Protein AF-0000000076623910 (afdb_homodimer)

Organism: NCBI:txid5963

Secondary structure (DSSP, 8-state):
--SSHHHHS-S-HHHHHHHHHHHHHHHHHHHHHHHHHHHHHH---HHHHHHHHHHHHHHHHTTSGGGHHHHHHHTT--HHHHHHHHHHHHHHHHHHTS-HHHHHHTHHHHHHHHTHHHHHHHHHHHHIIIIIS-----HHHHHHHHHHTT--B-HHHHHHHHHTT--HHHHHHHHHHHHHHHHHHHHHHHHHHHHHHH---HHHHHHHHHHHHHHHHHHHHHHHHHHHHHHHHS-S-HHHHHHHHHHHHHHHHHHHHHSTT---HHHHHHHHHHHIIIIIHHHS-HHHHHHHHHHHHHHHHHHHHHHHHHHHHHHHHHHH-SSS---HHHHHHHHHHHHHHHHHHHHHHHHTHHHHHHSTT---HHHHHHHHHT-B--HHHHHHHHHHHT-TT--S-HHHHHHHHHHHHHHHHHIIIIIHHHHHHHHHHTT-----HHHHHHHHHHHHHHHHHHHHHHHHHHT-GGGTT--HHHHHHHHSHHHHHHHHHHTSHHHHHHHHH-TT--HHHHHHHHHHT----HHHHHHHHHHHHHHHHHHHHHHHHHTTSS-HHHHHHHHHHHHHHHHTTTSPP-HHHHHHHHH--HHHHHHHHHHTTSTTTHHHHHHHHHHHHHHHHHHHHHHHHHHHHHHHHHHHTT----HHHHHHHHHHHHHHHHHHHHHIIIIIITT-HHHHHHHHHHHHHHHHHHHHHHHHHHHHHTTSS-HHHHHHHHHHHHHHHHHHHH--S-PPPPHHHHHHHH-TTS-HHHHHHHHHHPEEEEE-TT-EEE-TTSBP-EEEEEEES-EEEE-SS-EEEE-TTPEETGGGGSTT--B-SSEEEESS-EEEEEEEGGGGGSHHHHHHHHHHHHHHHHHHTTTTTT-TT--HHHHHHHHHT-EEEEE-TT-EEETTS-EEEEES-BTTTB-TT-EE---S-EEEBSS-EEEEEPPHHHHHHHHH-S---THHHHHHHHHHHHHHTTHHHHHHHHHHHHHHHT-/--SSHHHHS-S-HHHHHHHHHHHHHHHHHHHHHHHHHHHHHH---HHHHHHHHHHHHHHHHTTSGGGHHHHHHHTT--HHHHHHHHHHHHHHHHHHTS-HHHHHHTHHHHHHHHTHHHHHHHHHHHHIIIIIS-----HHHHHHHHHHTT--B-HHHHHHHHHTT--HHHHHHHHHHHHHHHHHHHHHHHHHHHHHHH---HHHHHHHHHHHHHHHHHHHHHHHHHHHHHHHHS-S-HHHHHHHHHHHHHHHHHHHHHSTT---HHHHHHHHHHHIIIIIHHHS-HHHHHHHHHHHHHHHHHHHHHHHHHHHHHHHHHHH-SSS---HHHHHHHHHHHHHHHHHHHHHHHHTHHHHHHSTT---HHHHHHHHHT-B--HHHHHHHHHHHT-TT-TT-HHHHHHHHHHHHHHHHHIIIIIHHHHHHHHHHTT-----HHHHHHHHHHHHHHHHHHHHHHHHHHT-GGGTT--HHHHHHHHSHHHHHHHHHHTSHHHHHHHHH-TT--HHHHHHHHHHT----HHHHHHHHHHHHHHHHHHHHHHHHHTTSS-HHHHHHHHHHHHHHHHTTTSPP-HHHHHHHHH--HHHHHHHHHHTTSTTTHHHHHHHHHHHHHHHHHHHHHHHHHHHHHHHHHHHTT----HHHHHHHHHHHHHHHHHHHHHIIIIIITT-HHHHHHHHHHHHHHHHHHHHHHHHHHHHHTTSS-HHHHHHHHHHHHHHHHHHHH--S-PPPPHHHHHHHH-TTS-HHHHHHHHHHPEEEEE-TT-EEE-TTSBP-EEEEEEES-EEEE-SS-EEEE-TTPEETGGGGSTT-SB-SSEEEESS-EEEEEEEGGGGGSHHHHHHHHHHHHHHHHHHTTTTTT-TT--HHHHHHHHHT-EEEEE-TT-EEETTS-EEEEES-BTTTB-TT-EE---S-EEEBSS-EEEEEPPHHHHHHHHH-S---THHHHHHHHHHHHHHHHHHHHHHHHHHHHHHHT-

Radius of gyration: 40.5 Å; Cα contacts (8 Å, |Δi|>4): 2849; chains: 2; bounding box: 119×117×106 Å

Solvent-accessible surface area (backbone atoms only — not comparable to full-atom values): 99951 Å² total; per-residue (Å²): 105,46,57,59,61,41,58,75,58,64,81,70,74,66,50,65,46,49,56,28,49,55,52,46,53,40,51,45,49,49,49,46,52,51,38,58,57,44,25,77,73,75,72,48,68,51,64,61,51,35,24,50,48,12,26,48,46,44,64,50,22,64,69,40,47,66,40,27,61,33,53,55,45,58,74,63,52,55,34,65,49,48,51,66,68,35,44,42,45,44,44,26,42,56,26,41,71,41,61,44,72,64,43,63,52,31,40,64,34,26,50,47,54,19,43,56,31,41,52,50,32,14,51,52,42,17,48,39,42,44,68,71,69,60,44,96,58,54,71,51,56,29,37,43,51,15,32,42,71,60,22,38,32,38,71,69,52,48,52,50,36,51,72,47,41,39,56,67,66,61,48,42,46,50,45,47,21,26,59,47,20,42,33,42,32,52,48,51,40,51,40,36,51,47,29,65,63,66,69,53,57,70,68,58,36,52,52,48,46,51,39,19,53,53,43,5,42,51,50,9,50,54,52,39,55,52,48,53,57,52,43,58,69,56,71,84,43,57,62,56,54,46,48,49,56,53,32,49,36,48,49,49,26,42,51,25,50,54,37,92,71,52,18,28,20,58,38,13,26,34,42,31,14,39,46,39,32,63,53,31,66,55,50,40,44,68,86,33,48,63,57,44,53,51,50,41,49,49,53,27,53,52,42,51,46,47,46,32,24,52,49,13,27,50,50,39,48,61,72,60,48,75,85,54,86,73,48,77,62,56,63,57,46,45,57,52,48,52,56,48,50,44,50,40,40,37,50,34,50,58,72,45,36,72,56,34,41,71,27,52,89,39,58,50,72,68,54,52,52,51,53,31,51,52,60,20,34,37,66,66,24,47,48,52,34,42,35,56,54,65,39,71,81,61,66,92,38,63,67,59,34,52,49,46,39,50,46,43,50,52,45,24,50,46,29,52,54,51,31,52,52,47,45,58,49,48,39,57,72,70,58,50,51,39,73,38,70,64,51,48,50,46,47,48,48,53,48,48,50,49,37,52,52,49,50,53,48,50,52,50,44,64,58,32,80,84,33,61,56,32,46,57,69,61,25,36,64,60,44,21,57,51,46,54,48,49,59,53,24,62,77,32,76,68,38,34,55,48,41,72,75,47,72,83,59,51,58,71,55,47,47,52,53,58,58,66,68,58,80,74,51,70,67,58,51,42,38,48,52,51,50,41,50,42,38,23,36,42,35,43,42,50,49,33,33,67,58,48,69,33,53,48,71,35,38,53,54,52,42,48,26,41,51,55,37,59,73,46,47,89,49,75,77,50,39,51,65,57,41,45,60,73,61,54,45,71,68,58,52,51,48,39,57,58,46,29,68,38,87,82,55,10,59,59,33,42,51,50,47,50,51,47,50,41,43,41,49,51,38,50,55,48,48,46,52,36,52,54,51,41,54,52,50,57,63,67,55,67,60,90,55,61,66,66,52,51,51,52,53,49,50,40,54,50,49,42,44,51,52,49,52,50,44,44,49,68,63,34,57,62,73,39,51,34,49,52,20,38,51,33,20,52,38,50,27,35,48,44,46,44,51,48,50,53,51,51,50,51,40,39,62,46,25,73,44,54,70,56,61,48,50,54,54,50,48,54,50,48,53,40,51,51,49,58,73,62,56,78,83,69,67,65,77,50,72,66,52,52,48,49,62,68,36,70,77,39,50,72,69,53,50,52,54,46,56,71,62,41,42,78,42,78,40,51,56,75,36,66,78,45,50,52,71,38,77,41,70,27,22,32,38,27,70,33,33,35,34,38,37,40,43,102,69,39,82,47,76,43,44,57,65,35,62,46,50,43,61,27,33,37,86,85,34,62,40,24,80,40,28,30,34,21,71,28,61,22,38,28,30,40,39,47,37,70,54,52,76,39,70,57,47,40,61,47,42,50,39,52,33,48,42,52,51,45,69,58,34,21,68,82,59,68,46,67,85,62,48,65,65,53,49,38,51,43,41,68,61,29,47,79,46,79,41,52,61,71,33,75,46,74,25,70,41,18,30,34,27,65,33,35,28,46,48,102,80,35,41,58,69,26,68,40,66,53,39,93,48,74,46,48,20,70,29,56,26,35,32,39,35,47,35,70,71,57,35,52,56,60,60,70,58,73,81,69,65,63,62,75,48,41,61,56,35,52,61,48,49,62,60,62,59,55,64,66,62,61,66,60,58,63,70,58,64,56,71,54,60,90,94,106,44,56,58,60,43,57,74,58,65,82,70,75,66,52,66,46,47,56,30,48,54,50,46,53,40,50,46,50,48,49,47,52,51,38,58,59,43,25,78,73,73,72,50,68,53,66,61,51,35,24,51,48,12,27,48,46,45,64,49,22,65,68,40,50,68,40,27,62,32,53,56,46,58,74,64,51,56,34,63,50,50,51,68,68,34,44,44,46,44,43,26,41,56,26,41,70,40,62,44,70,65,44,62,50,30,40,64,34,26,52,46,54,18,43,57,30,43,53,48,30,14,50,52,43,17,47,40,44,43,69,69,70,62,43,97,58,54,70,50,57,28,37,42,50,15,32,42,70,59,21,38,33,36,70,69,53,46,53,50,37,51,73,48,40,40,56,66,66,59,47,42,45,49,46,47,21,24,58,47,20,42,31,41,31,54,48,50,40,50,38,36,50,46,28,64,63,66,68,54,56,72,69,58,36,51,53,48,45,51,42,20,54,53,43,5,42,53,51,10,49,53,51,38,55,52,47,53,57,52,43,57,68,56,70,84,42,57,61,58,55,46,49,49,56,53,32,47,35,48,48,48,26,41,50,25,50,56,35,93,72,54,19,29,18,57,39,14,27,36,41,31,14,41,46,38,32,62,53,32,66,54,50,40,44,67,85,32,47,63,56,43,54,53,51,41,49,47,52,27,52,51,42,52,46,45,48,31,24,52,50,13,26,51,52,39,49,59,72,61,47,73,84,52,85,72,47,76,62,55,62,57,46,45,58,51,48,52,56,48,49,43,52,41,41,37,49,34,51,58,72,45,36,70,54,33,40,69,27,54,89,40,58,51,73,68,55,51,53,50,52,31,51,53,59,20,33,39,66,65,23,47,49,53,33,42,34,54,53,66,38,71,81,60,66,93,38,64,68,58,34,52,48,45,38,49,47,43,50,53,46,24,49,46,30,52,56,52,31,52,53,47,46,60,50,48,39,58,72,71,59,50,53,38,74,39,72,64,52,49,52,46,48,48,49,53,48,48,52,48,37,52,51,47,49,52,49,48,52,50,43,63,60,31,79,85,35,61,56,32,44,57,68,60,26,36,62,61,45,22,56,51,48,54,48,49,59,54,24,62,74,33,76,69,38,34,55,48,40,72,76,46,73,82,59,52,58,70,56,48,48,54,56,60,57,67,66,59,80,74,52,69,68,58,50,42,38,50,50,51,49,41,51,40,38,23,34,44,34,44,43,50,49,33,32,68,59,48,68,34,55,49,71,36,38,51,53,54,42,50,26,40,52,56,38,60,72,47,47,89,48,75,78,49,40,52,66,55,40,45,59,73,62,53,46,70,66,59,52,51,49,39,57,57,45,29,67,38,85,80,56,7,58,59,33,41,52,50,47,49,52,46,51,39,44,40,49,52,38,49,55,48,49,46,53,37,53,55,50,41,52,52,50,58,62,66,55,68,59,90,55,60,66,66,52,52,50,51,54,48,49,39,53,48,50,42,42,51,52,49,52,50,44,43,47,68,62,34,56,62,72,39,50,35,48,52,19,38,51,32,21,51,40,50,26,35,49,42,46,45,50,51,50,51,50,51,51,51,40,38,60,48,25,73,45,53,72,55,62,48,50,53,54,49,48,53,50,49,52,39,52,49,48,58,72,63,56,77,82,69,68,66,77,51,72,66,51,52,48,48,62,67,35,69,78,39,50,72,69,53,50,52,54,46,58,72,62,41,45,78,43,77,40,51,56,73,38,66,78,45,48,54,72,38,76,42,71,27,22,33,37,27,71,34,33,35,33,38,35,40,42,101,69,39,80,47,74,44,42,56,65,35,65,47,51,41,61,27,33,38,85,87,34,60,40,23,81,38,27,30,33,20,69,29,60,22,38,28,32,38,39,47,38,70,53,51,75,39,71,56,48,40,61,47,43,50,38,52,33,46,41,51,50,44,68,56,35,21,69,82,60,68,46,67,85,63,48,66,65,53,48,39,52,43,41,68,61,29,46,78,47,79,41,52,61,72,32,75,45,74,25,70,42,18,31,34,26,66,31,34,29,46,47,101,80,36,42,57,69,27,69,40,67,48,38,94,48,72,44,48,20,69,30,57,27,36,33,39,36,46,35,73,74,56,32,53,55,58,60,68,58,75,80,71,65,56,66,75,46,43,62,52,36,54,59,48,48,62,58,60,58,53,62,62,59,57,61,56,54,58,69,52,63,53,73,57,54,92,99

pLDDT: mean 76.72, std 15.83, range [18.2, 97.69]

Sequence (1958 aa):
MSSSARSLSGSSEGIGIAAEVVLFVFIALLLTIACYELKKIVKLPPSPLLLVMGIILRDVGQYIGDLGPTVKLLDNLDPHLILLAIMPALIFEAALSTDWYTFKRELGQIIPMATTVVMLSAFLTAVVIKYILDYDFTWEQAMIIGVILNATDHVAVVAQLKEIAADKRFETLIEGETLLNEATVIVLFTVFSTSLESHAGYEEGIILFLRLAFGGFGMGILFSLTMGYIIERIVNDAMQETNLTLVTAYLLFFVADGTSLHVSGALAVVTYGLYMSAYGKTLISPTVEKGLHGFWNIVATNMESIVFIMGGMLLGSIFTKTDQDLDTKDISMVFALFVLLHFIRGFSIFVHYPILKHFGYGITAKEAIVMTIAGLKGVISIALSLILYHNENILEAQKFKDIVIFFTLVISALTIVIDNFLIKFAVKKFGMETLTDVQENMLVGVTTAILQHTQKKIDHLRADKDFNLVKWDEVLKLAGPKRLLIQIMKNTKVGAKLLKKHPHDEPNDLLKRYSKKFNLTTSVLTVETRRRFYTTLKGIYWHEFESGQCLGYTSLILIDSCNRALDNESQTMSDWDTLEKDLYNQREMRFYNKLSKIPLLGRFFKKHLYSKIITTYDAASTFIKAHEETEELMDQMEIDVDEVIFHEVMKEAHLQIEKCKDFVRDHITDSYPEVIAEVQSKMASHTLLIAQRKLINKIFHQGVIKELEYEHLIEAIDKNMRKLALQKAPSVPSIKEILKNRFRSAKESDIESLMAMIEEIQLQPDETLFEEGKPSDGAYLIFNGRVKEYSNWIDQELIIGNIVGVQHLLQEYTTNTSTAIALTSVHAAHIPSSILKNEAFIEDCYKEASEELLLLNLTKFGLDGVKEDHIFRVVKNSTIKYFQINSSIDLKRGLLVLWGRISKQYDTYSFVRPIKKVIECVDKVVVLFFPQHFDEILRSNKTIPDAFANYYLRSMAKSMKIDNYAKHDEDEDKTAKEHMSSSARSLSGSSEGIGIAAEVVLFVFIALLLTIACYELKKIVKLPPSPLLLVMGIILRDVGQYIGDLGPTVKLLDNLDPHLILLAIMPALIFEAALSTDWYTFKRELGQIIPMATTVVMLSAFLTAVVIKYILDYDFTWEQAMIIGVILNATDHVAVVAQLKEIAADKRFETLIEGETLLNEATVIVLFTVFSTSLESHAGYEEGIILFLRLAFGGFGMGILFSLTMGYIIERIVNDAMQETNLTLVTAYLLFFVADGTSLHVSGALAVVTYGLYMSAYGKTLISPTVEKGLHGFWNIVATNMESIVFIMGGMLLGSIFTKTDQDLDTKDISMVFALFVLLHFIRGFSIFVHYPILKHFGYGITAKEAIVMTIAGLKGVISIALSLILYHNENILEAQKFKDIVIFFTLVISALTIVIDNFLIKFAVKKFGMETLTDVQENMLVGVTTAILQHTQKKIDHLRADKDFNLVKWDEVLKLAGPKRLLIQIMKNTKVGAKLLKKHPHDEPNDLLKRYSKKFNLTTSVLTVETRRRFYTTLKGIYWHEFESGQCLGYTSLILIDSCNRALDNESQTMSDWDTLEKDLYNQREMRFYNKLSKIPLLGRFFKKHLYSKIITTYDAASTFIKAHEETEELMDQMEIDVDEVIFHEVMKEAHLQIEKCKDFVRDHITDSYPEVIAEVQSKMASHTLLIAQRKLINKIFHQGVIKELEYEHLIEAIDKNMRKLALQKAPSVPSIKEILKNRFRSAKESDIESLMAMIEEIQLQPDETLFEEGKPSDGAYLIFNGRVKEYSNWIDQELIIGNIVGVQHLLQEYTTNTSTAIALTSVHAAHIPSSILKNEAFIEDCYKEASEELLLLNLTKFGLDGVKEDHIFRVVKNSTIKYFQINSSIDLKRGLLVLWGRISKQYDTYSFVRPIKKVIECVDKVVVLFFPQHFDEILRSNKTIPDAFANYYLRSMAKSMKIDNYAKHDEDEDKTAKEH

Nearest PDB structures (foldseek):
  8jd9-assembly1_B  TM=7.656E-01  e=1.003E-40  Arabidopsis thaliana
  8hya-assembly1_A  TM=7.672E-01  e=1.224E-40  Arabidopsis thaliana
  8pdu-assembly1_B  TM=7.328E-01  e=1.288E-39  Strongylocentrotus purpuratus
  8xqa-assembly1_B  TM=8.353E-01  e=9.142E-31  Strongylocentrotus purpuratus
  8jda-assembly1_B  TM=9.493E-01  e=8.670E-21  Arabidopsis thaliana

InterPro domains:
  IPR000595 Cyclic nucleotide-binding domain [PF00027] (761-836)
  IPR000595 Cyclic nucleotide-binding domain [PS50042] (742-826)
  IPR000595 Cyclic nucleotide-binding domain [cd00038] (743-838)
  IPR006153 Cation/H+ exchanger, transmembrane domain [PF00999] (29-420)
  IPR014710 RmlC-like jelly roll fold [G3DSA:2.60.120.10] (728-856)
  IPR018422 Cation/H+ exchanger, CPA1 family [PTHR10110] (18-661)
  IPR018490 Cyclic nucleotide-binding domain superfamily [SSF51206] (735-837)
  IPR036259 MFS transporter superfamily [SSF103473] (94-357)

Foldseek 3Di:
DLVVVCVVVPDDPVVLQVVLQVVLLVVLVVVLVVLVVCCVPPVADSLLVLLQVLLVCLVCLCVVRNNNVSLVSLVQDQLVCLCLQFQLLQLLLLLQPAQLLLLVLQVLVQVCLQAVLLQQQLQVQLVCVCPVLPDPDDSLLSSLLSLLLQQFDCPLVLVLCVLLPFDPSLSNSLSSNNSSNLLNSVQSNVLSVVCLLVVDDPVVSVVSSCLQQVVLLVLLVVLLVVLLVVLLQVPPDLVVNLVSLVCSSSVQLCCCCPDPSNHRSSSSSSSNSNSCNQQVCQSHAVVNNVVSSVVSVVSNSSSQSSLSSSLSNVLSVLVPPPPDPPDPSLVVVLVVSLVVSLVSSLVSLVVCQVSQQPGRPGDDPLSSNLSSLNRANGRSSLSSLSNQQNPVSNPPPNVSSSSSSNSSSVSNSCSSRPSSVVSSVSCVVVVSSPPPLVVQLLVLLVLVVVQVVQVVVVVVLCVDPVCVPPPVVVVCCVPNSVVVLLVVLCSDPLSVVLCVVPVPDDPVVSSVVSNVVRPDDLQVLLLVLLLVLLVQLLVLLVVCSSLVLARSVLSSLLNSLSVVQNSVSNDQRCSLVVSCVVLDDPVVLVVLVVQLPDPPCVVVSVQVSLVSLLSLVRNLVSLLVSLVVSLVVVVVSVRVRDPVSNVVNNVSSVVSNVVSVVCCVPPPQQPPVLSVVLSVVLSVLSNVLSVQLVVLVVCVVVVVDDPVVSVVSVVVSVVVVSCSVVDDDGDQDDPLRLVCVLQVQDDSVLSVVQVVVKDKDKDAAFDWPFAFPAFFFAKKAWQHAWKFKDAPQDTDIDGHSDIGQLLSLPPQGGTRHIIIGTRHTTIIIGGGSCSVVDVSRVLSSLLSVLLRLCVSCVVVQVVPPDDSVNSNVQSVPWDKDKDAAFDKDQLQFWKAWQAADFPPPAHHRGTDQRDRDITTGHHTTIMITTDPVVSVVRVPPPCPDCVVVCVVCVVVVVVVVPPVVVVVPPVVVVVVPVD/DLVVVCVVVPDDPVVLQVVLQVVLLVVLVVVLVVLVVCCVPPVADSLLVLLQVLLVCLVCLCVVNNNNVSLVSLVQPQLVCLCLQFQLLQLLLLLQPAQLLLLVLQVLVQVCLQAVLLQQQLQVQLVCVCPVLPDPDDSLLSSLLSLLLQQFDCPLVLVLCVLLPFDPSLSNSLSSNNSSNLLNSVLSNVLSVVCLLVVDDPVVSVVSSCLQQVVLLVLLVVLLVVLLVVLLQVPPDLVVNLVSLVCSSSVQLCCCCPDPSNHRSSSSSSSNSNSCNQQVCQSHAVVNNVVSSVVSVVSNSSSQSSLSSSLSNVLSVLVPPPPDPPDPSLVVVLVVSLVVSLVSSLVSLVVCQVSQQPGRPGDDPLSSNLSSLNRANGRSSLSSLSNQQNPVSNPPPNVSSSSSSNSSSVSNSCSSRPSSVVSSVSCVVVVSSPPPLVVQLLVLLVLVVVQVVQVVVVVVLCVDPVCVPPPVVVVCCVPNSVVVLLVVLCSDDLSVVLCVVPVPDDPVVSSVVSNVVRPDDLLVLLLVLLLVLLVQLLVLLVVCSSLVLARSVLSSLLNSLSVVQNSVSNDQRCSLVVSCVVLDDPVVLVVLVVQLPPVPCNVVSVQVSLVSLLSLVRNLVSLLVSLVVSLVVVVVSVRVRDLVSNVVNNVSSVVSNVVSVVCCVPPPQQPPVLSVVLSVVLSVLSNVLSVQLVVLVVCVVVVVDDPVVSVVSVVVSSVVVSCSSVDDDGDQDDPLRLVCVLQVQDDSVLSVVQVVVKDKDKDAAFDWPFAFFAFFFAKKAWQHAWKFKDAPQDTDIDGHSDIGQLLSLPPQGGTRHIIIGTRHTTIIIGGGSCSVVDVSRVLSSLLSVLLRLCVSCVVVQVVPPDDSVNSNVQSVPWDKDKDAAFDKDQLQFWKAWQAADFPPPAHHRGTDQRDRDITTGRHTTIMITTDPVVSVVRVPPDCPDCVVVVVVCVVVVVVVVVVVVVVVVVVVVVVVPVD

Structure (mmCIF, N/CA/C/O backbone):
data_AF-0000000076623910-model_v1
#
loop_
_entity.id
_entity.type
_entity.pdbx_description
1 polymer 'Cyclic nucleotide-binding domain-containing protein'
#
loop_
_atom_site.group_PDB
_atom_site.id
_atom_site.type_symbol
_atom_site.label_atom_id
_atom_site.label_alt_id
_atom_site.label_comp_id
_atom_site.label_asym_id
_atom_site.label_entity_id
_atom_site.label_seq_id
_atom_site.pdbx_PDB_ins_code
_atom_site.Cartn_x
_atom_site.Cartn_y
_atom_site.Cartn_z
_atom_site.occupancy
_atom_site.B_iso_or_equiv
_atom_site.auth_seq_id
_atom_site.auth_comp_id
_atom_site.auth_asym_id
_atom_site.auth_atom_id
_atom_site.pdbx_PDB_model_num
ATOM 1 N N . MET A 1 1 ? -0.25 -43.062 5.844 1 18.8 1 MET A N 1
ATOM 2 C CA . MET A 1 1 ? -0.871 -41.75 5.75 1 18.8 1 MET A CA 1
ATOM 3 C C . MET A 1 1 ? -0.886 -41.25 4.305 1 18.8 1 MET A C 1
ATOM 5 O O . MET A 1 1 ? -1.787 -40.531 3.906 1 18.8 1 MET A O 1
ATOM 9 N N . SER A 1 2 ? 0.233 -41.531 3.715 1 25.55 2 SER A N 1
ATOM 10 C CA . SER A 1 2 ? 0.558 -41.469 2.295 1 25.55 2 SER A CA 1
ATOM 11 C C . SER A 1 2 ? -0.369 -42.344 1.458 1 25.55 2 SER A C 1
ATOM 13 O O . SER A 1 2 ? -0.527 -42.094 0.256 1 25.55 2 SER A O 1
ATOM 15 N N . SER A 1 3 ? -0.808 -43.344 2.105 1 26.16 3 SER A N 1
ATOM 16 C CA . SER A 1 3 ? -1.468 -44.406 1.318 1 26.16 3 SER A CA 1
ATOM 17 C C . SER A 1 3 ? -2.867 -43.969 0.895 1 26.16 3 SER A C 1
ATOM 19 O O . SER A 1 3 ? -3.336 -44.312 -0.184 1 26.16 3 SER A O 1
ATOM 21 N N . SER A 1 4 ? -3.516 -43.281 1.849 1 26.98 4 SER A N 1
ATOM 22 C CA . SER A 1 4 ? -4.949 -43.156 1.595 1 26.98 4 SER A CA 1
ATOM 23 C C . SER A 1 4 ? -5.242 -41.969 0.687 1 26.98 4 SER A C 1
ATOM 25 O O . SER A 1 4 ? -6.348 -41.844 0.151 1 26.98 4 SER A O 1
ATOM 27 N N . ALA A 1 5 ? -4.461 -40.844 0.657 1 33.56 5 ALA A N 1
ATOM 28 C CA . ALA A 1 5 ? -4.633 -39.875 -0.43 1 33.56 5 ALA A CA 1
ATOM 29 C C . ALA A 1 5 ? -4.379 -40.531 -1.785 1 33.56 5 ALA A C 1
ATOM 31 O O . ALA A 1 5 ? -4.715 -39.969 -2.828 1 33.56 5 ALA A O 1
ATOM 32 N N . ARG A 1 6 ? -3.645 -41.562 -1.709 1 38.5 6 ARG A N 1
ATOM 33 C CA . ARG A 1 6 ? -3.375 -42.406 -2.85 1 38.5 6 ARG A CA 1
ATOM 34 C C . ARG A 1 6 ? -4.617 -43.219 -3.238 1 38.5 6 ARG A C 1
ATOM 36 O O . ARG A 1 6 ? -4.66 -43.812 -4.309 1 38.5 6 ARG A O 1
ATOM 43 N N . SER A 1 7 ? -5.336 -43.719 -2.221 1 30.28 7 SER A N 1
ATOM 44 C CA . SER A 1 7 ? -6.402 -44.656 -2.525 1 30.28 7 SER A CA 1
ATOM 45 C C . SER A 1 7 ? -7.551 -43.969 -3.264 1 30.28 7 SER A C 1
ATOM 47 O O . SER A 1 7 ? -8.406 -44.656 -3.852 1 30.28 7 SER A O 1
ATOM 49 N N . LEU A 1 8 ? -8.047 -42.781 -2.68 1 29.91 8 LEU A N 1
ATOM 50 C CA . LEU A 1 8 ? -9.172 -42.281 -3.441 1 29.91 8 LEU A CA 1
ATOM 51 C C . LEU A 1 8 ? -8.781 -42 -4.891 1 29.91 8 LEU A C 1
ATOM 53 O O . LEU A 1 8 ? -9.641 -41.875 -5.762 1 29.91 8 LEU A O 1
ATOM 57 N N . SER A 1 9 ? -7.691 -41.094 -5.148 1 30.45 9 SER A N 1
ATOM 58 C CA . SER A 1 9 ? -7.281 -41 -6.547 1 30.45 9 SER A CA 1
ATOM 59 C C . SER A 1 9 ? -6.523 -42.219 -7 1 30.45 9 SER A C 1
ATOM 61 O O . SER A 1 9 ? -5.484 -42.562 -6.434 1 30.45 9 SER A O 1
ATOM 63 N N . GLY A 1 10 ? -7.035 -43.312 -7.199 1 28.47 10 GLY A N 1
ATOM 64 C CA . GLY A 1 10 ? -6.422 -44.469 -7.848 1 28.47 10 GLY A CA 1
ATOM 65 C C . GLY A 1 10 ? -5.234 -44.094 -8.719 1 28.47 10 GLY A C 1
ATOM 66 O O . GLY A 1 10 ? -4.152 -44.656 -8.578 1 28.47 10 GLY A O 1
ATOM 67 N N . SER A 1 11 ? -5.66 -43.844 -10.156 1 33.22 11 SER A N 1
ATOM 68 C CA . SER A 1 11 ? -4.75 -44.031 -11.281 1 33.22 11 SER A CA 1
ATOM 69 C C . SER A 1 11 ? -3.537 -43.125 -11.18 1 33.22 11 SER A C 1
ATOM 71 O O . SER A 1 11 ? -2.396 -43.594 -11.242 1 33.22 11 SER A O 1
ATOM 73 N N . SER A 1 12 ? -3.496 -41.812 -12.055 1 35.25 12 SER A N 1
ATOM 74 C CA . SER A 1 12 ? -2.332 -41.406 -12.828 1 35.25 12 SER A CA 1
ATOM 75 C C . SER A 1 12 ? -1.32 -40.656 -11.961 1 35.25 12 SER A C 1
ATOM 77 O O . SER A 1 12 ? -1.7 -39.906 -11.07 1 35.25 12 SER A O 1
ATOM 79 N N . GLU A 1 13 ? -0.002 -41 -11.734 1 41.44 13 GLU A N 1
ATOM 80 C CA . GLU A 1 13 ? 1.307 -40.594 -11.234 1 41.44 13 GLU A CA 1
ATOM 81 C C . GLU A 1 13 ? 1.447 -39.094 -11.242 1 41.44 13 GLU A C 1
ATOM 83 O O . GLU A 1 13 ? 2.037 -38.5 -10.32 1 41.44 13 GLU A O 1
ATOM 88 N N . GLY A 1 14 ? 0.911 -38.5 -12.25 1 41.22 14 GLY A N 1
ATOM 89 C CA . GLY A 1 14 ? 1.108 -37.094 -12.477 1 41.22 14 GLY A CA 1
ATOM 90 C C . GLY A 1 14 ? 0.404 -36.219 -11.453 1 41.22 14 GLY A C 1
ATOM 91 O O . GLY A 1 14 ? 0.901 -35.156 -11.086 1 41.22 14 GLY A O 1
ATOM 92 N N . ILE A 1 15 ? -0.921 -36.75 -11.039 1 46.56 15 ILE A N 1
ATOM 93 C CA . ILE A 1 15 ? -1.87 -36.031 -10.211 1 46.56 15 ILE A CA 1
ATOM 94 C C . ILE A 1 15 ? -1.306 -35.875 -8.797 1 46.56 15 ILE A C 1
ATOM 96 O O . ILE A 1 15 ? -1.373 -34.781 -8.219 1 46.56 15 ILE A O 1
ATOM 100 N N . GLY A 1 16 ? -0.86 -36.969 -8.219 1 52.94 16 GLY A N 1
ATOM 101 C CA . GLY A 1 16 ? -0.218 -37.031 -6.914 1 52.94 16 GLY A CA 1
ATOM 102 C C . GLY A 1 16 ? 0.999 -36.156 -6.805 1 52.94 16 GLY A C 1
ATOM 103 O O . GLY A 1 16 ? 1.207 -35.5 -5.777 1 52.94 16 GLY A O 1
ATOM 104 N N . ILE A 1 17 ? 1.45 -35.906 -8.016 1 59.62 17 ILE A N 1
ATOM 105 C CA . ILE A 1 17 ? 2.693 -35.125 -8.07 1 59.62 17 ILE A CA 1
ATOM 106 C C . ILE A 1 17 ? 2.395 -33.656 -7.934 1 59.62 17 ILE A C 1
ATOM 108 O O . ILE A 1 17 ? 3.084 -32.938 -7.203 1 59.62 17 ILE A O 1
ATOM 112 N N . ALA A 1 18 ? 1.229 -33.188 -8.555 1 61.03 18 ALA A N 1
ATOM 113 C CA . ALA A 1 18 ? 0.926 -31.75 -8.523 1 61.03 18 ALA A CA 1
ATOM 114 C C . ALA A 1 18 ? 0.523 -31.297 -7.117 1 61.03 18 ALA A C 1
ATOM 116 O O . ALA A 1 18 ? 0.933 -30.234 -6.656 1 61.03 18 ALA A O 1
ATOM 117 N N . ALA A 1 19 ? -0.28 -32.125 -6.387 1 64.75 19 ALA A N 1
ATOM 118 C CA . ALA A 1 19 ? -0.695 -31.812 -5.023 1 64.75 19 ALA A CA 1
ATOM 119 C C . ALA A 1 19 ? 0.506 -31.766 -4.082 1 64.75 19 ALA A C 1
ATOM 121 O O . ALA A 1 19 ? 0.57 -30.906 -3.189 1 64.75 19 ALA A O 1
ATOM 122 N N . GLU A 1 20 ? 1.383 -32.594 -4.449 1 69.81 20 GLU A N 1
ATOM 123 C CA . GLU A 1 20 ? 2.572 -32.656 -3.607 1 69.81 20 GLU A CA 1
ATOM 124 C C . GLU A 1 20 ? 3.465 -31.438 -3.818 1 69.81 20 GLU A C 1
ATOM 126 O O . GLU A 1 20 ? 4.09 -30.953 -2.875 1 69.81 20 GLU A O 1
ATOM 131 N N . VAL A 1 21 ? 3.395 -30.938 -5.066 1 70.94 21 VAL A N 1
ATOM 132 C CA . VAL A 1 21 ? 4.199 -29.75 -5.367 1 70.94 21 VAL A CA 1
ATOM 133 C C . VAL A 1 21 ? 3.607 -28.531 -4.66 1 70.94 21 VAL A C 1
ATOM 135 O O . VAL A 1 21 ? 4.34 -27.719 -4.086 1 70.94 21 VAL A O 1
ATOM 138 N N . VAL A 1 22 ? 2.312 -28.484 -4.695 1 72.5 22 VAL A N 1
ATOM 139 C CA . VAL A 1 22 ? 1.646 -27.344 -4.062 1 72.5 22 VAL A CA 1
ATOM 140 C C . VAL A 1 22 ? 1.874 -27.391 -2.553 1 72.5 22 VAL A C 1
ATOM 142 O O . VAL A 1 22 ? 2.143 -26.359 -1.931 1 72.5 22 VAL A O 1
ATOM 145 N N . LEU A 1 23 ? 1.807 -28.547 -2.002 1 76.75 23 LEU A N 1
ATOM 146 C CA . LEU A 1 23 ? 2.031 -28.703 -0.568 1 76.75 23 LEU A CA 1
ATOM 147 C C . LEU A 1 23 ? 3.459 -28.328 -0.196 1 76.75 23 LEU A C 1
ATOM 149 O O . LEU A 1 23 ? 3.688 -27.688 0.833 1 76.75 23 LEU A O 1
ATOM 153 N N . PHE A 1 24 ? 4.316 -28.641 -1.041 1 77.5 24 PHE A N 1
ATOM 154 C CA . PHE A 1 24 ? 5.715 -28.312 -0.792 1 77.5 24 PHE A CA 1
ATOM 155 C C . PHE A 1 24 ? 5.914 -26.797 -0.761 1 77.5 24 PHE A C 1
ATOM 157 O O . PHE A 1 24 ? 6.613 -26.281 0.108 1 77.5 24 PHE A O 1
ATOM 164 N N . VAL A 1 25 ? 5.305 -26.203 -1.732 1 79.5 25 VAL A N 1
ATOM 165 C CA . VAL A 1 25 ? 5.484 -24.75 -1.852 1 79.5 25 VAL A CA 1
ATOM 166 C C . VAL A 1 25 ? 5 -24.062 -0.577 1 79.5 25 VAL A C 1
ATOM 168 O O . VAL A 1 25 ? 5.684 -23.188 -0.037 1 79.5 25 VAL A O 1
ATOM 171 N N . PHE A 1 26 ? 3.988 -24.531 -0.008 1 83.12 26 PHE A N 1
ATOM 172 C CA . PHE A 1 26 ? 3.412 -23.797 1.113 1 83.12 26 PHE A CA 1
ATOM 173 C C . PHE A 1 26 ? 4.043 -24.25 2.43 1 83.12 26 PHE A C 1
ATOM 175 O O . PHE A 1 26 ? 4.109 -23.469 3.383 1 83.12 26 PHE A O 1
ATOM 182 N N . ILE A 1 27 ? 4.598 -25.422 2.461 1 82.88 27 ILE A N 1
ATOM 183 C CA . ILE A 1 27 ? 5.406 -25.812 3.611 1 82.88 27 ILE A CA 1
ATOM 184 C C . ILE A 1 27 ? 6.707 -25.016 3.617 1 82.88 27 ILE A C 1
ATOM 186 O O . ILE A 1 27 ? 7.172 -24.578 4.672 1 82.88 27 ILE A O 1
ATOM 190 N N . ALA A 1 28 ? 7.188 -24.938 2.395 1 84.5 28 ALA A N 1
ATOM 191 C CA . ALA A 1 28 ? 8.406 -24.141 2.258 1 84.5 28 ALA A CA 1
ATOM 192 C C . ALA A 1 28 ? 8.188 -22.703 2.717 1 84.5 28 ALA A C 1
ATOM 194 O O . ALA A 1 28 ? 9.047 -22.125 3.379 1 84.5 28 ALA A O 1
ATOM 195 N N . LEU A 1 29 ? 7.059 -22.188 2.408 1 87.44 29 LEU A N 1
ATOM 196 C CA . LEU A 1 29 ? 6.762 -20.812 2.799 1 87.44 29 LEU A CA 1
ATOM 197 C C . LEU A 1 29 ? 6.551 -20.703 4.305 1 87.44 29 LEU A C 1
ATOM 199 O O . LEU A 1 29 ? 6.906 -19.703 4.918 1 87.44 29 LEU A O 1
ATOM 203 N N . LEU A 1 30 ? 5.984 -21.734 4.91 1 86.94 30 LEU A N 1
ATOM 204 C CA . LEU A 1 30 ? 5.82 -21.75 6.359 1 86.94 30 LEU A CA 1
ATOM 205 C C . LEU A 1 30 ? 7.176 -21.766 7.059 1 86.94 30 LEU A C 1
ATOM 207 O O . LEU A 1 30 ? 7.367 -21.094 8.062 1 86.94 30 LEU A O 1
ATOM 211 N N . LEU A 1 31 ? 8.039 -22.516 6.488 1 87.06 31 LEU A N 1
ATOM 212 C CA . LEU A 1 31 ? 9.383 -22.594 7.051 1 87.06 31 LEU A CA 1
ATOM 213 C C . LEU A 1 31 ? 10.109 -21.266 6.887 1 87.06 31 LEU A C 1
ATOM 215 O O . LEU A 1 31 ? 10.922 -20.891 7.738 1 87.06 31 LEU A O 1
ATOM 219 N N . THR A 1 32 ? 9.82 -20.641 5.754 1 86.69 32 THR A N 1
ATOM 220 C CA . THR A 1 32 ? 10.406 -19.328 5.531 1 86.69 32 THR A CA 1
ATOM 221 C C . THR A 1 32 ? 9.977 -18.344 6.621 1 86.69 32 THR A C 1
ATOM 223 O O . THR A 1 32 ? 10.797 -17.594 7.148 1 86.69 32 THR A O 1
ATOM 226 N N . ILE A 1 33 ? 8.727 -18.375 7.02 1 86.62 33 ILE A N 1
ATOM 227 C CA . ILE A 1 33 ? 8.203 -17.5 8.062 1 86.62 33 ILE A CA 1
ATOM 228 C C . ILE A 1 33 ? 8.859 -17.844 9.398 1 86.62 33 ILE A C 1
ATOM 230 O O . ILE A 1 33 ? 9.258 -16.938 10.148 1 86.62 33 ILE A O 1
ATOM 234 N N . ALA A 1 34 ? 9.016 -19.062 9.648 1 85.25 34 ALA A N 1
ATOM 235 C CA . ALA A 1 34 ? 9.641 -19.516 10.891 1 85.25 34 ALA A CA 1
ATOM 236 C C . ALA A 1 34 ? 11.094 -19.078 10.969 1 85.25 34 ALA A C 1
ATOM 238 O O . ALA A 1 34 ? 11.578 -18.672 12.031 1 85.25 34 ALA A O 1
ATOM 239 N N . CYS A 1 35 ? 11.766 -19.109 9.844 1 86.12 35 CYS A N 1
ATOM 240 C CA . CYS A 1 35 ? 13.172 -18.734 9.805 1 86.12 35 CYS A CA 1
ATOM 241 C C . CYS A 1 35 ? 13.344 -17.234 10.031 1 86.12 35 CYS A C 1
ATOM 243 O O . CYS A 1 35 ? 14.289 -16.797 10.688 1 86.12 35 CYS A O 1
ATOM 245 N N . TYR A 1 36 ? 12.492 -16.484 9.484 1 82.19 36 TYR A N 1
ATOM 246 C CA . TYR A 1 36 ? 12.586 -15.039 9.648 1 82.19 36 TYR A CA 1
ATOM 247 C C . TYR A 1 36 ? 12.305 -14.633 11.086 1 82.19 36 TYR A C 1
ATOM 249 O O . TYR A 1 36 ? 12.859 -13.648 11.586 1 82.19 36 TYR A O 1
ATOM 257 N N . GLU A 1 37 ? 11.484 -15.43 11.781 1 77.94 37 GLU A N 1
ATOM 258 C CA . GLU A 1 37 ? 11.242 -15.18 13.203 1 77.94 37 GLU A CA 1
ATOM 259 C C . GLU A 1 37 ? 12.414 -15.641 14.055 1 77.94 37 GLU A C 1
ATOM 261 O O . GLU A 1 37 ? 12.727 -15.031 15.078 1 77.94 37 GLU A O 1
ATOM 266 N N . LEU A 1 38 ? 12.969 -16.672 13.609 1 80.12 38 LEU A N 1
ATOM 267 C CA . LEU A 1 38 ? 14.109 -17.219 14.344 1 80.12 38 LEU A CA 1
ATOM 268 C C . LEU A 1 38 ? 15.328 -16.312 14.195 1 80.12 38 LEU A C 1
ATOM 270 O O . LEU A 1 38 ? 16.188 -16.281 15.078 1 80.12 38 LEU A O 1
ATOM 274 N N . LYS A 1 39 ? 15.375 -15.617 13.07 1 77.12 39 LYS A N 1
ATOM 275 C CA . LYS A 1 39 ? 16.469 -14.688 12.805 1 77.12 39 LYS A CA 1
ATOM 276 C C . LYS A 1 39 ? 16.562 -13.633 13.906 1 77.12 39 LYS A C 1
ATOM 278 O O . LYS A 1 39 ? 17.656 -13.172 14.234 1 77.12 39 LYS A O 1
ATOM 283 N N . LYS A 1 40 ? 15.422 -13.266 14.453 1 71 40 LYS A N 1
ATOM 284 C CA . LYS A 1 40 ? 15.375 -12.242 15.484 1 71 40 LYS A CA 1
ATOM 285 C C . LYS A 1 40 ? 16.047 -12.711 16.766 1 71 40 LYS A C 1
ATOM 287 O O . LYS A 1 40 ? 16.562 -11.906 17.547 1 71 40 LYS A O 1
ATOM 292 N N . ILE A 1 41 ? 16.172 -14.055 16.859 1 71.94 41 ILE A N 1
ATOM 293 C CA . ILE A 1 41 ? 16.75 -14.641 18.062 1 71.94 41 ILE A CA 1
ATOM 294 C C . ILE A 1 41 ? 18.203 -15.031 17.812 1 71.94 41 ILE A C 1
ATOM 296 O O . ILE A 1 41 ? 19.078 -14.711 18.609 1 71.94 41 ILE A O 1
ATOM 300 N N . VAL A 1 42 ? 18.531 -15.773 16.719 1 72.38 42 VAL A N 1
ATOM 301 C CA . VAL A 1 42 ? 19.844 -16.344 16.453 1 72.38 42 VAL A CA 1
ATOM 302 C C . VAL A 1 42 ? 20.734 -15.312 15.766 1 72.38 42 VAL A C 1
ATOM 304 O O . VAL A 1 42 ? 21.969 -15.414 15.812 1 72.38 42 VAL A O 1
ATOM 307 N N . LYS A 1 43 ? 20.25 -14.219 15.227 1 72.06 43 LYS A N 1
ATOM 308 C CA . LYS A 1 43 ? 20.984 -13.141 14.57 1 72.06 43 LYS A CA 1
ATOM 309 C C . LYS A 1 43 ? 21.734 -13.656 13.344 1 72.06 43 LYS A C 1
ATOM 311 O O . LYS A 1 43 ? 22.891 -13.281 13.117 1 72.06 43 LYS A O 1
ATOM 316 N N . LEU A 1 44 ? 21.297 -14.742 12.656 1 73.69 44 LEU A N 1
ATOM 317 C CA . LEU A 1 44 ? 21.844 -15.242 11.398 1 73.69 44 LEU A CA 1
ATOM 318 C C . LEU A 1 44 ? 20.953 -14.82 10.227 1 73.69 44 LEU A C 1
ATOM 320 O O . LEU A 1 44 ? 19.75 -14.641 10.375 1 73.69 44 LEU A O 1
ATOM 324 N N . PRO A 1 45 ? 21.688 -14.617 9.078 1 75.94 45 PRO A N 1
ATOM 325 C CA . PRO A 1 45 ? 20.875 -14.297 7.906 1 75.94 45 PRO A CA 1
ATOM 326 C C . PRO A 1 45 ? 19.891 -15.414 7.543 1 75.94 45 PRO A C 1
ATOM 328 O O . PRO A 1 45 ? 20.156 -16.578 7.828 1 75.94 45 PRO A O 1
ATOM 331 N N . PRO A 1 46 ? 18.828 -15.148 6.949 1 78.44 46 PRO A N 1
ATOM 332 C CA . PRO A 1 46 ? 17.766 -16.125 6.676 1 78.44 46 PRO A CA 1
ATOM 333 C C . PRO A 1 46 ? 18.188 -17.188 5.664 1 78.44 46 PRO A C 1
ATOM 335 O O . PRO A 1 46 ? 17.766 -18.344 5.754 1 78.44 46 PRO A O 1
ATOM 338 N N . SER A 1 47 ? 19.078 -16.938 4.719 1 80.06 47 SER A N 1
ATOM 339 C CA . SER A 1 47 ? 19.406 -17.844 3.627 1 80.06 47 SER A CA 1
ATOM 340 C C . SER A 1 47 ? 20.047 -19.125 4.148 1 80.06 47 SER A C 1
ATOM 342 O O . SER A 1 47 ? 19.641 -20.219 3.793 1 80.06 47 SER A O 1
ATOM 344 N N . PRO A 1 48 ? 21.062 -19.047 5.031 1 78.06 48 PRO A N 1
ATOM 345 C CA . PRO A 1 48 ? 21.641 -20.281 5.57 1 78.06 48 PRO A CA 1
ATOM 346 C C . PRO A 1 48 ? 20.656 -21.078 6.422 1 78.06 48 PRO A C 1
ATOM 348 O O . PRO A 1 48 ? 20.703 -22.312 6.426 1 78.06 48 PRO A O 1
ATOM 351 N N . LEU A 1 49 ? 19.859 -20.344 7.117 1 85.12 49 LEU A N 1
ATOM 352 C CA . LEU A 1 49 ? 18.859 -21.031 7.941 1 85.12 49 LEU A CA 1
ATOM 353 C C . LEU A 1 49 ? 17.891 -21.812 7.074 1 85.12 49 LEU A C 1
ATOM 355 O O . LEU A 1 49 ? 17.453 -22.906 7.457 1 85.12 49 LEU A O 1
ATOM 359 N N . LEU A 1 50 ? 17.578 -21.297 5.945 1 88.56 50 LEU A N 1
ATOM 360 C CA . LEU A 1 50 ? 16.656 -21.969 5.035 1 88.56 50 LEU A CA 1
ATOM 361 C C . LEU A 1 50 ? 17.297 -23.234 4.453 1 88.56 50 LEU A C 1
ATOM 363 O O . LEU A 1 50 ? 16.609 -24.234 4.254 1 88.56 50 LEU A O 1
ATOM 367 N N . LEU A 1 51 ? 18.547 -23.172 4.184 1 83.62 51 LEU A N 1
ATOM 368 C CA . LEU A 1 51 ? 19.266 -24.344 3.689 1 83.62 51 LEU A CA 1
ATOM 369 C C . LEU A 1 51 ? 19.266 -25.469 4.727 1 83.62 51 LEU A C 1
ATOM 371 O O . LEU A 1 51 ? 19.047 -26.625 4.387 1 83.62 51 LEU A O 1
ATOM 375 N N . VAL A 1 52 ? 19.469 -25.047 5.945 1 84.81 52 VAL A N 1
ATOM 376 C CA . VAL A 1 52 ? 19.469 -26.031 7.031 1 84.81 52 VAL A CA 1
ATOM 377 C C . VAL A 1 52 ? 18.078 -26.609 7.215 1 84.81 52 VAL A C 1
ATOM 379 O O . VAL A 1 52 ? 17.922 -27.812 7.449 1 84.81 52 VAL A O 1
ATOM 382 N N . MET A 1 53 ? 17.141 -25.781 7.09 1 88.31 53 MET A N 1
ATOM 383 C CA . MET A 1 53 ? 15.758 -26.25 7.223 1 88.31 53 MET A CA 1
ATOM 384 C C . MET A 1 53 ? 15.398 -27.219 6.102 1 88.31 53 MET A C 1
ATOM 386 O O . MET A 1 53 ? 14.602 -28.141 6.301 1 88.31 53 MET A O 1
ATOM 390 N N . GLY A 1 54 ? 15.961 -26.984 4.938 1 86.25 54 GLY A N 1
ATOM 391 C CA . GLY A 1 54 ? 15.758 -27.922 3.838 1 86.25 54 GLY A CA 1
ATOM 392 C C . GLY A 1 54 ? 16.328 -29.297 4.109 1 86.25 54 GLY A C 1
ATOM 393 O O . GLY A 1 54 ? 15.695 -30.312 3.787 1 86.25 54 GLY A O 1
ATOM 394 N N . ILE A 1 55 ? 17.453 -29.328 4.793 1 84.38 55 ILE A N 1
ATOM 395 C CA . ILE A 1 55 ? 18.078 -30.594 5.16 1 84.38 55 ILE A CA 1
ATOM 396 C C . ILE A 1 55 ? 17.219 -31.312 6.184 1 84.38 55 ILE A C 1
ATOM 398 O O . ILE A 1 55 ? 16.984 -32.531 6.062 1 84.38 55 ILE A O 1
ATOM 402 N N . ILE A 1 56 ? 16.719 -30.516 7.09 1 85.69 56 ILE A N 1
ATOM 403 C CA . ILE A 1 56 ? 15.891 -31.094 8.148 1 85.69 56 ILE A CA 1
ATOM 404 C C . ILE A 1 56 ? 14.578 -31.594 7.566 1 85.69 56 ILE A C 1
ATOM 406 O O . ILE A 1 56 ? 14.094 -32.656 7.953 1 85.69 56 ILE A O 1
ATOM 410 N N . LEU A 1 57 ? 14.023 -30.875 6.715 1 84.06 57 LEU A N 1
ATOM 411 C CA . LEU A 1 57 ? 12.758 -31.266 6.105 1 84.06 57 LEU A CA 1
ATOM 412 C C . LEU A 1 57 ? 12.891 -32.594 5.363 1 84.06 57 LEU A C 1
ATOM 414 O O . LEU A 1 57 ? 11.977 -33.406 5.383 1 84.06 57 LEU A O 1
ATOM 418 N N . ARG A 1 58 ? 13.938 -32.719 4.68 1 81.06 58 ARG A N 1
ATOM 419 C CA . ARG A 1 58 ? 14.164 -33.969 3.949 1 81.06 58 ARG A CA 1
ATOM 420 C C . ARG A 1 58 ? 14.297 -35.156 4.906 1 81.06 58 ARG A C 1
ATOM 422 O O . ARG A 1 58 ? 13.758 -36.219 4.641 1 81.06 58 ARG A O 1
ATOM 429 N N . ASP A 1 59 ? 15.016 -34.969 5.969 1 77.69 59 ASP A N 1
ATOM 430 C CA . ASP A 1 59 ? 15.258 -36.031 6.934 1 77.69 59 ASP A CA 1
ATOM 431 C C . ASP A 1 59 ? 13.969 -36.406 7.672 1 77.69 59 ASP A C 1
ATOM 433 O O . ASP A 1 59 ? 13.688 -37.562 7.883 1 77.69 59 ASP A O 1
ATOM 437 N N . VAL A 1 60 ? 13.25 -35.375 8.016 1 76.38 60 VAL A N 1
ATOM 438 C CA . VAL A 1 60 ? 12.039 -35.594 8.797 1 76.38 60 VAL A CA 1
ATOM 439 C C . VAL A 1 60 ? 10.898 -36 7.871 1 76.38 60 VAL A C 1
ATOM 441 O O . VAL A 1 60 ? 10.023 -36.781 8.258 1 76.38 60 VAL A O 1
ATOM 444 N N . GLY A 1 61 ? 10.906 -35.406 6.723 1 71.19 61 GLY A N 1
ATOM 445 C CA . GLY A 1 61 ? 9.836 -35.688 5.781 1 71.19 61 GLY A CA 1
ATOM 446 C C . GLY A 1 61 ? 9.711 -37.125 5.395 1 71.19 61 GLY A C 1
ATOM 447 O O . GLY A 1 61 ? 8.617 -37.625 5.094 1 71.19 61 GLY A O 1
ATOM 448 N N . GLN A 1 62 ? 10.828 -37.812 5.414 1 64.06 62 GLN A N 1
ATOM 449 C CA . GLN A 1 62 ? 10.82 -39.25 5.086 1 64.06 62 GLN A CA 1
ATOM 450 C C . GLN A 1 62 ? 10.023 -40.031 6.109 1 64.06 62 GLN A C 1
ATOM 452 O O . GLN A 1 62 ? 9.492 -41.125 5.797 1 64.06 62 GLN A O 1
ATOM 457 N N . TYR A 1 63 ? 9.945 -39.344 7.199 1 59.44 63 TYR A N 1
ATOM 458 C CA . TYR A 1 63 ? 9.281 -40.094 8.273 1 59.44 63 TYR A CA 1
ATOM 459 C C . TYR A 1 63 ? 7.836 -39.625 8.43 1 59.44 63 TYR A C 1
ATOM 461 O O . TYR A 1 63 ? 7.055 -40.281 9.133 1 59.44 63 TYR A O 1
ATOM 469 N N . ILE A 1 64 ? 7.582 -38.531 7.898 1 61.41 64 ILE A N 1
ATOM 470 C CA . ILE A 1 64 ? 6.227 -38.031 8.07 1 61.41 64 ILE A CA 1
ATOM 471 C C . ILE A 1 64 ? 5.379 -38.375 6.852 1 61.41 64 ILE A C 1
ATOM 473 O O . ILE A 1 64 ? 5.574 -37.812 5.77 1 61.41 64 ILE A O 1
ATOM 477 N N . GLY A 1 65 ? 4.801 -39.438 6.867 1 55.28 65 GLY A N 1
ATOM 478 C CA . GLY A 1 65 ? 3.883 -40.125 5.957 1 55.28 65 GLY A CA 1
ATOM 479 C C . GLY A 1 65 ? 3.645 -39.344 4.672 1 55.28 65 GLY A C 1
ATOM 480 O O . GLY A 1 65 ? 4.117 -39.75 3.605 1 55.28 65 GLY A O 1
ATOM 481 N N . ASP A 1 66 ? 2.91 -38.188 4.684 1 57.53 66 ASP A N 1
ATOM 482 C CA . ASP A 1 66 ? 2.412 -37.531 3.482 1 57.53 66 ASP A CA 1
ATOM 483 C C . ASP A 1 66 ? 3.461 -36.594 2.895 1 57.53 66 ASP A C 1
ATOM 485 O O . ASP A 1 66 ? 3.328 -36.156 1.758 1 57.53 66 ASP A O 1
ATOM 489 N N . LEU A 1 67 ? 4.531 -36.375 3.545 1 63.31 67 LEU A N 1
ATOM 490 C CA . LEU A 1 67 ? 5.566 -35.469 3.055 1 63.31 67 LEU A CA 1
ATOM 491 C C . LEU A 1 67 ? 6.656 -36.219 2.318 1 63.31 67 LEU A C 1
ATOM 493 O O . LEU A 1 67 ? 7.426 -35.656 1.552 1 63.31 67 LEU A O 1
ATOM 497 N N . GLY A 1 68 ? 6.652 -37.562 2.572 1 61.84 68 GLY A N 1
ATOM 498 C CA . GLY A 1 68 ? 7.676 -38.406 1.981 1 61.84 68 GLY A CA 1
ATOM 499 C C . GLY A 1 68 ? 7.66 -38.406 0.464 1 61.84 68 GLY A C 1
ATOM 500 O O . GLY A 1 68 ? 8.656 -38.031 -0.167 1 61.84 68 GLY A O 1
ATOM 501 N N . PRO A 1 69 ? 6.449 -38.562 -0.086 1 63.53 69 PRO A N 1
ATOM 502 C CA . PRO A 1 69 ? 6.379 -38.531 -1.549 1 63.53 69 PRO A CA 1
ATOM 503 C C . PRO A 1 69 ? 6.688 -37.156 -2.127 1 63.53 69 PRO A C 1
ATOM 505 O O . PRO A 1 69 ? 7.234 -37.062 -3.229 1 63.53 69 PRO A O 1
ATOM 508 N N . THR A 1 70 ? 6.414 -36.188 -1.274 1 63.34 70 THR A N 1
ATOM 509 C CA . THR A 1 70 ? 6.672 -34.844 -1.723 1 63.34 70 THR A CA 1
ATOM 510 C C . THR A 1 70 ? 8.172 -34.594 -1.847 1 63.34 70 THR A C 1
ATOM 512 O O . THR A 1 70 ? 8.625 -33.969 -2.807 1 63.34 70 THR A O 1
ATOM 515 N N . VAL A 1 71 ? 8.812 -35.156 -0.92 1 64.44 71 VAL A N 1
ATOM 516 C CA . VAL A 1 71 ? 10.258 -34.969 -0.912 1 64.44 71 VAL A CA 1
ATOM 517 C C . VAL A 1 71 ? 10.883 -35.75 -2.07 1 64.44 71 VAL A C 1
ATOM 519 O O . VAL A 1 71 ? 11.82 -35.25 -2.709 1 64.44 71 VAL A O 1
ATOM 522 N N . LYS A 1 72 ? 10.312 -36.844 -2.414 1 63.62 72 LYS A N 1
ATOM 523 C CA . LYS A 1 72 ? 10.836 -37.688 -3.502 1 63.62 72 LYS A CA 1
ATOM 524 C C . LYS A 1 72 ? 10.547 -37.031 -4.859 1 63.62 72 LYS A C 1
ATOM 526 O O . LYS A 1 72 ? 11.352 -37.156 -5.785 1 63.62 72 LYS A O 1
ATOM 531 N N . LEU A 1 73 ? 9.43 -36.375 -4.879 1 61.44 73 LEU A N 1
ATOM 532 C CA . LEU A 1 73 ? 9.055 -35.688 -6.121 1 61.44 73 LEU A CA 1
ATOM 533 C C . LEU A 1 73 ? 9.984 -34.531 -6.414 1 61.44 73 LEU A C 1
ATOM 535 O O . LEU A 1 73 ? 10.32 -34.281 -7.57 1 61.44 73 LEU A O 1
ATOM 539 N N . LEU A 1 74 ? 10.383 -34 -5.379 1 62.19 74 LEU A N 1
ATOM 540 C CA . LEU A 1 74 ? 11.266 -32.875 -5.562 1 62.19 74 LEU A CA 1
ATOM 541 C C . LEU A 1 74 ? 12.609 -33.312 -6.129 1 62.19 74 LEU A C 1
ATOM 543 O O . LEU A 1 74 ? 13.258 -32.531 -6.844 1 62.19 74 LEU A O 1
ATOM 547 N N . ASP A 1 75 ? 12.82 -34.531 -5.781 1 59.19 75 ASP A N 1
ATOM 548 C CA . ASP A 1 75 ? 14.047 -35.094 -6.328 1 59.19 75 ASP A CA 1
ATOM 549 C C . ASP A 1 75 ? 13.961 -35.219 -7.848 1 59.19 75 ASP A C 1
ATOM 551 O O . ASP A 1 75 ? 14.984 -35.219 -8.539 1 59.19 75 ASP A O 1
ATOM 555 N N . ASN A 1 76 ? 12.633 -35.125 -8.32 1 57.94 76 ASN A N 1
ATOM 556 C CA . ASN A 1 76 ? 12.477 -35.375 -9.75 1 57.94 76 ASN A CA 1
ATOM 557 C C . ASN A 1 76 ? 11.883 -34.156 -10.461 1 57.94 76 ASN A C 1
ATOM 559 O O . ASN A 1 76 ? 11.344 -34.281 -11.562 1 57.94 76 ASN A O 1
ATOM 563 N N . LEU A 1 77 ? 11.93 -33.125 -9.656 1 61.69 77 LEU A N 1
ATOM 564 C CA . LEU A 1 77 ? 11.359 -31.938 -10.289 1 61.69 77 LEU A CA 1
ATOM 565 C C . LEU A 1 77 ? 12.227 -31.469 -11.453 1 61.69 77 LEU A C 1
ATOM 567 O O . LEU A 1 77 ? 13.453 -31.484 -11.359 1 61.69 77 LEU A O 1
ATOM 571 N N . ASP A 1 78 ? 11.586 -31.172 -12.609 1 58.84 78 ASP A N 1
ATOM 572 C CA . ASP A 1 78 ? 12.273 -30.656 -13.789 1 58.84 78 ASP A CA 1
ATOM 573 C C . ASP A 1 78 ? 12.969 -29.328 -13.484 1 58.84 78 ASP A C 1
ATOM 575 O O . ASP A 1 78 ? 12.328 -28.375 -13.047 1 58.84 78 ASP A O 1
ATOM 579 N N . PRO A 1 79 ? 14.266 -29.359 -13.484 1 60.84 79 PRO A N 1
ATOM 580 C CA . PRO A 1 79 ? 15.055 -28.172 -13.156 1 60.84 79 PRO A CA 1
ATOM 581 C C . PRO A 1 79 ? 14.68 -26.953 -14.008 1 60.84 79 PRO A C 1
ATOM 583 O O . PRO A 1 79 ? 14.844 -25.812 -13.562 1 60.84 79 PRO A O 1
ATOM 586 N N . HIS A 1 80 ? 14.219 -27.188 -15.234 1 61.75 80 HIS A N 1
ATOM 587 C CA . HIS A 1 80 ? 13.875 -26.062 -16.109 1 61.75 80 HIS A CA 1
ATOM 588 C C . HIS A 1 80 ? 12.672 -25.297 -15.57 1 61.75 80 HIS A C 1
ATOM 590 O O . HIS A 1 80 ? 12.562 -24.078 -15.758 1 61.75 80 HIS A O 1
ATOM 596 N N . LEU A 1 81 ? 11.852 -26.109 -14.812 1 64.5 81 LEU A N 1
ATOM 597 C CA . LEU A 1 81 ? 10.703 -25.469 -14.195 1 64.5 81 LEU A CA 1
ATOM 598 C C . LEU A 1 81 ? 11.141 -24.453 -13.148 1 64.5 81 LEU A C 1
ATOM 600 O O . LEU A 1 81 ? 10.531 -23.391 -13.008 1 64.5 81 LEU A O 1
ATOM 604 N N . ILE A 1 82 ? 12.203 -24.797 -12.602 1 67.25 82 ILE A N 1
ATOM 605 C CA . ILE A 1 82 ? 12.711 -23.922 -11.555 1 67.25 82 ILE A CA 1
ATOM 606 C C . ILE A 1 82 ? 13.227 -22.625 -12.172 1 67.25 82 ILE A C 1
ATOM 608 O O . ILE A 1 82 ? 12.938 -21.531 -11.672 1 67.25 82 ILE A O 1
ATOM 612 N N . LEU A 1 83 ? 13.906 -22.766 -13.305 1 69.44 83 LEU A N 1
ATOM 613 C CA . LEU A 1 83 ? 14.469 -21.594 -13.961 1 69.44 83 LEU A CA 1
ATOM 614 C C . LEU A 1 83 ? 13.359 -20.688 -14.492 1 69.44 83 LEU A C 1
ATOM 616 O O . LEU A 1 83 ? 13.438 -19.469 -14.352 1 69.44 83 LEU A O 1
ATOM 620 N N . LEU A 1 84 ? 12.367 -21.359 -15.016 1 74.75 84 LEU A N 1
ATOM 621 C CA . LEU A 1 84 ? 11.305 -20.578 -15.656 1 74.75 84 LEU A CA 1
ATOM 622 C C . LEU A 1 84 ? 10.422 -19.922 -14.617 1 74.75 84 LEU A C 1
ATOM 624 O O . LEU A 1 84 ? 9.945 -18.797 -14.82 1 74.75 84 LEU A O 1
ATOM 628 N N . ALA A 1 85 ? 10.297 -20.578 -13.492 1 76.81 85 ALA A N 1
ATOM 629 C CA . ALA A 1 85 ? 9.344 -20.078 -12.508 1 76.81 85 ALA A CA 1
ATOM 630 C C . ALA A 1 85 ? 10.023 -19.125 -11.523 1 76.81 85 ALA A C 1
ATOM 632 O O . ALA A 1 85 ? 9.383 -18.219 -10.984 1 76.81 85 ALA A O 1
ATOM 633 N N . ILE A 1 86 ? 11.281 -19.25 -11.336 1 83.19 86 ILE A N 1
ATOM 634 C CA . ILE A 1 86 ? 11.906 -18.578 -10.203 1 83.19 86 ILE A CA 1
ATOM 635 C C . ILE A 1 86 ? 12.805 -17.438 -10.703 1 83.19 86 ILE A C 1
ATOM 637 O O . ILE A 1 86 ? 12.781 -16.328 -10.156 1 83.19 86 ILE A O 1
ATOM 641 N N . MET A 1 87 ? 13.453 -17.562 -11.773 1 85 87 MET A N 1
ATOM 642 C CA . MET A 1 87 ? 14.531 -16.672 -12.188 1 85 87 MET A CA 1
ATOM 643 C C . MET A 1 87 ? 13.992 -15.312 -12.602 1 85 87 MET A C 1
ATOM 645 O O . MET A 1 87 ? 14.547 -14.281 -12.219 1 85 87 MET A O 1
ATOM 649 N N . PRO A 1 88 ? 12.906 -15.289 -13.383 1 89.25 88 PRO A N 1
ATOM 650 C CA . PRO A 1 88 ? 12.438 -13.961 -13.805 1 89.25 88 PRO A CA 1
ATOM 651 C C . PRO A 1 88 ? 12.039 -13.078 -12.617 1 89.25 88 PRO A C 1
ATOM 653 O O . PRO A 1 88 ? 12.297 -11.875 -12.641 1 89.25 88 PRO A O 1
ATOM 656 N N . ALA A 1 89 ? 11.492 -13.719 -11.633 1 90.12 89 ALA A N 1
ATOM 657 C CA . ALA A 1 89 ? 11.047 -12.945 -10.469 1 90.12 89 ALA A CA 1
ATOM 658 C C . ALA A 1 89 ? 12.242 -12.391 -9.695 1 90.12 89 ALA A C 1
ATOM 660 O O . ALA A 1 89 ? 12.219 -11.234 -9.258 1 90.12 89 ALA A O 1
ATOM 661 N N . LEU A 1 90 ? 13.25 -13.141 -9.586 1 88.5 90 LEU A N 1
ATOM 662 C CA . LEU A 1 90 ? 14.422 -12.734 -8.82 1 88.5 90 LEU A CA 1
ATOM 663 C C . LEU A 1 90 ? 15.203 -11.648 -9.555 1 88.5 90 LEU A C 1
ATOM 665 O O . LEU A 1 90 ? 15.594 -10.641 -8.961 1 88.5 90 LEU A O 1
ATOM 669 N N . ILE A 1 91 ? 15.359 -11.875 -10.812 1 90.38 91 ILE A N 1
ATOM 670 C CA . ILE A 1 91 ? 16.141 -10.953 -11.625 1 90.38 91 ILE A CA 1
ATOM 671 C C . ILE A 1 91 ? 15.414 -9.625 -11.758 1 90.38 91 ILE A C 1
ATOM 673 O O . ILE A 1 91 ? 16.016 -8.555 -11.617 1 90.38 91 ILE A O 1
ATOM 677 N N . PHE A 1 92 ? 14.125 -9.664 -12.023 1 93 92 PHE A N 1
ATOM 678 C CA . PHE A 1 92 ? 13.352 -8.445 -12.227 1 93 92 PHE A CA 1
ATOM 679 C C . PHE A 1 92 ? 13.328 -7.609 -10.953 1 93 92 PHE A C 1
ATOM 681 O O . PHE A 1 92 ? 13.5 -6.391 -11 1 93 92 PHE A O 1
ATOM 688 N N . GLU A 1 93 ? 13.07 -8.281 -9.82 1 91.81 93 GLU A N 1
ATOM 689 C CA . GLU A 1 93 ? 13 -7.559 -8.555 1 91.81 93 GLU A CA 1
ATOM 690 C C . GLU A 1 93 ? 14.336 -6.895 -8.227 1 91.81 93 GLU A C 1
ATOM 692 O O . GLU A 1 93 ? 14.367 -5.758 -7.746 1 91.81 93 GLU A O 1
ATOM 697 N N . ALA A 1 94 ? 15.43 -7.574 -8.422 1 88.75 94 ALA A N 1
ATOM 698 C CA . ALA A 1 94 ? 16.75 -7.02 -8.164 1 88.75 94 ALA A CA 1
ATOM 699 C C . ALA A 1 94 ? 17.031 -5.824 -9.07 1 88.75 94 ALA A C 1
ATOM 701 O O . ALA A 1 94 ? 17.578 -4.809 -8.617 1 88.75 94 ALA A O 1
ATOM 702 N N . ALA A 1 95 ? 16.625 -5.973 -10.344 1 92.94 95 ALA A N 1
ATOM 703 C CA . ALA A 1 95 ? 16.844 -4.895 -11.305 1 92.94 95 ALA A CA 1
ATOM 704 C C . ALA A 1 95 ? 15.945 -3.699 -11 1 92.94 95 ALA A C 1
ATOM 706 O O . ALA A 1 95 ? 16.375 -2.547 -11.102 1 92.94 95 ALA A O 1
ATOM 707 N N . LEU A 1 96 ? 14.742 -4.004 -10.609 1 91.81 96 LEU A N 1
ATOM 708 C CA . LEU A 1 96 ? 13.758 -2.971 -10.305 1 91.81 96 LEU A CA 1
ATOM 709 C C . LEU A 1 96 ? 14.195 -2.145 -9.102 1 91.81 96 LEU A C 1
ATOM 711 O O . LEU A 1 96 ? 13.938 -0.94 -9.039 1 91.81 96 LEU A O 1
ATOM 715 N N . SER A 1 97 ? 14.875 -2.674 -8.172 1 87.88 97 SER A N 1
ATOM 716 C CA . SER A 1 97 ? 15.227 -2.021 -6.914 1 87.88 97 SER A CA 1
ATOM 717 C C . SER A 1 97 ? 16.562 -1.305 -7.02 1 87.88 97 SER A C 1
ATOM 719 O O . SER A 1 97 ? 16.969 -0.596 -6.098 1 87.88 97 SER A O 1
ATOM 721 N N . THR A 1 98 ? 17.25 -1.398 -8.086 1 88.94 98 THR A N 1
ATOM 722 C CA . THR A 1 98 ? 18.562 -0.781 -8.273 1 88.94 98 THR A CA 1
ATOM 723 C C . THR A 1 98 ? 18.422 0.711 -8.555 1 88.94 98 THR A C 1
ATOM 725 O O . THR A 1 98 ? 17.5 1.127 -9.281 1 88.94 98 THR A O 1
ATOM 728 N N . ASP A 1 99 ? 19.312 1.481 -7.891 1 87.62 99 ASP A N 1
ATOM 729 C CA . ASP A 1 99 ? 19.359 2.908 -8.195 1 87.62 99 ASP A CA 1
ATOM 730 C C . ASP A 1 99 ? 19.969 3.15 -9.578 1 87.62 99 ASP A C 1
ATOM 732 O O . ASP A 1 99 ? 21.172 2.984 -9.766 1 87.62 99 ASP A O 1
ATOM 736 N N . TRP A 1 100 ? 19.266 3.59 -10.469 1 89.44 100 TRP A N 1
ATOM 737 C CA . TRP A 1 100 ? 19.672 3.686 -11.867 1 89.44 100 TRP A CA 1
ATOM 738 C C . TRP A 1 100 ? 20.812 4.695 -12.039 1 89.44 100 TRP A C 1
ATOM 740 O O . TRP A 1 100 ? 21.734 4.469 -12.812 1 89.44 100 TRP A O 1
ATOM 750 N N . TYR A 1 101 ? 20.766 5.82 -11.359 1 88.38 101 TYR A N 1
ATOM 751 C CA . TYR A 1 101 ? 21.781 6.855 -11.547 1 88.38 101 TYR A CA 1
ATOM 752 C C . TYR A 1 101 ? 23.156 6.34 -11.18 1 88.38 101 TYR A C 1
ATOM 754 O O . TYR A 1 101 ? 24.109 6.449 -11.969 1 88.38 101 TYR A O 1
ATOM 762 N N . THR A 1 102 ? 23.266 5.793 -10 1 89.88 102 THR A N 1
ATOM 763 C CA . THR A 1 102 ? 24.531 5.266 -9.539 1 89.88 102 THR A CA 1
ATOM 764 C C . THR A 1 102 ? 24.984 4.09 -10.406 1 89.88 102 THR A C 1
ATOM 766 O O . THR A 1 102 ? 26.172 3.943 -10.711 1 89.88 102 THR A O 1
ATOM 769 N N . PHE A 1 103 ? 24.031 3.299 -10.812 1 93.19 103 PHE A N 1
ATOM 770 C CA . PHE A 1 103 ? 24.312 2.145 -11.664 1 93.19 103 PHE A CA 1
ATOM 771 C C . PHE A 1 103 ? 24.922 2.584 -12.992 1 93.19 103 PHE A C 1
ATOM 773 O O . PHE A 1 103 ? 25.922 2.021 -13.438 1 93.19 103 PHE A O 1
ATOM 780 N N . LYS A 1 104 ? 24.359 3.574 -13.594 1 91.75 104 LYS A N 1
ATOM 781 C CA . LYS A 1 104 ? 24.812 4.078 -14.883 1 91.75 104 LYS A CA 1
ATOM 782 C C . LYS A 1 104 ? 26.219 4.668 -14.781 1 91.75 104 LYS A C 1
ATOM 784 O O . LYS A 1 104 ? 27.047 4.473 -15.672 1 91.75 104 LYS A O 1
ATOM 789 N N . ARG A 1 105 ? 26.453 5.266 -13.688 1 90.5 105 ARG A N 1
ATOM 790 C CA . ARG A 1 105 ? 27.75 5.875 -13.469 1 90.5 105 ARG A CA 1
ATOM 791 C C . ARG A 1 105 ? 28.828 4.809 -13.242 1 90.5 105 ARG A C 1
ATOM 793 O O . ARG A 1 105 ? 29.984 4.988 -13.633 1 90.5 105 ARG A O 1
ATOM 800 N N . GLU A 1 106 ? 28.406 3.725 -12.727 1 94.12 106 GLU A N 1
ATOM 801 C CA . GLU A 1 106 ? 29.344 2.666 -12.383 1 94.12 106 GLU A CA 1
ATOM 802 C C . GLU A 1 106 ? 29.375 1.577 -13.453 1 94.12 106 GLU A C 1
ATOM 804 O O . GLU A 1 106 ? 29.969 0.514 -13.25 1 94.12 106 GLU A O 1
ATOM 809 N N . LEU A 1 107 ? 28.797 1.842 -14.539 1 93.88 107 LEU A N 1
ATOM 810 C CA . LEU A 1 107 ? 28.719 0.846 -15.602 1 93.88 107 LEU A CA 1
ATOM 811 C C . LEU A 1 107 ? 30.125 0.447 -16.078 1 93.88 107 LEU A C 1
ATOM 813 O O . LEU A 1 107 ? 30.344 -0.708 -16.438 1 93.88 107 LEU A O 1
ATOM 817 N N . GLY A 1 108 ? 31.016 1.432 -16.047 1 93.06 108 GLY A N 1
ATOM 818 C CA . GLY A 1 108 ? 32.375 1.158 -16.438 1 93.06 108 GLY A CA 1
ATOM 819 C C . GLY A 1 108 ? 33.094 0.17 -15.531 1 93.06 108 GLY A C 1
ATOM 820 O O . GLY A 1 108 ? 34 -0.538 -15.969 1 93.06 108 GLY A O 1
ATOM 821 N N . GLN A 1 109 ? 32.688 0.061 -14.344 1 95.25 109 GLN A N 1
ATOM 822 C CA . GLN A 1 109 ? 33.219 -0.894 -13.398 1 95.25 109 GLN A CA 1
ATOM 823 C C . GLN A 1 109 ? 32.406 -2.178 -13.352 1 95.25 109 GLN A C 1
ATOM 825 O O . GLN A 1 109 ? 32.969 -3.275 -13.258 1 95.25 109 GLN A O 1
ATOM 830 N N . ILE A 1 110 ? 31.141 -2.094 -13.508 1 95.12 110 ILE A N 1
ATOM 831 C CA . ILE A 1 110 ? 30.219 -3.211 -13.359 1 95.12 110 ILE A CA 1
ATOM 832 C C . ILE A 1 110 ? 30.391 -4.188 -14.523 1 95.12 110 ILE A C 1
ATOM 834 O O . ILE A 1 110 ? 30.438 -5.402 -14.32 1 95.12 110 ILE A O 1
ATOM 838 N N . ILE A 1 111 ? 30.578 -3.705 -15.75 1 94.19 111 ILE A N 1
ATOM 839 C CA . ILE A 1 111 ? 30.625 -4.547 -16.938 1 94.19 111 ILE A CA 1
ATOM 840 C C . ILE A 1 111 ? 31.875 -5.43 -16.891 1 94.19 111 ILE A C 1
ATOM 842 O O . ILE A 1 111 ? 31.781 -6.648 -17.031 1 94.19 111 ILE A O 1
ATOM 846 N N . PRO A 1 112 ? 33.031 -4.875 -16.641 1 94.81 112 PRO A N 1
ATOM 847 C CA . PRO A 1 112 ? 34.219 -5.758 -16.547 1 94.81 112 PRO A CA 1
ATOM 848 C C . PRO A 1 112 ? 34.125 -6.746 -15.383 1 94.81 112 PRO A C 1
ATOM 850 O O . PRO A 1 112 ? 34.531 -7.898 -15.516 1 94.81 112 PRO A O 1
ATOM 853 N N . MET A 1 113 ? 33.625 -6.324 -14.297 1 94.81 113 MET A N 1
ATOM 854 C CA . MET A 1 113 ? 33.5 -7.195 -13.133 1 94.81 113 MET A CA 1
ATOM 855 C C . MET A 1 113 ? 32.531 -8.352 -13.43 1 94.81 113 MET A C 1
ATOM 857 O O . MET A 1 113 ? 32.75 -9.469 -12.945 1 94.81 113 MET A O 1
ATOM 861 N N . ALA A 1 114 ? 31.516 -8.102 -14.234 1 94.25 114 ALA A N 1
ATOM 862 C CA . ALA A 1 114 ? 30.469 -9.086 -14.477 1 94.25 114 ALA A CA 1
ATOM 863 C C . ALA A 1 114 ? 30.781 -9.945 -15.695 1 94.25 114 ALA A C 1
ATOM 865 O O . ALA A 1 114 ? 30.172 -10.992 -15.898 1 94.25 114 ALA A O 1
ATOM 866 N N . THR A 1 115 ? 31.781 -9.586 -16.516 1 93.12 115 THR A N 1
ATOM 867 C CA . THR A 1 115 ? 32.062 -10.328 -17.734 1 93.12 115 THR A CA 1
ATOM 868 C C . THR A 1 115 ? 33.5 -10.883 -17.719 1 93.12 115 THR A C 1
ATOM 870 O O . THR A 1 115 ? 33.719 -12.031 -17.328 1 93.12 115 THR A O 1
ATOM 873 N N . THR A 1 116 ? 34.438 -9.945 -17.75 1 94.88 116 THR A N 1
ATOM 874 C CA . THR A 1 116 ? 35.844 -10.375 -17.891 1 94.88 116 THR A CA 1
ATOM 875 C C . THR A 1 116 ? 36.344 -10.992 -16.609 1 94.88 116 THR A C 1
ATOM 877 O O . THR A 1 116 ? 37.094 -11.969 -16.641 1 94.88 116 THR A O 1
ATOM 880 N N . VAL A 1 117 ? 36 -10.438 -15.516 1 95.69 117 VAL A N 1
ATOM 881 C CA . VAL A 1 117 ? 36.438 -11 -14.234 1 95.69 117 VAL A CA 1
ATOM 882 C C . VAL A 1 117 ? 35.812 -12.383 -14.047 1 95.69 117 VAL A C 1
ATOM 884 O O . VAL A 1 117 ? 36.5 -13.312 -13.586 1 95.69 117 VAL A O 1
ATOM 887 N N . VAL A 1 118 ? 34.594 -12.547 -14.414 1 94.88 118 VAL A N 1
ATOM 888 C CA . VAL A 1 118 ? 33.875 -13.812 -14.281 1 94.88 118 VAL A CA 1
ATOM 889 C C . VAL A 1 118 ? 34.5 -14.852 -15.219 1 94.88 118 VAL A C 1
ATOM 891 O O . VAL A 1 118 ? 34.719 -16 -14.828 1 94.88 118 VAL A O 1
ATOM 894 N N . MET A 1 119 ? 34.812 -14.469 -16.469 1 95 119 MET A N 1
ATOM 895 C CA . MET A 1 119 ? 35.406 -15.383 -17.438 1 95 119 MET A CA 1
ATOM 896 C C . MET A 1 119 ? 36.781 -15.836 -16.984 1 95 119 MET A C 1
ATOM 898 O O . MET A 1 119 ? 37.125 -17.016 -17.078 1 95 119 MET A O 1
ATOM 902 N N . LEU A 1 120 ? 37.5 -14.883 -16.469 1 96.69 120 LEU A N 1
ATOM 903 C CA . LEU A 1 120 ? 38.812 -15.227 -15.977 1 96.69 120 LEU A CA 1
ATOM 904 C C . LEU A 1 120 ? 38.719 -16.141 -14.75 1 96.69 120 LEU A C 1
ATOM 906 O O . LEU A 1 120 ? 39.469 -17.125 -14.648 1 96.69 120 LEU A O 1
ATOM 910 N N . SER A 1 121 ? 37.875 -15.789 -13.859 1 97.06 121 SER A N 1
ATOM 911 C CA . SER A 1 121 ? 37.719 -16.594 -12.656 1 97.06 121 SER A CA 1
ATOM 912 C C . SER A 1 121 ? 37.188 -18 -13 1 97.06 121 SER A C 1
ATOM 914 O O . SER A 1 121 ? 37.625 -18.984 -12.383 1 97.06 121 SER A O 1
ATOM 916 N N . ALA A 1 122 ? 36.25 -18.078 -13.938 1 96.75 122 ALA A N 1
ATOM 917 C CA . ALA A 1 122 ? 35.719 -19.375 -14.359 1 96.75 122 ALA A CA 1
ATOM 918 C C . ALA A 1 122 ? 36.812 -20.234 -15 1 96.75 122 ALA A C 1
ATOM 920 O O . ALA A 1 122 ? 36.906 -21.438 -14.742 1 96.75 122 ALA A O 1
ATOM 921 N N . PHE A 1 123 ? 37.656 -19.609 -15.812 1 96.81 123 PHE A N 1
ATOM 922 C CA . PHE A 1 123 ? 38.75 -20.312 -16.469 1 96.81 123 PHE A CA 1
ATOM 923 C C . PHE A 1 123 ? 39.75 -20.812 -15.453 1 96.81 123 PHE A C 1
ATOM 925 O O . PHE A 1 123 ? 40.188 -21.969 -15.523 1 96.81 123 PHE A O 1
ATOM 932 N N . LEU A 1 124 ? 40.125 -19.969 -14.5 1 97.69 124 LEU A N 1
ATOM 933 C CA . LEU A 1 124 ? 41.094 -20.359 -13.477 1 97.69 124 LEU A CA 1
ATOM 934 C C . LEU A 1 124 ? 40.5 -21.453 -12.586 1 97.69 124 LEU A C 1
ATOM 936 O O . LEU A 1 124 ? 41.25 -22.344 -12.148 1 97.69 124 LEU A O 1
ATOM 940 N N . THR A 1 125 ? 39.281 -21.344 -12.289 1 97.31 125 THR A N 1
ATOM 941 C CA . THR A 1 125 ? 38.625 -22.391 -11.516 1 97.31 125 THR A CA 1
ATOM 942 C C . THR A 1 125 ? 38.656 -23.719 -12.266 1 97.31 125 THR A C 1
ATOM 944 O O . THR A 1 125 ? 38.906 -24.766 -11.664 1 97.31 125 THR A O 1
ATOM 947 N N . ALA A 1 126 ? 38.406 -23.656 -13.609 1 96.62 126 ALA A N 1
ATOM 948 C CA . ALA A 1 126 ? 38.469 -24.859 -14.43 1 96.62 126 ALA A CA 1
ATOM 949 C C . ALA A 1 126 ? 39.875 -25.469 -14.406 1 96.62 126 ALA A C 1
ATOM 951 O O . ALA A 1 126 ? 40.031 -26.688 -14.336 1 96.62 126 ALA A O 1
ATOM 952 N N . VAL A 1 127 ? 40.875 -24.609 -14.383 1 96.44 127 VAL A N 1
ATOM 953 C CA . VAL A 1 127 ? 42.281 -25.047 -14.352 1 96.44 127 VAL A CA 1
ATOM 954 C C . VAL A 1 127 ? 42.562 -25.719 -13.008 1 96.44 127 VAL A C 1
ATOM 956 O O . VAL A 1 127 ? 43.25 -26.75 -12.961 1 96.44 127 VAL A O 1
ATOM 959 N N . VAL A 1 128 ? 42.094 -25.141 -11.992 1 96.38 128 VAL A N 1
ATOM 960 C CA . VAL A 1 128 ? 42.312 -25.688 -10.648 1 96.38 128 VAL A CA 1
ATOM 961 C C . VAL A 1 128 ? 41.625 -27.047 -10.516 1 96.38 128 VAL A C 1
ATOM 963 O O . VAL A 1 128 ? 42.219 -27.984 -9.953 1 96.38 128 VAL A O 1
ATOM 966 N N . ILE A 1 129 ? 40.469 -27.203 -11.031 1 94.69 129 ILE A N 1
ATOM 967 C CA . ILE A 1 129 ? 39.719 -28.453 -10.922 1 94.69 129 ILE A CA 1
ATOM 968 C C . ILE A 1 129 ? 40.406 -29.547 -11.719 1 94.69 129 ILE A C 1
ATOM 970 O O . ILE A 1 129 ? 40.531 -30.688 -11.25 1 94.69 129 ILE A O 1
ATOM 974 N N . LYS A 1 130 ? 40.875 -29.266 -12.891 1 93.38 130 LYS A N 1
ATOM 975 C CA . LYS A 1 130 ? 41.469 -30.266 -13.781 1 93.38 130 LYS A CA 1
ATOM 976 C C . LYS A 1 130 ? 42.875 -30.625 -13.359 1 93.38 130 LYS A C 1
ATOM 978 O O . LYS A 1 130 ? 43.281 -31.797 -13.367 1 93.38 130 LYS A O 1
ATOM 983 N N . TYR A 1 131 ? 43.688 -29.625 -12.875 1 92.88 131 TYR A N 1
ATOM 984 C CA . TYR A 1 131 ? 45.125 -29.875 -12.727 1 92.88 131 TYR A CA 1
ATOM 985 C C . TYR A 1 131 ? 45.531 -29.891 -11.25 1 92.88 131 TYR A C 1
ATOM 987 O O . TYR A 1 131 ? 46.5 -30.547 -10.867 1 92.88 131 TYR A O 1
ATOM 995 N N . ILE A 1 132 ? 44.875 -29.125 -10.469 1 91.31 132 ILE A N 1
ATOM 996 C CA . ILE A 1 132 ? 45.25 -29.062 -9.062 1 91.31 132 ILE A CA 1
ATOM 997 C C . ILE A 1 132 ? 44.5 -30.125 -8.266 1 91.31 132 ILE A C 1
ATOM 999 O O . ILE A 1 132 ? 45.094 -30.891 -7.5 1 91.31 132 ILE A O 1
ATOM 1003 N N . LEU A 1 133 ? 43.219 -30.203 -8.453 1 91.31 133 LEU A N 1
ATOM 1004 C CA . LEU A 1 133 ? 42.406 -31.156 -7.715 1 91.31 133 LEU A CA 1
ATOM 1005 C C . LEU A 1 133 ? 42.406 -32.531 -8.406 1 91.31 133 LEU A C 1
ATOM 1007 O O . LEU A 1 133 ? 42.031 -33.531 -7.809 1 91.31 133 LEU A O 1
ATOM 1011 N N . ASP A 1 134 ? 42.875 -32.656 -9.68 1 88.19 134 ASP A N 1
ATOM 1012 C CA . ASP A 1 134 ? 43.188 -33.875 -10.43 1 88.19 134 ASP A CA 1
ATOM 1013 C C . ASP A 1 134 ? 41.938 -34.688 -10.727 1 88.19 134 ASP A C 1
ATOM 1015 O O . ASP A 1 134 ? 41.875 -35.906 -10.484 1 88.19 134 ASP A O 1
ATOM 1019 N N . TYR A 1 135 ? 40.844 -33.969 -11.078 1 88.94 135 TYR A N 1
ATOM 1020 C CA . TYR A 1 135 ? 39.656 -34.688 -11.547 1 88.94 135 TYR A CA 1
ATOM 1021 C C . TYR A 1 135 ? 39.75 -35 -13.039 1 88.94 135 TYR A C 1
ATOM 1023 O O . TYR A 1 135 ? 40.281 -34.188 -13.812 1 88.94 135 TYR A O 1
ATOM 1031 N N . ASP A 1 136 ? 39.344 -36.094 -13.492 1 87.44 136 ASP A N 1
ATOM 1032 C CA . ASP A 1 136 ? 39.406 -36.531 -14.891 1 87.44 136 ASP A CA 1
ATOM 1033 C C . ASP A 1 136 ? 38.219 -35.969 -15.68 1 87.44 136 ASP A C 1
ATOM 1035 O O . ASP A 1 136 ? 37.406 -36.75 -16.203 1 87.44 136 ASP A O 1
ATOM 1039 N N . PHE A 1 137 ? 38.062 -34.656 -15.68 1 91 137 PHE A N 1
ATOM 1040 C CA . PHE A 1 137 ? 36.969 -34 -16.406 1 91 137 PHE A CA 1
ATOM 1041 C C . PHE A 1 137 ? 37.469 -33.438 -17.75 1 91 137 PHE A C 1
ATOM 1043 O O . PHE A 1 137 ? 38.656 -33.156 -17.906 1 91 137 PHE A O 1
ATOM 1050 N N . THR A 1 138 ? 36.625 -33.438 -18.734 1 89.94 138 THR A N 1
ATOM 1051 C CA . THR A 1 138 ? 36.906 -32.719 -19.953 1 89.94 138 THR A CA 1
ATOM 1052 C C . THR A 1 138 ? 36.938 -31.203 -19.703 1 89.94 138 THR A C 1
ATOM 1054 O O . THR A 1 138 ? 36.531 -30.734 -18.656 1 89.94 138 THR A O 1
ATOM 1057 N N . TRP A 1 139 ? 37.5 -30.469 -20.578 1 89.75 139 TRP A N 1
ATOM 1058 C CA . TRP A 1 139 ? 37.594 -29.031 -20.438 1 89.75 139 TRP A CA 1
ATOM 1059 C C . TRP A 1 139 ? 36.188 -28.406 -20.359 1 89.75 139 TRP A C 1
ATOM 1061 O O . TRP A 1 139 ? 35.969 -27.422 -19.656 1 89.75 139 TRP A O 1
ATOM 1071 N N . GLU A 1 140 ? 35.25 -28.938 -21.109 1 90.25 140 GLU A N 1
ATOM 1072 C CA . GLU A 1 140 ? 33.875 -28.422 -21.078 1 90.25 140 GLU A CA 1
ATOM 1073 C C . GLU A 1 140 ? 33.25 -28.656 -19.719 1 90.25 140 GLU A C 1
ATOM 1075 O O . GLU A 1 140 ? 32.562 -27.781 -19.188 1 90.25 140 GLU A O 1
ATOM 1080 N N . GLN A 1 141 ? 33.5 -29.828 -19.172 1 92.69 141 GLN A N 1
ATOM 1081 C CA . GLN A 1 141 ? 32.969 -30.156 -17.859 1 92.69 141 GLN A CA 1
ATOM 1082 C C . GLN A 1 141 ? 33.562 -29.266 -16.781 1 92.69 141 GLN A C 1
ATOM 1084 O O . GLN A 1 141 ? 32.844 -28.75 -15.922 1 92.69 141 GLN A O 1
ATOM 1089 N N . ALA A 1 142 ? 34.875 -29.094 -16.875 1 94.56 142 ALA A N 1
ATOM 1090 C CA . ALA A 1 142 ? 35.562 -28.25 -15.891 1 94.56 142 ALA A CA 1
ATOM 1091 C C . ALA A 1 142 ? 35.094 -26.797 -15.984 1 94.56 142 ALA A C 1
ATOM 1093 O O . ALA A 1 142 ? 34.938 -26.125 -14.969 1 94.56 142 ALA A O 1
ATOM 1094 N N . MET A 1 143 ? 34.875 -26.375 -17.188 1 94.31 143 MET A N 1
ATOM 1095 C CA . MET A 1 143 ? 34.406 -25 -17.391 1 94.31 143 MET A CA 1
ATOM 1096 C C . MET A 1 143 ? 33 -24.812 -16.844 1 94.31 143 MET A C 1
ATOM 1098 O O . MET A 1 143 ? 32.656 -23.734 -16.344 1 94.31 143 MET A O 1
ATOM 1102 N N . ILE A 1 144 ? 32.156 -25.797 -16.984 1 94.31 144 ILE A N 1
ATOM 1103 C CA . ILE A 1 144 ? 30.797 -25.719 -16.469 1 94.31 144 ILE A CA 1
ATOM 1104 C C . ILE A 1 144 ? 30.828 -25.547 -14.961 1 94.31 144 ILE A C 1
ATOM 1106 O O . ILE A 1 144 ? 30.094 -24.719 -14.406 1 94.31 144 ILE A O 1
ATOM 1110 N N . ILE A 1 145 ? 31.719 -26.266 -14.289 1 95.12 145 ILE A N 1
ATOM 1111 C CA . ILE A 1 145 ? 31.844 -26.141 -12.844 1 95.12 145 ILE A CA 1
ATOM 1112 C C . ILE A 1 145 ? 32.344 -24.75 -12.492 1 95.12 145 ILE A C 1
ATOM 1114 O O . ILE A 1 145 ? 31.844 -24.109 -11.57 1 95.12 145 ILE A O 1
ATOM 1118 N N . GLY A 1 146 ? 33.344 -24.344 -13.25 1 96 146 GLY A N 1
ATOM 1119 C CA . GLY A 1 146 ? 33.906 -23 -13.039 1 96 146 GLY A CA 1
ATOM 1120 C C . GLY A 1 146 ? 32.844 -21.906 -13.219 1 96 146 GLY A C 1
ATOM 1121 O O . GLY A 1 146 ? 32.844 -20.938 -12.461 1 96 146 GLY A O 1
ATOM 1122 N N . VAL A 1 147 ? 32.031 -22.031 -14.188 1 95.81 147 VAL A N 1
ATOM 1123 C CA . VAL A 1 147 ? 30.984 -21.047 -14.477 1 95.81 147 VAL A CA 1
ATOM 1124 C C . VAL A 1 147 ? 29.953 -21.031 -13.359 1 95.81 147 VAL A C 1
ATOM 1126 O O . VAL A 1 147 ? 29.594 -19.984 -12.828 1 95.81 147 VAL A O 1
ATOM 1129 N N . ILE A 1 148 ? 29.484 -22.203 -12.906 1 95.38 148 ILE A N 1
ATOM 1130 C CA . ILE A 1 148 ? 28.438 -22.328 -11.898 1 95.38 148 ILE A CA 1
ATOM 1131 C C . ILE A 1 148 ? 28.922 -21.734 -10.578 1 95.38 148 ILE A C 1
ATOM 1133 O O . ILE A 1 148 ? 28.172 -21.016 -9.906 1 95.38 148 ILE A O 1
ATOM 1137 N N . LEU A 1 149 ? 30.141 -21.891 -10.266 1 95.88 149 LEU A N 1
ATOM 1138 C CA . LEU A 1 149 ? 30.688 -21.484 -8.969 1 95.88 149 LEU A CA 1
ATOM 1139 C C . LEU A 1 149 ? 31.109 -20.016 -9 1 95.88 149 LEU A C 1
ATOM 1141 O O . LEU A 1 149 ? 31.578 -19.484 -7.988 1 95.88 149 LEU A O 1
ATOM 1145 N N . ASN A 1 150 ? 30.906 -19.359 -10.062 1 94.62 150 ASN A N 1
ATOM 1146 C CA . ASN A 1 150 ? 31.25 -17.938 -10.117 1 94.62 150 ASN A CA 1
ATOM 1147 C C . ASN A 1 150 ? 30 -17.062 -10.102 1 94.62 150 ASN A C 1
ATOM 1149 O O . ASN A 1 150 ? 30.094 -15.836 -10.117 1 94.62 150 ASN A O 1
ATOM 1153 N N . ALA A 1 151 ? 28.875 -17.703 -10.039 1 92.69 151 ALA A N 1
ATOM 1154 C CA . ALA A 1 151 ? 27.656 -16.938 -9.836 1 92.69 151 ALA A CA 1
ATOM 1155 C C . ALA A 1 151 ? 27.594 -16.359 -8.43 1 92.69 151 ALA A C 1
ATOM 1157 O O . ALA A 1 151 ? 27.766 -17.078 -7.445 1 92.69 151 ALA A O 1
ATOM 1158 N N . THR A 1 152 ? 27.453 -15.047 -8.359 1 90.56 152 THR A N 1
ATOM 1159 C CA . THR A 1 152 ? 27.469 -14.383 -7.059 1 90.56 152 THR A CA 1
ATOM 1160 C C . THR A 1 152 ? 26.047 -13.961 -6.652 1 90.56 152 THR A C 1
ATOM 1162 O O . THR A 1 152 ? 25.156 -13.875 -7.496 1 90.56 152 THR A O 1
ATOM 1165 N N . ASP A 1 153 ? 25.875 -13.828 -5.391 1 86.25 153 ASP A N 1
ATOM 1166 C CA . ASP A 1 153 ? 24.641 -13.344 -4.797 1 86.25 153 ASP A CA 1
ATOM 1167 C C . ASP A 1 153 ? 24.891 -12.117 -3.918 1 86.25 153 ASP A C 1
ATOM 1169 O O . ASP A 1 153 ? 25.828 -12.109 -3.119 1 86.25 153 ASP A O 1
ATOM 1173 N N . HIS A 1 154 ? 24 -11.141 -4.094 1 78.5 154 HIS A N 1
ATOM 1174 C CA . HIS A 1 154 ? 24.281 -9.898 -3.375 1 78.5 154 HIS A CA 1
ATOM 1175 C C . HIS A 1 154 ? 23.328 -9.727 -2.191 1 78.5 154 HIS A C 1
ATOM 1177 O O . HIS A 1 154 ? 23.562 -8.891 -1.321 1 78.5 154 HIS A O 1
ATOM 1183 N N . VAL A 1 155 ? 22.266 -10.445 -2.105 1 73.62 155 VAL A N 1
ATOM 1184 C CA . VAL A 1 155 ? 21.172 -10.156 -1.172 1 73.62 155 VAL A CA 1
ATOM 1185 C C . VAL A 1 155 ? 21.719 -10.109 0.254 1 73.62 155 VAL A C 1
ATOM 1187 O O . VAL A 1 155 ? 21.469 -9.148 0.986 1 73.62 155 VAL A O 1
ATOM 1190 N N . ALA A 1 156 ? 22.531 -11.062 0.628 1 72.06 156 ALA A N 1
ATOM 1191 C CA . ALA A 1 156 ? 23.062 -11.125 1.987 1 72.06 156 ALA A CA 1
ATOM 1192 C C . ALA A 1 156 ? 24.156 -10.07 2.201 1 72.06 156 ALA A C 1
ATOM 1194 O O . ALA A 1 156 ? 24.25 -9.492 3.283 1 72.06 156 ALA A O 1
ATOM 1195 N N . VAL A 1 157 ? 24.859 -9.812 1.163 1 80.69 157 VAL A N 1
ATOM 1196 C CA . VAL A 1 157 ? 25.953 -8.859 1.261 1 80.69 157 VAL A CA 1
ATOM 1197 C C . VAL A 1 157 ? 25.406 -7.445 1.415 1 80.69 157 VAL A C 1
ATOM 1199 O O . VAL A 1 157 ? 25.859 -6.684 2.271 1 80.69 157 VAL A O 1
ATOM 1202 N N . VAL A 1 158 ? 24.469 -7.211 0.635 1 78.25 158 VAL A N 1
ATOM 1203 C CA . VAL A 1 158 ? 23.891 -5.867 0.642 1 78.25 158 VAL A CA 1
ATOM 1204 C C . VAL A 1 158 ? 23.172 -5.621 1.962 1 78.25 158 VAL A C 1
ATOM 1206 O O . VAL A 1 158 ? 23.203 -4.512 2.504 1 78.25 158 VAL A O 1
ATOM 1209 N N . ALA A 1 159 ? 22.578 -6.582 2.492 1 70.06 159 ALA A N 1
ATOM 1210 C CA . ALA A 1 159 ? 21.906 -6.457 3.781 1 70.06 159 ALA A CA 1
ATOM 1211 C C . ALA A 1 159 ? 22.906 -6.141 4.895 1 70.06 159 ALA A C 1
ATOM 1213 O O . ALA A 1 159 ? 22.609 -5.332 5.781 1 70.06 159 ALA A O 1
ATOM 1214 N N . GLN A 1 160 ? 24 -6.715 4.777 1 73 160 GLN A N 1
ATOM 1215 C CA . GLN A 1 160 ? 25.031 -6.48 5.777 1 73 160 GLN A CA 1
ATOM 1216 C C . GLN A 1 160 ? 25.641 -5.094 5.621 1 73 160 GLN A C 1
ATOM 1218 O O . GLN A 1 160 ? 25.953 -4.426 6.613 1 73 160 GLN A O 1
ATOM 1223 N N . LEU A 1 161 ? 25.812 -4.77 4.426 1 75.69 161 LEU A N 1
ATOM 1224 C CA . LEU A 1 161 ? 26.375 -3.451 4.156 1 75.69 161 LEU A CA 1
ATOM 1225 C C . LEU A 1 161 ? 25.422 -2.35 4.609 1 75.69 161 LEU A C 1
ATOM 1227 O O . LEU A 1 161 ? 25.859 -1.312 5.109 1 75.69 161 LEU A O 1
ATOM 1231 N N . LYS A 1 162 ? 24.172 -2.611 4.402 1 69.44 162 LYS A N 1
ATOM 1232 C CA . LYS A 1 162 ? 23.172 -1.648 4.844 1 69.44 162 LYS A CA 1
ATOM 1233 C C . LYS A 1 162 ? 23.141 -1.544 6.367 1 69.44 162 LYS A C 1
ATOM 1235 O O . LYS A 1 162 ? 22.969 -0.455 6.914 1 69.44 162 LYS A O 1
ATOM 1240 N N . GLU A 1 163 ? 23.391 -2.619 7.008 1 65.31 163 GLU A N 1
ATOM 1241 C CA . GLU A 1 163 ? 23.391 -2.646 8.469 1 65.31 163 GLU A CA 1
ATOM 1242 C C . GLU A 1 163 ? 24.547 -1.814 9.023 1 65.31 163 GLU A C 1
ATOM 1244 O O . GLU A 1 163 ? 24.422 -1.183 10.07 1 65.31 163 GLU A O 1
ATOM 1249 N N . ILE A 1 164 ? 25.594 -1.807 8.242 1 64.62 164 ILE A N 1
ATOM 1250 C CA . ILE A 1 164 ? 26.766 -1.095 8.742 1 64.62 164 ILE A CA 1
ATOM 1251 C C . ILE A 1 164 ? 26.859 0.28 8.078 1 64.62 164 ILE A C 1
ATOM 1253 O O . ILE A 1 164 ? 27.859 0.971 8.203 1 64.62 164 ILE A O 1
ATOM 1257 N N . ALA A 1 165 ? 25.75 0.635 7.375 1 62.19 165 ALA A N 1
ATOM 1258 C CA . ALA A 1 165 ? 25.609 1.941 6.738 1 62.19 165 ALA A CA 1
ATOM 1259 C C . ALA A 1 165 ? 26.766 2.229 5.797 1 62.19 165 ALA A C 1
ATOM 1261 O O . ALA A 1 165 ? 27.391 3.295 5.867 1 62.19 165 ALA A O 1
ATOM 1262 N N . ALA A 1 166 ? 27.109 1.271 5 1 67.94 166 ALA A N 1
ATOM 1263 C CA . ALA A 1 166 ? 28.172 1.477 4.02 1 67.94 166 ALA A CA 1
ATOM 1264 C C . ALA A 1 166 ? 27.719 2.451 2.932 1 67.94 166 ALA A C 1
ATOM 1266 O O . ALA A 1 166 ? 26.547 2.783 2.828 1 67.94 166 ALA A O 1
ATOM 1267 N N . ASP A 1 167 ? 28.656 2.904 2.205 1 74.31 167 ASP A N 1
ATOM 1268 C CA . ASP A 1 167 ? 28.406 3.861 1.129 1 74.31 167 ASP A CA 1
ATOM 1269 C C . ASP A 1 167 ? 27.453 3.279 0.084 1 74.31 167 ASP A C 1
ATOM 1271 O O . ASP A 1 167 ? 27.562 2.102 -0.266 1 74.31 167 ASP A O 1
ATOM 1275 N N . LYS A 1 168 ? 26.562 4.039 -0.299 1 78 168 LYS A N 1
ATOM 1276 C CA . LYS A 1 168 ? 25.562 3.623 -1.27 1 78 168 LYS A CA 1
ATOM 1277 C C . LYS A 1 168 ? 26.188 3.271 -2.609 1 78 168 LYS A C 1
ATOM 1279 O O . LYS A 1 168 ? 25.719 2.373 -3.311 1 78 168 LYS A O 1
ATOM 1284 N N . ARG A 1 169 ? 27.344 3.922 -2.918 1 85.44 169 ARG A N 1
ATOM 1285 C CA . ARG A 1 169 ? 28.047 3.658 -4.168 1 85.44 169 ARG A CA 1
ATOM 1286 C C . ARG A 1 169 ? 28.609 2.242 -4.188 1 85.44 169 ARG A C 1
ATOM 1288 O O . ARG A 1 169 ? 28.516 1.545 -5.203 1 85.44 169 ARG A O 1
ATOM 1295 N N . PHE A 1 170 ? 29.141 1.915 -3.062 1 87.69 170 PHE A N 1
ATOM 1296 C CA . PHE A 1 170 ? 29.734 0.587 -2.959 1 87.69 170 PHE A CA 1
ATOM 1297 C C . PHE A 1 170 ? 28.656 -0.491 -2.979 1 87.69 170 PHE A C 1
ATOM 1299 O O . PHE A 1 170 ? 28.828 -1.54 -3.602 1 87.69 170 PHE A O 1
ATOM 1306 N N . GLU A 1 171 ? 27.562 -0.22 -2.35 1 86.69 171 GLU A N 1
ATOM 1307 C CA . GLU A 1 171 ? 26.422 -1.134 -2.357 1 86.69 171 GLU A CA 1
ATOM 1308 C C . GLU A 1 171 ? 25.906 -1.35 -3.775 1 86.69 171 GLU A C 1
ATOM 1310 O O . GLU A 1 171 ? 25.625 -2.484 -4.176 1 86.69 171 GLU A O 1
ATOM 1315 N N . THR A 1 172 ? 25.828 -0.337 -4.516 1 89.56 172 THR A N 1
ATOM 1316 C CA . THR A 1 172 ? 25.297 -0.403 -5.875 1 89.56 172 THR A CA 1
ATOM 1317 C C . THR A 1 172 ? 26.281 -1.146 -6.789 1 89.56 172 THR A C 1
ATOM 1319 O O . THR A 1 172 ? 25.859 -1.851 -7.711 1 89.56 172 THR A O 1
ATOM 1322 N N . LEU A 1 173 ? 27.531 -0.958 -6.496 1 92 173 LEU A N 1
ATOM 1323 C CA . LEU A 1 173 ? 28.547 -1.661 -7.281 1 92 173 LEU A CA 1
ATOM 1324 C C . LEU A 1 173 ? 28.406 -3.172 -7.117 1 92 173 LEU A C 1
ATOM 1326 O O . LEU A 1 173 ? 28.438 -3.912 -8.102 1 92 173 LEU A O 1
ATOM 1330 N N . ILE A 1 174 ? 28.219 -3.562 -5.941 1 91.69 174 ILE A N 1
ATOM 1331 C CA . ILE A 1 174 ? 28.078 -4.984 -5.656 1 91.69 174 ILE A CA 1
ATOM 1332 C C . ILE A 1 174 ? 26.766 -5.504 -6.254 1 91.69 174 ILE A C 1
ATOM 1334 O O . ILE A 1 174 ? 26.734 -6.582 -6.844 1 91.69 174 ILE A O 1
ATOM 1338 N N . GLU A 1 175 ? 25.734 -4.758 -6.102 1 90.56 175 GLU A N 1
ATOM 1339 C CA . GLU A 1 175 ? 24.438 -5.117 -6.66 1 90.56 175 GLU A CA 1
ATOM 1340 C C . GLU A 1 175 ? 24.5 -5.207 -8.18 1 90.56 175 GLU A C 1
ATOM 1342 O O . GLU A 1 175 ? 23.922 -6.129 -8.781 1 90.56 175 GLU A O 1
ATOM 1347 N N . GLY A 1 176 ? 25.109 -4.211 -8.75 1 92.38 176 GLY A N 1
ATOM 1348 C CA . GLY A 1 176 ? 25.219 -4.184 -10.195 1 92.38 176 GLY A CA 1
ATOM 1349 C C . GLY A 1 176 ? 26.047 -5.328 -10.75 1 92.38 176 GLY A C 1
ATOM 1350 O O . GLY A 1 176 ? 25.703 -5.91 -11.781 1 92.38 176 GLY A O 1
ATOM 1351 N N . GLU A 1 177 ? 27.109 -5.621 -10.078 1 92.81 177 GLU A N 1
ATOM 1352 C CA . GLU A 1 177 ? 27.922 -6.758 -10.492 1 92.81 177 GLU A CA 1
ATOM 1353 C C . GLU A 1 177 ? 27.125 -8.055 -10.469 1 92.81 177 GLU A C 1
ATOM 1355 O O . GLU A 1 177 ? 27.156 -8.828 -11.43 1 92.81 177 GLU A O 1
ATOM 1360 N N . THR A 1 178 ? 26.422 -8.25 -9.422 1 92.25 178 THR A N 1
ATOM 1361 C CA . THR A 1 178 ? 25.656 -9.477 -9.266 1 92.25 178 THR A CA 1
ATOM 1362 C C . THR A 1 178 ? 24.578 -9.586 -10.336 1 92.25 178 THR A C 1
ATOM 1364 O O . THR A 1 178 ? 24.344 -10.664 -10.883 1 92.25 178 THR A O 1
ATOM 1367 N N . LEU A 1 179 ? 23.969 -8.531 -10.57 1 90.81 179 LEU A N 1
ATOM 1368 C CA . LEU A 1 179 ? 22.875 -8.508 -11.539 1 90.81 179 LEU A CA 1
ATOM 1369 C C . LEU A 1 179 ? 23.359 -8.938 -12.914 1 90.81 179 LEU A C 1
ATOM 1371 O O . LEU A 1 179 ? 22.75 -9.805 -13.547 1 90.81 179 LEU A O 1
ATOM 1375 N N . LEU A 1 180 ? 24.422 -8.391 -13.367 1 92.38 180 LEU A N 1
ATOM 1376 C CA . LEU A 1 180 ? 24.938 -8.703 -14.695 1 92.38 180 LEU A CA 1
ATOM 1377 C C . LEU A 1 180 ? 25.703 -10.016 -14.688 1 92.38 180 LEU A C 1
ATOM 1379 O O . LEU A 1 180 ? 25.75 -10.734 -15.688 1 92.38 180 LEU A O 1
ATOM 1383 N N . ASN A 1 181 ? 26.344 -10.312 -13.578 1 93.5 181 ASN A N 1
ATOM 1384 C CA . ASN A 1 181 ? 27.047 -11.578 -13.398 1 93.5 181 ASN A CA 1
ATOM 1385 C C . ASN A 1 181 ? 26.109 -12.766 -13.578 1 93.5 181 ASN A C 1
ATOM 1387 O O . ASN A 1 181 ? 26.469 -13.758 -14.219 1 93.5 181 ASN A O 1
ATOM 1391 N N . GLU A 1 182 ? 24.969 -12.68 -13.062 1 89 182 GLU A N 1
ATOM 1392 C CA . GLU A 1 182 ? 23.984 -13.75 -13.195 1 89 182 GLU A CA 1
ATOM 1393 C C . GLU A 1 182 ? 23.625 -13.992 -14.656 1 89 182 GLU A C 1
ATOM 1395 O O . GLU A 1 182 ? 23.562 -15.141 -15.102 1 89 182 GLU A O 1
ATOM 1400 N N . ALA A 1 183 ? 23.438 -12.938 -15.305 1 87.5 183 ALA A N 1
ATOM 1401 C CA . ALA A 1 183 ? 23.109 -13.055 -16.719 1 87.5 183 ALA A CA 1
ATOM 1402 C C . ALA A 1 183 ? 24.266 -13.664 -17.5 1 87.5 183 ALA A C 1
ATOM 1404 O O . ALA A 1 183 ? 24.062 -14.531 -18.359 1 87.5 183 ALA A O 1
ATOM 1405 N N . THR A 1 184 ? 25.453 -13.305 -17.188 1 91.19 184 THR A N 1
ATOM 1406 C CA . THR A 1 184 ? 26.641 -13.797 -17.859 1 91.19 184 THR A CA 1
ATOM 1407 C C . THR A 1 184 ? 26.859 -15.281 -17.578 1 91.19 184 THR A C 1
ATOM 1409 O O . THR A 1 184 ? 27.172 -16.062 -18.484 1 91.19 184 THR A O 1
ATOM 1412 N N . VAL A 1 185 ? 26.688 -15.602 -16.359 1 93.25 185 VAL A N 1
ATOM 1413 C CA . VAL A 1 185 ? 26.891 -16.984 -15.938 1 93.25 185 VAL A CA 1
ATOM 1414 C C . VAL A 1 185 ? 25.875 -17.891 -16.641 1 93.25 185 VAL A C 1
ATOM 1416 O O . VAL A 1 185 ? 26.219 -18.984 -17.078 1 93.25 185 VAL A O 1
ATOM 1419 N N . ILE A 1 186 ? 24.688 -17.453 -16.719 1 88.25 186 ILE A N 1
ATOM 1420 C CA . ILE A 1 186 ? 23.641 -18.234 -17.391 1 88.25 186 ILE A CA 1
ATOM 1421 C C . ILE A 1 186 ? 23.984 -18.406 -18.859 1 88.25 186 ILE A C 1
ATOM 1423 O O . ILE A 1 186 ? 23.812 -19.484 -19.422 1 88.25 186 ILE A O 1
ATOM 1427 N N . VAL A 1 187 ? 24.5 -17.344 -19.484 1 89 187 VAL A N 1
ATOM 1428 C CA . VAL A 1 187 ? 24.875 -17.391 -20.891 1 89 187 VAL A CA 1
ATOM 1429 C C . VAL A 1 187 ? 26.047 -18.344 -21.078 1 89 187 VAL A C 1
ATOM 1431 O O . VAL A 1 187 ? 26.031 -19.188 -21.984 1 89 187 VAL A O 1
ATOM 1434 N N . LEU A 1 188 ? 27.016 -18.281 -20.281 1 92.38 188 LEU A N 1
ATOM 1435 C CA . LEU A 1 188 ? 28.188 -19.141 -20.359 1 92.38 188 LEU A CA 1
ATOM 1436 C C . LEU A 1 188 ? 27.812 -20.594 -20.094 1 92.38 188 LEU A C 1
ATOM 1438 O O . LEU A 1 188 ? 28.312 -21.516 -20.75 1 92.38 188 LEU A O 1
ATOM 1442 N N . PHE A 1 189 ? 27 -20.781 -19.078 1 90.94 189 PHE A N 1
ATOM 1443 C CA . PHE A 1 189 ? 26.516 -22.125 -18.781 1 90.94 189 PHE A CA 1
ATOM 1444 C C . PHE A 1 189 ? 25.828 -22.734 -19.984 1 90.94 189 PHE A C 1
ATOM 1446 O O . PHE A 1 189 ? 26.047 -23.906 -20.297 1 90.94 189 PHE A O 1
ATOM 1453 N N . THR A 1 190 ? 25 -21.922 -20.672 1 86.12 190 THR A N 1
ATOM 1454 C CA . THR A 1 190 ? 24.266 -22.406 -21.844 1 86.12 190 THR A CA 1
ATOM 1455 C C . THR A 1 190 ? 25.234 -22.734 -22.984 1 86.12 190 THR A C 1
ATOM 1457 O O . THR A 1 190 ? 25.062 -23.734 -23.672 1 86.12 190 THR A O 1
ATOM 1460 N N . VAL A 1 191 ? 26.234 -21.984 -23.141 1 88.62 191 VAL A N 1
ATOM 1461 C CA . VAL A 1 191 ? 27.219 -22.188 -24.203 1 88.62 191 VAL A CA 1
ATOM 1462 C C . VAL A 1 191 ? 27.984 -23.484 -23.969 1 88.62 191 VAL A C 1
ATOM 1464 O O . VAL A 1 191 ? 28.094 -24.312 -24.859 1 88.62 191 VAL A O 1
ATOM 1467 N N . PHE A 1 192 ? 28.453 -23.688 -22.781 1 90.5 192 PHE A N 1
ATOM 1468 C CA . PHE A 1 192 ? 29.281 -24.844 -22.5 1 90.5 192 PHE A CA 1
ATOM 1469 C C . PHE A 1 192 ? 28.438 -26.109 -22.375 1 90.5 192 PHE A C 1
ATOM 1471 O O . PHE A 1 192 ? 28.875 -27.203 -22.734 1 90.5 192 PHE A O 1
ATOM 1478 N N . SER A 1 193 ? 27.25 -25.938 -21.844 1 87 193 SER A N 1
ATOM 1479 C CA . SER A 1 193 ? 26.359 -27.094 -21.766 1 87 193 SER A CA 1
ATOM 1480 C C . SER A 1 193 ? 25.969 -27.578 -23.172 1 87 193 SER A C 1
ATOM 1482 O O . SER A 1 193 ? 25.891 -28.781 -23.406 1 87 193 SER A O 1
ATOM 1484 N N . THR A 1 194 ? 25.703 -26.578 -24.062 1 83.44 194 THR A N 1
ATOM 1485 C CA . THR A 1 194 ? 25.375 -26.938 -25.438 1 83.44 194 THR A CA 1
ATOM 1486 C C . THR A 1 194 ? 26.578 -27.562 -26.141 1 83.44 194 THR A C 1
ATOM 1488 O O . THR A 1 194 ? 26.422 -28.484 -26.938 1 83.44 194 THR A O 1
ATOM 1491 N N . SER A 1 195 ? 27.75 -27.078 -25.859 1 86 195 SER A N 1
ATOM 1492 C CA . SER A 1 195 ? 28.969 -27.641 -26.422 1 86 195 SER A CA 1
ATOM 1493 C C . SER A 1 195 ? 29.188 -29.062 -25.953 1 86 195 SER A C 1
ATOM 1495 O O . SER A 1 195 ? 29.672 -29.906 -26.719 1 86 195 SER A O 1
ATOM 1497 N N . LEU A 1 196 ? 28.875 -29.281 -24.719 1 84.75 196 LEU A N 1
ATOM 1498 C CA . LEU A 1 196 ? 29.031 -30.625 -24.172 1 84.75 196 LEU A CA 1
ATOM 1499 C C . LEU A 1 196 ? 28.016 -31.578 -24.781 1 84.75 196 LEU A C 1
ATOM 1501 O O . LEU A 1 196 ? 28.328 -32.75 -25.016 1 84.75 196 LEU A O 1
ATOM 1505 N N . GLU A 1 197 ? 26.844 -31.125 -25.016 1 81.94 197 GLU A N 1
ATOM 1506 C CA . GLU A 1 197 ? 25.781 -31.953 -25.562 1 81.94 197 GLU A CA 1
ATOM 1507 C C . GLU A 1 197 ? 26 -32.25 -27.031 1 81.94 197 GLU A C 1
ATOM 1509 O O . GLU A 1 197 ? 25.797 -33.375 -27.5 1 81.94 197 GLU A O 1
ATOM 1514 N N . SER A 1 198 ? 26.266 -31.172 -27.891 1 77.56 198 SER A N 1
ATOM 1515 C CA . SER A 1 198 ? 26.297 -31.297 -29.328 1 77.56 198 SER A CA 1
ATOM 1516 C C . SER A 1 198 ? 27.734 -31.422 -29.844 1 77.56 198 SER A C 1
ATOM 1518 O O . SER A 1 198 ? 27.953 -31.641 -31.031 1 77.56 198 SER A O 1
ATOM 1520 N N . HIS A 1 199 ? 28.75 -31.453 -29.031 1 73.81 199 HIS A N 1
ATOM 1521 C CA . HIS A 1 199 ? 30.156 -31.469 -29.422 1 73.81 199 HIS A CA 1
ATOM 1522 C C . HIS A 1 199 ? 30.453 -30.391 -30.453 1 73.81 199 HIS A C 1
ATOM 1524 O O . HIS A 1 199 ? 31.109 -30.672 -31.469 1 73.81 199 HIS A O 1
ATOM 1530 N N . ALA A 1 200 ? 29.719 -29.281 -30.266 1 72.62 200 ALA A N 1
ATOM 1531 C CA . ALA A 1 200 ? 29.891 -28.172 -31.203 1 72.62 200 ALA A CA 1
ATOM 1532 C C . ALA A 1 200 ? 31.266 -27.531 -31.031 1 72.62 200 ALA A C 1
ATOM 1534 O O . ALA A 1 200 ? 31.859 -27.562 -29.953 1 72.62 200 ALA A O 1
ATOM 1535 N N . GLY A 1 201 ? 31.891 -26.906 -32.062 1 76.44 201 GLY A N 1
ATOM 1536 C CA . GLY A 1 201 ? 33.188 -26.266 -32.062 1 76.44 201 GLY A CA 1
ATOM 1537 C C . GLY A 1 201 ? 33.188 -24.922 -31.375 1 76.44 201 GLY A C 1
ATOM 1538 O O . GLY A 1 201 ? 32.156 -24.422 -30.938 1 76.44 201 GLY A O 1
ATOM 1539 N N . TYR A 1 202 ? 34.344 -24.281 -31.062 1 80.38 202 TYR A N 1
ATOM 1540 C CA . TYR A 1 202 ? 34.562 -23.031 -30.359 1 80.38 202 TYR A CA 1
ATOM 1541 C C . TYR A 1 202 ? 33.938 -21.859 -31.094 1 80.38 202 TYR A C 1
ATOM 1543 O O . TYR A 1 202 ? 33.406 -20.938 -30.484 1 80.38 202 TYR A O 1
ATOM 1551 N N . GLU A 1 203 ? 33.938 -21.922 -32.406 1 84.38 203 GLU A N 1
ATOM 1552 C CA . GLU A 1 203 ? 33.344 -20.828 -33.188 1 84.38 203 GLU A CA 1
ATOM 1553 C C . GLU A 1 203 ? 31.844 -20.75 -33 1 84.38 203 GLU A C 1
ATOM 1555 O O . GLU A 1 203 ? 31.297 -19.641 -32.875 1 84.38 203 GLU A O 1
ATOM 1560 N N . GLU A 1 204 ? 31.297 -21.875 -32.906 1 83.69 204 GLU A N 1
ATOM 1561 C CA . GLU A 1 204 ? 29.859 -21.906 -32.688 1 83.69 204 GLU A CA 1
ATOM 1562 C C . GLU A 1 204 ? 29.516 -21.422 -31.281 1 83.69 204 GLU A C 1
ATOM 1564 O O . GLU A 1 204 ? 28.469 -20.797 -31.078 1 83.69 204 GLU A O 1
ATOM 1569 N N . GLY A 1 205 ? 30.422 -21.672 -30.406 1 84.69 205 GLY A N 1
ATOM 1570 C CA . GLY A 1 205 ? 30.219 -21.203 -29.047 1 84.69 205 GLY A CA 1
ATOM 1571 C C . GLY A 1 205 ? 30.266 -19.688 -28.922 1 84.69 205 GLY A C 1
ATOM 1572 O O . GLY A 1 205 ? 29.453 -19.094 -28.203 1 84.69 205 GLY A O 1
ATOM 1573 N N . ILE A 1 206 ? 31.094 -19.094 -29.609 1 85.88 206 ILE A N 1
ATOM 1574 C CA . ILE A 1 206 ? 31.234 -17.641 -29.578 1 85.88 206 ILE A CA 1
ATOM 1575 C C . ILE A 1 206 ? 30.016 -16.984 -30.219 1 85.88 206 ILE A C 1
ATOM 1577 O O . ILE A 1 206 ? 29.516 -15.977 -29.719 1 85.88 206 ILE A O 1
ATOM 1581 N N . ILE A 1 207 ? 29.609 -17.5 -31.281 1 86.88 207 ILE A N 1
ATOM 1582 C CA . ILE A 1 207 ? 28.438 -16.969 -31.969 1 86.88 207 ILE A CA 1
ATOM 1583 C C . ILE A 1 207 ? 27.203 -17.094 -31.062 1 86.88 207 ILE A C 1
ATOM 1585 O O . ILE A 1 207 ? 26.375 -16.188 -31 1 86.88 207 ILE A O 1
ATOM 1589 N N . LEU A 1 208 ? 27.219 -18.219 -30.453 1 85.69 208 LEU A N 1
ATOM 1590 C CA . LEU A 1 208 ? 26.109 -18.438 -29.531 1 85.69 208 LEU A CA 1
ATOM 1591 C C . LEU A 1 208 ? 26.156 -17.438 -28.375 1 85.69 208 LEU A C 1
ATOM 1593 O O . LEU A 1 208 ? 25.109 -16.922 -27.969 1 85.69 208 LEU A O 1
ATOM 1597 N N . PHE A 1 209 ? 27.328 -17.172 -27.953 1 87.62 209 PHE A N 1
ATOM 1598 C CA . PHE A 1 209 ? 27.5 -16.234 -26.844 1 87.62 209 PHE A CA 1
ATOM 1599 C C . PHE A 1 209 ? 27.031 -14.836 -27.25 1 87.62 209 PHE A C 1
ATOM 1601 O O . PHE A 1 209 ? 26.297 -14.188 -26.5 1 87.62 209 PHE A O 1
ATOM 1608 N N . LEU A 1 210 ? 27.406 -14.391 -28.375 1 89.69 210 LEU A N 1
ATOM 1609 C CA . LEU A 1 210 ? 27.047 -13.055 -28.844 1 89.69 210 LEU A CA 1
ATOM 1610 C C . LEU A 1 210 ? 25.547 -12.953 -29.125 1 89.69 210 LEU A C 1
ATOM 1612 O O . LEU A 1 210 ? 24.922 -11.93 -28.828 1 89.69 210 LEU A O 1
ATOM 1616 N N . ARG A 1 211 ? 25.047 -13.961 -29.609 1 89.75 211 ARG A N 1
ATOM 1617 C CA . ARG A 1 211 ? 23.625 -13.984 -29.875 1 89.75 211 ARG A CA 1
ATOM 1618 C C . ARG A 1 211 ? 22.812 -13.922 -28.578 1 89.75 211 ARG A C 1
ATOM 1620 O O . ARG A 1 211 ? 21.844 -13.172 -28.484 1 89.75 211 ARG A O 1
ATOM 1627 N N . LEU A 1 212 ? 23.281 -14.695 -27.625 1 89.75 212 LEU A N 1
ATOM 1628 C CA . LEU A 1 212 ? 22.578 -14.727 -26.359 1 89.75 212 LEU A CA 1
ATOM 1629 C C . LEU A 1 212 ? 22.688 -13.383 -25.641 1 89.75 212 LEU A C 1
ATOM 1631 O O . LEU A 1 212 ? 21.688 -12.859 -25.125 1 89.75 212 LEU A O 1
ATOM 1635 N N . ALA A 1 213 ? 23.812 -12.797 -25.688 1 88.69 213 ALA A N 1
ATOM 1636 C CA . ALA A 1 213 ? 24.062 -11.555 -24.938 1 88.69 213 ALA A CA 1
ATOM 1637 C C . ALA A 1 213 ? 23.375 -10.375 -25.625 1 88.69 213 ALA A C 1
ATOM 1639 O O . ALA A 1 213 ? 22.562 -9.68 -25.016 1 88.69 213 ALA A O 1
ATOM 1640 N N . PHE A 1 214 ? 23.609 -10.18 -26.922 1 91.38 214 PHE A N 1
ATOM 1641 C CA . PHE A 1 214 ? 23.094 -9.008 -27.609 1 91.38 214 PHE A CA 1
ATOM 1642 C C . PHE A 1 214 ? 21.641 -9.203 -28 1 91.38 214 PHE A C 1
ATOM 1644 O O . PHE A 1 214 ? 20.859 -8.242 -28.047 1 91.38 214 PHE A O 1
ATOM 1651 N N . GLY A 1 215 ? 21.328 -10.398 -28.297 1 91.38 215 GLY A N 1
ATOM 1652 C CA . GLY A 1 215 ? 19.922 -10.688 -28.562 1 91.38 215 GLY A CA 1
ATOM 1653 C C . GLY A 1 215 ? 19.031 -10.477 -27.359 1 91.38 215 GLY A C 1
ATOM 1654 O O . GLY A 1 215 ? 17.922 -9.945 -27.469 1 91.38 215 GLY A O 1
ATOM 1655 N N . GLY A 1 216 ? 19.562 -10.914 -26.172 1 92.31 216 GLY A N 1
ATOM 1656 C CA . GLY A 1 216 ? 18.812 -10.695 -24.953 1 92.31 216 GLY A CA 1
ATOM 1657 C C . GLY A 1 216 ? 18.625 -9.219 -24.625 1 92.31 216 GLY A C 1
ATOM 1658 O O . GLY A 1 216 ? 17.531 -8.789 -24.266 1 92.31 216 GLY A O 1
ATOM 1659 N N . PHE A 1 217 ? 19.656 -8.477 -24.812 1 92.69 217 PHE A N 1
ATOM 1660 C CA . PHE A 1 217 ? 19.609 -7.043 -24.562 1 92.69 217 PHE A CA 1
ATOM 1661 C C . PHE A 1 217 ? 18.625 -6.363 -25.516 1 92.69 217 PHE A C 1
ATOM 1663 O O . PHE A 1 217 ? 17.828 -5.52 -25.094 1 92.69 217 PHE A O 1
ATOM 1670 N N . GLY A 1 218 ? 18.672 -6.723 -26.766 1 93.44 218 GLY A N 1
ATOM 1671 C CA . GLY A 1 218 ? 17.797 -6.141 -27.766 1 93.44 218 GLY A CA 1
ATOM 1672 C C . GLY A 1 218 ? 16.328 -6.445 -27.516 1 93.44 218 GLY A C 1
ATOM 1673 O O . GLY A 1 218 ? 15.484 -5.555 -27.609 1 93.44 218 GLY A O 1
ATOM 1674 N N . MET A 1 219 ? 16.109 -7.664 -27.156 1 93.19 219 MET A N 1
ATOM 1675 C CA . MET A 1 219 ? 14.742 -8.055 -26.859 1 93.19 219 MET A CA 1
ATOM 1676 C C . MET A 1 219 ? 14.234 -7.355 -25.609 1 93.19 219 MET A C 1
ATOM 1678 O O . MET A 1 219 ? 13.047 -7.016 -25.516 1 93.19 219 MET A O 1
ATOM 1682 N N . GLY A 1 220 ? 15.094 -7.266 -24.625 1 94.12 220 GLY A N 1
ATOM 1683 C CA . GLY A 1 220 ? 14.727 -6.543 -23.406 1 94.12 220 GLY A CA 1
ATOM 1684 C C . GLY A 1 220 ? 14.32 -5.105 -23.672 1 94.12 220 GLY A C 1
ATOM 1685 O O . GLY A 1 220 ? 13.32 -4.629 -23.125 1 94.12 220 GLY A O 1
ATOM 1686 N N . ILE A 1 221 ? 14.969 -4.469 -24.562 1 94.56 221 ILE A N 1
ATOM 1687 C CA . ILE A 1 221 ? 14.68 -3.078 -24.906 1 94.56 221 ILE A CA 1
ATOM 1688 C C . ILE A 1 221 ? 13.352 -2.994 -25.656 1 94.56 221 ILE A C 1
ATOM 1690 O O . ILE A 1 221 ? 12.531 -2.123 -25.375 1 94.56 221 ILE A O 1
ATOM 1694 N N . LEU A 1 222 ? 13.188 -3.854 -26.547 1 93.44 222 LEU A N 1
ATOM 1695 C CA . LEU A 1 222 ? 11.977 -3.854 -27.359 1 93.44 222 LEU A CA 1
ATOM 1696 C C . LEU A 1 222 ? 10.734 -4.039 -26.484 1 93.44 222 LEU A C 1
ATOM 1698 O O . LEU A 1 222 ? 9.766 -3.293 -26.609 1 93.44 222 LEU A O 1
ATOM 1702 N N . PHE A 1 223 ? 10.82 -5.008 -25.641 1 93.19 223 PHE A N 1
ATOM 1703 C CA . PHE A 1 223 ? 9.688 -5.273 -24.766 1 93.19 223 PHE A CA 1
ATOM 1704 C C . PHE A 1 223 ? 9.492 -4.137 -23.766 1 93.19 223 PHE A C 1
ATOM 1706 O O . PHE A 1 223 ? 8.359 -3.82 -23.391 1 93.19 223 PHE A O 1
ATOM 1713 N N . SER A 1 224 ? 10.57 -3.566 -23.328 1 93.44 224 SER A N 1
ATOM 1714 C CA . SER A 1 224 ? 10.484 -2.469 -22.359 1 93.44 224 SER A CA 1
ATOM 1715 C C . SER A 1 224 ? 9.773 -1.262 -22.969 1 93.44 224 SER A C 1
ATOM 1717 O O . SER A 1 224 ? 8.945 -0.628 -22.312 1 93.44 224 SER A O 1
ATOM 1719 N N . LEU A 1 225 ? 10.039 -0.939 -24.203 1 91.88 225 LEU A N 1
ATOM 1720 C CA . LEU A 1 225 ? 9.422 0.197 -24.875 1 91.88 225 LEU A CA 1
ATOM 1721 C C . LEU A 1 225 ? 7.941 -0.06 -25.141 1 91.88 225 LEU A C 1
ATOM 1723 O O . LEU A 1 225 ? 7.113 0.837 -24.969 1 91.88 225 LEU A O 1
ATOM 1727 N N . THR A 1 226 ? 7.695 -1.291 -25.469 1 90.31 226 THR A N 1
ATOM 1728 C CA . THR A 1 226 ? 6.301 -1.649 -25.703 1 90.31 226 THR A CA 1
ATOM 1729 C C . THR A 1 226 ? 5.496 -1.595 -24.406 1 90.31 226 THR A C 1
ATOM 1731 O O . THR A 1 226 ? 4.391 -1.045 -24.391 1 90.31 226 THR A O 1
ATOM 1734 N N . MET A 1 227 ? 6.07 -2.148 -23.453 1 88 227 MET A N 1
ATOM 1735 C CA . MET A 1 227 ? 5.383 -2.176 -22.156 1 88 227 MET A CA 1
ATOM 1736 C C . MET A 1 227 ? 5.242 -0.77 -21.594 1 88 227 MET A C 1
ATOM 1738 O O . MET A 1 227 ? 4.242 -0.453 -20.938 1 88 227 MET A O 1
ATOM 1742 N N . GLY A 1 228 ? 6.312 0.045 -21.766 1 86.44 228 GLY A N 1
ATOM 1743 C CA . GLY A 1 228 ? 6.227 1.431 -21.328 1 86.44 228 GLY A CA 1
ATOM 1744 C C . GLY A 1 228 ? 5.086 2.189 -21.984 1 86.44 228 GLY A C 1
ATOM 1745 O O . GLY A 1 228 ? 4.398 2.973 -21.328 1 86.44 228 GLY A O 1
ATOM 1746 N N . TYR A 1 229 ? 4.801 1.854 -23.188 1 85 229 TYR A N 1
ATOM 1747 C CA . TYR A 1 229 ? 3.723 2.484 -23.938 1 85 229 TYR A CA 1
ATOM 1748 C C . TYR A 1 229 ? 2.361 2.041 -23.406 1 85 229 TYR A C 1
ATOM 1750 O O . TYR A 1 229 ? 1.441 2.854 -23.297 1 85 229 TYR A O 1
ATOM 1758 N N . ILE A 1 230 ? 2.229 0.849 -23.016 1 85.62 230 ILE A N 1
ATOM 1759 C CA . ILE A 1 230 ? 0.962 0.291 -22.547 1 85.62 230 ILE A CA 1
ATOM 1760 C C . ILE A 1 230 ? 0.667 0.781 -21.141 1 85.62 230 ILE A C 1
ATOM 1762 O O . ILE A 1 230 ? -0.471 1.141 -20.828 1 85.62 230 ILE A O 1
ATOM 1766 N N . ILE A 1 231 ? 1.656 0.801 -20.328 1 85.75 231 ILE A N 1
ATOM 1767 C CA . ILE A 1 231 ? 1.484 1.17 -18.922 1 85.75 231 ILE A CA 1
ATOM 1768 C C . ILE A 1 231 ? 1.041 2.629 -18.828 1 85.75 231 ILE A C 1
ATOM 1770 O O . ILE A 1 231 ? 0.256 2.986 -17.953 1 85.75 231 ILE A O 1
ATOM 1774 N N . GLU A 1 232 ? 1.545 3.48 -19.688 1 77.25 232 GLU A N 1
ATOM 1775 C CA . GLU A 1 232 ? 1.19 4.895 -19.703 1 77.25 232 GLU A CA 1
ATOM 1776 C C . GLU A 1 232 ? -0.299 5.09 -19.969 1 77.25 232 GLU A C 1
ATOM 1778 O O . GLU A 1 232 ? -0.886 6.09 -19.547 1 77.25 232 GLU A O 1
ATOM 1783 N N . ARG A 1 233 ? -0.867 4.125 -20.562 1 74.56 233 ARG A N 1
ATOM 1784 C CA . ARG A 1 233 ? -2.266 4.258 -20.953 1 74.56 233 ARG A CA 1
ATOM 1785 C C . ARG A 1 233 ? -3.191 3.684 -19.891 1 74.56 233 ARG A C 1
ATOM 1787 O O . ARG A 1 233 ? -4.387 3.99 -19.859 1 74.56 233 ARG A O 1
ATOM 1794 N N . ILE A 1 234 ? -2.695 2.781 -19.031 1 76.62 234 ILE A N 1
ATOM 1795 C CA . ILE A 1 234 ? -3.477 2.189 -17.953 1 76.62 234 ILE A CA 1
ATOM 1796 C C . ILE A 1 234 ? -3.463 3.117 -16.75 1 76.62 234 ILE A C 1
ATOM 1798 O O . ILE A 1 234 ? -2.396 3.463 -16.234 1 76.62 234 ILE A O 1
ATOM 1802 N N . VAL A 1 235 ? -3.893 4.371 -16.75 1 68.88 235 VAL A N 1
ATOM 1803 C CA . VAL A 1 235 ? -3.758 5.406 -15.734 1 68.88 235 VAL A CA 1
ATOM 1804 C C . VAL A 1 235 ? -4.469 4.965 -14.461 1 68.88 235 VAL A C 1
ATOM 1806 O O . VAL A 1 235 ? -5.652 4.617 -14.492 1 68.88 235 VAL A O 1
ATOM 1809 N N . ASN A 1 236 ? -3.812 4.895 -13.273 1 67.88 236 ASN A N 1
ATOM 1810 C CA . ASN A 1 236 ? -4.281 4.836 -11.891 1 67.88 236 ASN A CA 1
ATOM 1811 C C . ASN A 1 236 ? -5.023 3.531 -11.609 1 67.88 236 ASN A C 1
ATOM 1813 O O . ASN A 1 236 ? -6.113 3.547 -11.031 1 67.88 236 ASN A O 1
ATOM 1817 N N . ASP A 1 237 ? -4.57 2.373 -12.188 1 77.12 237 ASP A N 1
ATOM 1818 C CA . ASP A 1 237 ? -5.086 1.047 -11.867 1 77.12 237 ASP A CA 1
ATOM 1819 C C . ASP A 1 237 ? -3.988 0.151 -11.297 1 77.12 237 ASP A C 1
ATOM 1821 O O . ASP A 1 237 ? -3.244 -0.481 -12.047 1 77.12 237 ASP A O 1
ATOM 1825 N N . ALA A 1 238 ? -4.008 0.041 -10.055 1 79.12 238 ALA A N 1
ATOM 1826 C CA . ALA A 1 238 ? -2.938 -0.657 -9.352 1 79.12 238 ALA A CA 1
ATOM 1827 C C . ALA A 1 238 ? -2.877 -2.125 -9.758 1 79.12 238 ALA A C 1
ATOM 1829 O O . ALA A 1 238 ? -1.79 -2.68 -9.945 1 79.12 238 ALA A O 1
ATOM 1830 N N . MET A 1 239 ? -3.953 -2.713 -9.945 1 83.5 239 MET A N 1
ATOM 1831 C CA . MET A 1 239 ? -4.008 -4.141 -10.258 1 83.5 239 MET A CA 1
ATOM 1832 C C . MET A 1 239 ? -3.477 -4.414 -11.656 1 83.5 239 MET A C 1
ATOM 1834 O O . MET A 1 239 ? -2.635 -5.293 -11.852 1 83.5 239 MET A O 1
ATOM 1838 N N . GLN A 1 240 ? -3.875 -3.645 -12.586 1 85.94 240 GLN A N 1
ATOM 1839 C CA . GLN A 1 240 ? -3.482 -3.871 -13.969 1 85.94 240 GLN A CA 1
ATOM 1840 C C . GLN A 1 240 ? -2.008 -3.539 -14.188 1 85.94 240 GLN A C 1
ATOM 1842 O O . GLN A 1 240 ? -1.307 -4.246 -14.914 1 85.94 240 GLN A O 1
ATOM 1847 N N . GLU A 1 241 ? -1.623 -2.504 -13.57 1 87.62 241 GLU A N 1
ATOM 1848 C CA . GLU A 1 241 ? -0.225 -2.115 -13.719 1 87.62 241 GLU A CA 1
ATOM 1849 C C . GLU A 1 241 ? 0.709 -3.164 -13.125 1 87.62 241 GLU A C 1
ATOM 1851 O O . GLU A 1 241 ? 1.721 -3.52 -13.727 1 87.62 241 GLU A O 1
ATOM 1856 N N . THR A 1 242 ? 0.389 -3.699 -11.961 1 88.62 242 THR A N 1
ATOM 1857 C CA . THR A 1 242 ? 1.205 -4.719 -11.312 1 88.62 242 THR A CA 1
ATOM 1858 C C . THR A 1 242 ? 1.192 -6.016 -12.117 1 88.62 242 THR A C 1
ATOM 1860 O O . THR A 1 242 ? 2.236 -6.641 -12.312 1 88.62 242 THR A O 1
ATOM 1863 N N . ASN A 1 243 ? 0.047 -6.383 -12.625 1 89 243 ASN A N 1
ATOM 1864 C CA . ASN A 1 243 ? -0.071 -7.594 -13.43 1 89 243 ASN A CA 1
ATOM 1865 C C . ASN A 1 243 ? 0.709 -7.48 -14.742 1 89 243 ASN A C 1
ATOM 1867 O O . ASN A 1 243 ? 1.272 -8.461 -15.219 1 89 243 ASN A O 1
ATOM 1871 N N . LEU A 1 244 ? 0.652 -6.344 -15.242 1 90.38 244 LEU A N 1
ATOM 1872 C CA . LEU A 1 244 ? 1.37 -6.133 -16.5 1 90.38 244 LEU A CA 1
ATOM 1873 C C . LEU A 1 244 ? 2.871 -6.316 -16.297 1 90.38 244 LEU A C 1
ATOM 1875 O O . LEU A 1 244 ? 3.551 -6.891 -17.156 1 90.38 244 LEU A O 1
ATOM 1879 N N . THR A 1 245 ? 3.4 -5.781 -15.211 1 91.62 245 THR A N 1
ATOM 1880 C CA . THR A 1 245 ? 4.824 -5.957 -14.938 1 91.62 245 THR A CA 1
ATOM 1881 C C . THR A 1 245 ? 5.16 -7.43 -14.734 1 91.62 245 THR A C 1
ATOM 1883 O O . THR A 1 245 ? 6.211 -7.898 -15.172 1 91.62 245 THR A O 1
ATOM 1886 N N . LEU A 1 246 ? 4.281 -8.102 -14.078 1 90.81 246 LEU A N 1
ATOM 1887 C CA . LEU A 1 246 ? 4.477 -9.523 -13.82 1 90.81 246 LEU A CA 1
ATOM 1888 C C . LEU A 1 246 ? 4.457 -10.32 -15.117 1 90.81 246 LEU A C 1
ATOM 1890 O O . LEU A 1 246 ? 5.355 -11.125 -15.375 1 90.81 246 LEU A O 1
ATOM 1894 N N . VAL A 1 247 ? 3.514 -10.078 -15.93 1 91.19 247 VAL A N 1
ATOM 1895 C CA . VAL A 1 247 ? 3.324 -10.797 -17.188 1 91.19 247 VAL A CA 1
ATOM 1896 C C . VAL A 1 247 ? 4.488 -10.508 -18.125 1 91.19 247 VAL A C 1
ATOM 1898 O O . VAL A 1 247 ? 5 -11.414 -18.781 1 91.19 247 VAL A O 1
ATOM 1901 N N . THR A 1 248 ? 4.918 -9.281 -18.156 1 92.06 248 THR A N 1
ATOM 1902 C CA . THR A 1 248 ? 6 -8.906 -19.062 1 92.06 248 THR A CA 1
ATOM 1903 C C . THR A 1 248 ? 7.305 -9.594 -18.656 1 92.06 248 THR A C 1
ATOM 1905 O O . THR A 1 248 ? 8.047 -10.078 -19.5 1 92.06 248 THR A O 1
ATOM 1908 N N . ALA A 1 249 ? 7.574 -9.648 -17.375 1 92.69 249 ALA A N 1
ATOM 1909 C CA . ALA A 1 249 ? 8.805 -10.273 -16.906 1 92.69 249 ALA A CA 1
ATOM 1910 C C . ALA A 1 249 ? 8.852 -11.75 -17.281 1 92.69 249 ALA A C 1
ATOM 1912 O O . ALA A 1 249 ? 9.859 -12.234 -17.797 1 92.69 249 ALA A O 1
ATOM 1913 N N . TYR A 1 250 ? 7.789 -12.438 -17.172 1 90.5 250 TYR A N 1
ATOM 1914 C CA . TYR A 1 250 ? 7.762 -13.867 -17.438 1 90.5 250 TYR A CA 1
ATOM 1915 C C . TYR A 1 250 ? 7.652 -14.156 -18.922 1 90.5 250 TYR A C 1
ATOM 1917 O O . TYR A 1 250 ? 8.328 -15.047 -19.453 1 90.5 250 TYR A O 1
ATOM 1925 N N . LEU A 1 251 ? 6.828 -13.406 -19.594 1 87.75 251 LEU A N 1
ATOM 1926 C CA . LEU A 1 251 ? 6.688 -13.609 -21.031 1 87.75 251 LEU A CA 1
ATOM 1927 C C . LEU A 1 251 ? 7.988 -13.281 -21.766 1 87.75 251 LEU A C 1
ATOM 1929 O O . LEU A 1 251 ? 8.336 -13.938 -22.75 1 87.75 251 LEU A O 1
ATOM 1933 N N . LEU A 1 252 ? 8.586 -12.219 -21.281 1 91.31 252 LEU A N 1
ATOM 1934 C CA . LEU A 1 252 ? 9.859 -11.844 -21.875 1 91.31 252 LEU A CA 1
ATOM 1935 C C . LEU A 1 252 ? 10.883 -12.961 -21.703 1 91.31 252 LEU A C 1
ATOM 1937 O O . LEU A 1 252 ? 11.609 -13.289 -22.656 1 91.31 252 LEU A O 1
ATOM 1941 N N . PHE A 1 253 ? 10.953 -13.531 -20.547 1 88 253 PHE A N 1
ATOM 1942 C CA . PHE A 1 253 ? 11.875 -14.633 -20.297 1 88 253 PHE A CA 1
ATOM 1943 C C . PHE A 1 253 ? 11.555 -15.828 -21.188 1 88 253 PHE A C 1
ATOM 1945 O O . PHE A 1 253 ? 12.453 -16.453 -21.75 1 88 253 PHE A O 1
ATOM 1952 N N . PHE A 1 254 ? 10.344 -16.109 -21.406 1 82.19 254 PHE A N 1
ATOM 1953 C CA . PHE A 1 254 ? 9.906 -17.266 -22.172 1 82.19 254 PHE A CA 1
ATOM 1954 C C . PHE A 1 254 ? 10.164 -17.047 -23.672 1 82.19 254 PHE A C 1
ATOM 1956 O O . PHE A 1 254 ? 10.641 -17.953 -24.359 1 82.19 254 PHE A O 1
ATOM 1963 N N . VAL A 1 255 ? 9.789 -15.859 -24.109 1 82.56 255 VAL A N 1
ATOM 1964 C CA . VAL A 1 255 ? 9.953 -15.57 -25.531 1 82.56 255 VAL A CA 1
ATOM 1965 C C . VAL A 1 255 ? 11.438 -15.562 -25.891 1 82.56 255 VAL A C 1
ATOM 1967 O O . VAL A 1 255 ? 11.828 -16.016 -26.969 1 82.56 255 VAL A O 1
ATOM 1970 N N . ALA A 1 256 ? 12.172 -15.039 -24.969 1 86.25 256 ALA A N 1
ATOM 1971 C CA . ALA A 1 256 ? 13.602 -14.961 -25.234 1 86.25 256 ALA A CA 1
ATOM 1972 C C . ALA A 1 256 ? 14.242 -16.344 -25.219 1 86.25 256 ALA A C 1
ATOM 1974 O O . ALA A 1 256 ? 15.008 -16.703 -26.125 1 86.25 256 ALA A O 1
ATOM 1975 N N . ASP A 1 257 ? 13.93 -17.141 -24.219 1 75.06 257 ASP A N 1
ATOM 1976 C CA . ASP A 1 257 ? 14.586 -18.438 -24.047 1 75.06 257 ASP A CA 1
ATOM 1977 C C . ASP A 1 257 ? 13.867 -19.547 -24.812 1 75.06 257 ASP A C 1
ATOM 1979 O O . ASP A 1 257 ? 14.477 -20.531 -25.203 1 75.06 257 ASP A O 1
ATOM 1983 N N . GLY A 1 258 ? 12.531 -19.422 -24.969 1 65 258 GLY A N 1
ATOM 1984 C CA . GLY A 1 258 ? 11.727 -20.531 -25.453 1 65 258 GLY A CA 1
ATOM 1985 C C . GLY A 1 258 ? 11.508 -20.5 -26.953 1 65 258 GLY A C 1
ATOM 1986 O O . GLY A 1 258 ? 11.164 -21.516 -27.562 1 65 258 GLY A O 1
ATOM 1987 N N . THR A 1 259 ? 11.633 -19.328 -27.547 1 64.62 259 THR A N 1
ATOM 1988 C CA . THR A 1 259 ? 11.312 -19.25 -28.969 1 64.62 259 THR A CA 1
ATOM 1989 C C . THR A 1 259 ? 12.555 -19.516 -29.828 1 64.62 259 THR A C 1
ATOM 1991 O O . THR A 1 259 ? 13.633 -19.781 -29.281 1 64.62 259 THR A O 1
ATOM 1994 N N . SER A 1 260 ? 12.227 -19.562 -31.031 1 61.78 260 SER A N 1
ATOM 1995 C CA . SER A 1 260 ? 13.242 -19.891 -32.031 1 61.78 260 SER A CA 1
ATOM 1996 C C . SER A 1 260 ? 14.375 -18.875 -32.031 1 61.78 260 SER A C 1
ATOM 1998 O O . SER A 1 260 ? 15.461 -19.141 -32.562 1 61.78 260 SER A O 1
ATOM 2000 N N . LEU A 1 261 ? 14.211 -17.828 -31.25 1 73.69 261 LEU A N 1
ATOM 2001 C CA . LEU A 1 261 ? 15.258 -16.812 -31.25 1 73.69 261 LEU A CA 1
ATOM 2002 C C . LEU A 1 261 ? 16.406 -17.234 -30.344 1 73.69 261 LEU A C 1
ATOM 2004 O O . LEU A 1 261 ? 17.562 -16.891 -30.594 1 73.69 261 LEU A O 1
ATOM 2008 N N . HIS A 1 262 ? 16.188 -18.047 -29.422 1 79.31 262 HIS A N 1
ATOM 2009 C CA . HIS A 1 262 ? 17.172 -18.609 -28.5 1 79.31 262 HIS A CA 1
ATOM 2010 C C . HIS A 1 262 ? 18.109 -17.531 -27.984 1 79.31 262 HIS A C 1
ATOM 2012 O O . HIS A 1 262 ? 19.328 -17.672 -28.094 1 79.31 262 HIS A O 1
ATOM 2018 N N . VAL A 1 263 ? 17.625 -16.453 -27.516 1 89.25 263 VAL A N 1
ATOM 2019 C CA . VAL A 1 263 ? 18.406 -15.398 -26.891 1 89.25 263 VAL A CA 1
ATOM 2020 C C . VAL A 1 263 ? 18.344 -15.547 -25.375 1 89.25 263 VAL A C 1
ATOM 2022 O O . VAL A 1 263 ? 17.641 -16.422 -24.859 1 89.25 263 VAL A O 1
ATOM 2025 N N . SER A 1 264 ? 19.141 -14.797 -24.641 1 88.25 264 SER A N 1
ATOM 2026 C CA . SER A 1 264 ? 19.219 -14.938 -23.203 1 88.25 264 SER A CA 1
ATOM 2027 C C . SER A 1 264 ? 18.031 -14.289 -22.516 1 88.25 264 SER A C 1
ATOM 2029 O O . SER A 1 264 ? 17.875 -13.062 -22.547 1 88.25 264 SER A O 1
ATOM 2031 N N . GLY A 1 265 ? 17.172 -15.086 -21.906 1 88.88 265 GLY A N 1
ATOM 2032 C CA . GLY A 1 265 ? 16.031 -14.555 -21.156 1 88.88 265 GLY A CA 1
ATOM 2033 C C . GLY A 1 265 ? 16.422 -13.758 -19.938 1 88.88 265 GLY A C 1
ATOM 2034 O O . GLY A 1 265 ? 15.773 -12.773 -19.594 1 88.88 265 GLY A O 1
ATOM 2035 N N . ALA A 1 266 ? 17.516 -14.133 -19.281 1 88.75 266 ALA A N 1
ATOM 2036 C CA . ALA A 1 266 ? 17.969 -13.453 -18.078 1 88.75 266 ALA A CA 1
ATOM 2037 C C . ALA A 1 266 ? 18.406 -12.023 -18.375 1 88.75 266 ALA A C 1
ATOM 2039 O O . ALA A 1 266 ? 18.016 -11.094 -17.672 1 88.75 266 ALA A O 1
ATOM 2040 N N . LEU A 1 267 ? 19.156 -11.883 -19.438 1 91.56 267 LEU A N 1
ATOM 2041 C CA . LEU A 1 267 ? 19.609 -10.547 -19.797 1 91.56 267 LEU A CA 1
ATOM 2042 C C . LEU A 1 267 ? 18.453 -9.672 -20.266 1 91.56 267 LEU A C 1
ATOM 2044 O O . LEU A 1 267 ? 18.453 -8.461 -20.031 1 91.56 267 LEU A O 1
ATOM 2048 N N . ALA A 1 268 ? 17.531 -10.305 -20.906 1 94.38 268 ALA A N 1
ATOM 2049 C CA . ALA A 1 268 ? 16.344 -9.57 -21.344 1 94.38 268 ALA A CA 1
ATOM 2050 C C . ALA A 1 268 ? 15.57 -9.031 -20.141 1 94.38 268 ALA A C 1
ATOM 2052 O O . ALA A 1 268 ? 15.156 -7.867 -20.141 1 94.38 268 ALA A O 1
ATOM 2053 N N . VAL A 1 269 ? 15.398 -9.836 -19.141 1 93.81 269 VAL A N 1
ATOM 2054 C CA . VAL A 1 269 ? 14.633 -9.445 -17.953 1 93.81 269 VAL A CA 1
ATOM 2055 C C . VAL A 1 269 ? 15.406 -8.398 -17.156 1 93.81 269 VAL A C 1
ATOM 2057 O O . VAL A 1 269 ? 14.812 -7.484 -16.594 1 93.81 269 VAL A O 1
ATOM 2060 N N . VAL A 1 270 ? 16.719 -8.484 -17.109 1 94.06 270 VAL A N 1
ATOM 2061 C CA . VAL A 1 270 ? 17.547 -7.477 -16.453 1 94.06 270 VAL A CA 1
ATOM 2062 C C . VAL A 1 270 ? 17.344 -6.117 -17.125 1 94.06 270 VAL A C 1
ATOM 2064 O O . VAL A 1 270 ? 17.188 -5.102 -16.438 1 94.06 270 VAL A O 1
ATOM 2067 N N . THR A 1 271 ? 17.344 -6.184 -18.438 1 94.62 271 THR A N 1
ATOM 2068 C CA . THR A 1 271 ? 17.156 -4.949 -19.188 1 94.62 271 THR A CA 1
ATOM 2069 C C . THR A 1 271 ? 15.789 -4.34 -18.922 1 94.62 271 THR A C 1
ATOM 2071 O O . THR A 1 271 ? 15.664 -3.125 -18.75 1 94.62 271 THR A O 1
ATOM 2074 N N . TYR A 1 272 ? 14.852 -5.219 -18.891 1 95 272 TYR A N 1
ATOM 2075 C CA . TYR A 1 272 ? 13.492 -4.773 -18.578 1 95 272 TYR A CA 1
ATOM 2076 C C . TYR A 1 272 ? 13.422 -4.18 -17.172 1 95 272 TYR A C 1
ATOM 2078 O O . TYR A 1 272 ? 12.844 -3.109 -16.984 1 95 272 TYR A O 1
ATOM 2086 N N . GLY A 1 273 ? 13.992 -4.883 -16.188 1 94.12 273 GLY A N 1
ATOM 2087 C CA . GLY A 1 273 ? 14.008 -4.387 -14.828 1 94.12 273 GLY A CA 1
ATOM 2088 C C . GLY A 1 273 ? 14.711 -3.053 -14.68 1 94.12 273 GLY A C 1
ATOM 2089 O O . GLY A 1 273 ? 14.234 -2.166 -13.969 1 94.12 273 GLY A O 1
ATOM 2090 N N . LEU A 1 274 ? 15.797 -2.875 -15.367 1 93.88 274 LEU A N 1
ATOM 2091 C CA . LEU A 1 274 ? 16.547 -1.628 -15.312 1 93.88 274 LEU A CA 1
ATOM 2092 C C . LEU A 1 274 ? 15.781 -0.496 -15.984 1 93.88 274 LEU A C 1
ATOM 2094 O O . LEU A 1 274 ? 15.844 0.654 -15.539 1 93.88 274 LEU A O 1
ATOM 2098 N N . TYR A 1 275 ? 15.102 -0.867 -17.031 1 93.75 275 TYR A N 1
ATOM 2099 C CA . TYR A 1 275 ? 14.258 0.126 -17.672 1 93.75 275 TYR A CA 1
ATOM 2100 C C . TYR A 1 275 ? 13.188 0.641 -16.719 1 93.75 275 TYR A C 1
ATOM 2102 O O . TYR A 1 275 ? 12.93 1.846 -16.656 1 93.75 275 TYR A O 1
ATOM 2110 N N . MET A 1 276 ? 12.602 -0.241 -16.062 1 91.62 276 MET A N 1
ATOM 2111 C CA . MET A 1 276 ? 11.555 0.134 -15.117 1 91.62 276 MET A CA 1
ATOM 2112 C C . MET A 1 276 ? 12.133 0.955 -13.969 1 91.62 276 MET A C 1
ATOM 2114 O O . MET A 1 276 ? 11.461 1.844 -13.438 1 91.62 276 MET A O 1
ATOM 2118 N N . SER A 1 277 ? 13.32 0.648 -13.586 1 91.19 277 SER A N 1
ATOM 2119 C CA . SER A 1 277 ? 13.969 1.416 -12.531 1 91.19 277 SER A CA 1
ATOM 2120 C C . SER A 1 277 ? 14.312 2.826 -13 1 91.19 277 SER A C 1
ATOM 2122 O O . SER A 1 277 ? 14.234 3.781 -12.227 1 91.19 277 SER A O 1
ATOM 2124 N N . ALA A 1 278 ? 14.625 2.939 -14.234 1 89.56 278 ALA A N 1
ATOM 2125 C CA . ALA A 1 278 ? 15.047 4.219 -14.797 1 89.56 278 ALA A CA 1
ATOM 2126 C C . ALA A 1 278 ? 13.844 5.102 -15.109 1 89.56 278 ALA A C 1
ATOM 2128 O O . ALA A 1 278 ? 13.758 6.242 -14.648 1 89.56 278 ALA A O 1
ATOM 2129 N N . TYR A 1 279 ? 12.891 4.508 -15.812 1 86.31 279 TYR A N 1
ATOM 2130 C CA . TYR A 1 279 ? 11.789 5.301 -16.344 1 86.31 279 TYR A CA 1
ATOM 2131 C C . TYR A 1 279 ? 10.461 4.859 -15.727 1 86.31 279 TYR A C 1
ATOM 2133 O O . TYR A 1 279 ? 9.492 5.625 -15.711 1 86.31 279 TYR A O 1
ATOM 2141 N N . GLY A 1 280 ? 10.43 3.738 -15.227 1 84.06 280 GLY A N 1
ATOM 2142 C CA . GLY A 1 280 ? 9.188 3.133 -14.781 1 84.06 280 GLY A CA 1
ATOM 2143 C C . GLY A 1 280 ? 8.602 3.818 -13.562 1 84.06 280 GLY A C 1
ATOM 2144 O O . GLY A 1 280 ? 7.379 3.824 -13.375 1 84.06 280 GLY A O 1
ATOM 2145 N N . LYS A 1 281 ? 9.445 4.473 -12.805 1 81.38 281 LYS A N 1
ATOM 2146 C CA . LYS A 1 281 ? 8.969 5.133 -11.594 1 81.38 281 LYS A CA 1
ATOM 2147 C C . LYS A 1 281 ? 7.969 6.234 -11.922 1 81.38 281 LYS A C 1
ATOM 2149 O O . LYS A 1 281 ? 7.074 6.531 -11.125 1 81.38 281 LYS A O 1
ATOM 2154 N N . THR A 1 282 ? 8.125 6.836 -13.07 1 81.75 282 THR A N 1
ATOM 2155 C CA . THR A 1 282 ? 7.23 7.926 -13.438 1 81.75 282 THR A CA 1
ATOM 2156 C C . THR A 1 282 ? 6.113 7.426 -14.344 1 81.75 282 THR A C 1
ATOM 2158 O O . THR A 1 282 ? 5.121 8.125 -14.57 1 81.75 282 THR A O 1
ATOM 2161 N N . LEU A 1 283 ? 6.34 6.277 -14.891 1 81.94 283 LEU A N 1
ATOM 2162 C CA . LEU A 1 283 ? 5.301 5.699 -15.734 1 81.94 283 LEU A CA 1
ATOM 2163 C C . LEU A 1 283 ? 4.188 5.09 -14.891 1 81.94 283 LEU A C 1
ATOM 2165 O O . LEU A 1 283 ? 3.018 5.121 -15.281 1 81.94 283 LEU A O 1
ATOM 2169 N N . ILE A 1 284 ? 4.625 4.586 -13.781 1 82.56 284 ILE A N 1
ATOM 2170 C CA . ILE A 1 284 ? 3.676 3.988 -12.844 1 82.56 284 ILE A CA 1
ATOM 2171 C C . ILE A 1 284 ? 3.051 5.078 -11.977 1 82.56 284 ILE A C 1
ATOM 2173 O O . ILE A 1 284 ? 3.736 6.012 -11.555 1 82.56 284 ILE A O 1
ATOM 2177 N N . SER A 1 285 ? 1.801 4.949 -11.719 1 74.56 285 SER A N 1
ATOM 2178 C CA . SER A 1 285 ? 1.112 5.906 -10.859 1 74.56 285 SER A CA 1
ATOM 2179 C C . SER A 1 285 ? 1.726 5.938 -9.461 1 74.56 285 SER A C 1
ATOM 2181 O O . SER A 1 285 ? 2.096 4.895 -8.914 1 74.56 285 SER A O 1
ATOM 2183 N N . PRO A 1 286 ? 1.908 7.125 -8.898 1 70.75 286 PRO A N 1
ATOM 2184 C CA . PRO A 1 286 ? 2.57 7.273 -7.602 1 70.75 286 PRO A CA 1
ATOM 2185 C C . PRO A 1 286 ? 1.885 6.477 -6.496 1 70.75 286 PRO A C 1
ATOM 2187 O O . PRO A 1 286 ? 2.553 5.973 -5.59 1 70.75 286 PRO A O 1
ATOM 2190 N N . THR A 1 287 ? 0.6 6.301 -6.625 1 66.75 287 THR A N 1
ATOM 2191 C CA . THR A 1 287 ? -0.152 5.586 -5.598 1 66.75 287 THR A CA 1
ATOM 2192 C C . THR A 1 287 ? 0.102 4.086 -5.691 1 66.75 287 THR A C 1
ATOM 2194 O O . THR A 1 287 ? -0.087 3.359 -4.715 1 66.75 287 THR A O 1
ATOM 2197 N N . VAL A 1 288 ? 0.616 3.672 -6.84 1 74.81 288 VAL A N 1
ATOM 2198 C CA . VAL A 1 288 ? 0.754 2.244 -7.105 1 74.81 288 VAL A CA 1
ATOM 2199 C C . VAL A 1 288 ? 2.201 1.813 -6.883 1 74.81 288 VAL A C 1
ATOM 2201 O O . VAL A 1 288 ? 2.479 0.632 -6.66 1 74.81 288 VAL A O 1
ATOM 2204 N N . GLU A 1 289 ? 3.078 2.76 -6.871 1 79.88 289 GLU A N 1
ATOM 2205 C CA . GLU A 1 289 ? 4.508 2.473 -6.871 1 79.88 289 GLU A CA 1
ATOM 2206 C C . GLU A 1 289 ? 4.914 1.689 -5.625 1 79.88 289 GLU A C 1
ATOM 2208 O O . GLU A 1 289 ? 5.609 0.678 -5.723 1 79.88 289 GLU A O 1
ATOM 2213 N N . LYS A 1 290 ? 4.426 2.082 -4.469 1 77.19 290 LYS A N 1
ATOM 2214 C CA . LYS A 1 290 ? 4.805 1.409 -3.232 1 77.19 290 LYS A CA 1
ATOM 2215 C C . LYS A 1 290 ? 4.23 -0.004 -3.178 1 77.19 290 LYS A C 1
ATOM 2217 O O . LYS A 1 290 ? 4.91 -0.938 -2.744 1 77.19 290 LYS A O 1
ATOM 2222 N N . GLY A 1 291 ? 3.01 -0.123 -3.65 1 80 291 GLY A N 1
ATOM 2223 C CA . GLY A 1 291 ? 2.385 -1.436 -3.686 1 80 291 GLY A CA 1
ATOM 2224 C C . GLY A 1 291 ? 3.068 -2.395 -4.641 1 80 291 GLY A C 1
ATOM 2225 O O . GLY A 1 291 ? 3.209 -3.582 -4.344 1 80 291 GLY A O 1
ATOM 2226 N N . LEU A 1 292 ? 3.543 -1.842 -5.719 1 86.44 292 LEU A N 1
ATOM 2227 C CA . LEU A 1 292 ? 4.215 -2.65 -6.73 1 86.44 292 LEU A CA 1
ATOM 2228 C C . LEU A 1 292 ? 5.535 -3.197 -6.195 1 86.44 292 LEU A C 1
ATOM 2230 O O . LEU A 1 292 ? 5.836 -4.383 -6.371 1 86.44 292 LEU A O 1
ATOM 2234 N N . HIS A 1 293 ? 6.285 -2.369 -5.496 1 86.06 293 HIS A N 1
ATOM 2235 C CA . HIS A 1 293 ? 7.551 -2.805 -4.914 1 86.06 293 HIS A CA 1
ATOM 2236 C C . HIS A 1 293 ? 7.324 -3.832 -3.809 1 86.06 293 HIS A C 1
ATOM 2238 O O . HIS A 1 293 ? 8.086 -4.793 -3.682 1 86.06 293 HIS A O 1
ATOM 2244 N N . GLY A 1 294 ? 6.262 -3.57 -3.049 1 83.56 294 GLY A N 1
ATOM 2245 C CA . GLY A 1 294 ? 5.926 -4.535 -2.014 1 83.56 294 GLY A CA 1
ATOM 2246 C C . GLY A 1 294 ? 5.543 -5.895 -2.566 1 83.56 294 GLY A C 1
ATOM 2247 O O . GLY A 1 294 ? 5.973 -6.926 -2.047 1 83.56 294 GLY A O 1
ATOM 2248 N N . PHE A 1 295 ? 4.848 -5.859 -3.615 1 87.44 295 PHE A N 1
ATOM 2249 C CA . PHE A 1 295 ? 4.406 -7.086 -4.27 1 87.44 295 PHE A CA 1
ATOM 2250 C C . PHE A 1 295 ? 5.598 -7.883 -4.785 1 87.44 295 PHE A C 1
ATOM 2252 O O . PHE A 1 295 ? 5.707 -9.086 -4.531 1 87.44 295 PHE A O 1
ATOM 2259 N N . TRP A 1 296 ? 6.484 -7.277 -5.504 1 89.12 296 TRP A N 1
ATOM 2260 C CA . TRP A 1 296 ? 7.629 -7.953 -6.098 1 89.12 296 TRP A CA 1
ATOM 2261 C C . TRP A 1 296 ? 8.602 -8.43 -5.02 1 89.12 296 TRP A C 1
ATOM 2263 O O . TRP A 1 296 ? 9.25 -9.461 -5.172 1 89.12 296 TRP A O 1
ATOM 2273 N N . ASN A 1 297 ? 8.664 -7.719 -3.949 1 87.62 297 ASN A N 1
ATOM 2274 C CA . ASN A 1 297 ? 9.5 -8.148 -2.836 1 87.62 297 ASN A CA 1
ATOM 2275 C C . ASN A 1 297 ? 8.992 -9.445 -2.221 1 87.62 297 ASN A C 1
ATOM 2277 O O . ASN A 1 297 ? 9.789 -10.32 -1.857 1 87.62 297 ASN A O 1
ATOM 2281 N N . ILE A 1 298 ? 7.734 -9.578 -2.105 1 87.5 298 ILE A N 1
ATOM 2282 C CA . ILE A 1 298 ? 7.129 -10.789 -1.561 1 87.5 298 ILE A CA 1
ATOM 2283 C C . ILE A 1 298 ? 7.391 -11.961 -2.5 1 87.5 298 ILE A C 1
ATOM 2285 O O . ILE A 1 298 ? 7.805 -13.039 -2.061 1 87.5 298 ILE A O 1
ATOM 2289 N N . VAL A 1 299 ? 7.195 -11.719 -3.771 1 88.62 299 VAL A N 1
ATOM 2290 C CA . VAL A 1 299 ? 7.367 -12.773 -4.766 1 88.62 299 VAL A CA 1
ATOM 2291 C C . VAL A 1 299 ? 8.828 -13.227 -4.797 1 88.62 299 VAL A C 1
ATOM 2293 O O . VAL A 1 299 ? 9.109 -14.422 -4.789 1 88.62 299 VAL A O 1
ATOM 2296 N N . ALA A 1 300 ? 9.727 -12.258 -4.809 1 89.06 300 ALA A N 1
ATOM 2297 C CA . ALA A 1 300 ? 11.156 -12.57 -4.883 1 89.06 300 ALA A CA 1
ATOM 2298 C C . ALA A 1 300 ? 11.617 -13.32 -3.637 1 89.06 300 ALA A C 1
ATOM 2300 O O . ALA A 1 300 ? 12.375 -14.289 -3.73 1 89.06 300 ALA A O 1
ATOM 2301 N N . THR A 1 301 ? 11.203 -12.914 -2.492 1 86.81 301 THR A N 1
ATOM 2302 C CA . THR A 1 301 ? 11.594 -13.547 -1.24 1 86.81 301 THR A CA 1
ATOM 2303 C C . THR A 1 301 ? 11.062 -14.977 -1.175 1 86.81 301 THR A C 1
ATOM 2305 O O . THR A 1 301 ? 11.766 -15.883 -0.719 1 86.81 301 THR A O 1
ATOM 2308 N N . ASN A 1 302 ? 9.867 -15.156 -1.642 1 88.69 302 ASN A N 1
ATOM 2309 C CA . ASN A 1 302 ? 9.281 -16.5 -1.652 1 88.69 302 ASN A CA 1
ATOM 2310 C C . ASN A 1 302 ? 10.016 -17.422 -2.617 1 88.69 302 ASN A C 1
ATOM 2312 O O . ASN A 1 302 ? 10.258 -18.594 -2.299 1 88.69 302 ASN A O 1
ATOM 2316 N N . MET A 1 303 ? 10.352 -16.906 -3.764 1 88.06 303 MET A N 1
ATOM 2317 C CA . MET A 1 303 ? 11.086 -17.703 -4.738 1 88.06 303 MET A CA 1
ATOM 2318 C C . MET A 1 303 ? 12.469 -18.062 -4.211 1 88.06 303 MET A C 1
ATOM 2320 O O . MET A 1 303 ? 12.914 -19.203 -4.367 1 88.06 303 MET A O 1
ATOM 2324 N N . GLU A 1 304 ? 13.086 -17.109 -3.607 1 86.5 304 GLU A N 1
ATOM 2325 C CA . GLU A 1 304 ? 14.406 -17.328 -3.039 1 86.5 304 GLU A CA 1
ATOM 2326 C C . GLU A 1 304 ? 14.359 -18.406 -1.944 1 86.5 304 GLU A C 1
ATOM 2328 O O . GLU A 1 304 ? 15.227 -19.266 -1.881 1 86.5 304 GLU A O 1
ATOM 2333 N N . SER A 1 305 ? 13.391 -18.328 -1.161 1 87.31 305 SER A N 1
ATOM 2334 C CA . SER A 1 305 ? 13.25 -19.281 -0.063 1 87.31 305 SER A CA 1
ATOM 2335 C C . SER A 1 305 ? 13.008 -20.703 -0.583 1 87.31 305 SER A C 1
ATOM 2337 O O . SER A 1 305 ? 13.547 -21.672 -0.045 1 87.31 305 SER A O 1
ATOM 2339 N N . ILE A 1 306 ? 12.242 -20.844 -1.625 1 85.75 306 ILE A N 1
ATOM 2340 C CA . ILE A 1 306 ? 11.93 -22.141 -2.207 1 85.75 306 ILE A CA 1
ATOM 2341 C C . ILE A 1 306 ? 13.211 -22.766 -2.764 1 85.75 306 ILE A C 1
ATOM 2343 O O . ILE A 1 306 ? 13.453 -23.969 -2.564 1 85.75 306 ILE A O 1
ATOM 2347 N N . VAL A 1 307 ? 14.07 -21.953 -3.357 1 82.81 307 VAL A N 1
ATOM 2348 C CA . VAL A 1 307 ? 15.297 -22.469 -3.967 1 82.81 307 VAL A CA 1
ATOM 2349 C C . VAL A 1 307 ? 16.266 -22.938 -2.879 1 82.81 307 VAL A C 1
ATOM 2351 O O . VAL A 1 307 ? 16.891 -23.984 -3.012 1 82.81 307 VAL A O 1
ATOM 2354 N N . PHE A 1 308 ? 16.359 -22.219 -1.815 1 84.94 308 PHE A N 1
ATOM 2355 C CA . PHE A 1 308 ? 17.281 -22.578 -0.74 1 84.94 308 PHE A CA 1
ATOM 2356 C C . PHE A 1 308 ? 16.797 -23.844 -0.021 1 84.94 308 PHE A C 1
ATOM 2358 O O . PHE A 1 308 ? 17.609 -24.688 0.357 1 84.94 308 PHE A O 1
ATOM 2365 N N . ILE A 1 309 ? 15.539 -23.938 0.164 1 86.31 309 ILE A N 1
ATOM 2366 C CA . ILE A 1 309 ? 14.992 -25.125 0.806 1 86.31 309 ILE A CA 1
ATOM 2367 C C . ILE A 1 309 ? 15.195 -26.328 -0.099 1 86.31 309 ILE A C 1
ATOM 2369 O O . ILE A 1 309 ? 15.578 -27.406 0.369 1 86.31 309 ILE A O 1
ATOM 2373 N N . MET A 1 310 ? 14.898 -26.141 -1.381 1 82.12 310 MET A N 1
ATOM 2374 C CA . MET A 1 310 ? 15.117 -27.219 -2.342 1 82.12 310 MET A CA 1
ATOM 2375 C C . MET A 1 310 ? 16.594 -27.625 -2.373 1 82.12 310 MET A C 1
ATOM 2377 O O . MET A 1 310 ? 16.906 -28.812 -2.451 1 82.12 310 MET A O 1
ATOM 2381 N N . GLY A 1 311 ? 17.469 -26.609 -2.354 1 80.56 311 GLY A N 1
ATOM 2382 C CA . GLY A 1 311 ? 18.891 -26.891 -2.289 1 80.56 311 GLY A CA 1
ATOM 2383 C C . GLY A 1 311 ? 19.297 -27.656 -1.046 1 80.56 311 GLY A C 1
ATOM 2384 O O . GLY A 1 311 ? 20.109 -28.578 -1.118 1 80.56 311 GLY A O 1
ATOM 2385 N N . GLY A 1 312 ? 18.688 -27.312 0.051 1 82.25 312 GLY A N 1
ATOM 2386 C CA . GLY A 1 312 ? 18.969 -28.016 1.29 1 82.25 312 GLY A CA 1
ATOM 2387 C C . GLY A 1 312 ? 18.469 -29.453 1.274 1 82.25 312 GLY A C 1
ATOM 2388 O O . GLY A 1 312 ? 19.141 -30.359 1.777 1 82.25 312 GLY A O 1
ATOM 2389 N N . MET A 1 313 ? 17.344 -29.641 0.72 1 82.38 313 MET A N 1
ATOM 2390 C CA . MET A 1 313 ? 16.797 -30.984 0.627 1 82.38 313 MET A CA 1
ATOM 2391 C C . MET A 1 313 ? 17.688 -31.891 -0.227 1 82.38 313 MET A C 1
ATOM 2393 O O . MET A 1 313 ? 17.906 -33.062 0.111 1 82.38 313 MET A O 1
ATOM 2397 N N . LEU A 1 314 ? 18.156 -31.328 -1.246 1 77.19 314 LEU A N 1
ATOM 2398 C CA . LEU A 1 314 ? 19.031 -32.094 -2.137 1 77.19 314 LEU A CA 1
ATOM 2399 C C . LEU A 1 314 ? 20.359 -32.406 -1.46 1 77.19 314 LEU A C 1
ATOM 2401 O O . LEU A 1 314 ? 20.922 -33.5 -1.656 1 77.19 314 LEU A O 1
ATOM 2405 N N . LEU A 1 315 ? 20.812 -31.438 -0.747 1 77.56 315 LEU A N 1
ATOM 2406 C CA . LEU A 1 315 ? 22.047 -31.641 0.004 1 77.56 315 LEU A CA 1
ATOM 2407 C C . LEU A 1 315 ? 21.891 -32.781 1.018 1 77.56 315 LEU A C 1
ATOM 2409 O O . LEU A 1 315 ? 22.797 -33.594 1.206 1 77.56 315 LEU A O 1
ATOM 2413 N N . GLY A 1 316 ? 20.766 -32.781 1.592 1 77.19 316 GLY A N 1
ATOM 2414 C CA . GLY A 1 316 ? 20.469 -33.875 2.523 1 77.19 316 GLY A CA 1
ATOM 2415 C C . GLY A 1 316 ? 20.422 -35.219 1.859 1 77.19 316 GLY A C 1
ATOM 2416 O O . GLY A 1 316 ? 20.875 -36.219 2.436 1 77.19 316 GLY A O 1
ATOM 2417 N N . SER A 1 317 ? 19.922 -35.281 0.618 1 75.06 317 SER A N 1
ATOM 2418 C CA . SER A 1 317 ? 19.812 -36.531 -0.115 1 75.06 317 SER A CA 1
ATOM 2419 C C . SER A 1 317 ? 21.188 -37.062 -0.51 1 75.06 317 SER A C 1
ATOM 2421 O O . SER A 1 317 ? 21.422 -38.25 -0.533 1 75.06 317 SER A O 1
ATOM 2423 N N . ILE A 1 318 ? 22.031 -36.188 -0.803 1 70.62 318 ILE A N 1
ATOM 2424 C CA . ILE A 1 318 ? 23.375 -36.562 -1.244 1 70.62 318 ILE A CA 1
ATOM 2425 C C . ILE A 1 318 ? 24.172 -37.094 -0.064 1 70.62 318 ILE A C 1
ATOM 2427 O O . ILE A 1 318 ? 24.938 -38.062 -0.214 1 70.62 318 ILE A O 1
ATOM 2431 N N . PHE A 1 319 ? 23.906 -36.562 1.097 1 68.94 319 PHE A N 1
ATOM 2432 C CA . PHE A 1 319 ? 24.625 -37 2.279 1 68.94 319 PHE A CA 1
ATOM 2433 C C . PHE A 1 319 ? 24.141 -38.375 2.744 1 68.94 319 PHE A C 1
ATOM 2435 O O . PHE A 1 319 ? 24.891 -39.125 3.365 1 68.94 319 PHE A O 1
ATOM 2442 N N . THR A 1 320 ? 22.906 -38.656 2.475 1 64 320 THR A N 1
ATOM 2443 C CA . THR A 1 320 ? 22.359 -39.906 2.955 1 64 320 THR A CA 1
ATOM 2444 C C . THR A 1 320 ? 22.578 -41.031 1.938 1 64 320 THR A C 1
ATOM 2446 O O . THR A 1 320 ? 22.547 -42.219 2.283 1 64 320 THR A O 1
ATOM 2449 N N . LYS A 1 321 ? 22.562 -40.781 0.611 1 59.88 321 LYS A N 1
ATOM 2450 C CA . LYS A 1 321 ? 22.781 -41.844 -0.352 1 59.88 321 LYS A CA 1
ATOM 2451 C C . LYS A 1 321 ? 24.172 -42.469 -0.18 1 59.88 321 LYS A C 1
ATOM 2453 O O . LYS A 1 321 ? 25.188 -41.781 -0.329 1 59.88 321 LYS A O 1
ATOM 2458 N N . THR A 1 322 ? 24.25 -43.5 0.658 1 49.53 322 THR A N 1
ATOM 2459 C CA . THR A 1 322 ? 25.422 -44.312 0.934 1 49.53 322 THR A CA 1
ATOM 2460 C C . THR A 1 322 ? 26.109 -44.719 -0.365 1 49.53 322 THR A C 1
ATOM 2462 O O . THR A 1 322 ? 27.328 -44.906 -0.404 1 49.53 322 THR A O 1
ATOM 2465 N N . ASP A 1 323 ? 25.328 -45.156 -1.37 1 47.75 323 ASP A N 1
ATOM 2466 C CA . ASP A 1 323 ? 25.938 -45.844 -2.51 1 47.75 323 ASP A CA 1
ATOM 2467 C C . ASP A 1 323 ? 26.641 -44.844 -3.432 1 47.75 323 ASP A C 1
ATOM 2469 O O . ASP A 1 323 ? 27.109 -45.219 -4.508 1 47.75 323 ASP A O 1
ATOM 2473 N N . GLN A 1 324 ? 26.359 -43.594 -3.191 1 53.12 324 GLN A N 1
ATOM 2474 C CA . GLN A 1 324 ? 26.922 -42.688 -4.195 1 53.12 324 GLN A CA 1
ATOM 2475 C C . GLN A 1 324 ? 28.422 -42.438 -3.949 1 53.12 324 GLN A C 1
ATOM 2477 O O . GLN A 1 324 ? 28.891 -42.562 -2.814 1 53.12 324 GLN A O 1
ATOM 2482 N N . ASP A 1 325 ? 29.172 -42.594 -4.98 1 57.94 325 ASP A N 1
ATOM 2483 C CA . ASP A 1 325 ? 30.594 -42.594 -5.25 1 57.94 325 ASP A CA 1
ATOM 2484 C C . ASP A 1 325 ? 31.25 -41.312 -4.715 1 57.94 325 ASP A C 1
ATOM 2486 O O . ASP A 1 325 ? 32.125 -40.75 -5.371 1 57.94 325 ASP A O 1
ATOM 2490 N N . LEU A 1 326 ? 30.594 -40.625 -3.752 1 68.94 326 LEU A N 1
ATOM 2491 C CA . LEU A 1 326 ? 31.406 -39.531 -3.217 1 68.94 326 LEU A CA 1
ATOM 2492 C C . LEU A 1 326 ? 32.469 -40.031 -2.277 1 68.94 326 LEU A C 1
ATOM 2494 O O . LEU A 1 326 ? 32.188 -40.781 -1.334 1 68.94 326 LEU A O 1
ATOM 2498 N N . ASP A 1 327 ? 33.656 -40.125 -2.836 1 72.81 327 ASP A N 1
ATOM 2499 C CA . ASP A 1 327 ? 34.812 -40.562 -2.096 1 72.81 327 ASP A CA 1
ATOM 2500 C C . ASP A 1 327 ? 35.219 -39.562 -1.021 1 72.81 327 ASP A C 1
ATOM 2502 O O . ASP A 1 327 ? 34.844 -38.375 -1.1 1 72.81 327 ASP A O 1
ATOM 2506 N N . THR A 1 328 ? 35.625 -39.938 0.144 1 77.44 328 THR A N 1
ATOM 2507 C CA . THR A 1 328 ? 36.156 -39.094 1.211 1 77.44 328 THR A CA 1
ATOM 2508 C C . THR A 1 328 ? 37.062 -38 0.642 1 77.44 328 THR A C 1
ATOM 2510 O O . THR A 1 328 ? 37.156 -36.938 1.218 1 77.44 328 THR A O 1
ATOM 2513 N N . LYS A 1 329 ? 37.562 -38.344 -0.541 1 82.31 329 LYS A N 1
ATOM 2514 C CA . LYS A 1 329 ? 38.406 -37.344 -1.207 1 82.31 329 LYS A CA 1
ATOM 2515 C C . LYS A 1 329 ? 37.594 -36.156 -1.678 1 82.31 329 LYS A C 1
ATOM 2517 O O . LYS A 1 329 ? 38.062 -35 -1.603 1 82.31 329 LYS A O 1
ATOM 2522 N N . ASP A 1 330 ? 36.406 -36.344 -2.064 1 86.25 330 ASP A N 1
ATOM 2523 C CA . ASP A 1 330 ? 35.562 -35.25 -2.576 1 86.25 330 ASP A CA 1
ATOM 2524 C C . ASP A 1 330 ? 35.188 -34.281 -1.467 1 86.25 330 ASP A C 1
ATOM 2526 O O . ASP A 1 330 ? 35.125 -33.062 -1.703 1 86.25 330 ASP A O 1
ATOM 2530 N N . ILE A 1 331 ? 35.094 -34.688 -0.242 1 84.5 331 ILE A N 1
ATOM 2531 C CA . ILE A 1 331 ? 34.75 -33.844 0.889 1 84.5 331 ILE A CA 1
ATOM 2532 C C . ILE A 1 331 ? 35.906 -32.906 1.237 1 84.5 331 ILE A C 1
ATOM 2534 O O . ILE A 1 331 ? 35.719 -31.734 1.536 1 84.5 331 ILE A O 1
ATOM 2538 N N . SER A 1 332 ? 37.062 -33.5 1.256 1 88.44 332 SER A N 1
ATOM 2539 C CA . SER A 1 332 ? 38.219 -32.688 1.562 1 88.44 332 SER A CA 1
ATOM 2540 C C . SER A 1 332 ? 38.5 -31.688 0.443 1 88.44 332 SER A C 1
ATOM 2542 O O . SER A 1 332 ? 38.906 -30.562 0.701 1 88.44 332 SER A O 1
ATOM 2544 N N . MET A 1 333 ? 38.281 -32.094 -0.761 1 91.56 333 MET A N 1
ATOM 2545 C CA . MET A 1 333 ? 38.562 -31.25 -1.913 1 91.56 333 MET A CA 1
ATOM 2546 C C . MET A 1 333 ? 37.625 -30.062 -1.981 1 91.56 333 MET A C 1
ATOM 2548 O O . MET A 1 333 ? 37.969 -29 -2.494 1 91.56 333 MET A O 1
ATOM 2552 N N . VAL A 1 334 ? 36.375 -30.219 -1.452 1 92.38 334 VAL A N 1
ATOM 2553 C CA . VAL A 1 334 ? 35.438 -29.125 -1.495 1 92.38 334 VAL A CA 1
ATOM 2554 C C . VAL A 1 334 ? 35.906 -27.969 -0.62 1 92.38 334 VAL A C 1
ATOM 2556 O O . VAL A 1 334 ? 35.75 -26.797 -0.979 1 92.38 334 VAL A O 1
ATOM 2559 N N . PHE A 1 335 ? 36.562 -28.203 0.518 1 93.56 335 PHE A N 1
ATOM 2560 C CA . PHE A 1 335 ? 37.094 -27.172 1.398 1 93.56 335 PHE A CA 1
ATOM 2561 C C . PHE A 1 335 ? 38.312 -26.484 0.768 1 93.56 335 PHE A C 1
ATOM 2563 O O . PHE A 1 335 ? 38.5 -25.281 0.903 1 93.56 335 PHE A O 1
ATOM 2570 N N . ALA A 1 336 ? 39.094 -27.359 0.082 1 94.19 336 ALA A N 1
ATOM 2571 C CA . ALA A 1 336 ? 40.219 -26.781 -0.64 1 94.19 336 ALA A CA 1
ATOM 2572 C C . ALA A 1 336 ? 39.75 -25.859 -1.754 1 94.19 336 ALA A C 1
ATOM 2574 O O . ALA A 1 336 ? 40.344 -24.781 -1.957 1 94.19 336 ALA A O 1
ATOM 2575 N N . LEU A 1 337 ? 38.75 -26.297 -2.457 1 95.81 337 LEU A N 1
ATOM 2576 C CA . LEU A 1 337 ? 38.219 -25.484 -3.535 1 95.81 337 LEU A CA 1
ATOM 2577 C C . LEU A 1 337 ? 37.625 -24.188 -2.992 1 95.81 337 LEU A C 1
ATOM 2579 O O . LEU A 1 337 ? 37.719 -23.141 -3.631 1 95.81 337 LEU A O 1
ATOM 2583 N N . PHE A 1 338 ? 37 -24.234 -1.803 1 95.81 338 PHE A N 1
ATOM 2584 C CA . PHE A 1 338 ? 36.438 -23.047 -1.156 1 95.81 338 PHE A CA 1
ATOM 2585 C C . PHE A 1 338 ? 37.5 -21.984 -0.92 1 95.81 338 PHE A C 1
ATOM 2587 O O . PHE A 1 338 ? 37.281 -20.812 -1.251 1 95.81 338 PHE A O 1
ATOM 2594 N N . VAL A 1 339 ? 38.594 -22.391 -0.456 1 95.5 339 VAL A N 1
ATOM 2595 C CA . VAL A 1 339 ? 39.688 -21.469 -0.167 1 95.5 339 VAL A CA 1
ATOM 2596 C C . VAL A 1 339 ? 40.281 -20.938 -1.474 1 95.5 339 VAL A C 1
ATOM 2598 O O . VAL A 1 339 ? 40.562 -19.75 -1.604 1 95.5 339 VAL A O 1
ATOM 2601 N N . LEU A 1 340 ? 40.469 -21.812 -2.428 1 96.19 340 LEU A N 1
ATOM 2602 C CA . LEU A 1 340 ? 41.094 -21.438 -3.699 1 96.19 340 LEU A CA 1
ATOM 2603 C C . LEU A 1 340 ? 40.188 -20.484 -4.473 1 96.19 340 LEU A C 1
ATOM 2605 O O . LEU A 1 340 ? 40.656 -19.625 -5.203 1 96.19 340 LEU A O 1
ATOM 2609 N N . LEU A 1 341 ? 38.875 -20.625 -4.34 1 96.56 341 LEU A N 1
ATOM 2610 C CA . LEU A 1 341 ? 37.938 -19.734 -5.023 1 96.56 341 LEU A CA 1
ATOM 2611 C C . LEU A 1 341 ? 38.125 -18.297 -4.57 1 96.56 341 LEU A C 1
ATOM 2613 O O . LEU A 1 341 ? 37.969 -17.359 -5.363 1 96.56 341 LEU A O 1
ATOM 2617 N N . HIS A 1 342 ? 38.469 -18.062 -3.283 1 95.81 342 HIS A N 1
ATOM 2618 C CA . HIS A 1 342 ? 38.719 -16.719 -2.783 1 95.81 342 HIS A CA 1
ATOM 2619 C C . HIS A 1 342 ? 39.969 -16.125 -3.396 1 95.81 342 HIS A C 1
ATOM 2621 O O . HIS A 1 342 ? 40 -14.938 -3.736 1 95.81 342 HIS A O 1
ATOM 2627 N N . PHE A 1 343 ? 40.906 -17.031 -3.553 1 96.56 343 PHE A N 1
ATOM 2628 C CA . PHE A 1 343 ? 42.156 -16.578 -4.152 1 96.56 343 PHE A CA 1
ATOM 2629 C C . PHE A 1 343 ? 41.969 -16.281 -5.637 1 96.56 343 PHE A C 1
ATOM 2631 O O . PHE A 1 343 ? 42.5 -15.305 -6.156 1 96.56 343 PHE A O 1
ATOM 2638 N N . ILE A 1 344 ? 41.219 -17.078 -6.266 1 97.31 344 ILE A N 1
ATOM 2639 C CA . ILE A 1 344 ? 40.969 -16.906 -7.688 1 97.31 344 ILE A CA 1
ATOM 2640 C C . ILE A 1 344 ? 40.219 -15.594 -7.918 1 97.31 344 ILE A C 1
ATOM 2642 O O . ILE A 1 344 ? 40.562 -14.812 -8.805 1 97.31 344 ILE A O 1
ATOM 2646 N N . ARG A 1 345 ? 39.125 -15.328 -7.156 1 95.88 345 ARG A N 1
ATOM 2647 C CA . ARG A 1 345 ? 38.375 -14.102 -7.309 1 95.88 345 ARG A CA 1
ATOM 2648 C C . ARG A 1 345 ? 39.188 -12.875 -6.98 1 95.88 345 ARG A C 1
ATOM 2650 O O . ARG A 1 345 ? 39.156 -11.875 -7.695 1 95.88 345 ARG A O 1
ATOM 2657 N N . GLY A 1 346 ? 39.969 -13.008 -5.859 1 96.56 346 GLY A N 1
ATOM 2658 C CA . GLY A 1 346 ? 40.875 -11.914 -5.508 1 96.56 346 GLY A CA 1
ATOM 2659 C C . GLY A 1 346 ? 41.875 -11.586 -6.602 1 96.56 346 GLY A C 1
ATOM 2660 O O . GLY A 1 346 ? 42.062 -10.422 -6.945 1 96.56 346 GLY A O 1
ATOM 2661 N N . PHE A 1 347 ? 42.438 -12.664 -7.125 1 97 347 PHE A N 1
ATOM 2662 C CA . PHE A 1 347 ? 43.406 -12.492 -8.203 1 97 347 PHE A CA 1
ATOM 2663 C C . PHE A 1 347 ? 42.75 -11.867 -9.422 1 97 347 PHE A C 1
ATOM 2665 O O . PHE A 1 347 ? 43.312 -10.945 -10.031 1 97 347 PHE A O 1
ATOM 2672 N N . SER A 1 348 ? 41.625 -12.336 -9.805 1 97.12 348 SER A N 1
ATOM 2673 C CA . SER A 1 348 ? 40.938 -11.836 -10.977 1 97.12 348 SER A CA 1
ATOM 2674 C C . SER A 1 348 ? 40.531 -10.375 -10.805 1 97.12 348 SER A C 1
ATOM 2676 O O . SER A 1 348 ? 40.594 -9.594 -11.766 1 97.12 348 SER A O 1
ATOM 2678 N N . ILE A 1 349 ? 40.125 -9.945 -9.602 1 96.25 349 ILE A N 1
ATOM 2679 C CA . ILE A 1 349 ? 39.719 -8.562 -9.328 1 96.25 349 ILE A CA 1
ATOM 2680 C C . ILE A 1 349 ? 40.969 -7.668 -9.359 1 96.25 349 ILE A C 1
ATOM 2682 O O . ILE A 1 349 ? 40.938 -6.574 -9.922 1 96.25 349 ILE A O 1
ATOM 2686 N N . PHE A 1 350 ? 42.094 -8.172 -8.883 1 95.25 350 PHE A N 1
ATOM 2687 C CA . PHE A 1 350 ? 43.312 -7.352 -8.797 1 95.25 350 PHE A CA 1
ATOM 2688 C C . PHE A 1 350 ? 43.969 -7.207 -10.164 1 95.25 350 PHE A C 1
ATOM 2690 O O . PHE A 1 350 ? 44.625 -6.199 -10.438 1 95.25 350 PHE A O 1
ATOM 2697 N N . VAL A 1 351 ? 43.781 -8.203 -10.992 1 96.06 351 VAL A N 1
ATOM 2698 C CA . VAL A 1 351 ? 44.25 -8.078 -12.367 1 96.06 351 VAL A CA 1
ATOM 2699 C C . VAL A 1 351 ? 43.531 -6.949 -13.07 1 96.06 351 VAL A C 1
ATOM 2701 O O . VAL A 1 351 ? 44.094 -6.234 -13.898 1 96.06 351 VAL A O 1
ATOM 2704 N N . HIS A 1 352 ? 42.312 -6.73 -12.75 1 96.44 352 HIS A N 1
ATOM 2705 C CA . HIS A 1 352 ? 41.469 -5.703 -13.375 1 96.44 352 HIS A CA 1
ATOM 2706 C C . HIS A 1 352 ? 41.469 -4.43 -12.539 1 96.44 352 HIS A C 1
ATOM 2708 O O . HIS A 1 352 ? 40.688 -3.508 -12.82 1 96.44 352 HIS A O 1
ATOM 2714 N N . TYR A 1 353 ? 42.219 -4.305 -11.5 1 94.88 353 TYR A N 1
ATOM 2715 C CA . TYR A 1 353 ? 42.188 -3.213 -10.531 1 94.88 353 TYR A CA 1
ATOM 2716 C C . TYR A 1 353 ? 42.5 -1.88 -11.219 1 94.88 353 TYR A C 1
ATOM 2718 O O . TYR A 1 353 ? 41.844 -0.87 -10.914 1 94.88 353 TYR A O 1
ATOM 2726 N N . PRO A 1 354 ? 43.375 -1.83 -12.211 1 92.88 354 PRO A N 1
ATOM 2727 C CA . PRO A 1 354 ? 43.656 -0.539 -12.852 1 92.88 354 PRO A CA 1
ATOM 2728 C C . PRO A 1 354 ? 42.438 0.007 -13.602 1 92.88 354 PRO A C 1
ATOM 2730 O O . PRO A 1 354 ? 42.219 1.221 -13.625 1 92.88 354 PRO A O 1
ATOM 2733 N N . ILE A 1 355 ? 41.719 -0.817 -14.109 1 93.81 355 ILE A N 1
ATOM 2734 C CA . ILE A 1 355 ? 40.5 -0.409 -14.82 1 93.81 355 ILE A CA 1
ATOM 2735 C C . ILE A 1 355 ? 39.438 0.007 -13.82 1 93.81 355 ILE A C 1
ATOM 2737 O O . ILE A 1 355 ? 38.75 1.017 -14.016 1 93.81 355 ILE A O 1
ATOM 2741 N N . LEU A 1 356 ? 39.344 -0.729 -12.711 1 94.56 356 LEU A N 1
ATOM 2742 C CA . LEU A 1 356 ? 38.312 -0.482 -11.711 1 94.56 356 LEU A CA 1
ATOM 2743 C C . LEU A 1 356 ? 38.594 0.805 -10.945 1 94.56 356 LEU A C 1
ATOM 2745 O O . LEU A 1 356 ? 37.688 1.479 -10.484 1 94.56 356 LEU A O 1
ATOM 2749 N N . LYS A 1 357 ? 39.812 1.164 -10.867 1 92.75 357 LYS A N 1
ATOM 2750 C CA . LYS A 1 357 ? 40.188 2.361 -10.133 1 92.75 357 LYS A CA 1
ATOM 2751 C C . LYS A 1 357 ? 39.906 3.623 -10.945 1 92.75 357 LYS A C 1
ATOM 2753 O O . LYS A 1 357 ? 39.594 4.672 -10.383 1 92.75 357 LYS A O 1
ATOM 2758 N N . HIS A 1 358 ? 39.938 3.496 -12.25 1 90.56 358 HIS A N 1
ATOM 2759 C CA . HIS A 1 358 ? 39.906 4.703 -13.07 1 90.56 358 HIS A CA 1
ATOM 2760 C C . HIS A 1 358 ? 38.5 4.941 -13.641 1 90.56 358 HIS A C 1
ATOM 2762 O O . HIS A 1 358 ? 38.188 6.059 -14.047 1 90.56 358 HIS A O 1
ATOM 2768 N N . PHE A 1 359 ? 37.781 3.994 -13.664 1 90.06 359 PHE A N 1
ATOM 2769 C CA . PHE A 1 359 ? 36.438 4.16 -14.25 1 90.06 359 PHE A CA 1
ATOM 2770 C C . PHE A 1 359 ? 35.406 4.355 -13.164 1 90.06 359 PHE A C 1
ATOM 2772 O O . PHE A 1 359 ? 35.562 3.889 -12.031 1 90.06 359 PHE A O 1
ATOM 2779 N N . GLY A 1 360 ? 34.344 5.078 -13.508 1 87.94 360 GLY A N 1
ATOM 2780 C CA . GLY A 1 360 ? 33.281 5.332 -12.555 1 87.94 360 GLY A CA 1
ATOM 2781 C C . GLY A 1 360 ? 33.719 6.148 -11.359 1 87.94 360 GLY A C 1
ATOM 2782 O O . GLY A 1 360 ? 34.375 7.18 -11.508 1 87.94 360 GLY A O 1
ATOM 2783 N N . TYR A 1 361 ? 33.312 5.746 -10.109 1 87.38 361 TYR A N 1
ATOM 2784 C CA . TYR A 1 361 ? 33.688 6.434 -8.883 1 87.38 361 TYR A CA 1
ATOM 2785 C C . TYR A 1 361 ? 35.062 5.953 -8.391 1 87.38 361 TYR A C 1
ATOM 2787 O O . TYR A 1 361 ? 35.656 6.574 -7.512 1 87.38 361 TYR A O 1
ATOM 2795 N N . GLY A 1 362 ? 35.5 4.93 -9.039 1 89.5 362 GLY A N 1
ATOM 2796 C CA . GLY A 1 362 ? 36.75 4.328 -8.586 1 89.5 362 GLY A CA 1
ATOM 2797 C C . GLY A 1 362 ? 36.594 3.471 -7.348 1 89.5 362 GLY A C 1
ATOM 2798 O O . GLY A 1 362 ? 35.594 3.582 -6.641 1 89.5 362 GLY A O 1
ATOM 2799 N N . ILE A 1 363 ? 37.469 2.482 -7.191 1 90.81 363 ILE A N 1
ATOM 2800 C CA . ILE A 1 363 ? 37.438 1.621 -6.016 1 90.81 363 ILE A CA 1
ATOM 2801 C C . ILE A 1 363 ? 38.781 1.688 -5.289 1 90.81 363 ILE A C 1
ATOM 2803 O O . ILE A 1 363 ? 39.844 1.862 -5.922 1 90.81 363 ILE A O 1
ATOM 2807 N N . THR A 1 364 ? 38.75 1.642 -3.996 1 89.88 364 THR A N 1
ATOM 2808 C CA . THR A 1 364 ? 39.969 1.594 -3.178 1 89.88 364 THR A CA 1
ATOM 2809 C C . THR A 1 364 ? 40.438 0.154 -2.99 1 89.88 364 THR A C 1
ATOM 2811 O O . THR A 1 364 ? 39.688 -0.789 -3.273 1 89.88 364 THR A O 1
ATOM 2814 N N . ALA A 1 365 ? 41.594 0.04 -2.602 1 90.94 365 ALA A N 1
ATOM 2815 C CA . ALA A 1 365 ? 42.156 -1.289 -2.354 1 90.94 365 ALA A CA 1
ATOM 2816 C C . ALA A 1 365 ? 41.375 -2.012 -1.261 1 90.94 365 ALA A C 1
ATOM 2818 O O . ALA A 1 365 ? 41.219 -3.232 -1.314 1 90.94 365 ALA A O 1
ATOM 2819 N N . LYS A 1 366 ? 40.938 -1.263 -0.304 1 90.56 366 LYS A N 1
ATOM 2820 C CA . LYS A 1 366 ? 40.125 -1.848 0.769 1 90.56 366 LYS A CA 1
ATOM 2821 C C . LYS A 1 366 ? 38.812 -2.371 0.239 1 90.56 366 LYS A C 1
ATOM 2823 O O . LYS A 1 366 ? 38.375 -3.461 0.612 1 90.56 366 LYS A O 1
ATOM 2828 N N . GLU A 1 367 ? 38.25 -1.599 -0.607 1 91.62 367 GLU A N 1
ATOM 2829 C CA . GLU A 1 367 ? 36.969 -2.012 -1.206 1 91.62 367 GLU A CA 1
ATOM 2830 C C . GLU A 1 367 ? 37.156 -3.24 -2.094 1 91.62 367 GLU A C 1
ATOM 2832 O O . GLU A 1 367 ? 36.281 -4.105 -2.152 1 91.62 367 GLU A O 1
ATOM 2837 N N . ALA A 1 368 ? 38.281 -3.271 -2.75 1 93.44 368 ALA A N 1
ATOM 2838 C CA . ALA A 1 368 ? 38.594 -4.414 -3.605 1 93.44 368 ALA A CA 1
ATOM 2839 C C . ALA A 1 368 ? 38.719 -5.695 -2.785 1 93.44 368 ALA A C 1
ATOM 2841 O O . ALA A 1 368 ? 38.312 -6.773 -3.234 1 93.44 368 ALA A O 1
ATOM 2842 N N . ILE A 1 369 ? 39.25 -5.59 -1.648 1 93.44 369 ILE A N 1
ATOM 2843 C CA . ILE A 1 369 ? 39.406 -6.742 -0.766 1 93.44 369 ILE A CA 1
ATOM 2844 C C . ILE A 1 369 ? 38.031 -7.207 -0.279 1 93.44 369 ILE A C 1
ATOM 2846 O O . ILE A 1 369 ? 37.781 -8.406 -0.241 1 93.44 369 ILE A O 1
ATOM 2850 N N . VAL A 1 370 ? 37.25 -6.234 0.088 1 91.69 370 VAL A N 1
ATOM 2851 C CA . VAL A 1 370 ? 35.906 -6.582 0.535 1 91.69 370 VAL A CA 1
ATOM 2852 C C . VAL A 1 370 ? 35.125 -7.215 -0.617 1 91.69 370 VAL A C 1
ATOM 2854 O O . VAL A 1 370 ? 34.312 -8.133 -0.405 1 91.69 370 VAL A O 1
ATOM 2857 N N . MET A 1 371 ? 35.344 -6.785 -1.807 1 92.62 371 MET A N 1
ATOM 2858 C CA . MET A 1 371 ? 34.688 -7.328 -2.986 1 92.62 371 MET A CA 1
ATOM 2859 C C . MET A 1 371 ? 35.094 -8.773 -3.232 1 92.62 371 MET A C 1
ATOM 2861 O O . MET A 1 371 ? 34.312 -9.578 -3.742 1 92.62 371 MET A O 1
ATOM 2865 N N . THR A 1 372 ? 36.281 -9.078 -2.906 1 93.75 372 THR A N 1
ATOM 2866 C CA . THR A 1 372 ? 36.781 -10.445 -3.043 1 93.75 372 THR A CA 1
ATOM 2867 C C . THR A 1 372 ? 36.031 -11.391 -2.117 1 93.75 372 THR A C 1
ATOM 2869 O O . THR A 1 372 ? 35.719 -12.516 -2.504 1 93.75 372 THR A O 1
ATOM 2872 N N . ILE A 1 373 ? 35.656 -10.867 -0.98 1 92.56 373 ILE A N 1
ATOM 2873 C CA . ILE A 1 373 ? 34.969 -11.68 0.001 1 92.56 373 ILE A CA 1
ATOM 2874 C C . ILE A 1 373 ? 33.469 -11.68 -0.31 1 92.56 373 ILE A C 1
ATOM 2876 O O . ILE A 1 373 ? 32.75 -12.641 0.003 1 92.56 373 ILE A O 1
ATOM 2880 N N . ALA A 1 374 ? 33 -10.703 -1.025 1 89.94 374 ALA A N 1
ATOM 2881 C CA . ALA A 1 374 ? 31.562 -10.477 -1.264 1 89.94 374 ALA A CA 1
ATOM 2882 C C . ALA A 1 374 ? 31.047 -11.383 -2.375 1 89.94 374 ALA A C 1
ATOM 2884 O O . ALA A 1 374 ? 29.875 -11.297 -2.756 1 89.94 374 ALA A O 1
ATOM 2885 N N . GLY A 1 375 ? 31.781 -12.352 -2.834 1 89.06 375 GLY A N 1
ATOM 2886 C CA . GLY A 1 375 ? 31.344 -13.258 -3.885 1 89.06 375 GLY A CA 1
ATOM 2887 C C . GLY A 1 375 ? 30.594 -14.461 -3.359 1 89.06 375 GLY A C 1
ATOM 2888 O O . GLY A 1 375 ? 30.969 -15.602 -3.619 1 89.06 375 GLY A O 1
ATOM 2889 N N . LEU A 1 376 ? 29.5 -14.188 -2.689 1 89.94 376 LEU A N 1
ATOM 2890 C CA . LEU A 1 376 ? 28.703 -15.281 -2.143 1 89.94 376 LEU A CA 1
ATOM 2891 C C . LEU A 1 376 ? 27.969 -16.031 -3.25 1 89.94 376 LEU A C 1
ATOM 2893 O O . LEU A 1 376 ? 27.547 -15.414 -4.234 1 89.94 376 LEU A O 1
ATOM 2897 N N . LYS A 1 377 ? 27.906 -17.297 -3.076 1 90.19 377 LYS A N 1
ATOM 2898 C CA . LYS A 1 377 ? 27.188 -18.109 -4.043 1 90.19 377 LYS A CA 1
ATOM 2899 C C . LYS A 1 377 ? 25.75 -18.344 -3.6 1 90.19 377 LYS A C 1
ATOM 2901 O O . LYS A 1 377 ? 25.5 -18.734 -2.453 1 90.19 377 LYS A O 1
ATOM 2906 N N . GLY A 1 378 ? 24.844 -18.062 -4.445 1 81.31 378 GLY A N 1
ATOM 2907 C CA . GLY A 1 378 ? 23.453 -18.062 -4.016 1 81.31 378 GLY A CA 1
ATOM 2908 C C . GLY A 1 378 ? 22.562 -18.938 -4.879 1 81.31 378 GLY A C 1
ATOM 2909 O O . GLY A 1 378 ? 22.953 -20.047 -5.258 1 81.31 378 GLY A O 1
ATOM 2910 N N . VAL A 1 379 ? 21.375 -18.422 -5.137 1 81.81 379 VAL A N 1
ATOM 2911 C CA . VAL A 1 379 ? 20.234 -19.141 -5.695 1 81.81 379 VAL A CA 1
ATOM 2912 C C . VAL A 1 379 ? 20.547 -19.562 -7.133 1 81.81 379 VAL A C 1
ATOM 2914 O O . VAL A 1 379 ? 20.203 -20.672 -7.551 1 81.81 379 VAL A O 1
ATOM 2917 N N . ILE A 1 380 ? 21.266 -18.797 -7.875 1 85.88 380 ILE A N 1
ATOM 2918 C CA . ILE A 1 380 ? 21.484 -19.062 -9.289 1 85.88 380 ILE A CA 1
ATOM 2919 C C . ILE A 1 380 ? 22.484 -20.219 -9.438 1 85.88 380 ILE A C 1
ATOM 2921 O O . ILE A 1 380 ? 22.312 -21.078 -10.312 1 85.88 380 ILE A O 1
ATOM 2925 N N . SER A 1 381 ? 23.484 -20.281 -8.586 1 90.88 381 SER A N 1
ATOM 2926 C CA . SER A 1 381 ? 24.422 -21.406 -8.602 1 90.88 381 SER A CA 1
ATOM 2927 C C . SER A 1 381 ? 23.703 -22.719 -8.312 1 90.88 381 SER A C 1
ATOM 2929 O O . SER A 1 381 ? 23.938 -23.719 -8.992 1 90.88 381 SER A O 1
ATOM 2931 N N . ILE A 1 382 ? 22.922 -22.641 -7.387 1 86.25 382 ILE A N 1
ATOM 2932 C CA . ILE A 1 382 ? 22.188 -23.844 -6.988 1 86.25 382 ILE A CA 1
ATOM 2933 C C . ILE A 1 382 ? 21.219 -24.25 -8.102 1 86.25 382 ILE A C 1
ATOM 2935 O O . ILE A 1 382 ? 21.125 -25.422 -8.453 1 86.25 382 ILE A O 1
ATOM 2939 N N . ALA A 1 383 ? 20.547 -23.297 -8.656 1 83.12 383 ALA A N 1
ATOM 2940 C CA . ALA A 1 383 ? 19.578 -23.562 -9.711 1 83.12 383 ALA A CA 1
ATOM 2941 C C . ALA A 1 383 ? 20.266 -24.172 -10.938 1 83.12 383 ALA A C 1
ATOM 2943 O O . ALA A 1 383 ? 19.75 -25.125 -11.523 1 83.12 383 ALA A O 1
ATOM 2944 N N . LEU A 1 384 ? 21.406 -23.672 -11.352 1 87.38 384 LEU A N 1
ATOM 2945 C CA . LEU A 1 384 ? 22.125 -24.172 -12.523 1 87.38 384 LEU A CA 1
ATOM 2946 C C . LEU A 1 384 ? 22.656 -25.578 -12.273 1 87.38 384 LEU A C 1
ATOM 2948 O O . LEU A 1 384 ? 22.656 -26.422 -13.18 1 87.38 384 LEU A O 1
ATOM 2952 N N . SER A 1 385 ? 23.109 -25.844 -11.062 1 88.38 385 SER A N 1
ATOM 2953 C CA . SER A 1 385 ? 23.578 -27.172 -10.719 1 88.38 385 SER A CA 1
ATOM 2954 C C . SER A 1 385 ? 22.453 -28.188 -10.773 1 88.38 385 SER A C 1
ATOM 2956 O O . SER A 1 385 ? 22.656 -29.344 -11.164 1 88.38 385 SER A O 1
ATOM 2958 N N . LEU A 1 386 ? 21.312 -27.719 -10.398 1 79.94 386 LEU A N 1
ATOM 2959 C CA . LEU A 1 386 ? 20.141 -28.578 -10.453 1 79.94 386 LEU A CA 1
ATOM 2960 C C . LEU A 1 386 ? 19.75 -28.875 -11.898 1 79.94 386 LEU A C 1
ATOM 2962 O O . LEU A 1 386 ? 19.328 -29.984 -12.219 1 79.94 386 LEU A O 1
ATOM 2966 N N . ILE A 1 387 ? 19.906 -27.875 -12.711 1 80 387 ILE A N 1
ATOM 2967 C CA . ILE A 1 387 ? 19.594 -28.047 -14.125 1 80 387 ILE A CA 1
ATOM 2968 C C . ILE A 1 387 ? 20.547 -29.062 -14.75 1 80 387 ILE A C 1
ATOM 2970 O O . ILE A 1 387 ? 20.125 -29.906 -15.531 1 80 387 ILE A O 1
ATOM 2974 N N . LEU A 1 388 ? 21.75 -28.938 -14.375 1 83.81 388 LEU A N 1
ATOM 2975 C CA . LEU A 1 388 ? 22.766 -29.859 -14.891 1 83.81 388 LEU A CA 1
ATOM 2976 C C . LEU A 1 388 ? 22.516 -31.266 -14.391 1 83.81 388 LEU A C 1
ATOM 2978 O O . LEU A 1 388 ? 22.656 -32.25 -15.148 1 83.81 388 LEU A O 1
ATOM 2982 N N . TYR A 1 389 ? 22.188 -31.391 -13.188 1 79.94 389 TYR A N 1
ATOM 2983 C CA . TYR A 1 389 ? 22 -32.688 -12.555 1 79.94 389 TYR A CA 1
ATOM 2984 C C . TYR A 1 389 ? 20.875 -33.469 -13.227 1 79.94 389 TYR A C 1
ATOM 2986 O O . TYR A 1 389 ? 20.969 -34.688 -13.383 1 79.94 389 TYR A O 1
ATOM 2994 N N . HIS A 1 390 ? 19.875 -32.844 -13.68 1 74.94 390 HIS A N 1
ATOM 2995 C CA . HIS A 1 390 ? 18.703 -33.5 -14.219 1 74.94 390 HIS A CA 1
ATOM 2996 C C . HIS A 1 390 ? 18.734 -33.531 -15.75 1 74.94 390 HIS A C 1
ATOM 2998 O O . HIS A 1 390 ? 17.812 -34.031 -16.391 1 74.94 390 HIS A O 1
ATOM 3004 N N . ASN A 1 391 ? 19.891 -33 -16.297 1 75.69 391 ASN A N 1
ATOM 3005 C CA . ASN A 1 391 ? 20.016 -33.031 -17.75 1 75.69 391 ASN A CA 1
ATOM 3006 C C . ASN A 1 391 ? 20.312 -34.438 -18.25 1 75.69 391 ASN A C 1
ATOM 3008 O O . ASN A 1 391 ? 21.391 -34.969 -18 1 75.69 391 ASN A O 1
ATOM 3012 N N . GLU A 1 392 ? 19.328 -35.094 -18.938 1 67.75 392 GLU A N 1
ATOM 3013 C CA . GLU A 1 392 ? 19.438 -36.469 -19.391 1 67.75 392 GLU A CA 1
ATOM 3014 C C . GLU A 1 392 ? 20.328 -36.594 -20.625 1 67.75 392 GLU A C 1
ATOM 3016 O O . GLU A 1 392 ? 20.812 -37.688 -20.938 1 67.75 392 GLU A O 1
ATOM 3021 N N . ASN A 1 393 ? 20.5 -35.469 -21.297 1 69.88 393 ASN A N 1
ATOM 3022 C CA . ASN A 1 393 ? 21.281 -35.531 -22.516 1 69.88 393 ASN A CA 1
ATOM 3023 C C . ASN A 1 393 ? 22.766 -35.75 -22.219 1 69.88 393 ASN A C 1
ATOM 3025 O O . ASN A 1 393 ? 23.516 -36.125 -23.109 1 69.88 393 ASN A O 1
ATOM 3029 N N . ILE A 1 394 ? 23.125 -35.438 -20.984 1 70.94 394 ILE A N 1
ATOM 3030 C CA . ILE A 1 394 ? 24.516 -35.656 -20.594 1 70.94 394 ILE A CA 1
ATOM 3031 C C . ILE A 1 394 ? 24.656 -37 -19.891 1 70.94 394 ILE A C 1
ATOM 3033 O O . ILE A 1 394 ? 24.516 -37.094 -18.672 1 70.94 394 ILE A O 1
ATOM 3037 N N . LEU A 1 395 ? 24.406 -38.188 -20.562 1 55.75 395 LEU A N 1
ATOM 3038 C CA . LEU A 1 395 ? 24.281 -39.562 -20.094 1 55.75 395 LEU A CA 1
ATOM 3039 C C . LEU A 1 395 ? 25.531 -40.031 -19.344 1 55.75 395 LEU A C 1
ATOM 3041 O O . LEU A 1 395 ? 25.453 -40.75 -18.375 1 55.75 395 LEU A O 1
ATOM 3045 N N . GLU A 1 396 ? 26.75 -39.812 -19.922 1 56.69 396 GLU A N 1
ATOM 3046 C CA . GLU A 1 396 ? 27.922 -40.594 -19.531 1 56.69 396 GLU A CA 1
ATOM 3047 C C . GLU A 1 396 ? 28.531 -40.062 -18.234 1 56.69 396 GLU A C 1
ATOM 3049 O O . GLU A 1 396 ? 29.484 -40.625 -17.703 1 56.69 396 GLU A O 1
ATOM 3054 N N . ALA A 1 397 ? 27.75 -39.125 -17.516 1 69.5 397 ALA A N 1
ATOM 3055 C CA . ALA A 1 397 ? 28.656 -38.594 -16.516 1 69.5 397 ALA A CA 1
ATOM 3056 C C . ALA A 1 397 ? 27.938 -38.281 -15.211 1 69.5 397 ALA A C 1
ATOM 3058 O O . ALA A 1 397 ? 27.891 -37.156 -14.75 1 69.5 397 ALA A O 1
ATOM 3059 N N . GLN A 1 398 ? 27.375 -39.531 -14.664 1 77.38 398 GLN A N 1
ATOM 3060 C CA . GLN A 1 398 ? 26.641 -39.375 -13.414 1 77.38 398 GLN A CA 1
ATOM 3061 C C . GLN A 1 398 ? 27.562 -38.875 -12.297 1 77.38 398 GLN A C 1
ATOM 3063 O O . GLN A 1 398 ? 27.172 -38.062 -11.469 1 77.38 398 GLN A O 1
ATOM 3068 N N . LYS A 1 399 ? 28.766 -39.406 -12.344 1 80.62 399 LYS A N 1
ATOM 3069 C CA . LYS A 1 399 ? 29.719 -38.969 -11.336 1 80.62 399 LYS A CA 1
ATOM 3070 C C . LYS A 1 399 ? 29.984 -37.469 -11.422 1 80.62 399 LYS A C 1
ATOM 3072 O O . LYS A 1 399 ? 30.094 -36.812 -10.398 1 80.62 399 LYS A O 1
ATOM 3077 N N . PHE A 1 400 ? 30.109 -36.938 -12.656 1 88.31 400 PHE A N 1
ATOM 3078 C CA . PHE A 1 400 ? 30.312 -35.531 -12.891 1 88.31 400 PHE A CA 1
ATOM 3079 C C . PHE A 1 400 ? 29.156 -34.719 -12.312 1 88.31 400 PHE A C 1
ATOM 3081 O O . PHE A 1 400 ? 29.375 -33.719 -11.617 1 88.31 400 PHE A O 1
ATOM 3088 N N . LYS A 1 401 ? 27.953 -35.188 -12.523 1 85.62 401 LYS A N 1
ATOM 3089 C CA . LYS A 1 401 ? 26.766 -34.469 -12.062 1 85.62 401 LYS A CA 1
ATOM 3090 C C . LYS A 1 401 ? 26.688 -34.438 -10.539 1 85.62 401 LYS A C 1
ATOM 3092 O O . LYS A 1 401 ? 26.328 -33.438 -9.938 1 85.62 401 LYS A O 1
ATOM 3097 N N . ASP A 1 402 ? 27.062 -35.531 -9.938 1 82.44 402 ASP A N 1
ATOM 3098 C CA . ASP A 1 402 ? 27.031 -35.625 -8.484 1 82.44 402 ASP A CA 1
ATOM 3099 C C . ASP A 1 402 ? 28.062 -34.719 -7.84 1 82.44 402 ASP A C 1
ATOM 3101 O O . ASP A 1 402 ? 27.812 -34.094 -6.797 1 82.44 402 ASP A O 1
ATOM 3105 N N . ILE A 1 403 ? 29.156 -34.688 -8.469 1 87.44 403 ILE A N 1
ATOM 3106 C CA . ILE A 1 403 ? 30.234 -33.875 -7.93 1 87.44 403 ILE A CA 1
ATOM 3107 C C . ILE A 1 403 ? 29.859 -32.375 -8.047 1 87.44 403 ILE A C 1
ATOM 3109 O O . ILE A 1 403 ? 30.094 -31.609 -7.117 1 87.44 403 ILE A O 1
ATOM 3113 N N . VAL A 1 404 ? 29.312 -32 -9.141 1 90.31 404 VAL A N 1
ATOM 3114 C CA . VAL A 1 404 ? 28.969 -30.609 -9.383 1 90.31 404 VAL A CA 1
ATOM 3115 C C . VAL A 1 404 ? 27.938 -30.141 -8.359 1 90.31 404 VAL A C 1
ATOM 3117 O O . VAL A 1 404 ? 28.078 -29.062 -7.77 1 90.31 404 VAL A O 1
ATOM 3120 N N . ILE A 1 405 ? 26.906 -30.922 -8.172 1 85.69 405 ILE A N 1
ATOM 3121 C CA . ILE A 1 405 ? 25.844 -30.516 -7.258 1 85.69 405 ILE A CA 1
ATOM 3122 C C . ILE A 1 405 ? 26.391 -30.484 -5.828 1 85.69 405 ILE A C 1
ATOM 3124 O O . ILE A 1 405 ? 26.016 -29.609 -5.039 1 85.69 405 ILE A O 1
ATOM 3128 N N . PHE A 1 406 ? 27.188 -31.453 -5.523 1 87 406 PHE A N 1
ATOM 3129 C CA . PHE A 1 406 ? 27.766 -31.5 -4.191 1 87 406 PHE A CA 1
ATOM 3130 C C . PHE A 1 406 ? 28.656 -30.281 -3.943 1 87 406 PHE A C 1
ATOM 3132 O O . PHE A 1 406 ? 28.531 -29.609 -2.916 1 87 406 PHE A O 1
ATOM 3139 N N . PHE A 1 407 ? 29.531 -30 -4.867 1 91.69 407 PHE A N 1
ATOM 3140 C CA . PHE A 1 407 ? 30.422 -28.859 -4.738 1 91.69 407 PHE A CA 1
ATOM 3141 C C . PHE A 1 407 ? 29.625 -27.562 -4.629 1 91.69 407 PHE A C 1
ATOM 3143 O O . PHE A 1 407 ? 29.922 -26.719 -3.787 1 91.69 407 PHE A O 1
ATOM 3150 N N . THR A 1 408 ? 28.656 -27.406 -5.465 1 91.81 408 THR A N 1
ATOM 3151 C CA . THR A 1 408 ? 27.891 -26.172 -5.523 1 91.81 408 THR A CA 1
ATOM 3152 C C . THR A 1 408 ? 27.109 -25.938 -4.227 1 91.81 408 THR A C 1
ATOM 3154 O O . THR A 1 408 ? 27.125 -24.844 -3.68 1 91.81 408 THR A O 1
ATOM 3157 N N . LEU A 1 409 ? 26.469 -26.938 -3.67 1 87.44 409 LEU A N 1
ATOM 3158 C CA . LEU A 1 409 ? 25.641 -26.797 -2.482 1 87.44 409 LEU A CA 1
ATOM 3159 C C . LEU A 1 409 ? 26.484 -26.547 -1.246 1 87.44 409 LEU A C 1
ATOM 3161 O O . LEU A 1 409 ? 26.156 -25.688 -0.426 1 87.44 409 LEU A O 1
ATOM 3165 N N . VAL A 1 410 ? 27.531 -27.266 -1.118 1 88.69 410 VAL A N 1
ATOM 3166 C CA . VAL A 1 410 ? 28.391 -27.109 0.056 1 88.69 410 VAL A CA 1
ATOM 3167 C C . VAL A 1 410 ? 29.094 -25.766 0.008 1 88.69 410 VAL A C 1
ATOM 3169 O O . VAL A 1 410 ? 29.188 -25.062 1.021 1 88.69 410 VAL A O 1
ATOM 3172 N N . ILE A 1 411 ? 29.594 -25.406 -1.119 1 92.94 411 ILE A N 1
ATOM 3173 C CA . ILE A 1 411 ? 30.297 -24.141 -1.252 1 92.94 411 ILE A CA 1
ATOM 3174 C C . ILE A 1 411 ? 29.312 -22.984 -1.025 1 92.94 411 ILE A C 1
ATOM 3176 O O . ILE A 1 411 ? 29.672 -21.969 -0.414 1 92.94 411 ILE A O 1
ATOM 3180 N N . SER A 1 412 ? 28.125 -23.094 -1.615 1 89.5 412 SER A N 1
ATOM 3181 C CA . SER A 1 412 ? 27.109 -22.062 -1.381 1 89.5 412 SER A CA 1
ATOM 3182 C C . SER A 1 412 ? 26.812 -21.922 0.107 1 89.5 412 SER A C 1
ATOM 3184 O O . SER A 1 412 ? 26.688 -20.797 0.608 1 89.5 412 SER A O 1
ATOM 3186 N N . ALA A 1 413 ? 26.75 -22.969 0.821 1 85 413 ALA A N 1
ATOM 3187 C CA . ALA A 1 413 ? 26.484 -22.938 2.258 1 85 413 ALA A CA 1
ATOM 3188 C C . ALA A 1 413 ? 27.641 -22.297 3.01 1 85 413 ALA A C 1
ATOM 3190 O O . ALA A 1 413 ? 27.438 -21.484 3.91 1 85 413 ALA A O 1
ATOM 3191 N N . LEU A 1 414 ? 28.828 -22.688 2.637 1 89.62 414 LEU A N 1
ATOM 3192 C CA . LEU A 1 414 ? 30.016 -22.172 3.303 1 89.62 414 LEU A CA 1
ATOM 3193 C C . LEU A 1 414 ? 30.156 -20.672 3.041 1 89.62 414 LEU A C 1
ATOM 3195 O O . LEU A 1 414 ? 30.469 -19.906 3.955 1 89.62 414 LEU A O 1
ATOM 3199 N N . THR A 1 415 ? 29.953 -20.25 1.824 1 91 415 THR A N 1
ATOM 3200 C CA . THR A 1 415 ? 30.109 -18.844 1.481 1 91 415 THR A CA 1
ATOM 3201 C C . THR A 1 415 ? 29.078 -18 2.207 1 91 415 THR A C 1
ATOM 3203 O O . THR A 1 415 ? 29.375 -16.875 2.645 1 91 415 THR A O 1
ATOM 3206 N N . ILE A 1 416 ? 27.922 -18.438 2.352 1 84 416 ILE A N 1
ATOM 3207 C CA . ILE A 1 416 ? 26.844 -17.656 2.967 1 84 416 ILE A CA 1
ATOM 3208 C C . ILE A 1 416 ? 27.094 -17.531 4.469 1 84 416 ILE A C 1
ATOM 3210 O O . ILE A 1 416 ? 26.828 -16.484 5.059 1 84 416 ILE A O 1
ATOM 3214 N N . VAL A 1 417 ? 27.641 -18.531 5.102 1 83.5 417 VAL A N 1
ATOM 3215 C CA . VAL A 1 417 ? 27.844 -18.516 6.547 1 83.5 417 VAL A CA 1
ATOM 3216 C C . VAL A 1 417 ? 29.172 -17.844 6.883 1 83.5 417 VAL A C 1
ATOM 3218 O O . VAL A 1 417 ? 29.203 -16.875 7.656 1 83.5 417 VAL A O 1
ATOM 3221 N N . ILE A 1 418 ? 30.188 -18.281 6.238 1 89.31 418 ILE A N 1
ATOM 3222 C CA . ILE A 1 418 ? 31.531 -17.844 6.598 1 89.31 418 ILE A CA 1
ATOM 3223 C C . ILE A 1 418 ? 31.797 -16.453 6 1 89.31 418 ILE A C 1
ATOM 3225 O O . ILE A 1 418 ? 32.281 -15.555 6.691 1 89.31 418 ILE A O 1
ATOM 3229 N N . ASP A 1 419 ? 31.531 -16.312 4.781 1 89.62 419 ASP A N 1
ATOM 3230 C CA . ASP A 1 419 ? 31.859 -15.055 4.117 1 89.62 419 ASP A CA 1
ATOM 3231 C C . ASP A 1 419 ? 31.016 -13.906 4.66 1 89.62 419 ASP A C 1
ATOM 3233 O O . ASP A 1 419 ? 31.469 -12.766 4.719 1 89.62 419 ASP A O 1
ATOM 3237 N N . ASN A 1 420 ? 29.844 -14.203 4.969 1 80.88 420 ASN A N 1
ATOM 3238 C CA . ASN A 1 420 ? 29.016 -13.164 5.578 1 80.88 420 ASN A CA 1
ATOM 3239 C C . ASN A 1 420 ? 29.641 -12.633 6.863 1 80.88 420 ASN A C 1
ATOM 3241 O O . ASN A 1 420 ? 29.594 -11.43 7.133 1 80.88 420 ASN A O 1
ATOM 3245 N N . PHE A 1 421 ? 30.172 -13.516 7.582 1 83 421 PHE A N 1
ATOM 3246 C CA . PHE A 1 421 ? 30.875 -13.133 8.805 1 83 421 PHE A CA 1
ATOM 3247 C C . PHE A 1 421 ? 32.156 -12.383 8.484 1 83 421 PHE A C 1
ATOM 3249 O O . PHE A 1 421 ? 32.5 -11.391 9.141 1 83 421 PHE A O 1
ATOM 3256 N N . LEU A 1 422 ? 32.812 -12.82 7.488 1 88.44 422 LEU A N 1
ATOM 3257 C CA . LEU A 1 422 ? 34.094 -12.219 7.102 1 88.44 422 LEU A CA 1
ATOM 3258 C C . LEU A 1 422 ? 33.875 -10.805 6.559 1 88.44 422 LEU A C 1
ATOM 3260 O O . LEU A 1 422 ? 34.719 -9.93 6.742 1 88.44 422 LEU A O 1
ATOM 3264 N N . ILE A 1 423 ? 32.812 -10.594 5.891 1 87.56 423 ILE A N 1
ATOM 3265 C CA . ILE A 1 423 ? 32.531 -9.273 5.344 1 87.56 423 ILE A CA 1
ATOM 3266 C C . ILE A 1 423 ? 32.312 -8.281 6.484 1 87.56 423 ILE A C 1
ATOM 3268 O O . ILE A 1 423 ? 32.844 -7.164 6.449 1 87.56 423 ILE A O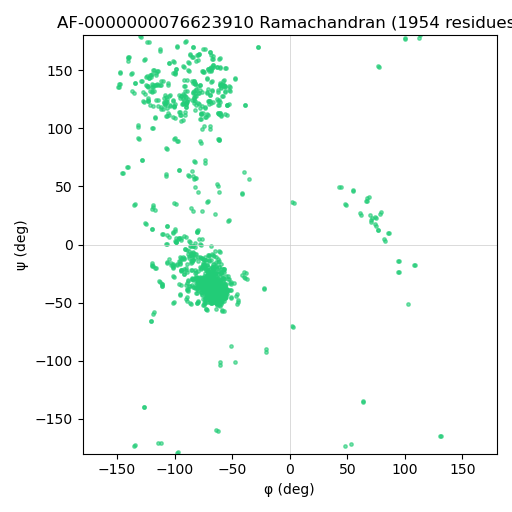 1
ATOM 3272 N N . LYS A 1 424 ? 31.484 -8.633 7.461 1 80.38 424 LYS A N 1
ATOM 3273 C CA . LYS A 1 424 ? 31.25 -7.773 8.617 1 80.38 424 LYS A CA 1
ATOM 3274 C C . LYS A 1 424 ? 32.562 -7.418 9.32 1 80.38 424 LYS A C 1
ATOM 3276 O O . LYS A 1 424 ? 32.75 -6.266 9.711 1 80.38 424 LYS A O 1
ATOM 3281 N N . PHE A 1 425 ? 33.375 -8.367 9.391 1 84.38 425 PHE A N 1
ATOM 3282 C CA . PHE A 1 425 ? 34.688 -8.188 10.055 1 84.38 425 PHE A CA 1
ATOM 3283 C C . PHE A 1 425 ? 35.594 -7.289 9.234 1 84.38 425 PHE A C 1
ATOM 3285 O O . PHE A 1 425 ? 36.219 -6.383 9.773 1 84.38 425 PHE A O 1
ATOM 3292 N N . ALA A 1 426 ? 35.625 -7.492 7.977 1 88.06 426 ALA A N 1
ATOM 3293 C CA . ALA A 1 426 ? 36.469 -6.723 7.09 1 88.06 426 ALA A CA 1
ATOM 3294 C C . ALA A 1 426 ? 36.031 -5.266 7.016 1 88.06 426 ALA A C 1
ATOM 3296 O O . ALA A 1 426 ? 36.875 -4.355 7.043 1 88.06 426 ALA A O 1
ATOM 3297 N N . VAL A 1 427 ? 34.812 -5.039 6.918 1 83.69 427 VAL A N 1
ATOM 3298 C CA . VAL A 1 427 ? 34.281 -3.684 6.812 1 83.69 427 VAL A CA 1
ATOM 3299 C C . VAL A 1 427 ? 34.594 -2.908 8.094 1 83.69 427 VAL A C 1
ATOM 3301 O O . VAL A 1 427 ? 34.938 -1.724 8.047 1 83.69 427 VAL A O 1
ATOM 3304 N N . LYS A 1 428 ? 34.5 -3.551 9.227 1 77 428 LYS A N 1
ATOM 3305 C CA . LYS A 1 428 ? 34.812 -2.926 10.508 1 77 428 LYS A CA 1
ATOM 3306 C C . LYS A 1 428 ? 36.281 -2.65 10.648 1 77 428 LYS A C 1
ATOM 3308 O O . LYS A 1 428 ? 36.688 -1.585 11.125 1 77 428 LYS A O 1
ATOM 3313 N N . LYS A 1 429 ? 37.031 -3.609 10.227 1 83.88 429 LYS A N 1
ATOM 3314 C CA . LYS A 1 429 ? 38.469 -3.496 10.352 1 83.88 429 LYS A CA 1
ATOM 3315 C C . LYS A 1 429 ? 39.031 -2.402 9.445 1 83.88 429 LYS A C 1
ATOM 3317 O O . LYS A 1 429 ? 39.969 -1.679 9.82 1 83.88 429 LYS A O 1
ATOM 3322 N N . PHE A 1 430 ? 38.438 -2.279 8.273 1 85.38 430 PHE A N 1
ATOM 3323 C CA . PHE A 1 430 ? 38.938 -1.306 7.305 1 85.38 430 PHE A CA 1
ATOM 3324 C C . PHE A 1 430 ? 38.312 0.057 7.539 1 85.38 430 PHE A C 1
ATOM 3326 O O . PHE A 1 430 ? 38.625 1.029 6.855 1 85.38 430 PHE A O 1
ATOM 3333 N N . GLY A 1 431 ? 37.406 0.192 8.539 1 74.19 431 GLY A N 1
ATOM 3334 C CA . GLY A 1 431 ? 36.812 1.461 8.898 1 74.19 431 GLY A CA 1
ATOM 3335 C C . GLY A 1 431 ? 35.812 1.975 7.855 1 74.19 431 GLY A C 1
ATOM 3336 O O . GLY A 1 431 ? 35.75 3.18 7.609 1 74.19 431 GLY A O 1
ATOM 3337 N N . MET A 1 432 ? 35.375 1.091 7.195 1 71.69 432 MET A N 1
ATOM 3338 C CA . MET A 1 432 ? 34.438 1.484 6.145 1 71.69 432 MET A CA 1
ATOM 3339 C C . MET A 1 432 ? 33.062 1.786 6.73 1 71.69 432 MET A C 1
ATOM 3341 O O . MET A 1 432 ? 32.094 2.057 5.992 1 71.69 432 MET A O 1
ATOM 3345 N N . GLU A 1 433 ? 32.938 1.652 8.031 1 61.66 433 GLU A N 1
ATOM 3346 C CA . GLU A 1 433 ? 31.688 1.957 8.711 1 61.66 433 GLU A CA 1
ATOM 3347 C C . GLU A 1 433 ? 31.391 3.457 8.695 1 61.66 433 GLU A C 1
ATOM 3349 O O . GLU A 1 433 ? 32.312 4.266 8.898 1 61.66 433 GLU A O 1
ATOM 3354 N N . THR A 1 434 ? 30.562 3.879 7.816 1 55.94 434 THR A N 1
ATOM 3355 C CA . THR A 1 434 ? 30.453 5.25 7.332 1 55.94 434 THR A CA 1
ATOM 3356 C C . THR A 1 434 ? 29.625 6.102 8.297 1 55.94 434 THR A C 1
ATOM 3358 O O . THR A 1 434 ? 29.266 7.234 7.977 1 55.94 434 THR A O 1
ATOM 3361 N N . LEU A 1 435 ? 29.047 5.637 9.531 1 58.66 435 LEU A N 1
ATOM 3362 C CA . LEU A 1 435 ? 28.469 6.918 9.914 1 58.66 435 LEU A CA 1
ATOM 3363 C C . LEU A 1 435 ? 29.547 7.977 10.102 1 58.66 435 LEU A C 1
ATOM 3365 O O . LEU A 1 435 ? 30.406 7.844 10.984 1 58.66 435 LEU A O 1
ATOM 3369 N N . THR A 1 436 ? 29.859 8.695 9.016 1 63.53 436 THR A N 1
ATOM 3370 C CA . THR A 1 436 ? 30.844 9.773 9.047 1 63.53 436 THR A CA 1
ATOM 3371 C C . THR A 1 436 ? 30.578 10.703 10.234 1 63.53 436 THR A C 1
ATOM 3373 O O . THR A 1 436 ? 29.484 10.688 10.812 1 63.53 436 THR A O 1
ATOM 3376 N N . ASP A 1 437 ? 31.625 11.156 10.82 1 67.38 437 ASP A N 1
ATOM 3377 C CA . ASP A 1 437 ? 31.5 12.125 11.906 1 67.38 437 ASP A CA 1
ATOM 3378 C C . ASP A 1 437 ? 30.406 13.141 11.609 1 67.38 437 ASP A C 1
ATOM 3380 O O . ASP A 1 437 ? 29.672 13.562 12.508 1 67.38 437 ASP A O 1
ATOM 3384 N N . VAL A 1 438 ? 30.297 13.266 10.336 1 67.94 438 VAL A N 1
ATOM 3385 C CA . VAL A 1 438 ? 29.297 14.258 9.938 1 67.94 438 VAL A CA 1
ATOM 3386 C C . VAL A 1 438 ? 27.891 13.68 10.117 1 67.94 438 VAL A C 1
ATOM 3388 O O . VAL A 1 438 ? 27 14.359 10.609 1 67.94 438 VAL A O 1
ATOM 3391 N N . GLN A 1 439 ? 27.781 12.445 9.758 1 71.38 439 GLN A N 1
ATOM 3392 C CA . GLN A 1 439 ? 26.469 11.805 9.867 1 71.38 439 GLN A CA 1
ATOM 3393 C C . GLN A 1 439 ? 26.062 11.633 11.336 1 71.38 439 GLN A C 1
ATOM 3395 O O . GLN A 1 439 ? 24.891 11.781 11.68 1 71.38 439 GLN A O 1
ATOM 3400 N N . GLU A 1 440 ? 27.031 11.367 12.078 1 75.5 440 GLU A N 1
ATOM 3401 C CA . GLU A 1 440 ? 26.734 11.211 13.5 1 75.5 440 GLU A CA 1
ATOM 3402 C C . GLU A 1 440 ? 26.344 12.539 14.133 1 75.5 440 GLU A C 1
ATOM 3404 O O . GLU A 1 440 ? 25.5 12.586 15.031 1 75.5 440 GLU A O 1
ATOM 3409 N N . ASN A 1 441 ? 27.062 13.508 13.742 1 73.12 441 ASN A N 1
ATOM 3410 C CA . ASN A 1 441 ? 26.688 14.836 14.242 1 73.12 441 ASN A CA 1
ATOM 3411 C C . ASN A 1 441 ? 25.281 15.211 13.836 1 73.12 441 ASN A C 1
ATOM 3413 O O . ASN A 1 441 ? 24.547 15.844 14.609 1 73.12 441 ASN A O 1
ATOM 3417 N N . MET A 1 442 ? 24.969 14.82 12.672 1 72.25 442 MET A N 1
ATOM 3418 C CA . MET A 1 442 ? 23.625 15.094 12.203 1 72.25 442 MET A CA 1
ATOM 3419 C C . MET A 1 442 ? 22.594 14.305 13.016 1 72.25 442 MET A C 1
ATOM 3421 O O . MET A 1 442 ? 21.5 14.805 13.305 1 72.25 442 MET A O 1
ATOM 3425 N N . LEU A 1 443 ? 22.984 13.148 13.25 1 76.5 443 LEU A N 1
ATOM 3426 C CA . LEU A 1 443 ? 22.094 12.305 14.039 1 76.5 443 LEU A CA 1
ATOM 3427 C C . LEU A 1 443 ? 21.859 12.914 15.422 1 76.5 443 LEU A C 1
ATOM 3429 O O . LEU A 1 443 ? 20.781 12.773 15.992 1 76.5 443 LEU A O 1
ATOM 3433 N N . VAL A 1 444 ? 22.891 13.586 15.844 1 76.69 444 VAL A N 1
ATOM 3434 C CA . VAL A 1 444 ? 22.75 14.258 17.141 1 76.69 444 VAL A CA 1
ATOM 3435 C C . VAL A 1 444 ? 21.703 15.367 17.031 1 76.69 444 VAL A C 1
ATOM 3437 O O . VAL A 1 444 ? 20.875 15.531 17.938 1 76.69 444 VAL A O 1
ATOM 3440 N N . GLY A 1 445 ? 21.781 16.047 15.938 1 74.44 445 GLY A N 1
ATOM 3441 C CA . GLY A 1 445 ? 20.797 17.109 15.719 1 74.44 445 GLY A CA 1
ATOM 3442 C C . GLY A 1 445 ? 19.375 16.578 15.617 1 74.44 445 GLY A C 1
ATOM 3443 O O . GLY A 1 445 ? 18.453 17.141 16.203 1 74.44 445 GLY A O 1
ATOM 3444 N N . VAL A 1 446 ? 19.203 15.547 14.891 1 77.69 446 VAL A N 1
ATOM 3445 C CA . VAL A 1 446 ? 17.891 14.93 14.711 1 77.69 446 VAL A CA 1
ATOM 3446 C C . VAL A 1 446 ? 17.391 14.383 16.047 1 77.69 446 VAL A C 1
ATOM 3448 O O . VAL A 1 446 ? 16.203 14.523 16.375 1 77.69 446 VAL A O 1
ATOM 3451 N N . THR A 1 447 ? 18.312 13.812 16.734 1 81.12 447 THR A N 1
ATOM 3452 C CA . THR A 1 447 ? 17.953 13.266 18.047 1 81.12 447 THR A CA 1
ATOM 3453 C C . THR A 1 447 ? 17.531 14.367 19 1 81.12 447 THR A C 1
ATOM 3455 O O . THR A 1 447 ? 16.594 14.188 19.781 1 81.12 447 THR A O 1
ATOM 3458 N N . THR A 1 448 ? 18.203 15.422 18.891 1 79.62 448 THR A N 1
ATOM 3459 C CA . THR A 1 448 ? 17.844 16.562 19.719 1 79.62 448 THR A CA 1
ATOM 3460 C C . THR A 1 448 ? 16.438 17.062 19.375 1 79.62 448 THR A C 1
ATOM 3462 O O . THR A 1 448 ? 15.648 17.391 20.266 1 79.62 448 THR A O 1
ATOM 3465 N N . ALA A 1 449 ? 16.172 17.094 18.125 1 78.56 449 ALA A N 1
ATOM 3466 C CA . ALA A 1 449 ? 14.852 17.516 17.688 1 78.56 449 ALA A CA 1
ATOM 3467 C C . ALA A 1 449 ? 13.781 16.547 18.188 1 78.56 449 ALA A C 1
ATOM 3469 O O . ALA A 1 449 ? 12.703 16.984 18.609 1 78.56 449 ALA A O 1
ATOM 3470 N N . ILE A 1 450 ? 14.062 15.305 18.141 1 84.81 450 ILE A N 1
ATOM 3471 C CA . ILE A 1 450 ? 13.125 14.289 18.594 1 84.81 450 ILE A CA 1
ATOM 3472 C C . ILE A 1 450 ? 12.914 14.414 20.109 1 84.81 450 ILE A C 1
ATOM 3474 O O . ILE A 1 450 ? 11.789 14.305 20.594 1 84.81 450 ILE A O 1
ATOM 3478 N N . LEU A 1 451 ? 13.992 14.672 20.766 1 84.69 451 LEU A N 1
ATOM 3479 C CA . LEU A 1 451 ? 13.914 14.797 22.219 1 84.69 451 LEU A CA 1
ATOM 3480 C C . LEU A 1 451 ? 13.086 16.016 22.609 1 84.69 451 LEU A C 1
ATOM 3482 O O . LEU A 1 451 ? 12.266 15.93 23.531 1 84.69 451 LEU A O 1
ATOM 3486 N N . GLN A 1 452 ? 13.328 17.031 21.922 1 81 452 GLN A N 1
ATOM 3487 C CA . GLN A 1 452 ? 12.578 18.25 22.219 1 81 452 GLN A CA 1
ATOM 3488 C C . GLN A 1 452 ? 11.102 18.078 21.891 1 81 452 GLN A C 1
ATOM 3490 O O . GLN A 1 452 ? 10.242 18.531 22.656 1 81 452 GLN A O 1
ATOM 3495 N N . HIS A 1 453 ? 10.883 17.484 20.797 1 84.31 453 HIS A N 1
ATOM 3496 C CA . HIS A 1 453 ? 9.5 17.219 20.406 1 84.31 453 HIS A CA 1
ATOM 3497 C C . HIS A 1 453 ? 8.812 16.281 21.391 1 84.31 453 HIS A C 1
ATOM 3499 O O . HIS A 1 453 ? 7.641 16.484 21.734 1 84.31 453 HIS A O 1
ATOM 3505 N N . THR A 1 454 ? 9.523 15.266 21.812 1 86.94 454 THR A N 1
ATOM 3506 C CA . THR A 1 454 ? 8.984 14.312 22.766 1 86.94 454 THR A CA 1
ATOM 3507 C C . THR A 1 454 ? 8.727 14.977 24.109 1 86.94 454 THR A C 1
ATOM 3509 O O . THR A 1 454 ? 7.711 14.711 24.766 1 86.94 454 THR A O 1
ATOM 3512 N N . GLN A 1 455 ? 9.648 15.797 24.453 1 82.19 455 GLN A N 1
ATOM 3513 C CA . GLN A 1 455 ? 9.492 16.484 25.734 1 82.19 455 GLN A CA 1
ATOM 3514 C C . GLN A 1 455 ? 8.289 17.422 25.703 1 82.19 455 GLN A C 1
ATOM 3516 O O . GLN A 1 455 ? 7.543 17.516 26.672 1 82.19 455 GLN A O 1
ATOM 3521 N N . LYS A 1 456 ? 8.148 18.062 24.609 1 80.25 456 LYS A N 1
ATOM 3522 C CA . LYS A 1 456 ? 6.984 18.938 24.453 1 80.25 456 LYS A CA 1
ATOM 3523 C C . LYS A 1 456 ? 5.691 18.141 24.547 1 80.25 456 LYS A C 1
ATOM 3525 O O . LYS A 1 456 ? 4.707 18.594 25.125 1 80.25 456 LYS A O 1
ATOM 3530 N N . LYS A 1 457 ? 5.707 17 23.969 1 84.44 457 LYS A N 1
ATOM 3531 C CA . LYS A 1 457 ? 4.516 16.156 24 1 84.44 457 LYS A CA 1
ATOM 3532 C C . LYS A 1 457 ? 4.258 15.617 25.406 1 84.44 457 LYS A C 1
ATOM 3534 O O . LYS A 1 457 ? 3.104 15.469 25.812 1 84.44 457 LYS A O 1
ATOM 3539 N N . ILE A 1 458 ? 5.328 15.25 26.109 1 85.38 458 ILE A N 1
ATOM 3540 C CA . ILE A 1 458 ? 5.195 14.797 27.484 1 85.38 458 ILE A CA 1
ATOM 3541 C C . ILE A 1 458 ? 4.562 15.906 28.328 1 85.38 458 ILE A C 1
ATOM 3543 O O . ILE A 1 458 ? 3.65 15.641 29.125 1 85.38 458 ILE A O 1
ATOM 3547 N N . ASP A 1 459 ? 5.059 17.047 28.016 1 75.69 459 ASP A N 1
ATOM 3548 C CA . ASP A 1 459 ? 4.527 18.188 28.766 1 75.69 459 ASP A CA 1
ATOM 3549 C C . ASP A 1 459 ? 3.057 18.422 28.422 1 75.69 459 ASP A C 1
ATOM 3551 O O . ASP A 1 459 ? 2.264 18.766 29.312 1 75.69 459 ASP A O 1
ATOM 3555 N N . HIS A 1 460 ? 2.756 18.172 27.234 1 76.81 460 HIS A N 1
ATOM 3556 C CA . HIS A 1 460 ? 1.367 18.312 26.812 1 76.81 460 HIS A CA 1
ATOM 3557 C C . HIS A 1 460 ? 0.485 17.25 27.453 1 76.81 460 HIS A C 1
ATOM 3559 O O . HIS A 1 460 ? -0.639 17.531 27.875 1 76.81 460 HIS A O 1
ATOM 3565 N N . LEU A 1 461 ? 0.99 16.047 27.562 1 79.06 461 LEU A N 1
ATOM 3566 C CA . LEU A 1 461 ? 0.218 14.945 28.125 1 79.06 461 LEU A CA 1
ATOM 3567 C C . LEU A 1 461 ? 0.076 15.109 29.641 1 79.06 461 LEU A C 1
ATOM 3569 O O . LEU A 1 461 ? -0.964 14.766 30.203 1 79.06 461 LEU A O 1
ATOM 3573 N N . ARG A 1 462 ? 1.144 15.586 30.203 1 71.75 462 ARG A N 1
ATOM 3574 C CA . ARG A 1 462 ? 1.11 15.805 31.641 1 71.75 462 ARG A CA 1
ATOM 3575 C C . ARG A 1 462 ? 0.109 16.891 32 1 71.75 462 ARG A C 1
ATOM 3577 O O . ARG A 1 462 ? -0.422 16.906 33.125 1 71.75 462 ARG A O 1
ATOM 3584 N N . ALA A 1 463 ? -0.098 17.734 31 1 60.34 463 ALA A N 1
ATOM 3585 C CA . ALA A 1 463 ? -1.015 18.859 31.234 1 60.34 463 ALA A CA 1
ATOM 3586 C C . ALA A 1 463 ? -2.453 18.453 30.922 1 60.34 463 ALA A C 1
ATOM 3588 O O . ALA A 1 463 ? -3.395 19.172 31.266 1 60.34 463 ALA A O 1
ATOM 3589 N N . ASP A 1 464 ? -2.637 17.266 30.406 1 62.81 464 ASP A N 1
ATOM 3590 C CA . ASP A 1 464 ? -3.957 16.781 30.016 1 62.81 464 ASP A CA 1
ATOM 3591 C C . ASP A 1 464 ? -4.637 16.078 31.188 1 62.81 464 ASP A C 1
ATOM 3593 O O . ASP A 1 464 ? -4.051 15.18 31.812 1 62.81 464 ASP A O 1
ATOM 3597 N N . LYS A 1 465 ? -5.832 16.531 31.609 1 57.38 465 LYS A N 1
ATOM 3598 C CA . LYS A 1 465 ? -6.578 15.992 32.75 1 57.38 465 LYS A CA 1
ATOM 3599 C C . LYS A 1 465 ? -6.859 14.508 32.562 1 57.38 465 LYS A C 1
ATOM 3601 O O . LYS A 1 465 ? -6.984 13.773 33.562 1 57.38 465 LYS A O 1
ATOM 3606 N N . ASP A 1 466 ? -6.824 14.141 31.344 1 63.56 466 ASP A N 1
ATOM 3607 C CA . ASP A 1 466 ? -7.156 12.75 31.062 1 63.56 466 ASP A CA 1
ATOM 3608 C C . ASP A 1 466 ? -5.992 11.828 31.406 1 63.56 466 ASP A C 1
ATOM 3610 O O . ASP A 1 466 ? -6.168 10.609 31.531 1 63.56 466 ASP A O 1
ATOM 3614 N N . PHE A 1 467 ? -4.812 12.422 31.672 1 72.12 467 PHE A N 1
ATOM 3615 C CA . PHE A 1 467 ? -3.621 11.625 31.938 1 72.12 467 PHE A CA 1
ATOM 3616 C C . PHE A 1 467 ? -3.09 11.906 33.344 1 72.12 467 PHE A C 1
ATOM 3618 O O . PHE A 1 467 ? -1.876 11.938 33.562 1 72.12 467 PHE A O 1
ATOM 3625 N N . ASN A 1 468 ? -3.945 12.18 34.219 1 64.19 468 ASN A N 1
ATOM 3626 C CA . ASN A 1 468 ? -3.547 12.562 35.562 1 64.19 468 ASN A CA 1
ATOM 3627 C C . ASN A 1 468 ? -3.043 11.359 36.344 1 64.19 468 ASN A C 1
ATOM 3629 O O . ASN A 1 468 ? -2.344 11.523 37.344 1 64.19 468 ASN A O 1
ATOM 3633 N N . LEU A 1 469 ? -3.379 10.109 35.938 1 69.06 469 LEU A N 1
ATOM 3634 C CA . LEU A 1 469 ? -3.018 8.938 36.719 1 69.06 469 LEU A CA 1
ATOM 3635 C C . LEU A 1 469 ? -1.895 8.156 36.062 1 69.06 469 LEU A C 1
ATOM 3637 O O . LEU A 1 469 ? -1.587 7.027 36.438 1 69.06 469 LEU A O 1
ATOM 3641 N N . VAL A 1 470 ? -1.246 8.836 35.125 1 78.5 470 VAL A N 1
ATOM 3642 C CA . VAL A 1 470 ? -0.21 8.156 34.344 1 78.5 470 VAL A CA 1
ATOM 3643 C C . VAL A 1 470 ? 1.014 7.91 35.219 1 78.5 470 VAL A C 1
ATOM 3645 O O . VAL A 1 470 ? 1.407 8.781 36 1 78.5 470 VAL A O 1
ATOM 3648 N N . LYS A 1 471 ? 1.5 6.656 35.188 1 77.31 471 LYS A N 1
ATOM 3649 C CA . LYS A 1 471 ? 2.789 6.348 35.812 1 77.31 471 LYS A CA 1
ATOM 3650 C C . LYS A 1 471 ? 3.941 6.801 34.906 1 77.31 471 LYS A C 1
ATOM 3652 O O . LYS A 1 471 ? 4.5 6.004 34.156 1 77.31 471 LYS A O 1
ATOM 3657 N N . TRP A 1 472 ? 4.332 7.93 35.062 1 77.56 472 TRP A N 1
ATOM 3658 C CA . TRP A 1 472 ? 5.27 8.562 34.125 1 77.56 472 TRP A CA 1
ATOM 3659 C C . TRP A 1 472 ? 6.625 7.863 34.188 1 77.56 472 TRP A C 1
ATOM 3661 O O . TRP A 1 472 ? 7.34 7.82 33.188 1 77.56 472 TRP A O 1
ATOM 3671 N N . ASP A 1 473 ? 7.004 7.262 35.312 1 76.44 473 ASP A N 1
ATOM 3672 C CA . ASP A 1 473 ? 8.281 6.559 35.375 1 76.44 473 ASP A CA 1
ATOM 3673 C C . ASP A 1 473 ? 8.312 5.379 34.406 1 76.44 473 ASP A C 1
ATOM 3675 O O . ASP A 1 473 ? 9.32 5.141 33.719 1 76.44 473 ASP A O 1
ATOM 3679 N N . GLU A 1 474 ? 7.195 4.797 34.438 1 80.31 474 GLU A N 1
ATOM 3680 C CA . GLU A 1 474 ? 7.117 3.648 33.531 1 80.31 474 GLU A CA 1
ATOM 3681 C C . GLU A 1 474 ? 7.027 4.094 32.062 1 80.31 474 GLU A C 1
ATOM 3683 O O . GLU A 1 474 ? 7.602 3.457 31.188 1 80.31 474 GLU A O 1
ATOM 3688 N N . VAL A 1 475 ? 6.281 5.156 31.875 1 86.44 475 VAL A N 1
ATOM 3689 C CA . VAL A 1 475 ? 6.113 5.684 30.516 1 86.44 475 VAL A CA 1
ATOM 3690 C C . VAL A 1 475 ? 7.461 6.164 29.984 1 86.44 475 VAL A C 1
ATOM 3692 O O . VAL A 1 475 ? 7.809 5.891 28.828 1 86.44 475 VAL A O 1
ATOM 3695 N N . LEU A 1 476 ? 8.211 6.805 30.906 1 85.25 476 LEU A N 1
ATOM 3696 C CA . LEU A 1 476 ? 9.484 7.375 30.484 1 85.25 476 LEU A CA 1
ATOM 3697 C C . LEU A 1 476 ? 10.523 6.277 30.281 1 85.25 476 LEU A C 1
ATOM 3699 O O . LEU A 1 476 ? 11.414 6.406 29.438 1 85.25 476 LEU A O 1
ATOM 3703 N N . LYS A 1 477 ? 10.383 5.234 30.969 1 82.5 477 LYS A N 1
ATOM 3704 C CA . LYS A 1 477 ? 11.289 4.109 30.781 1 82.5 477 LYS A CA 1
ATOM 3705 C C . LYS A 1 477 ? 11.062 3.42 29.453 1 82.5 477 LYS A C 1
ATOM 3707 O O . LYS A 1 477 ? 12.008 2.932 28.828 1 82.5 477 LYS A O 1
ATOM 3712 N N . LEU A 1 478 ? 9.867 3.465 29.031 1 83.19 478 LEU A N 1
ATOM 3713 C CA . LEU A 1 478 ? 9.531 2.752 27.797 1 83.19 478 LEU A CA 1
ATOM 3714 C C . LEU A 1 478 ? 9.586 3.686 26.594 1 83.19 478 LEU A C 1
ATOM 3716 O O . LEU A 1 478 ? 10.047 3.291 25.516 1 83.19 478 LEU A O 1
ATOM 3720 N N . ALA A 1 479 ? 9.055 4.91 26.734 1 84.88 479 ALA A N 1
ATOM 3721 C CA . ALA A 1 479 ? 8.906 5.801 25.578 1 84.88 479 ALA A CA 1
ATOM 3722 C C . ALA A 1 479 ? 9.586 7.141 25.828 1 84.88 479 ALA A C 1
ATOM 3724 O O . ALA A 1 479 ? 9.422 8.078 25.047 1 84.88 479 ALA A O 1
ATOM 3725 N N . GLY A 1 480 ? 10.43 7.164 26.781 1 82.06 480 GLY A N 1
ATOM 3726 C CA . GLY A 1 480 ? 11.062 8.422 27.125 1 82.06 480 GLY A CA 1
ATOM 3727 C C . GLY A 1 480 ? 12.203 8.797 26.188 1 82.06 480 GLY A C 1
ATOM 3728 O O . GLY A 1 480 ? 12.625 7.98 25.359 1 82.06 480 GLY A O 1
ATOM 3729 N N . PRO A 1 481 ? 12.547 10 26.234 1 79.94 481 PRO A N 1
ATOM 3730 C CA . PRO A 1 481 ? 13.641 10.484 25.375 1 79.94 481 PRO A CA 1
ATOM 3731 C C . PRO A 1 481 ? 14.969 9.805 25.688 1 79.94 481 PRO A C 1
ATOM 3733 O O . PRO A 1 481 ? 15.766 9.547 24.781 1 79.94 481 PRO A O 1
ATOM 3736 N N . LYS A 1 482 ? 15.18 9.516 26.953 1 80.44 482 LYS A N 1
ATOM 3737 C CA . LYS A 1 482 ? 16.438 8.891 27.344 1 80.44 482 LYS A CA 1
ATOM 3738 C C . LYS A 1 482 ? 16.609 7.523 26.703 1 80.44 482 LYS A C 1
ATOM 3740 O O . LYS A 1 482 ? 17.688 7.176 26.234 1 80.44 482 LYS A O 1
ATOM 3745 N N . ARG A 1 483 ? 15.617 6.793 26.75 1 81.94 483 ARG A N 1
ATOM 3746 C CA . ARG A 1 483 ? 15.664 5.453 26.172 1 81.94 483 ARG A CA 1
ATOM 3747 C C . ARG A 1 483 ? 15.969 5.508 24.672 1 81.94 483 ARG A C 1
ATOM 3749 O O . ARG A 1 483 ? 16.797 4.75 24.172 1 81.94 483 ARG A O 1
ATOM 3756 N N . LEU A 1 484 ? 15.281 6.344 24.016 1 82.56 484 LEU A N 1
ATOM 3757 C CA . LEU A 1 484 ? 15.508 6.48 22.594 1 82.56 484 LEU A CA 1
ATOM 3758 C C . LEU A 1 484 ? 16.938 6.938 22.312 1 82.56 484 LEU A C 1
ATOM 3760 O O . LEU A 1 484 ? 17.578 6.441 21.375 1 82.56 484 LEU A O 1
ATOM 3764 N N . LEU A 1 485 ? 17.406 7.879 23.125 1 84.12 485 LEU A N 1
ATOM 3765 C CA . LEU A 1 485 ? 18.766 8.398 22.984 1 84.12 485 LEU A CA 1
ATOM 3766 C C . LEU A 1 485 ? 19.797 7.285 23.172 1 84.12 485 LEU A C 1
ATOM 3768 O O . LEU A 1 485 ? 20.734 7.176 22.391 1 84.12 485 LEU A O 1
ATOM 3772 N N . ILE A 1 486 ? 19.562 6.516 24.125 1 83.94 486 ILE A N 1
ATOM 3773 C CA . ILE A 1 486 ? 20.484 5.426 24.438 1 83.94 486 ILE A CA 1
ATOM 3774 C C . ILE A 1 486 ? 20.516 4.434 23.266 1 83.94 486 ILE A C 1
ATOM 3776 O O . ILE A 1 486 ? 21.578 3.951 22.891 1 83.94 486 ILE A O 1
ATOM 3780 N N . GLN A 1 487 ? 19.391 4.117 22.75 1 82.25 487 GLN A N 1
ATOM 3781 C CA . GLN A 1 487 ? 19.297 3.164 21.656 1 82.25 487 GLN A CA 1
ATOM 3782 C C . GLN A 1 487 ? 20 3.695 20.406 1 82.25 487 GLN A C 1
ATOM 3784 O O . GLN A 1 487 ? 20.625 2.934 19.656 1 82.25 487 GLN A O 1
ATOM 3789 N N . ILE A 1 488 ? 19.891 4.973 20.172 1 77.5 488 ILE A N 1
ATOM 3790 C CA . ILE A 1 488 ? 20.531 5.598 19.016 1 77.5 488 ILE A CA 1
ATOM 3791 C C . ILE A 1 488 ? 22.047 5.625 19.219 1 77.5 488 ILE A C 1
ATOM 3793 O O . ILE A 1 488 ? 22.812 5.316 18.312 1 77.5 488 ILE A O 1
ATOM 3797 N N . MET A 1 489 ? 22.469 6.004 20.438 1 80.38 489 MET A N 1
ATOM 3798 C CA . MET A 1 489 ? 23.891 6.145 20.75 1 80.38 489 MET A CA 1
ATOM 3799 C C . MET A 1 489 ? 24.594 4.789 20.734 1 80.38 489 MET A C 1
ATOM 3801 O O . MET A 1 489 ? 25.75 4.699 20.359 1 80.38 489 MET A O 1
ATOM 3805 N N . LYS A 1 490 ? 23.875 3.771 21.031 1 80 490 LYS A N 1
ATOM 3806 C CA . LYS A 1 490 ? 24.453 2.43 21.031 1 80 490 LYS A CA 1
ATOM 3807 C C . LYS A 1 490 ? 24.828 1.994 19.625 1 80 490 LYS A C 1
ATOM 3809 O O . LYS A 1 490 ? 25.734 1.184 19.438 1 80 490 LYS A O 1
ATOM 3814 N N . ASN A 1 491 ? 24.109 2.582 18.641 1 73.38 491 ASN A N 1
ATOM 3815 C CA . ASN A 1 491 ? 24.312 2.172 17.25 1 73.38 491 ASN A CA 1
ATOM 3816 C C . ASN A 1 491 ? 25.328 3.078 16.547 1 73.38 491 ASN A C 1
ATOM 3818 O O . ASN A 1 491 ? 25.547 2.938 15.344 1 73.38 491 ASN A O 1
ATOM 3822 N N . THR A 1 492 ? 25.922 4.031 17.359 1 75.94 492 THR A N 1
ATOM 3823 C CA . THR A 1 492 ? 26.906 4.934 16.781 1 75.94 492 THR A CA 1
ATOM 3824 C C . THR A 1 492 ? 28.266 4.75 17.453 1 75.94 492 THR A C 1
ATOM 3826 O O . THR A 1 492 ? 28.344 4.355 18.609 1 75.94 492 THR A O 1
ATOM 3829 N N . LYS A 1 493 ? 29.375 4.984 16.734 1 75.06 493 LYS A N 1
ATOM 3830 C CA . LYS A 1 493 ? 30.719 4.785 17.25 1 75.06 493 LYS A CA 1
ATOM 3831 C C . LYS A 1 493 ? 31.016 5.746 18.406 1 75.06 493 LYS A C 1
ATOM 3833 O O . LYS A 1 493 ? 31.438 5.32 19.484 1 75.06 493 LYS A O 1
ATOM 3838 N N . VAL A 1 494 ? 30.75 7.004 18.203 1 78.38 494 VAL A N 1
ATOM 3839 C CA . VAL A 1 494 ? 31.047 8.016 19.203 1 78.38 494 VAL A CA 1
ATOM 3840 C C . VAL A 1 494 ? 30.031 7.918 20.359 1 78.38 494 VAL A C 1
ATOM 3842 O O . VAL A 1 494 ? 30.391 8.062 21.516 1 78.38 494 VAL A O 1
ATOM 3845 N N . GLY A 1 495 ? 28.859 7.648 19.984 1 81.56 495 GLY A N 1
ATOM 3846 C CA . GLY A 1 495 ? 27.812 7.527 20.984 1 81.56 495 GLY A CA 1
ATOM 3847 C C . GLY A 1 495 ? 28.016 6.359 21.922 1 81.56 495 GLY A C 1
ATOM 3848 O O . GLY A 1 495 ? 27.828 6.492 23.141 1 81.56 495 GLY A O 1
ATOM 3849 N N . ALA A 1 496 ? 28.453 5.324 21.344 1 82.62 496 ALA A N 1
ATOM 3850 C CA . ALA A 1 496 ? 28.672 4.133 22.156 1 82.62 496 ALA A CA 1
ATOM 3851 C C . ALA A 1 496 ? 29.812 4.359 23.156 1 82.62 496 ALA A C 1
ATOM 3853 O O . ALA A 1 496 ? 29.734 3.904 24.297 1 82.62 496 ALA A O 1
ATOM 3854 N N . LYS A 1 497 ? 30.812 4.961 22.703 1 82.69 497 LYS A N 1
ATOM 3855 C CA . LYS A 1 497 ? 31.953 5.262 23.578 1 82.69 497 LYS A CA 1
ATOM 3856 C C . LYS A 1 497 ? 31.547 6.211 24.703 1 82.69 497 LYS A C 1
ATOM 3858 O O . LYS A 1 497 ? 32 6.059 25.844 1 82.69 497 LYS A O 1
ATOM 3863 N N . LEU A 1 498 ? 30.75 7.121 24.359 1 85.69 498 LEU A N 1
ATOM 3864 C CA . LEU A 1 498 ? 30.297 8.102 25.344 1 85.69 498 LEU A CA 1
ATOM 3865 C C . LEU A 1 498 ? 29.406 7.449 26.375 1 85.69 498 LEU A C 1
ATOM 3867 O O . LEU A 1 498 ? 29.453 7.812 27.562 1 85.69 498 LEU A O 1
ATOM 3871 N N . LEU A 1 499 ? 28.594 6.586 25.969 1 86.06 499 LEU A N 1
ATOM 3872 C CA . LEU A 1 499 ? 27.672 5.902 26.875 1 86.06 499 LEU A CA 1
ATOM 3873 C C . LEU A 1 499 ? 28.438 5.023 27.875 1 86.06 499 LEU A C 1
ATOM 3875 O O . LEU A 1 499 ? 28.016 4.871 29.016 1 86.06 499 LEU A O 1
ATOM 3879 N N . LYS A 1 500 ? 29.453 4.43 27.406 1 83.25 500 LYS A N 1
ATOM 3880 C CA . LYS A 1 500 ? 30.281 3.615 28.281 1 83.25 500 LYS A CA 1
ATOM 3881 C C . LYS A 1 500 ? 30.984 4.477 29.328 1 83.25 500 LYS A C 1
ATOM 3883 O O . LYS A 1 500 ? 31.141 4.059 30.484 1 83.25 500 LYS A O 1
ATOM 3888 N N . LYS A 1 501 ? 31.328 5.656 28.984 1 83.06 501 LYS A N 1
ATOM 3889 C CA . LYS A 1 501 ? 32.062 6.555 29.875 1 83.06 501 LYS A CA 1
ATOM 3890 C C . LYS A 1 501 ? 31.109 7.227 30.859 1 83.06 501 LYS A C 1
ATOM 3892 O O . LYS A 1 501 ? 31.469 7.465 32.031 1 83.06 501 LYS A O 1
ATOM 3897 N N . HIS A 1 502 ? 29.891 7.562 30.281 1 84.75 502 HIS A N 1
ATOM 3898 C CA . HIS A 1 502 ? 28.938 8.281 31.109 1 84.75 502 HIS A CA 1
ATOM 3899 C C . HIS A 1 502 ? 27.562 7.605 31.094 1 84.75 502 HIS A C 1
ATOM 3901 O O . HIS A 1 502 ? 26.594 8.18 30.594 1 84.75 502 HIS A O 1
ATOM 3907 N N . PRO A 1 503 ? 27.375 6.512 31.719 1 77.94 503 PRO A N 1
ATOM 3908 C CA . PRO A 1 503 ? 26.109 5.766 31.609 1 77.94 503 PRO A CA 1
ATOM 3909 C C . PRO A 1 503 ? 24.984 6.422 32.375 1 77.94 503 PRO A C 1
ATOM 3911 O O . PRO A 1 503 ? 23.812 6.223 32.062 1 77.94 503 PRO A O 1
ATOM 3914 N N . HIS A 1 504 ? 25.25 7.309 33.312 1 76.56 504 HIS A N 1
ATOM 3915 C CA . HIS A 1 504 ? 24.203 7.793 34.219 1 76.56 504 HIS A CA 1
ATOM 3916 C C . HIS A 1 504 ? 23.859 9.25 33.938 1 76.56 504 HIS A C 1
ATOM 3918 O O . HIS A 1 504 ? 23.047 9.844 34.625 1 76.56 504 HIS A O 1
ATOM 3924 N N . ASP A 1 505 ? 24.359 9.805 32.875 1 79.31 505 ASP A N 1
ATOM 3925 C CA . ASP A 1 505 ? 24.094 11.211 32.562 1 79.31 505 ASP A CA 1
ATOM 3926 C C . ASP A 1 505 ? 22.672 11.391 32.031 1 79.31 505 ASP A C 1
ATOM 3928 O O . ASP A 1 505 ? 22.078 10.461 31.469 1 79.31 505 ASP A O 1
ATOM 3932 N N . GLU A 1 506 ? 22.125 12.508 32.312 1 79.69 506 GLU A N 1
ATOM 3933 C CA . GLU A 1 506 ? 20.812 12.883 31.781 1 79.69 506 GLU A CA 1
ATOM 3934 C C . GLU A 1 506 ? 20.875 13.086 30.266 1 79.69 506 GLU A C 1
ATOM 3936 O O . GLU A 1 506 ? 21.938 13.398 29.719 1 79.69 506 GLU A O 1
ATOM 3941 N N . PRO A 1 507 ? 19.703 12.844 29.625 1 80.75 507 PRO A N 1
ATOM 3942 C CA . PRO A 1 507 ? 19.688 12.898 28.156 1 80.75 507 PRO A CA 1
ATOM 3943 C C . PRO A 1 507 ? 20.219 14.219 27.609 1 80.75 507 PRO A C 1
ATOM 3945 O O . PRO A 1 507 ? 20.969 14.234 26.625 1 80.75 507 PRO A O 1
ATOM 3948 N N . ASN A 1 508 ? 19.906 15.352 28.25 1 77.75 508 ASN A N 1
ATOM 3949 C CA . ASN A 1 508 ? 20.344 16.641 27.734 1 77.75 508 ASN A CA 1
ATOM 3950 C C . ASN A 1 508 ? 21.859 16.812 27.875 1 77.75 508 ASN A C 1
ATOM 3952 O O . ASN A 1 508 ? 22.5 17.406 27 1 77.75 508 ASN A O 1
ATOM 3956 N N . ASP A 1 509 ? 22.375 16.297 28.938 1 80.25 509 ASP A N 1
ATOM 3957 C CA . ASP A 1 509 ? 23.812 16.375 29.156 1 80.25 509 ASP A CA 1
ATOM 3958 C C . ASP A 1 509 ? 24.562 15.461 28.188 1 80.25 509 ASP A C 1
ATOM 3960 O O . ASP A 1 509 ? 25.625 15.82 27.688 1 80.25 509 ASP A O 1
ATOM 3964 N N . LEU A 1 510 ? 24.062 14.383 28.047 1 84.25 510 LEU A N 1
ATOM 3965 C CA . LEU A 1 510 ? 24.656 13.438 27.109 1 84.25 510 LEU A CA 1
ATOM 3966 C C . LEU A 1 510 ? 24.672 14.023 25.703 1 84.25 510 LEU A C 1
ATOM 3968 O O . LEU A 1 510 ? 25.656 13.852 24.969 1 84.25 510 LEU A O 1
ATOM 3972 N N . LEU A 1 511 ? 23.641 14.641 25.391 1 82.69 511 LEU A N 1
ATOM 3973 C CA . LEU A 1 511 ? 23.531 15.227 24.062 1 82.69 511 LEU A CA 1
ATOM 3974 C C . LEU A 1 511 ? 24.531 16.359 23.891 1 82.69 511 LEU A C 1
ATOM 3976 O O . LEU A 1 511 ? 25.109 16.516 22.812 1 82.69 511 LEU A O 1
ATOM 3980 N N . LYS A 1 512 ? 24.672 17.141 24.906 1 78.5 512 LYS A N 1
ATOM 3981 C CA . LYS A 1 512 ? 25.641 18.234 24.859 1 78.5 512 LYS A CA 1
ATOM 3982 C C . LYS A 1 512 ? 27.062 17.719 24.703 1 78.5 512 LYS A C 1
ATOM 3984 O O . LYS A 1 512 ? 27.859 18.266 23.938 1 78.5 512 LYS A O 1
ATOM 3989 N N . ARG A 1 513 ? 27.328 16.688 25.391 1 81.44 513 ARG A N 1
ATOM 3990 C CA . ARG A 1 513 ? 28.641 16.078 25.266 1 81.44 513 ARG A CA 1
ATOM 3991 C C . ARG A 1 513 ? 28.828 15.445 23.891 1 81.44 513 ARG A C 1
ATOM 3993 O O . ARG A 1 513 ? 29.938 15.469 23.344 1 81.44 513 ARG A O 1
ATOM 4000 N N . TYR A 1 514 ? 27.828 14.844 23.469 1 80.75 514 TYR A N 1
ATOM 4001 C CA . TYR A 1 514 ? 27.828 14.195 22.172 1 80.75 514 TYR A CA 1
ATOM 4002 C C . TYR A 1 514 ? 28.094 15.203 21.062 1 80.75 514 TYR A C 1
ATOM 4004 O O . TYR A 1 514 ? 28.859 14.922 20.125 1 80.75 514 TYR A O 1
ATOM 4012 N N . SER A 1 515 ? 27.484 16.375 21.125 1 74.69 515 SER A N 1
ATOM 4013 C CA . SER A 1 515 ? 27.609 17.406 20.109 1 74.69 515 SER A CA 1
ATOM 4014 C C . SER A 1 515 ? 29 18.031 20.141 1 74.69 515 SER A C 1
ATOM 4016 O O . SER A 1 515 ? 29.516 18.453 19.094 1 74.69 515 SER A O 1
ATOM 4018 N N . LYS A 1 516 ? 29.609 18.172 21.281 1 69.38 516 LYS A N 1
ATOM 4019 C CA . LYS A 1 516 ? 30.906 18.828 21.469 1 69.38 516 LYS A CA 1
ATOM 4020 C C . LYS A 1 516 ? 32.031 17.969 20.938 1 69.38 516 LYS A C 1
ATOM 4022 O O . LYS A 1 516 ? 33.125 18.484 20.641 1 69.38 516 LYS A O 1
ATOM 4027 N N . LYS A 1 517 ? 31.766 16.812 20.688 1 70.06 517 LYS A N 1
ATOM 4028 C CA . LYS A 1 517 ? 32.844 15.891 20.312 1 70.06 517 LYS A CA 1
ATOM 4029 C C . LYS A 1 517 ? 33.156 15.992 18.812 1 70.06 517 LYS A C 1
ATOM 4031 O O . LYS A 1 517 ? 34.188 15.531 18.359 1 70.06 517 LYS A O 1
ATOM 4036 N N . PHE A 1 518 ? 32.281 16.625 18.141 1 71.94 518 PHE A N 1
ATOM 4037 C CA . PHE A 1 518 ? 32.5 16.703 16.703 1 71.94 518 PHE A CA 1
ATOM 4038 C C . PHE A 1 518 ? 33.094 18.047 16.328 1 71.94 518 PHE A C 1
ATOM 4040 O O . PHE A 1 518 ? 32.531 19.094 16.641 1 71.94 518 PHE A O 1
ATOM 4047 N N . ASN A 1 519 ? 34.344 18.203 16.266 1 63.56 519 ASN A N 1
ATOM 4048 C CA . ASN A 1 519 ? 35 19.406 15.766 1 63.56 519 ASN A CA 1
ATOM 4049 C C . ASN A 1 519 ? 35.094 19.391 14.242 1 63.56 519 ASN A C 1
ATOM 4051 O O . ASN A 1 519 ? 36.125 19.031 13.695 1 63.56 519 ASN A O 1
ATOM 4055 N N . LEU A 1 520 ? 34.031 19.562 13.633 1 68.94 520 LEU A N 1
ATOM 4056 C CA . LEU A 1 520 ? 34.031 19.484 12.18 1 68.94 520 LEU A CA 1
ATOM 4057 C C . LEU A 1 520 ? 34.5 20.812 11.57 1 68.94 520 LEU A C 1
ATOM 4059 O O . LEU A 1 520 ? 34.188 21.891 12.078 1 68.94 520 LEU A O 1
ATOM 4063 N N . THR A 1 521 ? 35.406 20.719 10.609 1 70.31 521 THR A N 1
ATOM 4064 C CA . THR A 1 521 ? 35.906 21.875 9.875 1 70.31 521 THR A CA 1
ATOM 4065 C C . THR A 1 521 ? 34.781 22.547 9.086 1 70.31 521 THR A C 1
ATOM 4067 O O . THR A 1 521 ? 33.781 21.906 8.758 1 70.31 521 THR A O 1
ATOM 4070 N N . THR A 1 522 ? 34.906 23.781 8.859 1 73 522 THR A N 1
ATOM 4071 C CA . THR A 1 522 ? 33.906 24.578 8.133 1 73 522 THR A CA 1
ATOM 4072 C C . THR A 1 522 ? 33.656 24.016 6.738 1 73 522 THR A C 1
ATOM 4074 O O . THR A 1 522 ? 32.531 24.047 6.238 1 73 522 THR A O 1
ATOM 4077 N N . SER A 1 523 ? 34.75 23.5 6.152 1 76.69 523 SER A N 1
ATOM 4078 C CA . SER A 1 523 ? 34.594 22.969 4.801 1 76.69 523 SER A CA 1
ATOM 4079 C C . SER A 1 523 ? 33.75 21.719 4.781 1 76.69 523 SER A C 1
ATOM 4081 O O . SER A 1 523 ? 32.938 21.547 3.871 1 76.69 523 SER A O 1
ATOM 4083 N N . VAL A 1 524 ? 33.938 20.969 5.824 1 76.81 524 VAL A N 1
ATOM 4084 C CA . VAL A 1 524 ? 33.188 19.734 5.902 1 76.81 524 VAL A CA 1
ATOM 4085 C C . VAL A 1 524 ? 31.719 20.047 6.176 1 76.81 524 VAL A C 1
ATOM 4087 O O . VAL A 1 524 ? 30.812 19.391 5.629 1 76.81 524 VAL A O 1
ATOM 4090 N N . LEU A 1 525 ? 31.547 21.047 6.887 1 75.69 525 LEU A N 1
ATOM 4091 C CA . LEU A 1 525 ? 30.172 21.438 7.227 1 75.69 525 LEU A CA 1
ATOM 4092 C C . LEU A 1 525 ? 29.469 22.031 6.016 1 75.69 525 LEU A C 1
ATOM 4094 O O . LEU A 1 525 ? 28.25 21.859 5.855 1 75.69 525 LEU A O 1
ATOM 4098 N N . THR A 1 526 ? 30.234 22.781 5.227 1 81.69 526 THR A N 1
ATOM 4099 C CA . THR A 1 526 ? 29.641 23.359 4.02 1 81.69 526 THR A CA 1
ATOM 4100 C C . THR A 1 526 ? 29.203 22.25 3.057 1 81.69 526 THR A C 1
ATOM 4102 O O . THR A 1 526 ? 28.109 22.328 2.482 1 81.69 526 THR A O 1
ATOM 4105 N N . VAL A 1 527 ? 30.062 21.312 2.93 1 80.75 527 VAL A N 1
ATOM 4106 C CA . VAL A 1 527 ? 29.781 20.219 2.014 1 80.75 527 VAL A CA 1
ATOM 4107 C C . VAL A 1 527 ? 28.562 19.438 2.51 1 80.75 527 VAL A C 1
ATOM 4109 O O . VAL A 1 527 ? 27.719 19.016 1.715 1 80.75 527 VAL A O 1
ATOM 4112 N N . GLU A 1 528 ? 28.438 19.312 3.703 1 77.06 528 GLU A N 1
ATOM 4113 C CA . GLU A 1 528 ? 27.312 18.578 4.273 1 77.06 528 GLU A CA 1
ATOM 4114 C C . GLU A 1 528 ? 26.016 19.359 4.133 1 77.06 528 GLU A C 1
ATOM 4116 O O . GLU A 1 528 ? 24.938 18.766 3.979 1 77.06 528 GLU A O 1
ATOM 4121 N N . THR A 1 529 ? 26.109 20.547 4.371 1 79.06 529 THR A N 1
ATOM 4122 C CA . THR A 1 529 ? 24.922 21.375 4.207 1 79.06 529 THR A CA 1
ATOM 4123 C C . THR A 1 529 ? 24.438 21.344 2.764 1 79.06 529 THR A C 1
ATOM 4125 O O . THR A 1 529 ? 23.219 21.312 2.514 1 79.06 529 THR A O 1
ATOM 4128 N N . ARG A 1 530 ? 25.438 21.375 1.871 1 85 530 ARG A N 1
ATOM 4129 C CA . ARG A 1 530 ? 25.078 21.266 0.46 1 85 530 ARG A CA 1
ATOM 4130 C C . ARG A 1 530 ? 24.391 19.938 0.176 1 85 530 ARG A C 1
ATOM 4132 O O . ARG A 1 530 ? 23.406 19.891 -0.568 1 85 530 ARG A O 1
ATOM 4139 N N . ARG A 1 531 ? 24.922 18.969 0.711 1 81.94 531 ARG A N 1
ATOM 4140 C CA . ARG A 1 531 ? 24.375 17.625 0.517 1 81.94 531 ARG A CA 1
ATOM 4141 C C . ARG A 1 531 ? 22.938 17.547 1.039 1 81.94 531 ARG A C 1
ATOM 4143 O O . ARG A 1 531 ? 22.078 16.938 0.396 1 81.94 531 ARG A O 1
ATOM 4150 N N . ARG A 1 532 ? 22.703 18.125 2.045 1 78.69 532 ARG A N 1
ATOM 4151 C CA . ARG A 1 532 ? 21.375 18.125 2.637 1 78.69 532 ARG A CA 1
ATOM 4152 C C . ARG A 1 532 ? 20.391 18.922 1.778 1 78.69 532 ARG A C 1
ATOM 4154 O O . ARG A 1 532 ? 19.219 18.547 1.664 1 78.69 532 ARG A O 1
ATOM 4161 N N . PHE A 1 533 ? 20.891 19.938 1.376 1 85.12 533 PHE A N 1
ATOM 4162 C CA . PHE A 1 533 ? 20.062 20.766 0.497 1 85.12 533 PHE A CA 1
ATOM 4163 C C . PHE A 1 533 ? 19.594 19.953 -0.708 1 85.12 533 PHE A C 1
ATOM 4165 O O . PHE A 1 533 ? 18.406 19.953 -1.042 1 85.12 533 PHE A O 1
ATOM 4172 N N . TYR A 1 534 ? 20.516 19.25 -1.275 1 88 534 TYR A N 1
ATOM 4173 C CA . TYR A 1 534 ? 20.188 18.484 -2.48 1 88 534 TYR A CA 1
ATOM 4174 C C . TYR A 1 534 ? 19.281 17.312 -2.158 1 88 534 TYR A C 1
ATOM 4176 O O . TYR A 1 534 ? 18.406 16.969 -2.953 1 88 534 TYR A O 1
ATOM 4184 N N . THR A 1 535 ? 19.453 16.719 -1.092 1 83.06 535 THR A N 1
ATOM 4185 C CA . THR A 1 535 ? 18.594 15.602 -0.713 1 83.06 535 THR A CA 1
ATOM 4186 C C . THR A 1 535 ? 17.172 16.078 -0.453 1 83.06 535 THR A C 1
ATOM 4188 O O . THR A 1 535 ? 16.219 15.391 -0.809 1 83.06 535 THR A O 1
ATOM 4191 N N . THR A 1 536 ? 17.078 17.172 0.199 1 83.44 536 THR A N 1
ATOM 4192 C CA . THR A 1 536 ? 15.758 17.766 0.415 1 83.44 536 THR A CA 1
ATOM 4193 C C . THR A 1 536 ? 15.117 18.156 -0.912 1 83.44 536 THR A C 1
ATOM 4195 O O . THR A 1 536 ? 13.914 17.953 -1.113 1 83.44 536 THR A O 1
ATOM 4198 N N . LEU A 1 537 ? 15.961 18.688 -1.69 1 90.19 537 LEU A N 1
ATOM 4199 C CA . LEU A 1 537 ? 15.492 19.094 -3.008 1 90.19 537 LEU A CA 1
ATOM 4200 C C . LEU A 1 537 ? 14.953 17.906 -3.791 1 90.19 537 LEU A C 1
ATOM 4202 O O . LEU A 1 537 ? 13.906 18 -4.438 1 90.19 537 LEU A O 1
ATOM 4206 N N . LYS A 1 538 ? 15.602 16.812 -3.768 1 88.62 538 LYS A N 1
ATOM 4207 C CA . LYS A 1 538 ? 15.172 15.594 -4.441 1 88.62 538 LYS A CA 1
ATOM 4208 C C . LYS A 1 538 ? 13.805 15.141 -3.932 1 88.62 538 LYS A C 1
ATOM 4210 O O . LYS A 1 538 ? 12.945 14.727 -4.715 1 88.62 538 LYS A O 1
ATOM 4215 N N . GLY A 1 539 ? 13.664 15.25 -2.668 1 84.5 539 GLY A N 1
ATOM 4216 C CA . GLY A 1 539 ? 12.383 14.906 -2.076 1 84.5 539 GLY A CA 1
ATOM 4217 C C . GLY A 1 539 ? 11.25 15.797 -2.543 1 84.5 539 GLY A C 1
ATOM 4218 O O . GLY A 1 539 ? 10.148 15.312 -2.814 1 84.5 539 GLY A O 1
ATOM 4219 N N . ILE A 1 540 ? 11.469 17.047 -2.725 1 86.81 540 ILE A N 1
ATOM 4220 C CA . ILE A 1 540 ? 10.453 18 -3.145 1 86.81 540 ILE A CA 1
ATOM 4221 C C . ILE A 1 540 ? 10.117 17.781 -4.617 1 86.81 540 ILE A C 1
ATOM 4223 O O . ILE A 1 540 ? 8.953 17.891 -5.016 1 86.81 540 ILE A O 1
ATOM 4227 N N . TYR A 1 541 ? 11.172 17.531 -5.406 1 89.75 541 TYR A N 1
ATOM 4228 C CA . TYR A 1 541 ? 10.914 17.234 -6.809 1 89.75 541 TYR A CA 1
ATOM 4229 C C . TYR A 1 541 ? 9.961 16.047 -6.945 1 89.75 541 TYR A C 1
ATOM 4231 O O . TYR A 1 541 ? 9.031 16.078 -7.758 1 89.75 541 TYR A O 1
ATOM 4239 N N . TRP A 1 542 ? 10.18 15.094 -6.176 1 83.5 542 TRP A N 1
ATOM 4240 C CA . TRP A 1 542 ? 9.336 13.906 -6.238 1 83.5 542 TRP A CA 1
ATOM 4241 C C . TRP A 1 542 ? 7.926 14.211 -5.742 1 83.5 542 TRP A C 1
ATOM 4243 O O . TRP A 1 542 ? 6.945 13.703 -6.293 1 83.5 542 TRP A O 1
ATOM 4253 N N . HIS A 1 543 ? 7.883 14.945 -4.738 1 81.12 543 HIS A N 1
ATOM 4254 C CA . HIS A 1 543 ? 6.582 15.352 -4.219 1 81.12 543 HIS A CA 1
ATOM 4255 C C . HIS A 1 543 ? 5.785 16.125 -5.262 1 81.12 543 HIS A C 1
ATOM 4257 O O . HIS A 1 543 ? 4.566 15.977 -5.359 1 81.12 543 HIS A O 1
ATOM 4263 N N . GLU A 1 544 ? 6.461 16.938 -5.969 1 81.5 544 GLU A N 1
ATOM 4264 C CA . GLU A 1 544 ? 5.805 17.719 -7.023 1 81.5 544 GLU A CA 1
ATOM 4265 C C . GLU A 1 544 ? 5.27 16.797 -8.117 1 81.5 544 GLU A C 1
ATOM 4267 O O . GLU A 1 544 ? 4.211 17.062 -8.695 1 81.5 544 GLU A O 1
ATOM 4272 N N . PHE A 1 545 ? 5.945 15.836 -8.375 1 81.5 545 PHE A N 1
ATOM 4273 C CA . PHE A 1 545 ? 5.484 14.852 -9.352 1 81.5 545 PHE A CA 1
ATOM 4274 C C . PHE A 1 545 ? 4.27 14.102 -8.82 1 81.5 545 PHE A C 1
ATOM 4276 O O . PHE A 1 545 ? 3.275 13.938 -9.531 1 81.5 545 PHE A O 1
ATOM 4283 N N . GLU A 1 546 ? 4.352 13.656 -7.617 1 75.81 546 GLU A N 1
ATOM 4284 C CA . GLU A 1 546 ? 3.252 12.906 -7.02 1 75.81 546 GLU A CA 1
ATOM 4285 C C . GLU A 1 546 ? 1.978 13.742 -6.961 1 75.81 546 GLU A C 1
ATOM 4287 O O . GLU A 1 546 ? 0.873 13.211 -7.09 1 75.81 546 GLU A O 1
ATOM 4292 N N . SER A 1 547 ? 2.242 15.023 -6.781 1 71.94 547 SER A N 1
ATOM 4293 C CA . SER A 1 547 ? 1.104 15.93 -6.688 1 71.94 547 SER A CA 1
ATOM 4294 C C . SER A 1 547 ? 0.61 16.344 -8.07 1 71.94 547 SER A C 1
ATOM 4296 O O . SER A 1 547 ? -0.385 17.062 -8.188 1 71.94 547 SER A O 1
ATOM 4298 N N . GLY A 1 548 ? 1.332 15.969 -9.156 1 70.25 548 GLY A N 1
ATOM 4299 C CA . GLY A 1 548 ? 0.932 16.266 -10.523 1 70.25 548 GLY A CA 1
ATOM 4300 C C . GLY A 1 548 ? 1.383 17.625 -11 1 70.25 548 GLY A C 1
ATOM 4301 O O . GLY A 1 548 ? 0.922 18.109 -12.031 1 70.25 548 GLY A O 1
ATOM 4302 N N . GLN A 1 549 ? 2.209 18.25 -10.227 1 74.06 549 GLN A N 1
ATOM 4303 C CA . GLN A 1 549 ? 2.654 19.594 -10.578 1 74.06 549 GLN A CA 1
ATOM 4304 C C . GLN A 1 549 ? 3.875 19.547 -11.492 1 74.06 549 GLN A C 1
ATOM 4306 O O . GLN A 1 549 ? 4.34 20.594 -11.969 1 74.06 549 GLN A O 1
ATOM 4311 N N . CYS A 1 550 ? 4.418 18.438 -11.641 1 82.12 550 CYS A N 1
ATOM 4312 C CA . CYS A 1 550 ? 5.574 18.219 -12.508 1 82.12 550 CYS A CA 1
ATOM 4313 C C . CYS A 1 550 ? 5.398 16.969 -13.359 1 82.12 550 CYS A C 1
ATOM 4315 O O . CYS A 1 550 ? 4.867 15.969 -12.891 1 82.12 550 CYS A O 1
ATOM 4317 N N . LEU A 1 551 ? 5.812 17.109 -14.617 1 78.75 551 LEU A N 1
ATOM 4318 C CA . LEU A 1 551 ? 5.734 15.961 -15.523 1 78.75 551 LEU A CA 1
ATOM 4319 C C . LEU A 1 551 ? 6.695 14.859 -15.094 1 78.75 551 LEU A C 1
ATOM 4321 O O . LEU A 1 551 ? 7.707 15.133 -14.438 1 78.75 551 LEU A O 1
ATOM 4325 N N . GLY A 1 552 ? 6.32 13.656 -15.5 1 80.12 552 GLY A N 1
ATOM 4326 C CA . GLY A 1 552 ? 7.125 12.508 -15.109 1 80.12 552 GLY A CA 1
ATOM 4327 C C . GLY A 1 552 ? 8.555 12.578 -15.609 1 80.12 552 GLY A C 1
ATOM 4328 O O . GLY A 1 552 ? 9.5 12.484 -14.82 1 80.12 552 GLY A O 1
ATOM 4329 N N . TYR A 1 553 ? 8.695 12.82 -16.844 1 83.94 553 TYR A N 1
ATOM 4330 C CA . TYR A 1 553 ? 10.031 12.875 -17.438 1 83.94 553 TYR A CA 1
ATOM 4331 C C . TYR A 1 553 ? 10.828 14.047 -16.875 1 83.94 553 TYR A C 1
ATOM 4333 O O . TYR A 1 553 ? 12.031 13.914 -16.609 1 83.94 553 TYR A O 1
ATOM 4341 N N . THR A 1 554 ? 10.172 15.117 -16.594 1 87.56 554 THR A N 1
ATOM 4342 C CA . THR A 1 554 ? 10.828 16.297 -16.047 1 87.56 554 THR A CA 1
ATOM 4343 C C . THR A 1 554 ? 11.344 16.031 -14.633 1 87.56 554 THR A C 1
ATOM 4345 O O . THR A 1 554 ? 12.445 16.469 -14.273 1 87.56 554 THR A O 1
ATOM 4348 N N . SER A 1 555 ? 10.562 15.375 -13.938 1 88.94 555 SER A N 1
ATOM 4349 C CA . SER A 1 555 ? 10.969 15.078 -12.562 1 88.94 555 SER A CA 1
ATOM 4350 C C . SER A 1 555 ? 12.234 14.219 -12.539 1 88.94 555 SER A C 1
ATOM 4352 O O . SER A 1 555 ? 13.094 14.391 -11.672 1 88.94 555 SER A O 1
ATOM 4354 N N . LEU A 1 556 ? 12.367 13.359 -13.523 1 89.88 556 LEU A N 1
ATOM 4355 C CA . LEU A 1 556 ? 13.547 12.5 -13.594 1 89.88 556 LEU A CA 1
ATOM 4356 C C . LEU A 1 556 ? 14.789 13.32 -13.922 1 89.88 556 LEU A C 1
ATOM 4358 O O . LEU A 1 556 ? 15.859 13.094 -13.352 1 89.88 556 LEU A O 1
ATOM 4362 N N . ILE A 1 557 ? 14.625 14.242 -14.766 1 91.06 557 ILE A N 1
ATOM 4363 C CA . ILE A 1 557 ? 15.75 15.086 -15.164 1 91.06 557 ILE A CA 1
ATOM 4364 C C . ILE A 1 557 ? 16.188 15.961 -13.992 1 91.06 557 ILE A C 1
ATOM 4366 O O . ILE A 1 557 ? 17.375 16.172 -13.773 1 91.06 557 ILE A O 1
ATOM 4370 N N . LEU A 1 558 ? 15.211 16.422 -13.281 1 93.12 558 LEU A N 1
ATOM 4371 C CA . LEU A 1 558 ? 15.5 17.266 -12.125 1 93.12 558 LEU A CA 1
ATOM 4372 C C . LEU A 1 558 ? 16.219 16.469 -11.039 1 93.12 558 LEU A C 1
ATOM 4374 O O . LEU A 1 558 ? 17.203 16.938 -10.477 1 93.12 558 LEU A O 1
ATOM 4378 N N . ILE A 1 559 ? 15.781 15.344 -10.797 1 90.56 559 ILE A N 1
ATOM 4379 C CA . ILE A 1 559 ? 16.391 14.492 -9.789 1 90.56 559 ILE A CA 1
ATOM 4380 C C . ILE A 1 559 ? 17.812 14.117 -10.227 1 90.56 559 ILE A C 1
ATOM 4382 O O . ILE A 1 559 ? 18.734 14.078 -9.414 1 90.56 559 ILE A O 1
ATOM 4386 N N . ASP A 1 560 ? 17.969 13.867 -11.516 1 90.06 560 ASP A N 1
ATOM 4387 C CA . ASP A 1 560 ? 19.281 13.531 -12.055 1 90.06 560 ASP A CA 1
ATOM 4388 C C . ASP A 1 560 ? 20.25 14.703 -11.898 1 90.06 560 ASP A C 1
ATOM 4390 O O . ASP A 1 560 ? 21.453 14.492 -11.656 1 90.06 560 ASP A O 1
ATOM 4394 N N . SER A 1 561 ? 19.75 15.859 -12.023 1 90.25 561 SER A N 1
ATOM 4395 C CA . SER A 1 561 ? 20.594 17.031 -11.836 1 90.25 561 SER A CA 1
ATOM 4396 C C . SER A 1 561 ? 21.094 17.141 -10.398 1 90.25 561 SER A C 1
ATOM 4398 O O . SER A 1 561 ? 22.234 17.531 -10.164 1 90.25 561 SER A O 1
ATOM 4400 N N . CYS A 1 562 ? 20.234 16.812 -9.492 1 89.31 562 CYS A N 1
ATOM 4401 C CA . CYS A 1 562 ? 20.625 16.812 -8.086 1 89.31 562 CYS A CA 1
ATOM 4402 C C . CYS A 1 562 ? 21.672 15.742 -7.816 1 89.31 562 CYS A C 1
ATOM 4404 O O . CYS A 1 562 ? 22.641 15.984 -7.086 1 89.31 562 CYS A O 1
ATOM 4406 N N . ASN A 1 563 ? 21.531 14.633 -8.438 1 88.31 563 ASN A N 1
ATOM 4407 C CA . ASN A 1 563 ? 22.484 13.547 -8.25 1 88.31 563 ASN A CA 1
ATOM 4408 C C . ASN A 1 563 ? 23.859 13.914 -8.812 1 88.31 563 ASN A C 1
ATOM 4410 O O . ASN A 1 563 ? 24.875 13.586 -8.211 1 88.31 563 ASN A O 1
ATOM 4414 N N . ARG A 1 564 ? 23.891 14.547 -9.922 1 88.62 564 ARG A N 1
ATOM 4415 C CA . ARG A 1 564 ? 25.156 14.984 -10.516 1 88.62 564 ARG A CA 1
ATOM 4416 C C . ARG A 1 564 ? 25.844 16.031 -9.648 1 88.62 564 ARG A C 1
ATOM 4418 O O . ARG A 1 564 ? 27.062 16.031 -9.516 1 88.62 564 ARG A O 1
ATOM 4425 N N . ALA A 1 565 ? 24.969 16.828 -9.078 1 87.19 565 ALA A N 1
ATOM 4426 C CA . ALA A 1 565 ? 25.516 17.844 -8.18 1 87.19 565 ALA A CA 1
ATOM 4427 C C . ALA A 1 565 ? 26.078 17.219 -6.906 1 87.19 565 ALA A C 1
ATOM 4429 O O . ALA A 1 565 ? 27.078 17.688 -6.367 1 87.19 565 ALA A O 1
ATOM 4430 N N . LEU A 1 566 ? 25.516 16.188 -6.488 1 84.12 566 LEU A N 1
ATOM 4431 C CA . LEU A 1 566 ? 25.953 15.484 -5.289 1 84.12 566 LEU A CA 1
ATOM 4432 C C . LEU A 1 566 ? 27.281 14.758 -5.543 1 84.12 566 LEU A C 1
ATOM 4434 O O . LEU A 1 566 ? 28.062 14.562 -4.621 1 84.12 566 LEU A O 1
ATOM 4438 N N . ASP A 1 567 ? 27.469 14.438 -6.785 1 82.75 567 ASP A N 1
ATOM 4439 C CA . ASP A 1 567 ? 28.719 13.789 -7.148 1 82.75 567 ASP A CA 1
ATOM 4440 C C . ASP A 1 567 ? 29.875 14.781 -7.117 1 82.75 567 ASP A C 1
ATOM 4442 O O . ASP A 1 567 ? 31.031 14.391 -6.875 1 82.75 567 ASP A O 1
ATOM 4446 N N . ASN A 1 568 ? 29.531 16.031 -7.395 1 78.56 568 ASN A N 1
ATOM 4447 C CA . ASN A 1 568 ? 30.547 17.078 -7.355 1 78.56 568 ASN A CA 1
ATOM 4448 C C . ASN A 1 568 ? 30.375 17.984 -6.129 1 78.56 568 ASN A C 1
ATOM 4450 O O . ASN A 1 568 ? 30.203 19.188 -6.258 1 78.56 568 ASN A O 1
ATOM 4454 N N . GLU A 1 569 ? 30.438 17.375 -4.938 1 69.56 569 GLU A N 1
ATOM 4455 C CA . GLU A 1 569 ? 30.047 18.031 -3.691 1 69.56 569 GLU A CA 1
ATOM 4456 C C . GLU A 1 569 ? 31 19.156 -3.324 1 69.56 569 GLU A C 1
ATOM 4458 O O . GLU A 1 569 ? 30.625 20.094 -2.617 1 69.56 569 GLU A O 1
ATOM 4463 N N . SER A 1 570 ? 32.188 19.062 -3.814 1 69.56 570 SER A N 1
ATOM 4464 C CA . SER A 1 570 ? 33.188 20.016 -3.369 1 69.56 570 SER A CA 1
ATOM 4465 C C . SER A 1 570 ? 33.031 21.359 -4.086 1 69.56 570 SER A C 1
ATOM 4467 O O . SER A 1 570 ? 33.531 22.391 -3.613 1 69.56 570 SER A O 1
ATOM 4469 N N . GLN A 1 571 ? 32.25 21.328 -5.02 1 77 571 GLN A N 1
ATOM 4470 C CA . GLN A 1 571 ? 32.094 22.562 -5.793 1 77 571 GLN A CA 1
ATOM 4471 C C . GLN A 1 571 ? 30.828 23.312 -5.398 1 77 571 GLN A C 1
ATOM 4473 O O . GLN A 1 571 ? 29.969 22.766 -4.699 1 77 571 GLN A O 1
ATOM 4478 N N . THR A 1 572 ? 30.844 24.531 -5.66 1 85.56 572 THR A N 1
ATOM 4479 C CA . THR A 1 572 ? 29.672 25.359 -5.426 1 85.56 572 THR A CA 1
ATOM 4480 C C . THR A 1 572 ? 28.453 24.781 -6.152 1 85.56 572 THR A C 1
ATOM 4482 O O . THR A 1 572 ? 28.594 24.016 -7.102 1 85.56 572 THR A O 1
ATOM 4485 N N . MET A 1 573 ? 27.375 25.047 -5.613 1 89.62 573 MET A N 1
ATOM 4486 C CA . MET A 1 573 ? 26.125 24.516 -6.172 1 89.62 573 MET A CA 1
ATOM 4487 C C . MET A 1 573 ? 26 24.891 -7.645 1 89.62 573 MET A C 1
ATOM 4489 O O . MET A 1 573 ? 26.188 26.047 -8.016 1 89.62 573 MET A O 1
ATOM 4493 N N . SER A 1 574 ? 25.906 23.953 -8.555 1 86.12 574 SER A N 1
ATOM 4494 C CA . SER A 1 574 ? 25.828 24.156 -9.992 1 86.12 574 SER A CA 1
ATOM 4495 C C . SER A 1 574 ? 24.75 23.281 -10.617 1 86.12 574 SER A C 1
ATOM 4497 O O . SER A 1 574 ? 24.922 22.766 -11.727 1 86.12 574 SER A O 1
ATOM 4499 N N . ASP A 1 575 ? 23.719 23.062 -9.906 1 88.5 575 ASP A N 1
ATOM 4500 C CA . ASP A 1 575 ? 22.703 22.125 -10.383 1 88.5 575 ASP A CA 1
ATOM 4501 C C . ASP A 1 575 ? 21.969 22.672 -11.609 1 88.5 575 ASP A C 1
ATOM 4503 O O . ASP A 1 575 ? 21.703 21.938 -12.555 1 88.5 575 ASP A O 1
ATOM 4507 N N . TRP A 1 576 ? 21.703 23.953 -11.688 1 90.5 576 TRP A N 1
ATOM 4508 C CA . TRP A 1 576 ? 21.047 24.516 -12.867 1 90.5 576 TRP A CA 1
ATOM 4509 C C . TRP A 1 576 ? 21.984 24.531 -14.062 1 90.5 576 TRP A C 1
ATOM 4511 O O . TRP A 1 576 ? 21.547 24.297 -15.203 1 90.5 576 TRP A O 1
ATOM 4521 N N . ASP A 1 577 ? 23.234 24.859 -13.805 1 87.19 577 ASP A N 1
ATOM 4522 C CA . ASP A 1 577 ? 24.203 24.891 -14.891 1 87.19 577 ASP A CA 1
ATOM 4523 C C . ASP A 1 577 ? 24.25 23.547 -15.625 1 87.19 577 ASP A C 1
ATOM 4525 O O . ASP A 1 577 ? 24.328 23.516 -16.859 1 87.19 577 ASP A O 1
ATOM 4529 N N . THR A 1 578 ? 24.188 22.594 -14.875 1 86.81 578 THR A N 1
ATOM 4530 C CA . THR A 1 578 ? 24.203 21.266 -15.461 1 86.81 578 THR A CA 1
ATOM 4531 C C . THR A 1 578 ? 22.891 20.969 -16.172 1 86.81 578 THR A C 1
ATOM 4533 O O . THR A 1 578 ? 22.875 20.359 -17.234 1 86.81 578 THR A O 1
ATOM 4536 N N . LEU A 1 579 ? 21.812 21.391 -15.555 1 90.94 579 LEU A N 1
ATOM 4537 C CA . LEU A 1 579 ? 20.484 21.141 -16.094 1 90.94 579 LEU A CA 1
ATOM 4538 C C . LEU A 1 579 ? 20.266 21.938 -17.375 1 90.94 579 LEU A C 1
ATOM 4540 O O . LEU A 1 579 ? 19.625 21.453 -18.312 1 90.94 579 LEU A O 1
ATOM 4544 N N . GLU A 1 580 ? 20.766 23.141 -17.406 1 89.44 580 GLU A N 1
ATOM 4545 C CA . GLU A 1 580 ? 20.609 24 -18.578 1 89.44 580 GLU A CA 1
ATOM 4546 C C . GLU A 1 580 ? 21.219 23.344 -19.828 1 89.44 580 GLU A C 1
ATOM 4548 O O . GLU A 1 580 ? 20.641 23.406 -20.906 1 89.44 580 GLU A O 1
ATOM 4553 N N . LYS A 1 581 ? 22.328 22.734 -19.625 1 85 581 LYS A N 1
ATOM 4554 C CA . LYS A 1 581 ? 23.016 22.078 -20.734 1 85 581 LYS A CA 1
ATOM 4555 C C . LYS A 1 581 ? 22.219 20.891 -21.266 1 85 581 LYS A C 1
ATOM 4557 O O . LYS A 1 581 ? 22.266 20.594 -22.469 1 85 581 LYS A O 1
ATOM 4562 N N . ASP A 1 582 ? 21.516 20.266 -20.406 1 84.88 582 ASP A N 1
ATOM 4563 C CA . ASP A 1 582 ? 20.734 19.094 -20.797 1 84.88 582 ASP A CA 1
ATOM 4564 C C . ASP A 1 582 ? 19.422 19.5 -21.469 1 84.88 582 ASP A C 1
ATOM 4566 O O . ASP A 1 582 ? 18.922 18.797 -22.344 1 84.88 582 ASP A O 1
ATOM 4570 N N . LEU A 1 583 ? 18.828 20.578 -21.047 1 85.81 583 LEU A N 1
ATOM 4571 C CA . LEU A 1 583 ? 17.5 20.953 -21.484 1 85.81 583 LEU A CA 1
ATOM 4572 C C . LEU A 1 583 ? 17.578 21.781 -22.766 1 85.81 583 LEU A C 1
ATOM 4574 O O . LEU A 1 583 ? 16.656 21.75 -23.594 1 85.81 583 LEU A O 1
ATOM 4578 N N . TYR A 1 584 ? 18.641 22.625 -22.844 1 79.56 584 TYR A N 1
ATOM 4579 C CA . TYR A 1 584 ? 18.625 23.562 -23.953 1 79.56 584 TYR A CA 1
ATOM 4580 C C . TYR A 1 584 ? 19.969 23.562 -24.688 1 79.56 584 TYR A C 1
ATOM 4582 O O . TYR A 1 584 ? 21.016 23.828 -24.094 1 79.56 584 TYR A O 1
ATOM 4590 N N . ASN A 1 585 ? 19.953 22.938 -25.766 1 77.25 585 ASN A N 1
ATOM 4591 C CA . ASN A 1 585 ? 21.078 23.062 -26.688 1 77.25 585 ASN A CA 1
ATOM 4592 C C . ASN A 1 585 ? 20.719 23.922 -27.891 1 77.25 585 ASN A C 1
ATOM 4594 O O . ASN A 1 585 ? 19.859 23.547 -28.703 1 77.25 585 ASN A O 1
ATOM 4598 N N . GLN A 1 586 ? 21.344 25.078 -27.984 1 68.81 586 GLN A N 1
ATOM 4599 C CA . GLN A 1 586 ? 21 26.062 -29.016 1 68.81 586 GLN A CA 1
ATOM 4600 C C . GLN A 1 586 ? 21.094 25.438 -30.406 1 68.81 586 GLN A C 1
ATOM 4602 O O . GLN A 1 586 ? 20.25 25.703 -31.266 1 68.81 586 GLN A O 1
ATOM 4607 N N . ARG A 1 587 ? 22.141 24.609 -30.562 1 72.25 587 ARG A N 1
ATOM 4608 C CA . ARG A 1 587 ? 22.312 23.984 -31.875 1 72.25 587 ARG A CA 1
ATOM 4609 C C . ARG A 1 587 ? 21.156 23.031 -32.188 1 72.25 587 ARG A C 1
ATOM 4611 O O . ARG A 1 587 ? 20.672 23 -33.312 1 72.25 587 ARG A O 1
ATOM 4618 N N . GLU A 1 588 ? 20.781 22.344 -31.156 1 79.25 588 GLU A N 1
ATOM 4619 C CA . GLU A 1 588 ? 19.688 21.391 -31.328 1 79.25 588 GLU A CA 1
ATOM 4620 C C . GLU A 1 588 ? 18.375 22.094 -31.609 1 79.25 588 GLU A C 1
ATOM 4622 O O . GLU A 1 588 ? 17.578 21.656 -32.438 1 79.25 588 GLU A O 1
ATOM 4627 N N . MET A 1 589 ? 18.234 23.203 -30.953 1 75.06 589 MET A N 1
ATOM 4628 C CA . MET A 1 589 ? 16.984 23.938 -31.125 1 75.06 589 MET A CA 1
ATOM 4629 C C . MET A 1 589 ? 16.922 24.578 -32.5 1 75.06 589 MET A C 1
ATOM 4631 O O . MET A 1 589 ? 15.859 24.578 -33.156 1 75.06 589 MET A O 1
ATOM 4635 N N . ARG A 1 590 ? 18.016 25.062 -32.969 1 66.31 590 ARG A N 1
ATOM 4636 C CA . ARG A 1 590 ? 18.062 25.656 -34.312 1 66.31 590 ARG A CA 1
ATOM 4637 C C . ARG A 1 590 ? 17.844 24.594 -35.375 1 66.31 590 ARG A C 1
ATOM 4639 O O . ARG A 1 590 ? 17.188 24.859 -36.375 1 66.31 590 ARG A O 1
ATOM 4646 N N . PHE A 1 591 ? 18.438 23.5 -34.969 1 77.31 591 PHE A N 1
ATOM 4647 C CA . PHE A 1 591 ? 18.281 22.375 -35.906 1 77.31 591 PHE A CA 1
ATOM 4648 C C . PHE A 1 591 ? 16.812 21.984 -36.062 1 77.31 591 PHE A C 1
ATOM 4650 O O . PHE A 1 591 ? 16.312 21.844 -37.156 1 77.31 591 PHE A O 1
ATOM 4657 N N . TYR A 1 592 ? 16.141 21.812 -34.969 1 75.12 592 TYR A N 1
ATOM 4658 C CA . TYR A 1 592 ? 14.742 21.422 -34.969 1 75.12 592 TYR A CA 1
ATOM 4659 C C . TYR A 1 592 ? 13.891 22.531 -35.594 1 75.12 592 TYR A C 1
ATOM 4661 O O . TYR A 1 592 ? 12.914 22.234 -36.312 1 75.12 592 TYR A O 1
ATOM 4669 N N . ASN A 1 593 ? 14.258 23.797 -35.406 1 67 593 ASN A N 1
ATOM 4670 C CA . ASN A 1 593 ? 13.508 24.922 -35.938 1 67 593 ASN A CA 1
ATOM 4671 C C . ASN A 1 593 ? 13.641 24.984 -37.469 1 67 593 ASN A C 1
ATOM 4673 O O . ASN A 1 593 ? 12.672 25.312 -38.156 1 67 593 ASN A O 1
ATOM 4677 N N . LYS A 1 594 ? 14.812 24.594 -37.938 1 66.88 594 LYS A N 1
ATOM 4678 C CA . LYS A 1 594 ? 15.047 24.562 -39.406 1 66.88 594 LYS A CA 1
ATOM 4679 C C . LYS A 1 594 ? 14.289 23.422 -40.062 1 66.88 594 LYS A C 1
ATOM 4681 O O . LYS A 1 594 ? 13.734 23.594 -41.156 1 66.88 594 LYS A O 1
ATOM 4686 N N . LEU A 1 595 ? 14.289 22.344 -39.344 1 75.38 595 LEU A N 1
ATOM 4687 C CA . LEU A 1 595 ? 13.625 21.172 -39.906 1 75.38 595 LEU A CA 1
ATOM 4688 C C . LEU A 1 595 ? 12.109 21.328 -39.844 1 75.38 595 LEU A C 1
ATOM 4690 O O . LEU A 1 595 ? 11.383 20.688 -40.594 1 75.38 595 LEU A O 1
ATOM 4694 N N . SER A 1 596 ? 11.672 22 -38.875 1 68.94 596 SER A N 1
ATOM 4695 C CA . SER A 1 596 ? 10.234 22.188 -38.688 1 68.94 596 SER A CA 1
ATOM 4696 C C . SER A 1 596 ? 9.648 22.984 -39.875 1 68.94 596 SER A C 1
ATOM 4698 O O . SER A 1 596 ? 8.445 22.906 -40.125 1 68.94 596 SER A O 1
ATOM 4700 N N . LYS A 1 597 ? 10.508 23.656 -40.719 1 59.47 597 LYS A N 1
ATOM 4701 C CA . LYS A 1 597 ? 10.047 24.469 -41.844 1 59.47 597 LYS A CA 1
ATOM 4702 C C . LYS A 1 597 ? 9.914 23.609 -43.094 1 59.47 597 LYS A C 1
ATOM 4704 O O . LYS A 1 597 ? 9.328 24.047 -44.094 1 59.47 597 LYS A O 1
ATOM 4709 N N . ILE A 1 598 ? 10.57 22.438 -43 1 63.47 598 ILE A N 1
ATOM 4710 C CA . ILE A 1 598 ? 10.461 21.547 -44.156 1 63.47 598 ILE A CA 1
ATOM 4711 C C . ILE A 1 598 ? 9.047 20.969 -44.219 1 63.47 598 ILE A C 1
ATOM 4713 O O . ILE A 1 598 ? 8.531 20.469 -43.219 1 63.47 598 ILE A O 1
ATOM 4717 N N . PRO A 1 599 ? 8.438 21 -45.469 1 56.31 599 PRO A N 1
ATOM 4718 C CA . PRO A 1 599 ? 7.078 20.484 -45.656 1 56.31 599 PRO A CA 1
ATOM 4719 C C . PRO A 1 599 ? 6.965 18.984 -45.375 1 56.31 599 PRO A C 1
ATOM 4721 O O . PRO A 1 599 ? 7.922 18.234 -45.594 1 56.31 599 PRO A O 1
ATOM 4724 N N . LEU A 1 600 ? 6.035 18.328 -44.438 1 58.75 600 LEU A N 1
ATOM 4725 C CA . LEU A 1 600 ? 5.621 16.984 -44.062 1 58.75 600 LEU A CA 1
ATOM 4726 C C . LEU A 1 600 ? 6.258 16.562 -42.75 1 58.75 600 LEU A C 1
ATOM 4728 O O . LEU A 1 600 ? 5.578 16.031 -41.875 1 58.75 600 LEU A O 1
ATOM 4732 N N . LEU A 1 601 ? 7.641 16.766 -42.781 1 64.25 601 LEU A N 1
ATOM 4733 C CA . LEU A 1 601 ? 8.352 16.391 -41.562 1 64.25 601 LEU A CA 1
ATOM 4734 C C . LEU A 1 601 ? 8.203 17.484 -40.5 1 64.25 601 LEU A C 1
ATOM 4736 O O . LEU A 1 601 ? 8.469 17.234 -39.344 1 64.25 601 LEU A O 1
ATOM 4740 N N . GLY A 1 602 ? 7.762 18.562 -41 1 60.06 602 GLY A N 1
ATOM 4741 C CA . GLY A 1 602 ? 7.691 19.734 -40.156 1 60.06 602 GLY A CA 1
ATOM 4742 C C . GLY A 1 602 ? 6.742 19.578 -38.969 1 60.06 602 GLY A C 1
ATOM 4743 O O . GLY A 1 602 ? 7.039 20 -37.875 1 60.06 602 GLY A O 1
ATOM 4744 N N . ARG A 1 603 ? 5.754 18.797 -39.25 1 61.53 603 ARG A N 1
ATOM 4745 C CA . ARG A 1 603 ? 4.781 18.625 -38.188 1 61.53 603 ARG A CA 1
ATOM 4746 C C . ARG A 1 603 ? 5.359 17.797 -37.062 1 61.53 603 ARG A C 1
ATOM 4748 O O . ARG A 1 603 ? 5.129 18.094 -35.875 1 61.53 603 ARG A O 1
ATOM 4755 N N . PHE A 1 604 ? 6.059 16.812 -37.5 1 73.25 604 PHE A N 1
ATOM 4756 C CA . PHE A 1 604 ? 6.656 15.93 -36.5 1 73.25 604 PHE A CA 1
ATOM 4757 C C . PHE A 1 604 ? 7.695 16.688 -35.656 1 73.25 604 PHE A C 1
ATOM 4759 O O . PHE A 1 604 ? 7.719 16.578 -34.438 1 73.25 604 PHE A O 1
ATOM 4766 N N . PHE A 1 605 ? 8.508 17.453 -36.312 1 72.62 605 PHE A N 1
ATOM 4767 C CA . PHE A 1 605 ? 9.586 18.141 -35.594 1 72.62 605 PHE A CA 1
ATOM 4768 C C . PHE A 1 605 ? 9.047 19.328 -34.812 1 72.62 605 PHE A C 1
ATOM 4770 O O . PHE A 1 605 ? 9.578 19.672 -33.75 1 72.62 605 PHE A O 1
ATOM 4777 N N . LYS A 1 606 ? 8.016 19.844 -35.312 1 68.56 606 LYS A N 1
ATOM 4778 C CA . LYS A 1 606 ? 7.383 20.906 -34.531 1 68.56 606 LYS A CA 1
ATOM 4779 C C . LYS A 1 606 ? 6.793 20.375 -33.25 1 68.56 606 LYS A C 1
ATOM 4781 O O . LYS A 1 606 ? 6.906 21.016 -32.188 1 68.56 606 LYS A O 1
ATOM 4786 N N . LYS A 1 607 ? 6.227 19.281 -33.375 1 71.88 607 LYS A N 1
ATOM 4787 C CA . LYS A 1 607 ? 5.668 18.641 -32.188 1 71.88 607 LYS A CA 1
ATOM 4788 C C . LYS A 1 607 ? 6.762 18.281 -31.188 1 71.88 607 LYS A C 1
ATOM 4790 O O . LYS A 1 607 ? 6.582 18.438 -29.984 1 71.88 607 LYS A O 1
ATOM 4795 N N . HIS A 1 608 ? 7.812 17.781 -31.75 1 77.12 608 HIS A N 1
ATOM 4796 C CA . HIS A 1 608 ? 8.938 17.438 -30.891 1 77.12 608 HIS A CA 1
ATOM 4797 C C . HIS A 1 608 ? 9.555 18.672 -30.234 1 77.12 608 HIS A C 1
ATOM 4799 O O . HIS A 1 608 ? 9.938 18.641 -29.078 1 77.12 608 HIS A O 1
ATOM 4805 N N . LEU A 1 609 ? 9.617 19.719 -31.078 1 73.62 609 LEU A N 1
ATOM 4806 C CA . LEU A 1 609 ? 10.148 20.969 -30.547 1 73.62 609 LEU A CA 1
ATOM 4807 C C . LEU A 1 609 ? 9.266 21.5 -29.438 1 73.62 609 LEU A C 1
ATOM 4809 O O . LEU A 1 609 ? 9.773 21.922 -28.391 1 73.62 609 LEU A O 1
ATOM 4813 N N . TYR A 1 610 ? 8.07 21.469 -29.625 1 71 610 TYR A N 1
ATOM 4814 C CA . TYR A 1 610 ? 7.152 21.953 -28.594 1 71 610 TYR A CA 1
ATOM 4815 C C . TYR A 1 610 ? 7.219 21.094 -27.344 1 71 610 TYR A C 1
ATOM 4817 O O . TYR A 1 610 ? 7.156 21.609 -26.219 1 71 610 TYR A O 1
ATOM 4825 N N . SER A 1 611 ? 7.352 19.859 -27.547 1 77.88 611 SER A N 1
ATOM 4826 C CA . SER A 1 611 ? 7.453 18.969 -26.406 1 77.88 611 SER A CA 1
ATOM 4827 C C . SER A 1 611 ? 8.711 19.25 -25.594 1 77.88 611 SER A C 1
ATOM 4829 O O . SER A 1 611 ? 8.695 19.188 -24.359 1 77.88 611 SER A O 1
ATOM 4831 N N . LYS A 1 612 ? 9.695 19.562 -26.312 1 80.38 612 LYS A N 1
ATOM 4832 C CA . LYS A 1 612 ? 10.953 19.875 -25.641 1 80.38 612 LYS A CA 1
ATOM 4833 C C . LYS A 1 612 ? 10.859 21.188 -24.875 1 80.38 612 LYS A C 1
ATOM 4835 O O . LYS A 1 612 ? 11.383 21.297 -23.766 1 80.38 612 LYS A O 1
ATOM 4840 N N . ILE A 1 613 ? 10.227 22.141 -25.5 1 79.12 613 ILE A N 1
ATOM 4841 C CA . ILE A 1 613 ? 10.086 23.438 -24.844 1 79.12 613 ILE A CA 1
ATOM 4842 C C . ILE A 1 613 ? 9.164 23.297 -23.625 1 79.12 613 ILE A C 1
ATOM 4844 O O . ILE A 1 613 ? 9.398 23.922 -22.594 1 79.12 613 ILE A O 1
ATOM 4848 N N . ILE A 1 614 ? 8.211 22.516 -23.75 1 79.06 614 ILE A N 1
ATOM 4849 C CA . ILE A 1 614 ? 7.305 22.266 -22.641 1 79.06 614 ILE A CA 1
ATOM 4850 C C . ILE A 1 614 ? 8.07 21.625 -21.484 1 79.06 614 ILE A C 1
ATOM 4852 O O . ILE A 1 614 ? 7.922 22.031 -20.328 1 79.06 614 ILE A O 1
ATOM 4856 N N . THR A 1 615 ? 8.836 20.672 -21.797 1 85.56 615 THR A N 1
ATOM 4857 C CA . THR A 1 615 ? 9.633 20 -20.781 1 85.56 615 THR A CA 1
ATOM 4858 C C . THR A 1 615 ? 10.609 20.969 -20.109 1 85.56 615 THR A C 1
ATOM 4860 O O . THR A 1 615 ? 10.805 20.922 -18.891 1 85.56 615 THR A O 1
ATOM 4863 N N . THR A 1 616 ? 11.172 21.828 -20.953 1 86.81 616 THR A N 1
ATOM 4864 C CA . THR A 1 616 ? 12.141 22.781 -20.438 1 86.81 616 THR A CA 1
ATOM 4865 C C . THR A 1 616 ? 11.477 23.781 -19.5 1 86.81 616 THR A C 1
ATOM 4867 O O . THR A 1 616 ? 12.008 24.094 -18.438 1 86.81 616 THR A O 1
ATOM 4870 N N . TYR A 1 617 ? 10.383 24.219 -19.859 1 83.06 617 TYR A N 1
ATOM 4871 C CA . TYR A 1 617 ? 9.68 25.172 -19 1 83.06 617 TYR A CA 1
ATOM 4872 C C . TYR A 1 617 ? 9.188 24.484 -17.734 1 83.06 617 TYR A C 1
ATOM 4874 O O . TYR A 1 617 ? 9.242 25.078 -16.641 1 83.06 617 TYR A O 1
ATOM 4882 N N . ASP A 1 618 ? 8.625 23.375 -17.922 1 84.38 618 ASP A N 1
ATOM 4883 C CA . ASP A 1 618 ? 8.164 22.625 -16.766 1 84.38 618 ASP A CA 1
ATOM 4884 C C . ASP A 1 618 ? 9.312 22.391 -15.773 1 84.38 618 ASP A C 1
ATOM 4886 O O . ASP A 1 618 ? 9.125 22.516 -14.562 1 84.38 618 ASP A O 1
ATOM 4890 N N . ALA A 1 619 ? 10.43 22.062 -16.281 1 90.75 619 ALA A N 1
ATOM 4891 C CA . ALA A 1 619 ? 11.609 21.828 -15.445 1 90.75 619 ALA A CA 1
ATOM 4892 C C . ALA A 1 619 ? 12.047 23.094 -14.742 1 90.75 619 ALA A C 1
ATOM 4894 O O . ALA A 1 619 ? 12.359 23.078 -13.547 1 90.75 619 ALA A O 1
ATOM 4895 N N . ALA A 1 620 ? 12.023 24.172 -15.477 1 89.31 620 ALA A N 1
ATOM 4896 C CA . ALA A 1 620 ? 12.477 25.438 -14.922 1 89.31 620 ALA A CA 1
ATOM 4897 C C . ALA A 1 620 ? 11.523 25.938 -13.836 1 89.31 620 ALA A C 1
ATOM 4899 O O . ALA A 1 620 ? 11.961 26.406 -12.781 1 89.31 620 ALA A O 1
ATOM 4900 N N . SER A 1 621 ? 10.289 25.859 -14.133 1 84 621 SER A N 1
ATOM 4901 C CA . SER A 1 621 ? 9.297 26.312 -13.164 1 84 621 SER A CA 1
ATOM 4902 C C . SER A 1 621 ? 9.344 25.469 -11.891 1 84 621 SER A C 1
ATOM 4904 O O . SER A 1 621 ? 9.258 26.016 -10.789 1 84 621 SER A O 1
ATOM 4906 N N . THR A 1 622 ? 9.461 24.219 -12.039 1 89 622 THR A N 1
ATOM 4907 C CA . THR A 1 622 ? 9.539 23.328 -10.883 1 89 622 THR A CA 1
ATOM 4908 C C . THR A 1 622 ? 10.836 23.547 -10.109 1 89 622 THR A C 1
ATOM 4910 O O . THR A 1 622 ? 10.852 23.469 -8.883 1 89 622 THR A O 1
ATOM 4913 N N . PHE A 1 623 ? 11.891 23.812 -10.914 1 93.81 623 PHE A N 1
ATOM 4914 C CA . PHE A 1 623 ? 13.188 24.094 -10.305 1 93.81 623 PHE A CA 1
ATOM 4915 C C . PHE A 1 623 ? 13.102 25.281 -9.367 1 93.81 623 PHE A C 1
ATOM 4917 O O . PHE A 1 623 ? 13.562 25.219 -8.227 1 93.81 623 PHE A O 1
ATOM 4924 N N . ILE A 1 624 ? 12.492 26.328 -9.789 1 88.94 624 ILE A N 1
ATOM 4925 C CA . ILE A 1 624 ? 12.391 27.562 -9.016 1 88.94 624 ILE A CA 1
ATOM 4926 C C . ILE A 1 624 ? 11.539 27.328 -7.773 1 88.94 624 ILE A C 1
ATOM 4928 O O . ILE A 1 624 ? 11.945 27.672 -6.66 1 88.94 624 ILE A O 1
ATOM 4932 N N . LYS A 1 625 ? 10.477 26.734 -7.961 1 85.06 625 LYS A N 1
ATOM 4933 C CA . LYS A 1 625 ? 9.555 26.484 -6.855 1 85.06 625 LYS A CA 1
ATOM 4934 C C . LYS A 1 625 ? 10.18 25.578 -5.812 1 85.06 625 LYS A C 1
ATOM 4936 O O . LYS A 1 625 ? 10.062 25.812 -4.609 1 85.06 625 LYS A O 1
ATOM 4941 N N . ALA A 1 626 ? 10.797 24.516 -6.246 1 90.75 626 ALA A N 1
ATOM 4942 C CA . ALA A 1 626 ? 11.383 23.531 -5.34 1 90.75 626 ALA A CA 1
ATOM 4943 C C . ALA A 1 626 ? 12.547 24.125 -4.555 1 90.75 626 ALA A C 1
ATOM 4945 O O . ALA A 1 626 ? 12.719 23.844 -3.369 1 90.75 626 ALA A O 1
ATOM 4946 N N . HIS A 1 627 ? 13.367 24.906 -5.223 1 91.81 627 HIS A N 1
ATOM 4947 C CA . HIS A 1 627 ? 14.492 25.531 -4.543 1 91.81 627 HIS A CA 1
ATOM 4948 C C . HIS A 1 627 ? 14.008 26.5 -3.463 1 91.81 627 HIS A C 1
ATOM 4950 O O . HIS A 1 627 ? 14.57 26.547 -2.367 1 91.81 627 HIS A O 1
ATOM 4956 N N . GLU A 1 628 ? 13 27.25 -3.75 1 86.5 628 GLU A N 1
ATOM 4957 C CA . GLU A 1 628 ? 12.43 28.172 -2.783 1 86.5 628 GLU A CA 1
ATOM 4958 C C . GLU A 1 628 ? 11.828 27.438 -1.59 1 86.5 628 GLU A C 1
ATOM 4960 O O . GLU A 1 628 ? 12.016 27.859 -0.442 1 86.5 628 GLU A O 1
ATOM 4965 N N . GLU A 1 629 ? 11.18 26.406 -1.856 1 84.56 629 GLU A N 1
ATOM 4966 C CA . GLU A 1 629 ? 10.586 25.609 -0.788 1 84.56 629 GLU A CA 1
ATOM 4967 C C . GLU A 1 629 ? 11.656 24.969 0.08 1 84.56 629 GLU A C 1
ATOM 4969 O O . GLU A 1 629 ? 11.5 24.844 1.297 1 84.56 629 GLU A O 1
ATOM 4974 N N . THR A 1 630 ? 12.703 24.484 -0.571 1 87.75 630 THR A N 1
ATOM 4975 C CA . THR A 1 630 ? 13.797 23.875 0.175 1 87.75 630 THR A CA 1
ATOM 4976 C C . THR A 1 630 ? 14.469 24.891 1.097 1 87.75 630 THR A C 1
ATOM 4978 O O . THR A 1 630 ? 14.82 24.562 2.23 1 87.75 630 THR A O 1
ATOM 4981 N N . GLU A 1 631 ? 14.633 26.031 0.593 1 82.62 631 GLU A N 1
ATOM 4982 C CA . GLU A 1 631 ? 15.227 27.094 1.401 1 82.62 631 GLU A CA 1
ATOM 4983 C C . GLU A 1 631 ? 14.375 27.375 2.639 1 82.62 631 GLU A C 1
ATOM 4985 O O . GLU A 1 631 ? 14.914 27.562 3.734 1 82.62 631 GLU A O 1
ATOM 4990 N N . GLU A 1 632 ? 13.133 27.391 2.469 1 75.88 632 GLU A N 1
ATOM 4991 C CA . GLU A 1 632 ? 12.219 27.641 3.572 1 75.88 632 GLU A CA 1
ATOM 4992 C C . GLU A 1 632 ? 12.25 26.516 4.598 1 75.88 632 GLU A C 1
ATOM 4994 O O . GLU A 1 632 ? 12.234 26.766 5.805 1 75.88 632 GLU A O 1
ATOM 4999 N N . LEU A 1 633 ? 12.266 25.359 4.117 1 73.75 633 LEU A N 1
ATOM 5000 C CA . LEU A 1 633 ? 12.258 24.188 5 1 73.75 633 LEU A CA 1
ATOM 5001 C C . LEU A 1 633 ? 13.562 24.109 5.793 1 73.75 633 LEU A C 1
ATOM 5003 O O . LEU A 1 633 ? 13.547 23.75 6.973 1 73.75 633 LEU A O 1
ATOM 5007 N N . MET A 1 634 ? 14.656 24.375 5.129 1 75 634 MET A N 1
ATOM 5008 C CA . MET A 1 634 ? 15.961 24.328 5.797 1 75 634 MET A CA 1
ATOM 5009 C C . MET A 1 634 ? 16.062 25.406 6.863 1 75 634 MET A C 1
ATOM 5011 O O . MET A 1 634 ? 16.703 25.203 7.898 1 75 634 MET A O 1
ATOM 5015 N N . ASP A 1 635 ? 15.445 26.438 6.594 1 66.56 635 ASP A N 1
ATOM 5016 C CA . ASP A 1 635 ? 15.438 27.531 7.559 1 66.56 635 ASP A CA 1
ATOM 5017 C C . ASP A 1 635 ? 14.641 27.156 8.805 1 66.56 635 ASP A C 1
ATOM 5019 O O . ASP A 1 635 ? 15.008 27.547 9.922 1 66.56 635 ASP A O 1
ATOM 5023 N N . GLN A 1 636 ? 13.617 26.438 8.586 1 61.78 636 GLN A N 1
ATOM 5024 C CA . GLN A 1 636 ? 12.75 26.047 9.688 1 61.78 636 GLN A CA 1
ATOM 5025 C C . GLN A 1 636 ? 13.391 24.938 10.523 1 61.78 636 GLN A C 1
ATOM 5027 O O . GLN A 1 636 ? 13.117 24.812 11.719 1 61.78 636 GLN A O 1
ATOM 5032 N N . MET A 1 637 ? 14.109 24.094 9.82 1 57.25 637 MET A N 1
ATOM 5033 C CA . MET A 1 637 ? 14.672 22.953 10.531 1 57.25 637 MET A CA 1
ATOM 5034 C C . MET A 1 637 ? 15.797 23.391 11.461 1 57.25 637 MET A C 1
ATOM 5036 O O . MET A 1 637 ? 16.266 22.609 12.289 1 57.25 637 MET A O 1
ATOM 5040 N N . GLU A 1 638 ? 15.836 24.469 12.141 1 51.06 638 GLU A N 1
ATOM 5041 C CA . GLU A 1 638 ? 16.828 24.953 13.102 1 51.06 638 GLU A CA 1
ATOM 5042 C C . GLU A 1 638 ? 17.984 23.984 13.227 1 51.06 638 GLU A C 1
ATOM 5044 O O . GLU A 1 638 ? 18.281 23.484 14.32 1 51.06 638 GLU A O 1
ATOM 5049 N N . ILE A 1 639 ? 18.438 23.328 12.219 1 50.62 639 ILE A N 1
ATOM 5050 C CA . ILE A 1 639 ? 19.594 22.438 12.375 1 50.62 639 ILE A CA 1
ATOM 5051 C C . ILE A 1 639 ? 20.812 23.25 12.82 1 50.62 639 ILE A C 1
ATOM 5053 O O . ILE A 1 639 ? 21.047 24.344 12.312 1 50.62 639 ILE A O 1
ATOM 5057 N N . ASP A 1 640 ? 21.234 23.016 14 1 50.09 640 ASP A N 1
ATOM 5058 C CA . ASP A 1 640 ? 22.391 23.688 14.602 1 50.09 640 ASP A CA 1
ATOM 5059 C C . ASP A 1 640 ? 23.531 23.828 13.602 1 50.09 640 ASP A C 1
ATOM 5061 O O . ASP A 1 640 ? 24.531 23.094 13.688 1 50.09 640 ASP A O 1
ATOM 5065 N N . VAL A 1 641 ? 23.328 24.203 12.406 1 55.91 641 VAL A N 1
ATOM 5066 C CA . VAL A 1 641 ? 24.406 24.516 11.484 1 55.91 641 VAL A CA 1
ATOM 5067 C C . VAL A 1 641 ? 24.875 25.953 11.688 1 55.91 641 VAL A C 1
ATOM 5069 O O . VAL A 1 641 ? 24.078 26.812 12.078 1 55.91 641 VAL A O 1
ATOM 5072 N N . ASP A 1 642 ? 26.141 26.062 11.789 1 62.19 642 ASP A N 1
ATOM 5073 C CA . ASP A 1 642 ? 26.734 27.391 11.844 1 62.19 642 ASP A CA 1
ATOM 5074 C C . ASP A 1 642 ? 26.016 28.344 10.898 1 62.19 642 ASP A C 1
ATOM 5076 O O . ASP A 1 642 ? 25.766 28.016 9.742 1 62.19 642 ASP A O 1
ATOM 5080 N N . GLU A 1 643 ? 25.453 29.391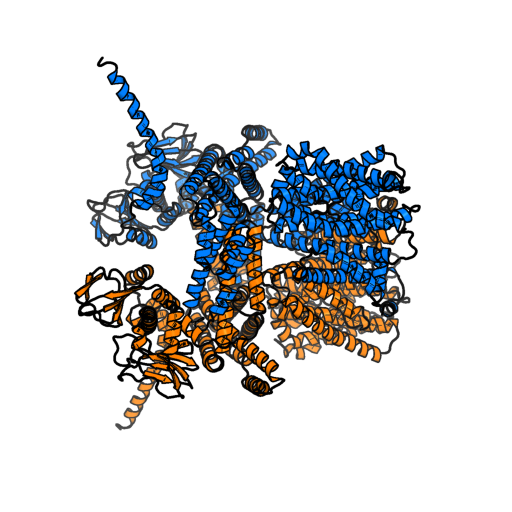 11.383 1 69 643 GLU A N 1
ATOM 5081 C CA . GLU A 1 643 ? 24.656 30.375 10.672 1 69 643 GLU A CA 1
ATOM 5082 C C . GLU A 1 643 ? 25.391 30.891 9.43 1 69 643 GLU A C 1
ATOM 5084 O O . GLU A 1 643 ? 24.766 31.141 8.398 1 69 643 GLU A O 1
ATOM 5089 N N . VAL A 1 644 ? 26.75 30.969 9.555 1 73.75 644 VAL A N 1
ATOM 5090 C CA . VAL A 1 644 ? 27.547 31.5 8.445 1 73.75 644 VAL A CA 1
ATOM 5091 C C . VAL A 1 644 ? 27.531 30.516 7.281 1 73.75 644 VAL A C 1
ATOM 5093 O O . VAL A 1 644 ? 27.344 30.906 6.129 1 73.75 644 VAL A O 1
ATOM 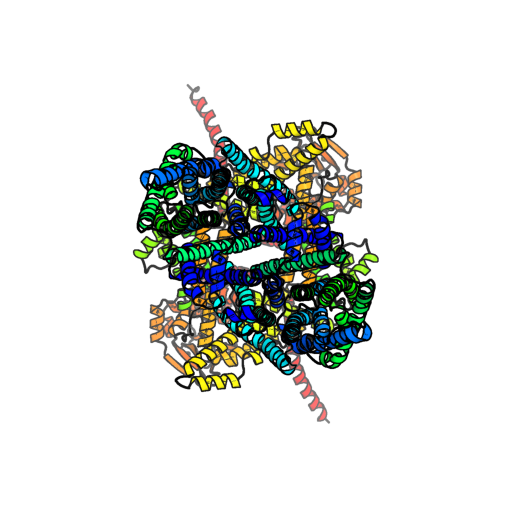5096 N N . ILE A 1 645 ? 27.719 29.375 7.574 1 79.88 645 ILE A N 1
ATOM 5097 C CA . ILE A 1 645 ? 27.75 28.328 6.547 1 79.88 645 ILE A CA 1
ATOM 5098 C C . ILE A 1 645 ? 26.375 28.203 5.898 1 79.88 645 ILE A C 1
ATOM 5100 O O . ILE A 1 645 ? 26.266 28.031 4.684 1 79.88 645 ILE A O 1
ATOM 5104 N N . PHE A 1 646 ? 25.391 28.312 6.68 1 80.62 646 PHE A N 1
ATOM 5105 C CA . PHE A 1 646 ? 24.031 28.219 6.18 1 80.62 646 PHE A CA 1
ATOM 5106 C C . PHE A 1 646 ? 23.75 29.344 5.176 1 80.62 646 PHE A C 1
ATOM 5108 O O . PHE A 1 646 ? 23.203 29.094 4.105 1 80.62 646 PHE A O 1
ATOM 5115 N N . HIS A 1 647 ? 24.188 30.5 5.547 1 80.38 647 HIS A N 1
ATOM 5116 C CA . HIS A 1 647 ? 23.922 31.641 4.684 1 80.38 647 HIS A CA 1
ATOM 5117 C C . HIS A 1 647 ? 24.703 31.547 3.383 1 80.38 647 HIS A C 1
ATOM 5119 O O . HIS A 1 647 ? 24.234 31.984 2.334 1 80.38 647 HIS A O 1
ATOM 5125 N N . GLU A 1 648 ? 25.859 31.016 3.451 1 85.56 648 GLU A N 1
ATOM 5126 C CA . GLU A 1 648 ? 26.656 30.844 2.248 1 85.56 648 GLU A CA 1
ATOM 5127 C C . GLU A 1 648 ? 26.016 29.875 1.273 1 85.56 648 GLU A C 1
ATOM 5129 O O . GLU A 1 648 ? 25.969 30.125 0.067 1 85.56 648 GLU A O 1
ATOM 5134 N N . VAL A 1 649 ? 25.516 28.828 1.772 1 88.25 649 VAL A N 1
ATOM 5135 C CA . VAL A 1 649 ? 24.891 27.812 0.927 1 88.25 649 VAL A CA 1
ATOM 5136 C C . VAL A 1 649 ? 23.594 28.359 0.346 1 88.25 649 VAL A C 1
ATOM 5138 O O . VAL A 1 649 ? 23.266 28.094 -0.811 1 88.25 649 VAL A O 1
ATOM 5141 N N . MET A 1 650 ? 22.906 29.172 1.109 1 87.62 650 MET A N 1
ATOM 5142 C CA . MET A 1 650 ? 21.656 29.766 0.624 1 87.62 650 MET A CA 1
ATOM 5143 C C . MET A 1 650 ? 21.938 30.781 -0.482 1 87.62 650 MET A C 1
ATOM 5145 O O . MET A 1 650 ? 21.156 30.906 -1.425 1 87.62 650 MET A O 1
ATOM 5149 N N . LYS A 1 651 ? 23 31.406 -0.313 1 87.56 651 LYS A N 1
ATOM 5150 C CA . LYS A 1 651 ? 23.406 32.344 -1.353 1 87.56 651 LYS A CA 1
ATOM 5151 C C . LYS A 1 651 ? 23.719 31.625 -2.658 1 87.56 651 LYS A C 1
ATOM 5153 O O . LYS A 1 651 ? 23.391 32.125 -3.74 1 87.56 651 LYS A O 1
ATOM 5158 N N . GLU A 1 652 ? 24.391 30.578 -2.564 1 90.88 652 GLU A N 1
ATOM 5159 C CA . GLU A 1 652 ? 24.672 29.781 -3.748 1 90.88 652 GLU A CA 1
ATOM 5160 C C . GLU A 1 652 ? 23.375 29.297 -4.41 1 90.88 652 GLU A C 1
ATOM 5162 O O . GLU A 1 652 ? 23.266 29.312 -5.637 1 90.88 652 GLU A O 1
ATOM 5167 N N . ALA A 1 653 ? 22.453 28.812 -3.619 1 91.12 653 ALA A N 1
ATOM 5168 C CA . ALA A 1 653 ? 21.172 28.328 -4.121 1 91.12 653 ALA A CA 1
ATOM 5169 C C . ALA A 1 653 ? 20.391 29.438 -4.816 1 91.12 653 ALA A C 1
ATOM 5171 O O . ALA A 1 653 ? 19.766 29.219 -5.852 1 91.12 653 ALA A O 1
ATOM 5172 N N . HIS A 1 654 ? 20.469 30.656 -4.281 1 88 654 HIS A N 1
ATOM 5173 C CA . HIS A 1 654 ? 19.75 31.797 -4.855 1 88 654 HIS A CA 1
ATOM 5174 C C . HIS A 1 654 ? 20.359 32.188 -6.195 1 88 654 HIS A C 1
ATOM 5176 O O . HIS A 1 654 ? 19.641 32.656 -7.094 1 88 654 HIS A O 1
ATOM 5182 N N . LEU A 1 655 ? 21.625 32.031 -6.211 1 90.12 655 LEU A N 1
ATOM 5183 C CA . LEU A 1 655 ? 22.297 32.344 -7.477 1 90.12 655 LEU A CA 1
ATOM 5184 C C . LEU A 1 655 ? 21.797 31.391 -8.578 1 90.12 655 LEU A C 1
ATOM 5186 O O . LEU A 1 655 ? 21.641 31.812 -9.727 1 90.12 655 LEU A O 1
ATOM 5190 N N . GLN A 1 656 ? 21.609 30.203 -8.281 1 92.25 656 GLN A N 1
ATOM 5191 C CA . GLN A 1 656 ? 21.109 29.234 -9.25 1 92.25 656 GLN A CA 1
ATOM 5192 C C . GLN A 1 656 ? 19.672 29.562 -9.664 1 92.25 656 GLN A C 1
ATOM 5194 O O . GLN A 1 656 ? 19.297 29.375 -10.82 1 92.25 656 GLN A O 1
ATOM 5199 N N . ILE A 1 657 ? 18.828 30.016 -8.781 1 92.06 657 ILE A N 1
ATOM 5200 C CA . ILE A 1 657 ? 17.453 30.422 -9.078 1 92.06 657 ILE A CA 1
ATOM 5201 C C . ILE A 1 657 ? 17.469 31.594 -10.055 1 92.06 657 ILE A C 1
ATOM 5203 O O . ILE A 1 657 ? 16.688 31.609 -11.008 1 92.06 657 ILE A O 1
ATOM 5207 N N . GLU A 1 658 ? 18.359 32.5 -9.773 1 87.56 658 GLU A N 1
ATOM 5208 C CA . GLU A 1 658 ? 18.438 33.688 -10.633 1 87.56 658 GLU A CA 1
ATOM 5209 C C . GLU A 1 658 ? 18.891 33.312 -12.039 1 87.56 658 GLU A C 1
ATOM 5211 O O . GLU A 1 658 ? 18.375 33.875 -13.023 1 87.56 658 GLU A O 1
ATOM 5216 N N . LYS A 1 659 ? 19.797 32.438 -12.094 1 91.12 659 LYS A N 1
ATOM 5217 C CA . LYS A 1 659 ? 20.234 31.969 -13.406 1 91.12 659 LYS A CA 1
ATOM 5218 C C . LYS A 1 659 ? 19.094 31.297 -14.156 1 91.12 659 LYS A C 1
ATOM 5220 O O . LYS A 1 659 ? 18.969 31.453 -15.375 1 91.12 659 LYS A O 1
ATOM 5225 N N . CYS A 1 660 ? 18.328 30.516 -13.484 1 92 660 CYS A N 1
ATOM 5226 C CA . CYS A 1 660 ? 17.188 29.844 -14.078 1 92 660 CYS A CA 1
ATOM 5227 C C . CYS A 1 660 ? 16.156 30.859 -14.57 1 92 660 CYS A C 1
ATOM 5229 O O . CYS A 1 660 ? 15.617 30.719 -15.672 1 92 660 CYS A O 1
ATOM 5231 N N . LYS A 1 661 ? 15.891 31.828 -13.789 1 84.19 661 LYS A N 1
ATOM 5232 C CA . LYS A 1 661 ? 14.93 32.875 -14.172 1 84.19 661 LYS A CA 1
ATOM 5233 C C . LYS A 1 661 ? 15.406 33.625 -15.406 1 84.19 661 LYS A C 1
ATOM 5235 O O . LYS A 1 661 ? 14.602 33.938 -16.297 1 84.19 661 LYS A O 1
ATOM 5240 N N . ASP A 1 662 ? 16.688 33.875 -15.398 1 82.19 662 ASP A N 1
ATOM 5241 C CA . ASP A 1 662 ? 17.266 34.531 -16.562 1 82.19 662 ASP A CA 1
ATOM 5242 C C . ASP A 1 662 ? 17.141 33.656 -17.812 1 82.19 662 ASP A C 1
ATOM 5244 O O . ASP A 1 662 ? 16.844 34.188 -18.891 1 82.19 662 ASP A O 1
ATOM 5248 N N . PHE A 1 663 ? 17.344 32.469 -17.594 1 87.31 663 PHE A N 1
ATOM 5249 C CA . PHE A 1 663 ? 17.234 31.531 -18.703 1 87.31 663 PHE A CA 1
ATOM 5250 C C . PHE A 1 663 ? 15.805 31.5 -19.25 1 87.31 663 PHE A C 1
ATOM 5252 O O . PHE A 1 663 ? 15.594 31.531 -20.469 1 87.31 663 PHE A O 1
ATOM 5259 N N . VAL A 1 664 ? 14.82 31.328 -18.422 1 82.94 664 VAL A N 1
ATOM 5260 C CA . VAL A 1 664 ? 13.422 31.266 -18.828 1 82.94 664 VAL A CA 1
ATOM 5261 C C . VAL A 1 664 ? 13.031 32.562 -19.547 1 82.94 664 VAL A C 1
ATOM 5263 O O . VAL A 1 664 ? 12.305 32.531 -20.547 1 82.94 664 VAL A O 1
ATOM 5266 N N . ARG A 1 665 ? 13.625 33.531 -19.047 1 71.44 665 ARG A N 1
ATOM 5267 C CA . ARG A 1 665 ? 13.328 34.844 -19.625 1 71.44 665 ARG A CA 1
ATOM 5268 C C . ARG A 1 665 ? 13.938 34.969 -21.016 1 71.44 665 ARG A C 1
ATOM 5270 O O . ARG A 1 665 ? 13.258 35.375 -21.969 1 71.44 665 ARG A O 1
ATOM 5277 N N . ASP A 1 666 ? 15.117 34.531 -21.109 1 72.25 666 ASP A N 1
ATOM 5278 C CA . ASP A 1 666 ? 15.891 34.75 -22.328 1 72.25 666 ASP A CA 1
ATOM 5279 C C . ASP A 1 666 ? 15.5 33.75 -23.422 1 72.25 666 ASP A C 1
ATOM 5281 O O . ASP A 1 666 ? 15.469 34.062 -24.594 1 72.25 666 ASP A O 1
ATOM 5285 N N . HIS A 1 667 ? 15.094 32.594 -23.047 1 74.62 667 HIS A N 1
ATOM 5286 C CA . HIS A 1 667 ? 15.008 31.547 -24.062 1 74.62 667 HIS A CA 1
ATOM 5287 C C . HIS A 1 667 ? 13.586 31.031 -24.203 1 74.62 667 HIS A C 1
ATOM 5289 O O . HIS A 1 667 ? 13.242 30.406 -25.203 1 74.62 667 HIS A O 1
ATOM 5295 N N . ILE A 1 668 ? 12.719 31.219 -23.297 1 78.31 668 ILE A N 1
ATOM 5296 C CA . ILE A 1 668 ? 11.414 30.578 -23.375 1 78.31 668 ILE A CA 1
ATOM 5297 C C . ILE A 1 668 ? 10.312 31.625 -23.453 1 78.31 668 ILE A C 1
ATOM 5299 O O . ILE A 1 668 ? 9.531 31.656 -24.406 1 78.31 668 ILE A O 1
ATOM 5303 N N . THR A 1 669 ? 10.258 32.469 -22.469 1 67.44 669 THR A N 1
ATOM 5304 C CA . THR A 1 669 ? 9.156 33.406 -22.359 1 67.44 669 THR A CA 1
ATOM 5305 C C . THR A 1 669 ? 9.109 34.312 -23.594 1 67.44 669 THR A C 1
ATOM 5307 O O . THR A 1 669 ? 8.031 34.594 -24.125 1 67.44 669 THR A O 1
ATOM 5310 N N . ASP A 1 670 ? 10.297 34.625 -24.031 1 59.28 670 ASP A N 1
ATOM 5311 C CA . ASP A 1 670 ? 10.352 35.562 -25.125 1 59.28 670 ASP A CA 1
ATOM 5312 C C . ASP A 1 670 ? 10.094 34.875 -26.469 1 59.28 670 ASP A C 1
ATOM 5314 O O . ASP A 1 670 ? 9.461 35.469 -27.344 1 59.28 670 ASP A O 1
ATOM 5318 N N . SER A 1 671 ? 10.43 33.656 -26.531 1 62.62 671 SER A N 1
ATOM 5319 C CA . SER A 1 671 ? 10.414 33 -27.844 1 62.62 671 SER A CA 1
ATOM 5320 C C . SER A 1 671 ? 9.172 32.156 -28.016 1 62.62 671 SER A C 1
ATOM 5322 O O . SER A 1 671 ? 8.672 31.969 -29.125 1 62.62 671 SER A O 1
ATOM 5324 N N . TYR A 1 672 ? 8.633 31.672 -26.938 1 68.44 672 TYR A N 1
ATOM 5325 C CA . TYR A 1 672 ? 7.543 30.719 -27.078 1 68.44 672 TYR A CA 1
ATOM 5326 C C . TYR A 1 672 ? 6.473 30.953 -26.016 1 68.44 672 TYR A C 1
ATOM 5328 O O . TYR A 1 672 ? 6.207 30.078 -25.188 1 68.44 672 TYR A O 1
ATOM 5336 N N . PRO A 1 673 ? 5.754 32.062 -26.031 1 66.44 673 PRO A N 1
ATOM 5337 C CA . PRO A 1 673 ? 4.742 32.312 -25 1 66.44 673 PRO A CA 1
ATOM 5338 C C . PRO A 1 673 ? 3.592 31.328 -25.031 1 66.44 673 PRO A C 1
ATOM 5340 O O . PRO A 1 673 ? 2.969 31.062 -24 1 66.44 673 PRO A O 1
ATOM 5343 N N . GLU A 1 674 ? 3.322 30.734 -26.188 1 68.12 674 GLU A N 1
ATOM 5344 C CA . GLU A 1 674 ? 2.24 29.766 -26.328 1 68.12 674 GLU A CA 1
ATOM 5345 C C . GLU A 1 674 ? 2.508 28.516 -25.484 1 68.12 674 GLU A C 1
ATOM 5347 O O . GLU A 1 674 ? 1.582 27.922 -24.922 1 68.12 674 GLU A O 1
ATOM 5352 N N . VAL A 1 675 ? 3.754 28.281 -25.438 1 70.94 675 VAL A N 1
ATOM 5353 C CA . VAL A 1 675 ? 4.125 27.078 -24.703 1 70.94 675 VAL A CA 1
ATOM 5354 C C . VAL A 1 675 ? 3.93 27.312 -23.203 1 70.94 675 VAL A C 1
ATOM 5356 O O . VAL A 1 675 ? 3.477 26.406 -22.5 1 70.94 675 VAL A O 1
ATOM 5359 N N . ILE A 1 676 ? 4.176 28.531 -22.797 1 75.31 676 ILE A N 1
ATOM 5360 C CA . ILE A 1 676 ? 4.02 28.844 -21.375 1 75.31 676 ILE A CA 1
ATOM 5361 C C . ILE A 1 676 ? 2.541 28.781 -21 1 75.31 676 ILE A C 1
ATOM 5363 O O . ILE A 1 676 ? 2.189 28.266 -19.938 1 75.31 676 ILE A O 1
ATOM 5367 N N . ALA A 1 677 ? 1.751 29.297 -21.875 1 74.12 677 ALA A N 1
ATOM 5368 C CA . ALA A 1 677 ? 0.314 29.297 -21.609 1 74.12 677 ALA A CA 1
ATOM 5369 C C . ALA A 1 677 ? -0.221 27.859 -21.5 1 74.12 677 ALA A C 1
ATOM 5371 O O . ALA A 1 677 ? -1.08 27.578 -20.656 1 74.12 677 ALA A O 1
ATOM 5372 N N . GLU A 1 678 ? 0.328 27.078 -22.281 1 75.56 678 GLU A N 1
ATOM 5373 C CA . GLU A 1 678 ? -0.133 25.688 -22.281 1 75.56 678 GLU A CA 1
ATOM 5374 C C . GLU A 1 678 ? 0.31 24.969 -21 1 75.56 678 GLU A C 1
ATOM 5376 O O . GLU A 1 678 ? -0.462 24.203 -20.422 1 75.56 678 GLU A O 1
ATOM 5381 N N . VAL A 1 679 ? 1.548 25.203 -20.688 1 76.31 679 VAL A N 1
ATOM 5382 C CA . VAL A 1 679 ? 2.08 24.516 -19.5 1 76.31 679 VAL A CA 1
ATOM 5383 C C . VAL A 1 679 ? 1.356 25.016 -18.25 1 76.31 679 VAL A C 1
ATOM 5385 O O . VAL A 1 679 ? 1.005 24.219 -17.375 1 76.31 679 VAL A O 1
ATOM 5388 N N . GLN A 1 680 ? 1.161 26.297 -18.234 1 78.25 680 GLN A N 1
ATOM 5389 C CA . GLN A 1 680 ? 0.464 26.859 -17.078 1 78.25 680 GLN A CA 1
ATOM 5390 C C . GLN A 1 680 ? -0.977 26.359 -17.016 1 78.25 680 GLN A C 1
ATOM 5392 O O . GLN A 1 680 ? -1.515 26.141 -15.922 1 78.25 680 GLN A O 1
ATOM 5397 N N . SER A 1 681 ? -1.595 26.234 -18.156 1 81.12 681 SER A N 1
ATOM 5398 C CA . SER A 1 681 ? -2.967 25.75 -18.188 1 81.12 681 SER A CA 1
ATOM 5399 C C . SER A 1 681 ? -3.043 24.297 -17.719 1 81.12 681 SER A C 1
ATOM 5401 O O . SER A 1 681 ? -3.971 23.922 -17 1 81.12 681 SER A O 1
ATOM 5403 N N . LYS A 1 682 ? -2.094 23.547 -18.125 1 78.94 682 LYS A N 1
ATOM 5404 C CA . LYS A 1 682 ? -2.062 22.156 -17.703 1 78.94 682 LYS A CA 1
ATOM 5405 C C . LYS A 1 682 ? -1.799 22.047 -16.203 1 78.94 682 LYS A C 1
ATOM 5407 O O . LYS A 1 682 ? -2.398 21.219 -15.508 1 78.94 682 LYS A O 1
ATOM 5412 N N . MET A 1 683 ? -0.888 22.859 -15.766 1 79.75 683 MET A N 1
ATOM 5413 C CA . MET A 1 683 ? -0.567 22.859 -14.336 1 79.75 683 MET A CA 1
ATOM 5414 C C . MET A 1 683 ? -1.773 23.297 -13.516 1 79.75 683 MET A C 1
ATOM 5416 O O . MET A 1 683 ? -2.039 22.734 -12.453 1 79.75 683 MET A O 1
ATOM 5420 N N . ALA A 1 684 ? -2.412 24.281 -14 1 84.25 684 ALA A N 1
ATOM 5421 C CA . ALA A 1 684 ? -3.598 24.75 -13.297 1 84.25 684 ALA A CA 1
ATOM 5422 C C . ALA A 1 684 ? -4.684 23.688 -13.25 1 84.25 684 ALA A C 1
ATOM 5424 O O . ALA A 1 684 ? -5.328 23.484 -12.219 1 84.25 684 ALA A O 1
ATOM 5425 N N . SER A 1 685 ? -4.895 23.062 -14.398 1 86.25 685 SER A N 1
ATOM 5426 C CA . SER A 1 685 ? -5.891 22 -14.453 1 86.25 685 SER A CA 1
ATOM 5427 C C . SER A 1 685 ? -5.551 20.875 -13.477 1 86.25 685 SER A C 1
ATOM 5429 O O . SER A 1 685 ? -6.43 20.375 -12.773 1 86.25 685 SER A O 1
ATOM 5431 N N . HIS A 1 686 ? -4.363 20.5 -13.484 1 81.88 686 HIS A N 1
ATOM 5432 C CA . HIS A 1 686 ? -3.926 19.438 -12.594 1 81.88 686 HIS A CA 1
ATOM 5433 C C . HIS A 1 686 ? -4.117 19.828 -11.133 1 81.88 686 HIS A C 1
ATOM 5435 O O . HIS A 1 686 ? -4.547 19.016 -10.32 1 81.88 686 HIS A O 1
ATOM 5441 N N . THR A 1 687 ? -3.736 21.031 -10.82 1 82.81 687 THR A N 1
ATOM 5442 C CA . THR A 1 687 ? -3.857 21.531 -9.453 1 82.81 687 THR A CA 1
ATOM 5443 C C . THR A 1 687 ? -5.316 21.5 -9 1 82.81 687 THR A C 1
ATOM 5445 O O . THR A 1 687 ? -5.609 21.156 -7.855 1 82.81 687 THR A O 1
ATOM 5448 N N . LEU A 1 688 ? -6.137 21.906 -9.875 1 87.38 688 LEU A N 1
ATOM 5449 C CA . LEU A 1 688 ? -7.559 21.922 -9.539 1 87.38 688 LEU A CA 1
ATOM 5450 C C . LEU A 1 688 ? -8.078 20.5 -9.312 1 87.38 688 LEU A C 1
ATOM 5452 O O . LEU A 1 688 ? -8.805 20.25 -8.344 1 87.38 688 LEU A O 1
ATOM 5456 N N . LEU A 1 689 ? -7.738 19.625 -10.164 1 87.19 689 LEU A N 1
ATOM 5457 C CA . LEU A 1 689 ? -8.203 18.25 -10.062 1 87.19 689 LEU A CA 1
ATOM 5458 C C . LEU A 1 689 ? -7.656 17.578 -8.812 1 87.19 689 LEU A C 1
ATOM 5460 O O . LEU A 1 689 ? -8.367 16.812 -8.148 1 87.19 689 LEU A O 1
ATOM 5464 N N . ILE A 1 690 ? -6.461 17.844 -8.492 1 82 690 ILE A N 1
ATOM 5465 C CA . ILE A 1 690 ? -5.863 17.281 -7.285 1 82 690 ILE A CA 1
ATOM 5466 C C . ILE A 1 690 ? -6.551 17.859 -6.051 1 82 690 ILE A C 1
ATOM 5468 O O . ILE A 1 690 ? -6.777 17.141 -5.066 1 82 690 ILE A O 1
ATOM 5472 N N . ALA A 1 691 ? -6.805 19.141 -6.109 1 82.69 691 ALA A N 1
ATOM 5473 C CA . ALA A 1 691 ? -7.512 19.766 -4.996 1 82.69 691 ALA A CA 1
ATOM 5474 C C . ALA A 1 691 ? -8.875 19.125 -4.781 1 82.69 691 ALA A C 1
ATOM 5476 O O . ALA A 1 691 ? -9.297 18.906 -3.639 1 82.69 691 ALA A O 1
ATOM 5477 N N . GLN A 1 692 ? -9.531 18.906 -5.855 1 87.88 692 GLN A N 1
ATOM 5478 C CA . GLN A 1 692 ? -10.82 18.234 -5.777 1 87.88 692 GLN A CA 1
ATOM 5479 C C . GLN A 1 692 ? -10.68 16.844 -5.188 1 87.88 692 GLN A C 1
ATOM 5481 O O . GLN A 1 692 ? -11.453 16.438 -4.316 1 87.88 692 GLN A O 1
ATOM 5486 N N . ARG A 1 693 ? -9.758 16.094 -5.625 1 85.5 693 ARG A N 1
ATOM 5487 C CA . ARG A 1 693 ? -9.516 14.734 -5.16 1 85.5 693 ARG A CA 1
ATOM 5488 C C . ARG A 1 693 ? -9.203 14.719 -3.666 1 85.5 693 ARG A C 1
ATOM 5490 O O . ARG A 1 693 ? -9.703 13.859 -2.932 1 85.5 693 ARG A O 1
ATOM 5497 N N . LYS A 1 694 ? -8.359 15.602 -3.236 1 82.56 694 LYS A N 1
ATOM 5498 C CA . LYS A 1 694 ? -7.98 15.688 -1.828 1 82.56 694 LYS A CA 1
ATOM 5499 C C . LYS A 1 694 ? -9.195 15.969 -0.95 1 82.56 694 LYS A C 1
ATOM 5501 O O . LYS A 1 694 ? -9.336 15.398 0.132 1 82.56 694 LYS A O 1
ATOM 5506 N N . LEU A 1 695 ? -9.992 16.906 -1.405 1 83.5 695 LEU A N 1
ATOM 5507 C CA . LEU A 1 695 ? -11.188 17.234 -0.642 1 83.5 695 LEU A CA 1
ATOM 5508 C C . LEU A 1 695 ? -12.141 16.031 -0.58 1 83.5 695 LEU A C 1
ATOM 5510 O O . LEU A 1 695 ? -12.711 15.75 0.473 1 83.5 695 LEU A O 1
ATOM 5514 N N . ILE A 1 696 ? -12.32 15.406 -1.667 1 86.5 696 ILE A N 1
ATOM 5515 C CA . ILE A 1 696 ? -13.195 14.242 -1.723 1 86.5 696 ILE A CA 1
ATOM 5516 C C . ILE A 1 696 ? -12.672 13.156 -0.789 1 86.5 696 ILE A C 1
ATOM 5518 O O . ILE A 1 696 ? -13.445 12.516 -0.078 1 86.5 696 ILE A O 1
ATOM 5522 N N . ASN A 1 697 ? -11.375 12.883 -0.79 1 81.94 697 ASN A N 1
ATOM 5523 C CA . ASN A 1 697 ? -10.773 11.898 0.108 1 81.94 697 ASN A CA 1
ATOM 5524 C C . ASN A 1 697 ? -10.984 12.273 1.571 1 81.94 697 ASN A C 1
ATOM 5526 O O . ASN A 1 697 ? -11.25 11.414 2.408 1 81.94 697 ASN A O 1
ATOM 5530 N N . LYS A 1 698 ? -10.844 13.539 1.812 1 75.69 698 LYS A N 1
ATOM 5531 C CA . LYS A 1 698 ? -11.047 14.023 3.178 1 75.69 698 LYS A CA 1
ATOM 5532 C C . LYS A 1 698 ? -12.484 13.789 3.633 1 75.69 698 LYS A C 1
ATOM 5534 O O . LYS A 1 698 ? -12.719 13.32 4.75 1 75.69 698 LYS A O 1
ATOM 5539 N N . ILE A 1 699 ? -13.438 14.117 2.768 1 75.19 699 ILE A N 1
ATOM 5540 C CA . ILE A 1 699 ? -14.859 13.969 3.082 1 75.19 699 ILE A CA 1
ATOM 5541 C C . ILE A 1 699 ? -15.195 12.484 3.26 1 75.19 699 ILE A C 1
ATOM 5543 O O . ILE A 1 699 ? -15.992 12.125 4.125 1 75.19 699 ILE A O 1
ATOM 5547 N N . PHE A 1 700 ? -14.516 11.648 2.57 1 78.75 700 PHE A N 1
ATOM 5548 C CA . PHE A 1 700 ? -14.742 10.211 2.664 1 78.75 700 PHE A CA 1
ATOM 5549 C C . PHE A 1 700 ? -14.195 9.656 3.975 1 78.75 700 PHE A C 1
ATOM 5551 O O . PHE A 1 700 ? -14.844 8.852 4.637 1 78.75 700 PHE A O 1
ATOM 5558 N N . HIS A 1 701 ? -13 10.031 4.227 1 69.75 701 HIS A N 1
ATOM 5559 C CA . HIS A 1 701 ? -12.367 9.555 5.453 1 69.75 701 HIS A CA 1
ATOM 5560 C C . HIS A 1 701 ? -13.141 10.008 6.688 1 69.75 701 HIS A C 1
ATOM 5562 O O . HIS A 1 701 ? -13.141 9.32 7.711 1 69.75 701 HIS A O 1
ATOM 5568 N N . GLN A 1 702 ? -13.859 11.18 6.41 1 63.91 702 GLN A N 1
ATOM 5569 C CA . GLN A 1 702 ? -14.68 11.703 7.5 1 63.91 702 GLN A CA 1
ATOM 5570 C C . GLN A 1 702 ? -16.031 11.016 7.547 1 63.91 702 GLN A C 1
ATOM 5572 O O . GLN A 1 702 ? -16.844 11.289 8.438 1 63.91 702 GLN A O 1
ATOM 5577 N N . GLY A 1 703 ? -16.266 10.094 6.613 1 63.75 703 GLY A N 1
ATOM 5578 C CA . GLY A 1 703 ? -17.469 9.266 6.605 1 63.75 703 GLY A CA 1
ATOM 5579 C C . GLY A 1 703 ? -18.703 10.008 6.105 1 63.75 703 GLY A C 1
ATOM 5580 O O . GLY A 1 703 ? -19.828 9.57 6.332 1 63.75 703 GLY A O 1
ATOM 5581 N N . VAL A 1 704 ? -18.484 11.219 5.484 1 65.12 704 VAL A N 1
ATOM 5582 C CA . VAL A 1 704 ? -19.594 12.031 5.016 1 65.12 704 VAL A CA 1
ATOM 5583 C C . VAL A 1 704 ? -20.25 11.359 3.807 1 65.12 704 VAL A C 1
ATOM 5585 O O . VAL A 1 704 ? -21.469 11.398 3.654 1 65.12 704 VAL A O 1
ATOM 5588 N N . ILE A 1 705 ? -19.453 10.812 3 1 72.81 705 ILE A N 1
ATOM 5589 C CA . ILE A 1 705 ? -19.984 10.148 1.817 1 72.81 705 ILE A CA 1
ATOM 5590 C C . ILE A 1 705 ? -19.719 8.648 1.897 1 72.81 705 ILE A C 1
ATOM 5592 O O . ILE A 1 705 ? -18.766 8.219 2.545 1 72.81 705 ILE A O 1
ATOM 5596 N N . LYS A 1 706 ? -20.641 7.945 1.294 1 71.19 706 LYS A N 1
ATOM 5597 C CA . LYS A 1 706 ? -20.5 6.492 1.255 1 71.19 706 LYS A CA 1
ATOM 5598 C C . LYS A 1 706 ? -19.5 6.059 0.191 1 71.19 706 LYS A C 1
ATOM 5600 O O . LYS A 1 706 ? -19.031 6.879 -0.602 1 71.19 706 LYS A O 1
ATOM 5605 N N . GLU A 1 707 ? -19.062 4.863 0.265 1 70.25 707 GLU A N 1
ATOM 5606 C CA . GLU A 1 707 ? -18.047 4.309 -0.609 1 70.25 707 GLU A CA 1
ATOM 5607 C C . GLU A 1 707 ? -18.438 4.43 -2.076 1 70.25 707 GLU A C 1
ATOM 5609 O O . GLU A 1 707 ? -17.609 4.762 -2.926 1 70.25 707 GLU A O 1
ATOM 5614 N N . LEU A 1 708 ? -19.672 4.254 -2.379 1 68.88 708 LEU A N 1
ATOM 5615 C CA . LEU A 1 708 ? -20.109 4.297 -3.77 1 68.88 708 LEU A CA 1
ATOM 5616 C C . LEU A 1 708 ? -20.016 5.715 -4.324 1 68.88 708 LEU A C 1
ATOM 5618 O O . LEU A 1 708 ? -19.578 5.914 -5.457 1 68.88 708 LEU A O 1
ATOM 5622 N N . GLU A 1 709 ? -20.578 6.656 -3.48 1 75.75 709 GLU A N 1
ATOM 5623 C CA . GLU A 1 709 ? -20.484 8.055 -3.896 1 75.75 709 GLU A CA 1
ATOM 5624 C C . GLU A 1 709 ? -19.031 8.477 -4.094 1 75.75 709 GLU A C 1
ATOM 5626 O O . GLU A 1 709 ? -18.719 9.211 -5.031 1 75.75 709 GLU A O 1
ATOM 5631 N N . TYR A 1 710 ? -18.203 7.945 -3.191 1 80.44 710 TYR A N 1
ATOM 5632 C CA . TYR A 1 710 ? -16.781 8.234 -3.287 1 80.44 710 TYR A CA 1
ATOM 5633 C C . TYR A 1 710 ? -16.203 7.715 -4.598 1 80.44 710 TYR A C 1
ATOM 5635 O O . TYR A 1 710 ? -15.484 8.43 -5.297 1 80.44 710 TYR A O 1
ATOM 5643 N N . GLU A 1 711 ? -16.594 6.48 -4.996 1 74.88 711 GLU A N 1
ATOM 5644 C CA . GLU A 1 711 ? -16.062 5.867 -6.211 1 74.88 711 GLU A CA 1
ATOM 5645 C C . GLU A 1 711 ? -16.516 6.629 -7.453 1 74.88 711 GLU A C 1
ATOM 5647 O O . GLU A 1 711 ? -15.75 6.805 -8.398 1 74.88 711 GLU A O 1
ATOM 5652 N N . HIS A 1 712 ? -17.719 7.102 -7.426 1 76.69 712 HIS A N 1
ATOM 5653 C CA . HIS A 1 712 ? -18.234 7.848 -8.57 1 76.69 712 HIS A CA 1
ATOM 5654 C C . HIS A 1 712 ? -17.516 9.188 -8.719 1 76.69 712 HIS A C 1
ATOM 5656 O O . HIS A 1 712 ? -17.219 9.617 -9.836 1 76.69 712 HIS A O 1
ATOM 5662 N N . LEU A 1 713 ? -17.344 9.758 -7.594 1 83.81 713 LEU A N 1
ATOM 5663 C CA . LEU A 1 713 ? -16.688 11.062 -7.625 1 83.81 713 LEU A CA 1
ATOM 5664 C C . LEU A 1 713 ? -15.234 10.922 -8.086 1 83.81 713 LEU A C 1
ATOM 5666 O O . LEU A 1 713 ? -14.766 11.711 -8.906 1 83.81 713 LEU A O 1
ATOM 5670 N N . ILE A 1 714 ? -14.555 9.883 -7.625 1 83.44 714 ILE A N 1
ATOM 5671 C CA . ILE A 1 714 ? -13.156 9.68 -7.961 1 83.44 714 ILE A CA 1
ATOM 5672 C C . ILE A 1 714 ? -13.031 9.266 -9.43 1 83.44 714 ILE A C 1
ATOM 5674 O O . ILE A 1 714 ? -12.086 9.656 -10.117 1 83.44 714 ILE A O 1
ATOM 5678 N N . GLU A 1 715 ? -13.977 8.531 -9.883 1 80.56 715 GLU A N 1
ATOM 5679 C CA . GLU A 1 715 ? -13.977 8.133 -11.289 1 80.56 715 GLU A CA 1
ATOM 5680 C C . GLU A 1 715 ? -14.125 9.344 -12.211 1 80.56 715 GLU A C 1
ATOM 5682 O O . GLU A 1 715 ? -13.539 9.391 -13.289 1 80.56 715 GLU A O 1
ATOM 5687 N N . ALA A 1 716 ? -14.969 10.234 -11.805 1 82.25 716 ALA A N 1
ATOM 5688 C CA . ALA A 1 716 ? -15.148 11.453 -12.586 1 82.25 716 ALA A CA 1
ATOM 5689 C C . ALA A 1 716 ? -13.844 12.25 -12.68 1 82.25 716 ALA A C 1
ATOM 5691 O O . ALA A 1 716 ? -13.5 12.758 -13.742 1 82.25 716 ALA A O 1
ATOM 5692 N N . ILE A 1 717 ? -13.172 12.289 -11.609 1 85.44 717 ILE A N 1
ATOM 5693 C CA . ILE A 1 717 ? -11.914 13.023 -11.578 1 85.44 717 ILE A CA 1
ATOM 5694 C C . ILE A 1 717 ? -10.859 12.289 -12.406 1 85.44 717 ILE A C 1
ATOM 5696 O O . ILE A 1 717 ? -10.094 12.914 -13.141 1 85.44 717 ILE A O 1
ATOM 5700 N N . ASP A 1 718 ? -10.867 11.008 -12.32 1 77.94 718 ASP A N 1
ATOM 5701 C CA . ASP A 1 718 ? -9.891 10.211 -13.062 1 77.94 718 ASP A CA 1
ATOM 5702 C C . ASP A 1 718 ? -10.117 10.336 -14.57 1 77.94 718 ASP A C 1
ATOM 5704 O O . ASP A 1 718 ? -9.156 10.328 -15.344 1 77.94 718 ASP A O 1
ATOM 5708 N N . LYS A 1 719 ? -11.305 10.344 -14.914 1 79.69 719 LYS A N 1
ATOM 5709 C CA . LYS A 1 719 ? -11.617 10.547 -16.328 1 79.69 719 LYS A CA 1
ATOM 5710 C C . LYS A 1 719 ? -11.07 11.883 -16.828 1 79.69 719 LYS A C 1
ATOM 5712 O O . LYS A 1 719 ? -10.531 11.961 -17.922 1 79.69 719 LYS A O 1
ATOM 5717 N N . ASN A 1 720 ? -11.25 12.875 -15.984 1 83.12 720 ASN A N 1
ATOM 5718 C CA . ASN A 1 720 ? -10.734 14.188 -16.359 1 83.12 720 ASN A CA 1
ATOM 5719 C C . ASN A 1 720 ? -9.203 14.211 -16.375 1 83.12 720 ASN A C 1
ATOM 5721 O O . ASN A 1 720 ? -8.602 14.875 -17.219 1 83.12 720 ASN A O 1
ATOM 5725 N N . MET A 1 721 ? -8.625 13.5 -15.516 1 78.75 721 MET A N 1
ATOM 5726 C CA . MET A 1 721 ? -7.168 13.43 -15.461 1 78.75 721 MET A CA 1
ATOM 5727 C C . MET A 1 721 ? -6.617 12.703 -16.688 1 78.75 721 MET A C 1
ATOM 5729 O O . MET A 1 721 ? -5.566 13.07 -17.219 1 78.75 721 MET A O 1
ATOM 5733 N N . ARG A 1 722 ? -7.359 11.734 -17.109 1 76 722 ARG A N 1
ATOM 5734 C CA . ARG A 1 722 ? -6.961 11.008 -18.312 1 76 722 ARG A CA 1
ATOM 5735 C C . ARG A 1 722 ? -7.066 11.891 -19.547 1 76 722 ARG A C 1
ATOM 5737 O O . ARG A 1 722 ? -6.203 11.852 -20.422 1 76 722 ARG A O 1
ATOM 5744 N N . LYS A 1 723 ? -8.07 12.602 -19.562 1 78 723 LYS A N 1
ATOM 5745 C CA . LYS A 1 723 ? -8.25 13.523 -20.688 1 78 723 LYS A CA 1
ATOM 5746 C C . LYS A 1 723 ? -7.152 14.578 -20.703 1 78 723 LYS A C 1
ATOM 5748 O O . LYS A 1 723 ? -6.699 14.992 -21.781 1 78 723 LYS A O 1
ATOM 5753 N N . LEU A 1 724 ? -6.801 15 -19.531 1 77.69 724 LEU A N 1
ATOM 5754 C CA . LEU A 1 724 ? -5.727 15.984 -19.406 1 77.69 724 LEU A CA 1
ATOM 5755 C C . LEU A 1 724 ? -4.402 15.398 -19.891 1 77.69 724 LEU A C 1
ATOM 5757 O O . LEU A 1 724 ? -3.619 16.094 -20.547 1 77.69 724 LEU A O 1
ATOM 5761 N N . ALA A 1 725 ? -4.199 14.203 -19.594 1 69.12 725 ALA A N 1
ATOM 5762 C CA . ALA A 1 725 ? -2.947 13.547 -19.969 1 69.12 725 ALA A CA 1
ATOM 5763 C C . ALA A 1 725 ? -2.867 13.359 -21.484 1 69.12 725 ALA A C 1
ATOM 5765 O O . ALA A 1 725 ? -1.778 13.398 -22.062 1 69.12 725 ALA A O 1
ATOM 5766 N N . LEU A 1 726 ? -4.105 13.266 -22.109 1 63.94 726 LEU A N 1
ATOM 5767 C CA . LEU A 1 726 ? -4.145 12.977 -23.547 1 63.94 726 LEU A CA 1
ATOM 5768 C C . LEU A 1 726 ? -4.25 14.266 -24.344 1 63.94 726 LEU A C 1
ATOM 5770 O O . LEU A 1 726 ? -4.18 14.242 -25.578 1 63.94 726 LEU A O 1
ATOM 5774 N N . GLN A 1 727 ? -4.516 15.383 -23.672 1 62.56 727 GLN A N 1
ATOM 5775 C CA . GLN A 1 727 ? -4.766 16.625 -24.391 1 62.56 727 GLN A CA 1
ATOM 5776 C C . GLN A 1 727 ? -3.555 17.031 -25.219 1 62.56 727 GLN A C 1
ATOM 5778 O O . GLN A 1 727 ? -2.416 16.922 -24.766 1 62.56 727 GLN A O 1
ATOM 5783 N N . LYS A 1 728 ? -3.879 17.203 -26.562 1 56.97 728 LYS A N 1
ATOM 5784 C CA . LYS A 1 728 ? -2.984 17.484 -27.688 1 56.97 728 LYS A CA 1
ATOM 5785 C C . LYS A 1 728 ? -2.311 18.844 -27.516 1 56.97 728 LYS A C 1
ATOM 5787 O O . LYS A 1 728 ? -2.621 19.578 -26.578 1 56.97 728 LYS A O 1
ATOM 5792 N N . ALA A 1 729 ? -1.788 19.453 -28.719 1 52.38 729 ALA A N 1
ATOM 5793 C CA . ALA A 1 729 ? -0.833 20.5 -29.062 1 52.38 729 ALA A CA 1
ATOM 5794 C C . ALA A 1 729 ? -1.367 21.875 -28.672 1 52.38 729 ALA A C 1
ATOM 5796 O O . ALA A 1 729 ? -2.561 22.156 -28.812 1 52.38 729 ALA A O 1
ATOM 5797 N N . PRO A 1 730 ? -0.59 22.703 -27.922 1 54.22 730 PRO A N 1
ATOM 5798 C CA . PRO A 1 730 ? -0.856 24.031 -27.344 1 54.22 730 PRO A CA 1
ATOM 5799 C C . PRO A 1 730 ? -1.313 25.047 -28.391 1 54.22 730 PRO A C 1
ATOM 5801 O O . PRO A 1 730 ? -0.871 24.984 -29.547 1 54.22 730 PRO A O 1
ATOM 5804 N N . SER A 1 731 ? -2.609 25.547 -28.391 1 55.09 731 SER A N 1
ATOM 5805 C CA . SER A 1 731 ? -2.984 26.703 -29.203 1 55.09 731 SER A CA 1
ATOM 5806 C C . SER A 1 731 ? -2.607 28 -28.5 1 55.09 731 SER A C 1
ATOM 5808 O O . SER A 1 731 ? -2.535 28.047 -27.266 1 55.09 731 SER A O 1
ATOM 5810 N N . VAL A 1 732 ? -2.072 29.016 -29.203 1 53.31 732 VAL A N 1
ATOM 5811 C CA . VAL A 1 732 ? -1.765 30.359 -28.734 1 53.31 732 VAL A CA 1
ATOM 5812 C C . VAL A 1 732 ? -3.012 30.984 -28.109 1 53.31 732 VAL A C 1
ATOM 5814 O O . VAL A 1 732 ? -4.094 30.938 -28.703 1 53.31 732 VAL A O 1
ATOM 5817 N N . PRO A 1 733 ? -2.879 31.328 -26.828 1 58.94 733 PRO A N 1
ATOM 5818 C CA . PRO A 1 733 ? -4.059 32 -26.297 1 58.94 733 PRO A CA 1
ATOM 5819 C C . PRO A 1 733 ? -4.461 33.25 -27.094 1 58.94 733 PRO A C 1
ATOM 5821 O O . PRO A 1 733 ? -3.596 33.969 -27.578 1 58.94 733 PRO A O 1
ATOM 5824 N N . SER A 1 734 ? -5.711 33.375 -27.453 1 63.25 734 SER A N 1
ATOM 5825 C CA . SER A 1 734 ? -6.219 34.562 -28.141 1 63.25 734 SER A CA 1
ATOM 5826 C C . SER A 1 734 ? -6.172 35.781 -27.234 1 63.25 734 SER A C 1
ATOM 5828 O O . SER A 1 734 ? -6.105 35.656 -26.016 1 63.25 734 SER A O 1
ATOM 5830 N N . ILE A 1 735 ? -6.059 36.969 -27.797 1 64.31 735 ILE A N 1
ATOM 5831 C CA . ILE A 1 735 ? -6.074 38.219 -27.078 1 64.31 735 ILE A CA 1
ATOM 5832 C C . ILE A 1 735 ? -7.289 38.281 -26.156 1 64.31 735 ILE A C 1
ATOM 5834 O O . ILE A 1 735 ? -7.191 38.781 -25.031 1 64.31 735 ILE A O 1
ATOM 5838 N N . LYS A 1 736 ? -8.281 37.688 -26.578 1 69.62 736 LYS A N 1
ATOM 5839 C CA . LYS A 1 736 ? -9.516 37.688 -25.812 1 69.62 736 LYS A CA 1
ATOM 5840 C C . LYS A 1 736 ? -9.359 36.938 -24.5 1 69.62 736 LYS A C 1
ATOM 5842 O O . LYS A 1 736 ? -9.828 37.375 -23.453 1 69.62 736 LYS A O 1
ATOM 5847 N N . GLU A 1 737 ? -8.625 35.938 -24.594 1 70.69 737 GLU A N 1
ATOM 5848 C CA . GLU A 1 737 ? -8.445 35.094 -23.422 1 70.69 737 GLU A CA 1
ATOM 5849 C C . GLU A 1 737 ? -7.555 35.781 -22.375 1 70.69 737 GLU A C 1
ATOM 5851 O O . GLU A 1 737 ? -7.797 35.656 -21.172 1 70.69 737 GLU A O 1
ATOM 5856 N N . ILE A 1 738 ? -6.652 36.469 -22.906 1 69.06 738 ILE A N 1
ATOM 5857 C CA . ILE A 1 738 ? -5.727 37.156 -22.031 1 69.06 738 ILE A CA 1
ATOM 5858 C C . ILE A 1 738 ? -6.469 38.281 -21.266 1 69.06 738 ILE A C 1
ATOM 5860 O O . ILE A 1 738 ? -6.281 38.438 -20.062 1 69.06 738 ILE A O 1
ATOM 5864 N N . LEU A 1 739 ? -7.281 38.938 -21.984 1 70.88 739 LEU A N 1
ATOM 5865 C CA . LEU A 1 739 ? -8.039 40.031 -21.391 1 70.88 739 LEU A CA 1
ATOM 5866 C C . LEU A 1 739 ? -9.031 39.5 -20.344 1 70.88 739 LEU A C 1
ATOM 5868 O O . LEU A 1 739 ? -9.195 40.125 -19.281 1 70.88 739 LEU A O 1
ATOM 5872 N N . LYS A 1 740 ? -9.531 38.438 -20.656 1 69 740 LYS A N 1
ATOM 5873 C CA . LYS A 1 740 ? -10.5 37.844 -19.75 1 69 740 LYS A CA 1
ATOM 5874 C C . LYS A 1 740 ? -9.828 37.406 -18.438 1 69 740 LYS A C 1
ATOM 5876 O O . LYS A 1 740 ? -10.445 37.469 -17.375 1 69 740 LYS A O 1
ATOM 5881 N N . ASN A 1 741 ? -8.625 37.125 -18.578 1 67.94 741 ASN A N 1
ATOM 5882 C CA . ASN A 1 741 ? -7.875 36.688 -17.422 1 67.94 741 ASN A CA 1
ATOM 5883 C C . ASN A 1 741 ? -7.504 37.844 -16.5 1 67.94 741 ASN A C 1
ATOM 5885 O O . ASN A 1 741 ? -7.426 37.688 -15.289 1 67.94 741 ASN A O 1
ATOM 5889 N N . ARG A 1 742 ? -7.285 38.938 -17.156 1 67.31 742 ARG A N 1
ATOM 5890 C CA . ARG A 1 742 ? -6.824 40.125 -16.406 1 67.31 742 ARG A CA 1
ATOM 5891 C C . ARG A 1 742 ? -7.996 40.875 -15.812 1 67.31 742 ARG A C 1
ATOM 5893 O O . ARG A 1 742 ? -7.891 41.438 -14.719 1 67.31 742 ARG A O 1
ATOM 5900 N N . PHE A 1 743 ? -9.07 40.875 -16.594 1 68.94 743 PHE A N 1
ATOM 5901 C CA . PHE A 1 743 ? -10.25 41.562 -16.125 1 68.94 743 PHE A CA 1
ATOM 5902 C C . PHE A 1 743 ? -11.336 40.594 -15.68 1 68.94 743 PHE A C 1
ATOM 5904 O O . PHE A 1 743 ? -12.281 40.312 -16.422 1 68.94 743 PHE A O 1
ATOM 5911 N N . ARG A 1 744 ? -11.258 40.125 -14.547 1 64 744 ARG A N 1
ATOM 5912 C CA . ARG A 1 744 ? -12.062 39.031 -14.023 1 64 744 ARG A CA 1
ATOM 5913 C C . ARG A 1 744 ? -13.516 39.469 -13.828 1 64 744 ARG A C 1
ATOM 5915 O O . ARG A 1 744 ? -14.43 38.656 -13.953 1 64 744 ARG A O 1
ATOM 5922 N N . SER A 1 745 ? -13.68 40.719 -13.445 1 61.09 745 SER A N 1
ATOM 5923 C CA . SER A 1 745 ? -15.016 41.219 -13.094 1 61.09 745 SER A CA 1
ATOM 5924 C C . SER A 1 745 ? -15.797 41.625 -14.336 1 61.09 745 SER A C 1
ATOM 5926 O O . SER A 1 745 ? -17 41.906 -14.258 1 61.09 745 SER A O 1
ATOM 5928 N N . ALA A 1 746 ? -15.086 41.688 -15.461 1 67.38 746 ALA A N 1
ATOM 5929 C CA . ALA A 1 746 ? -15.734 42.156 -16.672 1 67.38 746 ALA A CA 1
ATOM 5930 C C . ALA A 1 746 ? -16.516 41.062 -17.359 1 67.38 746 ALA A C 1
ATOM 5932 O O . ALA A 1 746 ? -16.078 39.906 -17.391 1 67.38 746 ALA A O 1
ATOM 5933 N N . LYS A 1 747 ? -17.75 41.344 -17.688 1 71.56 747 LYS A N 1
ATOM 5934 C CA . LYS A 1 747 ? -18.578 40.406 -18.453 1 71.56 747 LYS A CA 1
ATOM 5935 C C . LYS A 1 747 ? -18.047 40.219 -19.875 1 71.56 747 LYS A C 1
ATOM 5937 O O . LYS A 1 747 ? -17.203 41.031 -20.328 1 71.56 747 LYS A O 1
ATOM 5942 N N . GLU A 1 748 ? -18.422 39.188 -20.469 1 75.25 748 GLU A N 1
ATOM 5943 C CA . GLU A 1 748 ? -17.969 38.875 -21.828 1 75.25 748 GLU A CA 1
ATOM 5944 C C . GLU A 1 748 ? -18.281 40.031 -22.781 1 75.25 748 GLU A C 1
ATOM 5946 O O . GLU A 1 748 ? -17.484 40.344 -23.672 1 75.25 748 GLU A O 1
ATOM 5951 N N . SER A 1 749 ? -19.438 40.656 -22.578 1 76.38 749 SER A N 1
ATOM 5952 C CA . SER A 1 749 ? -19.828 41.75 -23.438 1 76.38 749 SER A CA 1
ATOM 5953 C C . SER A 1 749 ? -18.875 42.938 -23.281 1 76.38 749 SER A C 1
ATOM 5955 O O . SER A 1 749 ? -18.531 43.594 -24.25 1 76.38 749 SER A O 1
ATOM 5957 N N . ASP A 1 750 ? -18.422 43.062 -22.094 1 78 750 ASP A N 1
ATOM 5958 C CA . ASP A 1 750 ? -17.5 44.188 -21.828 1 78 750 ASP A CA 1
ATOM 5959 C C . ASP A 1 750 ? -16.141 43.938 -22.469 1 78 750 ASP A C 1
ATOM 5961 O O . ASP A 1 750 ? -15.523 44.844 -23 1 78 750 ASP A O 1
ATOM 5965 N N . ILE A 1 751 ? -15.812 42.688 -22.516 1 79.19 751 ILE A N 1
ATOM 5966 C CA . ILE A 1 751 ? -14.516 42.344 -23.078 1 79.19 751 ILE A CA 1
ATOM 5967 C C . ILE A 1 751 ? -14.547 42.531 -24.594 1 79.19 751 ILE A C 1
ATOM 5969 O O . ILE A 1 751 ? -13.562 43 -25.188 1 79.19 751 ILE A O 1
ATOM 5973 N N . GLU A 1 752 ? -15.695 42.219 -25.094 1 79.19 752 GLU A N 1
ATOM 5974 C CA . GLU A 1 752 ? -15.836 42.438 -26.531 1 79.19 752 GLU A CA 1
ATOM 5975 C C . GLU A 1 752 ? -15.773 43.906 -26.891 1 79.19 752 GLU A C 1
ATOM 5977 O O . GLU A 1 752 ? -15.188 44.281 -27.906 1 79.19 752 GLU A O 1
ATOM 5982 N N . SER A 1 753 ? -16.391 44.688 -26.094 1 78.25 753 SER A N 1
ATOM 5983 C CA . SER A 1 753 ? -16.328 46.125 -26.312 1 78.25 753 SER A CA 1
ATOM 5984 C C . SER A 1 753 ? -14.914 46.656 -26.172 1 78.25 753 SER A C 1
ATOM 5986 O O . SER A 1 753 ? -14.508 47.562 -26.906 1 78.25 753 SER A O 1
ATOM 5988 N N . LEU A 1 754 ? -14.25 46.094 -25.297 1 79.12 754 LEU A N 1
ATOM 5989 C CA . LEU A 1 754 ? -12.859 46.5 -25.094 1 79.12 754 LEU A CA 1
ATOM 5990 C C . LEU A 1 754 ? -12.008 46.062 -26.281 1 79.12 754 LEU A C 1
ATOM 5992 O O . LEU A 1 754 ? -11.133 46.844 -26.719 1 79.12 754 LEU A O 1
ATOM 5996 N N . MET A 1 755 ? -12.32 44.969 -26.781 1 79.38 755 MET A N 1
ATOM 5997 C CA . MET A 1 755 ? -11.57 44.438 -27.922 1 79.38 755 MET A CA 1
ATOM 5998 C C . MET A 1 755 ? -11.742 45.344 -29.141 1 79.38 755 MET A C 1
ATOM 6000 O O . MET A 1 755 ? -10.812 45.531 -29.922 1 79.38 755 MET A O 1
ATOM 6004 N N . ALA A 1 756 ? -12.906 45.875 -29.188 1 77.06 756 ALA A N 1
ATOM 6005 C CA . ALA A 1 756 ? -13.195 46.781 -30.312 1 77.06 756 ALA A CA 1
ATOM 6006 C C . ALA A 1 756 ? -12.445 48.094 -30.156 1 77.06 756 ALA A C 1
ATOM 6008 O O . ALA A 1 756 ? -12.203 48.812 -31.156 1 77.06 756 ALA A O 1
ATOM 6009 N N . MET A 1 757 ? -12.07 48.438 -28.984 1 76.56 757 MET A N 1
ATOM 6010 C CA . MET A 1 757 ? -11.438 49.719 -28.719 1 76.56 757 MET A CA 1
ATOM 6011 C C . MET A 1 757 ? -9.914 49.594 -28.719 1 76.56 757 MET A C 1
ATOM 6013 O O . MET A 1 757 ? -9.203 50.594 -28.797 1 76.56 757 MET A O 1
ATOM 6017 N N . ILE A 1 758 ? -9.492 48.375 -28.656 1 76.62 758 ILE A N 1
ATOM 6018 C CA . ILE A 1 758 ? -8.055 48.188 -28.484 1 76.62 758 ILE A CA 1
ATOM 6019 C C . ILE A 1 758 ? -7.352 48.312 -29.828 1 76.62 758 ILE A C 1
ATOM 6021 O O . ILE A 1 758 ? -7.887 47.906 -30.859 1 76.62 758 ILE A O 1
ATOM 6025 N N . GLU A 1 759 ? -6.398 49.094 -29.906 1 78.5 759 GLU A N 1
ATOM 6026 C CA . GLU A 1 759 ? -5.543 49.219 -31.078 1 78.5 759 GLU A CA 1
ATOM 6027 C C . GLU A 1 759 ? -4.219 48.5 -30.891 1 78.5 759 GLU A C 1
ATOM 6029 O O . GLU A 1 759 ? -3.525 48.719 -29.891 1 78.5 759 GLU A O 1
ATOM 6034 N N . GLU A 1 760 ? -3.941 47.625 -31.75 1 81 760 GLU A N 1
ATOM 6035 C CA . GLU A 1 760 ? -2.697 46.844 -31.672 1 81 760 GLU A CA 1
ATOM 6036 C C . GLU A 1 760 ? -1.507 47.688 -32.125 1 81 760 GLU A C 1
ATOM 6038 O O . GLU A 1 760 ? -1.61 48.469 -33.062 1 81 760 GLU A O 1
ATOM 6043 N N . ILE A 1 761 ? -0.555 47.656 -31.375 1 82.12 761 ILE A N 1
ATOM 6044 C CA . ILE A 1 761 ? 0.647 48.406 -31.703 1 82.12 761 ILE A CA 1
ATOM 6045 C C . ILE A 1 761 ? 1.853 47.5 -31.75 1 82.12 761 ILE A C 1
ATOM 6047 O O . ILE A 1 761 ? 1.918 46.5 -31 1 82.12 761 ILE A O 1
ATOM 6051 N N . GLN A 1 762 ? 2.666 47.625 -32.656 1 82.31 762 GLN A N 1
ATOM 6052 C CA . GLN A 1 762 ? 3.936 46.906 -32.75 1 82.31 762 GLN A CA 1
ATOM 6053 C C . GLN A 1 762 ? 5.109 47.844 -32.469 1 82.31 762 GLN A C 1
ATOM 6055 O O . GLN A 1 762 ? 5.203 48.906 -33.031 1 82.31 762 GLN A O 1
ATOM 6060 N N . LEU A 1 763 ? 5.832 47.5 -31.531 1 81.75 763 LEU A N 1
ATOM 6061 C CA . LEU A 1 763 ? 6.984 48.312 -31.188 1 81.75 763 LEU A CA 1
ATOM 6062 C C . LEU A 1 763 ? 8.281 47.562 -31.422 1 81.75 763 LEU A C 1
ATOM 6064 O O . LEU A 1 763 ? 8.344 46.344 -31.25 1 81.75 763 LEU A O 1
ATOM 6068 N N . GLN A 1 764 ? 9.234 48.188 -31.938 1 76.44 764 GLN A N 1
ATOM 6069 C CA . GLN A 1 764 ? 10.578 47.656 -32.094 1 76.44 764 GLN A CA 1
ATOM 6070 C C . GLN A 1 764 ? 11.398 47.844 -30.828 1 76.44 764 GLN A C 1
ATOM 6072 O O . GLN A 1 764 ? 11.078 48.688 -29.984 1 76.44 764 GLN A O 1
ATOM 6077 N N . PRO A 1 765 ? 12.445 47.094 -30.719 1 80.81 765 PRO A N 1
ATOM 6078 C CA . PRO A 1 765 ? 13.289 47.219 -29.531 1 80.81 765 PRO A CA 1
ATOM 6079 C C . PRO A 1 765 ? 13.805 48.656 -29.344 1 80.81 765 PRO A C 1
ATOM 6081 O O . PRO A 1 765 ? 14.164 49.312 -30.312 1 80.81 765 PRO A O 1
ATOM 6084 N N . ASP A 1 766 ? 13.797 49.188 -28.188 1 79.31 766 ASP A N 1
ATOM 6085 C CA . ASP A 1 766 ? 14.32 50.469 -27.734 1 79.31 766 ASP A CA 1
ATOM 6086 C C . ASP A 1 766 ? 13.336 51.625 -28.047 1 79.31 766 ASP A C 1
ATOM 6088 O O . ASP A 1 766 ? 13.664 52.781 -27.875 1 79.31 766 ASP A O 1
ATOM 6092 N N . GLU A 1 767 ? 12.242 51.25 -28.547 1 85.19 767 GLU A N 1
ATOM 6093 C CA . GLU A 1 767 ? 11.203 52.25 -28.734 1 85.19 767 GLU A CA 1
ATOM 6094 C C . GLU A 1 767 ? 10.414 52.5 -27.453 1 85.19 767 GLU A C 1
ATOM 6096 O O . GLU A 1 767 ? 10.18 51.562 -26.688 1 85.19 767 GLU A O 1
ATOM 6101 N N . THR A 1 768 ? 10.18 53.656 -27.25 1 86.56 768 THR A N 1
ATOM 6102 C CA . THR A 1 768 ? 9.477 54.031 -26.031 1 86.56 768 THR A CA 1
ATOM 6103 C C . THR A 1 768 ? 7.965 53.875 -26.219 1 86.56 768 THR A C 1
ATOM 6105 O O . THR A 1 768 ? 7.414 54.344 -27.234 1 86.56 768 THR A O 1
ATOM 6108 N N . LEU A 1 769 ? 7.309 53.219 -25.438 1 86.56 769 LEU A N 1
ATOM 6109 C CA . LEU A 1 769 ? 5.855 53.125 -25.438 1 86.56 769 LEU A CA 1
ATOM 6110 C C . LEU A 1 769 ? 5.227 54.406 -24.938 1 86.56 769 LEU A C 1
ATOM 6112 O O . LEU A 1 769 ? 4.328 54.969 -25.578 1 86.56 769 LEU A O 1
ATOM 6116 N N . PHE A 1 770 ? 5.648 54.812 -23.703 1 86 770 PHE A N 1
ATOM 6117 C CA . PHE A 1 770 ? 5.273 56.094 -23.156 1 86 770 PHE A CA 1
ATOM 6118 C C . PHE A 1 770 ? 6.383 56.656 -22.281 1 86 770 PHE A C 1
ATOM 6120 O O . PHE A 1 770 ? 7.215 55.906 -21.766 1 86 770 PHE A O 1
ATOM 6127 N N . GLU A 1 771 ? 6.551 57.906 -22.219 1 84.94 771 GLU A N 1
ATOM 6128 C CA . GLU A 1 771 ? 7.59 58.625 -21.453 1 84.94 771 GLU A CA 1
ATOM 6129 C C . GLU A 1 771 ? 6.996 59.375 -20.281 1 84.94 771 GLU A C 1
ATOM 6131 O O . GLU A 1 771 ? 5.922 59.969 -20.391 1 84.94 771 GLU A O 1
ATOM 6136 N N . GLU A 1 772 ? 7.688 59.312 -19.297 1 84.75 772 GLU A N 1
ATOM 6137 C CA . GLU A 1 772 ? 7.27 60.031 -18.094 1 84.75 772 GLU A CA 1
ATOM 6138 C C . GLU A 1 772 ? 7.078 61.5 -18.359 1 84.75 772 GLU A C 1
ATOM 6140 O O . GLU A 1 772 ? 7.902 62.125 -19.031 1 84.75 772 GLU A O 1
ATOM 6145 N N . GLY A 1 773 ? 6 62.125 -17.875 1 77.25 773 GLY A N 1
ATOM 6146 C CA . GLY A 1 773 ? 5.754 63.562 -18 1 77.25 773 GLY A CA 1
ATOM 6147 C C . GLY A 1 773 ? 4.887 63.906 -19.203 1 77.25 773 GLY A C 1
ATOM 6148 O O . GLY A 1 773 ? 4.328 65 -19.266 1 77.25 773 GLY A O 1
ATOM 6149 N N . LYS A 1 774 ? 4.832 63.125 -20.188 1 82 774 LYS A N 1
ATOM 6150 C CA . LYS A 1 774 ? 4.008 63.375 -21.375 1 82 774 LYS A CA 1
ATOM 6151 C C . LYS A 1 774 ? 2.551 63 -21.109 1 82 774 LYS A C 1
ATOM 6153 O O . LYS A 1 774 ? 2.25 62.25 -20.172 1 82 774 LYS A O 1
ATOM 6158 N N . PRO A 1 775 ? 1.751 63.562 -21.891 1 78.94 775 PRO A N 1
ATOM 6159 C CA . PRO A 1 775 ? 0.336 63.25 -21.688 1 78.94 775 PRO A CA 1
ATOM 6160 C C . PRO A 1 775 ? 0.039 61.75 -21.859 1 78.94 775 PRO A C 1
ATOM 6162 O O . PRO A 1 775 ? 0.61 61.094 -22.734 1 78.94 775 PRO A O 1
ATOM 6165 N N . SER A 1 776 ? -0.778 61.25 -21.016 1 75.12 776 SER A N 1
ATOM 6166 C CA . SER A 1 776 ? -1.071 59.812 -20.984 1 75.12 776 SER A CA 1
ATOM 6167 C C . SER A 1 776 ? -2.27 59.469 -21.875 1 75.12 776 SER A C 1
ATOM 6169 O O . SER A 1 776 ? -3.271 60.188 -21.859 1 75.12 776 SER A O 1
ATOM 6171 N N . ASP A 1 777 ? -2.166 58.531 -22.781 1 73 777 ASP A N 1
ATOM 6172 C CA . ASP A 1 777 ? -3.277 58.125 -23.625 1 73 777 ASP A CA 1
ATOM 6173 C C . ASP A 1 777 ? -3.822 56.75 -23.188 1 73 777 ASP A C 1
ATOM 6175 O O . ASP A 1 777 ? -4.664 56.188 -23.875 1 73 777 ASP A O 1
ATOM 6179 N N . GLY A 1 778 ? -3.33 56.281 -22.062 1 79 778 GLY A N 1
ATOM 6180 C CA . GLY A 1 778 ? -3.857 55 -21.594 1 79 778 GLY A CA 1
ATOM 6181 C C . GLY A 1 778 ? -2.775 54 -21.219 1 79 778 GLY A C 1
ATOM 6182 O O . GLY A 1 778 ? -1.654 54.375 -20.891 1 79 778 GLY A O 1
ATOM 6183 N N . ALA A 1 779 ? -3.166 52.625 -21.078 1 82.94 779 ALA A N 1
ATOM 6184 C CA . ALA A 1 779 ? -2.266 51.562 -20.719 1 82.94 779 ALA A CA 1
ATOM 6185 C C . ALA A 1 779 ? -2.062 50.594 -21.875 1 82.94 779 ALA A C 1
ATOM 6187 O O . ALA A 1 779 ? -2.672 50.75 -22.938 1 82.94 779 ALA A O 1
ATOM 6188 N N . TYR A 1 780 ? -1.111 49.719 -21.781 1 84.38 780 TYR A N 1
ATOM 6189 C CA . TYR A 1 780 ? -0.79 48.781 -22.844 1 84.38 780 TYR A CA 1
ATOM 6190 C C . TYR A 1 780 ? -0.772 47.375 -22.328 1 84.38 780 TYR A C 1
ATOM 6192 O O . TYR A 1 780 ? -0.193 47.094 -21.281 1 84.38 780 TYR A O 1
ATOM 6200 N N . LEU A 1 781 ? -1.412 46.5 -22.969 1 81.75 781 LEU A N 1
ATOM 6201 C CA . LEU A 1 781 ? -1.373 45.094 -22.703 1 81.75 781 LEU A CA 1
ATOM 6202 C C . LEU A 1 781 ? -0.357 44.375 -23.594 1 81.75 781 LEU A C 1
ATOM 6204 O O . LEU A 1 781 ? -0.413 44.531 -24.828 1 81.75 781 LEU A O 1
ATOM 6208 N N . ILE A 1 782 ? 0.493 43.688 -23.016 1 76.75 782 ILE A N 1
ATOM 6209 C CA . ILE A 1 782 ? 1.567 43.062 -23.781 1 76.75 782 ILE A CA 1
ATOM 6210 C C . ILE A 1 782 ? 1.121 41.656 -24.25 1 76.75 782 ILE A C 1
ATOM 6212 O O . ILE A 1 782 ? 0.735 40.812 -23.438 1 76.75 782 ILE A O 1
ATOM 6216 N N . PHE A 1 783 ? 1.09 41.531 -25.531 1 70.38 783 PHE A N 1
ATOM 6217 C CA . PHE A 1 783 ? 0.797 40.219 -26.094 1 70.38 783 PHE A CA 1
ATOM 6218 C C . PHE A 1 783 ? 2.078 39.406 -26.297 1 70.38 783 PHE A C 1
ATOM 6220 O O . PHE A 1 783 ? 2.064 38.188 -26.234 1 70.38 783 PHE A O 1
ATOM 6227 N N . ASN A 1 784 ? 3.045 40.219 -26.719 1 68.88 784 ASN A N 1
ATOM 6228 C CA . ASN A 1 784 ? 4.344 39.594 -26.984 1 68.88 784 ASN A CA 1
ATOM 6229 C C . ASN A 1 784 ? 5.484 40.562 -26.719 1 68.88 784 ASN A C 1
ATOM 6231 O O . ASN A 1 784 ? 5.359 41.781 -26.969 1 68.88 784 ASN A O 1
ATOM 6235 N N . GLY A 1 785 ? 6.465 40.062 -26.078 1 65.81 785 GLY A N 1
ATOM 6236 C CA . GLY A 1 785 ? 7.641 40.906 -25.859 1 65.81 785 GLY A CA 1
ATOM 6237 C C . GLY A 1 785 ? 7.844 41.281 -24.391 1 65.81 785 GLY A C 1
ATOM 6238 O O . GLY A 1 785 ? 7.145 40.781 -23.516 1 65.81 785 GLY A O 1
ATOM 6239 N N . ARG A 1 786 ? 8.961 42.031 -24.188 1 76.69 786 ARG A N 1
ATOM 6240 C CA . ARG A 1 786 ? 9.32 42.531 -22.875 1 76.69 786 ARG A CA 1
ATOM 6241 C C . ARG A 1 786 ? 9.383 44.062 -22.859 1 76.69 786 ARG A C 1
ATOM 6243 O O . ARG A 1 786 ? 9.891 44.656 -23.797 1 76.69 786 ARG A O 1
ATOM 6250 N N . VAL A 1 787 ? 8.742 44.562 -21.844 1 82.38 787 VAL A N 1
ATOM 6251 C CA . VAL A 1 787 ? 8.742 46 -21.688 1 82.38 787 VAL A CA 1
ATOM 6252 C C . VAL A 1 787 ? 9.297 46.375 -20.312 1 82.38 787 VAL A C 1
ATOM 6254 O O . VAL A 1 787 ? 8.992 45.719 -19.312 1 82.38 787 VAL A O 1
ATOM 6257 N N . LYS A 1 788 ? 10.219 47.156 -20.297 1 84.69 788 LYS A N 1
ATOM 6258 C CA . LYS A 1 788 ? 10.742 47.656 -19.031 1 84.69 788 LYS A CA 1
ATOM 6259 C C . LYS A 1 788 ? 10.055 48.969 -18.656 1 84.69 788 LYS A C 1
ATOM 6261 O O . LYS A 1 788 ? 10.008 49.906 -19.438 1 84.69 788 LYS A O 1
ATOM 6266 N N . GLU A 1 789 ? 9.438 49.062 -17.562 1 81.88 789 GLU A N 1
ATOM 6267 C CA . GLU A 1 789 ? 8.82 50.281 -17.016 1 81.88 789 GLU A CA 1
ATOM 6268 C C . GLU A 1 789 ? 9.625 50.812 -15.828 1 81.88 789 GLU A C 1
ATOM 6270 O O . GLU A 1 789 ? 9.922 50.062 -14.883 1 81.88 789 GLU A O 1
ATOM 6275 N N . TYR A 1 790 ? 10.094 51.938 -15.906 1 80.81 790 TYR A N 1
ATOM 6276 C CA . TYR A 1 790 ? 10.906 52.438 -14.812 1 80.81 790 TYR A CA 1
ATOM 6277 C C . TYR A 1 790 ? 10.531 53.906 -14.492 1 80.81 790 TYR A C 1
ATOM 6279 O O . TYR A 1 790 ? 10.125 54.656 -15.383 1 80.81 790 TYR A O 1
ATOM 6287 N N . SER A 1 791 ? 10.336 54.219 -13.258 1 74.19 791 SER A N 1
ATOM 6288 C CA . SER A 1 791 ? 10.195 55.562 -12.695 1 74.19 791 SER A CA 1
ATOM 6289 C C . SER A 1 791 ? 11.008 55.719 -11.414 1 74.19 791 SER A C 1
ATOM 6291 O O . SER A 1 791 ? 11.773 54.812 -11.047 1 74.19 791 SER A O 1
ATOM 6293 N N . ASN A 1 792 ? 10.875 56.906 -10.656 1 62.25 792 ASN A N 1
ATOM 6294 C CA . ASN A 1 792 ? 11.516 57.094 -9.367 1 62.25 792 ASN A CA 1
ATOM 6295 C C . ASN A 1 792 ? 11.039 56.062 -8.336 1 62.25 792 ASN A C 1
ATOM 6297 O O . ASN A 1 792 ? 11.75 55.781 -7.379 1 62.25 792 ASN A O 1
ATOM 6301 N N . TRP A 1 793 ? 9.812 55.5 -8.758 1 54.09 793 TRP A N 1
ATOM 6302 C CA . TRP A 1 793 ? 9.188 54.656 -7.75 1 54.09 793 TRP A CA 1
ATOM 6303 C C . TRP A 1 793 ? 9.039 53.219 -8.266 1 54.09 793 TRP A C 1
ATOM 6305 O O . TRP A 1 793 ? 8.789 52.312 -7.488 1 54.09 793 TRP A O 1
ATOM 6315 N N . ILE A 1 794 ? 9.117 53.062 -9.672 1 62.59 794 ILE A N 1
ATOM 6316 C CA . ILE A 1 794 ? 8.82 51.75 -10.242 1 62.59 794 ILE A CA 1
ATOM 6317 C C . ILE A 1 794 ? 9.969 51.312 -11.148 1 62.59 794 ILE A C 1
ATOM 6319 O O . ILE A 1 794 ? 10.477 52.094 -11.945 1 62.59 794 ILE A O 1
ATOM 6323 N N . ASP A 1 795 ? 10.562 50.188 -10.922 1 66.56 795 ASP A N 1
ATOM 6324 C CA . ASP A 1 795 ? 11.508 49.531 -11.82 1 66.56 795 ASP A CA 1
ATOM 6325 C C . ASP A 1 795 ? 11.172 48.062 -12 1 66.56 795 ASP A C 1
ATOM 6327 O O . ASP A 1 795 ? 11.586 47.219 -11.195 1 66.56 795 ASP A O 1
ATOM 6331 N N . GLN A 1 796 ? 10.328 47.844 -13.094 1 70.69 796 GLN A N 1
ATOM 6332 C CA . GLN A 1 796 ? 9.906 46.438 -13.273 1 70.69 796 GLN A CA 1
ATOM 6333 C C . GLN A 1 796 ? 9.953 46.031 -14.75 1 70.69 796 GLN A C 1
ATOM 6335 O O . GLN A 1 796 ? 9.867 46.906 -15.633 1 70.69 796 GLN A O 1
ATOM 6340 N N . GLU A 1 797 ? 10.234 44.938 -14.969 1 71.25 797 GLU A N 1
ATOM 6341 C CA . GLU A 1 797 ? 10.141 44.344 -16.297 1 71.25 797 GLU A CA 1
ATOM 6342 C C . GLU A 1 797 ? 8.875 43.5 -16.438 1 71.25 797 GLU A C 1
ATOM 6344 O O . GLU A 1 797 ? 8.617 42.625 -15.617 1 71.25 797 GLU A O 1
ATOM 6349 N N . LEU A 1 798 ? 8.062 43.906 -17.359 1 73.38 798 LEU A N 1
ATOM 6350 C CA . LEU A 1 798 ? 6.785 43.25 -17.562 1 73.38 798 LEU A CA 1
ATOM 6351 C C . LEU A 1 798 ? 6.812 42.375 -18.828 1 73.38 798 LEU A C 1
ATOM 6353 O O . LEU A 1 798 ? 7.445 42.781 -19.828 1 73.38 798 LEU A O 1
ATOM 6357 N N . ILE A 1 799 ? 6.25 41.281 -18.719 1 65.94 799 ILE A N 1
ATOM 6358 C CA . ILE A 1 799 ? 6.242 40.344 -19.828 1 65.94 799 ILE A CA 1
ATOM 6359 C C . ILE A 1 799 ? 4.816 40.156 -20.328 1 65.94 799 ILE A C 1
ATOM 6361 O O . ILE A 1 799 ? 3.912 40.906 -19.953 1 65.94 799 ILE A O 1
ATOM 6365 N N . ILE A 1 800 ? 4.621 39.188 -21.219 1 64.5 800 ILE A N 1
ATOM 6366 C CA . ILE A 1 800 ? 3.344 38.906 -21.875 1 64.5 800 ILE A CA 1
ATOM 6367 C C . ILE A 1 800 ? 2.25 38.75 -20.812 1 64.5 800 ILE A C 1
ATOM 6369 O O . ILE A 1 800 ? 2.469 38.156 -19.766 1 64.5 800 ILE A O 1
ATOM 6373 N N . GLY A 1 801 ? 1.193 39.375 -21.141 1 68.31 801 GLY A N 1
ATOM 6374 C CA . GLY A 1 801 ? 0.012 39.219 -20.312 1 68.31 801 GLY A CA 1
ATOM 6375 C C . GLY A 1 801 ? -0.13 40.312 -19.281 1 68.31 801 GLY A C 1
ATOM 6376 O O . GLY A 1 801 ? -1.191 40.469 -18.672 1 68.31 801 GLY A O 1
ATOM 6377 N N . ASN A 1 802 ? 0.896 41.031 -19.094 1 72.81 802 ASN A N 1
ATOM 6378 C CA . ASN A 1 802 ? 0.845 42.125 -18.125 1 72.81 802 ASN A CA 1
ATOM 6379 C C . ASN A 1 802 ? 0.438 43.438 -18.766 1 72.81 802 ASN A C 1
ATOM 6381 O O . ASN A 1 802 ? 0.621 43.625 -19.984 1 72.81 802 ASN A O 1
ATOM 6385 N N . ILE A 1 803 ? -0.152 44.281 -17.984 1 76.06 803 ILE A N 1
ATOM 6386 C CA . ILE A 1 803 ? -0.525 45.625 -18.438 1 76.06 803 ILE A CA 1
ATOM 6387 C C . ILE A 1 803 ? 0.513 46.625 -17.953 1 76.06 803 ILE A C 1
ATOM 6389 O O . ILE A 1 803 ? 0.797 46.719 -16.75 1 76.06 803 ILE A O 1
ATOM 6393 N N . VAL A 1 804 ? 1.042 47.219 -18.922 1 80.94 804 VAL A N 1
ATOM 6394 C CA . VAL A 1 804 ? 2.016 48.25 -18.609 1 80.94 804 VAL A CA 1
ATOM 6395 C C . VAL A 1 804 ? 1.312 49.594 -18.5 1 80.94 804 VAL A C 1
ATOM 6397 O O . VAL A 1 804 ? 0.469 49.938 -19.328 1 80.94 804 VAL A O 1
ATOM 6400 N N . GLY A 1 805 ? 1.593 50.344 -17.438 1 76.44 805 GLY A N 1
ATOM 6401 C CA . GLY A 1 805 ? 1.017 51.688 -17.25 1 76.44 805 GLY A CA 1
ATOM 6402 C C . GLY A 1 805 ? -0.408 51.625 -16.719 1 76.44 805 GLY A C 1
ATOM 6403 O O . GLY A 1 805 ? -1.249 52.438 -17.141 1 76.44 805 GLY A O 1
ATOM 6404 N N . VAL A 1 806 ? -0.699 50.688 -16.062 1 74.75 806 VAL A N 1
ATOM 6405 C CA . VAL A 1 806 ? -2.059 50.531 -15.562 1 74.75 806 VAL A CA 1
ATOM 6406 C C . VAL A 1 806 ? -2.447 51.781 -14.758 1 74.75 806 VAL A C 1
ATOM 6408 O O . VAL A 1 806 ? -3.615 52.156 -14.742 1 74.75 806 VAL A O 1
ATOM 6411 N N . GLN A 1 807 ? -1.549 52.469 -14.18 1 70.69 807 GLN A N 1
ATOM 6412 C CA . GLN A 1 807 ? -1.799 53.688 -13.398 1 70.69 807 GLN A CA 1
ATOM 6413 C C . GLN A 1 807 ? -2.344 54.812 -14.281 1 70.69 807 GLN A C 1
ATOM 6415 O O . GLN A 1 807 ? -3.066 55.688 -13.797 1 70.69 807 GLN A O 1
ATOM 6420 N N . HIS A 1 808 ? -2.016 54.719 -15.523 1 73.88 808 HIS A N 1
ATOM 6421 C CA . HIS A 1 808 ? -2.41 55.781 -16.438 1 73.88 808 HIS A CA 1
ATOM 6422 C C . HIS A 1 808 ? -3.883 55.688 -16.812 1 73.88 808 HIS A C 1
ATOM 6424 O O . HIS A 1 808 ? -4.449 56.594 -17.406 1 73.88 808 HIS A O 1
ATOM 6430 N N . LEU A 1 809 ? -4.352 54.5 -16.609 1 71.75 809 LEU A N 1
ATOM 6431 C CA . LEU A 1 809 ? -5.77 54.312 -16.891 1 71.75 809 LEU A CA 1
ATOM 6432 C C . LEU A 1 809 ? -6.629 55 -15.836 1 71.75 809 LEU A C 1
ATOM 6434 O O . LEU A 1 809 ? -7.82 55.25 -16.047 1 71.75 809 LEU A O 1
ATOM 6438 N N . LEU A 1 810 ? -6.031 55.25 -14.836 1 63.41 810 LEU A N 1
ATOM 6439 C CA . LEU A 1 810 ? -6.797 55.875 -13.758 1 63.41 810 LEU A CA 1
ATOM 6440 C C . LEU A 1 810 ? -7.039 57.344 -14.047 1 63.41 810 LEU A C 1
ATOM 6442 O O . LEU A 1 810 ? -6.168 58.031 -14.578 1 63.41 810 LEU A O 1
ATOM 6446 N N . GLN A 1 811 ? -8.344 57.75 -14.156 1 56.5 811 GLN A N 1
ATOM 6447 C CA . GLN A 1 811 ? -8.828 59.062 -14.594 1 56.5 811 GLN A CA 1
ATOM 6448 C C . GLN A 1 811 ? -7.945 60.188 -14.062 1 56.5 811 GLN A C 1
ATOM 6450 O O . GLN A 1 811 ? -7.832 61.25 -14.695 1 56.5 811 GLN A O 1
ATOM 6455 N N . GLU A 1 812 ? -7.348 59.938 -12.945 1 55.03 812 GLU A N 1
ATOM 6456 C CA . GLU A 1 812 ? -6.75 61.094 -12.234 1 55.03 812 GLU A CA 1
ATOM 6457 C C . GLU A 1 812 ? -5.375 61.438 -12.805 1 55.03 812 GLU A C 1
ATOM 6459 O O . GLU A 1 812 ? -4.812 62.469 -12.484 1 55.03 812 GLU A O 1
ATOM 6464 N N . TYR A 1 813 ? -4.883 60.594 -13.688 1 56.94 813 TYR A N 1
ATOM 6465 C CA . TYR A 1 813 ? -3.553 60.844 -14.234 1 56.94 813 TYR A CA 1
ATOM 6466 C C . TYR A 1 813 ? -3.639 61.344 -15.68 1 56.94 813 TYR A C 1
ATOM 6468 O O . TYR A 1 813 ? -4.18 60.625 -16.531 1 56.94 813 TYR A O 1
ATOM 6476 N N . THR A 1 814 ? -3.305 62.531 -15.805 1 62.72 814 THR A N 1
ATOM 6477 C CA . THR A 1 814 ? -3.332 63.094 -17.141 1 62.72 814 THR A CA 1
ATOM 6478 C C . THR A 1 814 ? -1.977 62.938 -17.828 1 62.72 814 THR A C 1
ATOM 6480 O O . THR A 1 814 ? -1.869 63.062 -19.047 1 62.72 814 THR A O 1
ATOM 6483 N N . THR A 1 815 ? -0.947 62.75 -16.969 1 73.25 815 THR A N 1
ATOM 6484 C CA . THR A 1 815 ? 0.389 62.594 -17.531 1 73.25 815 THR A CA 1
ATOM 6485 C C . THR A 1 815 ? 0.98 61.219 -17.141 1 73.25 815 THR A C 1
ATOM 6487 O O . THR A 1 815 ? 0.599 60.656 -16.125 1 73.25 815 THR A O 1
ATOM 6490 N N . ASN A 1 816 ? 1.771 60.625 -17.984 1 79.69 816 ASN A N 1
ATOM 6491 C CA . ASN A 1 816 ? 2.461 59.375 -17.688 1 79.69 816 ASN A CA 1
ATOM 6492 C C . ASN A 1 816 ? 3.363 59.5 -16.469 1 79.69 816 ASN A C 1
ATOM 6494 O O . ASN A 1 816 ? 4.129 60.469 -16.344 1 79.69 816 ASN A O 1
ATOM 6498 N N . THR A 1 817 ? 3.268 58.688 -15.547 1 73 817 THR A N 1
ATOM 6499 C CA . THR A 1 817 ? 4.039 58.75 -14.312 1 73 817 THR A CA 1
ATOM 6500 C C . THR A 1 817 ? 5.305 57.906 -14.43 1 73 817 THR A C 1
ATOM 6502 O O . THR A 1 817 ? 6.133 57.906 -13.508 1 73 817 THR A O 1
ATOM 6505 N N . SER A 1 818 ? 5.391 57.094 -15.438 1 79.44 818 SER A N 1
ATOM 6506 C CA . SER A 1 818 ? 6.555 56.25 -15.656 1 79.44 818 SER A CA 1
ATOM 6507 C C . SER A 1 818 ? 6.934 56.188 -17.125 1 79.44 818 SER A C 1
ATOM 6509 O O . SER A 1 818 ? 6.211 56.688 -17.984 1 79.44 818 SER A O 1
ATOM 6511 N N . THR A 1 819 ? 8.148 55.781 -17.375 1 85.88 819 THR A N 1
ATOM 6512 C CA . THR A 1 819 ? 8.609 55.562 -18.734 1 85.88 819 THR A CA 1
ATOM 6513 C C . THR A 1 819 ? 8.688 54.062 -19.047 1 85.88 819 THR A C 1
ATOM 6515 O O . THR A 1 819 ? 9.125 53.281 -18.203 1 85.88 819 THR A O 1
ATOM 6518 N N . ALA A 1 820 ? 8.086 53.625 -20.109 1 88.88 820 ALA A N 1
ATOM 6519 C CA . ALA A 1 820 ? 8.148 52.219 -20.547 1 88.88 820 ALA A CA 1
ATOM 6520 C C . ALA A 1 820 ? 8.875 52.094 -21.875 1 88.88 820 ALA A C 1
ATOM 6522 O O . ALA A 1 820 ? 8.555 52.812 -22.844 1 88.88 820 ALA A O 1
ATOM 6523 N N . ILE A 1 821 ? 9.875 51.312 -21.906 1 88.19 821 ILE A N 1
ATOM 6524 C CA . ILE A 1 821 ? 10.68 51.094 -23.109 1 88.19 821 ILE A CA 1
ATOM 6525 C C . ILE A 1 821 ? 10.609 49.625 -23.516 1 88.19 821 ILE A C 1
ATOM 6527 O O . ILE A 1 821 ? 10.648 48.75 -22.656 1 88.19 821 ILE A O 1
ATOM 6531 N N . ALA A 1 822 ? 10.43 49.375 -24.781 1 86.12 822 ALA A N 1
ATOM 6532 C CA . ALA A 1 822 ? 10.438 48 -25.297 1 86.12 822 ALA A CA 1
ATOM 6533 C C . ALA A 1 822 ? 11.852 47.438 -25.328 1 86.12 822 ALA A C 1
ATOM 6535 O O . ALA A 1 822 ? 12.75 48.031 -25.953 1 86.12 822 ALA A O 1
ATOM 6536 N N . LEU A 1 823 ? 12 46.406 -24.578 1 79.38 823 LEU A N 1
ATOM 6537 C CA . LEU A 1 823 ? 13.305 45.781 -24.578 1 79.38 823 LEU A CA 1
ATOM 6538 C C . LEU A 1 823 ? 13.461 44.875 -25.797 1 79.38 823 LEU A C 1
ATOM 6540 O O . LEU A 1 823 ? 14.578 44.562 -26.219 1 79.38 823 LEU A O 1
ATOM 6544 N N . THR A 1 824 ? 12.359 44.344 -26.25 1 75.81 824 THR A N 1
ATOM 6545 C CA . THR A 1 824 ? 12.289 43.5 -27.438 1 75.81 824 THR A CA 1
ATOM 6546 C C . THR A 1 824 ? 11.188 44 -28.375 1 75.81 824 THR A C 1
ATOM 6548 O O . THR A 1 824 ? 10.609 45.062 -28.156 1 75.81 824 THR A O 1
ATOM 6551 N N . SER A 1 825 ? 11.062 43.281 -29.562 1 75.81 825 SER A N 1
ATOM 6552 C CA . SER A 1 825 ? 9.891 43.562 -30.375 1 75.81 825 SER A CA 1
ATOM 6553 C C . SER A 1 825 ? 8.602 43.219 -29.625 1 75.81 825 SER A C 1
ATOM 6555 O O . SER A 1 825 ? 8.406 42.094 -29.188 1 75.81 825 SER A O 1
ATOM 6557 N N . VAL A 1 826 ? 7.895 44.219 -29.344 1 78.94 826 VAL A N 1
ATOM 6558 C CA . VAL A 1 826 ? 6.719 44.062 -28.484 1 78.94 826 VAL A CA 1
ATOM 6559 C C . VAL A 1 826 ? 5.449 44.219 -29.312 1 78.94 826 VAL A C 1
ATOM 6561 O O . VAL A 1 826 ? 5.352 45.156 -30.125 1 78.94 826 VAL A O 1
ATOM 6564 N N . HIS A 1 827 ? 4.633 43.281 -29.359 1 79.88 827 HIS A N 1
ATOM 6565 C CA . HIS A 1 827 ? 3.252 43.406 -29.828 1 79.88 827 HIS A CA 1
ATOM 6566 C C . HIS A 1 827 ? 2.305 43.688 -28.656 1 79.88 827 HIS A C 1
ATOM 6568 O O . HIS A 1 827 ? 2.209 42.875 -27.734 1 79.88 827 HIS A O 1
ATOM 6574 N N . ALA A 1 828 ? 1.833 44.844 -28.547 1 82 828 ALA A N 1
ATOM 6575 C CA . ALA A 1 828 ? 0.973 45.219 -27.438 1 82 828 ALA A CA 1
ATOM 6576 C C . ALA A 1 828 ? -0.335 45.812 -27.922 1 82 828 ALA A C 1
ATOM 6578 O O . ALA A 1 828 ? -0.477 46.125 -29.125 1 82 828 ALA A O 1
ATOM 6579 N N . ALA A 1 829 ? -1.26 45.812 -27.172 1 82.44 829 ALA A N 1
ATOM 6580 C CA . ALA A 1 829 ? -2.531 46.469 -27.438 1 82.44 829 ALA A CA 1
ATOM 6581 C C . ALA A 1 829 ? -2.699 47.719 -26.562 1 82.44 829 ALA A C 1
ATOM 6583 O O . ALA A 1 829 ? -2.436 47.656 -25.359 1 82.44 829 ALA A O 1
ATOM 6584 N N . HIS A 1 830 ? -3.016 48.812 -27.141 1 84.75 830 HIS A N 1
ATOM 6585 C CA . HIS A 1 830 ? -3.271 50.062 -26.422 1 84.75 830 HIS A CA 1
ATOM 6586 C C . HIS A 1 830 ? -4.676 50.062 -25.828 1 84.75 830 HIS A C 1
ATOM 6588 O O . HIS A 1 830 ? -5.656 49.844 -26.531 1 84.75 830 HIS A O 1
ATOM 6594 N N . ILE A 1 831 ? -4.699 50.219 -24.594 1 81.12 831 ILE A N 1
ATOM 6595 C CA . ILE A 1 831 ? -5.973 50.375 -23.891 1 81.12 831 ILE A CA 1
ATOM 6596 C C . ILE A 1 831 ? -6.211 51.844 -23.578 1 81.12 831 ILE A C 1
ATOM 6598 O O . ILE A 1 831 ? -5.543 52.406 -22.719 1 81.12 831 ILE A O 1
ATOM 6602 N N . PRO A 1 832 ? -7.129 52.406 -24.234 1 77.75 832 PRO A N 1
ATOM 6603 C CA . PRO A 1 832 ? -7.352 53.844 -24.016 1 77.75 832 PRO A CA 1
ATOM 6604 C C . PRO A 1 832 ? -7.949 54.156 -22.641 1 77.75 832 PRO A C 1
ATOM 6606 O O . PRO A 1 832 ? -8.633 53.312 -22.062 1 77.75 832 PRO A O 1
ATOM 6609 N N . SER A 1 833 ? -7.629 55.281 -22.125 1 72.5 833 SER A N 1
ATOM 6610 C CA . SER A 1 833 ? -8.133 55.75 -20.828 1 72.5 833 SER A CA 1
ATOM 6611 C C . SER A 1 833 ? -9.648 55.844 -20.828 1 72.5 833 SER A C 1
ATOM 6613 O O . SER A 1 833 ? -10.281 55.875 -19.781 1 72.5 833 SER A O 1
ATOM 6615 N N . SER A 1 834 ? -10.188 55.844 -21.984 1 69.31 834 SER A N 1
ATOM 6616 C CA . SER A 1 834 ? -11.633 55.969 -22.109 1 69.31 834 SER A CA 1
ATOM 6617 C C . SER A 1 834 ? -12.344 54.719 -21.625 1 69.31 834 SER A C 1
ATOM 6619 O O . SER A 1 834 ? -13.562 54.719 -21.438 1 69.31 834 SER A O 1
ATOM 6621 N N . ILE A 1 835 ? -11.539 53.656 -21.359 1 68.88 835 ILE A N 1
ATOM 6622 C CA . ILE A 1 835 ? -12.133 52.406 -20.922 1 68.88 835 ILE A CA 1
ATOM 6623 C C . ILE A 1 835 ? -12.727 52.594 -19.516 1 68.88 835 ILE A C 1
ATOM 6625 O O . ILE A 1 835 ? -13.656 51.875 -19.141 1 68.88 835 ILE A O 1
ATOM 6629 N N . LEU A 1 836 ? -12.18 53.438 -18.812 1 61.47 836 LEU A N 1
ATOM 6630 C CA . LEU A 1 836 ? -12.648 53.688 -17.453 1 61.47 836 LEU A CA 1
ATOM 6631 C C . LEU A 1 836 ? -14.055 54.281 -17.453 1 61.47 836 LEU A C 1
ATOM 6633 O O . LEU A 1 836 ? -14.688 54.375 -16.406 1 61.47 836 LEU A O 1
ATOM 6637 N N . LYS A 1 837 ? -14.484 54.625 -18.562 1 60.66 837 LYS A N 1
ATOM 6638 C CA . LYS A 1 837 ? -15.883 55.031 -18.641 1 60.66 837 LYS A CA 1
ATOM 6639 C C . LYS A 1 837 ? -16.812 53.844 -18.375 1 60.66 837 LYS A C 1
ATOM 6641 O O . LYS A 1 837 ? -17.953 54.031 -17.969 1 60.66 837 LYS A O 1
ATOM 6646 N N . ASN A 1 838 ? -16.281 52.719 -18.547 1 63.47 838 ASN A N 1
ATOM 6647 C CA . ASN A 1 838 ? -17.031 51.5 -18.219 1 63.47 838 ASN A CA 1
ATOM 6648 C C . ASN A 1 838 ? -16.734 51 -16.812 1 63.47 838 ASN A C 1
ATOM 6650 O O . ASN A 1 838 ? -15.602 50.625 -16.516 1 63.47 838 ASN A O 1
ATOM 6654 N N . GLU A 1 839 ? -17.578 51.062 -15.992 1 62.62 839 GLU A N 1
ATOM 6655 C CA . GLU A 1 839 ? -17.484 50.781 -14.562 1 62.62 839 GLU A CA 1
ATOM 6656 C C . GLU A 1 839 ? -17 49.344 -14.32 1 62.62 839 GLU A C 1
ATOM 6658 O O . GLU A 1 839 ? -16.391 49.062 -13.281 1 62.62 839 GLU A O 1
ATOM 6663 N N . ALA A 1 840 ? -17.188 48.562 -15.359 1 68.94 840 ALA A N 1
ATOM 6664 C CA . ALA A 1 840 ? -16.859 47.156 -15.148 1 68.94 840 ALA A CA 1
ATOM 6665 C C . ALA A 1 840 ? -15.359 46.938 -15.031 1 68.94 840 ALA A C 1
ATOM 6667 O O . ALA A 1 840 ? -14.906 45.969 -14.398 1 68.94 840 ALA A O 1
ATOM 6668 N N . PHE A 1 841 ? -14.609 47.875 -15.562 1 73.12 841 PHE A N 1
ATOM 6669 C CA . PHE A 1 841 ? -13.164 47.688 -15.641 1 73.12 841 PHE A CA 1
ATOM 6670 C C . PHE A 1 841 ? -12.453 48.5 -14.562 1 73.12 841 PHE A C 1
ATOM 6672 O O . PHE A 1 841 ? -11.289 48.25 -14.25 1 73.12 841 PHE A O 1
ATOM 6679 N N . ILE A 1 842 ? -13.109 49.375 -14.023 1 69.06 842 ILE A N 1
ATOM 6680 C CA . ILE A 1 842 ? -12.492 50.344 -13.125 1 69.06 842 ILE A CA 1
ATOM 6681 C C . ILE A 1 842 ? -11.953 49.625 -11.891 1 69.06 842 ILE A C 1
ATOM 6683 O O . ILE A 1 842 ? -10.82 49.875 -11.469 1 69.06 842 ILE A O 1
ATOM 6687 N N . GLU A 1 843 ? -12.719 48.75 -11.43 1 72.19 843 GLU A N 1
ATOM 6688 C CA . GLU A 1 843 ? -12.32 48.094 -10.195 1 72.19 843 GLU A CA 1
ATOM 6689 C C . GLU A 1 843 ? -11.078 47.219 -10.406 1 72.19 843 GLU A C 1
ATOM 6691 O O . GLU A 1 843 ? -10.156 47.25 -9.594 1 72.19 843 GLU A O 1
ATOM 6696 N N . ASP A 1 844 ? -11.023 46.562 -11.516 1 74.12 844 ASP A N 1
ATOM 6697 C CA . ASP A 1 844 ? -9.898 45.688 -11.781 1 74.12 844 ASP A CA 1
ATOM 6698 C C . ASP A 1 844 ? -8.625 46.469 -12.055 1 74.12 844 ASP A C 1
ATOM 6700 O O . ASP A 1 844 ? -7.531 46.062 -11.648 1 74.12 844 ASP A O 1
ATOM 6704 N N . CYS A 1 845 ? -8.773 47.531 -12.711 1 71.44 845 CYS A N 1
ATOM 6705 C CA . CYS A 1 845 ? -7.621 48.375 -13.008 1 71.44 845 CYS A CA 1
ATOM 6706 C C . CYS A 1 845 ? -7.027 48.938 -11.727 1 71.44 845 CYS A C 1
ATOM 6708 O O . CYS A 1 845 ? -5.805 48.969 -11.562 1 71.44 845 CYS A O 1
ATOM 6710 N N . TYR A 1 846 ? -7.938 49.375 -10.891 1 72.25 846 TYR A N 1
ATOM 6711 C CA . TYR A 1 846 ? -7.461 49.938 -9.625 1 72.25 846 TYR A CA 1
ATOM 6712 C C . TYR A 1 846 ? -6.766 48.875 -8.789 1 72.25 846 TYR A C 1
ATOM 6714 O O . TYR A 1 846 ? -5.742 49.125 -8.156 1 72.25 846 TYR A O 1
ATOM 6722 N N . LYS A 1 847 ? -7.301 47.75 -8.812 1 76.81 847 LYS A N 1
ATOM 6723 C CA . LYS A 1 847 ? -6.695 46.656 -8.039 1 76.81 847 LYS A CA 1
ATOM 6724 C C . LYS A 1 847 ? -5.328 46.281 -8.602 1 76.81 847 LYS A C 1
ATOM 6726 O O . LYS A 1 847 ? -4.383 46.062 -7.848 1 76.81 847 LYS A O 1
ATOM 6731 N N . GLU A 1 848 ? -5.316 46.25 -9.867 1 72.44 848 GLU A N 1
ATOM 6732 C CA . GLU A 1 848 ? -4.035 45.938 -10.492 1 72.44 848 GLU A CA 1
ATOM 6733 C C . GLU A 1 848 ? -2.996 47 -10.164 1 72.44 848 GLU A C 1
ATOM 6735 O O . GLU A 1 848 ? -1.838 46.688 -9.883 1 72.44 848 GLU A O 1
ATOM 6740 N N . ALA A 1 849 ? -3.42 48.188 -10.281 1 69.81 849 ALA A N 1
ATOM 6741 C CA . ALA A 1 849 ? -2.529 49.281 -9.969 1 69.81 849 ALA A CA 1
ATOM 6742 C C . ALA A 1 849 ? -2.092 49.25 -8.508 1 69.81 849 ALA A C 1
ATOM 6744 O O . ALA A 1 849 ? -0.932 49.531 -8.195 1 69.81 849 ALA A O 1
ATOM 6745 N N . SER A 1 850 ? -3.029 48.938 -7.668 1 74.5 850 SER A N 1
ATOM 6746 C CA . SER A 1 850 ? -2.73 48.844 -6.242 1 74.5 850 SER A CA 1
ATOM 6747 C C . SER A 1 850 ? -1.695 47.781 -5.949 1 74.5 850 SER A C 1
ATOM 6749 O O . SER A 1 850 ? -0.806 47.969 -5.117 1 74.5 850 SER A O 1
ATOM 6751 N N . GLU A 1 851 ? -1.885 46.719 -6.594 1 73 851 GLU A N 1
ATOM 6752 C CA . GLU A 1 851 ? -0.939 45.625 -6.41 1 73 851 GLU A CA 1
ATOM 6753 C C . GLU A 1 851 ? 0.482 46.062 -6.758 1 73 851 GLU A C 1
ATOM 6755 O O . GLU A 1 851 ? 1.417 45.812 -5.996 1 73 851 GLU A O 1
ATOM 6760 N N . GLU A 1 852 ? 0.548 46.656 -7.801 1 67.31 852 GLU A N 1
ATOM 6761 C CA . GLU A 1 852 ? 1.854 47.125 -8.266 1 67.31 852 GLU A CA 1
ATOM 6762 C C . GLU A 1 852 ? 2.436 48.156 -7.312 1 67.31 852 GLU A C 1
ATOM 6764 O O . GLU A 1 852 ? 3.631 48.125 -7.012 1 67.31 852 GLU A O 1
ATOM 6769 N N . LEU A 1 853 ? 1.599 49 -6.891 1 68.94 853 LEU A N 1
ATOM 6770 C CA . LEU A 1 853 ? 2.025 50.062 -5.992 1 68.94 853 LEU A CA 1
ATOM 6771 C C . LEU A 1 853 ? 2.531 49.5 -4.672 1 68.94 853 LEU A C 1
ATOM 6773 O O . LEU A 1 853 ? 3.539 49.938 -4.133 1 68.94 853 LEU A O 1
ATOM 6777 N N . LEU A 1 854 ? 1.802 48.562 -4.23 1 72.88 854 LEU A N 1
ATOM 6778 C CA . LEU A 1 854 ? 2.18 47.969 -2.955 1 72.88 854 LEU A CA 1
ATOM 6779 C C . LEU A 1 854 ? 3.486 47.188 -3.086 1 72.88 854 LEU A C 1
ATOM 6781 O O . LEU A 1 854 ? 4.352 47.25 -2.211 1 72.88 854 LEU A O 1
ATOM 6785 N N . LEU A 1 855 ? 3.584 46.438 -4.109 1 67.25 855 LEU A N 1
ATOM 6786 C CA . LEU A 1 855 ? 4.758 45.594 -4.305 1 67.25 855 LEU A CA 1
ATOM 6787 C C . LEU A 1 855 ? 6.012 46.438 -4.492 1 67.25 855 LEU A C 1
ATOM 6789 O O . LEU A 1 855 ? 7.094 46.094 -4.031 1 67.25 855 LEU A O 1
ATOM 6793 N N . LEU A 1 856 ? 5.824 47.562 -5.074 1 60.03 856 LEU A N 1
ATOM 6794 C CA . LEU A 1 856 ? 6.957 48.438 -5.375 1 60.03 856 LEU A CA 1
ATOM 6795 C C . LEU A 1 856 ? 7.363 49.219 -4.145 1 60.03 856 LEU A C 1
ATOM 6797 O O . LEU A 1 856 ? 8.516 49.656 -4.027 1 60.03 856 LEU A O 1
ATOM 6801 N N . ASN A 1 857 ? 6.379 49.469 -3.266 1 62.31 857 ASN A N 1
ATOM 6802 C CA . ASN A 1 857 ? 6.637 50.312 -2.119 1 62.31 857 ASN A CA 1
ATOM 6803 C C . ASN A 1 857 ? 6.473 49.562 -0.802 1 62.31 857 ASN A C 1
ATOM 6805 O O . ASN A 1 857 ? 5.938 50.125 0.165 1 62.31 857 ASN A O 1
ATOM 6809 N N . LEU A 1 858 ? 6.73 48.406 -0.915 1 66.44 858 LEU A N 1
ATOM 6810 C CA . LEU A 1 858 ? 6.543 47.562 0.269 1 66.44 858 LEU A CA 1
ATOM 6811 C C . LEU A 1 858 ? 7.246 48.156 1.478 1 66.44 858 LEU A C 1
ATOM 6813 O O . LEU A 1 858 ? 6.684 48.219 2.574 1 66.44 858 LEU A O 1
ATOM 6817 N N . THR A 1 859 ? 8.484 48.594 1.249 1 58.62 859 THR A N 1
ATOM 6818 C CA . THR A 1 859 ? 9.281 49.156 2.336 1 58.62 859 THR A CA 1
ATOM 6819 C C . THR A 1 859 ? 8.688 50.469 2.832 1 58.62 859 THR A C 1
ATOM 6821 O O . THR A 1 859 ? 8.648 50.719 4.039 1 58.62 859 THR A O 1
ATOM 6824 N N . LYS A 1 860 ? 8.234 51.25 1.92 1 64.44 860 LYS A N 1
ATOM 6825 C CA . LYS A 1 860 ? 7.652 52.562 2.258 1 64.44 860 LYS A CA 1
ATOM 6826 C C . LYS A 1 860 ? 6.375 52.406 3.08 1 64.44 860 LYS A C 1
ATOM 6828 O O . LYS A 1 860 ? 6.094 53.188 3.971 1 64.44 860 LYS A O 1
ATOM 6833 N N . PHE A 1 861 ? 5.746 51.344 2.82 1 68.25 861 PHE A N 1
ATOM 6834 C CA . PHE A 1 861 ? 4.453 51.156 3.463 1 68.25 861 PHE A CA 1
ATOM 6835 C C . PHE A 1 861 ? 4.582 50.25 4.68 1 68.25 861 PHE A C 1
ATOM 6837 O O . PHE A 1 861 ? 3.586 49.906 5.32 1 68.25 861 PHE A O 1
ATOM 6844 N N . GLY A 1 862 ? 5.68 49.906 5.008 1 61.28 862 GLY A N 1
ATOM 6845 C CA . GLY A 1 862 ? 5.938 49.062 6.168 1 61.28 862 GLY A CA 1
ATOM 6846 C C . GLY A 1 862 ? 5.488 47.625 5.984 1 61.28 862 GLY A C 1
ATOM 6847 O O . GLY A 1 862 ? 5.035 47 6.934 1 61.28 862 GLY A O 1
ATOM 6848 N N . LEU A 1 863 ? 5.309 47.188 4.852 1 64.38 863 LEU A N 1
ATOM 6849 C CA . LEU A 1 863 ? 4.863 45.844 4.543 1 64.38 863 LEU A CA 1
ATOM 6850 C C . LEU A 1 863 ? 6.047 44.938 4.156 1 64.38 863 LEU A C 1
ATOM 6852 O O . LEU A 1 863 ? 5.887 43.969 3.402 1 64.38 863 LEU A O 1
ATOM 6856 N N . ASP A 1 864 ? 6.996 45.25 4.785 1 51.53 864 ASP A N 1
ATOM 6857 C CA . ASP A 1 864 ? 8.227 44.5 4.5 1 51.53 864 ASP A CA 1
ATOM 6858 C C . ASP A 1 864 ? 8.125 43.062 4.961 1 51.53 864 ASP A C 1
ATOM 6860 O O . ASP A 1 864 ? 7.68 42.781 6.078 1 51.53 864 ASP A O 1
ATOM 6864 N N . GLY A 1 865 ? 8.305 42 4.023 1 53.5 865 GLY A N 1
ATOM 6865 C CA . GLY A 1 865 ? 8.297 40.594 4.383 1 53.5 865 GLY A CA 1
ATOM 6866 C C . GLY A 1 865 ? 7.043 39.875 3.92 1 53.5 865 GLY A C 1
ATOM 6867 O O . GLY A 1 865 ? 6.957 38.625 4.02 1 53.5 865 GLY A O 1
ATOM 6868 N N . VAL A 1 866 ? 6.121 40.75 3.646 1 61.75 866 VAL A N 1
ATOM 6869 C CA . VAL A 1 866 ? 4.895 40.094 3.203 1 61.75 866 VAL A CA 1
ATOM 6870 C C . VAL A 1 866 ? 5.102 39.5 1.818 1 61.75 866 VAL A C 1
ATOM 6872 O O . VAL A 1 866 ? 5.637 40.156 0.921 1 61.75 866 VAL A O 1
ATOM 6875 N N . LYS A 1 867 ? 4.863 38.25 1.76 1 60.53 867 LYS A N 1
ATOM 6876 C CA . LYS A 1 867 ? 5.004 37.562 0.488 1 60.53 867 LYS A CA 1
ATOM 6877 C C . LYS A 1 867 ? 4.113 38.188 -0.585 1 60.53 867 LYS A C 1
ATOM 6879 O O . LYS A 1 867 ? 3.025 38.688 -0.285 1 60.53 867 LYS A O 1
ATOM 6884 N N . GLU A 1 868 ? 4.676 38.219 -1.689 1 62.22 868 GLU A N 1
ATOM 6885 C CA . GLU A 1 868 ? 3.951 38.781 -2.828 1 62.22 868 GLU A CA 1
ATOM 6886 C C . GLU A 1 868 ? 2.574 38.156 -2.973 1 62.22 868 GLU A C 1
ATOM 6888 O O . GLU A 1 868 ? 1.589 38.844 -3.248 1 62.22 868 GLU A O 1
ATOM 6893 N N . ASP A 1 869 ? 2.654 36.969 -2.727 1 60.69 869 ASP A N 1
ATOM 6894 C CA . ASP A 1 869 ? 1.39 36.25 -2.877 1 60.69 869 ASP A CA 1
ATOM 6895 C C . ASP A 1 869 ? 0.354 36.75 -1.873 1 60.69 869 ASP A C 1
ATOM 6897 O O . ASP A 1 869 ? -0.835 36.844 -2.189 1 60.69 869 ASP A O 1
ATOM 6901 N N . HIS A 1 870 ? 0.865 37.094 -0.79 1 65.81 870 HIS A N 1
ATOM 6902 C CA . HIS A 1 870 ? -0.045 37.625 0.229 1 65.81 870 HIS A CA 1
ATOM 6903 C C . HIS A 1 870 ? -0.594 39 -0.159 1 65.81 870 HIS A C 1
ATOM 6905 O O . HIS A 1 870 ? -1.773 39.281 0.061 1 65.81 870 HIS A O 1
ATOM 6911 N N . ILE A 1 871 ? 0.264 39.75 -0.741 1 70.25 871 ILE A N 1
ATOM 6912 C CA . ILE A 1 871 ? -0.165 41.094 -1.174 1 70.25 871 ILE A CA 1
ATOM 6913 C C . ILE A 1 871 ? -1.218 40.938 -2.271 1 70.25 871 ILE A C 1
ATOM 6915 O O . ILE A 1 871 ? -2.225 41.656 -2.262 1 70.25 871 ILE A O 1
ATOM 6919 N N . PHE A 1 872 ? -0.873 40.062 -3.035 1 66.44 872 PHE A N 1
ATOM 6920 C CA . PHE A 1 872 ? -1.815 39.844 -4.121 1 66.44 872 PHE A CA 1
ATOM 6921 C C . PHE A 1 872 ? -3.176 39.406 -3.574 1 66.44 872 PHE A C 1
ATOM 6923 O O . PHE A 1 872 ? -4.207 39.938 -3.994 1 66.44 872 PHE A O 1
ATOM 6930 N N . ARG A 1 873 ? -3.127 38.531 -2.684 1 68.62 873 ARG A N 1
ATOM 6931 C CA . ARG A 1 873 ? -4.363 38.062 -2.084 1 68.62 873 ARG A CA 1
ATOM 6932 C C . ARG A 1 873 ? -5.098 39.188 -1.354 1 68.62 873 ARG A C 1
ATOM 6934 O O . ARG A 1 873 ? -6.324 39.281 -1.427 1 68.62 873 ARG A O 1
ATOM 6941 N N . VAL A 1 874 ? -4.363 39.969 -0.705 1 75 874 VAL A N 1
ATOM 6942 C CA . VAL A 1 874 ? -4.941 41.062 0.082 1 75 874 VAL A CA 1
ATOM 6943 C C . VAL A 1 874 ? -5.594 42.094 -0.846 1 75 874 VAL A C 1
ATOM 6945 O O . VAL A 1 874 ? -6.707 42.531 -0.587 1 75 874 VAL A O 1
ATOM 6948 N N . VAL A 1 875 ? -4.938 42.312 -1.91 1 77 875 VAL A N 1
ATOM 6949 C CA . VAL A 1 875 ? -5.441 43.344 -2.832 1 77 875 VAL A CA 1
ATOM 6950 C C . VAL A 1 875 ? -6.695 42.812 -3.533 1 77 875 VAL A C 1
ATOM 6952 O O . VAL A 1 875 ? -7.668 43.562 -3.703 1 77 875 VAL A O 1
ATOM 6955 N N . LYS A 1 876 ? -6.586 41.656 -3.826 1 71.38 876 LYS A N 1
ATOM 6956 C CA . LYS A 1 876 ? -7.723 41.094 -4.539 1 71.38 876 LYS A CA 1
ATOM 6957 C C . LYS A 1 876 ? -8.961 41.031 -3.652 1 71.38 876 LYS A C 1
ATOM 6959 O O . LYS A 1 876 ? -10.086 41.188 -4.137 1 71.38 876 LYS A O 1
ATOM 6964 N N . ASN A 1 877 ? -8.742 40.844 -2.451 1 72.31 877 ASN A N 1
ATOM 6965 C CA . ASN A 1 877 ? -9.867 40.781 -1.522 1 72.31 877 ASN A CA 1
ATOM 6966 C C . ASN A 1 877 ? -10.203 42.188 -0.954 1 72.31 877 ASN A C 1
ATOM 6968 O O . ASN A 1 877 ? -11.039 42.281 -0.06 1 72.31 877 ASN A O 1
ATOM 6972 N N . SER A 1 878 ? -9.562 43.125 -1.458 1 78.25 878 SER A N 1
ATOM 6973 C CA . SER A 1 878 ? -9.812 44.469 -1.004 1 78.25 878 SER A CA 1
ATOM 6974 C C . SER A 1 878 ? -10.945 45.125 -1.786 1 78.25 878 SER A C 1
ATOM 6976 O O . SER A 1 878 ? -11.352 44.625 -2.834 1 78.25 878 SER A O 1
ATOM 6978 N N . THR A 1 879 ? -11.531 46.062 -1.194 1 80.88 879 THR A N 1
ATOM 6979 C CA . THR A 1 879 ? -12.641 46.781 -1.821 1 80.88 879 THR A CA 1
ATOM 6980 C C . THR A 1 879 ? -12.258 48.219 -2.15 1 80.88 879 THR A C 1
ATOM 6982 O O . THR A 1 879 ? -11.617 48.906 -1.34 1 80.88 879 THR A O 1
ATOM 6985 N N . ILE A 1 880 ? -12.664 48.656 -3.359 1 80.19 880 ILE A N 1
ATOM 6986 C CA . ILE A 1 880 ? -12.414 50.031 -3.783 1 80.19 880 ILE A CA 1
ATOM 6987 C C . ILE A 1 880 ? -13.609 50.906 -3.422 1 80.19 880 ILE A C 1
ATOM 6989 O O . ILE A 1 880 ? -14.758 50.531 -3.654 1 80.19 880 ILE A O 1
ATOM 6993 N N . LYS A 1 881 ? -13.406 51.906 -2.754 1 81.75 881 LYS A N 1
ATOM 6994 C CA . LYS A 1 881 ? -14.469 52.844 -2.412 1 81.75 881 LYS A CA 1
ATOM 6995 C C . LYS A 1 881 ? -14.148 54.25 -2.92 1 81.75 881 LYS A C 1
ATOM 6997 O O . LYS A 1 881 ? -12.977 54.656 -2.975 1 81.75 881 LYS A O 1
ATOM 7002 N N . TYR A 1 882 ? -15.203 54.969 -3.314 1 80.56 882 TYR A N 1
ATOM 7003 C CA . TYR A 1 882 ? -15.109 56.344 -3.799 1 80.56 882 TYR A CA 1
ATOM 7004 C C . TYR A 1 882 ? -15.688 57.312 -2.783 1 80.56 882 TYR A C 1
ATOM 7006 O O . TYR A 1 882 ? -16.766 57.062 -2.227 1 80.56 882 TYR A O 1
ATOM 7014 N N . PHE A 1 883 ? -14.914 58.281 -2.416 1 82.25 883 PHE A N 1
ATOM 7015 C CA . PHE A 1 883 ? -15.383 59.281 -1.48 1 82.25 883 PHE A CA 1
ATOM 7016 C C . PHE A 1 883 ? -15.406 60.656 -2.137 1 82.25 883 PHE A C 1
ATOM 7018 O O . PHE A 1 883 ? -14.508 61 -2.904 1 82.25 883 PHE A O 1
ATOM 7025 N N . GLN A 1 884 ? -16.484 61.375 -1.863 1 80.12 884 GLN A N 1
ATOM 7026 C CA . GLN A 1 884 ? -16.625 62.75 -2.4 1 80.12 884 GLN A CA 1
ATOM 7027 C C . GLN A 1 884 ? -15.914 63.75 -1.515 1 80.12 884 GLN A C 1
ATOM 7029 O O . GLN A 1 884 ? -15.523 63.438 -0.386 1 80.12 884 GLN A O 1
ATOM 7034 N N . ILE A 1 885 ? -15.867 64.938 -2.113 1 80.12 885 ILE A N 1
ATOM 7035 C CA . ILE A 1 885 ? -15.227 66.062 -1.403 1 80.12 885 ILE A CA 1
ATOM 7036 C C . ILE A 1 885 ? -15.984 66.375 -0.107 1 80.12 885 ILE A C 1
ATOM 7038 O O . ILE A 1 885 ? -17.219 66.375 -0.09 1 80.12 885 ILE A O 1
ATOM 7042 N N . ASN A 1 886 ? -15.273 66.5 0.997 1 75.19 886 ASN A N 1
ATOM 7043 C CA . ASN A 1 886 ? -15.781 66.812 2.322 1 75.19 886 ASN A CA 1
ATOM 7044 C C . ASN A 1 886 ? -16.5 65.625 2.977 1 75.19 886 ASN A C 1
ATOM 7046 O O . ASN A 1 886 ? -17.281 65.812 3.902 1 75.19 886 ASN A O 1
ATOM 7050 N N . SER A 1 887 ? -16.203 64.438 2.381 1 81.69 887 SER A N 1
ATOM 7051 C CA . SER A 1 887 ? -16.75 63.25 3.033 1 81.69 887 SER A CA 1
ATOM 7052 C C . SER A 1 887 ? -15.805 62.719 4.098 1 81.69 887 SER A C 1
ATOM 7054 O O . SER A 1 887 ? -14.602 63 4.062 1 81.69 887 SER A O 1
ATOM 7056 N N . SER A 1 888 ? -16.406 62.125 5.086 1 82.25 888 SER A N 1
ATOM 7057 C CA . SER A 1 888 ? -15.594 61.594 6.176 1 82.25 888 SER A CA 1
ATOM 7058 C C . SER A 1 888 ? -15.25 60.125 5.934 1 82.25 888 SER A C 1
ATOM 7060 O O . SER A 1 888 ? -16.078 59.375 5.445 1 82.25 888 SER A O 1
ATOM 7062 N N . ILE A 1 889 ? -13.992 59.75 6.039 1 81.25 889 ILE A N 1
ATOM 7063 C CA . ILE A 1 889 ? -13.531 58.375 5.91 1 81.25 889 ILE A CA 1
ATOM 7064 C C . ILE A 1 889 ? -13.125 57.844 7.281 1 81.25 889 ILE A C 1
ATOM 7066 O O . ILE A 1 889 ? -12.398 58.5 8.023 1 81.25 889 ILE A O 1
ATOM 7070 N N . ASP A 1 890 ? -13.711 56.812 7.617 1 77.69 890 ASP A N 1
ATOM 7071 C CA . ASP A 1 890 ? -13.359 56.094 8.844 1 77.69 890 ASP A CA 1
ATOM 7072 C C . ASP A 1 890 ? -12.086 55.281 8.648 1 77.69 890 ASP A C 1
ATOM 7074 O O . ASP A 1 890 ? -12.07 54.312 7.863 1 77.69 890 ASP A O 1
ATOM 7078 N N . LEU A 1 891 ? -11.008 55.688 9.219 1 76.12 891 LEU A N 1
ATOM 7079 C CA . LEU A 1 891 ? -9.727 55.031 9.039 1 76.12 891 LEU A CA 1
ATOM 7080 C C . LEU A 1 891 ? -9.578 53.844 10.008 1 76.12 891 LEU A C 1
ATOM 7082 O O . LEU A 1 891 ? -8.477 53.562 10.469 1 76.12 891 LEU A O 1
ATOM 7086 N N . LYS A 1 892 ? -10.633 53.281 10.359 1 74 892 LYS A N 1
ATOM 7087 C CA . LYS A 1 892 ? -10.57 52.094 11.18 1 74 892 LYS A CA 1
ATOM 7088 C C . LYS A 1 892 ? -9.883 50.938 10.43 1 74 892 LYS A C 1
ATOM 7090 O O . LYS A 1 892 ? -9.352 50.031 11.047 1 74 892 LYS A O 1
ATOM 7095 N N . ARG A 1 893 ? -9.797 51.031 9.086 1 77.06 893 ARG A N 1
ATOM 7096 C CA . ARG A 1 893 ? -9.164 50.031 8.234 1 77.06 893 ARG A CA 1
ATOM 7097 C C . ARG A 1 893 ? -8 50.625 7.457 1 77.06 893 ARG A C 1
ATOM 7099 O O . ARG A 1 893 ? -8.031 51.812 7.098 1 77.06 893 ARG A O 1
ATOM 7106 N N . GLY A 1 894 ? -7.078 49.906 7.434 1 79.06 894 GLY A N 1
ATOM 7107 C CA . GLY A 1 894 ? -5.992 50.344 6.578 1 79.06 894 GLY A CA 1
ATOM 7108 C C . GLY A 1 894 ? -6.414 50.562 5.133 1 79.06 894 GLY A C 1
ATOM 7109 O O . GLY A 1 894 ? -7.293 49.844 4.637 1 79.06 894 GLY A O 1
ATOM 7110 N N . LEU A 1 895 ? -5.949 51.594 4.602 1 82.81 895 LEU A N 1
ATOM 7111 C CA . LEU A 1 895 ? -6.328 51.844 3.215 1 82.81 895 LEU A CA 1
ATOM 7112 C C . LEU A 1 895 ? -5.152 52.375 2.42 1 82.81 895 LEU A C 1
ATOM 7114 O O . LEU A 1 895 ? -4.168 52.844 3.004 1 82.81 895 LEU A O 1
ATOM 7118 N N . LEU A 1 896 ? -5.273 52.25 1.229 1 82.81 896 LEU A N 1
ATOM 7119 C CA . LEU A 1 896 ? -4.352 52.844 0.264 1 82.81 896 LEU A CA 1
ATOM 7120 C C . LEU A 1 896 ? -5.047 53.906 -0.563 1 82.81 896 LEU A C 1
ATOM 7122 O O . LEU A 1 896 ? -6.094 53.656 -1.165 1 82.81 896 LEU A O 1
ATOM 7126 N N . VAL A 1 897 ? -4.473 55.094 -0.39 1 78.06 897 VAL A N 1
ATOM 7127 C CA . VAL A 1 897 ? -5.035 56.188 -1.181 1 78.06 897 VAL A CA 1
ATOM 7128 C C . VAL A 1 897 ? -4.555 56.094 -2.625 1 78.06 897 VAL A C 1
ATOM 7130 O O . VAL A 1 897 ? -3.352 56.125 -2.891 1 78.06 897 VAL A O 1
ATOM 7133 N N . LEU A 1 898 ? -5.383 55.844 -3.434 1 75.56 898 LEU A N 1
ATOM 7134 C CA . LEU A 1 898 ? -5.012 55.688 -4.836 1 75.56 898 LEU A CA 1
ATOM 7135 C C . LEU A 1 898 ? -5.07 57 -5.566 1 75.56 898 LEU A C 1
ATOM 7137 O O . LEU A 1 898 ? -4.281 57.25 -6.484 1 75.56 898 LEU A O 1
ATOM 7141 N N . TRP A 1 899 ? -6.156 57.75 -5.148 1 74.81 899 TRP A N 1
ATOM 7142 C CA . TRP A 1 899 ? -6.289 59.062 -5.762 1 74.81 899 TRP A CA 1
ATOM 7143 C C . TRP A 1 899 ? -6.91 60.062 -4.789 1 74.81 899 TRP A C 1
ATOM 7145 O O . TRP A 1 899 ? -7.836 59.719 -4.043 1 74.81 899 TRP A O 1
ATOM 7155 N N . GLY A 1 900 ? -6.301 61.156 -4.898 1 73.44 900 GLY A N 1
ATOM 7156 C CA . GLY A 1 900 ? -6.844 62.219 -4.074 1 73.44 900 GLY A CA 1
ATOM 7157 C C . GLY A 1 900 ? -6.062 62.438 -2.795 1 73.44 900 GLY A C 1
ATOM 7158 O O . GLY A 1 900 ? -5.043 61.781 -2.562 1 73.44 900 GLY A O 1
ATOM 7159 N N . ARG A 1 901 ? -6.465 63.406 -2.078 1 79.81 901 ARG A N 1
ATOM 7160 C CA . ARG A 1 901 ? -5.816 63.75 -0.82 1 79.81 901 ARG A CA 1
ATOM 7161 C C . ARG A 1 901 ? -6.793 63.625 0.347 1 79.81 901 ARG A C 1
ATOM 7163 O O . ARG A 1 901 ? -7.898 64.188 0.286 1 79.81 901 ARG A O 1
ATOM 7170 N N . ILE A 1 902 ? -6.297 62.656 1.266 1 78 902 ILE A N 1
ATOM 7171 C CA . ILE A 1 902 ? -7.016 62.594 2.533 1 78 902 ILE A CA 1
ATOM 7172 C C . ILE A 1 902 ? -6.363 63.531 3.547 1 78 902 ILE A C 1
ATOM 7174 O O . ILE A 1 902 ? -5.203 63.344 3.918 1 78 902 ILE A O 1
ATOM 7178 N N . SER A 1 903 ? -6.977 64.5 3.945 1 73.69 903 SER A N 1
ATOM 7179 C CA . SER A 1 903 ? -6.441 65.562 4.809 1 73.69 903 SER A CA 1
ATOM 7180 C C . SER A 1 903 ? -5.105 66.062 4.289 1 73.69 903 SER A C 1
ATOM 7182 O O . SER A 1 903 ? -4.668 65.688 3.199 1 73.69 903 SER A O 1
ATOM 7184 N N . LYS A 1 904 ? -4.246 67 4.953 1 63.16 904 LYS A N 1
ATOM 7185 C CA . LYS A 1 904 ? -2.971 67.562 4.523 1 63.16 904 LYS A CA 1
ATOM 7186 C C . LYS A 1 904 ? -1.844 66.562 4.676 1 63.16 904 LYS A C 1
ATOM 7188 O O . LYS A 1 904 ? -0.743 66.75 4.156 1 63.16 904 LYS A O 1
ATOM 7193 N N . GLN A 1 905 ? -2.199 65.25 5.098 1 65.25 905 GLN A N 1
ATOM 7194 C CA . GLN A 1 905 ? -1.117 64.312 5.461 1 65.25 905 GLN A CA 1
ATOM 7195 C C . GLN A 1 905 ? -0.997 63.188 4.457 1 65.25 905 GLN A C 1
ATOM 7197 O O . GLN A 1 905 ? 0.106 62.719 4.176 1 65.25 905 GLN A O 1
ATOM 7202 N N . TYR A 1 906 ? -2.164 62.781 3.91 1 76 906 TYR A N 1
ATOM 7203 C CA . TYR A 1 906 ? -2.105 61.562 3.082 1 76 906 TYR A CA 1
ATOM 7204 C C . TYR A 1 906 ? -2.479 61.875 1.638 1 76 906 TYR A C 1
ATOM 7206 O O . TYR A 1 906 ? -3.643 62.156 1.335 1 76 906 TYR A O 1
ATOM 7214 N N . ASP A 1 907 ? -1.479 61.812 0.833 1 68.69 907 ASP A N 1
ATOM 7215 C CA . ASP A 1 907 ? -1.65 62.125 -0.583 1 68.69 907 ASP A CA 1
ATOM 7216 C C . ASP A 1 907 ? -1.829 60.844 -1.407 1 68.69 907 ASP A C 1
ATOM 7218 O O . ASP A 1 907 ? -1.878 59.75 -0.855 1 68.69 907 ASP A O 1
ATOM 7222 N N . THR A 1 908 ? -1.976 61.094 -2.676 1 66.31 908 THR A N 1
ATOM 7223 C CA . THR A 1 908 ? -2.102 59.969 -3.611 1 66.31 908 THR A CA 1
ATOM 7224 C C . THR A 1 908 ? -0.961 58.969 -3.422 1 66.31 908 THR A C 1
ATOM 7226 O O . THR A 1 908 ? 0.197 59.375 -3.273 1 66.31 908 THR A O 1
ATOM 7229 N N . TYR A 1 909 ? -1.368 57.719 -3.34 1 68.12 909 TYR A N 1
ATOM 7230 C CA . TYR A 1 909 ? -0.456 56.594 -3.199 1 68.12 909 TYR A CA 1
ATOM 7231 C C . TYR A 1 909 ? 0.107 56.531 -1.785 1 68.12 909 TYR A C 1
ATOM 7233 O O . TYR A 1 909 ? 1.224 56.031 -1.578 1 68.12 909 TYR A O 1
ATOM 7241 N N . SER A 1 910 ? -0.643 57.094 -0.977 1 73.19 910 SER A N 1
ATOM 7242 C CA . SER A 1 910 ? -0.239 56.969 0.422 1 73.19 910 SER A CA 1
ATOM 7243 C C . SER A 1 910 ? -0.88 55.781 1.097 1 73.19 910 SER A C 1
ATOM 7245 O O . SER A 1 910 ? -2.021 55.406 0.792 1 73.19 910 SER A O 1
ATOM 7247 N N . PHE A 1 911 ? -0.093 55.156 1.781 1 80.31 911 PHE A N 1
ATOM 7248 C CA . PHE A 1 911 ? -0.562 54.031 2.604 1 80.31 911 PHE A CA 1
ATOM 7249 C C . PHE A 1 911 ? -0.973 54.531 3.986 1 80.31 911 PHE A C 1
ATOM 7251 O O . PHE A 1 911 ? -0.211 55.219 4.656 1 80.31 911 PHE A O 1
ATOM 7258 N N . VAL A 1 912 ? -2.156 54.25 4.289 1 79.38 912 VAL A N 1
ATOM 7259 C CA . VAL A 1 912 ? -2.67 54.719 5.574 1 79.38 912 VAL A CA 1
ATOM 7260 C C . VAL A 1 912 ? -2.898 53.531 6.504 1 79.38 912 VAL A C 1
ATOM 7262 O O . VAL A 1 912 ? -3.66 52.594 6.18 1 79.38 912 VAL A O 1
ATOM 7265 N N . ARG A 1 913 ? -2.285 53.438 7.48 1 76.69 913 ARG A N 1
ATOM 7266 C CA . ARG A 1 913 ? -2.488 52.438 8.508 1 76.69 913 ARG A CA 1
ATOM 7267 C C . ARG A 1 913 ? -3.781 52.688 9.273 1 76.69 913 ARG A C 1
ATOM 7269 O O . ARG A 1 913 ? -4.246 53.812 9.367 1 76.69 913 ARG A O 1
ATOM 7276 N N . PRO A 1 914 ? -4.289 51.625 9.719 1 75.19 914 PRO A N 1
ATOM 7277 C CA . PRO A 1 914 ? -5.527 51.812 10.484 1 75.19 914 PRO A CA 1
ATOM 7278 C C . PRO A 1 914 ? -5.328 52.688 11.719 1 75.19 914 PRO A C 1
ATOM 7280 O O . PRO A 1 914 ? -4.465 52.406 12.547 1 75.19 914 PRO A O 1
ATOM 7283 N N . ILE A 1 915 ? -5.953 53.875 11.703 1 72.19 915 ILE A N 1
ATOM 7284 C CA . ILE A 1 915 ? -5.949 54.781 12.844 1 72.19 915 ILE A CA 1
ATOM 7285 C C . ILE A 1 915 ? -7.387 55.094 13.266 1 72.19 915 ILE A C 1
ATOM 7287 O O . ILE A 1 915 ? -8.289 55.156 12.422 1 72.19 915 ILE A O 1
ATOM 7291 N N . LYS A 1 916 ? -7.77 54.875 14.406 1 64.56 916 LYS A N 1
ATOM 7292 C CA . LYS A 1 916 ? -9.117 55.125 14.906 1 64.56 916 LYS A CA 1
ATOM 7293 C C . LYS A 1 916 ? -9.469 56.594 14.844 1 64.56 916 LYS A C 1
ATOM 7295 O O . LYS A 1 916 ? -9.727 57.219 15.867 1 64.56 916 LYS A O 1
ATOM 7300 N N . LYS A 1 917 ? -9.297 57.281 13.758 1 72.75 917 LYS A N 1
ATOM 7301 C CA . LYS A 1 917 ? -9.656 58.656 13.547 1 72.75 917 LYS A CA 1
ATOM 7302 C C . LYS A 1 917 ? -10.484 58.844 12.281 1 72.75 917 LYS A C 1
ATOM 7304 O O . LYS A 1 917 ? -10.367 58.062 11.336 1 72.75 917 LYS A O 1
ATOM 7309 N N . VAL A 1 918 ? -11.391 59.625 12.328 1 77.12 918 VAL A N 1
ATOM 7310 C CA . VAL A 1 918 ? -12.156 60 11.148 1 77.12 918 VAL A CA 1
ATOM 7311 C C . VAL A 1 918 ? -11.547 61.25 10.523 1 77.12 918 VAL A C 1
ATOM 7313 O O . VAL A 1 918 ? -11.297 62.25 11.211 1 77.12 918 VAL A O 1
ATOM 7316 N N . ILE A 1 919 ? -11.188 61.094 9.398 1 79.44 919 ILE A N 1
ATOM 7317 C CA . ILE A 1 919 ? -10.555 62.25 8.719 1 79.44 919 ILE A CA 1
ATOM 7318 C C . ILE A 1 919 ? -11.422 62.688 7.539 1 79.44 919 ILE A C 1
ATOM 7320 O O . ILE A 1 919 ? -12.086 61.844 6.906 1 79.44 919 ILE A O 1
ATOM 7324 N N . GLU A 1 920 ? -11.406 63.906 7.297 1 79.44 920 GLU A N 1
ATOM 7325 C CA . GLU A 1 920 ? -12.195 64.438 6.203 1 79.44 920 GLU A CA 1
ATOM 7326 C C . GLU A 1 920 ? -11.398 64.5 4.898 1 79.44 920 GLU A C 1
ATOM 7328 O O . GLU A 1 920 ? -10.188 64.75 4.906 1 79.44 920 GLU A O 1
ATOM 7333 N N . CYS A 1 921 ? -12.039 64.188 3.764 1 81.5 921 CYS A N 1
ATOM 7334 C CA . CYS A 1 921 ? -11.422 64.188 2.441 1 81.5 921 CYS A CA 1
ATOM 7335 C C . CYS A 1 921 ? -11.383 65.562 1.864 1 81.5 921 CYS A C 1
ATOM 7337 O O . CYS A 1 921 ? -12.383 66.312 1.905 1 81.5 921 CYS A O 1
ATOM 7339 N N . VAL A 1 922 ? -10.344 66.062 1.512 1 79.25 922 VAL A N 1
ATOM 7340 C CA . VAL A 1 922 ? -10.188 67.375 0.92 1 79.25 922 VAL A CA 1
ATOM 7341 C C . VAL A 1 922 ? -10.609 67.375 -0.547 1 79.25 922 VAL A C 1
ATOM 7343 O O . VAL A 1 922 ? -11.156 68.312 -1.068 1 79.25 922 VAL A O 1
ATOM 7346 N N . ASP A 1 923 ? -10.297 66.188 -1.229 1 79.12 923 ASP A N 1
ATOM 7347 C CA . ASP A 1 923 ? -10.633 66 -2.635 1 79.12 923 ASP A CA 1
ATOM 7348 C C . ASP A 1 923 ? -11.477 64.75 -2.822 1 79.12 923 ASP A C 1
ATOM 7350 O O . ASP A 1 923 ? -11.805 64.062 -1.851 1 79.12 923 ASP A O 1
ATOM 7354 N N . LYS A 1 924 ? -11.883 64.625 -4.035 1 78.56 924 LYS A N 1
ATOM 7355 C CA . LYS A 1 924 ? -12.414 63.312 -4.383 1 78.56 924 LYS A CA 1
ATOM 7356 C C . LYS A 1 924 ? -11.344 62.219 -4.23 1 78.56 924 LYS A C 1
ATOM 7358 O O . LYS A 1 924 ? -10.242 62.344 -4.754 1 78.56 924 LYS A O 1
ATOM 7363 N N . VAL A 1 925 ? -11.664 61.281 -3.365 1 80.94 925 VAL A N 1
ATOM 7364 C CA . VAL A 1 925 ? -10.625 60.312 -3.039 1 80.94 925 VAL A CA 1
ATOM 7365 C C . VAL A 1 925 ? -11.094 58.906 -3.42 1 80.94 925 VAL A C 1
ATOM 7367 O O . VAL A 1 925 ? -12.273 58.594 -3.275 1 80.94 925 VAL A O 1
ATOM 7370 N N . VAL A 1 926 ? -10.25 58.219 -4.113 1 80.69 926 VAL A N 1
ATOM 7371 C CA . VAL A 1 926 ? -10.43 56.812 -4.355 1 80.69 926 VAL A CA 1
ATOM 7372 C C . VAL A 1 926 ? -9.492 56 -3.463 1 80.69 926 VAL A C 1
ATOM 7374 O O . VAL A 1 926 ? -8.273 56.219 -3.475 1 80.69 926 VAL A O 1
ATOM 7377 N N . VAL A 1 927 ? -10.086 55.219 -2.67 1 83.69 927 VAL A N 1
ATOM 7378 C CA . VAL A 1 927 ? -9.25 54.469 -1.729 1 83.69 927 VAL A CA 1
ATOM 7379 C C . VAL A 1 927 ? -9.516 52.969 -1.877 1 83.69 927 VAL A C 1
ATOM 7381 O O . VAL A 1 927 ? -10.609 52.562 -2.271 1 83.69 927 VAL A O 1
ATOM 7384 N N . LEU A 1 928 ? -8.461 52.156 -1.71 1 84.56 928 LEU A N 1
ATOM 7385 C CA . LEU A 1 928 ? -8.547 50.719 -1.575 1 84.56 928 LEU A CA 1
ATOM 7386 C C . LEU A 1 928 ? -8.547 50.312 -0.107 1 84.56 928 LEU A C 1
ATOM 7388 O O . LEU A 1 928 ? -7.543 50.469 0.591 1 84.56 928 LEU A O 1
ATOM 7392 N N . PHE A 1 929 ? -9.602 49.781 0.351 1 85.5 929 PHE A N 1
ATOM 7393 C CA . PHE A 1 929 ? -9.703 49.344 1.731 1 85.5 929 PHE A CA 1
ATOM 7394 C C . PHE A 1 929 ? -9.211 47.906 1.859 1 85.5 929 PHE A C 1
ATOM 7396 O O . PHE A 1 929 ? -9.664 47.031 1.126 1 85.5 929 PHE A O 1
ATOM 7403 N N . PHE A 1 930 ? -8.297 47.719 2.715 1 82 930 PHE A N 1
ATOM 7404 C CA . PHE A 1 930 ? -7.77 46.375 2.93 1 82 930 PHE A CA 1
ATOM 7405 C C . PHE A 1 930 ? -8.742 45.531 3.748 1 82 930 PHE A C 1
ATOM 7407 O O . PHE A 1 930 ? -9.539 46.062 4.52 1 82 930 PHE A O 1
ATOM 7414 N N . PRO A 1 931 ? -8.734 44.219 3.484 1 76.44 931 PRO A N 1
ATOM 7415 C CA . PRO A 1 931 ? -9.609 43.344 4.266 1 76.44 931 PRO A CA 1
ATOM 7416 C C . PRO A 1 931 ? -9.289 43.375 5.758 1 76.44 931 PRO A C 1
ATOM 7418 O O . PRO A 1 931 ? -8.188 43.75 6.152 1 76.44 931 PRO A O 1
ATOM 7421 N N . GLN A 1 932 ? -10.219 42.969 6.496 1 65.25 932 GLN A N 1
ATOM 7422 C CA . GLN A 1 932 ? -10.141 43.062 7.949 1 65.25 932 GLN A CA 1
ATOM 7423 C C . GLN A 1 932 ? -8.93 42.312 8.492 1 65.25 932 GLN A C 1
ATOM 7425 O O . GLN A 1 932 ? -8.234 42.812 9.383 1 65.25 932 GLN A O 1
ATOM 7430 N N . HIS A 1 933 ? -8.633 41.219 7.926 1 65.19 933 HIS A N 1
ATOM 7431 C CA . HIS A 1 933 ? -7.523 40.406 8.422 1 65.19 933 HIS A CA 1
ATOM 7432 C C . HIS A 1 933 ? -6.191 41.094 8.188 1 65.19 933 HIS A C 1
ATOM 7434 O O . HIS A 1 933 ? -5.293 41.031 9.031 1 65.19 933 HIS A O 1
ATOM 7440 N N . PHE A 1 934 ? -6.035 41.844 7.133 1 69.81 934 PHE A N 1
ATOM 7441 C CA . PHE A 1 934 ? -4.801 42.562 6.828 1 69.81 934 PHE A CA 1
ATOM 7442 C C . PHE A 1 934 ? -4.652 43.781 7.727 1 69.81 934 PHE A C 1
ATOM 7444 O O . PHE A 1 934 ? -3.541 44.125 8.148 1 69.81 934 PHE A O 1
ATOM 7451 N N . ASP A 1 935 ? -5.727 44.344 8.102 1 66.12 935 ASP A N 1
ATOM 7452 C CA . ASP A 1 935 ? -5.715 45.469 9.008 1 66.12 935 ASP A CA 1
ATOM 7453 C C . ASP A 1 935 ? -5.141 45.094 10.367 1 66.12 935 ASP A C 1
ATOM 7455 O O . ASP A 1 935 ? -4.41 45.875 10.984 1 66.12 935 ASP A O 1
ATOM 7459 N N . GLU A 1 936 ? -5.395 43.875 10.695 1 62.88 936 GLU A N 1
ATOM 7460 C CA . GLU A 1 936 ? -4.887 43.375 11.969 1 62.88 936 GLU A CA 1
ATOM 7461 C C . GLU A 1 936 ? -3.371 43.219 11.93 1 62.88 936 GLU A C 1
ATOM 7463 O O . GLU A 1 936 ? -2.684 43.5 12.906 1 62.88 936 GLU A O 1
ATOM 7468 N N . ILE A 1 937 ? -2.932 42.812 10.906 1 60.75 937 ILE A N 1
ATOM 7469 C CA . ILE A 1 937 ? -1.493 42.656 10.734 1 60.75 937 ILE A CA 1
ATOM 7470 C C . ILE A 1 937 ? -0.805 44 10.742 1 60.75 937 ILE A C 1
ATOM 7472 O O . ILE A 1 937 ? 0.247 44.188 11.359 1 60.75 937 ILE A O 1
ATOM 7476 N N . LEU A 1 938 ? -1.47 44.969 10.156 1 64 938 LEU A N 1
ATOM 7477 C CA . LEU A 1 938 ? -0.914 46.312 10.07 1 64 938 LEU A CA 1
ATOM 7478 C C . LEU A 1 938 ? -0.915 47 11.43 1 64 938 LEU A C 1
ATOM 7480 O O . LEU A 1 938 ? -0.027 47.781 11.734 1 64 938 LEU A O 1
ATOM 7484 N N . ARG A 1 939 ? -1.782 46.719 12.219 1 58.78 939 ARG A N 1
ATOM 7485 C CA . ARG A 1 939 ? -1.868 47.312 13.555 1 58.78 939 ARG A CA 1
ATOM 7486 C C . ARG A 1 939 ? -0.835 46.688 14.484 1 58.78 939 ARG A C 1
ATOM 7488 O O . ARG A 1 939 ? -0.272 47.375 15.344 1 58.78 939 ARG A O 1
ATOM 7495 N N . SER A 1 940 ? -0.562 45.438 14.578 1 50.69 940 SER A N 1
ATOM 7496 C CA . SER A 1 940 ? 0.409 44.781 15.43 1 50.69 940 SER A CA 1
ATOM 7497 C C . SER A 1 940 ? 1.836 45.156 15.062 1 50.69 940 SER A C 1
ATOM 7499 O O . SER A 1 940 ? 2.725 45.156 15.922 1 50.69 940 SER A O 1
ATOM 7501 N N . ASN A 1 941 ? 2.229 45.375 14.039 1 44.56 941 ASN A N 1
ATOM 7502 C CA . ASN A 1 941 ? 3.598 45.625 13.602 1 44.56 941 ASN A CA 1
ATOM 7503 C C . ASN A 1 941 ? 3.994 47.062 13.836 1 44.56 941 ASN A C 1
ATOM 7505 O O . ASN A 1 941 ? 4.082 47.844 12.891 1 44.56 941 ASN A O 1
ATOM 7509 N N . LYS A 1 942 ? 3.803 47.656 15 1 39.22 942 LYS A N 1
ATOM 7510 C CA . LYS A 1 942 ? 4.496 48.906 15.281 1 39.22 942 LYS A CA 1
ATOM 7511 C C . LYS A 1 942 ? 5.996 48.781 15.016 1 39.22 942 LYS A C 1
ATOM 7513 O O . LYS A 1 942 ? 6.598 49.625 14.375 1 39.22 942 LYS A O 1
ATOM 7518 N N . THR A 1 943 ? 6.992 48.219 16.266 1 30.38 943 THR A N 1
ATOM 7519 C CA . THR A 1 943 ? 8.445 48.094 16.328 1 30.38 943 THR A CA 1
ATOM 7520 C C . THR A 1 943 ? 8.953 47.062 15.328 1 30.38 943 THR A C 1
ATOM 7522 O O . THR A 1 943 ? 8.914 45.875 15.602 1 30.38 943 THR A O 1
ATOM 7525 N N . ILE A 1 944 ? 8.586 46.719 14.453 1 29.58 944 ILE A N 1
ATOM 7526 C CA . ILE A 1 944 ? 9.438 45.875 13.641 1 29.58 944 ILE A CA 1
ATOM 7527 C C . ILE A 1 944 ? 10.875 46.375 13.664 1 29.58 944 ILE A C 1
ATOM 7529 O O . ILE A 1 944 ? 11.164 47.438 13.125 1 29.58 944 ILE A O 1
ATOM 7533 N N . PRO A 1 945 ? 11.547 46.375 14.93 1 25.8 945 PRO A N 1
ATOM 7534 C CA . PRO A 1 945 ? 12.992 46.656 14.891 1 25.8 945 PRO A CA 1
ATOM 7535 C C . PRO A 1 945 ? 13.633 46.25 13.57 1 25.8 945 PRO A C 1
ATOM 7537 O O . PRO A 1 945 ? 13.055 45.438 12.82 1 25.8 945 PRO A O 1
ATOM 7540 N N . ASP A 1 946 ? 15.062 46.75 13.43 1 24.2 946 ASP A N 1
ATOM 7541 C CA . ASP A 1 946 ? 16.266 46.625 12.609 1 24.2 946 ASP A CA 1
ATOM 7542 C C . ASP A 1 946 ? 16.562 45.156 12.297 1 24.2 946 ASP A C 1
ATOM 7544 O O . ASP A 1 946 ? 17.141 44.844 11.25 1 24.2 946 ASP A O 1
ATOM 7548 N N . ALA A 1 947 ? 16.547 44.344 13.336 1 24.52 947 ALA A N 1
ATOM 7549 C CA . ALA A 1 947 ? 17.188 43.062 13.305 1 24.52 947 ALA A CA 1
ATOM 7550 C C . ALA A 1 947 ? 16.562 42.156 12.234 1 24.52 947 ALA A C 1
ATOM 7552 O O . ALA A 1 947 ? 17.188 41.188 11.781 1 24.52 947 ALA A O 1
ATOM 7553 N N . PHE A 1 948 ? 15.391 42.188 12.07 1 24.72 948 PHE A N 1
ATOM 7554 C CA . PHE A 1 948 ? 15.094 41.312 10.938 1 24.72 948 PHE A CA 1
ATOM 7555 C C . PHE A 1 948 ? 15.523 41.969 9.633 1 24.72 948 PHE A C 1
ATOM 7557 O O . PHE A 1 948 ? 15.578 41.312 8.594 1 24.72 948 PHE A O 1
ATOM 7564 N N . ALA A 1 949 ? 15.836 43.25 9.578 1 25.95 949 ALA A N 1
ATOM 7565 C CA . ALA A 1 949 ? 16.594 44.094 8.641 1 25.95 949 ALA A CA 1
ATOM 7566 C C . ALA A 1 949 ? 18.031 43.562 8.508 1 25.95 949 ALA A C 1
ATOM 7568 O O . ALA A 1 949 ? 18.578 43.531 7.402 1 25.95 949 ALA A O 1
ATOM 7569 N N . ASN A 1 950 ? 18.75 43.469 9.641 1 25.45 950 ASN A N 1
ATOM 7570 C CA . ASN A 1 950 ? 20.156 43.094 9.688 1 25.45 950 ASN A CA 1
ATOM 7571 C C . ASN A 1 950 ? 20.375 41.688 9.148 1 25.45 950 ASN A C 1
ATOM 7573 O O . ASN A 1 950 ? 21.406 41.406 8.531 1 25.45 950 ASN A O 1
ATOM 7577 N N . TYR A 1 951 ? 19.609 40.75 9.469 1 25.16 951 TYR A N 1
ATOM 7578 C CA . TYR A 1 951 ? 20.047 39.5 8.852 1 25.16 951 TYR A CA 1
ATOM 7579 C C . TYR A 1 951 ? 19.906 39.562 7.332 1 25.16 951 TYR A C 1
ATOM 7581 O O . TYR A 1 951 ? 20.812 39.188 6.598 1 25.16 951 TYR A O 1
ATOM 7589 N N . TYR A 1 952 ? 18.875 40.094 6.758 1 26.2 952 TYR A N 1
ATOM 7590 C CA . TYR A 1 952 ? 19.031 40.219 5.316 1 26.2 952 TYR A CA 1
ATOM 7591 C C . TYR A 1 952 ? 19.828 41.469 4.965 1 26.2 952 TYR A C 1
ATOM 7593 O O . TYR A 1 952 ? 20.562 41.469 3.973 1 26.2 952 TYR A O 1
ATOM 7601 N N . LEU A 1 953 ? 19.938 42.531 5.809 1 26.91 953 LEU A N 1
ATOM 7602 C CA . LEU A 1 953 ? 20.922 43.562 5.516 1 26.91 953 LEU A CA 1
ATOM 7603 C C . LEU A 1 953 ? 22.344 43 5.598 1 26.91 953 LEU A C 1
ATOM 7605 O O . LEU A 1 953 ? 23.219 43.375 4.836 1 26.91 953 LEU A O 1
ATOM 7609 N N . ARG A 1 954 ? 22.609 42.188 6.578 1 26.36 954 ARG A N 1
ATOM 7610 C CA . ARG A 1 954 ? 23.953 41.656 6.496 1 26.36 954 ARG A CA 1
ATOM 7611 C C . ARG A 1 954 ? 24.188 40.938 5.164 1 26.36 954 ARG A C 1
ATOM 7613 O O . ARG A 1 954 ? 25.25 41.062 4.559 1 26.36 954 ARG A O 1
ATOM 7620 N N . SER A 1 955 ? 23.266 40.188 4.695 1 26.17 955 SER A N 1
ATOM 7621 C CA . SER A 1 955 ? 23.672 39.625 3.412 1 26.17 955 SER A CA 1
ATOM 7622 C C . SER A 1 955 ? 23.562 40.656 2.299 1 26.17 955 SER A C 1
ATOM 7624 O O . SER A 1 955 ? 24.422 40.75 1.423 1 26.17 955 SER A O 1
ATOM 7626 N N . MET A 1 956 ? 22.672 41.625 2.287 1 25.11 956 MET A N 1
ATOM 7627 C CA . MET A 1 956 ? 22.828 42.625 1.223 1 25.11 956 MET A CA 1
ATOM 7628 C C . MET A 1 956 ? 23.844 43.688 1.606 1 25.11 956 MET A C 1
ATOM 7630 O O . MET A 1 956 ? 24.469 44.281 0.737 1 25.11 956 MET A O 1
ATOM 7634 N N . ALA A 1 957 ? 24.094 44.062 2.809 1 25.42 957 ALA A N 1
ATOM 7635 C CA . ALA A 1 957 ? 25.188 45 3.006 1 25.42 957 ALA A CA 1
ATOM 7636 C C . ALA A 1 957 ? 26.484 44.469 2.432 1 25.42 957 ALA A C 1
ATOM 7638 O O . ALA A 1 957 ? 27.328 45.25 1.952 1 25.42 957 ALA A O 1
ATOM 7639 N N . LYS A 1 958 ? 26.734 43.25 2.471 1 25.61 958 LYS A N 1
ATOM 7640 C CA . LYS A 1 958 ? 27.984 42.875 1.821 1 25.61 958 LYS A CA 1
ATOM 7641 C C . LYS A 1 958 ? 27.953 43.188 0.329 1 25.61 958 LYS A C 1
ATOM 7643 O O . LYS A 1 958 ? 28.953 43.625 -0.249 1 25.61 958 LYS A O 1
ATOM 7648 N N . SER A 1 959 ? 26.891 43.156 -0.366 1 24.23 959 SER A N 1
ATOM 7649 C CA . SER A 1 959 ? 27.156 43.594 -1.729 1 24.23 959 SER A CA 1
ATOM 7650 C C . SER A 1 959 ? 27.156 45.125 -1.828 1 24.23 959 SER A C 1
ATOM 7652 O O . SER A 1 959 ? 27.766 45.688 -2.729 1 24.23 959 SER A O 1
ATOM 7654 N N . MET A 1 960 ? 26.469 45.875 -1.052 1 23.91 960 MET A N 1
ATOM 7655 C CA . MET A 1 960 ? 26.625 47.312 -1.403 1 23.91 960 MET A CA 1
ATOM 7656 C C . MET A 1 960 ? 27.984 47.844 -0.961 1 23.91 960 MET A C 1
ATOM 7658 O O . MET A 1 960 ? 28.344 48.969 -1.291 1 23.91 960 MET A O 1
ATOM 7662 N N . LYS A 1 961 ? 28.766 47.281 -0.117 1 25.39 961 LYS A N 1
ATOM 7663 C CA . LYS A 1 961 ? 30.062 47.906 0.05 1 25.39 961 LYS A CA 1
ATOM 7664 C C . LYS A 1 961 ? 30.875 47.844 -1.241 1 25.39 961 LYS A C 1
ATOM 7666 O O . LYS A 1 961 ? 32 48.312 -1.288 1 25.39 961 LYS A O 1
ATOM 7671 N N . ILE A 1 962 ? 30.578 47.156 -2.295 1 22.72 962 ILE A N 1
ATOM 7672 C CA . ILE A 1 962 ? 31.547 47.312 -3.381 1 22.72 962 ILE A CA 1
ATOM 7673 C C . ILE A 1 962 ? 31.422 48.688 -3.982 1 22.72 962 ILE A C 1
ATOM 7675 O O . ILE A 1 962 ? 32.406 49.25 -4.477 1 22.72 962 ILE A O 1
ATOM 7679 N N . ASP A 1 963 ? 30.422 49.375 -4.113 1 22.64 963 ASP A N 1
ATOM 7680 C CA . ASP A 1 963 ? 30.812 50.531 -4.93 1 22.64 963 ASP A CA 1
ATOM 7681 C C . ASP A 1 963 ? 31.641 51.531 -4.117 1 22.64 963 ASP A C 1
ATOM 7683 O O . ASP A 1 963 ? 32.156 52.5 -4.664 1 22.64 963 ASP A O 1
ATOM 7687 N N . ASN A 1 964 ? 31.688 51.625 -2.875 1 22.41 964 ASN A N 1
ATOM 7688 C CA . ASN A 1 964 ? 32.531 52.75 -2.457 1 22.41 964 ASN A CA 1
ATOM 7689 C C . ASN A 1 964 ? 34 52.469 -2.801 1 22.41 964 ASN A C 1
ATOM 7691 O O . ASN A 1 964 ? 34.875 53.25 -2.4 1 22.41 964 ASN A O 1
ATOM 7695 N N . TYR A 1 965 ? 34.5 51.312 -3.146 1 22.5 965 TYR A N 1
ATOM 7696 C CA . TYR A 1 965 ? 35.906 51.406 -3.492 1 22.5 965 TYR A CA 1
ATOM 7697 C C . TYR A 1 965 ? 36.125 52.219 -4.762 1 22.5 965 TYR A C 1
ATOM 7699 O O . TYR A 1 965 ? 37.25 52.5 -5.16 1 22.5 965 TYR A O 1
ATOM 7707 N N . ALA A 1 966 ? 35.156 52.438 -5.668 1 22.72 966 ALA A N 1
ATOM 7708 C CA . ALA A 1 966 ? 35.75 53.25 -6.742 1 22.72 966 ALA A CA 1
ATOM 7709 C C . ALA A 1 966 ? 36.031 54.656 -6.266 1 22.72 966 ALA A C 1
ATOM 7711 O O . ALA A 1 966 ? 36.844 55.375 -6.879 1 22.72 966 ALA A O 1
ATOM 7712 N N . LYS A 1 967 ? 35.344 55.312 -5.402 1 24.11 967 LYS A N 1
ATOM 7713 C CA . LYS A 1 967 ? 35.875 56.688 -5.332 1 24.11 967 LYS A CA 1
ATOM 7714 C C . LYS A 1 967 ? 37.25 56.719 -4.688 1 24.11 967 LYS A C 1
ATOM 7716 O O . LYS A 1 967 ? 37.875 57.781 -4.59 1 24.11 967 LYS A O 1
ATOM 7721 N N . HIS A 1 968 ? 37.781 55.719 -4.035 1 22.53 968 HIS A N 1
ATOM 7722 C CA . HIS A 1 968 ? 39.062 56.156 -3.531 1 22.53 968 HIS A CA 1
ATOM 7723 C C . HIS A 1 968 ? 40.094 56.312 -4.664 1 22.53 968 HIS A C 1
ATOM 7725 O O . HIS A 1 968 ? 41.219 56.75 -4.434 1 22.53 968 HIS A O 1
ATOM 7731 N N . ASP A 1 969 ? 40.062 55.688 -5.832 1 21.78 969 ASP A N 1
ATOM 7732 C CA . ASP A 1 969 ? 41.219 56.031 -6.656 1 21.78 969 ASP A CA 1
ATOM 7733 C C . ASP A 1 969 ? 41.156 57.469 -7.117 1 21.78 969 ASP A C 1
ATOM 7735 O O . ASP A 1 969 ? 42.188 58.062 -7.434 1 21.78 969 ASP A O 1
ATOM 7739 N N . GLU A 1 970 ? 40.125 58.156 -7.555 1 23.53 970 GLU A N 1
ATOM 7740 C CA . GLU A 1 970 ? 40.625 59.375 -8.141 1 23.53 970 GLU A CA 1
ATOM 7741 C C . GLU A 1 970 ? 41.312 60.25 -7.098 1 23.53 970 GLU A C 1
ATOM 7743 O O . GLU A 1 970 ? 42.281 60.969 -7.406 1 23.53 970 GLU A O 1
ATOM 7748 N N . ASP A 1 971 ? 40.969 60.594 -5.934 1 22.86 971 ASP A N 1
ATOM 7749 C CA . ASP A 1 971 ? 41.75 61.625 -5.312 1 22.86 971 ASP A CA 1
ATOM 7750 C C . ASP A 1 971 ? 43.156 61.125 -4.945 1 22.86 971 ASP A C 1
ATOM 7752 O O . ASP A 1 971 ? 43.969 61.844 -4.391 1 22.86 971 ASP A O 1
ATOM 7756 N N . GLU A 1 972 ? 43.625 59.938 -4.965 1 21.81 972 GLU A N 1
ATOM 7757 C CA . GLU A 1 972 ? 45.094 59.938 -4.852 1 21.81 972 GLU A CA 1
ATOM 7758 C C . GLU A 1 972 ? 45.719 60.5 -6.121 1 21.81 972 GLU A C 1
ATOM 7760 O O . GLU A 1 972 ? 46.875 60.906 -6.105 1 21.81 972 GLU A O 1
ATOM 7765 N N . ASP A 1 973 ? 45.406 60.5 -7.395 1 21.92 973 ASP A N 1
ATOM 7766 C CA . ASP A 1 973 ? 46.312 61.156 -8.336 1 21.92 973 ASP A CA 1
ATOM 7767 C C . ASP A 1 973 ? 46.281 62.656 -8.164 1 21.92 973 ASP A C 1
ATOM 7769 O O . ASP A 1 973 ? 47.031 63.375 -8.828 1 21.92 973 ASP A O 1
ATOM 7773 N N . LYS A 1 974 ? 45.562 63.531 -7.602 1 23.92 974 LYS A N 1
ATOM 7774 C CA . LYS A 1 974 ? 46.094 64.875 -7.352 1 23.92 974 LYS A CA 1
ATOM 7775 C C . LYS A 1 974 ? 47.219 64.812 -6.312 1 23.92 974 LYS A C 1
ATOM 7777 O O . LYS A 1 974 ? 48 65.812 -6.199 1 23.92 974 LYS A O 1
ATOM 7782 N N . THR A 1 975 ? 47.625 64.125 -5.297 1 21.69 975 THR A N 1
ATOM 7783 C CA . THR A 1 975 ? 48.906 64.5 -4.738 1 21.69 975 THR A CA 1
ATOM 7784 C C . THR A 1 975 ? 50.031 64.25 -5.711 1 21.69 975 THR A C 1
ATOM 7786 O O . THR A 1 975 ? 51.219 64.5 -5.402 1 21.69 975 THR A O 1
ATOM 7789 N N . ALA A 1 976 ? 50.125 63.688 -6.906 1 20.61 976 ALA A N 1
ATOM 7790 C CA . ALA A 1 976 ? 51.312 64 -7.691 1 20.61 976 ALA A CA 1
ATOM 7791 C C . ALA A 1 976 ? 51.219 65.438 -8.195 1 20.61 976 ALA A C 1
ATOM 7793 O O . ALA A 1 976 ? 52.219 66.188 -8.18 1 20.61 976 ALA A O 1
ATOM 7794 N N . LYS A 1 977 ? 50.406 66.312 -8.93 1 22.14 977 LYS A N 1
ATOM 7795 C CA . LYS A 1 977 ? 50.906 67.562 -9.398 1 22.14 977 LYS A CA 1
ATOM 7796 C C . LYS A 1 977 ? 51.031 68.562 -8.25 1 22.14 977 LYS A C 1
ATOM 7798 O O . LYS A 1 977 ? 51.812 69.5 -8.305 1 22.14 977 LYS A O 1
ATOM 7803 N N . GLU A 1 978 ? 50.406 68.75 -7.105 1 20.39 978 GLU A N 1
ATOM 7804 C CA . GLU A 1 978 ? 51.031 69.875 -6.477 1 20.39 978 GLU A CA 1
ATOM 7805 C C . GLU A 1 978 ? 52.375 69.5 -5.859 1 20.39 978 GLU A C 1
ATOM 7807 O O . GLU A 1 978 ? 53.094 70.375 -5.352 1 20.39 978 GLU A O 1
ATOM 7812 N N . HIS A 1 979 ? 53.188 68.375 -6.473 1 20.17 979 HIS A N 1
ATOM 7813 C CA . HIS A 1 979 ? 54.531 68.75 -6.941 1 20.17 979 HIS A CA 1
ATOM 7814 C C . HIS A 1 979 ? 54.562 68.875 -8.453 1 20.17 979 HIS A C 1
ATOM 7816 O O . HIS A 1 979 ? 53.875 68.188 -9.18 1 20.17 979 HIS A O 1
ATOM 7822 N N . MET B 1 1 ? 7.781 -24.75 -35.219 1 19.03 1 MET B N 1
ATOM 7823 C CA . MET B 1 1 ? 8.18 -23.797 -34.188 1 19.03 1 MET B CA 1
ATOM 7824 C C . MET B 1 1 ? 8.211 -24.469 -32.812 1 19.03 1 MET B C 1
ATOM 7826 O O . MET B 1 1 ? 8.992 -24.094 -31.938 1 19.03 1 MET B O 1
ATOM 7830 N N . SER B 1 2 ? 7.18 -25.266 -32.656 1 25.7 2 SER B N 1
ATOM 7831 C CA . SER B 1 2 ? 6.938 -26.25 -31.594 1 25.7 2 SER B CA 1
ATOM 7832 C C . SER B 1 2 ? 8.047 -27.297 -31.547 1 25.7 2 SER B C 1
ATOM 7834 O O . SER B 1 2 ? 8.227 -27.984 -30.531 1 25.7 2 SER B O 1
ATOM 7836 N N . SER B 1 3 ? 8.633 -27.453 -32.688 1 26.39 3 SER B N 1
ATOM 7837 C CA . SER B 1 3 ? 9.508 -28.609 -32.812 1 26.39 3 SER B CA 1
ATOM 7838 C C . SER B 1 3 ? 10.836 -28.391 -32.094 1 26.39 3 SER B C 1
ATOM 7840 O O . SER B 1 3 ? 11.43 -29.328 -31.578 1 26.39 3 SER B O 1
ATOM 7842 N N . SER B 1 4 ? 11.289 -27.141 -32.219 1 27.36 4 SER B N 1
ATOM 7843 C CA . SER B 1 4 ? 12.688 -27 -31.812 1 27.36 4 SER B CA 1
ATOM 7844 C C . SER B 1 4 ? 12.82 -26.797 -30.312 1 27.36 4 SER B C 1
ATOM 7846 O O . SER B 1 4 ? 13.922 -26.891 -29.766 1 27.36 4 SER B O 1
ATOM 7848 N N . ALA B 1 5 ? 11.844 -26.188 -29.547 1 33.66 5 ALA B N 1
ATOM 7849 C CA . ALA B 1 5 ? 11.914 -26.312 -28.094 1 33.66 5 ALA B CA 1
ATOM 7850 C C . ALA B 1 5 ? 11.867 -27.766 -27.656 1 33.66 5 ALA B C 1
ATOM 7852 O O . ALA B 1 5 ? 12.172 -28.078 -26.5 1 33.66 5 ALA B O 1
ATOM 7853 N N . ARG B 1 6 ? 11.305 -28.5 -28.5 1 39.41 6 ARG B N 1
ATOM 7854 C CA . ARG B 1 6 ? 11.25 -29.953 -28.375 1 39.41 6 ARG B CA 1
ATOM 7855 C C . ARG B 1 6 ? 12.625 -30.578 -28.594 1 39.41 6 ARG B C 1
ATOM 7857 O O . ARG B 1 6 ? 12.836 -31.75 -28.297 1 39.41 6 ARG B O 1
ATOM 7864 N N . SER B 1 7 ? 13.352 -30.062 -29.594 1 30.33 7 SER B N 1
ATOM 7865 C CA . SER B 1 7 ? 14.578 -30.75 -30 1 30.33 7 SER B CA 1
ATOM 7866 C C . SER B 1 7 ? 15.656 -30.609 -28.938 1 30.33 7 SER B C 1
ATOM 7868 O O . SER B 1 7 ? 16.656 -31.328 -28.953 1 30.33 7 SER B O 1
ATOM 7870 N N . LEU B 1 8 ? 15.891 -29.281 -28.469 1 29.5 8 LEU B N 1
ATOM 7871 C CA . LEU B 1 8 ? 16.969 -29.281 -27.484 1 29.5 8 LEU B CA 1
ATOM 7872 C C . LEU B 1 8 ? 16.656 -30.203 -26.312 1 29.5 8 LEU B C 1
ATOM 7874 O O . LEU B 1 8 ? 17.547 -30.609 -25.578 1 29.5 8 LEU B O 1
ATOM 7878 N N . SER B 1 9 ? 15.453 -29.953 -25.578 1 30.17 9 SER B N 1
ATOM 7879 C CA . SER B 1 9 ? 15.133 -30.953 -24.547 1 30.17 9 SER B CA 1
ATOM 7880 C C . SER B 1 9 ? 14.641 -32.25 -25.172 1 30.17 9 SER B C 1
ATOM 7882 O O . SER B 1 9 ? 13.633 -32.25 -25.891 1 30.17 9 SER B O 1
ATOM 7884 N N . GLY B 1 10 ? 15.336 -33.031 -25.797 1 28.52 10 GLY B N 1
ATOM 7885 C CA . GLY B 1 10 ? 14.977 -34.375 -26.219 1 28.52 10 GLY B CA 1
ATOM 7886 C C . GLY B 1 10 ? 13.828 -34.969 -25.406 1 28.52 10 GLY B C 1
ATOM 7887 O O . GLY B 1 10 ? 12.867 -35.469 -25.984 1 28.52 10 GLY B O 1
ATOM 7888 N N . SER B 1 11 ? 14.344 -35.719 -24.203 1 33 11 SER B N 1
ATOM 7889 C CA . SER B 1 11 ? 13.586 -36.844 -23.609 1 33 11 SER B CA 1
ATOM 7890 C C . SER B 1 11 ? 12.211 -36.375 -23.125 1 33 11 SER B C 1
ATOM 7892 O O . SER B 1 11 ? 11.188 -36.938 -23.484 1 33 11 SER B O 1
ATOM 7894 N N . SER B 1 12 ? 11.992 -36.156 -21.578 1 35.09 12 SER B N 1
ATOM 7895 C CA . SER B 1 12 ? 10.836 -36.625 -20.828 1 35.09 12 SER B CA 1
ATOM 7896 C C . SER B 1 12 ? 9.648 -35.688 -20.969 1 35.09 12 SER B C 1
ATOM 7898 O O . SER B 1 12 ? 9.828 -34.469 -21.016 1 35.09 12 SER B O 1
ATOM 7900 N N . GLU B 1 13 ? 8.398 -36 -21.484 1 41.38 13 GLU B N 1
ATOM 7901 C CA . GLU B 1 13 ? 7.004 -35.594 -21.641 1 41.38 13 GLU B CA 1
ATOM 7902 C C . GLU B 1 13 ? 6.605 -34.594 -20.547 1 41.38 13 GLU B C 1
ATOM 7904 O O . GLU B 1 13 ? 5.859 -33.625 -20.828 1 41.38 13 GLU B O 1
ATOM 7909 N N . GLY B 1 14 ? 7.113 -34.812 -19.391 1 41.19 14 GLY B N 1
ATOM 7910 C CA . GLY B 1 14 ? 6.691 -34.062 -18.234 1 41.19 14 GLY B CA 1
ATOM 7911 C C . GLY B 1 14 ? 7.152 -32.594 -18.266 1 41.19 14 GLY B C 1
ATOM 7912 O O . GLY B 1 14 ? 6.449 -31.703 -17.797 1 41.19 14 GLY B O 1
ATOM 7913 N N . ILE B 1 15 ? 8.516 -32.438 -18.859 1 46.5 15 ILE B N 1
ATOM 7914 C CA . ILE B 1 15 ? 9.266 -31.188 -18.844 1 46.5 15 ILE B CA 1
ATOM 7915 C C . ILE B 1 15 ? 8.578 -30.172 -19.75 1 46.5 15 ILE B C 1
ATOM 7917 O O . ILE B 1 15 ? 8.414 -29.016 -19.359 1 46.5 15 ILE B O 1
ATOM 7921 N N . GLY B 1 16 ? 8.273 -30.578 -20.969 1 53.06 16 GLY B N 1
ATOM 7922 C CA . GLY B 1 16 ? 7.559 -29.797 -21.969 1 53.06 16 GLY B CA 1
ATOM 7923 C C . GLY B 1 16 ? 6.199 -29.328 -21.5 1 53.06 16 GLY B C 1
ATOM 7924 O O . GLY B 1 16 ? 5.809 -28.188 -21.75 1 53.06 16 GLY B O 1
ATOM 7925 N N . ILE B 1 17 ? 5.816 -30.109 -20.5 1 59.91 17 ILE B N 1
ATOM 7926 C CA . ILE B 1 17 ? 4.465 -29.844 -20.016 1 59.91 17 ILE B CA 1
ATOM 7927 C C . ILE B 1 17 ? 4.488 -28.688 -19.016 1 59.91 17 ILE B C 1
ATOM 7929 O O . ILE B 1 17 ? 3.633 -27.797 -19.078 1 59.91 17 ILE B O 1
ATOM 7933 N N . ALA B 1 18 ? 5.602 -28.609 -18.156 1 61.09 18 ALA B N 1
ATOM 7934 C CA . ALA B 1 18 ? 5.645 -27.562 -17.141 1 61.09 18 ALA B CA 1
ATOM 7935 C C . ALA B 1 18 ? 5.859 -26.203 -17.766 1 61.09 18 ALA B C 1
ATOM 7937 O O . ALA B 1 18 ? 5.23 -25.219 -17.359 1 61.09 18 ALA B O 1
ATOM 7938 N N . ALA B 1 19 ? 6.734 -26.094 -18.797 1 64.75 19 ALA B N 1
ATOM 7939 C CA . ALA B 1 19 ? 6.984 -24.828 -19.5 1 64.75 19 ALA B CA 1
ATOM 7940 C C . ALA B 1 19 ? 5.727 -24.344 -20.203 1 64.75 19 ALA B C 1
ATOM 7942 O O . ALA B 1 19 ? 5.445 -23.141 -20.219 1 64.75 19 ALA B O 1
ATOM 7943 N N . GLU B 1 20 ? 5.035 -25.312 -20.609 1 69.81 20 GLU B N 1
ATOM 7944 C CA . GLU B 1 20 ? 3.812 -24.969 -21.328 1 69.81 20 GLU B CA 1
ATOM 7945 C C . GLU B 1 20 ? 2.74 -24.453 -20.375 1 69.81 20 GLU B C 1
ATOM 7947 O O . GLU B 1 20 ? 1.972 -23.547 -20.719 1 69.81 20 GLU B O 1
ATOM 7952 N N . VAL B 1 21 ? 2.814 -25 -19.141 1 70.94 21 VAL B N 1
ATOM 7953 C CA . VAL B 1 21 ? 1.842 -24.547 -18.141 1 70.94 21 VAL B CA 1
ATOM 7954 C C . VAL B 1 21 ? 2.156 -23.125 -17.719 1 70.94 21 VAL B C 1
ATOM 7956 O O . VAL B 1 21 ? 1.253 -22.297 -17.594 1 70.94 21 VAL B O 1
ATOM 7959 N N . VAL B 1 22 ? 3.42 -22.875 -17.547 1 72.38 22 VAL B N 1
ATOM 7960 C CA . VAL B 1 22 ? 3.828 -21.547 -17.125 1 72.38 22 VAL B CA 1
ATOM 7961 C C . VAL B 1 22 ? 3.502 -20.531 -18.219 1 72.38 22 VAL B C 1
ATOM 7963 O O . VAL B 1 22 ? 3.014 -19.438 -17.938 1 72.38 22 VAL B O 1
ATOM 7966 N N . LEU B 1 23 ? 3.732 -20.906 -19.438 1 76.56 23 LEU B N 1
ATOM 7967 C CA . LEU B 1 23 ? 3.434 -20.016 -20.562 1 76.56 23 LEU B CA 1
ATOM 7968 C C . LEU B 1 23 ? 1.937 -19.75 -20.641 1 76.56 23 LEU B C 1
ATOM 7970 O O . LEU B 1 23 ? 1.525 -18.609 -20.922 1 76.56 23 LEU B O 1
ATOM 7974 N N . PHE B 1 24 ? 1.212 -20.719 -20.359 1 77.44 24 PHE B N 1
ATOM 7975 C CA . PHE B 1 24 ? -0.237 -20.562 -20.391 1 77.44 24 PHE B CA 1
ATOM 7976 C C . PHE B 1 24 ? -0.697 -19.547 -19.344 1 77.44 24 PHE B C 1
ATOM 7978 O O . PHE B 1 24 ? -1.54 -18.703 -19.625 1 77.44 24 PHE B O 1
ATOM 7985 N N . VAL B 1 25 ? -0.136 -19.734 -18.203 1 79.31 25 VAL B N 1
ATOM 7986 C CA . VAL B 1 25 ? -0.553 -18.875 -17.094 1 79.31 25 VAL B CA 1
ATOM 7987 C C . VAL B 1 25 ? -0.295 -17.406 -17.453 1 79.31 25 VAL B C 1
ATOM 7989 O O . VAL B 1 25 ? -1.157 -16.547 -17.25 1 79.31 25 VAL B O 1
ATOM 7992 N N . PHE B 1 26 ? 0.737 -17.141 -18.109 1 82.81 26 PHE B N 1
ATOM 7993 C CA . PHE B 1 26 ? 1.089 -15.75 -18.328 1 82.81 26 PHE B CA 1
ATOM 7994 C C . PHE B 1 26 ? 0.445 -15.211 -19.594 1 82.81 26 PHE B C 1
ATOM 7996 O O . PHE B 1 26 ? 0.169 -14.016 -19.703 1 82.81 26 PHE B O 1
ATOM 8003 N N . ILE B 1 27 ? 0.102 -16.078 -20.516 1 82.81 27 ILE B N 1
ATOM 8004 C CA . ILE B 1 27 ? -0.715 -15.664 -21.641 1 82.81 27 ILE B CA 1
ATOM 8005 C C . ILE B 1 27 ? -2.133 -15.352 -21.172 1 82.81 27 ILE B C 1
ATOM 8007 O O . ILE B 1 27 ? -2.744 -14.383 -21.625 1 82.81 27 ILE B O 1
ATOM 8011 N N . ALA B 1 28 ? -2.516 -16.25 -20.297 1 84.5 28 ALA B N 1
ATOM 8012 C CA . ALA B 1 28 ? -3.84 -16.031 -19.719 1 84.5 28 ALA B CA 1
ATOM 8013 C C . ALA B 1 28 ? -3.906 -14.695 -19 1 84.5 28 ALA B C 1
ATOM 8015 O O . ALA B 1 28 ? -4.902 -13.969 -19.094 1 84.5 28 ALA B O 1
ATOM 8016 N N . LEU B 1 29 ? -2.865 -14.367 -18.328 1 87.44 29 LEU B N 1
ATOM 8017 C CA . LEU B 1 29 ? -2.842 -13.102 -17.594 1 87.44 29 LEU B CA 1
ATOM 8018 C C . LEU B 1 29 ? -2.766 -11.922 -18.547 1 87.44 29 LEU B C 1
ATOM 8020 O O . LEU B 1 29 ? -3.338 -10.859 -18.281 1 87.44 29 LEU B O 1
ATOM 8024 N N . LEU B 1 30 ? -2.082 -12.078 -19.656 1 86.94 30 LEU B N 1
ATOM 8025 C CA . LEU B 1 30 ? -2.025 -11.031 -20.672 1 86.94 30 LEU B CA 1
ATOM 8026 C C . LEU B 1 30 ? -3.406 -10.773 -21.266 1 86.94 30 LEU B C 1
ATOM 8028 O O . LEU B 1 30 ? -3.789 -9.625 -21.484 1 86.94 30 LEU B O 1
ATOM 8032 N N . LEU B 1 31 ? -4.09 -11.836 -21.469 1 87.12 31 LEU B N 1
ATOM 8033 C CA . LEU B 1 31 ? -5.438 -11.719 -22.016 1 87.12 31 LEU B CA 1
ATOM 8034 C C . LEU B 1 31 ? -6.371 -11.062 -21 1 87.12 31 LEU B C 1
ATOM 8036 O O . LEU B 1 31 ? -7.293 -10.336 -21.375 1 87.12 31 LEU B O 1
ATOM 8040 N N . THR B 1 32 ? -6.102 -11.406 -19.734 1 86.69 32 THR B N 1
ATOM 8041 C CA . THR B 1 32 ? -6.895 -10.781 -18.688 1 86.69 32 THR B CA 1
ATOM 8042 C C . THR B 1 32 ? -6.719 -9.266 -18.719 1 86.69 32 THR B C 1
ATOM 8044 O O . THR B 1 32 ? -7.695 -8.523 -18.594 1 86.69 32 THR B O 1
ATOM 8047 N N . ILE B 1 33 ? -5.52 -8.789 -18.922 1 86.69 33 ILE B N 1
ATOM 8048 C CA . ILE B 1 33 ? -5.23 -7.355 -18.969 1 86.69 33 ILE B CA 1
ATOM 8049 C C . ILE B 1 33 ? -5.922 -6.742 -20.188 1 86.69 33 ILE B C 1
ATOM 8051 O O . ILE B 1 33 ? -6.527 -5.672 -20.094 1 86.69 33 ILE B O 1
ATOM 8055 N N . ALA B 1 34 ? -5.879 -7.41 -21.266 1 85.19 34 ALA B N 1
ATOM 8056 C CA . ALA B 1 34 ? -6.504 -6.934 -22.484 1 85.19 34 ALA B CA 1
ATOM 8057 C C . ALA B 1 34 ? -8.023 -6.832 -22.328 1 85.19 34 ALA B C 1
ATOM 8059 O O . ALA B 1 34 ? -8.641 -5.883 -22.812 1 85.19 34 ALA B O 1
ATOM 8060 N N . CYS B 1 35 ? -8.586 -7.777 -21.609 1 86.19 35 CYS B N 1
ATOM 8061 C CA . CYS B 1 35 ? -10.031 -7.797 -21.422 1 86.19 35 CYS B CA 1
ATOM 8062 C C . CYS B 1 35 ? -10.477 -6.652 -20.516 1 86.19 35 CYS B C 1
ATOM 8064 O O . CYS B 1 35 ? -11.531 -6.059 -20.734 1 86.19 35 CYS B O 1
ATOM 8066 N N . TYR B 1 36 ? -9.719 -6.383 -19.547 1 82.25 36 TYR B N 1
ATOM 8067 C CA . TYR B 1 36 ? -10.078 -5.305 -18.641 1 82.25 36 TYR B CA 1
ATOM 8068 C C . TYR B 1 36 ? -9.977 -3.949 -19.328 1 82.25 36 TYR B C 1
ATOM 8070 O O . TYR B 1 36 ? -10.734 -3.027 -19.016 1 82.25 36 TYR B O 1
ATOM 8078 N N . GLU B 1 37 ? -9.086 -3.855 -20.312 1 77.88 37 GLU B N 1
ATOM 8079 C CA . GLU B 1 37 ? -9 -2.627 -21.094 1 77.88 37 GLU B CA 1
ATOM 8080 C C . GLU B 1 37 ? -10.141 -2.533 -22.109 1 77.88 37 GLU B C 1
ATOM 8082 O O . GLU B 1 37 ? -10.625 -1.44 -22.406 1 77.88 37 GLU B O 1
ATOM 8087 N N . LEU B 1 38 ? -10.484 -3.639 -22.578 1 80.12 38 LEU B N 1
ATOM 8088 C CA . LEU B 1 38 ? -11.562 -3.686 -23.562 1 80.12 38 LEU B CA 1
ATOM 8089 C C . LEU B 1 38 ? -12.906 -3.391 -22.906 1 80.12 38 LEU B C 1
ATOM 8091 O O . LEU B 1 38 ? -13.828 -2.893 -23.562 1 80.12 38 LEU B O 1
ATOM 8095 N N . LYS B 1 39 ? -12.984 -3.734 -21.641 1 77.12 39 LYS B N 1
ATOM 8096 C CA . LYS B 1 39 ? -14.195 -3.479 -20.859 1 77.12 39 LYS B CA 1
ATOM 8097 C C . LYS B 1 39 ? -14.562 -1.996 -20.891 1 77.12 39 LYS B C 1
ATOM 8099 O O . LYS B 1 39 ? -15.742 -1.642 -20.875 1 77.12 39 LYS B O 1
ATOM 8104 N N . LYS B 1 40 ? -13.547 -1.168 -20.922 1 71.06 40 LYS B N 1
ATOM 8105 C CA . LYS B 1 40 ? -13.758 0.277 -20.906 1 71.06 40 LYS B CA 1
ATOM 8106 C C . LYS B 1 40 ? -14.438 0.748 -22.188 1 71.06 40 LYS B C 1
ATOM 8108 O O . LYS B 1 40 ? -15.141 1.762 -22.188 1 71.06 40 LYS B O 1
ATOM 8113 N N . ILE B 1 41 ? -14.312 -0.108 -23.219 1 72 41 ILE B N 1
ATOM 8114 C CA . ILE B 1 41 ? -14.859 0.257 -24.516 1 72 41 ILE B CA 1
ATOM 8115 C C . ILE B 1 41 ? -16.203 -0.452 -24.734 1 72 41 ILE B C 1
ATOM 8117 O O . ILE B 1 41 ? -17.188 0.173 -25.125 1 72 41 ILE B O 1
ATOM 8121 N N . VAL B 1 42 ? -16.328 -1.797 -24.516 1 72.75 42 VAL B N 1
ATOM 8122 C CA . VAL B 1 42 ? -17.484 -2.613 -24.844 1 72.75 42 VAL B CA 1
ATOM 8123 C C . VAL B 1 42 ? -18.5 -2.562 -23.703 1 72.75 42 VAL B C 1
ATOM 8125 O O . VAL B 1 42 ? -19.688 -2.824 -23.891 1 72.75 42 VAL B O 1
ATOM 8128 N N . LYS B 1 43 ? -18.172 -2.121 -22.484 1 71.94 43 LYS B N 1
ATOM 8129 C CA . LYS B 1 43 ? -19.031 -1.996 -21.312 1 71.94 43 LYS B CA 1
ATOM 8130 C C . LYS B 1 43 ? -19.578 -3.355 -20.875 1 71.94 43 LYS B C 1
ATOM 8132 O O . LYS B 1 43 ? -20.766 -3.479 -20.547 1 71.94 43 LYS B O 1
ATOM 8137 N N . LEU B 1 44 ? -18.906 -4.484 -21.172 1 73.81 44 LEU B N 1
ATOM 8138 C CA . LEU B 1 44 ? -19.25 -5.82 -20.688 1 73.81 44 LEU B CA 1
ATOM 8139 C C . LEU B 1 44 ? -18.375 -6.215 -19.516 1 73.81 44 LEU B C 1
ATOM 8141 O O . LEU B 1 44 ? -17.234 -5.773 -19.406 1 73.81 44 LEU B O 1
ATOM 8145 N N . PRO B 1 45 ? -19.047 -7.023 -18.625 1 76.12 45 PRO B N 1
ATOM 8146 C CA . PRO B 1 45 ? -18.219 -7.5 -17.516 1 76.12 45 PRO B CA 1
ATOM 8147 C C . PRO B 1 45 ? -17.031 -8.344 -17.984 1 76.12 45 PRO B C 1
ATOM 8149 O O . PRO B 1 45 ? -17.109 -8.984 -19.047 1 76.12 45 PRO B O 1
ATOM 8152 N N . PRO B 1 46 ? -15.977 -8.398 -17.312 1 78.44 46 PRO B N 1
ATOM 8153 C CA . PRO B 1 46 ? -14.75 -9.07 -17.75 1 78.44 46 PRO B CA 1
ATOM 8154 C C . PRO B 1 46 ? -14.906 -10.594 -17.828 1 78.44 46 PRO B C 1
ATOM 8156 O O . PRO B 1 46 ? -14.289 -11.234 -18.688 1 78.44 46 PRO B O 1
ATOM 8159 N N . SER B 1 47 ? -15.758 -11.242 -17.047 1 80.12 47 SER B N 1
ATOM 8160 C CA . SER B 1 47 ? -15.836 -12.695 -16.969 1 80.12 47 SER B CA 1
ATOM 8161 C C . SER B 1 47 ? -16.297 -13.297 -18.297 1 80.12 47 SER B C 1
ATOM 8163 O O . SER B 1 47 ? -15.656 -14.227 -18.812 1 80.12 47 SER B O 1
ATOM 8165 N N . PRO B 1 48 ? -17.359 -12.797 -18.922 1 78.19 48 PRO B N 1
ATOM 8166 C CA . PRO B 1 48 ? -17.766 -13.352 -20.219 1 78.19 48 PRO B CA 1
ATOM 8167 C C . PRO B 1 48 ? -16.719 -13.102 -21.312 1 78.19 48 PRO B C 1
ATOM 8169 O O . PRO B 1 48 ? -16.547 -13.945 -22.203 1 78.19 48 PRO B O 1
ATOM 8172 N N . LEU B 1 49 ? -16.109 -11.984 -21.219 1 85.19 49 LEU B N 1
ATOM 8173 C CA . LEU B 1 49 ? -15.078 -11.68 -22.203 1 85.19 49 LEU B CA 1
ATOM 8174 C C . LEU B 1 49 ? -13.922 -12.664 -22.094 1 85.19 49 LEU B C 1
ATOM 8176 O O . LEU B 1 49 ? -13.336 -13.055 -23.109 1 85.19 49 LEU B O 1
ATOM 8180 N N . LEU B 1 50 ? -13.625 -13.062 -20.922 1 88.5 50 LEU B N 1
ATOM 8181 C CA . LEU B 1 50 ? -12.531 -14.008 -20.703 1 88.5 50 LEU B CA 1
ATOM 8182 C C . LEU B 1 50 ? -12.891 -15.383 -21.25 1 88.5 50 LEU B C 1
ATOM 8184 O O . LEU B 1 50 ? -12.031 -16.094 -21.781 1 88.5 50 LEU B O 1
ATOM 8188 N N . LEU B 1 51 ? -14.117 -15.758 -21.109 1 83.56 51 LEU B N 1
ATOM 8189 C CA . LEU B 1 51 ? -14.586 -17.031 -21.656 1 83.56 51 LEU B CA 1
ATOM 8190 C C . LEU B 1 51 ? -14.461 -17.047 -23.188 1 83.56 51 LEU B C 1
ATOM 8192 O O . LEU B 1 51 ? -14.016 -18.031 -23.766 1 83.56 51 LEU B O 1
ATOM 8196 N N . VAL B 1 52 ? -14.82 -15.922 -23.734 1 84.81 52 VAL B N 1
ATOM 8197 C CA . VAL B 1 52 ? -14.742 -15.805 -25.188 1 84.81 52 VAL B CA 1
ATOM 8198 C C . VAL B 1 52 ? -13.281 -15.828 -25.641 1 84.81 52 VAL B C 1
ATOM 8200 O O . VAL B 1 52 ? -12.945 -16.453 -26.641 1 84.81 52 VAL B O 1
ATOM 8203 N N . MET B 1 53 ? -12.492 -15.195 -24.891 1 88.31 53 MET B N 1
ATOM 8204 C CA . MET B 1 53 ? -11.07 -15.18 -25.219 1 88.31 53 MET B CA 1
ATOM 8205 C C . MET B 1 53 ? -10.469 -16.578 -25.109 1 88.31 53 MET B C 1
ATOM 8207 O O . MET B 1 53 ? -9.539 -16.906 -25.844 1 88.31 53 MET B O 1
ATOM 8211 N N . GLY B 1 54 ? -10.969 -17.344 -24.172 1 86.25 54 GLY B N 1
ATOM 8212 C CA . GLY B 1 54 ? -10.523 -18.734 -24.062 1 86.25 54 GLY B CA 1
ATOM 8213 C C . GLY B 1 54 ? -10.859 -19.562 -25.281 1 86.25 54 GLY B C 1
ATOM 8214 O O . GLY B 1 54 ? -10.039 -20.375 -25.734 1 86.25 54 GLY B O 1
ATOM 8215 N N . ILE B 1 55 ? -12.016 -19.297 -25.859 1 84.44 55 ILE B N 1
ATOM 8216 C CA . ILE B 1 55 ? -12.445 -19.984 -27.062 1 84.44 55 ILE B CA 1
ATOM 8217 C C . ILE B 1 55 ? -11.547 -19.594 -28.234 1 84.44 55 ILE B C 1
ATOM 8219 O O . ILE B 1 55 ? -11.102 -20.469 -29 1 84.44 55 ILE B O 1
ATOM 8223 N N . ILE B 1 56 ? -11.266 -18.328 -28.25 1 85.69 56 ILE B N 1
ATOM 8224 C CA . ILE B 1 56 ? -10.438 -17.797 -29.344 1 85.69 56 ILE B CA 1
ATOM 8225 C C . ILE B 1 56 ? -9.016 -18.344 -29.203 1 85.69 56 ILE B C 1
ATOM 8227 O O . ILE B 1 56 ? -8.383 -18.703 -30.203 1 85.69 56 ILE B O 1
ATOM 8231 N N . LEU B 1 57 ? -8.531 -18.359 -28.062 1 84.12 57 LEU B N 1
ATOM 8232 C CA . LEU B 1 57 ? -7.176 -18.844 -27.812 1 84.12 57 LEU B CA 1
ATOM 8233 C C . LEU B 1 57 ? -7.02 -20.281 -28.266 1 84.12 57 LEU B C 1
ATOM 8235 O O . LEU B 1 57 ? -5.977 -20.672 -28.797 1 84.12 57 LEU B O 1
ATOM 8239 N N . ARG B 1 58 ? -7.973 -21.047 -27.953 1 80.94 58 ARG B N 1
ATOM 8240 C CA . ARG B 1 58 ? -7.93 -22.453 -28.359 1 80.94 58 ARG B CA 1
ATOM 8241 C C . ARG B 1 58 ? -7.922 -22.578 -29.875 1 80.94 58 ARG B C 1
ATOM 8243 O O . ARG B 1 58 ? -7.188 -23.406 -30.422 1 80.94 58 ARG B O 1
ATOM 8250 N N . ASP B 1 59 ? -8.75 -21.828 -30.531 1 77.75 59 ASP B N 1
ATOM 8251 C CA . ASP B 1 59 ? -8.875 -21.891 -31.984 1 77.75 59 ASP B CA 1
ATOM 8252 C C . ASP B 1 59 ? -7.605 -21.391 -32.656 1 77.75 59 ASP B C 1
ATOM 8254 O O . ASP B 1 59 ? -7.141 -21.984 -33.625 1 77.75 59 ASP B O 1
ATOM 8258 N N . VAL B 1 60 ? -7.086 -20.328 -32.125 1 76.44 60 VAL B N 1
ATOM 8259 C CA . VAL B 1 60 ? -5.914 -19.719 -32.719 1 76.44 60 VAL B CA 1
ATOM 8260 C C . VAL B 1 60 ? -4.652 -20.469 -32.312 1 76.44 60 VAL B C 1
ATOM 8262 O O . VAL B 1 60 ? -3.689 -20.547 -33.062 1 76.44 60 VAL B O 1
ATOM 8265 N N . GLY B 1 61 ? -4.684 -20.891 -31.078 1 71.31 61 GLY B N 1
ATOM 8266 C CA . GLY B 1 61 ? -3.516 -21.562 -30.531 1 71.31 61 GLY B CA 1
ATOM 8267 C C . GLY B 1 61 ? -3.123 -22.797 -31.312 1 71.31 61 GLY B C 1
ATOM 8268 O O . GLY B 1 61 ? -1.943 -23.156 -31.375 1 71.31 61 GLY B O 1
ATOM 8269 N N . GLN B 1 62 ? -4.094 -23.422 -31.922 1 64.06 62 GLN B N 1
ATOM 8270 C CA . GLN B 1 62 ? -3.824 -24.609 -32.719 1 64.06 62 GLN B CA 1
ATOM 8271 C C . GLN B 1 62 ? -2.975 -24.266 -33.938 1 64.06 62 GLN B C 1
ATOM 8273 O O . GLN B 1 62 ? -2.256 -25.125 -34.469 1 64.06 62 GLN B O 1
ATOM 8278 N N . TYR B 1 63 ? -3.088 -23.016 -34.156 1 59.72 63 TYR B N 1
ATOM 8279 C CA . TYR B 1 63 ? -2.395 -22.625 -35.406 1 59.72 63 TYR B CA 1
ATOM 8280 C C . TYR B 1 63 ? -1.06 -21.953 -35.062 1 59.72 63 TYR B C 1
ATOM 8282 O O . TYR B 1 63 ? -0.238 -21.734 -35.969 1 59.72 63 TYR B O 1
ATOM 8290 N N . ILE B 1 64 ? -0.953 -21.547 -33.906 1 61.34 64 ILE B N 1
ATOM 8291 C CA . ILE B 1 64 ? 0.273 -20.844 -33.562 1 61.34 64 ILE B CA 1
ATOM 8292 C C . ILE B 1 64 ? 1.249 -21.812 -32.875 1 61.34 64 ILE B C 1
ATOM 8294 O O . ILE B 1 64 ? 1.035 -22.234 -31.75 1 61.34 64 ILE B O 1
ATOM 8298 N N . GLY B 1 65 ? 2.012 -22.438 -33.625 1 55.41 65 GLY B N 1
ATOM 8299 C CA . GLY B 1 65 ? 3.084 -23.391 -33.406 1 55.41 65 GLY B CA 1
ATOM 8300 C C . GLY B 1 65 ? 3.293 -23.719 -31.938 1 55.41 65 GLY B C 1
ATOM 8301 O O . GLY B 1 65 ? 2.994 -24.828 -31.5 1 55.41 65 GLY B O 1
ATOM 8302 N N . ASP B 1 66 ? 3.807 -22.812 -31.078 1 57.53 66 ASP B N 1
ATOM 8303 C CA . ASP B 1 66 ? 4.277 -23.125 -29.734 1 57.53 66 ASP B CA 1
ATOM 8304 C C . ASP B 1 66 ? 3.127 -23.109 -28.734 1 57.53 66 ASP B C 1
ATOM 8306 O O . ASP B 1 66 ? 3.27 -23.578 -27.609 1 57.53 66 ASP B O 1
ATOM 8310 N N . LEU B 1 67 ? 1.98 -22.672 -29.109 1 63.28 67 LEU B N 1
ATOM 8311 C CA . LEU B 1 67 ? 0.844 -22.609 -28.188 1 63.28 67 LEU B CA 1
ATOM 8312 C C . LEU B 1 67 ? -0.034 -23.844 -28.312 1 63.28 67 LEU B C 1
ATOM 8314 O O . LEU B 1 67 ? -0.833 -24.141 -27.422 1 63.28 67 LEU B O 1
ATOM 8318 N N . GLY B 1 68 ? 0.181 -24.562 -29.438 1 62 68 GLY B N 1
ATOM 8319 C CA . GLY B 1 68 ? -0.629 -25.734 -29.703 1 62 68 GLY B CA 1
ATOM 8320 C C . GLY B 1 68 ? -0.501 -26.812 -28.641 1 62 68 GLY B C 1
ATOM 8321 O O . GLY B 1 68 ? -1.493 -27.188 -28.016 1 62 68 GLY B O 1
ATOM 8322 N N . PRO B 1 69 ? 0.764 -27.094 -28.281 1 63.59 69 PRO B N 1
ATOM 8323 C CA . PRO B 1 69 ? 0.941 -28.109 -27.25 1 63.59 69 PRO B CA 1
ATOM 8324 C C . PRO B 1 69 ? 0.438 -27.641 -25.875 1 63.59 69 PRO B C 1
ATOM 8326 O O . PRO B 1 69 ? -0.035 -28.453 -25.078 1 63.59 69 PRO B O 1
ATOM 8329 N N . THR B 1 70 ? 0.472 -26.359 -25.766 1 63.16 70 THR B N 1
ATOM 8330 C CA . THR B 1 70 ? 0.009 -25.797 -24.5 1 63.16 70 THR B CA 1
ATOM 8331 C C . THR B 1 70 ? -1.498 -25.984 -24.344 1 63.16 70 THR B C 1
ATOM 8333 O O . THR B 1 70 ? -1.981 -26.328 -23.266 1 63.16 70 THR B O 1
ATOM 8336 N N . VAL B 1 71 ? -2.09 -25.812 -25.453 1 64.25 71 VAL B N 1
ATOM 8337 C CA . VAL B 1 71 ? -3.543 -25.938 -25.438 1 64.25 71 VAL B CA 1
ATOM 8338 C C . VAL B 1 71 ? -3.936 -27.406 -25.219 1 64.25 71 VAL B C 1
ATOM 8340 O O . VAL B 1 71 ? -4.891 -27.703 -24.5 1 64.25 71 VAL B O 1
ATOM 8343 N N . LYS B 1 72 ? -3.148 -28.297 -25.75 1 63.53 72 LYS B N 1
ATOM 8344 C CA . LYS B 1 72 ? -3.432 -29.719 -25.609 1 63.53 72 LYS B CA 1
ATOM 8345 C C . LYS B 1 72 ? -3.162 -30.203 -24.203 1 63.53 72 LYS B C 1
ATOM 8347 O O . LYS B 1 72 ? -3.861 -31.094 -23.688 1 63.53 72 LYS B O 1
ATOM 8352 N N . LEU B 1 73 ? -2.184 -29.562 -23.609 1 61.41 73 LEU B N 1
ATOM 8353 C CA . LEU B 1 73 ? -1.841 -29.938 -22.234 1 61.41 73 LEU B CA 1
ATOM 8354 C C . LEU B 1 73 ? -2.941 -29.516 -21.266 1 61.41 73 LEU B C 1
ATOM 8356 O O . LEU B 1 73 ? -3.232 -30.219 -20.312 1 61.41 73 LEU B O 1
ATOM 8360 N N . LEU B 1 74 ? -3.498 -28.5 -21.656 1 62.03 74 LEU B N 1
ATOM 8361 C CA . LEU B 1 74 ? -4.555 -28 -20.766 1 62.03 74 LEU B CA 1
ATOM 8362 C C . LEU B 1 74 ? -5.758 -28.938 -20.797 1 62.03 74 LEU B C 1
ATOM 8364 O O . LEU B 1 74 ? -6.48 -29.047 -19.797 1 62.03 74 LEU B O 1
ATOM 8368 N N . ASP B 1 75 ? -5.77 -29.562 -21.922 1 59.16 75 ASP B N 1
ATOM 8369 C CA . ASP B 1 75 ? -6.836 -30.547 -22.047 1 59.16 75 ASP B CA 1
ATOM 8370 C C . ASP B 1 75 ? -6.613 -31.703 -21.078 1 59.16 75 ASP B C 1
ATOM 8372 O O . ASP B 1 75 ? -7.566 -32.375 -20.672 1 59.16 75 ASP B O 1
ATOM 8376 N N . ASN B 1 76 ? -5.297 -31.75 -20.578 1 57.91 76 ASN B N 1
ATOM 8377 C CA . ASN B 1 76 ? -4.992 -32.906 -19.734 1 57.91 76 ASN B CA 1
ATOM 8378 C C . ASN B 1 76 ? -4.566 -32.469 -18.328 1 57.91 76 ASN B C 1
ATOM 8380 O O . ASN B 1 76 ? -3.928 -33.25 -17.609 1 57.91 76 ASN B O 1
ATOM 8384 N N . LEU B 1 77 ? -4.859 -31.219 -18.156 1 61.56 77 LEU B N 1
ATOM 8385 C CA . LEU B 1 77 ? -4.457 -30.766 -16.828 1 61.56 77 LEU B CA 1
ATOM 8386 C C . LEU B 1 77 ? -5.297 -31.438 -15.742 1 61.56 77 LEU B C 1
ATOM 8388 O O . LEU B 1 77 ? -6.512 -31.594 -15.906 1 61.56 77 LEU B O 1
ATOM 8392 N N . ASP B 1 78 ? -4.633 -31.969 -14.68 1 58.75 78 ASP B N 1
ATOM 8393 C CA . ASP B 1 78 ? -5.312 -32.594 -13.539 1 58.75 78 ASP B CA 1
ATOM 8394 C C . ASP B 1 78 ? -6.25 -31.594 -12.852 1 58.75 78 ASP B C 1
ATOM 8396 O O . ASP B 1 78 ? -5.82 -30.516 -12.43 1 58.75 78 ASP B O 1
ATOM 8400 N N . PRO B 1 79 ? -7.516 -31.828 -12.977 1 60.69 79 PRO B N 1
ATOM 8401 C CA . PRO B 1 79 ? -8.531 -30.938 -12.414 1 60.69 79 PRO B CA 1
ATOM 8402 C C . PRO B 1 79 ? -8.312 -30.656 -10.93 1 60.69 79 PRO B C 1
ATOM 8404 O O . PRO B 1 79 ? -8.703 -29.609 -10.43 1 60.69 79 PRO B O 1
ATOM 8407 N N . HIS B 1 80 ? -7.723 -31.609 -10.203 1 61.66 80 HIS B N 1
ATOM 8408 C CA . HIS B 1 80 ? -7.527 -31.422 -8.766 1 61.66 80 HIS B CA 1
ATOM 8409 C C . HIS B 1 80 ? -6.516 -30.312 -8.5 1 61.66 80 HIS B C 1
ATOM 8411 O O . HIS B 1 80 ? -6.613 -29.609 -7.492 1 61.66 80 HIS B O 1
ATOM 8417 N N . LEU B 1 81 ? -5.629 -30.188 -9.539 1 64.44 81 LEU B N 1
ATOM 8418 C CA . LEU B 1 81 ? -4.652 -29.109 -9.414 1 64.44 81 LEU B CA 1
ATOM 8419 C C . LEU B 1 81 ? -5.336 -27.75 -9.453 1 64.44 81 LEU B C 1
ATOM 8421 O O . LEU B 1 81 ? -4.93 -26.828 -8.742 1 64.44 81 LEU B O 1
ATOM 8425 N N . ILE B 1 82 ? -6.352 -27.781 -10.172 1 67.38 82 ILE B N 1
ATOM 8426 C CA . ILE B 1 82 ? -7.082 -26.531 -10.312 1 67.38 82 ILE B CA 1
ATOM 8427 C C . ILE B 1 82 ? -7.766 -26.172 -8.992 1 67.38 82 ILE B C 1
ATOM 8429 O O . ILE B 1 82 ? -7.711 -25.031 -8.547 1 67.38 82 ILE B O 1
ATOM 8433 N N . LEU B 1 83 ? -8.328 -27.188 -8.352 1 69.56 83 LEU B N 1
ATOM 8434 C CA . LEU B 1 83 ? -9.039 -26.953 -7.102 1 69.56 83 LEU B CA 1
ATOM 8435 C C . LEU B 1 83 ? -8.07 -26.531 -5.996 1 69.56 83 LEU B C 1
ATOM 8437 O O . LEU B 1 83 ? -8.359 -25.625 -5.223 1 69.56 83 LEU B O 1
ATOM 8441 N N . LEU B 1 84 ? -6.941 -27.203 -6.035 1 74.94 84 LEU B N 1
ATOM 8442 C CA . LEU B 1 84 ? -5.984 -26.969 -4.961 1 74.94 84 LEU B CA 1
ATOM 8443 C C . LEU B 1 84 ? -5.305 -25.609 -5.133 1 74.94 84 LEU B C 1
ATOM 8445 O O . LEU B 1 84 ? -5.027 -24.922 -4.148 1 74.94 84 LEU B O 1
ATOM 8449 N N . ALA B 1 85 ? -5.148 -25.234 -6.375 1 76.94 85 ALA B N 1
ATOM 8450 C CA . ALA B 1 85 ? -4.375 -24.016 -6.621 1 76.94 85 ALA B CA 1
ATOM 8451 C C . ALA B 1 85 ? -5.281 -22.797 -6.672 1 76.94 85 ALA B C 1
ATOM 8453 O O . ALA B 1 85 ? -4.852 -21.688 -6.34 1 76.94 85 ALA B O 1
ATOM 8454 N N . ILE B 1 86 ? -6.504 -22.953 -6.988 1 83.38 86 ILE B N 1
ATOM 8455 C CA . ILE B 1 86 ? -7.32 -21.797 -7.34 1 83.38 86 ILE B CA 1
ATOM 8456 C C . ILE B 1 86 ? -8.359 -21.547 -6.246 1 83.38 86 ILE B C 1
ATOM 8458 O O . ILE B 1 86 ? -8.578 -20.406 -5.836 1 83.38 86 ILE B O 1
ATOM 8462 N N . MET B 1 87 ? -8.891 -22.516 -5.637 1 85.06 87 MET B N 1
ATOM 8463 C CA . MET B 1 87 ? -10.078 -22.406 -4.793 1 85.06 87 MET B CA 1
ATOM 8464 C C . MET B 1 87 ? -9.758 -21.672 -3.488 1 85.06 87 MET B C 1
ATOM 8466 O O . MET B 1 87 ? -10.508 -20.797 -3.057 1 85.06 87 MET B O 1
ATOM 8470 N N . PRO B 1 88 ? -8.633 -22.031 -2.85 1 89.38 88 PRO B N 1
ATOM 8471 C CA . PRO B 1 88 ? -8.367 -21.344 -1.579 1 89.38 88 PRO B CA 1
ATOM 8472 C C . PRO B 1 88 ? -8.227 -19.844 -1.737 1 89.38 88 PRO B C 1
ATOM 8474 O O . PRO B 1 88 ? -8.688 -19.078 -0.88 1 89.38 88 PRO B O 1
ATOM 8477 N N . ALA B 1 89 ? -7.648 -19.469 -2.838 1 90.19 89 ALA B N 1
ATOM 8478 C CA . ALA B 1 89 ? -7.438 -18.031 -3.062 1 90.19 89 ALA B CA 1
ATOM 8479 C C . ALA B 1 89 ? -8.766 -17.312 -3.287 1 90.19 89 ALA B C 1
ATOM 8481 O O . ALA B 1 89 ? -8.977 -16.219 -2.764 1 90.19 89 ALA B O 1
ATOM 8482 N N . LEU B 1 90 ? -9.633 -17.922 -3.98 1 88.5 90 LEU B N 1
ATOM 8483 C CA . LEU B 1 90 ? -10.914 -17.297 -4.305 1 88.5 90 LEU B CA 1
ATOM 8484 C C . LEU B 1 90 ? -11.812 -17.234 -3.078 1 88.5 90 LEU B C 1
ATOM 8486 O O . LEU B 1 90 ? -12.414 -16.203 -2.801 1 88.5 90 LEU B O 1
ATOM 8490 N N . ILE B 1 91 ? -11.828 -18.312 -2.375 1 90.44 91 ILE B N 1
ATOM 8491 C CA . ILE B 1 91 ? -12.695 -18.406 -1.212 1 90.44 91 ILE B CA 1
ATOM 8492 C C . ILE B 1 91 ? -12.203 -17.469 -0.112 1 90.44 91 ILE B C 1
ATOM 8494 O O . ILE B 1 91 ? -12.992 -16.75 0.507 1 90.44 91 ILE B O 1
ATOM 8498 N N . PHE B 1 92 ? -10.914 -17.469 0.135 1 93.06 92 PHE B N 1
ATOM 8499 C CA . PHE B 1 92 ? -10.352 -16.641 1.205 1 93.06 92 PHE B CA 1
ATOM 8500 C C . PHE B 1 92 ? -10.57 -15.164 0.922 1 93.06 92 PHE B C 1
ATOM 8502 O O . PHE B 1 92 ? -10.953 -14.406 1.815 1 93.06 92 PHE B O 1
ATOM 8509 N N . GLU B 1 93 ? -10.281 -14.766 -0.323 1 91.88 93 GLU B N 1
ATOM 8510 C CA . GLU B 1 93 ? -10.438 -13.359 -0.678 1 91.88 93 GLU B CA 1
ATOM 8511 C C . GLU B 1 93 ? -11.883 -12.906 -0.527 1 91.88 93 GLU B C 1
ATOM 8513 O O . GLU B 1 93 ? -12.148 -11.805 -0.054 1 91.88 93 GLU B O 1
ATOM 8518 N N . ALA B 1 94 ? -12.82 -13.695 -0.955 1 88.88 94 ALA B N 1
ATOM 8519 C CA . ALA B 1 94 ? -14.242 -13.367 -0.836 1 88.88 94 ALA B CA 1
ATOM 8520 C C . ALA B 1 94 ? -14.656 -13.258 0.627 1 88.88 94 ALA B C 1
ATOM 8522 O O . ALA B 1 94 ? -15.391 -12.336 1.002 1 88.88 94 ALA B O 1
ATOM 8523 N N . ALA B 1 95 ? -14.141 -14.203 1.429 1 93 95 ALA B N 1
ATOM 8524 C CA . ALA B 1 95 ? -14.469 -14.195 2.852 1 93 95 ALA B CA 1
ATOM 8525 C C . ALA B 1 95 ? -13.812 -13.016 3.561 1 93 95 ALA B C 1
ATOM 8527 O O . ALA B 1 95 ? -14.43 -12.383 4.426 1 93 95 ALA B O 1
ATOM 8528 N N . LEU B 1 96 ? -12.602 -12.734 3.17 1 91.81 96 LEU B N 1
ATOM 8529 C CA . LEU B 1 96 ? -11.844 -11.641 3.77 1 91.81 96 LEU B CA 1
ATOM 8530 C C . LEU B 1 96 ? -12.508 -10.297 3.492 1 91.81 96 LEU B C 1
ATOM 8532 O O . LEU B 1 96 ? -12.469 -9.398 4.332 1 91.81 96 LEU B O 1
ATOM 8536 N N . SER B 1 97 ? -13.156 -10.109 2.408 1 87.94 97 SER B N 1
ATOM 8537 C CA . SER B 1 97 ? -13.711 -8.828 1.976 1 87.94 97 SER B CA 1
ATOM 8538 C C . SER B 1 97 ? -15.141 -8.656 2.469 1 87.94 97 SER B C 1
ATOM 8540 O O . SER B 1 97 ? -15.734 -7.59 2.305 1 87.94 97 SER B O 1
ATOM 8542 N N . THR B 1 98 ? -15.711 -9.602 3.09 1 89.06 98 THR B N 1
ATOM 8543 C CA . THR B 1 98 ? -17.078 -9.547 3.572 1 89.06 98 THR B CA 1
ATOM 8544 C C . THR B 1 98 ? -17.172 -8.719 4.848 1 89.06 98 THR B C 1
ATOM 8546 O O . THR B 1 98 ? -16.297 -8.789 5.711 1 89.06 98 THR B O 1
ATOM 8549 N N . ASP B 1 99 ? -18.234 -7.875 4.879 1 87.75 99 ASP B N 1
ATOM 8550 C CA . ASP B 1 99 ? -18.516 -7.137 6.109 1 87.75 99 ASP B CA 1
ATOM 8551 C C . ASP B 1 99 ? -19.047 -8.062 7.199 1 87.75 99 ASP B C 1
ATOM 8553 O O . ASP B 1 99 ? -20.188 -8.523 7.125 1 87.75 99 ASP B O 1
ATOM 8557 N N . TRP B 1 100 ? -18.375 -8.297 8.18 1 89.44 100 TRP B N 1
ATOM 8558 C CA . TRP B 1 100 ? -18.688 -9.297 9.188 1 89.44 100 TRP B CA 1
ATOM 8559 C C . TRP B 1 100 ? -19.953 -8.938 9.945 1 89.44 100 TRP B C 1
ATOM 8561 O O . TRP B 1 100 ? -20.766 -9.805 10.258 1 89.44 100 TRP B O 1
ATOM 8571 N N . TYR B 1 101 ? -20.156 -7.684 10.289 1 88.31 101 TYR B N 1
ATOM 8572 C CA . TYR B 1 101 ? -21.312 -7.289 11.078 1 88.31 101 TYR B CA 1
ATOM 8573 C C . TYR B 1 101 ? -22.609 -7.617 10.352 1 88.31 101 TYR B C 1
ATOM 8575 O O . TYR B 1 101 ? -23.5 -8.273 10.906 1 88.31 101 TYR B O 1
ATOM 8583 N N . THR B 1 102 ? -22.719 -7.156 9.133 1 89.75 102 THR B N 1
ATOM 8584 C CA . THR B 1 102 ? -23.906 -7.406 8.344 1 89.75 102 THR B CA 1
ATOM 8585 C C . THR B 1 102 ? -24.078 -8.898 8.062 1 89.75 102 THR B C 1
ATOM 8587 O O . THR B 1 102 ? -25.188 -9.422 8.086 1 89.75 102 THR B O 1
ATOM 8590 N N . PHE B 1 103 ? -22.969 -9.562 7.852 1 93.19 103 PHE B N 1
ATOM 8591 C CA . PHE B 1 103 ? -22.984 -11 7.59 1 93.19 103 PHE B CA 1
ATOM 8592 C C . PHE B 1 103 ? -23.562 -11.758 8.781 1 93.19 103 PHE B C 1
ATOM 8594 O O . PHE B 1 103 ? -24.406 -12.633 8.617 1 93.19 103 PHE B O 1
ATOM 8601 N N . LYS B 1 104 ? -23.125 -11.422 9.961 1 91.69 104 LYS B N 1
ATOM 8602 C CA . LYS B 1 104 ? -23.562 -12.086 11.18 1 91.69 104 LYS B CA 1
ATOM 8603 C C . LYS B 1 104 ? -25.062 -11.852 11.422 1 91.69 104 LYS B C 1
ATOM 8605 O O . LYS B 1 104 ? -25.781 -12.766 11.836 1 91.69 104 LYS B O 1
ATOM 8610 N N . ARG B 1 105 ? -25.469 -10.711 11.078 1 90.38 105 ARG B N 1
ATOM 8611 C CA . ARG B 1 105 ? -26.875 -10.375 11.273 1 90.38 105 ARG B CA 1
ATOM 8612 C C . ARG B 1 105 ? -27.766 -11.117 10.273 1 90.38 105 ARG B C 1
ATOM 8614 O O . ARG B 1 105 ? -28.891 -11.477 10.586 1 90.38 105 ARG B O 1
ATOM 8621 N N . GLU B 1 106 ? -27.188 -11.398 9.156 1 94.06 106 GLU B N 1
ATOM 8622 C CA . GLU B 1 106 ? -27.969 -12.039 8.094 1 94.06 106 GLU B CA 1
ATOM 8623 C C . GLU B 1 106 ? -27.719 -13.539 8.055 1 94.06 106 GLU B C 1
ATOM 8625 O O . GLU B 1 106 ? -28.125 -14.219 7.109 1 94.06 106 GLU B O 1
ATOM 8630 N N . LEU B 1 107 ? -27.125 -14.039 9.047 1 93.94 107 LEU B N 1
ATOM 8631 C CA . LEU B 1 107 ? -26.797 -15.461 9.078 1 93.94 107 LEU B CA 1
ATOM 8632 C C . LEU B 1 107 ? -28.047 -16.312 9.016 1 93.94 107 LEU B C 1
ATOM 8634 O O . LEU B 1 107 ? -28.047 -17.391 8.43 1 93.94 107 LEU B O 1
ATOM 8638 N N . GLY B 1 108 ? -29.109 -15.781 9.633 1 93.06 108 GLY B N 1
ATOM 8639 C CA . GLY B 1 108 ? -30.375 -16.5 9.617 1 93.06 108 GLY B CA 1
ATOM 8640 C C . GLY B 1 108 ? -30.969 -16.641 8.227 1 93.06 108 GLY B C 1
ATOM 8641 O O . GLY B 1 108 ? -31.703 -17.578 7.953 1 93.06 108 GLY B O 1
ATOM 8642 N N . GLN B 1 109 ? -30.625 -15.781 7.359 1 95.19 109 GLN B N 1
ATOM 8643 C CA . GLN B 1 109 ? -31.094 -15.844 5.973 1 95.19 109 GLN B CA 1
ATOM 8644 C C . GLN B 1 109 ? -30.062 -16.531 5.086 1 95.19 109 GLN B C 1
ATOM 8646 O O . GLN B 1 109 ? -30.422 -17.312 4.191 1 95.19 109 GLN B O 1
ATOM 8651 N N . ILE B 1 110 ? -28.828 -16.375 5.344 1 95.12 110 ILE B N 1
ATOM 8652 C CA . ILE B 1 110 ? -27.734 -16.859 4.504 1 95.12 110 ILE B CA 1
ATOM 8653 C C . ILE B 1 110 ? -27.641 -18.375 4.598 1 95.12 110 ILE B C 1
ATOM 8655 O O . ILE B 1 110 ? -27.5 -19.062 3.584 1 95.12 110 ILE B O 1
ATOM 8659 N N . ILE B 1 111 ? -27.812 -18.969 5.785 1 94.19 111 ILE B N 1
ATOM 8660 C CA . ILE B 1 111 ? -27.625 -20.391 6.004 1 94.19 111 ILE B CA 1
ATOM 8661 C C . ILE B 1 111 ? -28.703 -21.172 5.246 1 94.19 111 ILE B C 1
ATOM 8663 O O . ILE B 1 111 ? -28.391 -22.078 4.473 1 94.19 111 ILE B O 1
ATOM 8667 N N . PRO B 1 112 ? -29.953 -20.828 5.375 1 94.88 112 PRO B N 1
ATOM 8668 C CA . PRO B 1 112 ? -30.953 -21.562 4.598 1 94.88 112 PRO B CA 1
ATOM 8669 C C . PRO B 1 112 ? -30.781 -21.375 3.092 1 94.88 112 PRO B C 1
ATOM 8671 O O . PRO B 1 112 ? -30.984 -22.328 2.324 1 94.88 112 PRO B O 1
ATOM 8674 N N . MET B 1 113 ? -30.469 -20.234 2.67 1 94.81 113 MET B N 1
ATOM 8675 C CA . MET B 1 113 ? -30.266 -19.953 1.249 1 94.81 113 MET B CA 1
ATOM 8676 C C . MET B 1 113 ? -29.109 -20.781 0.699 1 94.81 113 MET B C 1
ATOM 8678 O O . MET B 1 113 ? -29.156 -21.234 -0.448 1 94.81 113 MET B O 1
ATOM 8682 N N . ALA B 1 114 ? -28.078 -21.016 1.516 1 94.31 114 ALA B N 1
ATOM 8683 C CA . ALA B 1 114 ? -26.859 -21.672 1.056 1 94.31 114 ALA B CA 1
ATOM 8684 C C . ALA B 1 114 ? -26.938 -23.172 1.255 1 94.31 114 ALA B C 1
ATOM 8686 O O . ALA B 1 114 ? -26.125 -23.922 0.7 1 94.31 114 ALA B O 1
ATOM 8687 N N . THR B 1 115 ? -27.922 -23.703 2.014 1 93.12 115 THR B N 1
ATOM 8688 C CA . THR B 1 115 ? -27.969 -25.125 2.305 1 93.12 115 THR B CA 1
ATOM 8689 C C . THR B 1 115 ? -29.281 -25.734 1.79 1 93.12 115 THR B C 1
ATOM 8691 O O . THR B 1 115 ? -29.328 -26.266 0.683 1 93.12 115 THR B O 1
ATOM 8694 N N . THR B 1 116 ? -30.375 -25.281 2.412 1 94.88 116 THR B N 1
ATOM 8695 C CA . THR B 1 116 ? -31.656 -25.922 2.109 1 94.88 116 THR B CA 1
ATOM 8696 C C . THR B 1 116 ? -32.156 -25.5 0.729 1 94.88 116 THR B C 1
ATOM 8698 O O . THR B 1 116 ? -32.719 -26.328 -0.005 1 94.88 116 THR B O 1
ATOM 8701 N N . VAL B 1 117 ? -32 -24.297 0.393 1 95.69 117 VAL B N 1
ATOM 8702 C CA . VAL B 1 117 ? -32.406 -23.844 -0.928 1 95.69 117 VAL B CA 1
ATOM 8703 C C . VAL B 1 117 ? -31.578 -24.531 -2.004 1 95.69 117 VAL B C 1
ATOM 8705 O O . VAL B 1 117 ? -32.125 -24.938 -3.037 1 95.69 117 VAL B O 1
ATOM 8708 N N . VAL B 1 118 ? -30.312 -24.672 -1.773 1 94.75 118 VAL B N 1
ATOM 8709 C CA . VAL B 1 118 ? -29.406 -25.312 -2.723 1 94.75 118 VAL B CA 1
ATOM 8710 C C . VAL B 1 118 ? -29.766 -26.797 -2.859 1 94.75 118 VAL B C 1
ATOM 8712 O O . VAL B 1 118 ? -29.812 -27.328 -3.971 1 94.75 118 VAL B O 1
ATOM 8715 N N . MET B 1 119 ? -30.047 -27.484 -1.738 1 95 119 MET B N 1
ATOM 8716 C CA . MET B 1 119 ? -30.391 -28.906 -1.759 1 95 119 MET B CA 1
ATOM 8717 C C . MET B 1 119 ? -31.703 -29.125 -2.502 1 95 119 MET B C 1
ATOM 8719 O O . MET B 1 119 ? -31.812 -30.062 -3.307 1 95 119 MET B O 1
ATOM 8723 N N . LEU B 1 120 ? -32.594 -28.234 -2.24 1 96.69 120 LEU B N 1
ATOM 8724 C CA . LEU B 1 120 ? -33.875 -28.359 -2.924 1 96.69 120 LEU B CA 1
ATOM 8725 C C . LEU B 1 120 ? -33.75 -28.078 -4.418 1 96.69 120 LEU B C 1
ATOM 8727 O O . LEU B 1 120 ? -34.281 -28.797 -5.246 1 96.69 120 LEU B O 1
ATOM 8731 N N . SER B 1 121 ? -33.031 -27.047 -4.723 1 97 121 SER B N 1
ATOM 8732 C CA . SER B 1 121 ? -32.812 -26.703 -6.125 1 97 121 SER B CA 1
ATOM 8733 C C . SER B 1 121 ? -32.062 -27.812 -6.852 1 97 121 SER B C 1
ATOM 8735 O O . SER B 1 121 ? -32.344 -28.109 -8.016 1 97 121 SER B O 1
ATOM 8737 N N . ALA B 1 122 ? -31.031 -28.375 -6.195 1 96.75 122 ALA B N 1
ATOM 8738 C CA . ALA B 1 122 ? -30.266 -29.469 -6.793 1 96.75 122 ALA B CA 1
ATOM 8739 C C . ALA B 1 122 ? -31.141 -30.688 -7.039 1 96.75 122 ALA B C 1
ATOM 8741 O O . ALA B 1 122 ? -31.031 -31.328 -8.086 1 96.75 122 ALA B O 1
ATOM 8742 N N . PHE B 1 123 ? -32 -31 -6.09 1 96.81 123 PHE B N 1
ATOM 8743 C CA . PHE B 1 123 ? -32.906 -32.125 -6.207 1 96.81 123 PHE B CA 1
ATOM 8744 C C . PHE B 1 123 ? -33.875 -31.922 -7.355 1 96.81 123 PHE B C 1
ATOM 8746 O O . PHE B 1 123 ? -34.094 -32.812 -8.172 1 96.81 123 PHE B O 1
ATOM 8753 N N . LEU B 1 124 ? -34.469 -30.734 -7.43 1 97.69 124 LEU B N 1
ATOM 8754 C CA . LEU B 1 124 ? -35.406 -30.422 -8.492 1 97.69 124 LEU B CA 1
ATOM 8755 C C . LEU B 1 124 ? -34.719 -30.438 -9.859 1 97.69 124 LEU B C 1
ATOM 8757 O O . LEU B 1 124 ? -35.312 -30.859 -10.852 1 97.69 124 LEU B O 1
ATOM 8761 N N . THR B 1 125 ? -33.531 -29.922 -9.891 1 97.25 125 THR B N 1
ATOM 8762 C CA . THR B 1 125 ? -32.781 -29.969 -11.133 1 97.25 125 THR B CA 1
ATOM 8763 C C . THR B 1 125 ? -32.531 -31.406 -11.57 1 97.25 125 THR B C 1
ATOM 8765 O O . THR B 1 125 ? -32.625 -31.734 -12.758 1 97.25 125 THR B O 1
ATOM 8768 N N . ALA B 1 126 ? -32.188 -32.281 -10.578 1 96.56 126 ALA B N 1
ATOM 8769 C CA . ALA B 1 126 ? -32 -33.719 -10.875 1 96.56 126 ALA B CA 1
ATOM 8770 C C . ALA B 1 126 ? -33.281 -34.344 -11.422 1 96.56 126 ALA B C 1
ATOM 8772 O O . ALA B 1 126 ? -33.219 -35.156 -12.352 1 96.56 126 ALA B O 1
ATOM 8773 N N . VAL B 1 127 ? -34.406 -33.906 -10.898 1 96.38 127 VAL B N 1
ATOM 8774 C CA . VAL B 1 127 ? -35.688 -34.438 -11.344 1 96.38 127 VAL B CA 1
ATOM 8775 C C . VAL B 1 127 ? -35.969 -34 -12.773 1 96.38 127 VAL B C 1
ATOM 8777 O O . VAL B 1 127 ? -36.438 -34.781 -13.594 1 96.38 127 VAL B O 1
ATOM 8780 N N . VAL B 1 128 ? -35.688 -32.781 -13.031 1 96.31 128 VAL B N 1
ATOM 8781 C CA . VAL B 1 128 ? -35.906 -32.25 -14.359 1 96.31 128 VAL B CA 1
ATOM 8782 C C . VAL B 1 128 ? -35.031 -32.938 -15.375 1 96.31 128 VAL B C 1
ATOM 8784 O O . VAL B 1 128 ? -35.469 -33.281 -16.469 1 96.31 128 VAL B O 1
ATOM 8787 N N . ILE B 1 129 ? -33.812 -33.219 -15.055 1 94.56 129 ILE B N 1
ATOM 8788 C CA . ILE B 1 129 ? -32.844 -33.844 -15.969 1 94.56 129 ILE B CA 1
ATOM 8789 C C . ILE B 1 129 ? -33.281 -35.281 -16.25 1 94.56 129 ILE B C 1
ATOM 8791 O O . ILE B 1 129 ? -33.25 -35.719 -17.406 1 94.56 129 ILE B O 1
ATOM 8795 N N . LYS B 1 130 ? -33.719 -36 -15.266 1 93.25 130 LYS B N 1
ATOM 8796 C CA . LYS B 1 130 ? -34.031 -37.438 -15.406 1 93.25 130 LYS B CA 1
ATOM 8797 C C . LYS B 1 130 ? -35.406 -37.625 -16.062 1 93.25 130 LYS B C 1
ATOM 8799 O O . LYS B 1 130 ? -35.562 -38.469 -16.922 1 93.25 130 LYS B O 1
ATOM 8804 N N . TYR B 1 131 ? -36.406 -36.719 -15.727 1 92.81 131 TYR B N 1
ATOM 8805 C CA . TYR B 1 131 ? -37.781 -37.062 -16.125 1 92.81 131 TYR B CA 1
ATOM 8806 C C . TYR B 1 131 ? -38.281 -36.062 -17.188 1 92.81 131 TYR B C 1
ATOM 8808 O O . TYR B 1 131 ? -39.156 -36.438 -18 1 92.81 131 TYR B O 1
ATOM 8816 N N . ILE B 1 132 ? -37.844 -34.875 -17.141 1 91.25 132 ILE B N 1
ATOM 8817 C CA . ILE B 1 132 ? -38.344 -33.906 -18.094 1 91.25 132 ILE B CA 1
ATOM 8818 C C . ILE B 1 132 ? -37.469 -33.906 -19.344 1 91.25 132 ILE B C 1
ATOM 8820 O O . ILE B 1 132 ? -37.969 -33.969 -20.469 1 91.25 132 ILE B O 1
ATOM 8824 N N . LEU B 1 133 ? -36.188 -33.875 -19.172 1 91.31 133 LEU B N 1
ATOM 8825 C CA . LEU B 1 133 ? -35.281 -33.844 -20.312 1 91.31 133 LEU B CA 1
ATOM 8826 C C . LEU B 1 133 ? -35 -35.281 -20.812 1 91.31 133 LEU B C 1
ATOM 8828 O O . LEU B 1 133 ? -34.469 -35.438 -21.922 1 91.31 133 LEU B O 1
ATOM 8832 N N . ASP B 1 134 ? -35.312 -36.344 -20.078 1 88.12 134 ASP B N 1
ATOM 8833 C CA . ASP B 1 134 ? -35.375 -37.781 -20.453 1 88.12 134 ASP B CA 1
ATOM 8834 C C . ASP B 1 134 ? -33.969 -38.312 -20.734 1 88.12 134 ASP B C 1
ATOM 8836 O O . ASP B 1 134 ? -33.719 -38.938 -21.766 1 88.12 134 ASP B O 1
ATOM 8840 N N . TYR B 1 135 ? -33 -37.906 -19.906 1 88.88 135 TYR B N 1
ATOM 8841 C CA . TYR B 1 135 ? -31.672 -38.5 -19.984 1 88.88 135 TYR B CA 1
ATOM 8842 C C . TYR B 1 135 ? -31.594 -39.781 -19.188 1 88.88 135 TYR B C 1
ATOM 8844 O O . TYR B 1 135 ? -32.188 -39.875 -18.109 1 88.88 135 TYR B O 1
ATOM 8852 N N . ASP B 1 136 ? -30.984 -40.781 -19.641 1 87.44 136 ASP B N 1
ATOM 8853 C CA . ASP B 1 136 ? -30.844 -42.094 -18.984 1 87.44 136 ASP B CA 1
ATOM 8854 C C . ASP B 1 136 ? -29.719 -42.062 -17.953 1 87.44 136 ASP B C 1
ATOM 8856 O O . ASP B 1 136 ? -28.75 -42.812 -18.078 1 87.44 136 ASP B O 1
ATOM 8860 N N . PHE B 1 137 ? -29.797 -41.156 -16.969 1 91 137 PHE B N 1
ATOM 8861 C CA . PHE B 1 137 ? -28.797 -41.031 -15.922 1 91 137 PHE B CA 1
ATOM 8862 C C . PHE B 1 137 ? -29.266 -41.719 -14.641 1 91 137 PHE B C 1
ATOM 8864 O O . PHE B 1 137 ? -30.484 -41.844 -14.414 1 91 137 PHE B O 1
ATOM 8871 N N . THR B 1 138 ? -28.359 -42.25 -13.883 1 89.88 138 THR B N 1
ATOM 8872 C CA . THR B 1 138 ? -28.672 -42.719 -12.539 1 89.88 138 THR B CA 1
ATOM 8873 C C . THR B 1 138 ? -29 -41.531 -11.633 1 89.88 138 THR B C 1
ATOM 8875 O O . THR B 1 138 ? -28.734 -40.375 -11.992 1 89.88 138 THR B O 1
ATOM 8878 N N . TRP B 1 139 ? -29.594 -41.719 -10.555 1 89.69 139 TRP B N 1
ATOM 8879 C CA . TRP B 1 139 ? -29.953 -40.656 -9.625 1 89.69 139 TRP B CA 1
ATOM 8880 C C . TRP B 1 139 ? -28.703 -39.938 -9.125 1 89.69 139 TRP B C 1
ATOM 8882 O O . TRP B 1 139 ? -28.719 -38.75 -8.898 1 89.69 139 TRP B O 1
ATOM 8892 N N . GLU B 1 140 ? -27.609 -40.688 -8.906 1 90.19 140 GLU B N 1
ATOM 8893 C CA . GLU B 1 140 ? -26.359 -40.062 -8.461 1 90.19 140 GLU B CA 1
ATOM 8894 C C . GLU B 1 140 ? -25.797 -39.156 -9.531 1 90.19 140 GLU B C 1
ATOM 8896 O O . GLU B 1 140 ? -25.328 -38.031 -9.219 1 90.19 140 GLU B O 1
ATOM 8901 N N . GLN B 1 141 ? -25.906 -39.594 -10.781 1 92.62 141 GLN B N 1
ATOM 8902 C CA . GLN B 1 141 ? -25.406 -38.781 -11.883 1 92.62 141 GLN B CA 1
ATOM 8903 C C . GLN B 1 141 ? -26.234 -37.5 -12.047 1 92.62 141 GLN B C 1
ATOM 8905 O O . GLN B 1 141 ? -25.688 -36.438 -12.211 1 92.62 141 GLN B O 1
ATOM 8910 N N . ALA B 1 142 ? -27.547 -37.688 -11.938 1 94.5 142 ALA B N 1
ATOM 8911 C CA . ALA B 1 142 ? -28.438 -36.562 -12.078 1 94.5 142 ALA B CA 1
ATOM 8912 C C . ALA B 1 142 ? -28.234 -35.562 -10.938 1 94.5 142 ALA B C 1
ATOM 8914 O O . ALA B 1 142 ? -28.266 -34.344 -11.156 1 94.5 142 ALA B O 1
ATOM 8915 N N . MET B 1 143 ? -27.984 -36.062 -9.773 1 94.25 143 MET B N 1
ATOM 8916 C CA . MET B 1 143 ? -27.766 -35.219 -8.617 1 94.25 143 MET B CA 1
ATOM 8917 C C . MET B 1 143 ? -26.453 -34.438 -8.75 1 94.25 143 MET B C 1
ATOM 8919 O O . MET B 1 143 ? -26.344 -33.312 -8.312 1 94.25 143 MET B O 1
ATOM 8923 N N . ILE B 1 144 ? -25.438 -35.062 -9.305 1 94.31 144 ILE B N 1
ATOM 8924 C CA . ILE B 1 144 ? -24.156 -34.406 -9.508 1 94.31 144 ILE B CA 1
ATOM 8925 C C . ILE B 1 144 ? -24.328 -33.219 -10.438 1 94.31 144 ILE B C 1
ATOM 8927 O O . ILE B 1 144 ? -23.797 -32.125 -10.18 1 94.31 144 ILE B O 1
ATOM 8931 N N . ILE B 1 145 ? -25.125 -33.375 -11.484 1 95.06 145 ILE B N 1
ATOM 8932 C CA . ILE B 1 145 ? -25.391 -32.281 -12.406 1 95.06 145 ILE B CA 1
ATOM 8933 C C . ILE B 1 145 ? -26.156 -31.172 -11.68 1 95.06 145 ILE B C 1
ATOM 8935 O O . ILE B 1 145 ? -25.828 -29.984 -11.828 1 95.06 145 ILE B O 1
ATOM 8939 N N . GLY B 1 146 ? -27.141 -31.625 -10.938 1 96 146 GLY B N 1
ATOM 8940 C CA . GLY B 1 146 ? -27.922 -30.656 -10.172 1 96 146 GLY B CA 1
ATOM 8941 C C . GLY B 1 146 ? -27.078 -29.859 -9.188 1 96 146 GLY B C 1
ATOM 8942 O O . GLY B 1 146 ? -27.297 -28.656 -9.016 1 96 146 GLY B O 1
ATOM 8943 N N . VAL B 1 147 ? -26.172 -30.484 -8.539 1 95.81 147 VAL B N 1
ATOM 8944 C CA . VAL B 1 147 ? -25.297 -29.844 -7.559 1 95.81 147 VAL B CA 1
ATOM 8945 C C . VAL B 1 147 ? -24.359 -28.859 -8.25 1 95.81 147 VAL B C 1
ATOM 8947 O O . VAL B 1 147 ? -24.25 -27.703 -7.84 1 95.81 147 VAL B O 1
ATOM 8950 N N . ILE B 1 148 ? -23.734 -29.25 -9.359 1 95.38 148 ILE B N 1
ATOM 8951 C CA . ILE B 1 148 ? -22.766 -28.422 -10.078 1 95.38 148 ILE B CA 1
ATOM 8952 C C . ILE B 1 148 ? -23.438 -27.156 -10.602 1 95.38 148 ILE B C 1
ATOM 8954 O O . ILE B 1 148 ? -22.891 -26.062 -10.508 1 95.38 148 ILE B O 1
ATOM 8958 N N . LEU B 1 149 ? -24.656 -27.266 -11.023 1 95.88 149 LEU B N 1
ATOM 8959 C CA . LEU B 1 149 ? -25.344 -26.156 -11.672 1 95.88 149 LEU B CA 1
ATOM 8960 C C . LEU B 1 149 ? -26.016 -25.266 -10.633 1 95.88 149 LEU B C 1
ATOM 8962 O O . LEU B 1 149 ? -26.641 -24.266 -10.992 1 95.88 149 LEU B O 1
ATOM 8966 N N . ASN B 1 150 ? -25.859 -25.531 -9.398 1 94.56 150 ASN B N 1
ATOM 8967 C CA . ASN B 1 150 ? -26.422 -24.672 -8.367 1 94.56 150 ASN B CA 1
ATOM 8968 C C . ASN B 1 150 ? -25.359 -23.859 -7.664 1 94.56 150 ASN B C 1
ATOM 8970 O O . ASN B 1 150 ? -25.656 -23.047 -6.789 1 94.56 150 ASN B O 1
ATOM 8974 N N . ALA B 1 151 ? -24.141 -24.047 -8.086 1 92.69 151 ALA B N 1
ATOM 8975 C CA . ALA B 1 151 ? -23.078 -23.172 -7.59 1 92.69 151 ALA B CA 1
ATOM 8976 C C . ALA B 1 151 ? -23.234 -21.766 -8.141 1 92.69 151 ALA B C 1
ATOM 8978 O O . ALA B 1 151 ? -23.328 -21.562 -9.352 1 92.69 151 ALA B O 1
ATOM 8979 N N . THR B 1 152 ? -23.328 -20.797 -7.254 1 90.62 152 THR B N 1
ATOM 8980 C CA . THR B 1 152 ? -23.547 -19.422 -7.68 1 90.62 152 THR B CA 1
ATOM 8981 C C . THR B 1 152 ? -22.266 -18.609 -7.559 1 90.62 152 THR B C 1
ATOM 8983 O O . THR B 1 152 ? -21.344 -18.984 -6.844 1 90.62 152 THR B O 1
ATOM 8986 N N . ASP B 1 153 ? -22.219 -17.578 -8.32 1 86.19 153 ASP B N 1
ATOM 8987 C CA . ASP B 1 153 ? -21.125 -16.609 -8.289 1 86.19 153 ASP B CA 1
ATOM 8988 C C . ASP B 1 153 ? -21.656 -15.195 -8.039 1 86.19 153 ASP B C 1
ATOM 8990 O O . ASP B 1 153 ? -22.641 -14.781 -8.656 1 86.19 153 ASP B O 1
ATOM 8994 N N . HIS B 1 154 ? -20.938 -14.5 -7.16 1 78.38 154 HIS B N 1
ATOM 8995 C CA . HIS B 1 154 ? -21.484 -13.195 -6.789 1 78.38 154 HIS B CA 1
ATOM 8996 C C . HIS B 1 154 ? -20.672 -12.062 -7.422 1 78.38 154 HIS B C 1
ATOM 8998 O O . HIS B 1 154 ? -21.109 -10.914 -7.438 1 78.38 154 HIS B O 1
ATOM 9004 N N . VAL B 1 155 ? -19.5 -12.305 -7.902 1 73.69 155 VAL B N 1
ATOM 9005 C CA . VAL B 1 155 ? -18.547 -11.25 -8.266 1 73.69 155 VAL B CA 1
ATOM 9006 C C . VAL B 1 155 ? -19.203 -10.297 -9.266 1 73.69 155 VAL B C 1
ATOM 9008 O O . VAL B 1 155 ? -19.188 -9.078 -9.062 1 73.69 155 VAL B O 1
ATOM 9011 N N . ALA B 1 156 ? -19.875 -10.82 -10.273 1 72.06 156 ALA B N 1
ATOM 9012 C CA . ALA B 1 156 ? -20.484 -9.977 -11.305 1 72.06 156 ALA B CA 1
ATOM 9013 C C . ALA B 1 156 ? -21.75 -9.305 -10.781 1 72.06 156 ALA B C 1
ATOM 9015 O O . ALA B 1 156 ? -22.031 -8.148 -11.117 1 72.06 156 ALA B O 1
ATOM 9016 N N . VAL B 1 157 ? -22.406 -9.984 -9.914 1 80.88 157 VAL B N 1
ATOM 9017 C CA . VAL B 1 157 ? -23.656 -9.461 -9.383 1 80.88 157 VAL B CA 1
ATOM 9018 C C . VAL B 1 157 ? -23.375 -8.297 -8.438 1 80.88 157 VAL B C 1
ATOM 9020 O O . VAL B 1 157 ? -24.016 -7.254 -8.516 1 80.88 157 VAL B O 1
ATOM 9023 N N . VAL B 1 158 ? -22.422 -8.539 -7.66 1 78.25 158 VAL B N 1
ATOM 9024 C CA . VAL B 1 158 ? -22.094 -7.523 -6.66 1 78.25 158 VAL B CA 1
ATOM 9025 C C . VAL B 1 158 ? -21.531 -6.285 -7.348 1 78.25 158 VAL B C 1
ATOM 9027 O O . VAL B 1 158 ? -21.797 -5.156 -6.93 1 78.25 158 VAL B O 1
ATOM 9030 N N . ALA B 1 159 ? -20.828 -6.457 -8.367 1 70.19 159 ALA B N 1
ATOM 9031 C CA . ALA B 1 159 ? -20.281 -5.332 -9.125 1 70.19 159 ALA B CA 1
ATOM 9032 C C . ALA B 1 159 ? -21.406 -4.496 -9.734 1 70.19 159 ALA B C 1
ATOM 9034 O O . ALA B 1 159 ? -21.328 -3.264 -9.758 1 70.19 159 ALA B O 1
ATOM 9035 N N . GLN B 1 160 ? -22.375 -5.156 -10.141 1 73.12 160 GLN B N 1
ATOM 9036 C CA . GLN B 1 160 ? -23.516 -4.461 -10.742 1 73.12 160 GLN B CA 1
ATOM 9037 C C . GLN B 1 160 ? -24.344 -3.742 -9.68 1 73.12 160 GLN B C 1
ATOM 9039 O O . GLN B 1 160 ? -24.828 -2.633 -9.914 1 73.12 160 GLN B O 1
ATOM 9044 N N . LEU B 1 161 ? -24.469 -4.414 -8.633 1 75.69 161 LEU B N 1
ATOM 9045 C CA . LEU B 1 161 ? -25.219 -3.812 -7.543 1 75.69 161 LEU B CA 1
ATOM 9046 C C . LEU B 1 161 ? -24.516 -2.576 -7.004 1 75.69 161 LEU B C 1
ATOM 9048 O O . LEU B 1 161 ? -25.156 -1.594 -6.637 1 75.69 161 LEU B O 1
ATOM 9052 N N . LYS B 1 162 ? -23.219 -2.682 -6.953 1 69.56 162 LYS B N 1
ATOM 9053 C CA . LYS B 1 162 ? -22.438 -1.537 -6.5 1 69.56 162 LYS B CA 1
ATOM 9054 C C . LYS B 1 162 ? -22.547 -0.373 -7.48 1 69.56 162 LYS B C 1
ATOM 9056 O O . LYS B 1 162 ? -22.594 0.789 -7.066 1 69.56 162 LYS B O 1
ATOM 9061 N N . GLU B 1 163 ? -22.656 -0.676 -8.719 1 65.5 163 GLU B N 1
ATOM 9062 C CA . GLU B 1 163 ? -22.766 0.347 -9.75 1 65.5 163 GLU B CA 1
ATOM 9063 C C . GLU B 1 163 ? -24.094 1.104 -9.625 1 65.5 163 GLU B C 1
ATOM 9065 O O . GLU B 1 163 ? -24.156 2.307 -9.891 1 65.5 163 GLU B O 1
ATOM 9070 N N . ILE B 1 164 ? -25.062 0.371 -9.141 1 64.62 164 ILE B N 1
ATOM 9071 C CA . ILE B 1 164 ? -26.375 0.998 -9.055 1 64.62 164 ILE B CA 1
ATOM 9072 C C . ILE B 1 164 ? -26.641 1.44 -7.621 1 64.62 164 ILE B C 1
ATOM 9074 O O . ILE B 1 164 ? -27.766 1.82 -7.285 1 64.62 164 ILE B O 1
ATOM 9078 N N . ALA B 1 165 ? -25.578 1.373 -6.805 1 62.19 165 ALA B N 1
ATOM 9079 C CA . ALA B 1 165 ? -25.609 1.826 -5.418 1 62.19 165 ALA B CA 1
ATOM 9080 C C . ALA B 1 165 ? -26.734 1.143 -4.645 1 62.19 165 ALA B C 1
ATOM 9082 O O . ALA B 1 165 ? -27.531 1.806 -3.975 1 62.19 165 ALA B O 1
ATOM 9083 N N . ALA B 1 166 ? -26.828 -0.135 -4.801 1 67.69 166 ALA B N 1
ATOM 9084 C CA . ALA B 1 166 ? -27.828 -0.885 -4.051 1 67.69 166 ALA B CA 1
ATOM 9085 C C . ALA B 1 166 ? -27.484 -0.927 -2.566 1 67.69 166 ALA B C 1
ATOM 9087 O O . ALA B 1 166 ? -26.375 -0.565 -2.168 1 67.69 166 ALA B O 1
ATOM 9088 N N . ASP B 1 167 ? -28.438 -1.305 -1.798 1 74.31 167 ASP B N 1
ATOM 9089 C CA . ASP B 1 167 ? -28.281 -1.39 -0.349 1 74.31 167 ASP B CA 1
ATOM 9090 C C . ASP B 1 167 ? -27.172 -2.363 0.031 1 74.31 167 ASP B C 1
ATOM 9092 O O . ASP B 1 167 ? -27.031 -3.426 -0.581 1 74.31 167 ASP B O 1
ATOM 9096 N N . LYS B 1 168 ? -26.391 -1.967 0.906 1 77.94 168 LYS B N 1
ATOM 9097 C CA . LYS B 1 168 ? -25.25 -2.764 1.356 1 77.94 168 LYS B CA 1
ATOM 9098 C C . LYS B 1 168 ? -25.719 -4.074 1.986 1 77.94 168 LYS B C 1
ATOM 9100 O O . LYS B 1 168 ? -25.047 -5.102 1.865 1 77.94 168 LYS B O 1
ATOM 9105 N N . ARG B 1 169 ? -26.938 -4.062 2.58 1 85.38 169 ARG B N 1
ATOM 9106 C CA . ARG B 1 169 ? -27.484 -5.262 3.207 1 85.38 169 ARG B CA 1
ATOM 9107 C C . ARG B 1 169 ? -27.797 -6.332 2.164 1 85.38 169 ARG B C 1
ATOM 9109 O O . ARG B 1 169 ? -27.5 -7.508 2.373 1 85.38 169 ARG B O 1
ATOM 9116 N N . PHE B 1 170 ? -28.344 -5.84 1.108 1 87.75 170 PHE B N 1
ATOM 9117 C CA . PHE B 1 170 ? -28.703 -6.766 0.041 1 87.75 170 PHE B CA 1
ATOM 9118 C C . PHE B 1 170 ? -27.453 -7.32 -0.636 1 87.75 170 PHE B C 1
ATOM 9120 O O . PHE B 1 170 ? -27.406 -8.508 -0.97 1 87.75 170 PHE B O 1
ATOM 9127 N N . GLU B 1 171 ? -26.469 -6.496 -0.799 1 86.62 171 GLU B N 1
ATOM 9128 C CA . GLU B 1 171 ? -25.188 -6.918 -1.364 1 86.62 171 GLU B CA 1
ATOM 9129 C C . GLU B 1 171 ? -24.531 -7.988 -0.499 1 86.62 171 GLU B C 1
ATOM 9131 O O . GLU B 1 171 ? -24.047 -8.992 -1.015 1 86.62 171 GLU B O 1
ATOM 9136 N N . THR B 1 172 ? -24.578 -7.816 0.751 1 89.56 172 THR B N 1
ATOM 9137 C CA . THR B 1 172 ? -23.953 -8.75 1.686 1 89.56 172 THR B CA 1
ATOM 9138 C C . THR B 1 172 ? -24.703 -10.07 1.716 1 89.56 172 THR B C 1
ATOM 9140 O O . THR B 1 172 ? -24.094 -11.133 1.878 1 89.56 172 THR B O 1
ATOM 9143 N N . LEU B 1 173 ? -26 -9.953 1.554 1 92 173 LEU B N 1
ATOM 9144 C CA . LEU B 1 173 ? -26.812 -11.172 1.52 1 92 173 LEU B CA 1
ATOM 9145 C C . LEU B 1 173 ? -26.422 -12.047 0.335 1 92 173 LEU B C 1
ATOM 9147 O O . LEU B 1 173 ? -26.25 -13.258 0.486 1 92 173 LEU B O 1
ATOM 9151 N N . ILE B 1 174 ? -26.266 -11.438 -0.75 1 91.81 174 ILE B N 1
ATOM 9152 C CA . ILE B 1 174 ? -25.891 -12.172 -1.959 1 91.81 174 ILE B CA 1
ATOM 9153 C C . ILE B 1 174 ? -24.484 -12.719 -1.818 1 91.81 174 ILE B C 1
ATOM 9155 O O . ILE B 1 174 ? -24.203 -13.867 -2.182 1 91.81 174 ILE B O 1
ATOM 9159 N N . GLU B 1 175 ? -23.594 -11.922 -1.312 1 90.62 175 GLU B N 1
ATOM 9160 C CA . GLU B 1 175 ? -22.219 -12.344 -1.086 1 90.62 175 GLU B CA 1
ATOM 9161 C C . GLU B 1 175 ? -22.141 -13.5 -0.1 1 90.62 175 GLU B C 1
ATOM 9163 O O . GLU B 1 175 ? -21.375 -14.453 -0.305 1 90.62 175 GLU B O 1
ATOM 9168 N N . GLY B 1 176 ? -22.891 -13.336 0.959 1 92.38 176 GLY B N 1
ATOM 9169 C CA . GLY B 1 176 ? -22.891 -14.383 1.975 1 92.38 176 GLY B CA 1
ATOM 9170 C C . GLY B 1 176 ? -23.469 -15.695 1.476 1 92.38 176 GLY B C 1
ATOM 9171 O O . GLY B 1 176 ? -22.938 -16.766 1.795 1 92.38 176 GLY B O 1
ATOM 9172 N N . GLU B 1 177 ? -24.5 -15.602 0.723 1 92.81 177 GLU B N 1
ATOM 9173 C CA . GLU B 1 177 ? -25.078 -16.812 0.133 1 92.81 177 GLU B CA 1
ATOM 9174 C C . GLU B 1 177 ? -24.062 -17.531 -0.75 1 92.81 177 GLU B C 1
ATOM 9176 O O . GLU B 1 177 ? -23.891 -18.734 -0.646 1 92.81 177 GLU B O 1
ATOM 9181 N N . THR B 1 178 ? -23.422 -16.781 -1.569 1 92.31 178 THR B N 1
ATOM 9182 C CA . THR B 1 178 ? -22.469 -17.359 -2.506 1 92.31 178 THR B CA 1
ATOM 9183 C C . THR B 1 178 ? -21.297 -18.016 -1.76 1 92.31 178 THR B C 1
ATOM 9185 O O . THR B 1 178 ? -20.844 -19.094 -2.133 1 92.31 178 THR B O 1
ATOM 9188 N N . LEU B 1 179 ? -20.875 -17.359 -0.791 1 90.75 179 LEU B N 1
ATOM 9189 C CA . LEU B 1 179 ? -19.734 -17.844 -0.018 1 90.75 179 LEU B CA 1
ATOM 9190 C C . LEU B 1 179 ? -20.031 -19.219 0.59 1 90.75 179 LEU B C 1
ATOM 9192 O O . LEU B 1 179 ? -19.219 -20.141 0.454 1 90.75 179 LEU B O 1
ATOM 9196 N N . LEU B 1 180 ? -21.141 -19.359 1.217 1 92.38 180 LEU B N 1
ATOM 9197 C CA . LEU B 1 180 ? -21.484 -20.609 1.874 1 92.38 180 LEU B CA 1
ATOM 9198 C C . LEU B 1 180 ? -22.016 -21.625 0.865 1 92.38 180 LEU B C 1
ATOM 9200 O O . LEU B 1 180 ? -21.844 -22.828 1.046 1 92.38 180 LEU B O 1
ATOM 9204 N N . ASN B 1 181 ? -22.672 -21.125 -0.155 1 93.5 181 ASN B N 1
ATOM 9205 C CA . ASN B 1 181 ? -23.172 -21.984 -1.233 1 93.5 181 ASN B CA 1
ATOM 9206 C C . ASN B 1 181 ? -22.031 -22.75 -1.9 1 93.5 181 ASN B C 1
ATOM 9208 O O . ASN B 1 181 ? -22.172 -23.938 -2.195 1 93.5 181 ASN B O 1
ATOM 9212 N N . GLU B 1 182 ? -20.969 -22.125 -2.105 1 89 182 GLU B N 1
ATOM 9213 C CA . GLU B 1 182 ? -19.797 -22.781 -2.709 1 89 182 GLU B CA 1
ATOM 9214 C C . GLU B 1 182 ? -19.297 -23.922 -1.84 1 89 182 GLU B C 1
ATOM 9216 O O . GLU B 1 182 ? -19.016 -25.016 -2.346 1 89 182 GLU B O 1
ATOM 9221 N N . ALA B 1 183 ? -19.234 -23.641 -0.611 1 87.44 183 ALA B N 1
ATOM 9222 C CA . ALA B 1 183 ? -18.797 -24.688 0.314 1 87.44 183 ALA B CA 1
ATOM 9223 C C . ALA B 1 183 ? -19.766 -25.859 0.332 1 87.44 183 ALA B C 1
ATOM 9225 O O . ALA B 1 183 ? -19.359 -27.016 0.326 1 87.44 183 ALA B O 1
ATOM 9226 N N . THR B 1 184 ? -21.016 -25.594 0.278 1 91.25 184 THR B N 1
ATOM 9227 C CA . THR B 1 184 ? -22.047 -26.625 0.307 1 91.25 184 THR B CA 1
ATOM 9228 C C . THR B 1 184 ? -22.016 -27.453 -0.973 1 91.25 184 THR B C 1
ATOM 9230 O O . THR B 1 184 ? -22.109 -28.672 -0.926 1 91.25 184 THR B O 1
ATOM 9233 N N . VAL B 1 185 ? -21.891 -26.766 -2.031 1 93.31 185 VAL B N 1
ATOM 9234 C CA . VAL B 1 185 ? -21.875 -27.438 -3.33 1 93.31 185 VAL B CA 1
ATOM 9235 C C . VAL B 1 185 ? -20.672 -28.375 -3.418 1 93.31 185 VAL B C 1
ATOM 9237 O O . VAL B 1 185 ? -20.781 -29.484 -3.92 1 93.31 185 VAL B O 1
ATOM 9240 N N . ILE B 1 186 ? -19.562 -27.938 -2.963 1 88.25 186 ILE B N 1
ATOM 9241 C CA . ILE B 1 186 ? -18.359 -28.75 -2.99 1 88.25 186 ILE B CA 1
ATOM 9242 C C . ILE B 1 186 ? -18.547 -29.984 -2.105 1 88.25 186 ILE B C 1
ATOM 9244 O O . ILE B 1 186 ? -18.156 -31.094 -2.479 1 88.25 186 ILE B O 1
ATOM 9248 N N . VAL B 1 187 ? -19.188 -29.797 -0.961 1 89 187 VAL B N 1
ATOM 9249 C CA . VAL B 1 187 ? -19.453 -30.906 -0.042 1 89 187 VAL B CA 1
ATOM 9250 C C . VAL B 1 187 ? -20.422 -31.891 -0.68 1 89 187 VAL B C 1
ATOM 9252 O O . VAL B 1 187 ? -20.203 -33.094 -0.655 1 89 187 VAL B O 1
ATOM 9255 N N . LEU B 1 188 ? -21.453 -31.438 -1.265 1 92.44 188 LEU B N 1
ATOM 9256 C CA . LEU B 1 188 ? -22.438 -32.312 -1.908 1 92.44 188 LEU B CA 1
ATOM 9257 C C . LEU B 1 188 ? -21.844 -33.031 -3.109 1 92.44 188 LEU B C 1
ATOM 9259 O O . LEU B 1 188 ? -22.125 -34.188 -3.336 1 92.44 188 LEU B O 1
ATOM 9263 N N . PHE B 1 189 ? -21.094 -32.281 -3.877 1 90.94 189 PHE B N 1
ATOM 9264 C CA . PHE B 1 189 ? -20.406 -32.875 -5.012 1 90.94 189 PHE B CA 1
ATOM 9265 C C . PHE B 1 189 ? -19.531 -34.031 -4.562 1 90.94 189 PHE B C 1
ATOM 9267 O O . PHE B 1 189 ? -19.516 -35.094 -5.195 1 90.94 189 PHE B O 1
ATOM 9274 N N . THR B 1 190 ? -18.797 -33.844 -3.443 1 86.19 190 THR B N 1
ATOM 9275 C CA . THR B 1 190 ? -17.906 -34.875 -2.918 1 86.19 190 THR B CA 1
ATOM 9276 C C . THR B 1 190 ? -18.719 -36.062 -2.443 1 86.19 190 THR B C 1
ATOM 9278 O O . THR B 1 190 ? -18.312 -37.219 -2.662 1 86.19 190 THR B O 1
ATOM 9281 N N . VAL B 1 191 ? -19.828 -35.875 -1.862 1 88.62 191 VAL B N 1
ATOM 9282 C CA . VAL B 1 191 ? -20.656 -36.938 -1.336 1 88.62 191 VAL B CA 1
ATOM 9283 C C . VAL B 1 191 ? -21.219 -37.781 -2.486 1 88.62 191 VAL B C 1
ATOM 9285 O O . VAL B 1 191 ? -21.109 -39 -2.477 1 88.62 191 VAL B O 1
ATOM 9288 N N . PHE B 1 192 ? -21.734 -37.156 -3.5 1 90.5 192 PHE B N 1
ATOM 9289 C CA . PHE B 1 192 ? -22.375 -37.875 -4.594 1 90.5 192 PHE B CA 1
ATOM 9290 C C . PHE B 1 192 ? -21.328 -38.5 -5.516 1 90.5 192 PHE B C 1
ATOM 9292 O O . PHE B 1 192 ? -21.547 -39.562 -6.078 1 90.5 192 PHE B O 1
ATOM 9299 N N . SER B 1 193 ? -20.234 -37.781 -5.688 1 87.06 193 SER B N 1
ATOM 9300 C CA . SER B 1 193 ? -19.156 -38.344 -6.488 1 87.06 193 SER B CA 1
ATOM 9301 C C . SER B 1 193 ? -18.578 -39.625 -5.832 1 87.06 193 SER B C 1
ATOM 9303 O O . SER B 1 193 ? -18.266 -40.594 -6.516 1 87.06 193 SER B O 1
ATOM 9305 N N . THR B 1 194 ? -18.438 -39.531 -4.473 1 83.44 194 THR B N 1
ATOM 9306 C CA . THR B 1 194 ? -17.953 -40.688 -3.744 1 83.44 194 THR B CA 1
ATOM 9307 C C . THR B 1 194 ? -18.969 -41.844 -3.797 1 83.44 194 THR B C 1
ATOM 9309 O O . THR B 1 194 ? -18.594 -43 -3.896 1 83.44 194 THR B O 1
ATOM 9312 N N . SER B 1 195 ? -20.219 -41.5 -3.732 1 86.06 195 SER B N 1
ATOM 9313 C CA . SER B 1 195 ? -21.266 -42.5 -3.83 1 86.06 195 SER B CA 1
ATOM 9314 C C . SER B 1 195 ? -21.281 -43.188 -5.199 1 86.06 195 SER B C 1
ATOM 9316 O O . SER B 1 195 ? -21.547 -44.375 -5.312 1 86.06 195 SER B O 1
ATOM 9318 N N . LEU B 1 196 ? -21.031 -42.375 -6.184 1 84.62 196 LEU B N 1
ATOM 9319 C CA . LEU B 1 196 ? -20.984 -42.938 -7.543 1 84.62 196 LEU B CA 1
ATOM 9320 C C . LEU B 1 196 ? -19.766 -43.844 -7.727 1 84.62 196 LEU B C 1
ATOM 9322 O O . LEU B 1 196 ? -19.859 -44.844 -8.422 1 84.62 196 LEU B O 1
ATOM 9326 N N . GLU B 1 197 ? -18.688 -43.469 -7.141 1 81.88 197 GLU B N 1
ATOM 9327 C CA . GLU B 1 197 ? -17.453 -44.25 -7.281 1 81.88 197 GLU B CA 1
ATOM 9328 C C . GLU B 1 197 ? -17.5 -45.531 -6.473 1 81.88 197 GLU B C 1
ATOM 9330 O O . GLU B 1 197 ? -17.078 -46.594 -6.945 1 81.88 197 GLU B O 1
ATOM 9335 N N . SER B 1 198 ? -17.875 -45.469 -5.137 1 77.56 198 SER B N 1
ATOM 9336 C CA . SER B 1 198 ? -17.781 -46.594 -4.227 1 77.56 198 SER B CA 1
ATOM 9337 C C . SER B 1 198 ? -19.125 -47.312 -4.062 1 77.56 198 SER B C 1
ATOM 9339 O O . SER B 1 198 ? -19.219 -48.344 -3.41 1 77.56 198 SER B O 1
ATOM 9341 N N . HIS B 1 199 ? -20.188 -46.938 -4.734 1 73.75 199 HIS B N 1
ATOM 9342 C CA . HIS B 1 199 ? -21.531 -47.469 -4.59 1 73.75 199 HIS B CA 1
ATOM 9343 C C . HIS B 1 199 ? -21.938 -47.531 -3.123 1 73.75 199 HIS B C 1
ATOM 9345 O O . HIS B 1 199 ? -22.453 -48.531 -2.658 1 73.75 199 HIS B O 1
ATOM 9351 N N . ALA B 1 200 ? -21.438 -46.5 -2.385 1 72.62 200 ALA B N 1
ATOM 9352 C CA . ALA B 1 200 ? -21.734 -46.438 -0.958 1 72.62 200 ALA B CA 1
ATOM 9353 C C . ALA B 1 200 ? -23.203 -46.125 -0.724 1 72.62 200 ALA B C 1
ATOM 9355 O O . ALA B 1 200 ? -23.844 -45.469 -1.546 1 72.62 200 ALA B O 1
ATOM 9356 N N . GLY B 1 201 ? -23.859 -46.562 0.375 1 76.69 201 GLY B N 1
ATOM 9357 C CA . GLY B 1 201 ? -25.25 -46.344 0.741 1 76.69 201 GLY B CA 1
ATOM 9358 C C . GLY B 1 201 ? -25.547 -44.938 1.211 1 76.69 201 GLY B C 1
ATOM 9359 O O . GLY B 1 201 ? -24.625 -44.125 1.361 1 76.69 201 GLY B O 1
ATOM 9360 N N . TYR B 1 202 ? -26.812 -44.5 1.365 1 80.44 202 TYR B N 1
ATOM 9361 C CA . TYR B 1 202 ? -27.297 -43.188 1.756 1 80.44 202 TYR B CA 1
ATOM 9362 C C . TYR B 1 202 ? -26.812 -42.812 3.156 1 80.44 202 TYR B C 1
ATOM 9364 O O . TYR B 1 202 ? -26.516 -41.656 3.434 1 80.44 202 TYR B O 1
ATOM 9372 N N . GLU B 1 203 ? -26.703 -43.781 4.027 1 84.56 203 GLU B N 1
ATOM 9373 C CA . GLU B 1 203 ? -26.266 -43.531 5.395 1 84.56 203 GLU B CA 1
ATOM 9374 C C . GLU B 1 203 ? -24.812 -43.062 5.426 1 84.56 203 GLU B C 1
ATOM 9376 O O . GLU B 1 203 ? -24.469 -42.125 6.172 1 84.56 203 GLU B O 1
ATOM 9381 N N . GLU B 1 204 ? -24.094 -43.688 4.605 1 83.94 204 GLU B N 1
ATOM 9382 C CA . GLU B 1 204 ? -22.688 -43.281 4.535 1 83.94 204 GLU B CA 1
ATOM 9383 C C . GLU B 1 204 ? -22.531 -41.875 3.938 1 83.94 204 GLU B C 1
ATOM 9385 O O . GLU B 1 204 ? -21.641 -41.125 4.32 1 83.94 204 GLU B O 1
ATOM 9390 N N . GLY B 1 205 ? -23.453 -41.594 3.074 1 84.75 205 GLY B N 1
ATOM 9391 C CA . GLY B 1 205 ? -23.422 -40.25 2.482 1 84.75 205 GLY B CA 1
ATOM 9392 C C . GLY B 1 205 ? -23.75 -39.156 3.477 1 84.75 205 GLY B C 1
ATOM 9393 O O . GLY B 1 205 ? -23.109 -38.094 3.463 1 84.75 205 GLY B O 1
ATOM 9394 N N . ILE B 1 206 ? -24.625 -39.375 4.316 1 86.06 206 ILE B N 1
ATOM 9395 C CA . ILE B 1 206 ? -25.016 -38.406 5.316 1 86.06 206 ILE B CA 1
ATOM 9396 C C . ILE B 1 206 ? -23.891 -38.219 6.324 1 86.06 206 ILE B C 1
ATOM 9398 O O . ILE B 1 206 ? -23.609 -37.094 6.738 1 86.06 206 ILE B O 1
ATOM 9402 N N . ILE B 1 207 ? -23.312 -39.25 6.738 1 87 207 ILE B N 1
ATOM 9403 C CA . ILE B 1 207 ? -22.203 -39.188 7.684 1 87 207 ILE B CA 1
ATOM 9404 C C . ILE B 1 207 ? -21.031 -38.406 7.055 1 87 207 ILE B C 1
ATOM 9406 O O . ILE B 1 207 ? -20.391 -37.594 7.719 1 87 207 ILE B O 1
ATOM 9410 N N . LEU B 1 208 ? -20.906 -38.719 5.824 1 85.75 208 LEU B N 1
ATOM 9411 C CA . LEU B 1 208 ? -19.844 -38.031 5.117 1 85.75 208 LEU B CA 1
ATOM 9412 C C . LEU B 1 208 ? -20.141 -36.531 5.023 1 85.75 208 LEU B C 1
ATOM 9414 O O . LEU B 1 208 ? -19.25 -35.719 5.191 1 85.75 208 LEU B O 1
ATOM 9418 N N . PHE B 1 209 ? -21.375 -36.25 4.832 1 87.69 209 PHE B N 1
ATOM 9419 C CA . PHE B 1 209 ? -21.797 -34.844 4.734 1 87.69 209 PHE B CA 1
ATOM 9420 C C . PHE B 1 209 ? -21.547 -34.125 6.043 1 87.69 209 PHE B C 1
ATOM 9422 O O . PHE B 1 209 ? -20.984 -33 6.047 1 87.69 209 PHE B O 1
ATOM 9429 N N . LEU B 1 210 ? -21.906 -34.688 7.117 1 89.75 210 LEU B N 1
ATOM 9430 C CA . LEU B 1 210 ? -21.75 -34.062 8.43 1 89.75 210 LEU B CA 1
ATOM 9431 C C . LEU B 1 210 ? -20.281 -33.906 8.805 1 89.75 210 LEU B C 1
ATOM 9433 O O . LEU B 1 210 ? -19.875 -32.906 9.383 1 89.75 210 LEU B O 1
ATOM 9437 N N . ARG B 1 211 ? -19.578 -34.875 8.469 1 89.88 211 ARG B N 1
ATOM 9438 C CA . ARG B 1 211 ? -18.141 -34.844 8.742 1 89.88 211 ARG B CA 1
ATOM 9439 C C . ARG B 1 211 ? -17.469 -33.719 7.953 1 89.88 211 ARG B C 1
ATOM 9441 O O . ARG B 1 211 ? -16.641 -32.969 8.5 1 89.88 211 ARG B O 1
ATOM 9448 N N . LEU B 1 212 ? -17.859 -33.656 6.684 1 89.88 212 LEU B N 1
ATOM 9449 C CA . LEU B 1 212 ? -17.25 -32.625 5.832 1 89.88 212 LEU B CA 1
ATOM 9450 C C . LEU B 1 212 ? -17.641 -31.219 6.293 1 89.88 212 LEU B C 1
ATOM 9452 O O . LEU B 1 212 ? -16.797 -30.328 6.383 1 89.88 212 LEU B O 1
ATOM 9456 N N . ALA B 1 213 ? -18.859 -31.047 6.652 1 88.81 213 ALA B N 1
ATOM 9457 C CA . ALA B 1 213 ? -19.359 -29.734 7.008 1 88.81 213 ALA B CA 1
ATOM 9458 C C . ALA B 1 213 ? -18.844 -29.297 8.383 1 88.81 213 ALA B C 1
ATOM 9460 O O . ALA B 1 213 ? -18.219 -28.25 8.516 1 88.81 213 ALA B O 1
ATOM 9461 N N . PHE B 1 214 ? -19.016 -30.141 9.398 1 91.38 214 PHE B N 1
ATOM 9462 C CA . PHE B 1 214 ? -18.656 -29.75 10.758 1 91.38 214 PHE B CA 1
ATOM 9463 C C . PHE B 1 214 ? -17.172 -29.906 10.992 1 91.38 214 PHE B C 1
ATOM 9465 O O . PHE B 1 214 ? -16.578 -29.156 11.773 1 91.38 214 PHE B O 1
ATOM 9472 N N . GLY B 1 215 ? -16.625 -30.875 10.375 1 91.44 215 GLY B N 1
ATOM 9473 C CA . GLY B 1 215 ? -15.188 -31.016 10.453 1 91.44 215 GLY B CA 1
ATOM 9474 C C . GLY B 1 215 ? -14.438 -29.844 9.836 1 91.44 215 GLY B C 1
ATOM 9475 O O . GLY B 1 215 ? -13.438 -29.375 10.383 1 91.44 215 GLY B O 1
ATOM 9476 N N . GLY B 1 216 ? -14.969 -29.406 8.656 1 92.31 216 GLY B N 1
ATOM 9477 C CA . GLY B 1 216 ? -14.359 -28.234 8.023 1 92.31 216 GLY B CA 1
ATOM 9478 C C . GLY B 1 216 ? -14.469 -26.984 8.859 1 92.31 216 GLY B C 1
ATOM 9479 O O . GLY B 1 216 ? -13.484 -26.25 9.008 1 92.31 216 GLY B O 1
ATOM 9480 N N . PHE B 1 217 ? -15.586 -26.781 9.453 1 92.69 217 PHE B N 1
ATOM 9481 C CA . PHE B 1 217 ? -15.812 -25.625 10.312 1 92.69 217 PHE B CA 1
ATOM 9482 C C . PHE B 1 217 ? -14.898 -25.672 11.531 1 92.69 217 PHE B C 1
ATOM 9484 O O . PHE B 1 217 ? -14.297 -24.672 11.906 1 92.69 217 PHE B O 1
ATOM 9491 N N . GLY B 1 218 ? -14.797 -26.828 12.141 1 93.5 218 GLY B N 1
ATOM 9492 C CA . GLY B 1 218 ? -13.961 -27 13.32 1 93.5 218 GLY B CA 1
ATOM 9493 C C . GLY B 1 218 ? -12.484 -26.766 13.039 1 93.5 218 GLY B C 1
ATOM 9494 O O . GLY B 1 218 ? -11.805 -26.078 13.805 1 93.5 218 GLY B O 1
ATOM 9495 N N . MET B 1 219 ? -12.094 -27.297 11.93 1 93.25 219 MET B N 1
ATOM 9496 C CA . MET B 1 219 ? -10.695 -27.109 11.547 1 93.25 219 MET B CA 1
ATOM 9497 C C . MET B 1 219 ? -10.406 -25.656 11.219 1 93.25 219 MET B C 1
ATOM 9499 O O . MET B 1 219 ? -9.312 -25.156 11.484 1 93.25 219 MET B O 1
ATOM 9503 N N . GLY B 1 220 ? -11.336 -25.031 10.531 1 94.12 220 GLY B N 1
ATOM 9504 C CA . GLY B 1 220 ? -11.195 -23.609 10.234 1 94.12 220 GLY B CA 1
ATOM 9505 C C . GLY B 1 220 ? -11.031 -22.766 11.469 1 94.12 220 GLY B C 1
ATOM 9506 O O . GLY B 1 220 ? -10.172 -21.875 11.508 1 94.12 220 GLY B O 1
ATOM 9507 N N . ILE B 1 221 ? -11.711 -23.078 12.5 1 94.56 221 ILE B N 1
ATOM 9508 C CA . ILE B 1 221 ? -11.648 -22.328 13.75 1 94.56 221 ILE B CA 1
ATOM 9509 C C . ILE B 1 221 ? -10.305 -22.578 14.438 1 94.56 221 ILE B C 1
ATOM 9511 O O . ILE B 1 221 ? -9.664 -21.641 14.922 1 94.56 221 ILE B O 1
ATOM 9515 N N . LEU B 1 222 ? -9.93 -23.766 14.461 1 93.38 222 LEU B N 1
ATOM 9516 C CA . LEU B 1 222 ? -8.68 -24.141 15.109 1 93.38 222 LEU B CA 1
ATOM 9517 C C . LEU B 1 222 ? -7.492 -23.422 14.461 1 93.38 222 LEU B C 1
ATOM 9519 O O . LEU B 1 222 ? -6.66 -22.844 15.156 1 93.38 222 LEU B O 1
ATOM 9523 N N . PHE B 1 223 ? -7.469 -23.484 13.172 1 93.12 223 PHE B N 1
ATOM 9524 C CA . PHE B 1 223 ? -6.371 -22.844 12.461 1 93.12 223 PHE B CA 1
ATOM 9525 C C . PHE B 1 223 ? -6.453 -21.328 12.594 1 93.12 223 PHE B C 1
ATOM 9527 O O . PHE B 1 223 ? -5.426 -20.641 12.641 1 93.12 223 PHE B O 1
ATOM 9534 N N . SER B 1 224 ? -7.645 -20.812 12.617 1 93.5 224 SER B N 1
ATOM 9535 C CA . SER B 1 224 ? -7.82 -19.375 12.742 1 93.5 224 SER B CA 1
ATOM 9536 C C . SER B 1 224 ? -7.293 -18.859 14.078 1 93.5 224 SER B C 1
ATOM 9538 O O . SER B 1 224 ? -6.637 -17.812 14.133 1 93.5 224 SER B O 1
ATOM 9540 N N . LEU B 1 225 ? -7.508 -19.562 15.141 1 91.88 225 LEU B N 1
ATOM 9541 C CA . LEU B 1 225 ? -7.051 -19.172 16.469 1 91.88 225 LEU B CA 1
ATOM 9542 C C . LEU B 1 225 ? -5.531 -19.281 16.578 1 91.88 225 LEU B C 1
ATOM 9544 O O . LEU B 1 225 ? -4.887 -18.406 17.156 1 91.88 225 LEU B O 1
ATOM 9548 N N . THR B 1 226 ? -5.055 -20.297 15.945 1 90.38 226 THR B N 1
ATOM 9549 C CA . THR B 1 226 ? -3.607 -20.469 15.961 1 90.38 226 THR B CA 1
ATOM 9550 C C . THR B 1 226 ? -2.92 -19.375 15.156 1 90.38 226 THR B C 1
ATOM 9552 O O . THR B 1 226 ? -1.936 -18.797 15.609 1 90.38 226 THR B O 1
ATOM 9555 N N . MET B 1 227 ? -3.465 -19.156 14.047 1 88.19 227 MET B N 1
ATOM 9556 C CA . MET B 1 227 ? -2.877 -18.141 13.18 1 88.19 227 MET B CA 1
ATOM 9557 C C . MET B 1 227 ? -3.031 -16.75 13.797 1 88.19 227 MET B C 1
ATOM 9559 O O . MET B 1 227 ? -2.15 -15.898 13.648 1 88.19 227 MET B O 1
ATOM 9563 N N . GLY B 1 228 ? -4.207 -16.516 14.414 1 86.62 228 GLY B N 1
ATOM 9564 C CA . GLY B 1 228 ? -4.398 -15.25 15.109 1 86.62 228 GLY B CA 1
ATOM 9565 C C . GLY B 1 228 ? -3.361 -15 16.188 1 86.62 228 GLY B C 1
ATOM 9566 O O . GLY B 1 228 ? -2.871 -13.883 16.344 1 86.62 228 GLY B O 1
ATOM 9567 N N . TYR B 1 229 ? -2.938 -16.031 16.812 1 85.12 229 TYR B N 1
ATOM 9568 C CA . TYR B 1 229 ? -1.933 -15.961 17.859 1 85.12 229 TYR B CA 1
ATOM 9569 C C . TYR B 1 229 ? -0.558 -15.648 17.281 1 85.12 229 TYR B C 1
ATOM 9571 O O . TYR B 1 229 ? 0.196 -14.852 17.844 1 85.12 229 TYR B O 1
ATOM 9579 N N . ILE B 1 230 ? -0.25 -16.156 16.156 1 85.75 230 ILE B N 1
ATOM 9580 C CA . ILE B 1 230 ? 1.057 -15.984 15.539 1 85.75 230 ILE B CA 1
ATOM 9581 C C . ILE B 1 230 ? 1.156 -14.586 14.922 1 85.75 230 ILE B C 1
ATOM 9583 O O . ILE B 1 230 ? 2.188 -13.922 15.047 1 85.75 230 ILE B O 1
ATOM 9587 N N . ILE B 1 231 ? 0.114 -14.172 14.312 1 85.75 231 ILE B N 1
ATOM 9588 C CA . ILE B 1 231 ? 0.111 -12.891 13.625 1 85.75 231 ILE B CA 1
ATOM 9589 C C . ILE B 1 231 ? 0.289 -11.758 14.633 1 85.75 231 ILE B C 1
ATOM 9591 O O . ILE B 1 231 ? 0.931 -10.742 14.336 1 85.75 231 ILE B O 1
ATOM 9595 N N . GLU B 1 232 ? -0.283 -11.875 15.805 1 77.38 232 GLU B N 1
ATOM 9596 C CA . GLU B 1 232 ? -0.179 -10.859 16.844 1 77.38 232 GLU B CA 1
ATOM 9597 C C . GLU B 1 232 ? 1.27 -10.672 17.281 1 77.38 232 GLU B C 1
ATOM 9599 O O . GLU B 1 232 ? 1.644 -9.586 17.75 1 77.38 232 GLU B O 1
ATOM 9604 N N . ARG B 1 233 ? 2.035 -11.656 17.047 1 74.69 233 ARG B N 1
ATOM 9605 C CA . ARG B 1 233 ? 3.416 -11.609 17.516 1 74.69 233 ARG B CA 1
ATOM 9606 C C . ARG B 1 233 ? 4.344 -11.07 16.438 1 74.69 233 ARG B C 1
ATOM 9608 O O . ARG B 1 233 ? 5.461 -10.641 16.719 1 74.69 233 ARG B O 1
ATOM 9615 N N . ILE B 1 234 ? 3.918 -11.156 15.172 1 77.06 234 ILE B N 1
ATOM 9616 C CA . ILE B 1 234 ? 4.699 -10.641 14.055 1 77.06 234 ILE B CA 1
ATOM 9617 C C . ILE B 1 234 ? 4.422 -9.148 13.875 1 77.06 234 ILE B C 1
ATOM 9619 O O . ILE B 1 234 ? 3.277 -8.742 13.656 1 77.06 234 ILE B O 1
ATOM 9623 N N . VAL B 1 235 ? 4.715 -8.219 14.812 1 68.88 235 VAL B N 1
ATOM 9624 C CA . VAL B 1 235 ? 4.328 -6.816 14.836 1 68.88 235 VAL B CA 1
ATOM 9625 C C . VAL B 1 235 ? 5.012 -6.07 13.688 1 68.88 235 VAL B C 1
ATOM 9627 O O . VAL B 1 235 ? 6.234 -6.129 13.547 1 68.88 235 VAL B O 1
ATOM 9630 N N . ASN B 1 236 ? 4.273 -5.398 12.773 1 67.62 236 ASN B N 1
ATOM 9631 C CA . ASN B 1 236 ? 4.648 -4.367 11.812 1 67.62 236 ASN B CA 1
ATOM 9632 C C . ASN B 1 236 ? 5.578 -4.914 10.734 1 67.62 236 ASN B C 1
ATOM 9634 O O . ASN B 1 236 ? 6.605 -4.309 10.43 1 67.62 236 ASN B O 1
ATOM 9638 N N . ASP B 1 237 ? 5.367 -6.184 10.273 1 77.12 237 ASP B N 1
ATOM 9639 C CA . ASP B 1 237 ? 6.082 -6.762 9.133 1 77.12 237 ASP B CA 1
ATOM 9640 C C . ASP B 1 237 ? 5.113 -7.152 8.016 1 77.12 237 ASP B C 1
ATOM 9642 O O . ASP B 1 237 ? 4.543 -8.242 8.039 1 77.12 237 ASP B O 1
ATOM 9646 N N . ALA B 1 238 ? 5.055 -6.332 7.082 1 79 238 ALA B N 1
ATOM 9647 C CA . ALA B 1 238 ? 4.07 -6.48 6.016 1 79 238 ALA B CA 1
ATOM 9648 C C . ALA B 1 238 ? 4.297 -7.777 5.238 1 79 238 ALA B C 1
ATOM 9650 O O . ALA B 1 238 ? 3.338 -8.477 4.898 1 79 238 ALA B O 1
ATOM 9651 N N . MET B 1 239 ? 5.469 -8.125 5.023 1 83.5 239 MET B N 1
ATOM 9652 C CA . MET B 1 239 ? 5.789 -9.297 4.219 1 83.5 239 MET B CA 1
ATOM 9653 C C . MET B 1 239 ? 5.422 -10.578 4.957 1 83.5 239 MET B C 1
ATOM 9655 O O . MET B 1 239 ? 4.758 -11.461 4.398 1 83.5 239 MET B O 1
ATOM 9659 N N . GLN B 1 240 ? 5.754 -10.648 6.18 1 86.06 240 GLN B N 1
ATOM 9660 C CA . GLN B 1 240 ? 5.512 -11.867 6.949 1 86.06 240 GLN B CA 1
ATOM 9661 C C . GLN B 1 240 ? 4.02 -12.055 7.227 1 86.06 240 GLN B C 1
ATOM 9663 O O . GLN B 1 240 ? 3.51 -13.172 7.172 1 86.06 240 GLN B O 1
ATOM 9668 N N . GLU B 1 241 ? 3.416 -10.977 7.508 1 87.69 241 GLU B N 1
ATOM 9669 C CA . GLU B 1 241 ? 1.986 -11.07 7.793 1 87.69 241 GLU B CA 1
ATOM 9670 C C . GLU B 1 241 ? 1.208 -11.516 6.559 1 87.69 241 GLU B C 1
ATOM 9672 O O . GLU B 1 241 ? 0.323 -12.367 6.648 1 87.69 241 GLU B O 1
ATOM 9677 N N . THR B 1 242 ? 1.531 -10.992 5.387 1 88.69 242 THR B N 1
ATOM 9678 C CA . THR B 1 242 ? 0.858 -11.359 4.148 1 88.69 242 THR B CA 1
ATOM 9679 C C . THR B 1 242 ? 1.157 -12.805 3.779 1 88.69 242 THR B C 1
ATOM 9681 O O . THR B 1 242 ? 0.255 -13.555 3.396 1 88.69 242 THR B O 1
ATOM 9684 N N . ASN B 1 243 ? 2.379 -13.219 3.955 1 89.06 243 ASN B N 1
ATOM 9685 C CA . ASN B 1 243 ? 2.766 -14.594 3.656 1 89.06 243 ASN B CA 1
ATOM 9686 C C . ASN B 1 243 ? 2.076 -15.586 4.586 1 89.06 243 ASN B C 1
ATOM 9688 O O . ASN B 1 243 ? 1.731 -16.688 4.176 1 89.06 243 ASN B O 1
ATOM 9692 N N . LEU B 1 244 ? 1.977 -15.172 5.75 1 90.44 244 LEU B N 1
ATOM 9693 C CA . LEU B 1 244 ? 1.328 -16.062 6.715 1 90.44 244 LEU B CA 1
ATOM 9694 C C . LEU B 1 244 ? -0.129 -16.297 6.336 1 90.44 244 LEU B C 1
ATOM 9696 O O . LEU B 1 244 ? -0.631 -17.422 6.469 1 90.44 244 LEU B O 1
ATOM 9700 N N . THR B 1 245 ? -0.818 -15.25 5.922 1 91.69 245 THR B N 1
ATOM 9701 C CA . THR B 1 245 ? -2.205 -15.422 5.504 1 91.69 245 THR B CA 1
ATOM 9702 C C . THR B 1 245 ? -2.293 -16.328 4.281 1 91.69 245 THR B C 1
ATOM 9704 O O . THR B 1 245 ? -3.209 -17.141 4.168 1 91.69 245 THR B O 1
ATOM 9707 N N . LEU B 1 246 ? -1.373 -16.156 3.406 1 90.88 246 LEU B N 1
ATOM 9708 C CA . LEU B 1 246 ? -1.337 -16.969 2.193 1 90.88 246 LEU B CA 1
ATOM 9709 C C . LEU B 1 246 ? -1.08 -18.438 2.527 1 90.88 246 LEU B C 1
ATOM 9711 O O . LEU B 1 246 ? -1.805 -19.328 2.062 1 90.88 246 LEU B O 1
ATOM 9715 N N . VAL B 1 247 ? -0.132 -18.688 3.338 1 91.25 247 VAL B N 1
ATOM 9716 C CA . VAL B 1 247 ? 0.274 -20.031 3.703 1 91.25 247 VAL B CA 1
ATOM 9717 C C . VAL B 1 247 ? -0.847 -20.719 4.48 1 91.25 247 VAL B C 1
ATOM 9719 O O . VAL B 1 247 ? -1.142 -21.906 4.254 1 91.25 247 VAL B O 1
ATOM 9722 N N . THR B 1 248 ? -1.479 -20 5.348 1 92.06 248 THR B N 1
ATOM 9723 C CA . THR B 1 248 ? -2.539 -20.578 6.16 1 92.06 248 THR B CA 1
ATOM 9724 C C . THR B 1 248 ? -3.729 -20.969 5.293 1 92.06 248 THR B C 1
ATOM 9726 O O . THR B 1 248 ? -4.309 -22.047 5.477 1 92.06 248 THR B O 1
ATOM 9729 N N . ALA B 1 249 ? -4.086 -20.141 4.344 1 92.75 249 ALA B N 1
ATOM 9730 C CA . ALA B 1 249 ? -5.219 -20.438 3.475 1 92.75 249 ALA B CA 1
ATOM 9731 C C . ALA B 1 249 ? -4.977 -21.734 2.684 1 92.75 249 ALA B C 1
ATOM 9733 O O . ALA B 1 249 ? -5.848 -22.594 2.619 1 92.75 249 ALA B O 1
ATOM 9734 N N . TYR B 1 250 ? -3.82 -21.922 2.182 1 90.5 250 TYR B N 1
ATOM 9735 C CA . TYR B 1 250 ? -3.527 -23.062 1.335 1 90.5 250 TYR B CA 1
ATOM 9736 C C . TYR B 1 250 ? -3.256 -24.312 2.178 1 90.5 250 TYR B C 1
ATOM 9738 O O . TYR B 1 250 ? -3.721 -25.406 1.849 1 90.5 250 TYR B O 1
ATOM 9746 N N . LEU B 1 251 ? -2.531 -24.141 3.248 1 87.88 251 LEU B N 1
ATOM 9747 C CA . LEU B 1 251 ? -2.248 -25.281 4.105 1 87.88 251 LEU B CA 1
ATOM 9748 C C . LEU B 1 251 ? -3.527 -25.812 4.754 1 87.88 251 LEU B C 1
ATOM 9750 O O . LEU B 1 251 ? -3.682 -27.016 4.945 1 87.88 251 LEU B O 1
ATOM 9754 N N . LEU B 1 252 ? -4.336 -24.844 5.137 1 91.44 252 LEU B N 1
ATOM 9755 C CA . LEU B 1 252 ? -5.609 -25.234 5.723 1 91.44 252 LEU B CA 1
ATOM 9756 C C . LEU B 1 252 ? -6.434 -26.047 4.734 1 91.44 252 LEU B C 1
ATOM 9758 O O . LEU B 1 252 ? -7.012 -27.078 5.098 1 91.44 252 LEU B O 1
ATOM 9762 N N . PHE B 1 253 ? -6.5 -25.625 3.508 1 88.12 253 PHE B N 1
ATOM 9763 C CA . PHE B 1 253 ? -7.234 -26.344 2.479 1 88.12 253 PHE B CA 1
ATOM 9764 C C . PHE B 1 253 ? -6.641 -27.734 2.264 1 88.12 253 PHE B C 1
ATOM 9766 O O . PHE B 1 253 ? -7.371 -28.719 2.15 1 88.12 253 PHE B O 1
ATOM 9773 N N . PHE B 1 254 ? -5.371 -27.875 2.307 1 82.38 254 PHE B N 1
ATOM 9774 C CA . PHE B 1 254 ? -4.688 -29.141 2.051 1 82.38 254 PHE B CA 1
ATOM 9775 C C . PHE B 1 254 ? -4.867 -30.094 3.221 1 82.38 254 PHE B C 1
ATOM 9777 O O . PHE B 1 254 ? -5.121 -31.281 3.02 1 82.38 254 PHE B O 1
ATOM 9784 N N . VAL B 1 255 ? -4.672 -29.547 4.414 1 82.81 255 VAL B N 1
ATOM 9785 C CA . VAL B 1 255 ? -4.777 -30.391 5.594 1 82.81 255 VAL B CA 1
ATOM 9786 C C . VAL B 1 255 ? -6.207 -30.906 5.738 1 82.81 255 VAL B C 1
ATOM 9788 O O . VAL B 1 255 ? -6.426 -32.062 6.133 1 82.81 255 VAL B O 1
ATOM 9791 N N . ALA B 1 256 ? -7.09 -30.031 5.414 1 86.5 256 ALA B N 1
ATOM 9792 C CA . ALA B 1 256 ? -8.492 -30.422 5.543 1 86.5 256 ALA B CA 1
ATOM 9793 C C . ALA B 1 256 ? -8.875 -31.453 4.492 1 86.5 256 ALA B C 1
ATOM 9795 O O . ALA B 1 256 ? -9.5 -32.469 4.812 1 86.5 256 ALA B O 1
ATOM 9796 N N . ASP B 1 257 ? -8.508 -31.219 3.25 1 75.5 257 ASP B N 1
ATOM 9797 C CA . ASP B 1 257 ? -8.953 -32.062 2.148 1 75.5 257 ASP B CA 1
ATOM 9798 C C . ASP B 1 257 ? -7.984 -33.25 1.931 1 75.5 257 ASP B C 1
ATOM 9800 O O . ASP B 1 257 ? -8.383 -34.312 1.442 1 75.5 257 ASP B O 1
ATOM 9804 N N . GLY B 1 258 ? -6.68 -33.031 2.234 1 65.56 258 GLY B N 1
ATOM 9805 C CA . GLY B 1 258 ? -5.664 -34 1.826 1 65.56 258 GLY B CA 1
ATOM 9806 C C . GLY B 1 258 ? -5.332 -35 2.902 1 65.56 258 GLY B C 1
ATOM 9807 O O . GLY B 1 258 ? -4.793 -36.062 2.611 1 65.56 258 GLY B O 1
ATOM 9808 N N . THR B 1 259 ? -5.609 -34.656 4.145 1 64.94 259 THR B N 1
ATOM 9809 C CA . THR B 1 259 ? -5.199 -35.594 5.207 1 64.94 259 THR B CA 1
ATOM 9810 C C . THR B 1 259 ? -6.305 -36.594 5.512 1 64.94 259 THR B C 1
ATOM 9812 O O . THR B 1 259 ? -7.363 -36.562 4.879 1 64.94 259 THR B O 1
ATOM 9815 N N . SER B 1 260 ? -5.891 -37.438 6.355 1 62.19 260 SER B N 1
ATOM 9816 C CA . SER B 1 260 ? -6.758 -38.531 6.727 1 62.19 260 SER B CA 1
ATOM 9817 C C . SER B 1 260 ? -8.039 -38.031 7.383 1 62.19 260 SER B C 1
ATOM 9819 O O . SER B 1 260 ? -9.023 -38.781 7.473 1 62.19 260 SER B O 1
ATOM 9821 N N . LEU B 1 261 ? -8.117 -36.75 7.621 1 73.88 261 LEU B N 1
ATOM 9822 C CA . LEU B 1 261 ? -9.32 -36.25 8.266 1 73.88 261 LEU B CA 1
ATOM 9823 C C . LEU B 1 261 ? -10.453 -36.094 7.25 1 73.88 261 LEU B C 1
ATOM 9825 O O . LEU B 1 261 ? -11.625 -36.25 7.594 1 73.88 261 LEU B O 1
ATOM 9829 N N . HIS B 1 262 ? -10.156 -35.969 6.043 1 79.38 262 HIS B N 1
ATOM 9830 C CA . HIS B 1 262 ? -11.094 -35.844 4.93 1 79.38 262 HIS B CA 1
ATOM 9831 C C . HIS B 1 262 ? -12.25 -34.906 5.27 1 79.38 262 HIS B C 1
ATOM 9833 O O . HIS B 1 262 ? -13.414 -35.312 5.172 1 79.38 262 HIS B O 1
ATOM 9839 N N . VAL B 1 263 ? -12.008 -33.75 5.762 1 89.38 263 VAL B N 1
ATOM 9840 C CA . VAL B 1 263 ? -13 -32.719 6.023 1 89.38 263 VAL B CA 1
ATOM 9841 C C . VAL B 1 263 ? -13.023 -31.719 4.871 1 89.38 263 VAL B C 1
ATOM 9843 O O . VAL B 1 263 ? -12.219 -31.828 3.938 1 89.38 263 VAL B O 1
ATOM 9846 N N . SER B 1 264 ? -14 -30.844 4.852 1 88.44 264 SER B N 1
ATOM 9847 C CA . SER B 1 264 ? -14.164 -29.922 3.738 1 88.44 264 SER B CA 1
ATOM 9848 C C . SER B 1 264 ? -13.148 -28.781 3.818 1 88.44 264 SER B C 1
ATOM 9850 O O . SER B 1 264 ? -13.211 -27.953 4.727 1 88.44 264 SER B O 1
ATOM 9852 N N . GLY B 1 265 ? -12.211 -28.734 2.891 1 89 265 GLY B N 1
ATOM 9853 C CA . GLY B 1 265 ? -11.242 -27.656 2.84 1 89 265 GLY B CA 1
ATOM 9854 C C . GLY B 1 265 ? -11.859 -26.297 2.531 1 89 265 GLY B C 1
ATOM 9855 O O . GLY B 1 265 ? -11.414 -25.281 3.043 1 89 265 GLY B O 1
ATOM 9856 N N . ALA B 1 266 ? -12.914 -26.281 1.729 1 88.88 266 ALA B N 1
ATOM 9857 C CA . ALA B 1 266 ? -13.578 -25.031 1.339 1 88.88 266 ALA B CA 1
ATOM 9858 C C . ALA B 1 266 ? -14.219 -24.359 2.545 1 88.88 266 ALA B C 1
ATOM 9860 O O . ALA B 1 266 ? -14.055 -23.156 2.748 1 88.88 266 ALA B O 1
ATOM 9861 N N . LEU B 1 267 ? -14.898 -25.156 3.33 1 91.69 267 LEU B N 1
ATOM 9862 C CA . LEU B 1 267 ? -15.555 -24.578 4.5 1 91.69 267 LEU B CA 1
ATOM 9863 C C . LEU B 1 267 ? -14.531 -24.125 5.527 1 91.69 267 LEU B C 1
ATOM 9865 O O . LEU B 1 267 ? -14.758 -23.125 6.234 1 91.69 267 LEU B O 1
ATOM 9869 N N . ALA B 1 268 ? -13.469 -24.844 5.602 1 94.44 268 ALA B N 1
ATOM 9870 C CA . ALA B 1 268 ? -12.406 -24.453 6.516 1 94.44 268 ALA B CA 1
ATOM 9871 C C . ALA B 1 268 ? -11.828 -23.094 6.129 1 94.44 268 ALA B C 1
ATOM 9873 O O . ALA B 1 268 ? -11.625 -22.234 6.984 1 94.44 268 ALA B O 1
ATOM 9874 N N . VAL B 1 269 ? -11.594 -22.906 4.855 1 93.88 269 VAL B N 1
ATOM 9875 C CA . VAL B 1 269 ? -11 -21.656 4.375 1 93.88 269 VAL B CA 1
ATOM 9876 C C . VAL B 1 269 ? -12 -20.516 4.516 1 93.88 269 VAL B C 1
ATOM 9878 O O . VAL B 1 269 ? -11.617 -19.391 4.816 1 93.88 269 VAL B O 1
ATOM 9881 N N . VAL B 1 270 ? -13.289 -20.766 4.332 1 94.06 270 VAL B N 1
ATOM 9882 C CA . VAL B 1 270 ? -14.32 -19.75 4.527 1 94.06 270 VAL B CA 1
ATOM 9883 C C . VAL B 1 270 ? -14.312 -19.281 5.98 1 94.06 270 VAL B C 1
ATOM 9885 O O . VAL B 1 270 ? -14.383 -18.078 6.25 1 94.06 270 VAL B O 1
ATOM 9888 N N . THR B 1 271 ? -14.195 -20.266 6.844 1 94.69 271 THR B N 1
ATOM 9889 C CA . THR B 1 271 ? -14.18 -19.938 8.266 1 94.69 271 THR B CA 1
ATOM 9890 C C . THR B 1 271 ? -12.953 -19.094 8.617 1 94.69 271 THR B C 1
ATOM 9892 O O . THR B 1 271 ? -13.055 -18.125 9.375 1 94.69 271 THR B O 1
ATOM 9895 N N . TYR B 1 272 ? -11.883 -19.5 8.039 1 95.06 272 TYR B N 1
ATOM 9896 C CA . TYR B 1 272 ? -10.648 -18.75 8.242 1 95.06 272 TYR B CA 1
ATOM 9897 C C . TYR B 1 272 ? -10.789 -17.328 7.703 1 95.06 272 TYR B C 1
ATOM 9899 O O . TYR B 1 272 ? -10.422 -16.359 8.375 1 95.06 272 TYR B O 1
ATOM 9907 N N . GLY B 1 273 ? -11.305 -17.203 6.465 1 94.12 273 GLY B N 1
ATOM 9908 C CA . GLY B 1 273 ? -11.508 -15.898 5.867 1 94.12 273 GLY B CA 1
ATOM 9909 C C . GLY B 1 273 ? -12.438 -15.016 6.672 1 94.12 273 GLY B C 1
ATOM 9910 O O . GLY B 1 273 ? -12.18 -13.82 6.848 1 94.12 273 GLY B O 1
ATOM 9911 N N . LEU B 1 274 ? -13.484 -15.562 7.195 1 93.88 274 LEU B N 1
ATOM 9912 C CA . LEU B 1 274 ? -14.445 -14.812 8 1 93.88 274 LEU B CA 1
ATOM 9913 C C . LEU B 1 274 ? -13.836 -14.391 9.328 1 93.88 274 LEU B C 1
ATOM 9915 O O . LEU B 1 274 ? -14.133 -13.305 9.844 1 93.88 274 LEU B O 1
ATOM 9919 N N . TYR B 1 275 ? -13.016 -15.266 9.836 1 93.81 275 TYR B N 1
ATOM 9920 C CA . TYR B 1 275 ? -12.312 -14.914 11.062 1 93.81 275 TYR B CA 1
ATOM 9921 C C . TYR B 1 275 ? -11.422 -13.695 10.844 1 93.81 275 TYR B C 1
ATOM 9923 O O . TYR B 1 275 ? -11.383 -12.789 11.68 1 93.81 275 TYR B O 1
ATOM 9931 N N . MET B 1 276 ? -10.75 -13.719 9.797 1 91.69 276 MET B N 1
ATOM 9932 C CA . MET B 1 276 ? -9.859 -12.609 9.484 1 91.69 276 MET B CA 1
ATOM 9933 C C . MET B 1 276 ? -10.648 -11.328 9.227 1 91.69 276 MET B C 1
ATOM 9935 O O . MET B 1 276 ? -10.188 -10.234 9.547 1 91.69 276 MET B O 1
ATOM 9939 N N . SER B 1 277 ? -11.797 -11.477 8.664 1 91.31 277 SER B N 1
ATOM 9940 C CA . SER B 1 277 ? -12.648 -10.312 8.43 1 91.31 277 SER B CA 1
ATOM 9941 C C . SER B 1 277 ? -13.195 -9.758 9.742 1 91.31 277 SER B C 1
ATOM 9943 O O . SER B 1 277 ? -13.344 -8.547 9.891 1 91.31 277 SER B O 1
ATOM 9945 N N . ALA B 1 278 ? -13.43 -10.609 10.656 1 89.5 278 ALA B N 1
ATOM 9946 C CA . ALA B 1 278 ? -14.016 -10.219 11.93 1 89.5 278 ALA B CA 1
ATOM 9947 C C . ALA B 1 278 ? -12.969 -9.641 12.867 1 89.5 278 ALA B C 1
ATOM 9949 O O . ALA B 1 278 ? -13.133 -8.531 13.383 1 89.5 278 ALA B O 1
ATOM 9950 N N . TYR B 1 279 ? -11.875 -10.383 13 1 86.38 279 TYR B N 1
ATOM 9951 C CA . TYR B 1 279 ? -10.891 -10.023 14.016 1 86.38 279 TYR B CA 1
ATOM 9952 C C . TYR B 1 279 ? -9.562 -9.648 13.367 1 86.38 279 TYR B C 1
ATOM 9954 O O . TYR B 1 279 ? -8.742 -8.953 13.984 1 86.38 279 TYR B O 1
ATOM 9962 N N . GLY B 1 280 ? -9.367 -10.039 12.227 1 84.25 280 GLY B N 1
ATOM 9963 C CA . GLY B 1 280 ? -8.078 -9.906 11.57 1 84.25 280 GLY B CA 1
ATOM 9964 C C . GLY B 1 280 ? -7.715 -8.469 11.258 1 84.25 280 GLY B C 1
ATOM 9965 O O . GLY B 1 280 ? -6.535 -8.109 11.219 1 84.25 280 GLY B O 1
ATOM 9966 N N . LYS B 1 281 ? -8.727 -7.637 11.141 1 81.44 281 LYS B N 1
ATOM 9967 C CA . LYS B 1 281 ? -8.469 -6.238 10.812 1 81.44 281 LYS B CA 1
ATOM 9968 C C . LYS B 1 281 ? -7.652 -5.559 11.906 1 81.44 281 LYS B C 1
ATOM 9970 O O . LYS B 1 281 ? -6.891 -4.625 11.633 1 81.44 281 LYS B O 1
ATOM 9975 N N . THR B 1 282 ? -7.809 -6.004 13.117 1 81.94 282 THR B N 1
ATOM 9976 C CA . THR B 1 282 ? -7.094 -5.371 14.227 1 81.94 282 THR B CA 1
ATOM 9977 C C . THR B 1 282 ? -5.84 -6.164 14.578 1 81.94 282 THR B C 1
ATOM 9979 O O . THR B 1 282 ? -4.973 -5.676 15.312 1 81.94 282 THR B O 1
ATOM 9982 N N . LEU B 1 283 ? -5.832 -7.371 14.117 1 82.19 283 LEU B N 1
ATOM 9983 C CA . LEU B 1 283 ? -4.648 -8.18 14.367 1 82.19 283 LEU B CA 1
ATOM 9984 C C . LEU B 1 283 ? -3.512 -7.793 13.43 1 82.19 283 LEU B C 1
ATOM 9986 O O . LEU B 1 283 ? -2.34 -7.84 13.812 1 82.19 283 LEU B O 1
ATOM 9990 N N . ILE B 1 284 ? -3.938 -7.418 12.266 1 82.62 284 ILE B N 1
ATOM 9991 C CA . ILE B 1 284 ? -2.973 -6.992 11.258 1 82.62 284 ILE B CA 1
ATOM 9992 C C . ILE B 1 284 ? -2.611 -5.523 11.477 1 82.62 284 ILE B C 1
ATOM 9994 O O . ILE B 1 284 ? -3.477 -4.707 11.797 1 82.62 284 ILE B O 1
ATOM 9998 N N . SER B 1 285 ? -1.375 -5.207 11.297 1 74.5 285 SER B N 1
ATOM 9999 C CA . SER B 1 285 ? -0.93 -3.824 11.438 1 74.5 285 SER B CA 1
ATOM 10000 C C . SER B 1 285 ? -1.639 -2.912 10.438 1 74.5 285 SER B C 1
ATOM 10002 O O . SER B 1 285 ? -1.856 -3.293 9.289 1 74.5 285 SER B O 1
ATOM 10004 N N . PRO B 1 286 ? -2.068 -1.736 10.891 1 70.94 286 PRO B N 1
ATOM 10005 C CA . PRO B 1 286 ? -2.838 -0.821 10.047 1 70.94 286 PRO B CA 1
ATOM 10006 C C . PRO B 1 286 ? -2.104 -0.452 8.758 1 70.94 286 PRO B C 1
ATOM 10008 O O . PRO B 1 286 ? -2.736 -0.259 7.715 1 70.94 286 PRO B O 1
ATOM 10011 N N . THR B 1 287 ? -0.798 -0.441 8.82 1 66.81 287 THR B N 1
ATOM 10012 C CA . THR B 1 287 ? -0.009 -0.06 7.652 1 66.81 287 THR B CA 1
ATOM 10013 C C . THR B 1 287 ? 0.01 -1.185 6.621 1 66.81 287 THR B C 1
ATOM 10015 O O . THR B 1 287 ? 0.252 -0.944 5.434 1 66.81 287 THR B O 1
ATOM 10018 N N . VAL B 1 288 ? -0.337 -2.377 7.094 1 74.75 288 VAL B N 1
ATOM 10019 C CA . VAL B 1 288 ? -0.204 -3.557 6.246 1 74.75 288 VAL B CA 1
ATOM 10020 C C . VAL B 1 288 ? -1.567 -3.939 5.676 1 74.75 288 VAL B C 1
ATOM 10022 O O . VAL B 1 288 ? -1.649 -4.625 4.652 1 74.75 288 VAL B O 1
ATOM 10025 N N . GLU B 1 289 ? -2.6 -3.453 6.277 1 79.94 289 GLU B N 1
ATOM 10026 C CA . GLU B 1 289 ? -3.955 -3.895 5.961 1 79.94 289 GLU B CA 1
ATOM 10027 C C . GLU B 1 289 ? -4.309 -3.604 4.508 1 79.94 289 GLU B C 1
ATOM 10029 O O . GLU B 1 289 ? -4.809 -4.477 3.797 1 79.94 289 GLU B O 1
ATOM 10034 N N . LYS B 1 290 ? -3.98 -2.426 4.027 1 77.19 290 LYS B N 1
ATOM 10035 C CA . LYS B 1 290 ? -4.328 -2.059 2.656 1 77.19 290 LYS B CA 1
ATOM 10036 C C . LYS B 1 290 ? -3.525 -2.879 1.649 1 77.19 290 LYS B C 1
ATOM 10038 O O . LYS B 1 290 ? -4.066 -3.324 0.635 1 77.19 290 LYS B O 1
ATOM 10043 N N . GLY B 1 291 ? -2.264 -3.086 1.99 1 79.81 291 GLY B N 1
ATOM 10044 C CA . GLY B 1 291 ? -1.42 -3.893 1.122 1 79.81 291 GLY B CA 1
ATOM 10045 C C . GLY B 1 291 ? -1.855 -5.344 1.049 1 79.81 291 GLY B C 1
ATOM 10046 O O . GLY B 1 291 ? -1.813 -5.957 -0.02 1 79.81 291 GLY B O 1
ATOM 10047 N N . LEU B 1 292 ? -2.352 -5.816 2.152 1 86.5 292 LEU B N 1
ATOM 10048 C CA . LEU B 1 292 ? -2.797 -7.203 2.227 1 86.5 292 LEU B CA 1
ATOM 10049 C C . LEU B 1 292 ? -4.039 -7.422 1.366 1 86.5 292 LEU B C 1
ATOM 10051 O O . LEU B 1 292 ? -4.113 -8.398 0.616 1 86.5 292 LEU B O 1
ATOM 10055 N N . HIS B 1 293 ? -4.969 -6.492 1.418 1 86.12 293 HIS B N 1
ATOM 10056 C CA . HIS B 1 293 ? -6.18 -6.59 0.609 1 86.12 293 HIS B CA 1
ATOM 10057 C C . HIS B 1 293 ? -5.859 -6.453 -0.876 1 86.12 293 HIS B C 1
ATOM 10059 O O . HIS B 1 293 ? -6.453 -7.145 -1.708 1 86.12 293 HIS B O 1
ATOM 10065 N N . GLY B 1 294 ? -4.922 -5.543 -1.14 1 83.56 294 GLY B N 1
ATOM 10066 C CA . GLY B 1 294 ? -4.496 -5.395 -2.521 1 83.56 294 GLY B CA 1
ATOM 10067 C C . GLY B 1 294 ? -3.846 -6.645 -3.084 1 83.56 294 GLY B C 1
ATOM 10068 O O . GLY B 1 294 ? -4.133 -7.043 -4.215 1 83.56 294 GLY B O 1
ATOM 10069 N N . PHE B 1 295 ? -3.092 -7.254 -2.279 1 87.44 295 PHE B N 1
ATOM 10070 C CA . PHE B 1 295 ? -2.398 -8.477 -2.674 1 87.44 295 PHE B CA 1
ATOM 10071 C C . PHE B 1 295 ? -3.391 -9.586 -2.975 1 87.44 295 PHE B C 1
ATOM 10073 O O . PHE B 1 295 ? -3.309 -10.234 -4.02 1 87.44 295 PHE B O 1
ATOM 10080 N N . TRP B 1 296 ? -4.312 -9.844 -2.109 1 89.19 296 TRP B N 1
ATOM 10081 C CA . TRP B 1 296 ? -5.273 -10.922 -2.271 1 89.19 296 TRP B CA 1
ATOM 10082 C C . TRP B 1 296 ? -6.227 -10.641 -3.428 1 89.19 296 TRP B C 1
ATOM 10084 O O . TRP B 1 296 ? -6.672 -11.562 -4.117 1 89.19 296 TRP B O 1
ATOM 10094 N N . AS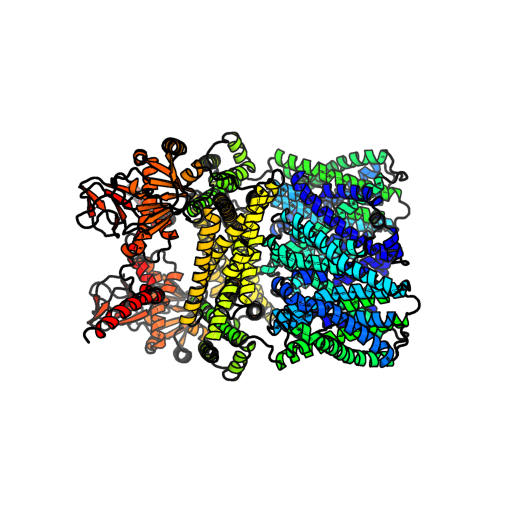N B 1 297 ? -6.492 -9.414 -3.676 1 87.69 297 ASN B N 1
ATOM 10095 C CA . ASN B 1 297 ? -7.324 -9.047 -4.82 1 87.69 297 ASN B CA 1
ATOM 10096 C C . ASN B 1 297 ? -6.641 -9.406 -6.141 1 87.69 297 ASN B C 1
ATOM 10098 O O . ASN B 1 297 ? -7.293 -9.875 -7.074 1 87.69 297 ASN B O 1
ATOM 10102 N N . ILE B 1 298 ? -5.395 -9.188 -6.215 1 87.56 298 ILE B N 1
ATOM 10103 C CA . ILE B 1 298 ? -4.629 -9.516 -7.414 1 87.56 298 ILE B CA 1
ATOM 10104 C C . ILE B 1 298 ? -4.609 -11.023 -7.621 1 87.56 298 ILE B C 1
ATOM 10106 O O . ILE B 1 298 ? -4.863 -11.508 -8.727 1 87.56 298 ILE B O 1
ATOM 10110 N N . VAL B 1 299 ? -4.367 -11.734 -6.551 1 88.69 299 VAL B N 1
ATOM 10111 C CA . VAL B 1 299 ? -4.273 -13.188 -6.625 1 88.69 299 VAL B CA 1
ATOM 10112 C C . VAL B 1 299 ? -5.625 -13.773 -7.031 1 88.69 299 VAL B C 1
ATOM 10114 O O . VAL B 1 299 ? -5.699 -14.633 -7.918 1 88.69 299 VAL B O 1
ATOM 10117 N N . ALA B 1 300 ? -6.684 -13.281 -6.402 1 89.12 300 ALA B N 1
ATOM 10118 C CA . ALA B 1 300 ? -8.023 -13.797 -6.68 1 89.12 300 ALA B CA 1
ATOM 10119 C C . ALA B 1 300 ? -8.445 -13.492 -8.109 1 89.12 300 ALA B C 1
ATOM 10121 O O . ALA B 1 300 ? -9.008 -14.344 -8.797 1 89.12 300 ALA B O 1
ATOM 10122 N N . THR B 1 301 ? -8.188 -12.328 -8.586 1 86.88 301 THR B N 1
ATOM 10123 C CA . THR B 1 301 ? -8.555 -11.93 -9.938 1 86.88 301 THR B CA 1
ATOM 10124 C C . THR B 1 301 ? -7.793 -12.758 -10.969 1 86.88 301 THR B C 1
ATOM 10126 O O . THR B 1 301 ? -8.352 -13.164 -11.984 1 86.88 301 THR B O 1
ATOM 10129 N N . ASN B 1 302 ? -6.547 -13 -10.695 1 88.69 302 ASN B N 1
ATOM 10130 C CA . ASN B 1 302 ? -5.734 -13.805 -11.594 1 88.69 302 ASN B CA 1
ATOM 10131 C C . ASN B 1 302 ? -6.219 -15.25 -11.648 1 88.69 302 ASN B C 1
ATOM 10133 O O . ASN B 1 302 ? -6.285 -15.852 -12.719 1 88.69 302 ASN B O 1
ATOM 10137 N N . MET B 1 303 ? -6.555 -15.781 -10.5 1 88.06 303 MET B N 1
ATOM 10138 C CA . MET B 1 303 ? -7.062 -17.156 -10.453 1 88.06 303 MET B CA 1
ATOM 10139 C C . MET B 1 303 ? -8.398 -17.266 -11.18 1 88.06 303 MET B C 1
ATOM 10141 O O . MET B 1 303 ? -8.625 -18.219 -11.922 1 88.06 303 MET B O 1
ATOM 10145 N N . GLU B 1 304 ? -9.227 -16.297 -10.953 1 86.44 304 GLU B N 1
ATOM 10146 C CA . GLU B 1 304 ? -10.531 -16.266 -11.609 1 86.44 304 GLU B CA 1
ATOM 10147 C C . GLU B 1 304 ? -10.383 -16.203 -13.125 1 86.44 304 GLU B C 1
ATOM 10149 O O . GLU B 1 304 ? -11.086 -16.891 -13.859 1 86.44 304 GLU B O 1
ATOM 10154 N N . SER B 1 305 ? -9.492 -15.422 -13.555 1 87.25 305 SER B N 1
ATOM 10155 C CA . SER B 1 305 ? -9.273 -15.25 -14.992 1 87.25 305 SER B CA 1
ATOM 10156 C C . SER B 1 305 ? -8.75 -16.531 -15.625 1 87.25 305 SER B C 1
ATOM 10158 O O . SER B 1 305 ? -9.156 -16.891 -16.734 1 87.25 305 SER B O 1
ATOM 10160 N N . ILE B 1 306 ? -7.891 -17.234 -14.945 1 85.69 306 ILE B N 1
ATOM 10161 C CA . ILE B 1 306 ? -7.32 -18.484 -15.453 1 85.69 306 ILE B CA 1
ATOM 10162 C C . ILE B 1 306 ? -8.422 -19.531 -15.617 1 85.69 306 ILE B C 1
ATOM 10164 O O . ILE B 1 306 ? -8.477 -20.234 -16.625 1 85.69 306 ILE B O 1
ATOM 10168 N N . VAL B 1 307 ? -9.367 -19.547 -14.68 1 82.75 307 VAL B N 1
ATOM 10169 C CA . VAL B 1 307 ? -10.438 -20.547 -14.711 1 82.75 307 VAL B CA 1
ATOM 10170 C C . VAL B 1 307 ? -11.383 -20.25 -15.867 1 82.75 307 VAL B C 1
ATOM 10172 O O . VAL B 1 307 ? -11.812 -21.172 -16.578 1 82.75 307 VAL B O 1
ATOM 10175 N N . PHE B 1 308 ? -11.695 -19.031 -16.109 1 84.75 308 PHE B N 1
ATOM 10176 C CA . PHE B 1 308 ? -12.609 -18.672 -17.188 1 84.75 308 PHE B CA 1
ATOM 10177 C C . PHE B 1 308 ? -11.977 -18.922 -18.547 1 84.75 308 PHE B C 1
ATOM 10179 O O . PHE B 1 308 ? -12.648 -19.359 -19.469 1 84.75 308 PHE B O 1
ATOM 10186 N N . ILE B 1 309 ? -10.734 -18.625 -18.641 1 86.19 309 ILE B N 1
ATOM 10187 C CA . ILE B 1 309 ? -10.039 -18.875 -19.906 1 86.19 309 ILE B CA 1
ATOM 10188 C C . ILE B 1 309 ? -9.961 -20.375 -20.156 1 86.19 309 ILE B C 1
ATOM 10190 O O . ILE B 1 309 ? -10.188 -20.844 -21.281 1 86.19 309 ILE B O 1
ATOM 10194 N N . MET B 1 310 ? -9.609 -21.125 -19.109 1 82.06 310 MET B N 1
ATOM 10195 C CA . MET B 1 310 ? -9.562 -22.578 -19.234 1 82.06 310 MET B CA 1
ATOM 10196 C C . MET B 1 310 ? -10.93 -23.125 -19.609 1 82.06 310 MET B C 1
ATOM 10198 O O . MET B 1 310 ? -11.031 -24.047 -20.422 1 82.06 310 MET B O 1
ATOM 10202 N N . GLY B 1 311 ? -11.969 -22.578 -18.953 1 80.5 311 GLY B N 1
ATOM 10203 C CA . GLY B 1 311 ? -13.328 -22.969 -19.312 1 80.5 311 GLY B CA 1
ATOM 10204 C C . GLY B 1 311 ? -13.68 -22.672 -20.75 1 80.5 311 GLY B C 1
ATOM 10205 O O . GLY B 1 311 ? -14.312 -23.484 -21.422 1 80.5 311 GLY B O 1
ATOM 10206 N N . GLY B 1 312 ? -13.234 -21.547 -21.219 1 82.25 312 GLY B N 1
ATOM 10207 C CA . GLY B 1 312 ? -13.469 -21.172 -22.609 1 82.25 312 GLY B CA 1
ATOM 10208 C C . GLY B 1 312 ? -12.734 -22.078 -23.578 1 82.25 312 GLY B C 1
ATOM 10209 O O . GLY B 1 312 ? -13.273 -22.438 -24.625 1 82.25 312 GLY B O 1
ATOM 10210 N N . MET B 1 313 ? -11.555 -22.406 -23.25 1 82.44 313 MET B N 1
ATOM 10211 C CA . MET B 1 313 ? -10.773 -23.281 -24.109 1 82.44 313 MET B CA 1
ATOM 10212 C C . MET B 1 313 ? -11.422 -24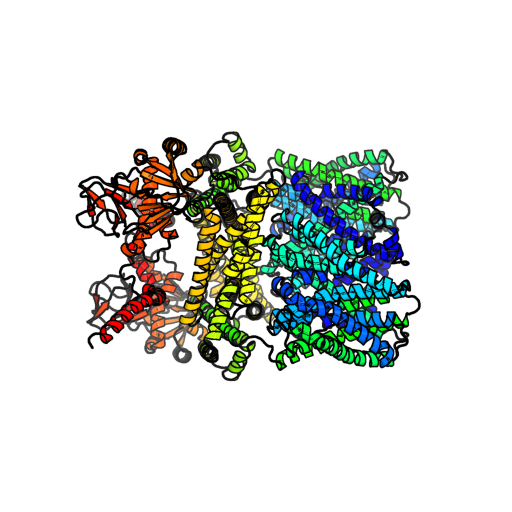.656 -24.234 1 82.44 313 MET B C 1
ATOM 10214 O O . MET B 1 313 ? -11.461 -25.25 -25.312 1 82.44 313 MET B O 1
ATOM 10218 N N . LEU B 1 314 ? -11.914 -25.109 -23.156 1 77.12 314 LEU B N 1
ATOM 10219 C CA . LEU B 1 314 ? -12.562 -26.406 -23.141 1 77.12 314 LEU B CA 1
ATOM 10220 C C . LEU B 1 314 ? -13.867 -26.375 -23.938 1 77.12 314 LEU B C 1
ATOM 10222 O O . LEU B 1 314 ? -14.211 -27.344 -24.625 1 77.12 314 LEU B O 1
ATOM 10226 N N . LEU B 1 315 ? -14.539 -25.281 -23.781 1 77.56 315 LEU B N 1
ATOM 10227 C CA . LEU B 1 315 ? -15.773 -25.094 -24.531 1 77.56 315 LEU B CA 1
ATOM 10228 C C . LEU B 1 315 ? -15.492 -25.109 -26.031 1 77.56 315 LEU B C 1
ATOM 10230 O O . LEU B 1 315 ? -16.266 -25.688 -26.812 1 77.56 315 LEU B O 1
ATOM 10234 N N . GLY B 1 316 ? -14.422 -24.5 -26.375 1 77.19 316 GLY B N 1
ATOM 10235 C CA . GLY B 1 316 ? -14.031 -24.516 -27.766 1 77.19 316 GLY B CA 1
ATOM 10236 C C . GLY B 1 316 ? -13.695 -25.906 -28.281 1 77.19 316 GLY B C 1
ATOM 10237 O O . GLY B 1 316 ? -14 -26.234 -29.422 1 77.19 316 GLY B O 1
ATOM 10238 N N . SER B 1 317 ? -13.102 -26.734 -27.422 1 75.06 317 SER B N 1
ATOM 10239 C CA . SER B 1 317 ? -12.727 -28.094 -27.797 1 75.06 317 SER B CA 1
ATOM 10240 C C . SER B 1 317 ? -13.953 -28.969 -28 1 75.06 317 SER B C 1
ATOM 10242 O O . SER B 1 317 ? -13.961 -29.844 -28.875 1 75.06 317 SER B O 1
ATOM 10244 N N . ILE B 1 318 ? -14.906 -28.734 -27.234 1 70.62 318 ILE B N 1
ATOM 10245 C CA . ILE B 1 318 ? -16.125 -29.547 -27.281 1 70.62 318 ILE B CA 1
ATOM 10246 C C . ILE B 1 318 ? -16.906 -29.203 -28.562 1 70.62 318 ILE B C 1
ATOM 10248 O O . ILE B 1 318 ? -17.469 -30.094 -29.188 1 70.62 318 ILE B O 1
ATOM 10252 N N . PHE B 1 319 ? -16.812 -27.969 -28.938 1 68.88 319 PHE B N 1
ATOM 10253 C CA . PHE B 1 319 ? -17.547 -27.531 -30.125 1 68.88 319 PHE B CA 1
ATOM 10254 C C . PHE B 1 319 ? -16.875 -28.047 -31.391 1 68.88 319 PHE B C 1
ATOM 10256 O O . PHE B 1 319 ? -17.531 -28.25 -32.406 1 68.88 319 PHE B O 1
ATOM 10263 N N . THR B 1 320 ? -15.578 -28.234 -31.328 1 64.12 320 THR B N 1
ATOM 10264 C CA . THR B 1 320 ? -14.859 -28.641 -32.531 1 64.12 320 THR B CA 1
ATOM 10265 C C . THR B 1 320 ? -14.812 -30.156 -32.625 1 64.12 320 THR B C 1
ATOM 10267 O O . THR B 1 320 ? -14.602 -30.703 -33.719 1 64.12 320 THR B O 1
ATOM 10270 N N . LYS B 1 321 ? -14.719 -30.906 -31.516 1 59.72 321 LYS B N 1
ATOM 10271 C CA . LYS B 1 321 ? -14.68 -32.375 -31.641 1 59.72 321 LYS B CA 1
ATOM 10272 C C . LYS B 1 321 ? -15.953 -32.906 -32.281 1 59.72 321 LYS B C 1
ATOM 10274 O O . LYS B 1 321 ? -17.047 -32.688 -31.766 1 59.72 321 LYS B O 1
ATOM 10279 N N . THR B 1 322 ? -15.93 -33 -33.625 1 49.38 322 THR B N 1
ATOM 10280 C CA . THR B 1 322 ? -16.953 -33.562 -34.5 1 49.38 322 THR B CA 1
ATOM 10281 C C . THR B 1 322 ? -17.453 -34.875 -33.938 1 49.38 322 THR B C 1
ATOM 10283 O O . THR B 1 322 ? -18.625 -35.25 -34.125 1 49.38 322 THR B O 1
ATOM 10286 N N . ASP B 1 323 ? -16.547 -35.781 -33.531 1 47.72 323 ASP B N 1
ATOM 10287 C CA . ASP B 1 323 ? -16.938 -37.156 -33.281 1 47.72 323 ASP B CA 1
ATOM 10288 C C . ASP B 1 323 ? -17.734 -37.281 -31.969 1 47.72 323 ASP B C 1
ATOM 10290 O O . ASP B 1 323 ? -18.047 -38.375 -31.531 1 47.72 323 ASP B O 1
ATOM 10294 N N . GLN B 1 324 ? -17.719 -36.188 -31.219 1 53.28 324 GLN B N 1
ATOM 10295 C CA . GLN B 1 324 ? -18.344 -36.406 -29.922 1 53.28 324 GLN B CA 1
ATOM 10296 C C . GLN B 1 324 ? -19.859 -36.344 -30.016 1 53.28 324 GLN B C 1
ATOM 10298 O O . GLN B 1 324 ? -20.391 -35.688 -30.906 1 53.28 324 GLN B O 1
ATOM 10303 N N . ASP B 1 325 ? -20.5 -37.312 -29.469 1 57.97 325 ASP B N 1
ATOM 10304 C CA . ASP B 1 325 ? -21.891 -37.75 -29.391 1 57.97 325 ASP B CA 1
ATOM 10305 C C . ASP B 1 325 ? -22.797 -36.625 -28.891 1 57.97 325 ASP B C 1
ATOM 10307 O O . ASP B 1 325 ? -23.672 -36.844 -28.078 1 57.97 325 ASP B O 1
ATOM 10311 N N . LEU B 1 326 ? -22.328 -35.344 -29 1 68.69 326 LEU B N 1
ATOM 10312 C CA . LEU B 1 326 ? -23.344 -34.375 -28.641 1 68.69 326 LEU B CA 1
ATOM 10313 C C . LEU B 1 326 ? -24.391 -34.25 -29.75 1 68.69 326 LEU B C 1
ATOM 10315 O O . LEU B 1 326 ? -24.047 -34 -30.906 1 68.69 326 LEU B O 1
ATOM 10319 N N . ASP B 1 327 ? -25.484 -34.875 -29.5 1 72.69 327 ASP B N 1
ATOM 10320 C CA . ASP B 1 327 ? -26.625 -34.875 -30.406 1 72.69 327 ASP B CA 1
ATOM 10321 C C . ASP B 1 327 ? -27.266 -33.5 -30.469 1 72.69 327 ASP B C 1
ATOM 10323 O O . ASP B 1 327 ? -27.094 -32.688 -29.547 1 72.69 327 ASP B O 1
ATOM 10327 N N . THR B 1 328 ? -27.688 -33 -31.578 1 77.31 328 THR B N 1
ATOM 10328 C CA . THR B 1 328 ? -28.453 -31.766 -31.766 1 77.31 328 THR B CA 1
ATOM 10329 C C . THR B 1 328 ? -29.469 -31.594 -30.656 1 77.31 328 THR B C 1
ATOM 10331 O O . THR B 1 328 ? -29.812 -30.453 -30.281 1 77.31 328 THR B O 1
ATOM 10334 N N . LYS B 1 329 ? -29.828 -32.719 -30.094 1 82.12 329 LYS B N 1
ATOM 10335 C CA . LYS B 1 329 ? -30.781 -32.688 -28.984 1 82.12 329 LYS B CA 1
ATOM 10336 C C . LYS B 1 329 ? -30.156 -32.062 -27.734 1 82.12 329 LYS B C 1
ATOM 10338 O O . LYS B 1 329 ? -30.812 -31.328 -27 1 82.12 329 LYS B O 1
ATOM 10343 N N . ASP B 1 330 ? -28.922 -32.281 -27.516 1 86.19 330 ASP B N 1
ATOM 10344 C CA . ASP B 1 330 ? -28.234 -31.766 -26.328 1 86.19 330 ASP B CA 1
ATOM 10345 C C . ASP B 1 330 ? -28.125 -30.234 -26.375 1 86.19 330 ASP B C 1
ATOM 10347 O O . ASP B 1 330 ? -28.234 -29.578 -25.328 1 86.19 330 ASP B O 1
ATOM 10351 N N . ILE B 1 331 ? -28.047 -29.625 -27.5 1 84.12 331 ILE B N 1
ATOM 10352 C CA . ILE B 1 331 ? -27.922 -28.188 -27.656 1 84.12 331 ILE B CA 1
ATOM 10353 C C . ILE B 1 331 ? -29.25 -27.516 -27.328 1 84.12 331 ILE B C 1
ATOM 10355 O O . ILE B 1 331 ? -29.266 -26.453 -26.688 1 84.12 331 ILE B O 1
ATOM 10359 N N . SER B 1 332 ? -30.266 -28.094 -27.859 1 88.38 332 SER B N 1
ATOM 10360 C CA . SER B 1 332 ? -31.578 -27.516 -27.578 1 88.38 332 SER B CA 1
ATOM 10361 C C . SER B 1 332 ? -31.938 -27.688 -26.109 1 88.38 332 SER B C 1
ATOM 10363 O O . SER B 1 332 ? -32.562 -26.812 -25.516 1 88.38 332 SER B O 1
ATOM 10365 N N . MET B 1 333 ? -31.578 -28.781 -25.531 1 91.5 333 MET B N 1
ATOM 10366 C CA . MET B 1 333 ? -31.938 -29.094 -24.156 1 91.5 333 MET B CA 1
ATOM 10367 C C . MET B 1 333 ? -31.203 -28.156 -23.188 1 91.5 333 MET B C 1
ATOM 10369 O O . MET B 1 333 ? -31.703 -27.875 -22.094 1 91.5 333 MET B O 1
ATOM 10373 N N . VAL B 1 334 ? -30 -27.672 -23.562 1 92.12 334 VAL B N 1
ATOM 10374 C CA . VAL B 1 334 ? -29.25 -26.797 -22.688 1 92.12 334 VAL B CA 1
ATOM 10375 C C . VAL B 1 334 ? -30 -25.469 -22.5 1 92.12 334 VAL B C 1
ATOM 10377 O O . VAL B 1 334 ? -30.016 -24.922 -21.406 1 92.12 334 VAL B O 1
ATOM 10380 N N . PHE B 1 335 ? -30.672 -24.938 -23.5 1 93.44 335 PHE B N 1
ATOM 10381 C CA . PHE B 1 335 ? -31.438 -23.688 -23.406 1 93.44 335 PHE B CA 1
ATOM 10382 C C . PHE B 1 335 ? -32.688 -23.891 -22.578 1 93.44 335 PHE B C 1
ATOM 10384 O O . PHE B 1 335 ? -33.094 -23.016 -21.812 1 93.44 335 PHE B O 1
ATOM 10391 N N . ALA B 1 336 ? -33.281 -25.109 -22.781 1 94.12 336 ALA B N 1
ATOM 10392 C CA . ALA B 1 336 ? -34.438 -25.438 -21.953 1 94.12 336 ALA B CA 1
ATOM 10393 C C . ALA B 1 336 ? -34.062 -25.531 -20.484 1 94.12 336 ALA B C 1
ATOM 10395 O O . ALA B 1 336 ? -34.781 -25.047 -19.609 1 94.12 336 ALA B O 1
ATOM 10396 N N . LEU B 1 337 ? -32.938 -26.172 -20.234 1 95.75 337 LEU B N 1
ATOM 10397 C CA . LEU B 1 337 ? -32.469 -26.297 -18.859 1 95.75 337 LEU B CA 1
ATOM 10398 C C . LEU B 1 337 ? -32.156 -24.922 -18.266 1 95.75 337 LEU B C 1
ATOM 10400 O O . LEU B 1 337 ? -32.375 -24.688 -17.078 1 95.75 337 LEU B O 1
ATOM 10404 N N . PHE B 1 338 ? -31.609 -23.984 -19.078 1 95.75 338 PHE B N 1
ATOM 10405 C CA . PHE B 1 338 ? -31.297 -22.625 -18.641 1 95.75 338 PHE B CA 1
ATOM 10406 C C . PHE B 1 338 ? -32.562 -21.938 -18.125 1 95.75 338 PHE B C 1
ATOM 10408 O O . PHE B 1 338 ? -32.531 -21.344 -17.047 1 95.75 338 PHE B O 1
ATOM 10415 N N . VAL B 1 339 ? -33.594 -22.047 -18.812 1 95.44 339 VAL B N 1
ATOM 10416 C CA . VAL B 1 339 ? -34.844 -21.406 -18.438 1 95.44 339 VAL B CA 1
ATOM 10417 C C . VAL B 1 339 ? -35.438 -22.109 -17.203 1 95.44 339 VAL B C 1
ATOM 10419 O O . VAL B 1 339 ? -35.906 -21.438 -16.266 1 95.44 339 VAL B O 1
ATOM 10422 N N . LEU B 1 340 ? -35.406 -23.406 -17.172 1 96.12 340 LEU B N 1
ATOM 10423 C CA . LEU B 1 340 ? -35.969 -24.172 -16.062 1 96.12 340 LEU B CA 1
ATOM 10424 C C . LEU B 1 340 ? -35.188 -23.906 -14.773 1 96.12 340 LEU B C 1
ATOM 10426 O O . LEU B 1 340 ? -35.75 -23.938 -13.688 1 96.12 340 LEU B O 1
ATOM 10430 N N . LEU B 1 341 ? -33.906 -23.688 -14.867 1 96.56 341 LEU B N 1
ATOM 10431 C CA . LEU B 1 341 ? -33.062 -23.422 -13.695 1 96.56 341 LEU B CA 1
ATOM 10432 C C . LEU B 1 341 ? -33.531 -22.156 -12.984 1 96.56 341 LEU B C 1
ATOM 10434 O O . LEU B 1 341 ? -33.5 -22.062 -11.758 1 96.56 341 LEU B O 1
ATOM 10438 N N . HIS B 1 342 ? -34 -21.141 -13.742 1 95.81 342 HIS B N 1
ATOM 10439 C CA . HIS B 1 342 ? -34.5 -19.906 -13.148 1 95.81 342 HIS B CA 1
ATOM 10440 C C . HIS B 1 342 ? -35.812 -20.172 -12.391 1 95.81 342 HIS B C 1
ATOM 10442 O O . HIS B 1 342 ? -36 -19.609 -11.305 1 95.81 342 HIS B O 1
ATOM 10448 N N . PHE B 1 343 ? -36.562 -21.062 -13.008 1 96.56 343 PHE B N 1
ATOM 10449 C CA . PHE B 1 343 ? -37.812 -21.391 -12.352 1 96.56 343 PHE B CA 1
ATOM 10450 C C . PHE B 1 343 ? -37.562 -22.219 -11.094 1 96.56 343 PHE B C 1
ATOM 10452 O O . PHE B 1 343 ? -38.25 -22.031 -10.078 1 96.56 343 PHE B O 1
ATOM 10459 N N . ILE B 1 344 ? -36.656 -23.078 -11.164 1 97.31 344 ILE B N 1
ATOM 10460 C CA . ILE B 1 344 ? -36.344 -23.938 -10.031 1 97.31 344 ILE B CA 1
ATOM 10461 C C . ILE B 1 344 ? -35.812 -23.078 -8.883 1 97.31 344 ILE B C 1
ATOM 10463 O O . ILE B 1 344 ? -36.219 -23.25 -7.734 1 97.31 344 ILE B O 1
ATOM 10467 N N . ARG B 1 345 ? -34.844 -22.172 -9.141 1 95.88 345 ARG B N 1
ATOM 10468 C CA . ARG B 1 345 ? -34.281 -21.328 -8.102 1 95.88 345 ARG B CA 1
ATOM 10469 C C . ARG B 1 345 ? -35.344 -20.406 -7.512 1 95.88 345 ARG B C 1
ATOM 10471 O O . ARG B 1 345 ? -35.406 -20.219 -6.293 1 95.88 345 ARG B O 1
ATOM 10478 N N . GLY B 1 346 ? -36.188 -19.828 -8.453 1 96.56 346 GLY B N 1
ATOM 10479 C CA . GLY B 1 346 ? -37.25 -18.984 -7.98 1 96.56 346 GLY B CA 1
ATOM 10480 C C . GLY B 1 346 ? -38.219 -19.719 -7.062 1 96.56 346 GLY B C 1
ATOM 10481 O O . GLY B 1 346 ? -38.594 -19.219 -6.004 1 96.56 346 GLY B O 1
ATOM 10482 N N . PHE B 1 347 ? -38.562 -20.938 -7.508 1 97 347 PHE B N 1
ATOM 10483 C CA . PHE B 1 347 ? -39.469 -21.75 -6.711 1 97 347 PHE B CA 1
ATOM 10484 C C . PHE B 1 347 ? -38.844 -22.094 -5.359 1 97 347 PHE B C 1
ATOM 10486 O O . PHE B 1 347 ? -39.5 -22 -4.324 1 97 347 PHE B O 1
ATOM 10493 N N . SER B 1 348 ? -37.625 -22.5 -5.348 1 97.19 348 SER B N 1
ATOM 10494 C CA . SER B 1 348 ? -36.938 -22.875 -4.121 1 97.19 348 SER B CA 1
ATOM 10495 C C . SER B 1 348 ? -36.812 -21.688 -3.162 1 97.19 348 SER B C 1
ATOM 10497 O O . SER B 1 348 ? -36.938 -21.859 -1.947 1 97.19 348 SER B O 1
ATOM 10499 N N . ILE B 1 349 ? -36.562 -20.453 -3.668 1 96.31 349 ILE B N 1
ATOM 10500 C CA . ILE B 1 349 ? -36.438 -19.266 -2.84 1 96.31 349 ILE B CA 1
ATOM 10501 C C . ILE B 1 349 ? -37.812 -18.891 -2.268 1 96.31 349 ILE B C 1
ATOM 10503 O O . ILE B 1 349 ? -37.906 -18.562 -1.085 1 96.31 349 ILE B O 1
ATOM 10507 N N . PHE B 1 350 ? -38.875 -19.094 -3.037 1 95.38 350 PHE B N 1
ATOM 10508 C CA . PHE B 1 350 ? -40.188 -18.688 -2.598 1 95.38 350 PHE B CA 1
ATOM 10509 C C . PHE B 1 350 ? -40.75 -19.688 -1.593 1 95.38 350 PHE B C 1
ATOM 10511 O O . PHE B 1 350 ? -41.562 -19.312 -0.727 1 95.38 350 PHE B O 1
ATOM 10518 N N . VAL B 1 351 ? -40.375 -20.906 -1.717 1 96.12 351 VAL B N 1
ATOM 10519 C CA . VAL B 1 351 ? -40.75 -21.891 -0.712 1 96.12 351 VAL B CA 1
ATOM 10520 C C . VAL B 1 351 ? -40.156 -21.516 0.643 1 96.12 351 VAL B C 1
ATOM 10522 O O . VAL B 1 351 ? -40.781 -21.719 1.682 1 96.12 351 VAL B O 1
ATOM 10525 N N . HIS B 1 352 ? -39.031 -20.938 0.669 1 96.44 352 HIS B N 1
ATOM 10526 C CA . HIS B 1 352 ? -38.344 -20.547 1.896 1 96.44 352 HIS B CA 1
ATOM 10527 C C . HIS B 1 352 ? -38.625 -19.078 2.234 1 96.44 352 HIS B C 1
ATOM 10529 O O . HIS B 1 352 ? -38 -18.531 3.146 1 96.44 352 HIS B O 1
ATOM 10535 N N . TYR B 1 353 ? -39.469 -18.391 1.539 1 94.94 353 TYR B N 1
ATOM 10536 C CA . TYR B 1 353 ? -39.719 -16.953 1.655 1 94.94 353 TYR B CA 1
ATOM 10537 C C . TYR B 1 353 ? -40.156 -16.594 3.061 1 94.94 353 TYR B C 1
ATOM 10539 O O . TYR B 1 353 ? -39.75 -15.578 3.621 1 94.94 353 TYR B O 1
ATOM 10547 N N . PRO B 1 354 ? -40.969 -17.422 3.727 1 92.81 354 PRO B N 1
ATOM 10548 C CA . PRO B 1 354 ? -41.406 -17.062 5.078 1 92.81 354 PRO B CA 1
ATOM 10549 C C . PRO B 1 354 ? -40.25 -17.016 6.074 1 92.81 354 PRO B C 1
ATOM 10551 O O . PRO B 1 354 ? -40.25 -16.172 6.973 1 92.81 354 PRO B O 1
ATOM 10554 N N . ILE B 1 355 ? -39.375 -17.812 5.898 1 93.81 355 ILE B N 1
ATOM 10555 C CA . ILE B 1 355 ? -38.188 -17.828 6.773 1 93.81 355 ILE B CA 1
ATOM 10556 C C . ILE B 1 355 ? -37.281 -16.641 6.457 1 93.81 355 ILE B C 1
ATOM 10558 O O . ILE B 1 355 ? -36.781 -15.984 7.363 1 93.81 355 ILE B O 1
ATOM 10562 N N . LEU B 1 356 ? -37.156 -16.328 5.168 1 94.5 356 LEU B N 1
ATOM 10563 C CA . LEU B 1 356 ? -36.281 -15.258 4.723 1 94.5 356 LEU B CA 1
ATOM 10564 C C . LEU B 1 356 ? -36.844 -13.891 5.094 1 94.5 356 LEU B C 1
ATOM 10566 O O . LEU B 1 356 ? -36.094 -12.945 5.324 1 94.5 356 LEU B O 1
ATOM 10570 N N . LYS B 1 357 ? -38.094 -13.812 5.207 1 92.75 357 LYS B N 1
ATOM 10571 C CA . LYS B 1 357 ? -38.75 -12.547 5.527 1 92.75 357 LYS B CA 1
ATOM 10572 C C . LYS B 1 357 ? -38.625 -12.234 7.016 1 92.75 357 LYS B C 1
ATOM 10574 O O . LYS B 1 357 ? -38.562 -11.062 7.402 1 92.75 357 LYS B O 1
ATOM 10579 N N . HIS B 1 358 ? -38.531 -13.25 7.828 1 90.44 358 HIS B N 1
ATOM 10580 C CA . HIS B 1 358 ? -38.625 -13.008 9.258 1 90.44 358 HIS B CA 1
ATOM 10581 C C . HIS B 1 358 ? -37.25 -13.016 9.93 1 90.44 358 HIS B C 1
ATOM 10583 O O . HIS B 1 358 ? -37.094 -12.5 11.039 1 90.44 358 HIS B O 1
ATOM 10589 N N . PHE B 1 359 ? -36.375 -13.547 9.328 1 89.94 359 PHE B N 1
ATOM 10590 C CA . PHE B 1 359 ? -35.062 -13.625 9.953 1 89.94 359 PHE B CA 1
ATOM 10591 C C . PHE B 1 359 ? -34.156 -12.523 9.414 1 89.94 359 PHE B C 1
ATOM 10593 O O . PHE B 1 359 ? -34.312 -12.062 8.289 1 89.94 359 PHE B O 1
ATOM 10600 N N . GLY B 1 360 ? -33.219 -12.102 10.25 1 87.75 360 GLY B N 1
ATOM 10601 C CA . GLY B 1 360 ? -32.281 -11.062 9.852 1 87.75 360 GLY B CA 1
ATOM 10602 C C . GLY B 1 360 ? -32.938 -9.727 9.57 1 87.75 360 GLY B C 1
ATOM 10603 O O . GLY B 1 360 ? -33.75 -9.258 10.359 1 87.75 360 GLY B O 1
ATOM 10604 N N . TYR B 1 361 ? -32.562 -9.031 8.445 1 87.31 361 TYR B N 1
ATOM 10605 C CA . TYR B 1 361 ? -33.156 -7.754 8.055 1 87.31 361 TYR B CA 1
ATOM 10606 C C . TYR B 1 361 ? -34.438 -7.965 7.266 1 87.31 361 TYR B C 1
ATOM 10608 O O . TYR B 1 361 ? -35.219 -7.023 7.051 1 87.31 361 TYR B O 1
ATOM 10616 N N . GLY B 1 362 ? -34.656 -9.203 6.945 1 89.44 362 GLY B N 1
ATOM 10617 C CA . GLY B 1 362 ? -35.812 -9.508 6.105 1 89.44 362 GLY B CA 1
ATOM 10618 C C . GLY B 1 362 ? -35.594 -9.164 4.645 1 89.44 362 GLY B C 1
ATOM 10619 O O . GLY B 1 362 ? -34.688 -8.406 4.309 1 89.44 362 GLY B O 1
ATOM 10620 N N . ILE B 1 363 ? -36.312 -9.883 3.77 1 90.88 363 ILE B N 1
ATOM 10621 C CA . ILE B 1 363 ? -36.219 -9.609 2.338 1 90.88 363 ILE B CA 1
ATOM 10622 C C . ILE B 1 363 ? -37.625 -9.281 1.784 1 90.88 363 ILE B C 1
ATOM 10624 O O . ILE B 1 363 ? -38.625 -9.797 2.271 1 90.88 363 ILE B O 1
ATOM 10628 N N . THR B 1 364 ? -37.656 -8.367 0.855 1 89.81 364 THR B N 1
ATOM 10629 C CA . THR B 1 364 ? -38.906 -8.031 0.163 1 89.81 364 THR B CA 1
ATOM 10630 C C . THR B 1 364 ? -39.125 -8.945 -1.034 1 89.81 364 THR B C 1
ATOM 10632 O O . THR B 1 364 ? -38.219 -9.656 -1.459 1 89.81 364 THR B O 1
ATOM 10635 N N . ALA B 1 365 ? -40.281 -8.961 -1.465 1 90.94 365 ALA B N 1
ATOM 10636 C CA . ALA B 1 365 ? -40.625 -9.781 -2.631 1 90.94 365 ALA B CA 1
ATOM 10637 C C . ALA B 1 365 ? -39.812 -9.352 -3.85 1 90.94 365 ALA B C 1
ATOM 10639 O O . ALA B 1 365 ? -39.438 -10.18 -4.672 1 90.94 365 ALA B O 1
ATOM 10640 N N . LYS B 1 366 ? -39.562 -8.086 -3.951 1 90.56 366 LYS B N 1
ATOM 10641 C CA . LYS B 1 366 ? -38.75 -7.57 -5.055 1 90.56 366 LYS B CA 1
ATOM 10642 C C . LYS B 1 366 ? -37.312 -8.07 -4.965 1 90.56 366 LYS B C 1
ATOM 10644 O O . LYS B 1 366 ? -36.719 -8.461 -5.969 1 90.56 366 LYS B O 1
ATOM 10649 N N . GLU B 1 367 ? -36.844 -8.055 -3.773 1 91.5 367 GLU B N 1
ATOM 10650 C CA . GLU B 1 367 ? -35.469 -8.539 -3.561 1 91.5 367 GLU B CA 1
ATOM 10651 C C . GLU B 1 367 ? -35.375 -10.031 -3.838 1 91.5 367 GLU B C 1
ATOM 10653 O O . GLU B 1 367 ? -34.375 -10.508 -4.352 1 91.5 367 GLU B O 1
ATOM 10658 N N . ALA B 1 368 ? -36.438 -10.727 -3.494 1 93.38 368 ALA B N 1
ATOM 10659 C CA . ALA B 1 368 ? -36.469 -12.164 -3.742 1 93.38 368 ALA B CA 1
ATOM 10660 C C . ALA B 1 368 ? -36.438 -12.461 -5.238 1 93.38 368 ALA B C 1
ATOM 10662 O O . ALA B 1 368 ? -35.812 -13.445 -5.668 1 93.38 368 ALA B O 1
ATOM 10663 N N . ILE B 1 369 ? -37.062 -11.672 -5.992 1 93.44 369 ILE B N 1
ATOM 10664 C CA . ILE B 1 369 ? -37.094 -11.844 -7.441 1 93.44 369 ILE B CA 1
ATOM 10665 C C . ILE B 1 369 ? -35.719 -11.57 -8.016 1 93.44 369 ILE B C 1
ATOM 10667 O O . ILE B 1 369 ? -35.219 -12.305 -8.875 1 93.44 369 ILE B O 1
ATOM 10671 N N . VAL B 1 370 ? -35.125 -10.516 -7.512 1 91.69 370 VAL B N 1
ATOM 10672 C CA . VAL B 1 370 ? -33.75 -10.195 -7.973 1 91.69 370 VAL B CA 1
ATOM 10673 C C . VAL B 1 370 ? -32.812 -11.312 -7.566 1 91.69 370 VAL B C 1
ATOM 10675 O O . VAL B 1 370 ? -31.875 -11.641 -8.312 1 91.69 370 VAL B O 1
ATOM 10678 N N . MET B 1 371 ? -33 -11.906 -6.449 1 92.56 371 MET B N 1
ATOM 10679 C CA . MET B 1 371 ? -32.188 -13.008 -5.969 1 92.56 371 MET B CA 1
ATOM 10680 C C . MET B 1 371 ? -32.312 -14.234 -6.863 1 92.56 371 MET B C 1
ATOM 10682 O O . MET B 1 371 ? -31.375 -15.008 -7.023 1 92.56 371 MET B O 1
ATOM 10686 N N . THR B 1 372 ? -33.469 -14.406 -7.398 1 93.81 372 THR B N 1
ATOM 10687 C CA . THR B 1 372 ? -33.688 -15.516 -8.32 1 93.81 372 THR B CA 1
ATOM 10688 C C . THR B 1 372 ? -32.875 -15.359 -9.586 1 93.81 372 THR B C 1
ATOM 10690 O O . THR B 1 372 ? -32.312 -16.344 -10.094 1 93.81 372 THR B O 1
ATOM 10693 N N . ILE B 1 373 ? -32.688 -14.133 -9.977 1 92.62 373 ILE B N 1
ATOM 10694 C CA . ILE B 1 373 ? -31.922 -13.859 -11.188 1 92.62 373 ILE B CA 1
ATOM 10695 C C . ILE B 1 373 ? -30.422 -13.82 -10.867 1 92.62 373 ILE B C 1
ATOM 10697 O O . ILE B 1 373 ? -29.594 -14.125 -11.719 1 92.62 373 ILE B O 1
ATOM 10701 N N . ALA B 1 374 ? -30.078 -13.586 -9.633 1 89.94 374 ALA B N 1
ATOM 10702 C CA . ALA B 1 374 ? -28.703 -13.352 -9.203 1 89.94 374 ALA B CA 1
ATOM 10703 C C . ALA B 1 374 ? -27.953 -14.672 -9.039 1 89.94 374 ALA B C 1
ATOM 10705 O O . ALA B 1 374 ? -26.781 -14.68 -8.633 1 89.94 374 ALA B O 1
ATOM 10706 N N . GLY B 1 375 ? -28.469 -15.773 -9.461 1 89.12 375 GLY B N 1
ATOM 10707 C CA . GLY B 1 375 ? -27.812 -17.062 -9.352 1 89.12 375 GLY B CA 1
ATOM 10708 C C . GLY B 1 375 ? -26.891 -17.375 -10.523 1 89.12 375 GLY B C 1
ATOM 10709 O O . GLY B 1 375 ? -27.047 -18.391 -11.188 1 89.12 375 GLY B O 1
ATOM 10710 N N . LEU B 1 376 ? -25.922 -16.516 -10.719 1 89.94 376 LEU B N 1
ATOM 10711 C CA . LEU B 1 376 ? -25 -16.719 -11.828 1 89.94 376 LEU B CA 1
ATOM 10712 C C . LEU B 1 376 ? -24.062 -17.891 -11.531 1 89.94 376 LEU B C 1
ATOM 10714 O O . LEU B 1 376 ? -23.672 -18.109 -10.383 1 89.94 376 LEU B O 1
ATOM 10718 N N . LYS B 1 377 ? -23.781 -18.609 -12.547 1 90.12 377 LYS B N 1
ATOM 10719 C CA . LYS B 1 377 ? -22.859 -19.734 -12.406 1 90.12 377 LYS B CA 1
ATOM 10720 C C . LYS B 1 377 ? -21.438 -19.328 -12.773 1 90.12 377 LYS B C 1
ATOM 10722 O O . LYS B 1 377 ? -21.219 -18.703 -13.812 1 90.12 377 LYS B O 1
ATOM 10727 N N . GLY B 1 378 ? -20.531 -19.594 -11.922 1 81.19 378 GLY B N 1
ATOM 10728 C CA . GLY B 1 378 ? -19.203 -19.031 -12.117 1 81.19 378 GLY B CA 1
ATOM 10729 C C . GLY B 1 378 ? -18.109 -20.094 -12.086 1 81.19 378 GLY B C 1
ATOM 10730 O O . GLY B 1 378 ? -18.281 -21.172 -12.641 1 81.19 378 GLY B O 1
ATOM 10731 N N . VAL B 1 379 ? -17.016 -19.719 -11.453 1 81.62 379 VAL B N 1
ATOM 10732 C CA . VAL B 1 379 ? -15.734 -20.406 -11.5 1 81.62 379 VAL B CA 1
ATOM 10733 C C . VAL B 1 379 ? -15.852 -21.766 -10.82 1 81.62 379 VAL B C 1
ATOM 10735 O O . VAL B 1 379 ? -15.297 -22.766 -11.305 1 81.62 379 VAL B O 1
ATOM 10738 N N . ILE B 1 380 ? -16.641 -21.922 -9.805 1 85.88 380 ILE B N 1
ATOM 10739 C CA . ILE B 1 380 ? -16.719 -23.156 -9.039 1 85.88 380 ILE B CA 1
ATOM 10740 C C . ILE B 1 380 ? -17.469 -24.219 -9.836 1 85.88 380 ILE B C 1
ATOM 10742 O O . ILE B 1 380 ? -17.094 -25.391 -9.836 1 85.88 380 ILE B O 1
ATOM 10746 N N . SER B 1 381 ? -18.516 -23.812 -10.547 1 90.88 381 SER B N 1
ATOM 10747 C CA . SER B 1 381 ? -19.234 -24.75 -11.406 1 90.88 381 SER B CA 1
ATOM 10748 C C . SER B 1 381 ? -18.328 -25.312 -12.5 1 90.88 381 SER B C 1
ATOM 10750 O O . SER B 1 381 ? -18.344 -26.516 -12.766 1 90.88 381 SER B O 1
ATOM 10752 N N . ILE B 1 382 ? -17.641 -24.453 -13.039 1 86.25 382 ILE B N 1
ATOM 10753 C CA . ILE B 1 382 ? -16.734 -24.844 -14.109 1 86.25 382 ILE B CA 1
ATOM 10754 C C . ILE B 1 382 ? -15.641 -25.75 -13.562 1 86.25 382 ILE B C 1
ATOM 10756 O O . ILE B 1 382 ? -15.32 -26.781 -14.156 1 86.25 382 ILE B O 1
ATOM 10760 N N . ALA B 1 383 ? -15.109 -25.391 -12.445 1 83.06 383 ALA B N 1
ATOM 10761 C CA . ALA B 1 383 ? -14.031 -26.156 -11.828 1 83.06 383 ALA B CA 1
ATOM 10762 C C . ALA B 1 383 ? -14.5 -27.562 -11.469 1 83.06 383 ALA B C 1
ATOM 10764 O O . ALA B 1 383 ? -13.789 -28.547 -11.703 1 83.06 383 ALA B O 1
ATOM 10765 N N . LEU B 1 384 ? -15.68 -27.719 -10.906 1 87.44 384 LEU B N 1
ATOM 10766 C CA . LEU B 1 384 ? -16.203 -29.031 -10.508 1 87.44 384 LEU B CA 1
ATOM 10767 C C . LEU B 1 384 ? -16.5 -29.891 -11.734 1 87.44 384 LEU B C 1
ATOM 10769 O O . LEU B 1 384 ? -16.297 -31.109 -11.703 1 87.44 384 LEU B O 1
ATOM 10773 N N . SER B 1 385 ? -17 -29.281 -12.781 1 88.44 385 SER B N 1
ATOM 10774 C CA . SER B 1 385 ? -17.266 -30.016 -14.016 1 88.44 385 SER B CA 1
ATOM 10775 C C . SER B 1 385 ? -15.961 -30.547 -14.625 1 88.44 385 SER B C 1
ATOM 10777 O O . SER B 1 385 ? -15.938 -31.641 -15.188 1 88.44 385 SER B O 1
ATOM 10779 N N . LEU B 1 386 ? -14.961 -29.75 -14.453 1 80 386 LEU B N 1
ATOM 10780 C CA . LEU B 1 386 ? -13.648 -30.172 -14.953 1 80 386 LEU B CA 1
ATOM 10781 C C . LEU B 1 386 ? -13.102 -31.328 -14.125 1 80 386 LEU B C 1
ATOM 10783 O O . LEU B 1 386 ? -12.484 -32.25 -14.672 1 80 386 LEU B O 1
ATOM 10787 N N . ILE B 1 387 ? -13.367 -31.281 -12.867 1 80 387 ILE B N 1
ATOM 10788 C CA . ILE B 1 387 ? -12.93 -32.344 -11.977 1 80 387 ILE B CA 1
ATOM 10789 C C . ILE B 1 387 ? -13.648 -33.656 -12.344 1 80 387 ILE B C 1
ATOM 10791 O O . ILE B 1 387 ? -13.023 -34.719 -12.383 1 80 387 ILE B O 1
ATOM 10795 N N . LEU B 1 388 ? -14.875 -33.5 -12.609 1 83.81 388 LEU B N 1
ATOM 10796 C CA . LEU B 1 388 ? -15.664 -34.688 -12.977 1 83.81 388 LEU B CA 1
ATOM 10797 C C . LEU B 1 388 ? -15.219 -35.219 -14.328 1 83.81 388 LEU B C 1
ATOM 10799 O O . LEU B 1 388 ? -15.125 -36.438 -14.5 1 83.81 388 LEU B O 1
ATOM 10803 N N . TYR B 1 389 ? -14.977 -34.375 -15.219 1 80 389 TYR B N 1
ATOM 10804 C CA . TYR B 1 389 ? -14.609 -34.781 -16.578 1 80 389 TYR B CA 1
ATOM 10805 C C . TYR B 1 389 ? -13.32 -35.594 -16.578 1 80 389 TYR B C 1
ATOM 10807 O O . TYR B 1 389 ? -13.188 -36.531 -17.359 1 80 389 TYR B O 1
ATOM 10815 N N . HIS B 1 390 ? -12.406 -35.312 -15.75 1 75.06 390 HIS B N 1
ATOM 10816 C CA . HIS B 1 390 ? -11.094 -35.938 -15.766 1 75.06 390 HIS B CA 1
ATOM 10817 C C . HIS B 1 390 ? -11.008 -37.062 -14.734 1 75.06 390 HIS B C 1
ATOM 10819 O O . HIS B 1 390 ? -9.961 -37.688 -14.578 1 75.06 390 HIS B O 1
ATOM 10825 N N . ASN B 1 391 ? -12.188 -37.281 -14.039 1 75.81 391 ASN B N 1
ATOM 10826 C CA . ASN B 1 391 ? -12.195 -38.375 -13.062 1 75.81 391 ASN B CA 1
ATOM 10827 C C . ASN B 1 391 ? -12.203 -39.75 -13.742 1 75.81 391 ASN B C 1
ATOM 10829 O O . ASN B 1 391 ? -13.188 -40.125 -14.383 1 75.81 391 ASN B O 1
ATOM 10833 N N . GLU B 1 392 ? -11.078 -40.5 -13.656 1 68 392 GLU B N 1
ATOM 10834 C CA . GLU B 1 392 ? -10.906 -41.781 -14.352 1 68 392 GLU B CA 1
ATOM 10835 C C . GLU B 1 392 ? -11.664 -42.906 -13.641 1 68 392 GLU B C 1
ATOM 10837 O O . GLU B 1 392 ? -11.93 -43.938 -14.234 1 68 392 GLU B O 1
ATOM 10842 N N . ASN B 1 393 ? -11.969 -42.656 -12.375 1 69.81 393 ASN B N 1
ATOM 10843 C CA . ASN B 1 393 ? -12.641 -43.688 -11.617 1 69.81 393 ASN B CA 1
ATOM 10844 C C . ASN B 1 393 ? -14.078 -43.906 -12.094 1 69.81 393 ASN B C 1
ATOM 10846 O O . ASN B 1 393 ? -14.695 -44.938 -11.805 1 69.81 393 ASN B O 1
ATOM 10850 N N . ILE B 1 394 ? -14.586 -42.875 -12.766 1 71 394 ILE B N 1
ATOM 10851 C CA . ILE B 1 394 ? -15.945 -42.969 -13.297 1 71 394 ILE B CA 1
ATOM 10852 C C . ILE B 1 394 ? -15.898 -43.406 -14.758 1 71 394 ILE B C 1
ATOM 10854 O O . ILE B 1 394 ? -15.836 -42.562 -15.664 1 71 394 ILE B O 1
ATOM 10858 N N . LEU B 1 395 ? -15.398 -44.656 -15.133 1 55.66 395 LEU B N 1
ATOM 10859 C CA . LEU B 1 395 ? -15.062 -45.219 -16.438 1 55.66 395 LEU B CA 1
ATOM 10860 C C . LEU B 1 395 ? -16.281 -45.219 -17.359 1 55.66 395 LEU B C 1
ATOM 10862 O O . LEU B 1 395 ? -16.141 -45 -18.562 1 55.66 395 LEU B O 1
ATOM 10866 N N . GLU B 1 396 ? -17.453 -45.719 -16.922 1 56.88 396 GLU B N 1
ATOM 10867 C CA . GLU B 1 396 ? -18.5 -46.156 -17.844 1 56.88 396 GLU B CA 1
ATOM 10868 C C . GLU B 1 396 ? -19.297 -44.969 -18.391 1 56.88 396 GLU B C 1
ATOM 10870 O O . GLU B 1 396 ? -20.188 -45.156 -19.219 1 56.88 396 GLU B O 1
ATOM 10875 N N . ALA B 1 397 ? -18.734 -43.688 -18.156 1 69.38 397 ALA B N 1
ATOM 10876 C CA . ALA B 1 397 ? -19.812 -42.781 -18.531 1 69.38 397 ALA B CA 1
ATOM 10877 C C . ALA B 1 397 ? -19.25 -41.531 -19.172 1 69.38 397 ALA B C 1
ATOM 10879 O O . ALA B 1 397 ? -19.438 -40.406 -18.672 1 69.38 397 ALA B O 1
ATOM 10880 N N . GLN B 1 398 ? -18.531 -41.844 -20.391 1 77.12 398 GLN B N 1
ATOM 10881 C CA . GLN B 1 398 ? -17.938 -40.719 -21.094 1 77.12 398 GLN B CA 1
ATOM 10882 C C . GLN B 1 398 ? -19.016 -39.75 -21.594 1 77.12 398 GLN B C 1
ATOM 10884 O O . GLN B 1 398 ? -18.828 -38.531 -21.547 1 77.12 398 GLN B O 1
ATOM 10889 N N . LYS B 1 399 ? -20.094 -40.375 -22.031 1 80.69 399 LYS B N 1
ATOM 10890 C CA . LYS B 1 399 ? -21.203 -39.531 -22.484 1 80.69 399 LYS B CA 1
ATOM 10891 C C . LYS B 1 399 ? -21.703 -38.625 -21.375 1 80.69 399 LYS B C 1
ATOM 10893 O O . LYS B 1 399 ? -22.016 -37.438 -21.609 1 80.69 399 LYS B O 1
ATOM 10898 N N . PHE B 1 400 ? -21.828 -39.156 -20.156 1 88.31 400 PHE B N 1
ATOM 10899 C CA . PHE B 1 400 ? -22.25 -38.406 -18.984 1 88.31 400 PHE B CA 1
ATOM 10900 C C . PHE B 1 400 ? -21.312 -37.25 -18.719 1 88.31 400 PHE B C 1
ATOM 10902 O O . PHE B 1 400 ? -21.75 -36.094 -18.5 1 88.31 400 PHE B O 1
ATOM 10909 N N . LYS B 1 401 ? -20.016 -37.469 -18.812 1 85.62 401 LYS B N 1
ATOM 10910 C CA . LYS B 1 401 ? -19.016 -36.469 -18.531 1 85.62 401 LYS B CA 1
ATOM 10911 C C . LYS B 1 401 ? -19.062 -35.344 -19.578 1 85.62 401 LYS B C 1
ATOM 10913 O O . LYS B 1 401 ? -18.922 -34.156 -19.25 1 85.62 401 LYS B O 1
ATOM 10918 N N . ASP B 1 402 ? -19.281 -35.719 -20.797 1 82.38 402 ASP B N 1
ATOM 10919 C CA . ASP B 1 402 ? -19.344 -34.75 -21.875 1 82.38 402 ASP B CA 1
ATOM 10920 C C . ASP B 1 402 ? -20.562 -33.844 -21.734 1 82.38 402 ASP B C 1
ATOM 10922 O O . ASP B 1 402 ? -20.5 -32.625 -22.016 1 82.38 402 ASP B O 1
ATOM 10926 N N . ILE B 1 403 ? -21.594 -34.469 -21.359 1 87.38 403 ILE B N 1
ATOM 10927 C CA . ILE B 1 403 ? -22.844 -33.719 -21.234 1 87.38 403 ILE B CA 1
ATOM 10928 C C . ILE B 1 403 ? -22.719 -32.719 -20.062 1 87.38 403 ILE B C 1
ATOM 10930 O O . ILE B 1 403 ? -23.156 -31.578 -20.172 1 87.38 403 ILE B O 1
ATOM 10934 N N . VAL B 1 404 ? -22.156 -33.156 -18.984 1 90.25 404 VAL B N 1
ATOM 10935 C CA . VAL B 1 404 ? -22.047 -32.312 -17.797 1 90.25 404 VAL B CA 1
ATOM 10936 C C . VAL B 1 404 ? -21.188 -31.094 -18.094 1 90.25 404 VAL B C 1
ATOM 10938 O O . VAL B 1 404 ? -21.547 -29.969 -17.75 1 90.25 404 VAL B O 1
ATOM 10941 N N . ILE B 1 405 ? -20.062 -31.312 -18.703 1 85.69 405 ILE B N 1
ATOM 10942 C CA . ILE B 1 405 ? -19.156 -30.203 -18.969 1 85.69 405 ILE B CA 1
ATOM 10943 C C . ILE B 1 405 ? -19.797 -29.25 -19.984 1 85.69 405 ILE B C 1
ATOM 10945 O O . ILE B 1 405 ? -19.641 -28.031 -19.875 1 85.69 405 ILE B O 1
ATOM 10949 N N . PHE B 1 406 ? -20.438 -29.812 -20.938 1 86.88 406 PHE B N 1
ATOM 10950 C CA . PHE B 1 406 ? -21.109 -29 -21.953 1 86.88 406 PHE B CA 1
ATOM 10951 C C . PHE B 1 406 ? -22.203 -28.156 -21.312 1 86.88 406 PHE B C 1
ATOM 10953 O O . PHE B 1 406 ? -22.266 -26.938 -21.547 1 86.88 406 PHE B O 1
ATOM 10960 N N . PHE B 1 407 ? -23.031 -28.781 -20.547 1 91.56 407 PHE B N 1
ATOM 10961 C CA . PHE B 1 407 ? -24.125 -28.062 -19.875 1 91.56 407 PHE B CA 1
ATOM 10962 C C . PHE B 1 407 ? -23.578 -26.984 -18.969 1 91.56 407 PHE B C 1
ATOM 10964 O O . PHE B 1 407 ? -24.078 -25.844 -18.969 1 91.56 407 PHE B O 1
ATOM 10971 N N . THR B 1 408 ? -22.594 -27.297 -18.203 1 91.75 408 THR B N 1
ATOM 10972 C CA . THR B 1 408 ? -22.047 -26.375 -17.203 1 91.75 408 THR B CA 1
ATOM 10973 C C . THR B 1 408 ? -21.422 -25.156 -17.891 1 91.75 408 THR B C 1
ATOM 10975 O O . THR B 1 408 ? -21.656 -24.016 -17.484 1 91.75 408 THR B O 1
ATOM 10978 N N . LEU B 1 409 ? -20.656 -25.328 -18.953 1 87.31 409 LEU B N 1
ATOM 10979 C CA . LEU B 1 409 ? -19.953 -24.234 -19.609 1 87.31 409 LEU B CA 1
ATOM 10980 C C . LEU B 1 409 ? -20.922 -23.312 -20.344 1 87.31 409 LEU B C 1
ATOM 10982 O O . LEU B 1 409 ? -20.812 -22.094 -20.281 1 87.31 409 LEU B O 1
ATOM 10986 N N . VAL B 1 410 ? -21.844 -23.891 -21.031 1 88.62 410 VAL B N 1
ATOM 10987 C CA . VAL B 1 410 ? -22.797 -23.109 -21.797 1 88.62 410 VAL B CA 1
ATOM 10988 C C . VAL B 1 410 ? -23.719 -22.344 -20.844 1 88.62 410 VAL B C 1
ATOM 10990 O O . VAL B 1 410 ? -24 -21.156 -21.062 1 88.62 410 VAL B O 1
ATOM 10993 N N . ILE B 1 411 ? -24.188 -23 -19.844 1 92.88 411 ILE B N 1
ATOM 10994 C CA . ILE B 1 411 ? -25.078 -22.359 -18.891 1 92.88 411 ILE B CA 1
ATOM 10995 C C . ILE B 1 411 ? -24.328 -21.25 -18.156 1 92.88 411 ILE B C 1
ATOM 10997 O O . ILE B 1 411 ? -24.906 -20.188 -17.891 1 92.88 411 ILE B O 1
ATOM 11001 N N . SER B 1 412 ? -23.109 -21.531 -17.734 1 89.44 412 SER B N 1
ATOM 11002 C CA . SER B 1 412 ? -22.312 -20.5 -17.094 1 89.44 412 SER B CA 1
ATOM 11003 C C . SER B 1 412 ? -22.156 -19.281 -18 1 89.44 412 SER B C 1
ATOM 11005 O O . SER B 1 412 ? -22.25 -18.141 -17.531 1 89.44 412 SER B O 1
ATOM 11007 N N . ALA B 1 413 ? -21.953 -19.469 -19.25 1 84.88 413 ALA B N 1
ATOM 11008 C CA . ALA B 1 413 ? -21.812 -18.375 -20.203 1 84.88 413 ALA B CA 1
ATOM 11009 C C . ALA B 1 413 ? -23.125 -17.609 -20.344 1 84.88 413 ALA B C 1
ATOM 11011 O O . ALA B 1 413 ? -23.125 -16.375 -20.375 1 84.88 413 ALA B O 1
ATOM 11012 N N . LEU B 1 414 ? -24.172 -18.344 -20.453 1 89.62 414 LEU B N 1
ATOM 11013 C CA . LEU B 1 414 ? -25.484 -17.719 -20.625 1 89.62 414 LEU B CA 1
ATOM 11014 C C . LEU B 1 414 ? -25.875 -16.922 -19.391 1 89.62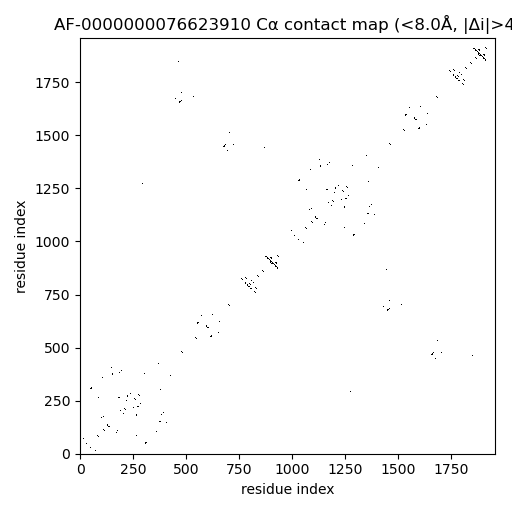 414 LEU B C 1
ATOM 11016 O O . LEU B 1 414 ? -26.375 -15.797 -19.5 1 89.62 414 LEU B O 1
ATOM 11020 N N . THR B 1 415 ? -25.656 -17.469 -18.234 1 90.94 415 THR B N 1
ATOM 11021 C CA . THR B 1 415 ? -26.016 -16.781 -17 1 90.94 415 THR B CA 1
ATOM 11022 C C . THR B 1 415 ? -25.203 -15.508 -16.812 1 90.94 415 THR B C 1
ATOM 11024 O O . THR B 1 415 ? -25.719 -14.492 -16.344 1 90.94 415 THR B O 1
ATOM 11027 N N . ILE B 1 416 ? -24 -15.5 -17.141 1 83.81 416 ILE B N 1
ATOM 11028 C CA . ILE B 1 416 ? -23.141 -14.352 -16.922 1 83.81 416 ILE B CA 1
ATOM 11029 C C . ILE B 1 416 ? -23.516 -13.234 -17.891 1 83.81 416 ILE B C 1
ATOM 11031 O O . ILE B 1 416 ? -23.484 -12.055 -17.531 1 83.81 416 ILE B O 1
ATOM 11035 N N . VAL B 1 417 ? -23.922 -13.555 -19.109 1 83.44 417 VAL B N 1
ATOM 11036 C CA . VAL B 1 417 ? -24.234 -12.547 -20.109 1 83.44 417 VAL B CA 1
ATOM 11037 C C . VAL B 1 417 ? -25.672 -12.078 -19.953 1 83.44 417 VAL B C 1
ATOM 11039 O O . VAL B 1 417 ? -25.938 -10.883 -19.797 1 83.44 417 VAL B O 1
ATOM 11042 N N . ILE B 1 418 ? -26.562 -13.023 -19.906 1 89.31 418 ILE B N 1
ATOM 11043 C CA . ILE B 1 418 ? -27.984 -12.695 -19.938 1 89.31 418 ILE B CA 1
ATOM 11044 C C . ILE B 1 418 ? -28.438 -12.242 -18.547 1 89.31 418 ILE B C 1
ATOM 11046 O O . ILE B 1 418 ? -29.125 -11.227 -18.422 1 89.31 418 ILE B O 1
ATOM 11050 N N . ASP B 1 419 ? -28.109 -12.969 -17.578 1 89.56 419 ASP B N 1
ATOM 11051 C CA . ASP B 1 419 ? -28.609 -12.656 -16.234 1 89.56 419 ASP B CA 1
ATOM 11052 C C . ASP B 1 419 ? -28.016 -11.344 -15.734 1 89.56 419 ASP B C 1
ATOM 11054 O O . ASP B 1 419 ? -28.672 -10.602 -14.992 1 89.56 419 ASP B O 1
ATOM 11058 N N . ASN B 1 420 ? -26.828 -11.117 -16.078 1 80.88 420 ASN B N 1
ATOM 11059 C CA . ASN B 1 420 ? -26.25 -9.836 -15.688 1 80.88 420 ASN B CA 1
ATOM 11060 C C . ASN B 1 420 ? -27.047 -8.664 -16.25 1 80.88 420 ASN B C 1
ATOM 11062 O O . ASN B 1 420 ? -27.234 -7.652 -15.57 1 80.88 420 ASN B O 1
ATOM 11066 N N . PHE B 1 421 ? -27.484 -8.836 -17.422 1 82.94 421 PHE B N 1
ATOM 11067 C CA . PHE B 1 421 ? -28.328 -7.816 -18.047 1 82.94 421 PHE B CA 1
ATOM 11068 C C . PHE B 1 421 ? -29.688 -7.77 -17.375 1 82.94 421 PHE B C 1
ATOM 11070 O O . PHE B 1 421 ? -30.234 -6.691 -17.156 1 82.94 421 PHE B O 1
ATOM 11077 N N . LEU B 1 422 ? -30.188 -8.891 -17.047 1 88.5 422 LEU B N 1
ATOM 11078 C CA . LEU B 1 422 ? -31.516 -8.984 -16.438 1 88.5 422 LEU B CA 1
ATOM 11079 C C . LEU B 1 422 ? -31.5 -8.383 -15.031 1 88.5 422 LEU B C 1
ATOM 11081 O O . LEU B 1 422 ? -32.5 -7.812 -14.602 1 88.5 422 LEU B O 1
ATOM 11085 N N . ILE B 1 423 ? -30.453 -8.539 -14.344 1 87.5 423 ILE B N 1
ATOM 11086 C CA . ILE B 1 423 ? -30.359 -7.984 -13 1 87.5 423 ILE B CA 1
ATOM 11087 C C . ILE B 1 423 ? -30.406 -6.461 -13.062 1 87.5 423 ILE B C 1
ATOM 11089 O O . ILE B 1 423 ? -31.109 -5.824 -12.273 1 87.5 423 ILE B O 1
ATOM 11093 N N . LYS B 1 424 ? -29.609 -5.848 -13.93 1 80.31 424 LYS B N 1
ATOM 11094 C CA . LYS B 1 424 ? -29.609 -4.398 -14.109 1 80.31 424 LYS B CA 1
ATOM 11095 C C . LYS B 1 424 ? -31 -3.883 -14.438 1 80.31 424 LYS B C 1
ATOM 11097 O O . LYS B 1 424 ? -31.438 -2.863 -13.891 1 80.31 424 LYS B O 1
ATOM 11102 N N . PHE B 1 425 ? -31.672 -4.621 -15.227 1 84.44 425 PHE B N 1
ATOM 11103 C CA . PHE B 1 425 ? -33.031 -4.25 -15.648 1 84.44 425 PHE B CA 1
ATOM 11104 C C . PHE B 1 425 ? -34 -4.387 -14.5 1 84.44 425 PHE B C 1
ATOM 11106 O O . PHE B 1 425 ? -34.844 -3.502 -14.273 1 84.44 425 PHE B O 1
ATOM 11113 N N . ALA B 1 426 ? -33.906 -5.434 -13.781 1 88.06 426 ALA B N 1
ATOM 11114 C CA . ALA B 1 426 ? -34.812 -5.699 -12.672 1 88.06 426 ALA B CA 1
ATOM 11115 C C . ALA B 1 426 ? -34.625 -4.688 -11.547 1 88.06 426 ALA B C 1
ATOM 11117 O O . ALA B 1 426 ? -35.594 -4.199 -10.969 1 88.06 426 ALA B O 1
ATOM 11118 N N . VAL B 1 427 ? -33.469 -4.391 -11.219 1 83.56 427 VAL B N 1
ATOM 11119 C CA . VAL B 1 427 ? -33.156 -3.459 -10.141 1 83.56 427 VAL B CA 1
ATOM 11120 C C . VAL B 1 427 ? -33.688 -2.07 -10.492 1 83.56 427 VAL B C 1
ATOM 11122 O O . VAL B 1 427 ? -34.219 -1.363 -9.641 1 83.56 427 VAL B O 1
ATOM 11125 N N . LYS B 1 428 ? -33.562 -1.692 -11.742 1 77 428 LYS B N 1
ATOM 11126 C CA . LYS B 1 428 ? -34.094 -0.403 -12.211 1 77 428 LYS B CA 1
ATOM 11127 C C . LYS B 1 428 ? -35.594 -0.38 -12.219 1 77 428 LYS B C 1
ATOM 11129 O O . LYS B 1 428 ? -36.219 0.609 -11.805 1 77 428 LYS B O 1
ATOM 11134 N N . LYS B 1 429 ? -36.125 -1.453 -12.664 1 83.81 429 LYS B N 1
ATOM 11135 C CA . LYS B 1 429 ? -37.594 -1.542 -12.781 1 83.81 429 LYS B CA 1
ATOM 11136 C C . LYS B 1 429 ? -38.25 -1.548 -11.406 1 83.81 429 LYS B C 1
ATOM 11138 O O . LYS B 1 429 ? -39.312 -0.949 -11.219 1 83.81 429 LYS B O 1
ATOM 11143 N N . PHE B 1 430 ? -37.625 -2.207 -10.453 1 85.5 430 PHE B N 1
ATOM 11144 C CA . PHE B 1 430 ? -38.188 -2.326 -9.125 1 85.5 430 PHE B CA 1
ATOM 11145 C C . PHE B 1 430 ? -37.812 -1.125 -8.258 1 85.5 430 PHE B C 1
ATOM 11147 O O . PHE B 1 430 ? -38.25 -1.019 -7.113 1 85.5 430 PHE B O 1
ATOM 11154 N N . GLY B 1 431 ? -37.031 -0.158 -8.789 1 74.31 431 GLY B N 1
ATOM 11155 C CA . GLY B 1 431 ? -36.688 1.067 -8.086 1 74.31 431 GLY B CA 1
ATOM 11156 C C . GLY B 1 431 ? -35.75 0.839 -6.922 1 74.31 431 GLY B C 1
ATOM 11157 O O . GLY B 1 431 ? -35.875 1.492 -5.883 1 74.31 431 GLY B O 1
ATOM 11158 N N . MET B 1 432 ? -35.094 -0.158 -7.062 1 71.81 432 MET B N 1
ATOM 11159 C CA . MET B 1 432 ? -34.156 -0.477 -5.984 1 71.81 432 MET B CA 1
ATOM 11160 C C . MET B 1 432 ? -32.906 0.389 -6.07 1 71.81 432 MET B C 1
ATOM 11162 O O . MET B 1 432 ? -31.969 0.211 -5.293 1 71.81 432 MET B O 1
ATOM 11166 N N . GLU B 1 433 ? -32.875 1.256 -7.066 1 61.72 433 GLU B N 1
ATOM 11167 C CA . GLU B 1 433 ? -31.75 2.166 -7.23 1 61.72 433 GLU B CA 1
ATOM 11168 C C . GLU B 1 433 ? -31.719 3.215 -6.121 1 61.72 433 GLU B C 1
ATOM 11170 O O . GLU B 1 433 ? -32.781 3.744 -5.734 1 61.72 433 GLU B O 1
ATOM 11175 N N . THR B 1 434 ? -30.859 3.018 -5.18 1 55.94 434 THR B N 1
ATOM 11176 C CA . THR B 1 434 ? -30.922 3.582 -3.836 1 55.94 434 THR B CA 1
ATOM 11177 C C . THR B 1 434 ? -30.375 5.004 -3.822 1 55.94 434 THR B C 1
ATOM 11179 O O . THR B 1 434 ? -30.203 5.605 -2.758 1 55.94 434 THR B O 1
ATOM 11182 N N . LEU B 1 435 ? -29.828 5.688 -4.977 1 58.78 435 LEU B N 1
ATOM 11183 C CA . LEU B 1 435 ? -29.5 6.93 -4.277 1 58.78 435 LEU B CA 1
ATOM 11184 C C . LEU B 1 435 ? -30.766 7.586 -3.734 1 58.78 435 LEU B C 1
ATOM 11186 O O . LEU B 1 435 ? -31.656 7.977 -4.504 1 58.78 435 LEU B O 1
ATOM 11190 N N . THR B 1 436 ? -31.109 7.23 -2.471 1 63.62 436 THR B N 1
ATOM 11191 C CA . THR B 1 436 ? -32.25 7.812 -1.798 1 63.62 436 THR B CA 1
ATOM 11192 C C . THR B 1 436 ? -32.25 9.328 -1.927 1 63.62 436 THR B C 1
ATOM 11194 O O . THR B 1 436 ? -31.234 9.93 -2.256 1 63.62 436 THR B O 1
ATOM 11197 N N . ASP B 1 437 ? -33.438 9.883 -2.076 1 67.5 437 ASP B N 1
ATOM 11198 C CA . ASP B 1 437 ? -33.531 11.336 -2.121 1 67.5 437 ASP B CA 1
ATOM 11199 C C . ASP B 1 437 ? -32.625 11.992 -1.095 1 67.5 437 ASP B C 1
ATOM 11201 O O . ASP B 1 437 ? -32.062 13.055 -1.355 1 67.5 437 ASP B O 1
ATOM 11205 N N . VAL B 1 438 ? -32.438 11.172 -0.124 1 68 438 VAL B N 1
ATOM 11206 C CA . VAL B 1 438 ? -31.625 11.719 0.942 1 68 438 VAL B CA 1
ATOM 11207 C C . VAL B 1 438 ? -30.156 11.703 0.511 1 68 438 VAL B C 1
ATOM 11209 O O . VAL B 1 438 ? -29.422 12.672 0.74 1 68 438 VAL B O 1
ATOM 11212 N N . GLN B 1 439 ? -29.781 10.633 -0.118 1 71.62 439 GLN B N 1
ATOM 11213 C CA . GLN B 1 439 ? -28.406 10.516 -0.554 1 71.62 439 GLN B CA 1
ATOM 11214 C C . GLN B 1 439 ? -28.078 11.523 -1.655 1 71.62 439 GLN B C 1
ATOM 11216 O O . GLN B 1 439 ? -26.984 12.086 -1.694 1 71.62 439 GLN B O 1
ATOM 11221 N N . GLU B 1 440 ? -29.047 11.727 -2.445 1 75.81 440 GLU B N 1
ATOM 11222 C CA . GLU B 1 440 ? -28.828 12.695 -3.516 1 75.81 440 GLU B CA 1
ATOM 11223 C C . GLU B 1 440 ? -28.734 14.117 -2.961 1 75.81 440 GLU B C 1
ATOM 11225 O O . GLU B 1 440 ? -27.969 14.938 -3.48 1 75.81 440 GLU B O 1
ATOM 11230 N N . ASN B 1 441 ? -29.562 14.359 -2.043 1 73.38 441 ASN B N 1
ATOM 11231 C CA . ASN B 1 441 ? -29.469 15.672 -1.408 1 73.38 441 ASN B CA 1
ATOM 11232 C C . ASN B 1 441 ? -28.125 15.883 -0.741 1 73.38 441 ASN B C 1
ATOM 11234 O O . ASN B 1 441 ? -27.578 16.984 -0.767 1 73.38 441 ASN B O 1
ATOM 11238 N N . MET B 1 442 ? -27.672 14.828 -0.195 1 72.44 442 MET B N 1
ATOM 11239 C CA . MET B 1 442 ? -26.344 14.906 0.426 1 72.44 442 MET B CA 1
ATOM 11240 C C . MET B 1 442 ? -25.266 15.141 -0.624 1 72.44 442 MET B C 1
ATOM 11242 O O . MET B 1 442 ? -24.312 15.875 -0.379 1 72.44 442 MET B O 1
ATOM 11246 N N . LEU B 1 443 ? -25.453 14.469 -1.645 1 76.62 443 LEU B N 1
ATOM 11247 C CA . LEU B 1 443 ? -24.5 14.625 -2.73 1 76.62 443 LEU B CA 1
ATOM 11248 C C . LEU B 1 443 ? -24.484 16.062 -3.23 1 76.62 443 LEU B C 1
ATOM 11250 O O . LEU B 1 443 ? -23.422 16.562 -3.641 1 76.62 443 LEU B O 1
ATOM 11254 N N . VAL B 1 444 ? -25.641 16.656 -3.111 1 76.88 444 VAL B N 1
ATOM 11255 C CA . VAL B 1 444 ? -25.703 18.062 -3.512 1 76.88 444 VAL B CA 1
ATOM 11256 C C . VAL B 1 444 ? -24.859 18.906 -2.566 1 76.88 444 VAL B C 1
ATOM 11258 O O . VAL B 1 444 ? -24.156 19.812 -3.008 1 76.88 444 VAL B O 1
ATOM 11261 N N . GLY B 1 445 ? -24.984 18.562 -1.321 1 74.56 445 GLY B N 1
ATOM 11262 C CA . GLY B 1 445 ? -24.188 19.297 -0.347 1 74.56 445 GLY B CA 1
ATOM 11263 C C . GLY B 1 445 ? -22.688 19.109 -0.548 1 74.56 445 GLY B C 1
ATOM 11264 O O . GLY B 1 445 ? -21.922 20.078 -0.482 1 74.56 445 GLY B O 1
ATOM 11265 N N . VAL B 1 446 ? -22.281 17.922 -0.768 1 78.12 446 VAL B N 1
ATOM 11266 C CA . VAL B 1 446 ? -20.875 17.609 -0.987 1 78.12 446 VAL B CA 1
ATOM 11267 C C . VAL B 1 446 ? -20.391 18.281 -2.264 1 78.12 446 VAL B C 1
ATOM 11269 O O . VAL B 1 446 ? -19.281 18.828 -2.305 1 78.12 446 VAL B O 1
ATOM 11272 N N . THR B 1 447 ? -21.25 18.25 -3.232 1 81.69 447 THR B N 1
ATOM 11273 C CA . THR B 1 447 ? -20.891 18.875 -4.504 1 81.69 447 THR B CA 1
ATOM 11274 C C . THR B 1 447 ? -20.734 20.375 -4.344 1 81.69 447 THR B C 1
ATOM 11276 O O . THR B 1 447 ? -19.859 20.984 -4.949 1 81.69 447 THR B O 1
ATOM 11279 N N . THR B 1 448 ? -21.578 20.891 -3.549 1 80 448 THR B N 1
ATOM 11280 C CA . THR B 1 448 ? -21.484 22.312 -3.279 1 80 448 THR B CA 1
ATOM 11281 C C . THR B 1 448 ? -20.156 22.656 -2.584 1 80 448 THR B C 1
ATOM 11283 O O . THR B 1 448 ? -19.516 23.656 -2.91 1 80 448 THR B O 1
ATOM 11286 N N . ALA B 1 449 ? -19.828 21.828 -1.672 1 78.81 449 ALA B N 1
ATOM 11287 C CA . ALA B 1 449 ? -18.562 22.031 -0.971 1 78.81 449 ALA B CA 1
ATOM 11288 C C . ALA B 1 449 ? -17.375 21.922 -1.932 1 78.81 449 ALA B C 1
ATOM 11290 O O . ALA B 1 449 ? -16.422 22.703 -1.838 1 78.81 449 ALA B O 1
ATOM 11291 N N . ILE B 1 450 ? -17.453 21 -2.826 1 85.19 450 ILE B N 1
ATOM 11292 C CA . ILE B 1 450 ? -16.375 20.797 -3.799 1 85.19 450 ILE B CA 1
ATOM 11293 C C . ILE B 1 450 ? -16.312 22 -4.738 1 85.19 450 ILE B C 1
ATOM 11295 O O . ILE B 1 450 ? -15.219 22.469 -5.07 1 85.19 450 ILE B O 1
ATOM 11299 N N . LEU B 1 451 ? -17.453 22.469 -5.086 1 85.12 451 LEU B N 1
ATOM 11300 C CA . LEU B 1 451 ? -17.516 23.594 -6.004 1 85.12 451 LEU B CA 1
ATOM 11301 C C . LEU B 1 451 ? -16.938 24.859 -5.348 1 85.12 451 LEU B C 1
ATOM 11303 O O . LEU B 1 451 ? -16.203 25.609 -5.98 1 85.12 451 LEU B O 1
ATOM 11307 N N . GLN B 1 452 ? -17.297 24.984 -4.145 1 81.12 452 GLN B N 1
ATOM 11308 C CA . GLN B 1 452 ? -16.812 26.156 -3.428 1 81.12 452 GLN B CA 1
ATOM 11309 C C . GLN B 1 452 ? -15.297 26.078 -3.215 1 81.12 452 GLN B C 1
ATOM 11311 O O . GLN B 1 452 ? -14.594 27.078 -3.361 1 81.12 452 GLN B O 1
ATOM 11316 N N . HIS B 1 453 ? -14.891 24.922 -2.867 1 84.44 453 HIS B N 1
ATOM 11317 C CA . HIS B 1 453 ? -13.453 24.719 -2.676 1 84.44 453 HIS B CA 1
ATOM 11318 C C . HIS B 1 453 ? -12.695 24.906 -3.98 1 84.44 453 HIS B C 1
ATOM 11320 O O . HIS B 1 453 ? -11.609 25.5 -3.986 1 84.44 453 HIS B O 1
ATOM 11326 N N . THR B 1 454 ? -13.258 24.406 -5.059 1 87.06 454 THR B N 1
ATOM 11327 C CA . THR B 1 454 ? -12.633 24.531 -6.367 1 87.06 454 THR B CA 1
ATOM 11328 C C . THR B 1 454 ? -12.602 26 -6.805 1 87.06 454 THR B C 1
ATOM 11330 O O . THR B 1 454 ? -11.609 26.453 -7.371 1 87.06 454 THR B O 1
ATOM 11333 N N . GLN B 1 455 ? -13.672 26.641 -6.52 1 82.25 455 GLN B N 1
ATOM 11334 C CA . GLN B 1 455 ? -13.727 28.047 -6.891 1 82.25 455 GLN B CA 1
ATOM 11335 C C . GLN B 1 455 ? -12.703 28.859 -6.109 1 82.25 455 GLN B C 1
ATOM 11337 O O . GLN B 1 455 ? -12.07 29.766 -6.66 1 82.25 455 GLN B O 1
ATOM 11342 N N . LYS B 1 456 ? -12.609 28.531 -4.887 1 80.06 456 LYS B N 1
ATOM 11343 C CA . LYS B 1 456 ? -11.602 29.219 -4.074 1 80.06 456 LYS B CA 1
ATOM 11344 C C . LYS B 1 456 ? -10.195 28.953 -4.609 1 80.06 456 LYS B C 1
ATOM 11346 O O . LYS B 1 456 ? -9.359 29.859 -4.617 1 80.06 456 LYS B O 1
ATOM 11351 N N . LYS B 1 457 ? -9.977 27.781 -5.027 1 84.38 457 LYS B N 1
ATOM 11352 C CA . LYS B 1 457 ? -8.664 27.438 -5.566 1 84.38 457 LYS B CA 1
ATOM 11353 C C . LYS B 1 457 ? -8.414 28.125 -6.906 1 84.38 457 LYS B C 1
ATOM 11355 O O . LYS B 1 457 ? -7.289 28.516 -7.211 1 84.38 457 LYS B O 1
ATOM 11360 N N . ILE B 1 458 ? -9.461 28.203 -7.742 1 85.25 458 ILE B N 1
ATOM 11361 C CA . ILE B 1 458 ? -9.359 28.922 -9.008 1 85.25 458 ILE B CA 1
ATOM 11362 C C . ILE B 1 458 ? -8.992 30.375 -8.758 1 85.25 458 ILE B C 1
ATOM 11364 O O . ILE B 1 458 ? -8.109 30.922 -9.422 1 85.25 458 ILE B O 1
ATOM 11368 N N . ASP B 1 459 ? -9.648 30.828 -7.746 1 75.12 459 ASP B N 1
ATOM 11369 C CA . ASP B 1 459 ? -9.383 32.219 -7.406 1 75.12 459 ASP B CA 1
ATOM 11370 C C . ASP B 1 459 ? -7.949 32.406 -6.898 1 75.12 459 ASP B C 1
ATOM 11372 O O . ASP B 1 459 ? -7.297 33.406 -7.203 1 75.12 459 ASP B O 1
ATOM 11376 N N . HIS B 1 460 ? -7.527 31.438 -6.23 1 76.56 460 HIS B N 1
ATOM 11377 C CA . HIS B 1 460 ? -6.156 31.469 -5.734 1 76.56 460 HIS B CA 1
ATOM 11378 C C . HIS B 1 460 ? -5.152 31.359 -6.875 1 76.56 460 HIS B C 1
ATOM 11380 O O . HIS B 1 460 ? -4.125 32.031 -6.875 1 76.56 460 HIS B O 1
ATOM 11386 N N . LEU B 1 461 ? -5.449 30.531 -7.852 1 78.88 461 LEU B N 1
ATOM 11387 C CA . LEU B 1 461 ? -4.543 30.344 -8.977 1 78.88 461 LEU B CA 1
ATOM 11388 C C . LEU B 1 461 ? -4.543 31.562 -9.898 1 78.88 461 LEU B C 1
ATOM 11390 O O . LEU B 1 461 ? -3.508 31.922 -10.453 1 78.88 461 LEU B O 1
ATOM 11394 N N . ARG B 1 462 ? -5.715 32.094 -10.016 1 71.38 462 ARG B N 1
ATOM 11395 C CA . ARG B 1 462 ? -5.828 33.281 -10.859 1 71.38 462 ARG B CA 1
ATOM 11396 C C . ARG B 1 462 ? -5.062 34.469 -10.258 1 71.38 462 ARG B C 1
ATOM 11398 O O . ARG B 1 462 ? -4.633 35.344 -10.977 1 71.38 462 ARG B O 1
ATOM 11405 N N . ALA B 1 463 ? -4.934 34.312 -8.945 1 59.75 463 ALA B N 1
ATOM 11406 C CA . ALA B 1 463 ? -4.246 35.406 -8.234 1 59.75 463 ALA B CA 1
ATOM 11407 C C . ALA B 1 463 ? -2.738 35.156 -8.195 1 59.75 463 ALA B C 1
ATOM 11409 O O . ALA B 1 463 ? -1.968 36.031 -7.832 1 59.75 463 ALA B O 1
ATOM 11410 N N . ASP B 1 464 ? -2.32 34.031 -8.68 1 62.47 464 ASP B N 1
ATOM 11411 C CA . ASP B 1 464 ? -0.91 33.656 -8.672 1 62.47 464 ASP B CA 1
ATOM 11412 C C . ASP B 1 464 ? -0.207 34.125 -9.938 1 62.47 464 ASP B C 1
ATOM 11414 O O . ASP B 1 464 ? -0.675 33.875 -11.047 1 62.47 464 ASP B O 1
ATOM 11418 N N . LYS B 1 465 ? 0.86 34.969 -9.812 1 56.88 465 LYS B N 1
ATOM 11419 C CA . LYS B 1 465 ? 1.599 35.562 -10.922 1 56.88 465 LYS B CA 1
ATOM 11420 C C . LYS B 1 465 ? 2.146 34.469 -11.852 1 56.88 465 LYS B C 1
ATOM 11422 O O . LYS B 1 465 ? 2.322 34.688 -13.047 1 56.88 465 LYS B O 1
ATOM 11427 N N . ASP B 1 466 ? 2.279 33.344 -11.273 1 63.34 466 ASP B N 1
ATOM 11428 C CA . ASP B 1 466 ? 2.865 32.25 -12.055 1 63.34 466 ASP B CA 1
ATOM 11429 C C . ASP B 1 466 ? 1.85 31.672 -13.039 1 63.34 466 ASP B C 1
ATOM 11431 O O . ASP B 1 466 ? 2.221 30.969 -13.977 1 63.34 466 ASP B O 1
ATOM 11435 N N . PHE B 1 467 ? 0.568 32.062 -12.867 1 71.94 467 PHE B N 1
ATOM 11436 C CA . PHE B 1 467 ? -0.486 31.516 -13.719 1 71.94 467 PHE B CA 1
ATOM 11437 C C . PHE B 1 467 ? -1.161 32.625 -14.516 1 71.94 467 PHE B C 1
ATOM 11439 O O . PHE B 1 467 ? -2.375 32.594 -14.734 1 71.94 467 PHE B O 1
ATOM 11446 N N . ASN B 1 468 ? -0.434 33.562 -14.859 1 64.06 468 ASN B N 1
ATOM 11447 C CA . ASN B 1 468 ? -0.995 34.719 -15.547 1 64.06 468 ASN B CA 1
ATOM 11448 C C . ASN B 1 468 ? -1.341 34.406 -17 1 64.06 468 ASN B C 1
ATOM 11450 O O . ASN B 1 468 ? -2.129 35.125 -17.625 1 64.06 468 ASN B O 1
ATOM 11454 N N . LEU B 1 469 ? -0.766 33.344 -17.594 1 69.06 469 LEU B N 1
ATOM 11455 C CA . LEU B 1 469 ? -0.975 33.031 -19.016 1 69.06 469 LEU B CA 1
ATOM 11456 C C . LEU B 1 469 ? -1.889 31.828 -19.188 1 69.06 469 LEU B C 1
ATOM 11458 O O . LEU B 1 469 ? -2.023 31.312 -20.297 1 69.06 469 LEU B O 1
ATOM 11462 N N . VAL B 1 470 ? -2.568 31.516 -18.109 1 78.31 470 VAL B N 1
ATOM 11463 C CA . VAL B 1 470 ? -3.408 30.312 -18.141 1 78.31 470 VAL B CA 1
ATOM 11464 C C . VAL B 1 470 ? -4.633 30.562 -19.016 1 78.31 470 VAL B C 1
ATOM 11466 O O . VAL B 1 470 ? -5.227 31.656 -18.969 1 78.31 470 VAL B O 1
ATOM 11469 N N . LYS B 1 471 ? -4.883 29.609 -19.938 1 77.44 471 LYS B N 1
ATOM 11470 C CA . LYS B 1 471 ? -6.141 29.609 -20.672 1 77.44 471 LYS B CA 1
ATOM 11471 C C . LYS B 1 471 ? -7.285 29.078 -19.812 1 77.44 471 LYS B C 1
ATOM 11473 O O . LYS B 1 471 ? -7.641 27.906 -19.906 1 77.44 471 LYS B O 1
ATOM 11478 N N . TRP B 1 472 ? -7.867 29.891 -19.125 1 77.56 472 TRP B N 1
ATOM 11479 C CA . TRP B 1 472 ? -8.828 29.484 -18.109 1 77.56 472 TRP B CA 1
ATOM 11480 C C . TRP B 1 472 ? -10.039 28.812 -18.734 1 77.56 472 TRP B C 1
ATOM 11482 O O . TRP B 1 472 ? -10.656 27.938 -18.125 1 77.56 472 TRP B O 1
ATOM 11492 N N . ASP B 1 473 ? -10.398 29.141 -19.969 1 76.5 473 ASP B N 1
ATOM 11493 C CA . ASP B 1 473 ? -11.539 28.5 -20.609 1 76.5 473 ASP B CA 1
ATOM 11494 C C . ASP B 1 473 ? -11.289 27 -20.797 1 76.5 473 ASP B C 1
ATOM 11496 O O . ASP B 1 473 ? -12.188 26.188 -20.578 1 76.5 473 ASP B O 1
ATOM 11500 N N . GLU B 1 474 ? -10.102 26.812 -21.156 1 80.62 474 GLU B N 1
ATOM 11501 C CA . GLU B 1 474 ? -9.758 25.422 -21.344 1 80.62 474 GLU B CA 1
ATOM 11502 C C . GLU B 1 474 ? -9.633 24.688 -20.016 1 80.62 474 GLU B C 1
ATOM 11504 O O . GLU B 1 474 ? -10.023 23.516 -19.906 1 80.62 474 GLU B O 1
ATOM 11509 N N . VAL B 1 475 ? -9.07 25.391 -19.062 1 86.56 475 VAL B N 1
ATOM 11510 C CA . VAL B 1 475 ? -8.898 24.797 -17.734 1 86.56 475 VAL B CA 1
ATOM 11511 C C . VAL B 1 475 ? -10.266 24.5 -17.109 1 86.56 475 VAL B C 1
ATOM 11513 O O . VAL B 1 475 ? -10.469 23.422 -16.547 1 86.56 475 VAL B O 1
ATOM 11516 N N . LEU B 1 476 ? -11.164 25.469 -17.344 1 85.38 476 LEU B N 1
ATOM 11517 C CA . LEU B 1 476 ? -12.484 25.328 -16.734 1 85.38 476 LEU B CA 1
ATOM 11518 C C . LEU B 1 476 ? -13.305 24.266 -17.469 1 85.38 476 LEU B C 1
ATOM 11520 O O . LEU B 1 476 ? -14.133 23.578 -16.859 1 85.38 476 LEU B O 1
ATOM 11524 N N . LYS B 1 477 ? -13.031 24.078 -18.688 1 82.69 477 LYS B N 1
ATOM 11525 C CA . LYS B 1 477 ? -13.719 23.031 -19.438 1 82.69 477 LYS B CA 1
ATOM 11526 C C . LYS B 1 477 ? -13.266 21.641 -19 1 82.69 477 LYS B C 1
ATOM 11528 O O . LYS B 1 477 ? -14.062 20.703 -18.984 1 82.69 477 LYS B O 1
ATOM 11533 N N . LEU B 1 478 ? -12.07 21.578 -18.578 1 83.31 478 LEU B N 1
ATOM 11534 C CA . LEU B 1 478 ? -11.516 20.281 -18.219 1 83.31 478 LEU B CA 1
ATOM 11535 C C . LEU B 1 478 ? -11.648 20.031 -16.719 1 83.31 478 LEU B C 1
ATOM 11537 O O . LEU B 1 478 ? -11.93 18.906 -16.297 1 83.31 478 LEU B O 1
ATOM 11541 N N . ALA B 1 479 ? -11.359 21.047 -15.891 1 85.12 479 ALA B N 1
ATOM 11542 C CA . ALA B 1 479 ? -11.281 20.844 -14.445 1 85.12 479 ALA B CA 1
ATOM 11543 C C . ALA B 1 479 ? -12.203 21.812 -13.711 1 85.12 479 ALA B C 1
ATOM 11545 O O . ALA B 1 479 ? -12.141 21.906 -12.477 1 85.12 479 ALA B O 1
ATOM 11546 N N . GLY B 1 480 ? -13.102 22.344 -14.391 1 82.38 480 GLY B N 1
ATOM 11547 C CA . GLY B 1 480 ? -13.969 23.344 -13.773 1 82.38 480 GLY B CA 1
ATOM 11548 C C . GLY B 1 480 ? -15.078 22.719 -12.945 1 82.38 480 GLY B C 1
ATOM 11549 O O . GLY B 1 480 ? -15.297 21.516 -12.992 1 82.38 480 GLY B O 1
ATOM 11550 N N . PRO B 1 481 ? -15.641 23.516 -12.133 1 80.5 481 PRO B N 1
ATOM 11551 C CA . PRO B 1 481 ? -16.734 23.047 -11.281 1 80.5 481 PRO B CA 1
ATOM 11552 C C . PRO B 1 481 ? -17.938 22.578 -12.078 1 80.5 481 PRO B C 1
ATOM 11554 O O . PRO B 1 481 ? -18.609 21.609 -11.695 1 80.5 481 PRO B O 1
ATOM 11557 N N . LYS B 1 482 ? -18.188 23.25 -13.18 1 80.81 482 LYS B N 1
ATOM 11558 C CA . LYS B 1 482 ? -19.344 22.891 -13.992 1 80.81 482 LYS B CA 1
ATOM 11559 C C . LYS B 1 482 ? -19.219 21.469 -14.539 1 80.81 482 LYS B C 1
ATOM 11561 O O . LYS B 1 482 ? -20.203 20.719 -14.547 1 80.81 482 LYS B O 1
ATOM 11566 N N . ARG B 1 483 ? -18.125 21.188 -15.031 1 82.44 483 ARG B N 1
ATOM 11567 C CA . ARG B 1 483 ? -17.906 19.859 -15.594 1 82.44 483 ARG B CA 1
ATOM 11568 C C . ARG B 1 483 ? -18.094 18.781 -14.547 1 82.44 483 ARG B C 1
ATOM 11570 O O . ARG B 1 483 ? -18.75 17.766 -14.805 1 82.44 483 ARG B O 1
ATOM 11577 N N . LEU B 1 484 ? -17.516 18.984 -13.445 1 83.25 484 LEU B N 1
ATOM 11578 C CA . LEU B 1 484 ? -17.656 18 -12.367 1 83.25 484 LEU B CA 1
ATOM 11579 C C . LEU B 1 484 ? -19.125 17.859 -11.953 1 83.25 484 LEU B C 1
ATOM 11581 O O . LEU B 1 484 ? -19.594 16.75 -11.719 1 83.25 484 LEU B O 1
ATOM 11585 N N . LEU B 1 485 ? -19.797 19.016 -11.875 1 84.69 485 LEU B N 1
ATOM 11586 C CA . LEU B 1 485 ? -21.219 19.016 -11.492 1 84.69 485 LEU B CA 1
ATOM 11587 C C . LEU B 1 485 ? -22.047 18.219 -12.5 1 84.69 485 LEU B C 1
ATOM 11589 O O . LEU B 1 485 ? -22.906 17.422 -12.109 1 84.69 485 LEU B O 1
ATOM 11593 N N . ILE B 1 486 ? -21.766 18.438 -13.695 1 84.38 486 ILE B N 1
ATOM 11594 C CA . ILE B 1 486 ? -22.5 17.766 -14.758 1 84.38 486 ILE B CA 1
ATOM 11595 C C . ILE B 1 486 ? -22.266 16.25 -14.672 1 84.38 486 ILE B C 1
ATOM 11597 O O . ILE B 1 486 ? -23.203 15.469 -14.828 1 84.38 486 ILE B O 1
ATOM 11601 N N . GLN B 1 487 ? -21.078 15.867 -14.469 1 82.56 487 GLN B N 1
ATOM 11602 C CA . GLN B 1 487 ? -20.734 14.453 -14.383 1 82.56 487 GLN B CA 1
ATOM 11603 C C . GLN B 1 487 ? -21.422 13.789 -13.188 1 82.56 487 GLN B C 1
ATOM 11605 O O . GLN B 1 487 ? -21.844 12.633 -13.266 1 82.56 487 GLN B O 1
ATOM 11610 N N . ILE B 1 488 ? -21.531 14.5 -12.102 1 78.31 488 ILE B N 1
ATOM 11611 C CA . ILE B 1 488 ? -22.172 13.984 -10.906 1 78.31 488 ILE B CA 1
ATOM 11612 C C . ILE B 1 488 ? -23.688 13.883 -11.133 1 78.31 488 ILE B C 1
ATOM 11614 O O . ILE B 1 488 ? -24.312 12.883 -10.773 1 78.31 488 ILE B O 1
ATOM 11618 N N . MET B 1 489 ? -24.25 14.945 -11.734 1 80.88 489 MET B N 1
ATOM 11619 C CA . MET B 1 489 ? -25.688 15.016 -11.953 1 80.88 489 MET B CA 1
ATOM 11620 C C . MET B 1 489 ? -26.141 13.969 -12.969 1 80.88 489 MET B C 1
ATOM 11622 O O . MET B 1 489 ? -27.25 13.43 -12.859 1 80.88 489 MET B O 1
ATOM 11626 N N . LYS B 1 490 ? -25.297 13.633 -13.852 1 80.56 490 LYS B N 1
ATOM 11627 C CA . LYS B 1 490 ? -25.625 12.625 -14.859 1 80.56 490 LYS B CA 1
ATOM 11628 C C . LYS B 1 490 ? -25.812 11.25 -14.227 1 80.56 490 LYS B C 1
ATOM 11630 O O . LYS B 1 490 ? -26.547 10.414 -14.75 1 80.56 490 LYS B O 1
ATOM 11635 N N . ASN B 1 491 ? -25.141 11.062 -13.078 1 73.69 491 ASN B N 1
ATOM 11636 C CA . ASN B 1 491 ? -25.172 9.758 -12.43 1 73.69 491 ASN B CA 1
ATOM 11637 C C . ASN B 1 491 ? -26.25 9.688 -11.367 1 73.69 491 ASN B C 1
ATOM 11639 O O . ASN B 1 491 ? -26.359 8.688 -10.648 1 73.69 491 ASN B O 1
ATOM 11643 N N . THR B 1 492 ? -27.078 10.805 -11.273 1 76.25 492 THR B N 1
ATOM 11644 C CA . THR B 1 492 ? -28.156 10.82 -10.297 1 76.25 492 THR B CA 1
ATOM 11645 C C . THR B 1 492 ? -29.516 10.945 -10.992 1 76.25 492 THR B C 1
ATOM 11647 O O . THR B 1 492 ? -29.609 11.516 -12.086 1 76.25 492 THR B O 1
ATOM 11650 N N . LYS B 1 493 ? -30.578 10.398 -10.414 1 75.25 493 LYS B N 1
ATOM 11651 C CA . LYS B 1 493 ? -31.906 10.406 -11.016 1 75.25 493 LYS B CA 1
ATOM 11652 C C . LYS B 1 493 ? -32.438 11.836 -11.141 1 75.25 493 LYS B C 1
ATOM 11654 O O . LYS B 1 493 ? -32.875 12.242 -12.219 1 75.25 493 LYS B O 1
ATOM 11659 N N . VAL B 1 494 ? -32.375 12.57 -10.078 1 78.75 494 VAL B N 1
ATOM 11660 C CA . VAL B 1 494 ? -32.938 13.93 -10.07 1 78.75 494 VAL B CA 1
ATOM 11661 C C . VAL B 1 494 ? -32 14.859 -10.852 1 78.75 494 VAL B C 1
ATOM 11663 O O . VAL B 1 494 ? -32.469 15.734 -11.578 1 78.75 494 VAL B O 1
ATOM 11666 N N . GLY B 1 495 ? -30.766 14.617 -10.695 1 81.81 495 GLY B N 1
ATOM 11667 C CA . GLY B 1 495 ? -29.797 15.438 -11.391 1 81.81 495 GLY B CA 1
ATOM 11668 C C . GLY B 1 495 ? -29.875 15.289 -12.898 1 81.81 495 GLY B C 1
ATOM 11669 O O . GLY B 1 495 ? -29.797 16.281 -13.625 1 81.81 495 GLY B O 1
ATOM 11670 N N . ALA B 1 496 ? -30.062 14.094 -13.281 1 82.75 496 ALA B N 1
ATOM 11671 C CA . ALA B 1 496 ? -30.141 13.844 -14.719 1 82.75 496 ALA B CA 1
ATOM 11672 C C . ALA B 1 496 ? -31.375 14.508 -15.328 1 82.75 496 ALA B C 1
ATOM 11674 O O . ALA B 1 496 ? -31.312 15.039 -16.438 1 82.75 496 ALA B O 1
ATOM 11675 N N . LYS B 1 497 ? -32.438 14.422 -14.656 1 82.94 497 LYS B N 1
ATOM 11676 C CA . LYS B 1 497 ? -33.656 15.047 -15.117 1 82.94 497 LYS B CA 1
ATOM 11677 C C . LYS B 1 497 ? -33.5 16.562 -15.188 1 82.94 497 LYS B C 1
ATOM 11679 O O . LYS B 1 497 ? -34 17.203 -16.125 1 82.94 497 LYS B O 1
ATOM 11684 N N . LEU B 1 498 ? -32.875 17.062 -14.234 1 85.81 498 LEU B N 1
ATOM 11685 C CA . LEU B 1 498 ? -32.656 18.516 -14.18 1 85.81 498 LEU B CA 1
ATOM 11686 C C . LEU B 1 498 ? -31.75 18.984 -15.312 1 85.81 498 LEU B C 1
ATOM 11688 O O . LEU B 1 498 ? -31.953 20.062 -15.867 1 85.81 498 LEU B O 1
ATOM 11692 N N . LEU B 1 499 ? -30.797 18.234 -15.586 1 86.25 499 LEU B N 1
ATOM 11693 C CA . LEU B 1 499 ? -29.844 18.578 -16.641 1 86.25 499 LEU B CA 1
ATOM 11694 C C . LEU B 1 499 ? -30.5 18.578 -18 1 86.25 499 LEU B C 1
ATOM 11696 O O . LEU B 1 499 ? -30.156 19.359 -18.875 1 86.25 499 LEU B O 1
ATOM 11700 N N . LYS B 1 500 ? -31.359 17.672 -18.188 1 83.88 500 LYS B N 1
ATOM 11701 C CA . LYS B 1 500 ? -32.094 17.609 -19.438 1 83.88 500 LYS B CA 1
ATOM 11702 C C . LYS B 1 500 ? -33.031 18.812 -19.594 1 83.88 500 LYS B C 1
ATOM 11704 O O . LYS B 1 500 ? -33.188 19.328 -20.703 1 83.88 500 LYS B O 1
ATOM 11709 N N . LYS B 1 501 ? -33.531 19.281 -18.547 1 83.88 501 LYS B N 1
ATOM 11710 C CA . LYS B 1 501 ? -34.469 20.406 -18.562 1 83.88 501 LYS B CA 1
ATOM 11711 C C . LYS B 1 501 ? -33.719 21.734 -18.703 1 83.88 501 LYS B C 1
ATOM 11713 O O . LYS B 1 501 ? -34.188 22.656 -19.344 1 83.88 501 LYS B O 1
ATOM 11718 N N . HIS B 1 502 ? -32.531 21.766 -17.969 1 85.06 502 HIS B N 1
ATOM 11719 C CA . HIS B 1 502 ? -31.781 23.016 -17.953 1 85.06 502 HIS B CA 1
ATOM 11720 C C . HIS B 1 502 ? -30.328 22.781 -18.328 1 85.06 502 HIS B C 1
ATOM 11722 O O . HIS B 1 502 ? -29.438 22.953 -17.5 1 85.06 502 HIS B O 1
ATOM 11728 N N . PRO B 1 503 ? -30 22.516 -19.531 1 78.19 503 PRO B N 1
ATOM 11729 C CA . PRO B 1 503 ? -28.625 22.156 -19.906 1 78.19 503 PRO B CA 1
ATOM 11730 C C . PRO B 1 503 ? -27.672 23.344 -19.891 1 78.19 503 PRO B C 1
ATOM 11732 O O . PRO B 1 503 ? -26.469 23.188 -19.703 1 78.19 503 PRO B O 1
ATOM 11735 N N . HIS B 1 504 ? -28.172 24.562 -19.906 1 77.12 504 HIS B N 1
ATOM 11736 C CA . HIS B 1 504 ? -27.297 25.719 -20.094 1 77.12 504 HIS B CA 1
ATOM 11737 C C . HIS B 1 504 ? -27.188 26.547 -18.828 1 77.12 504 HIS B C 1
ATOM 11739 O O . HIS B 1 504 ? -26.531 27.594 -18.812 1 77.12 504 HIS B O 1
ATOM 11745 N N . ASP B 1 505 ? -27.688 26.078 -17.75 1 79.81 505 ASP B N 1
ATOM 11746 C CA . ASP B 1 505 ? -27.641 26.844 -16.5 1 79.81 505 ASP B CA 1
ATOM 11747 C C . ASP B 1 505 ? -26.234 26.828 -15.898 1 79.81 505 ASP B C 1
ATOM 11749 O O . ASP B 1 505 ? -25.469 25.906 -16.141 1 79.81 505 ASP B O 1
ATOM 11753 N N . GLU B 1 506 ? -25.922 27.875 -15.242 1 79.81 506 GLU B N 1
ATOM 11754 C CA . GLU B 1 506 ? -24.656 27.969 -14.516 1 79.81 506 GLU B CA 1
ATOM 11755 C C . GLU B 1 506 ? -24.641 27.016 -13.32 1 79.81 506 GLU B C 1
ATOM 11757 O O . GLU B 1 506 ? -25.688 26.656 -12.797 1 79.81 506 GLU B O 1
ATOM 11762 N N . PRO B 1 507 ? -23.406 26.594 -12.953 1 80.88 507 PRO B N 1
ATOM 11763 C CA . PRO B 1 507 ? -23.266 25.594 -11.891 1 80.88 507 PRO B CA 1
ATOM 11764 C C . PRO B 1 507 ? -23.984 26 -10.602 1 80.88 507 PRO B C 1
ATOM 11766 O O . PRO B 1 507 ? -24.656 25.172 -9.977 1 80.88 507 PRO B O 1
ATOM 11769 N N . ASN B 1 508 ? -23.938 27.266 -10.219 1 77.75 508 ASN B N 1
ATOM 11770 C CA . ASN B 1 508 ? -24.562 27.703 -8.969 1 77.75 508 ASN B CA 1
ATOM 11771 C C . ASN B 1 508 ? -26.078 27.656 -9.062 1 77.75 508 ASN B C 1
ATOM 11773 O O . ASN B 1 508 ? -26.75 27.312 -8.086 1 77.75 508 ASN B O 1
ATOM 11777 N N . ASP B 1 509 ? -26.578 27.984 -10.211 1 80.5 509 ASP B N 1
ATOM 11778 C CA . ASP B 1 509 ? -28.016 27.938 -10.414 1 80.5 509 ASP B CA 1
ATOM 11779 C C . ASP B 1 509 ? -28.516 26.484 -10.461 1 80.5 509 ASP B C 1
ATOM 11781 O O . ASP B 1 509 ? -29.594 26.188 -9.93 1 80.5 509 ASP B O 1
ATOM 11785 N N . LEU B 1 510 ? -27.812 25.75 -11.102 1 84.38 510 LEU B N 1
ATOM 11786 C CA . LEU B 1 510 ? -28.172 24.344 -11.164 1 84.38 510 LEU B CA 1
ATOM 11787 C C . LEU B 1 510 ? -28.188 23.719 -9.773 1 84.38 510 LEU B C 1
ATOM 11789 O O . LEU B 1 510 ? -29.062 22.906 -9.461 1 84.38 510 LEU B O 1
ATOM 11793 N N . LEU B 1 511 ? -27.25 24.109 -9.039 1 82.69 511 LEU B N 1
ATOM 11794 C CA . LEU B 1 511 ? -27.141 23.562 -7.684 1 82.69 511 LEU B CA 1
ATOM 11795 C C . LEU B 1 511 ? -28.328 24.031 -6.828 1 82.69 511 LEU B C 1
ATOM 11797 O O . LEU B 1 511 ? -28.828 23.266 -6.008 1 82.69 511 LEU B O 1
ATOM 11801 N N . LYS B 1 512 ? -28.672 25.266 -6.996 1 78.5 512 LYS B N 1
ATOM 11802 C CA . LYS B 1 512 ? -29.797 25.797 -6.25 1 78.5 512 LYS B CA 1
ATOM 11803 C C . LYS B 1 512 ? -31.094 25.078 -6.625 1 78.5 512 LYS B C 1
ATOM 11805 O O . LYS B 1 512 ? -31.922 24.781 -5.754 1 78.5 512 LYS B O 1
ATOM 11810 N N . ARG B 1 513 ? -31.234 24.844 -7.84 1 81.44 513 ARG B N 1
ATOM 11811 C CA . ARG B 1 513 ? -32.406 24.109 -8.305 1 81.44 513 ARG B CA 1
ATOM 11812 C C . ARG B 1 513 ? -32.375 22.656 -7.812 1 81.44 513 ARG B C 1
ATOM 11814 O O . ARG B 1 513 ? -33.438 22.094 -7.492 1 81.44 513 ARG B O 1
ATOM 11821 N N . TYR B 1 514 ? -31.25 22.125 -7.875 1 80.94 514 TYR B N 1
ATOM 11822 C CA . TYR B 1 514 ? -31.031 20.766 -7.434 1 80.94 514 TYR B CA 1
ATOM 11823 C C . TYR B 1 514 ? -31.391 20.594 -5.961 1 80.94 514 TYR B C 1
ATOM 11825 O O . TYR B 1 514 ? -32.031 19.609 -5.57 1 80.94 514 TYR B O 1
ATOM 11833 N N . SER B 1 515 ? -31.016 21.547 -5.121 1 74.62 515 SER B N 1
ATOM 11834 C CA . SER B 1 515 ? -31.25 21.5 -3.682 1 74.62 515 SER B CA 1
ATOM 11835 C C . SER B 1 515 ? -32.719 21.703 -3.355 1 74.62 515 SER B C 1
ATOM 11837 O O . SER B 1 515 ? -33.219 21.141 -2.377 1 74.62 515 SER B O 1
ATOM 11839 N N . LYS B 1 516 ? -33.438 22.5 -4.098 1 69.31 516 LYS B N 1
ATOM 11840 C CA . LYS B 1 516 ? -34.812 22.859 -3.844 1 69.31 516 LYS B CA 1
ATOM 11841 C C . LYS B 1 516 ? -35.75 21.703 -4.184 1 69.31 516 LYS B C 1
ATOM 11843 O O . LYS B 1 516 ? -36.875 21.641 -3.701 1 69.31 516 LYS B O 1
ATOM 11848 N N . LYS B 1 517 ? -35.281 20.781 -4.828 1 69.75 517 LYS B N 1
ATOM 11849 C CA . LYS B 1 517 ? -36.125 19.719 -5.309 1 69.75 517 LYS B CA 1
ATOM 11850 C C . LYS B 1 517 ? -36.344 18.656 -4.234 1 69.75 517 LYS B C 1
ATOM 11852 O O . LYS B 1 517 ? -37.25 17.828 -4.336 1 69.75 517 LYS B O 1
ATOM 11857 N N . PHE B 1 518 ? -35.562 18.75 -3.244 1 71.88 518 PHE B N 1
ATOM 11858 C CA . PHE B 1 518 ? -35.688 17.719 -2.223 1 71.88 518 PHE B CA 1
ATOM 11859 C C . PHE B 1 518 ? -36.5 18.234 -1.032 1 71.88 518 PHE B C 1
ATOM 11861 O O . PHE B 1 518 ? -36.156 19.281 -0.459 1 71.88 518 PHE B O 1
ATOM 11868 N N . ASN B 1 519 ? -37.719 18.094 -0.994 1 63.44 519 ASN B N 1
ATOM 11869 C CA . ASN B 1 519 ? -38.562 18.422 0.16 1 63.44 519 ASN B CA 1
ATOM 11870 C C . ASN B 1 519 ? -38.562 17.297 1.197 1 63.44 519 ASN B C 1
ATOM 11872 O O . ASN B 1 519 ? -39.469 16.484 1.241 1 63.44 519 ASN B O 1
ATOM 11876 N N . LEU B 1 520 ? -37.5 17.156 1.826 1 69.19 520 LEU B N 1
ATOM 11877 C CA . LEU B 1 520 ? -37.375 16.062 2.779 1 69.19 520 LEU B CA 1
ATOM 11878 C C . LEU B 1 520 ? -38.031 16.438 4.113 1 69.19 520 LEU B C 1
ATOM 11880 O O . LEU B 1 520 ? -37.938 17.578 4.551 1 69.19 520 LEU B O 1
ATOM 11884 N N . THR B 1 521 ? -38.812 15.539 4.645 1 70.44 521 THR B N 1
ATOM 11885 C CA . THR B 1 521 ? -39.438 15.703 5.941 1 70.44 521 THR B CA 1
ATOM 11886 C C . THR B 1 521 ? -38.406 15.789 7.055 1 70.44 521 THR B C 1
ATOM 11888 O O . THR B 1 521 ? -37.281 15.312 6.895 1 70.44 521 THR B O 1
ATOM 11891 N N . THR B 1 522 ? -38.719 16.438 8.102 1 72.81 522 THR B N 1
ATOM 11892 C CA . THR B 1 522 ? -37.844 16.625 9.25 1 72.81 522 THR B CA 1
ATOM 11893 C C . THR B 1 522 ? -37.406 15.289 9.828 1 72.81 522 THR B C 1
ATOM 11895 O O . THR B 1 522 ? -36.25 15.148 10.273 1 72.81 522 THR B O 1
ATOM 11898 N N . SER B 1 523 ? -38.312 14.336 9.789 1 76.81 523 SER B N 1
ATOM 11899 C CA . SER B 1 523 ? -37.969 13.031 10.352 1 76.81 523 SER B CA 1
ATOM 11900 C C . SER B 1 523 ? -36.906 12.328 9.531 1 76.81 523 SER B C 1
ATOM 11902 O O . SER B 1 523 ? -36 11.695 10.094 1 76.81 523 SER B O 1
ATOM 11904 N N . VAL B 1 524 ? -37.062 12.539 8.25 1 76.75 524 VAL B N 1
ATOM 11905 C CA . VAL B 1 524 ? -36.094 11.891 7.367 1 76.75 524 VAL B CA 1
ATOM 11906 C C . VAL B 1 524 ? -34.719 12.562 7.512 1 76.75 524 VAL B C 1
ATOM 11908 O O . VAL B 1 524 ? -33.688 11.891 7.492 1 76.75 524 VAL B O 1
ATOM 11911 N N . LEU B 1 525 ? -34.781 13.766 7.738 1 75.56 525 LEU B N 1
ATOM 11912 C CA . LEU B 1 525 ? -33.562 14.523 7.891 1 75.56 525 LEU B CA 1
ATOM 11913 C C . LEU B 1 525 ? -32.875 14.172 9.211 1 75.56 525 LEU B C 1
ATOM 11915 O O . LEU B 1 525 ? -31.625 14.156 9.281 1 75.56 525 LEU B O 1
ATOM 11919 N N . THR B 1 526 ? -33.688 13.977 10.234 1 81.75 526 THR B N 1
ATOM 11920 C CA . THR B 1 526 ? -33.125 13.602 11.531 1 81.75 526 THR B CA 1
ATOM 11921 C C . THR B 1 526 ? -32.438 12.25 11.445 1 81.75 526 THR B C 1
ATOM 11923 O O . THR B 1 526 ? -31.328 12.086 11.977 1 81.75 526 THR B O 1
ATOM 11926 N N . VAL B 1 527 ? -33.094 11.367 10.789 1 81 527 VAL B N 1
ATOM 11927 C CA . VAL B 1 527 ? -32.531 10.023 10.656 1 81 527 VAL B CA 1
ATOM 11928 C C . VAL B 1 527 ? -31.25 10.07 9.844 1 81 527 VAL B C 1
ATOM 11930 O O . VAL B 1 527 ? -30.281 9.367 10.164 1 81 527 VAL B O 1
ATOM 11933 N N . GLU B 1 528 ? -31.188 10.875 8.945 1 77.12 528 GLU B N 1
ATOM 11934 C CA . GLU B 1 528 ? -30 10.984 8.102 1 77.12 528 GLU B CA 1
ATOM 11935 C C . GLU B 1 528 ? -28.859 11.633 8.852 1 77.12 528 GLU B C 1
ATOM 11937 O O . GLU B 1 528 ? -27.688 11.312 8.617 1 77.12 528 GLU B O 1
ATOM 11942 N N . THR B 1 529 ? -29.172 12.594 9.539 1 79.06 529 THR B N 1
ATOM 11943 C CA . THR B 1 529 ? -28.141 13.242 10.336 1 79.06 529 THR B CA 1
ATOM 11944 C C . THR B 1 529 ? -27.547 12.266 11.344 1 79.06 529 THR B C 1
ATOM 11946 O O . THR B 1 529 ? -26.328 12.273 11.586 1 79.06 529 THR B O 1
ATOM 11949 N N . ARG B 1 530 ? -28.469 11.477 11.914 1 85.06 530 ARG B N 1
ATOM 11950 C CA . ARG B 1 530 ? -28 10.453 12.836 1 85.06 530 ARG B CA 1
ATOM 11951 C C . ARG B 1 530 ? -27.062 9.477 12.133 1 85.06 530 ARG B C 1
ATOM 11953 O O . ARG B 1 530 ? -26.031 9.086 12.688 1 85.06 530 ARG B O 1
ATOM 11960 N N . ARG B 1 531 ? -27.453 9.109 11.023 1 82.06 531 ARG B N 1
ATOM 11961 C CA . ARG B 1 531 ? -26.672 8.164 10.242 1 82.06 531 ARG B CA 1
ATOM 11962 C C . ARG B 1 531 ? -25.281 8.734 9.922 1 82.06 531 ARG B C 1
ATOM 11964 O O . ARG B 1 531 ? -24.281 8.023 10 1 82.06 531 ARG B O 1
ATOM 11971 N N . ARG B 1 532 ? -25.25 9.898 9.656 1 78.75 532 ARG B N 1
ATOM 11972 C CA . ARG B 1 532 ? -23.984 10.555 9.344 1 78.75 532 ARG B CA 1
ATOM 11973 C C . ARG B 1 532 ? -23.094 10.641 10.586 1 78.75 532 ARG B C 1
ATOM 11975 O O . ARG B 1 532 ? -21.859 10.516 10.484 1 78.75 532 ARG B O 1
ATOM 11982 N N . PHE B 1 533 ? -23.719 10.953 11.57 1 85.19 533 PHE B N 1
ATOM 11983 C CA . PHE B 1 533 ? -22.984 11.016 12.82 1 85.19 533 PHE B CA 1
ATOM 11984 C C . PHE B 1 533 ? -22.297 9.688 13.117 1 85.19 533 PHE B C 1
ATOM 11986 O O . PHE B 1 533 ? -21.109 9.656 13.43 1 85.19 533 PHE B O 1
ATOM 11993 N N . TYR B 1 534 ? -23.031 8.656 12.93 1 88.12 534 TYR B N 1
ATOM 11994 C CA . TYR B 1 534 ? -22.5 7.332 13.242 1 88.12 534 TYR B CA 1
ATOM 11995 C C . TYR B 1 534 ? -21.422 6.926 12.25 1 88.12 534 TYR B C 1
ATOM 11997 O O . TYR B 1 534 ? -20.438 6.277 12.617 1 88.12 534 TYR B O 1
ATOM 12005 N N . THR B 1 535 ? -21.578 7.262 11.078 1 83.19 535 THR B N 1
ATOM 12006 C CA . THR B 1 535 ? -20.562 6.93 10.07 1 83.19 535 THR B CA 1
ATOM 12007 C C . THR B 1 535 ? -19.266 7.684 10.336 1 83.19 535 THR B C 1
ATOM 12009 O O . THR B 1 535 ? -18.172 7.133 10.156 1 83.19 535 THR B O 1
ATOM 12012 N N . THR B 1 536 ? -19.422 8.914 10.68 1 83.5 536 THR B N 1
ATOM 12013 C CA . THR B 1 536 ? -18.234 9.695 11.039 1 83.5 536 THR B CA 1
ATOM 12014 C C . THR B 1 536 ? -17.578 9.125 12.289 1 83.5 536 THR B C 1
ATOM 12016 O O . THR B 1 536 ? -16.344 9.055 12.375 1 83.5 536 THR B O 1
ATOM 12019 N N . LEU B 1 537 ? -18.438 8.766 13.156 1 90.25 537 LEU B N 1
ATOM 12020 C CA . LEU B 1 537 ? -17.938 8.18 14.398 1 90.25 537 LEU B CA 1
ATOM 12021 C C . LEU B 1 537 ? -17.141 6.91 14.117 1 90.25 537 LEU B C 1
ATOM 12023 O O . LEU B 1 537 ? -16.094 6.691 14.711 1 90.25 537 LEU B O 1
ATOM 12027 N N . LYS B 1 538 ? -17.609 6.078 13.266 1 88.62 538 LYS B N 1
ATOM 12028 C CA . LYS B 1 538 ? -16.922 4.852 12.891 1 88.62 538 LYS B CA 1
ATOM 12029 C C . LYS B 1 538 ? -15.531 5.152 12.312 1 88.62 538 LYS B C 1
ATOM 12031 O O . LYS B 1 538 ? -14.562 4.461 12.625 1 88.62 538 LYS B O 1
ATOM 12036 N N . GLY B 1 539 ? -15.516 6.16 11.531 1 84.56 539 GLY B N 1
ATOM 12037 C CA . GLY B 1 539 ? -14.242 6.574 10.969 1 84.56 539 GLY B CA 1
ATOM 12038 C C . GLY B 1 539 ? -13.242 7.039 12.016 1 84.56 539 GLY B C 1
ATOM 12039 O O . GLY B 1 539 ? -12.055 6.715 11.938 1 84.56 539 GLY B O 1
ATOM 12040 N N . ILE B 1 540 ? -13.664 7.711 13.023 1 86.69 540 ILE B N 1
ATOM 12041 C CA . ILE B 1 540 ? -12.805 8.234 14.078 1 86.69 540 ILE B CA 1
ATOM 12042 C C . ILE B 1 540 ? -12.32 7.086 14.961 1 86.69 540 ILE B C 1
ATOM 12044 O O . ILE B 1 540 ? -11.164 7.074 15.398 1 86.69 540 ILE B O 1
ATOM 12048 N N . TYR B 1 541 ? -13.25 6.168 15.25 1 89.69 541 TYR B N 1
ATOM 12049 C CA . TYR B 1 541 ? -12.844 5 16.031 1 89.69 541 TYR B CA 1
ATOM 12050 C C . TYR B 1 541 ? -11.695 4.27 15.336 1 89.69 541 TYR B C 1
ATOM 12052 O O . TYR B 1 541 ? -10.727 3.873 15.992 1 89.69 541 TYR B O 1
ATOM 12060 N N . TRP B 1 542 ? -11.797 4.145 14.109 1 83.44 542 TRP B N 1
ATOM 12061 C CA . TRP B 1 542 ? -10.758 3.443 13.359 1 83.44 542 TRP B CA 1
ATOM 12062 C C . TRP B 1 542 ? -9.469 4.25 13.336 1 83.44 542 TRP B C 1
ATOM 12064 O O . TRP B 1 542 ? -8.375 3.684 13.422 1 83.44 542 TRP B O 1
ATOM 12074 N N . HIS B 1 543 ? -9.617 5.48 13.172 1 81.06 543 HIS B N 1
ATOM 12075 C CA . HIS B 1 543 ? -8.453 6.352 13.195 1 81.06 543 HIS B CA 1
ATOM 12076 C C . HIS B 1 543 ? -7.727 6.27 14.539 1 81.06 543 HIS B C 1
ATOM 12078 O O . HIS B 1 543 ? -6.496 6.309 14.586 1 81.06 543 HIS B O 1
ATOM 12084 N N . GLU B 1 544 ? -8.477 6.191 15.562 1 81.25 544 GLU B N 1
ATOM 12085 C CA . GLU B 1 544 ? -7.891 6.07 16.891 1 81.25 544 GLU B CA 1
ATOM 12086 C C . GLU B 1 544 ? -7.121 4.758 17.031 1 81.25 544 GLU B C 1
ATOM 12088 O O . GLU B 1 544 ? -6.086 4.707 17.703 1 81.25 544 GLU B O 1
ATOM 12093 N N . PHE B 1 545 ? -7.602 3.805 16.469 1 81.38 545 PHE B N 1
ATOM 12094 C CA . PHE B 1 545 ? -6.906 2.523 16.469 1 81.38 545 PHE B CA 1
ATOM 12095 C C . PHE B 1 545 ? -5.621 2.605 15.664 1 81.38 545 PHE B C 1
ATOM 12097 O O . PHE B 1 545 ? -4.562 2.162 16.109 1 81.38 545 PHE B O 1
ATOM 12104 N N . GLU B 1 546 ? -5.719 3.15 14.5 1 75.75 546 GLU B N 1
ATOM 12105 C CA . GLU B 1 546 ? -4.551 3.264 13.633 1 75.75 546 GLU B CA 1
ATOM 12106 C C . GLU B 1 546 ? -3.453 4.098 14.281 1 75.75 546 GLU B C 1
ATOM 12108 O O . GLU B 1 546 ? -2.266 3.84 14.07 1 75.75 546 GLU B O 1
ATOM 12113 N N . SER B 1 547 ? -3.951 5.043 15.062 1 71.75 547 SER B N 1
ATOM 12114 C CA . SER B 1 547 ? -3 5.926 15.727 1 71.75 547 SER B CA 1
ATOM 12115 C C . SER B 1 547 ? -2.486 5.305 17.016 1 71.75 547 SER B C 1
ATOM 12117 O O . SER B 1 547 ? -1.622 5.875 17.688 1 71.75 547 SER B O 1
ATOM 12119 N N . GLY B 1 548 ? -3.037 4.145 17.453 1 70 548 GLY B N 1
ATOM 12120 C CA . GLY B 1 548 ? -2.592 3.43 18.641 1 70 548 GLY B CA 1
ATOM 12121 C C . GLY B 1 548 ? -3.236 3.934 19.906 1 70 548 GLY B C 1
ATOM 12122 O O . GLY B 1 548 ? -2.787 3.605 21.016 1 70 548 GLY B O 1
ATOM 12123 N N . GLN B 1 549 ? -4.219 4.758 19.781 1 73.56 549 GLN B N 1
ATOM 12124 C CA . GLN B 1 549 ? -4.867 5.332 20.953 1 73.56 549 GLN B CA 1
ATOM 12125 C C . GLN B 1 549 ? -5.984 4.426 21.469 1 73.56 549 GLN B C 1
ATOM 12127 O O . GLN B 1 549 ? -6.574 4.695 22.516 1 73.56 549 GLN B O 1
ATOM 12132 N N . CYS B 1 550 ? -6.312 3.488 20.719 1 81.81 550 CYS B N 1
ATOM 12133 C CA . CYS B 1 550 ? -7.344 2.521 21.078 1 81.81 550 CYS B CA 1
ATOM 12134 C C . CYS B 1 550 ? -6.887 1.099 20.781 1 81.81 550 CYS B C 1
ATOM 12136 O O . CYS B 1 550 ? -6.223 0.853 19.781 1 81.81 550 CYS B O 1
ATOM 12138 N N . LEU B 1 551 ? -7.223 0.204 21.734 1 78.44 551 LEU B N 1
ATOM 12139 C CA . LEU B 1 551 ? -6.879 -1.2 21.547 1 78.44 551 LEU B CA 1
ATOM 12140 C C . LEU B 1 551 ? -7.664 -1.802 20.375 1 78.44 551 LEU B C 1
ATOM 12142 O O . LEU B 1 551 ? -8.75 -1.325 20.047 1 78.44 551 LEU B O 1
ATOM 12146 N N . GLY B 1 552 ? -7.055 -2.846 19.812 1 80.06 552 GLY B N 1
ATOM 12147 C CA . GLY B 1 552 ? -7.672 -3.482 18.672 1 80.06 552 GLY B CA 1
ATOM 12148 C C . GLY B 1 552 ? -9.055 -4.039 18.953 1 80.06 552 GLY B C 1
ATOM 12149 O O . GLY B 1 552 ? -10.023 -3.703 18.281 1 80.06 552 GLY B O 1
ATOM 12150 N N . TYR B 1 553 ? -9.141 -4.781 19.969 1 83.81 553 TYR B N 1
ATOM 12151 C CA . TYR B 1 553 ? -10.414 -5.402 20.328 1 83.81 553 TYR B CA 1
ATOM 12152 C C . TYR B 1 553 ? -11.445 -4.352 20.703 1 83.81 553 TYR B C 1
ATOM 12154 O O . TYR B 1 553 ? -12.617 -4.465 20.359 1 83.81 553 TYR B O 1
ATOM 12162 N N . THR B 1 554 ? -11 -3.312 21.344 1 87.38 554 THR B N 1
ATOM 12163 C CA . THR B 1 554 ? -11.898 -2.238 21.766 1 87.38 554 THR B CA 1
ATOM 12164 C C . THR B 1 554 ? -12.461 -1.497 20.562 1 87.38 554 THR B C 1
ATOM 12166 O O . THR B 1 554 ? -13.641 -1.141 20.547 1 87.38 554 THR B O 1
ATOM 12169 N N . SER B 1 555 ? -11.641 -1.299 19.656 1 88.81 555 SER B N 1
ATOM 12170 C CA . SER B 1 555 ? -12.086 -0.592 18.469 1 88.81 555 SER B CA 1
ATOM 12171 C C . SER B 1 555 ? -13.18 -1.372 17.75 1 88.81 555 SER B C 1
ATOM 12173 O O . SER B 1 555 ? -14.117 -0.782 17.203 1 88.81 555 SER B O 1
ATOM 12175 N N . LEU B 1 556 ? -13.086 -2.682 17.797 1 89.69 556 LEU B N 1
ATOM 12176 C CA . LEU B 1 556 ? -14.094 -3.518 17.141 1 89.69 556 LEU B CA 1
ATOM 12177 C C . LEU B 1 556 ? -15.43 -3.422 17.859 1 89.69 556 LEU B C 1
ATOM 12179 O O . LEU B 1 556 ? -16.484 -3.354 17.234 1 89.69 556 LEU B O 1
ATOM 12183 N N . ILE B 1 557 ? -15.352 -3.371 19.109 1 90.88 557 ILE B N 1
ATOM 12184 C CA . ILE B 1 557 ? -16.578 -3.285 19.922 1 90.88 557 ILE B CA 1
ATOM 12185 C C . ILE B 1 557 ? -17.234 -1.931 19.703 1 90.88 557 ILE B C 1
ATOM 12187 O O . ILE B 1 557 ? -18.469 -1.845 19.609 1 90.88 557 ILE B O 1
ATOM 12191 N N . LEU B 1 558 ? -16.422 -0.937 19.625 1 93.12 558 LEU B N 1
ATOM 12192 C CA . LEU B 1 558 ? -16.938 0.41 19.406 1 93.12 558 LEU B CA 1
ATOM 12193 C C . LEU B 1 558 ? -17.594 0.529 18.031 1 93.12 558 LEU B C 1
ATOM 12195 O O . LEU B 1 558 ? -18.688 1.072 17.891 1 93.12 558 LEU B O 1
ATOM 12199 N N . ILE B 1 559 ? -16.984 0.014 17.078 1 90.44 559 ILE B N 1
ATOM 12200 C CA . ILE B 1 559 ? -17.516 0.053 15.711 1 90.44 559 ILE B CA 1
ATOM 12201 C C . ILE B 1 559 ? -18.812 -0.761 15.641 1 90.44 559 ILE B C 1
ATOM 12203 O O . ILE B 1 559 ? -19.766 -0.361 14.977 1 90.44 559 ILE B O 1
ATOM 12207 N N . ASP B 1 560 ? -18.812 -1.873 16.344 1 89.88 560 ASP B N 1
ATOM 12208 C CA . ASP B 1 560 ? -20 -2.717 16.375 1 89.88 560 ASP B CA 1
ATOM 12209 C C . ASP B 1 560 ? -21.172 -1.988 17.031 1 89.88 560 ASP B C 1
ATOM 12211 O O . ASP B 1 560 ? -22.328 -2.166 16.641 1 89.88 560 ASP B O 1
ATOM 12215 N N . SER B 1 561 ? -20.875 -1.217 17.984 1 90.12 561 SER B N 1
ATOM 12216 C CA . SER B 1 561 ? -21.922 -0.437 18.641 1 90.12 561 SER B CA 1
ATOM 12217 C C . SER B 1 561 ? -22.531 0.578 17.688 1 90.12 561 SER B C 1
ATOM 12219 O O . SER B 1 561 ? -23.75 0.816 17.719 1 90.12 561 SER B O 1
ATOM 12221 N N . CYS B 1 562 ? -21.703 1.169 16.891 1 89.25 562 CYS B N 1
ATOM 12222 C CA . CYS B 1 562 ? -22.188 2.107 15.891 1 89.25 562 CYS B CA 1
ATOM 12223 C C . CYS B 1 562 ? -23.062 1.397 14.852 1 89.25 562 CYS B C 1
ATOM 12225 O O . CYS B 1 562 ? -24.094 1.914 14.445 1 89.25 562 CYS B O 1
ATOM 12227 N N . ASN B 1 563 ? -22.672 0.23 14.5 1 88.25 563 ASN B N 1
ATOM 12228 C CA . ASN B 1 563 ? -23.438 -0.533 13.516 1 88.25 563 ASN B CA 1
ATOM 12229 C C . ASN B 1 563 ? -24.797 -0.933 14.062 1 88.25 563 ASN B C 1
ATOM 12231 O O . ASN B 1 563 ? -25.797 -0.9 13.336 1 88.25 563 ASN B O 1
ATOM 12235 N N . ARG B 1 564 ? -24.859 -1.315 15.289 1 88.56 564 ARG B N 1
ATOM 12236 C CA . ARG B 1 564 ? -26.141 -1.666 15.922 1 88.56 564 ARG B CA 1
ATOM 12237 C C . ARG B 1 564 ? -27.047 -0.453 16.016 1 88.56 564 ARG B C 1
ATOM 12239 O O . ARG B 1 564 ? -28.266 -0.575 15.836 1 88.56 564 ARG B O 1
ATOM 12246 N N . ALA B 1 565 ? -26.391 0.644 16.266 1 87.19 565 ALA B N 1
ATOM 12247 C CA . ALA B 1 565 ? -27.156 1.879 16.328 1 87.19 565 ALA B CA 1
ATOM 12248 C C . ALA B 1 565 ? -27.703 2.266 14.945 1 87.19 565 ALA B C 1
ATOM 12250 O O . ALA B 1 565 ? -28.812 2.789 14.828 1 87.19 565 ALA B O 1
ATOM 12251 N N . LEU B 1 566 ? -27 1.976 13.961 1 84.19 566 LEU B N 1
ATOM 12252 C CA . LEU B 1 566 ? -27.391 2.281 12.594 1 84.19 566 LEU B CA 1
ATOM 12253 C C . LEU B 1 566 ? -28.547 1.38 12.148 1 84.19 566 LEU B C 1
ATOM 12255 O O . LEU B 1 566 ? -29.359 1.77 11.305 1 84.19 566 LEU B O 1
ATOM 12259 N N . ASP B 1 567 ? -28.578 0.246 12.773 1 82.69 567 ASP B N 1
ATOM 12260 C CA . ASP B 1 567 ? -29.672 -0.673 12.461 1 82.69 567 ASP B CA 1
ATOM 12261 C C . ASP B 1 567 ? -30.984 -0.185 13.07 1 82.69 567 ASP B C 1
ATOM 12263 O O . ASP B 1 567 ? -32.062 -0.481 12.547 1 82.69 567 ASP B O 1
ATOM 12267 N N . ASN B 1 568 ? -30.844 0.525 14.18 1 78.88 568 ASN B N 1
ATOM 12268 C CA . ASN B 1 568 ? -32.031 1.091 14.828 1 78.88 568 ASN B CA 1
ATOM 12269 C C . ASN B 1 568 ? -32.094 2.604 14.641 1 78.88 568 ASN B C 1
ATOM 12271 O O . ASN B 1 568 ? -32.125 3.354 15.617 1 78.88 568 ASN B O 1
ATOM 12275 N N . GLU B 1 569 ? -32.156 3.041 13.391 1 69.56 569 GLU B N 1
ATOM 12276 C CA . GLU B 1 569 ? -31.969 4.445 13.031 1 69.56 569 GLU B CA 1
ATOM 12277 C C . GLU B 1 569 ? -33.125 5.297 13.508 1 69.56 569 GLU B C 1
ATOM 12279 O O . GLU B 1 569 ? -32.969 6.5 13.734 1 69.56 569 GLU B O 1
ATOM 12284 N N . SER B 1 570 ? -34.25 4.684 13.664 1 70.06 570 SER B N 1
ATOM 12285 C CA . SER B 1 570 ? -35.438 5.473 13.977 1 70.06 570 SER B CA 1
ATOM 12286 C C . SER B 1 570 ? -35.469 5.879 15.445 1 70.06 570 SER B C 1
ATOM 12288 O O . SER B 1 570 ? -36.156 6.828 15.82 1 70.06 570 SER B O 1
ATOM 12290 N N . GLN B 1 571 ? -34.625 5.312 16.141 1 77.31 571 GLN B N 1
ATOM 12291 C CA . GLN B 1 571 ? -34.656 5.609 17.562 1 77.31 571 GLN B CA 1
ATOM 12292 C C . GLN B 1 571 ? -33.562 6.613 17.922 1 77.31 571 GLN B C 1
ATOM 12294 O O . GLN B 1 571 ? -32.688 6.898 17.125 1 77.31 571 GLN B O 1
ATOM 12299 N N . THR B 1 572 ? -33.781 7.242 19 1 85.44 572 THR B N 1
ATOM 12300 C CA . THR B 1 572 ? -32.781 8.18 19.516 1 85.44 572 THR B CA 1
ATOM 12301 C C . THR B 1 572 ? -31.422 7.484 19.703 1 85.44 572 THR B C 1
ATOM 12303 O O . THR B 1 572 ? -31.359 6.258 19.797 1 85.44 572 THR B O 1
ATOM 12306 N N . MET B 1 573 ? -30.453 8.234 19.594 1 89.44 573 MET B N 1
ATOM 12307 C CA . MET B 1 573 ? -29.094 7.695 19.688 1 89.44 573 MET B CA 1
ATOM 12308 C C . MET B 1 573 ? -28.922 6.91 20.984 1 89.44 573 MET B C 1
ATOM 12310 O O . MET B 1 573 ? -29.281 7.391 22.062 1 89.44 573 MET B O 1
ATOM 12314 N N . SER B 1 574 ? -28.609 5.641 20.938 1 86 574 SER B N 1
ATOM 12315 C CA . SER B 1 574 ? -28.438 4.766 22.094 1 86 574 SER B CA 1
ATOM 12316 C C . SER B 1 574 ? -27.188 3.912 21.969 1 86 574 SER B C 1
ATOM 12318 O O . SER B 1 574 ? -27.188 2.742 22.359 1 86 574 SER B O 1
ATOM 12320 N N . ASP B 1 575 ? -26.188 4.461 21.391 1 88.31 575 ASP B N 1
ATOM 12321 C CA . ASP B 1 575 ? -24.984 3.672 21.125 1 88.31 575 ASP B CA 1
ATOM 12322 C C . ASP B 1 575 ? -24.281 3.283 22.422 1 88.31 575 ASP B C 1
ATOM 12324 O O . ASP B 1 575 ? -23.812 2.154 22.562 1 88.31 575 ASP B O 1
ATOM 12328 N N . TRP B 1 576 ? -24.25 4.145 23.438 1 90.38 576 TRP B N 1
ATOM 12329 C CA . TRP B 1 576 ? -23.609 3.795 24.703 1 90.38 576 TRP B CA 1
ATOM 12330 C C . TRP B 1 576 ? -24.438 2.777 25.469 1 90.38 576 TRP B C 1
ATOM 12332 O O . TRP B 1 576 ? -23.891 1.881 26.109 1 90.38 576 TRP B O 1
ATOM 12342 N N . ASP B 1 577 ? -25.734 2.957 25.422 1 87 577 ASP B N 1
ATOM 12343 C CA . ASP B 1 577 ? -26.625 2.025 26.125 1 87 577 ASP B CA 1
ATOM 12344 C C . ASP B 1 577 ? -26.375 0.589 25.672 1 87 577 ASP B C 1
ATOM 12346 O O . ASP B 1 577 ? -26.359 -0.333 26.484 1 87 577 ASP B O 1
ATOM 12350 N N . THR B 1 578 ? -26.203 0.504 24.469 1 86.69 578 THR B N 1
ATOM 12351 C CA . THR B 1 578 ? -25.938 -0.819 23.922 1 86.69 578 THR B CA 1
ATOM 12352 C C . THR B 1 578 ? -24.547 -1.291 24.297 1 86.69 578 THR B C 1
ATOM 12354 O O . THR B 1 578 ? -24.344 -2.469 24.594 1 86.69 578 THR B O 1
ATOM 12357 N N . LEU B 1 579 ? -23.609 -0.382 24.25 1 90.81 579 LEU B N 1
ATOM 12358 C CA . LEU B 1 579 ? -22.219 -0.704 24.547 1 90.81 579 LEU B CA 1
ATOM 12359 C C . LEU B 1 579 ? -22.047 -1.049 26.016 1 90.81 579 LEU B C 1
ATOM 12361 O O . LEU B 1 579 ? -21.266 -1.935 26.375 1 90.81 579 LEU B O 1
ATOM 12365 N N . GLU B 1 580 ? -22.75 -0.349 26.859 1 89.19 580 GLU B N 1
ATOM 12366 C CA . GLU B 1 580 ? -22.672 -0.582 28.297 1 89.19 580 GLU B CA 1
ATOM 12367 C C . GLU B 1 580 ? -23.047 -2.014 28.656 1 89.19 580 GLU B C 1
ATOM 12369 O O . GLU B 1 580 ? -22.406 -2.652 29.484 1 89.19 580 GLU B O 1
ATOM 12374 N N . LYS B 1 581 ? -24.047 -2.488 28 1 84.62 581 LYS B N 1
ATOM 12375 C CA . LYS B 1 581 ? -24.531 -3.84 28.25 1 84.62 581 LYS B CA 1
ATOM 12376 C C . LYS B 1 581 ? -23.5 -4.883 27.828 1 84.62 581 LYS B C 1
ATOM 12378 O O . LYS B 1 581 ? -23.406 -5.945 28.438 1 84.62 581 LYS B O 1
ATOM 12383 N N . ASP B 1 582 ? -22.766 -4.566 26.812 1 84.44 582 ASP B N 1
ATOM 12384 C CA . ASP B 1 582 ? -21.766 -5.5 26.297 1 84.44 582 ASP B CA 1
ATOM 12385 C C . ASP B 1 582 ? -20.516 -5.48 27.156 1 84.44 582 ASP B C 1
ATOM 12387 O O . ASP B 1 582 ? -19.828 -6.5 27.297 1 84.44 582 ASP B O 1
ATOM 12391 N N . LEU B 1 583 ? -20.141 -4.352 27.672 1 85.44 583 LEU B N 1
ATOM 12392 C CA . LEU B 1 583 ? -18.859 -4.184 28.359 1 85.44 583 LEU B CA 1
ATOM 12393 C C . LEU B 1 583 ? -18.984 -4.551 29.828 1 85.44 583 LEU B C 1
ATOM 12395 O O . LEU B 1 583 ? -18.016 -5.016 30.438 1 85.44 583 LEU B O 1
ATOM 12399 N N . TYR B 1 584 ? -20.172 -4.23 30.406 1 78.94 584 TYR B N 1
ATOM 12400 C CA . TYR B 1 584 ? -20.25 -4.383 31.859 1 78.94 584 TYR B CA 1
ATOM 12401 C C . TYR B 1 584 ? -21.5 -5.145 32.25 1 78.94 584 TYR B C 1
ATOM 12403 O O . TYR B 1 584 ? -22.625 -4.727 31.953 1 78.94 584 TYR B O 1
ATOM 12411 N N . ASN B 1 585 ? -21.297 -6.355 32.531 1 76.69 585 ASN B N 1
ATOM 12412 C CA . ASN B 1 585 ? -22.344 -7.133 33.188 1 76.69 585 ASN B CA 1
ATOM 12413 C C . ASN B 1 585 ? -22.062 -7.359 34.656 1 76.69 585 ASN B C 1
ATOM 12415 O O . ASN B 1 585 ? -21.094 -8.031 35 1 76.69 585 ASN B O 1
ATOM 12419 N N . GLN B 1 586 ? -22.859 -6.734 35.5 1 67.69 586 GLN B N 1
ATOM 12420 C CA . GLN B 1 586 ? -22.625 -6.758 36.938 1 67.69 586 GLN B CA 1
ATOM 12421 C C . GLN B 1 586 ? -22.5 -8.188 37.469 1 67.69 586 GLN B C 1
ATOM 12423 O O . GLN B 1 586 ? -21.656 -8.484 38.312 1 67.69 586 GLN B O 1
ATOM 12428 N N . ARG B 1 587 ? -23.359 -9.062 36.906 1 70.94 587 ARG B N 1
ATOM 12429 C CA . ARG B 1 587 ? -23.328 -10.453 37.344 1 70.94 587 ARG B CA 1
ATOM 12430 C C . ARG B 1 587 ? -22 -11.117 36.969 1 70.94 587 ARG B C 1
ATOM 12432 O O . ARG B 1 587 ? -21.438 -11.875 37.75 1 70.94 587 ARG B O 1
ATOM 12439 N N . GLU B 1 588 ? -21.609 -10.773 35.781 1 78.94 588 GLU B N 1
ATOM 12440 C CA . GLU B 1 588 ? -20.359 -11.359 35.281 1 78.94 588 GLU B CA 1
ATOM 12441 C C . GLU B 1 588 ? -19.172 -10.852 36.094 1 78.94 588 GLU B C 1
ATOM 12443 O O . GLU B 1 588 ? -18.25 -11.617 36.406 1 78.94 588 GLU B O 1
ATOM 12448 N N . MET B 1 589 ? -19.25 -9.609 36.438 1 74 589 MET B N 1
ATOM 12449 C CA . MET B 1 589 ? -18.141 -9.016 37.188 1 74 589 MET B CA 1
ATOM 12450 C C . MET B 1 589 ? -18.094 -9.578 38.625 1 74 589 MET B C 1
ATOM 12452 O O . MET B 1 589 ? -17.016 -9.859 39.125 1 74 589 MET B O 1
ATOM 12456 N N . ARG B 1 590 ? -19.234 -9.789 39.188 1 65.81 590 ARG B N 1
ATOM 12457 C CA . ARG B 1 590 ? -19.297 -10.359 40.531 1 65.81 590 ARG B CA 1
ATOM 12458 C C . ARG B 1 590 ? -18.812 -11.805 40.531 1 65.81 590 ARG B C 1
ATOM 12460 O O . ARG B 1 590 ? -18.141 -12.242 41.469 1 65.81 590 ARG B O 1
ATOM 12467 N N . PHE B 1 591 ? -19.203 -12.359 39.438 1 76.81 591 PHE B N 1
ATOM 12468 C CA . PHE B 1 591 ? -18.797 -13.75 39.281 1 76.81 591 PHE B CA 1
ATOM 12469 C C . PHE B 1 591 ? -17.281 -13.859 39.188 1 76.81 591 PHE B C 1
ATOM 12471 O O . PHE B 1 591 ? -16.672 -14.672 39.906 1 76.81 591 PHE B O 1
ATOM 12478 N N . TYR B 1 592 ? -16.672 -13.078 38.375 1 74.5 592 TYR B N 1
ATOM 12479 C CA . TYR B 1 592 ? -15.227 -13.109 38.219 1 74.5 592 TYR B CA 1
ATOM 12480 C C . TYR B 1 592 ? -14.531 -12.68 39.5 1 74.5 592 TYR B C 1
ATOM 12482 O O . TYR B 1 592 ? -13.484 -13.219 39.875 1 74.5 592 TYR B O 1
ATOM 12490 N N . ASN B 1 593 ? -15.125 -11.727 40.25 1 66.19 593 ASN B N 1
ATOM 12491 C CA . ASN B 1 593 ? -14.547 -11.25 41.5 1 66.19 593 ASN B CA 1
ATOM 12492 C C . ASN B 1 593 ? -14.57 -12.328 42.562 1 66.19 593 ASN B C 1
ATOM 12494 O O . ASN B 1 593 ? -13.625 -12.453 43.344 1 66.19 593 ASN B O 1
ATOM 12498 N N . LYS B 1 594 ? -15.609 -13.148 42.531 1 66.56 594 LYS B N 1
ATOM 12499 C CA . LYS B 1 594 ? -15.719 -14.25 43.469 1 66.56 594 LYS B CA 1
ATOM 12500 C C . LYS B 1 594 ? -14.719 -15.352 43.156 1 66.56 594 LYS B C 1
ATOM 12502 O O . LYS B 1 594 ? -14.117 -15.93 44.062 1 66.56 594 LYS B O 1
ATOM 12507 N N . LEU B 1 595 ? -14.57 -15.562 41.906 1 75 595 LEU B N 1
ATOM 12508 C CA . LEU B 1 595 ? -13.672 -16.625 41.469 1 75 595 LEU B CA 1
ATOM 12509 C C . LEU B 1 595 ? -12.211 -16.219 41.656 1 75 595 LEU B C 1
ATOM 12511 O O . LEU B 1 595 ? -11.336 -17.062 41.781 1 75 595 LEU B O 1
ATOM 12515 N N . SER B 1 596 ? -11.953 -15.008 41.5 1 68.62 596 SER B N 1
ATOM 12516 C CA . SER B 1 596 ? -10.594 -14.5 41.625 1 68.62 596 SER B CA 1
ATOM 12517 C C . SER B 1 596 ? -10.055 -14.711 43.031 1 68.62 596 SER B C 1
ATOM 12519 O O . SER B 1 596 ? -8.844 -14.719 43.25 1 68.62 596 SER B O 1
ATOM 12521 N N . LYS B 1 597 ? -10.906 -15.016 44.031 1 59.75 597 LYS B N 1
ATOM 12522 C CA . LYS B 1 597 ? -10.5 -15.211 45.406 1 59.75 597 LYS B CA 1
ATOM 12523 C C . LYS B 1 597 ? -10.109 -16.672 45.688 1 59.75 597 LYS B C 1
ATOM 12525 O O . LYS B 1 597 ? -9.531 -16.984 46.719 1 59.75 597 LYS B O 1
ATOM 12530 N N . ILE B 1 598 ? -10.406 -17.375 44.656 1 63.84 598 ILE B N 1
ATOM 12531 C CA . ILE B 1 598 ? -10.008 -18.766 44.812 1 63.84 598 ILE B CA 1
ATOM 12532 C C . ILE B 1 598 ? -8.523 -18.906 44.469 1 63.84 598 ILE B C 1
ATOM 12534 O O . ILE B 1 598 ? -8.055 -18.438 43.438 1 63.84 598 ILE B O 1
ATOM 12538 N N . PRO B 1 599 ? -7.598 -19.297 45.469 1 58.28 599 PRO B N 1
ATOM 12539 C CA . PRO B 1 599 ? -6.137 -19.219 45.406 1 58.28 599 PRO B CA 1
ATOM 12540 C C . PRO B 1 599 ? -5.578 -19.75 44.062 1 58.28 599 PRO B C 1
ATOM 12542 O O . PRO B 1 599 ? -4.672 -19.125 43.5 1 58.28 599 PRO B O 1
ATOM 12545 N N . LEU B 1 600 ? -5.934 -20.844 43.344 1 58.62 600 LEU B N 1
ATOM 12546 C CA . LEU B 1 600 ? -5.305 -21.391 42.156 1 58.62 600 LEU B CA 1
ATOM 12547 C C . LEU B 1 600 ? -5.902 -20.766 40.906 1 58.62 600 LEU B C 1
ATOM 12549 O O . LEU B 1 600 ? -5.172 -20.391 39.969 1 58.62 600 LEU B O 1
ATOM 12553 N N . LEU B 1 601 ? -7.07 -20.656 40.812 1 64.56 601 LEU B N 1
ATOM 12554 C CA . LEU B 1 601 ? -7.773 -20.141 39.656 1 64.56 601 LEU B CA 1
ATOM 12555 C C . LEU B 1 601 ? -7.863 -18.625 39.719 1 64.56 601 LEU B C 1
ATOM 12557 O O . LEU B 1 601 ? -8.156 -17.984 38.688 1 64.56 601 LEU B O 1
ATOM 12561 N N . GLY B 1 602 ? -7.492 -18.172 40.812 1 60.31 602 GLY B N 1
ATOM 12562 C CA . GLY B 1 602 ? -7.676 -16.75 41.094 1 60.31 602 GLY B CA 1
ATOM 12563 C C . GLY B 1 602 ? -6.797 -15.859 40.25 1 60.31 602 GLY B C 1
ATOM 12564 O O . GLY B 1 602 ? -7.246 -14.812 39.75 1 60.31 602 GLY B O 1
ATOM 12565 N N . ARG B 1 603 ? -5.66 -16.391 39.969 1 61.12 603 ARG B N 1
ATOM 12566 C CA . ARG B 1 603 ? -4.75 -15.57 39.188 1 61.12 603 ARG B CA 1
ATOM 12567 C C . ARG B 1 603 ? -5.258 -15.414 37.75 1 61.12 603 ARG B C 1
ATOM 12569 O O . ARG B 1 603 ? -5.172 -14.328 37.156 1 61.12 603 ARG B O 1
ATOM 12576 N N . PHE B 1 604 ? -5.734 -16.516 37.281 1 73.25 604 PHE B N 1
ATOM 12577 C CA . PHE B 1 604 ? -6.246 -16.484 35.906 1 73.25 604 PHE B CA 1
ATOM 12578 C C . PHE B 1 604 ? -7.453 -15.562 35.812 1 73.25 604 PHE B C 1
ATOM 12580 O O . PHE B 1 604 ? -7.547 -14.758 34.875 1 73.25 604 PHE B O 1
ATOM 12587 N N . PHE B 1 605 ? -8.328 -15.648 36.75 1 72.44 605 PHE B N 1
ATOM 12588 C CA . PHE B 1 605 ? -9.555 -14.867 36.688 1 72.44 605 PHE B CA 1
ATOM 12589 C C . PHE B 1 605 ? -9.289 -13.406 37.031 1 72.44 605 PHE B C 1
ATOM 12591 O O . PHE B 1 605 ? -9.945 -12.508 36.5 1 72.44 605 PHE B O 1
ATOM 12598 N N . LYS B 1 606 ? -8.336 -13.227 37.812 1 68.19 606 LYS B N 1
ATOM 12599 C CA . LYS B 1 606 ? -7.957 -11.852 38.094 1 68.19 606 LYS B CA 1
ATOM 12600 C C . LYS B 1 606 ? -7.383 -11.172 36.875 1 68.19 606 LYS B C 1
ATOM 12602 O O . LYS B 1 606 ? -7.688 -10.008 36.594 1 68.19 606 LYS B O 1
ATOM 12607 N N . LYS B 1 607 ? -6.613 -11.922 36.219 1 71.5 607 LYS B N 1
ATOM 12608 C CA . LYS B 1 607 ? -6.043 -11.398 34.969 1 71.5 607 LYS B CA 1
ATOM 12609 C C . LYS B 1 607 ? -7.133 -11.109 33.938 1 71.5 607 LYS B C 1
ATOM 12611 O O . LYS B 1 607 ? -7.074 -10.102 33.25 1 71.5 607 LYS B O 1
ATOM 12616 N N . HIS B 1 608 ? -8.039 -12.008 33.906 1 76.62 608 HIS B N 1
ATOM 12617 C CA . HIS B 1 608 ? -9.148 -11.828 32.969 1 76.62 608 HIS B CA 1
ATOM 12618 C C . HIS B 1 608 ? -10.016 -10.641 33.344 1 76.62 608 HIS B C 1
ATOM 12620 O O . HIS B 1 608 ? -10.477 -9.891 32.5 1 76.62 608 HIS B O 1
ATOM 12626 N N . LEU B 1 609 ? -10.188 -10.539 34.688 1 73.12 609 LEU B N 1
ATOM 12627 C CA . LEU B 1 609 ? -10.969 -9.414 35.188 1 73.12 609 LEU B CA 1
ATOM 12628 C C . LEU B 1 609 ? -10.281 -8.094 34.844 1 73.12 609 LEU B C 1
ATOM 12630 O O . LEU B 1 609 ? -10.93 -7.152 34.375 1 73.12 609 LEU B O 1
ATOM 12634 N N . TYR B 1 610 ? -9.078 -8.055 35.062 1 70.25 610 TYR B N 1
ATOM 12635 C CA . TYR B 1 610 ? -8.344 -6.828 34.781 1 70.25 610 TYR B CA 1
ATOM 12636 C C . TYR B 1 610 ? -8.352 -6.516 33.281 1 70.25 610 TYR B C 1
ATOM 12638 O O . TYR B 1 610 ? -8.469 -5.355 32.875 1 70.25 610 TYR B O 1
ATOM 12646 N N . SER B 1 611 ? -8.258 -7.512 32.531 1 77.5 611 SER B N 1
ATOM 12647 C CA . SER B 1 611 ? -8.281 -7.309 31.078 1 77.5 611 SER B CA 1
ATOM 12648 C C . SER B 1 611 ? -9.633 -6.758 30.625 1 77.5 611 SER B C 1
ATOM 12650 O O . SER B 1 611 ? -9.695 -5.91 29.719 1 77.5 611 SER B O 1
ATOM 12652 N N . LYS B 1 612 ? -10.594 -7.234 31.266 1 80.12 612 LYS B N 1
ATOM 12653 C CA . LYS B 1 612 ? -11.93 -6.766 30.938 1 80.12 612 LYS B CA 1
ATOM 12654 C C . LYS B 1 612 ? -12.125 -5.309 31.344 1 80.12 612 LYS B C 1
ATOM 12656 O O . LYS B 1 612 ? -12.742 -4.527 30.625 1 80.12 612 LYS B O 1
ATOM 12661 N N . ILE B 1 613 ? -11.625 -5.016 32.531 1 78.62 613 ILE B N 1
ATOM 12662 C CA . ILE B 1 613 ? -11.766 -3.646 33 1 78.62 613 ILE B CA 1
ATOM 12663 C C . ILE B 1 613 ? -10.93 -2.707 32.156 1 78.62 613 ILE B C 1
ATOM 12665 O O . ILE B 1 613 ? -11.344 -1.581 31.859 1 78.62 613 ILE B O 1
ATOM 12669 N N . ILE B 1 614 ? -9.844 -3.15 31.734 1 78.69 614 ILE B N 1
ATOM 12670 C CA . ILE B 1 614 ? -9 -2.354 30.859 1 78.69 614 ILE B CA 1
ATOM 12671 C C . ILE B 1 614 ? -9.719 -2.092 29.547 1 78.69 614 ILE B C 1
ATOM 12673 O O . ILE B 1 614 ? -9.734 -0.961 29.047 1 78.69 614 ILE B O 1
ATOM 12677 N N . THR B 1 615 ? -10.289 -3.08 29.016 1 85.31 615 THR B N 1
ATOM 12678 C CA . THR B 1 615 ? -11.023 -2.945 27.766 1 85.31 615 THR B CA 1
ATOM 12679 C C . THR B 1 615 ? -12.203 -1.984 27.938 1 85.31 615 THR B C 1
ATOM 12681 O O . THR B 1 615 ? -12.484 -1.177 27.047 1 85.31 615 THR B O 1
ATOM 12684 N N . THR B 1 616 ? -12.836 -2.117 29.094 1 86.44 616 THR B N 1
ATOM 12685 C CA . THR B 1 616 ? -13.992 -1.27 29.344 1 86.44 616 THR B CA 1
ATOM 12686 C C . THR B 1 616 ? -13.578 0.194 29.469 1 86.44 616 THR B C 1
ATOM 12688 O O . THR B 1 616 ? -14.242 1.076 28.906 1 86.44 616 THR B O 1
ATOM 12691 N N . TYR B 1 617 ? -12.562 0.417 30.109 1 82.88 617 TYR B N 1
ATOM 12692 C CA . TYR B 1 617 ? -12.109 1.794 30.25 1 82.88 617 TYR B CA 1
ATOM 12693 C C . TYR B 1 617 ? -11.594 2.342 28.922 1 82.88 617 TYR B C 1
ATOM 12695 O O . TYR B 1 617 ? -11.836 3.506 28.594 1 82.88 617 TYR B O 1
ATOM 12703 N N . ASP B 1 618 ? -10.828 1.557 28.297 1 84 618 ASP B N 1
ATOM 12704 C CA . ASP B 1 618 ? -10.336 1.962 26.984 1 84 618 ASP B CA 1
ATOM 12705 C C . ASP B 1 618 ? -11.492 2.318 26.062 1 84 618 ASP B C 1
ATOM 12707 O O . ASP B 1 618 ? -11.422 3.305 25.328 1 84 618 ASP B O 1
ATOM 12711 N N . ALA B 1 619 ? -12.508 1.535 26.094 1 90.62 619 ALA B N 1
ATOM 12712 C CA . ALA B 1 619 ? -13.68 1.769 25.25 1 90.62 619 ALA B CA 1
ATOM 12713 C C . ALA B 1 619 ? -14.391 3.059 25.641 1 90.62 619 ALA B C 1
ATOM 12715 O O . ALA B 1 619 ? -14.781 3.852 24.781 1 90.62 619 ALA B O 1
ATOM 12716 N N . ALA B 1 620 ? -14.484 3.254 26.922 1 89.25 620 ALA B N 1
ATOM 12717 C CA . ALA B 1 620 ? -15.195 4.434 27.422 1 89.25 620 ALA B CA 1
ATOM 12718 C C . ALA B 1 620 ? -14.422 5.711 27.094 1 89.25 620 ALA B C 1
ATOM 12720 O O . ALA B 1 620 ? -15.008 6.707 26.672 1 89.25 620 ALA B O 1
ATOM 12721 N N . SER B 1 621 ? -13.18 5.656 27.344 1 83.88 621 SER B N 1
ATOM 12722 C CA . SER B 1 621 ? -12.359 6.832 27.062 1 83.88 621 SER B CA 1
ATOM 12723 C C . SER B 1 621 ? -12.352 7.176 25.578 1 83.88 621 SER B C 1
ATOM 12725 O O . SER B 1 621 ? -12.438 8.344 25.203 1 83.88 621 SER B O 1
ATOM 12727 N N . THR B 1 622 ? -12.234 6.195 24.766 1 88.88 622 THR B N 1
ATOM 12728 C CA . THR B 1 622 ? -12.25 6.41 23.328 1 88.88 622 THR B CA 1
ATOM 12729 C C . THR B 1 622 ? -13.617 6.895 22.859 1 88.88 622 THR B C 1
ATOM 12731 O O . THR B 1 622 ? -13.711 7.719 21.953 1 88.88 622 THR B O 1
ATOM 12734 N N . PHE B 1 623 ? -14.641 6.316 23.531 1 93.81 623 PHE B N 1
ATOM 12735 C CA . PHE B 1 623 ? -16 6.715 23.203 1 93.81 623 PHE B CA 1
ATOM 12736 C C . PHE B 1 623 ? -16.203 8.211 23.422 1 93.81 623 PHE B C 1
ATOM 12738 O O . PHE B 1 623 ? -16.719 8.906 22.531 1 93.81 623 PHE B O 1
ATOM 12745 N N . ILE B 1 624 ? -15.758 8.727 24.5 1 88.75 624 ILE B N 1
ATOM 12746 C CA . ILE B 1 624 ? -15.93 10.133 24.875 1 88.75 624 ILE B CA 1
ATOM 12747 C C . ILE B 1 624 ? -15.141 11.008 23.891 1 88.75 624 ILE B C 1
ATOM 12749 O O . ILE B 1 624 ? -15.688 11.969 23.344 1 88.75 624 ILE B O 1
ATOM 12753 N N . LYS B 1 625 ? -13.977 10.656 23.688 1 84.94 625 LYS B N 1
ATOM 12754 C CA . LYS B 1 625 ? -13.109 11.438 22.812 1 84.94 625 LYS B CA 1
ATOM 12755 C C . LYS B 1 625 ? -13.641 11.461 21.375 1 84.94 625 LYS B C 1
ATOM 12757 O O . LYS B 1 625 ? -13.656 12.508 20.734 1 84.94 625 LYS B O 1
ATOM 12762 N N . ALA B 1 626 ? -14.047 10.328 20.875 1 90.62 626 ALA B N 1
ATOM 12763 C CA . ALA B 1 626 ? -14.516 10.211 19.5 1 90.62 626 ALA B CA 1
ATOM 12764 C C . ALA B 1 626 ? -15.82 10.977 19.297 1 90.62 626 ALA B C 1
ATOM 12766 O O . ALA B 1 626 ? -16.031 11.602 18.25 1 90.62 626 ALA B O 1
ATOM 12767 N N . HIS B 1 627 ? -16.703 10.867 20.25 1 91.88 627 HIS B N 1
ATOM 12768 C CA . HIS B 1 627 ? -17.969 11.594 20.156 1 91.88 627 HIS B CA 1
ATOM 12769 C C . HIS B 1 627 ? -17.734 13.102 20.125 1 91.88 627 HIS B C 1
ATOM 12771 O O . HIS B 1 627 ? -18.391 13.82 19.359 1 91.88 627 HIS B O 1
ATOM 12777 N N . GLU B 1 628 ? -16.859 13.57 20.938 1 86.62 628 GLU B N 1
ATOM 12778 C CA . GLU B 1 628 ? -16.547 14.992 20.984 1 86.62 628 GLU B CA 1
ATOM 12779 C C . GLU B 1 628 ? -15.914 15.461 19.672 1 86.62 628 GLU B C 1
ATOM 12781 O O . GLU B 1 628 ? -16.266 16.531 19.156 1 86.62 628 GLU B O 1
ATOM 12786 N N . GLU B 1 629 ? -15.078 14.688 19.156 1 84.69 629 GLU B N 1
ATOM 12787 C CA . GLU B 1 629 ? -14.43 15.023 17.891 1 84.69 629 GLU B CA 1
ATOM 12788 C C . GLU B 1 629 ? -15.438 15.023 16.75 1 84.69 629 GLU B C 1
ATOM 12790 O O . GLU B 1 629 ? -15.352 15.844 15.836 1 84.69 629 GLU B O 1
ATOM 12795 N N . THR B 1 630 ? -16.344 14.055 16.781 1 87.75 630 THR B N 1
ATOM 12796 C CA . THR B 1 630 ? -17.359 13.977 15.734 1 87.75 630 THR B CA 1
ATOM 12797 C C . THR B 1 630 ? -18.266 15.211 15.773 1 87.75 630 THR B C 1
ATOM 12799 O O . THR B 1 630 ? -18.641 15.742 14.734 1 87.75 630 THR B O 1
ATOM 12802 N N . GLU B 1 631 ? -18.578 15.594 16.938 1 82.75 631 GLU B N 1
ATOM 12803 C CA . GLU B 1 631 ? -19.406 16.781 17.094 1 82.75 631 GLU B CA 1
ATOM 12804 C C . GLU B 1 631 ? -18.719 18.016 16.516 1 82.75 631 GLU B C 1
ATOM 12806 O O . GLU B 1 631 ? -19.359 18.828 15.844 1 82.75 631 GLU B O 1
ATOM 12811 N N . GLU B 1 632 ? -17.484 18.109 16.719 1 75.94 632 GLU B N 1
ATOM 12812 C CA . GLU B 1 632 ? -16.703 19.234 16.219 1 75.94 632 GLU B CA 1
ATOM 12813 C C . GLU B 1 632 ? -16.625 19.203 14.695 1 75.94 632 GLU B C 1
ATOM 12815 O O . GLU B 1 632 ? -16.734 20.234 14.039 1 75.94 632 GLU B O 1
ATOM 12820 N N . LEU B 1 633 ? -16.406 18.078 14.188 1 73.81 633 LEU B N 1
ATOM 12821 C CA . LEU B 1 633 ? -16.266 17.922 12.742 1 73.81 633 LEU B CA 1
ATOM 12822 C C . LEU B 1 633 ? -17.578 18.219 12.039 1 73.81 633 LEU B C 1
ATOM 12824 O O . LEU B 1 633 ? -17.594 18.812 10.961 1 73.81 633 LEU B O 1
ATOM 12828 N N . MET B 1 634 ? -18.656 17.719 12.602 1 75.06 634 MET B N 1
ATOM 12829 C CA . MET B 1 634 ? -19.969 17.938 12.008 1 75.06 634 MET B CA 1
ATOM 12830 C C . MET B 1 634 ? -20.344 19.422 12.039 1 75.06 634 MET B C 1
ATOM 12832 O O . MET B 1 634 ? -21.016 19.922 11.125 1 75.06 634 MET B O 1
ATOM 12836 N N . ASP B 1 635 ? -19.891 20.031 13.008 1 66.44 635 ASP B N 1
ATOM 12837 C CA . ASP B 1 635 ? -20.156 21.453 13.125 1 66.44 635 ASP B CA 1
ATOM 12838 C C . ASP B 1 635 ? -19.406 22.25 12.055 1 66.44 635 ASP B C 1
ATOM 12840 O O . ASP B 1 635 ? -19.922 23.234 11.531 1 66.44 635 ASP B O 1
ATOM 12844 N N . GLN B 1 636 ? -18.25 21.781 11.766 1 61.81 636 GLN B N 1
ATOM 12845 C CA . GLN B 1 636 ? -17.406 22.453 10.781 1 61.81 636 GLN B CA 1
ATOM 12846 C C . GLN B 1 636 ? -17.906 22.203 9.367 1 61.81 636 GLN B C 1
ATOM 12848 O O . GLN B 1 636 ? -17.719 23.031 8.469 1 61.81 636 GLN B O 1
ATOM 12853 N N . MET B 1 637 ? -18.422 21 9.188 1 57.28 637 MET B N 1
ATOM 12854 C CA . MET B 1 637 ? -18.828 20.641 7.836 1 57.28 637 MET B CA 1
ATOM 12855 C C . MET B 1 637 ? -20.094 21.406 7.426 1 57.28 637 MET B C 1
ATOM 12857 O O . MET B 1 637 ? -20.469 21.391 6.258 1 57.28 637 MET B O 1
ATOM 12861 N N . GLU B 1 638 ? -20.375 22.609 7.746 1 51.12 638 GLU B N 1
ATOM 12862 C CA . GLU B 1 638 ? -21.5 23.438 7.352 1 51.12 638 GLU B CA 1
ATOM 12863 C C . GLU B 1 638 ? -22.484 22.672 6.488 1 51.12 638 GLU B C 1
ATOM 12865 O O . GLU B 1 638 ? -22.781 23.062 5.359 1 51.12 638 GLU B O 1
ATOM 12870 N N . ILE B 1 639 ? -22.734 21.422 6.684 1 50.56 639 ILE B N 1
ATOM 12871 C CA . ILE B 1 639 ? -23.719 20.734 5.859 1 50.56 639 ILE B CA 1
ATOM 12872 C C . ILE B 1 639 ? -25.078 21.391 6.043 1 50.56 639 ILE B C 1
ATOM 12874 O O . ILE B 1 639 ? -25.469 21.719 7.164 1 50.56 639 ILE B O 1
ATOM 12878 N N . ASP B 1 640 ? -25.547 22.016 5.027 1 49.91 640 ASP B N 1
ATOM 12879 C CA . ASP B 1 640 ? -26.844 22.703 5.008 1 49.91 640 ASP B CA 1
ATOM 12880 C C . ASP B 1 640 ? -27.922 21.891 5.707 1 49.91 640 ASP B C 1
ATOM 12882 O O . ASP B 1 640 ? -28.766 21.281 5.051 1 49.91 640 ASP B O 1
ATOM 12886 N N . VAL B 1 641 ? -27.688 21.312 6.816 1 55.81 641 VAL B N 1
ATOM 12887 C CA . VAL B 1 641 ? -28.734 20.672 7.598 1 55.81 641 VAL B CA 1
ATOM 12888 C C . VAL B 1 641 ? -29.453 21.719 8.453 1 55.81 641 VAL B C 1
ATOM 12890 O O . VAL B 1 641 ? -28.859 22.703 8.867 1 55.81 641 VAL B O 1
ATOM 12893 N N . ASP B 1 642 ? -30.734 21.625 8.367 1 62.03 642 ASP B N 1
ATOM 12894 C CA . ASP B 1 642 ? -31.547 22.453 9.242 1 62.03 642 ASP B CA 1
ATOM 12895 C C . ASP B 1 642 ? -30.938 22.547 10.641 1 62.03 642 ASP B C 1
ATOM 12897 O O . ASP B 1 642 ? -30.547 21.531 11.219 1 62.03 642 ASP B O 1
ATOM 12901 N N . GLU B 1 643 ? -30.609 23.703 11.094 1 68.81 643 GLU B N 1
ATOM 12902 C CA . GLU B 1 643 ? -29.938 23.984 12.359 1 68.81 643 GLU B CA 1
ATOM 12903 C C . GLU B 1 643 ? -30.656 23.312 13.523 1 68.81 643 GLU B C 1
ATOM 12905 O O . GLU B 1 643 ? -30.016 22.844 14.469 1 68.81 643 GLU B O 1
ATOM 12910 N N . VAL B 1 644 ? -32.031 23.219 13.391 1 73.62 644 VAL B N 1
ATOM 12911 C CA . VAL B 1 644 ? -32.812 22.641 14.469 1 73.62 644 VAL B CA 1
ATOM 12912 C C . VAL B 1 644 ? -32.531 21.141 14.57 1 73.62 644 VAL B C 1
ATOM 12914 O O . VAL B 1 644 ? -32.344 20.609 15.672 1 73.62 644 VAL B O 1
ATOM 12917 N N . ILE B 1 645 ? -32.531 20.547 13.539 1 79.88 645 ILE B N 1
ATOM 12918 C CA . ILE B 1 645 ? -32.312 19.109 13.5 1 79.88 645 ILE B CA 1
ATOM 12919 C C . ILE B 1 645 ? -30.891 18.797 13.961 1 79.88 645 ILE B C 1
ATOM 12921 O O . ILE B 1 645 ? -30.672 17.828 14.688 1 79.88 645 ILE B O 1
ATOM 12925 N N . PHE B 1 646 ? -30.016 19.609 13.555 1 80.69 646 PHE B N 1
ATOM 12926 C CA . PHE B 1 646 ? -28.625 19.422 13.945 1 80.69 646 PHE B CA 1
ATOM 12927 C C . PHE B 1 646 ? -28.453 19.5 15.453 1 80.69 646 PHE B C 1
ATOM 12929 O O . PHE B 1 646 ? -27.797 18.656 16.062 1 80.69 646 PHE B O 1
ATOM 12936 N N . HIS B 1 647 ? -29.125 20.484 16 1 80.38 647 HIS B N 1
ATOM 12937 C CA . HIS B 1 647 ? -29 20.672 17.438 1 80.38 647 HIS B CA 1
ATOM 12938 C C . HIS B 1 647 ? -29.656 19.531 18.219 1 80.38 647 HIS B C 1
ATOM 12940 O O . HIS B 1 647 ? -29.188 19.156 19.297 1 80.38 647 HIS B O 1
ATOM 12946 N N . GLU B 1 648 ? -30.688 19.031 17.703 1 85.5 648 GLU B N 1
ATOM 12947 C CA . GLU B 1 648 ? -31.375 17.906 18.344 1 85.5 648 GLU B CA 1
ATOM 12948 C C . GLU B 1 648 ? -30.484 16.672 18.375 1 85.5 648 GLU B C 1
ATOM 12950 O O . GLU B 1 648 ? -30.391 15.984 19.391 1 85.5 648 GLU B O 1
ATOM 12955 N N . VAL B 1 649 ? -29.859 16.391 17.312 1 88.25 649 VAL B N 1
ATOM 12956 C CA . VAL B 1 649 ? -29 15.219 17.219 1 88.25 649 VAL B CA 1
ATOM 12957 C C . VAL B 1 649 ? -27.766 15.406 18.109 1 88.25 649 VAL B C 1
ATOM 12959 O O . VAL B 1 649 ? -27.312 14.453 18.75 1 88.25 649 VAL B O 1
ATOM 12962 N N . MET B 1 650 ? -27.297 16.609 18.219 1 87.62 650 MET B N 1
ATOM 12963 C CA . MET B 1 650 ? -26.141 16.891 19.062 1 87.62 650 MET B CA 1
ATOM 12964 C C . MET B 1 650 ? -26.5 16.734 20.531 1 87.62 650 MET B C 1
ATOM 12966 O O . MET B 1 650 ? -25.688 16.281 21.344 1 87.62 650 MET B O 1
ATOM 12970 N N . LYS B 1 651 ? -27.672 17.094 20.797 1 87.5 651 LYS B N 1
ATOM 12971 C CA . LYS B 1 651 ? -28.156 16.906 22.172 1 87.5 651 LYS B CA 1
ATOM 12972 C C . LYS B 1 651 ? -28.234 15.43 22.531 1 87.5 651 LYS B C 1
ATOM 12974 O O . LYS B 1 651 ? -27.906 15.039 23.656 1 87.5 651 LYS B O 1
ATOM 12979 N N . GLU B 1 652 ? -28.719 14.672 21.672 1 90.88 652 GLU B N 1
ATOM 12980 C CA . GLU B 1 652 ? -28.766 13.234 21.891 1 90.88 652 GLU B CA 1
ATOM 12981 C C . GLU B 1 652 ? -27.359 12.664 22.109 1 90.88 652 GLU B C 1
ATOM 12983 O O . GLU B 1 652 ? -27.156 11.812 22.969 1 90.88 652 GLU B O 1
ATOM 12988 N N . ALA B 1 653 ? -26.438 13.062 21.266 1 91.06 653 ALA B N 1
ATOM 12989 C CA . ALA B 1 653 ? -25.062 12.602 21.375 1 91.06 653 ALA B CA 1
ATOM 12990 C C . ALA B 1 653 ? -24.438 12.992 22.703 1 91.06 653 ALA B C 1
ATOM 12992 O O . ALA B 1 653 ? -23.703 12.211 23.312 1 91.06 653 ALA B O 1
ATOM 12993 N N . HIS B 1 654 ? -24.766 14.188 23.203 1 88.06 654 HIS B N 1
ATOM 12994 C CA . HIS B 1 654 ? -24.219 14.664 24.469 1 88.06 654 HIS B CA 1
ATOM 12995 C C . HIS B 1 654 ? -24.781 13.875 25.641 1 88.06 654 HIS B C 1
ATOM 12997 O O . HIS B 1 654 ? -24.094 13.656 26.641 1 88.06 654 HIS B O 1
ATOM 13003 N N . LEU B 1 655 ? -25.984 13.539 25.438 1 90 655 LEU B N 1
ATOM 13004 C CA . LEU B 1 655 ? -26.594 12.711 26.484 1 90 655 LEU B CA 1
ATOM 13005 C C . LEU B 1 655 ? -25.875 11.375 26.594 1 90 655 LEU B C 1
ATOM 13007 O O . LEU B 1 655 ? -25.703 10.859 27.703 1 90 655 LEU B O 1
ATOM 13011 N N . GLN B 1 656 ? -25.5 10.805 25.562 1 92.38 656 GLN B N 1
ATOM 13012 C CA . GLN B 1 656 ? -24.766 9.547 25.578 1 92.38 656 GLN B CA 1
ATOM 13013 C C . GLN B 1 656 ? -23.375 9.719 26.203 1 92.38 656 GLN B C 1
ATOM 13015 O O . GLN B 1 656 ? -22.891 8.828 26.891 1 92.38 656 GLN B O 1
ATOM 13020 N N . ILE B 1 657 ? -22.703 10.82 25.969 1 92.06 657 ILE B N 1
ATOM 13021 C CA . ILE B 1 657 ? -21.391 11.117 26.562 1 92.06 657 ILE B CA 1
ATOM 13022 C C . ILE B 1 657 ? -21.531 11.203 28.078 1 92.06 657 ILE B C 1
ATOM 13024 O O . ILE B 1 657 ? -20.703 10.664 28.812 1 92.06 657 ILE B O 1
ATOM 13028 N N . GLU B 1 658 ? -22.594 11.867 28.484 1 87.62 658 GLU B N 1
ATOM 13029 C CA . GLU B 1 658 ? -22.828 12.039 29.922 1 87.62 658 GLU B CA 1
ATOM 13030 C C . GLU B 1 658 ? -23.078 10.695 30.609 1 87.62 658 GLU B C 1
ATOM 13032 O O . GLU B 1 658 ? -22.609 10.453 31.703 1 87.62 658 GLU B O 1
ATOM 13037 N N . LYS B 1 659 ? -23.828 9.898 29.953 1 91.06 659 LYS B N 1
ATOM 13038 C CA . LYS B 1 659 ? -24.078 8.562 30.484 1 91.06 659 LYS B CA 1
ATOM 13039 C C . LYS B 1 659 ? -22.781 7.77 30.609 1 91.06 659 LYS B C 1
ATOM 13041 O O . LYS B 1 659 ? -22.594 7.023 31.562 1 91.06 659 LYS B O 1
ATOM 13046 N N . CYS B 1 660 ? -21.938 7.875 29.625 1 91.94 660 CYS B N 1
ATOM 13047 C CA . CYS B 1 660 ? -20.656 7.191 29.641 1 91.94 660 CYS B CA 1
ATOM 13048 C C . CYS B 1 660 ? -19.781 7.699 30.781 1 91.94 660 CYS B C 1
ATOM 13050 O O . CYS B 1 660 ? -19.156 6.91 31.484 1 91.94 660 CYS B O 1
ATOM 13052 N N . LYS B 1 661 ? -19.75 8.961 30.969 1 84 661 LYS B N 1
ATOM 13053 C CA . LYS B 1 661 ? -18.953 9.555 32.031 1 84 661 LYS B CA 1
ATOM 13054 C C . LYS B 1 661 ? -19.469 9.094 33.406 1 84 661 LYS B C 1
ATOM 13056 O O . LYS B 1 661 ? -18.672 8.812 34.312 1 84 661 LYS B O 1
ATOM 13061 N N . ASP B 1 662 ? -20.766 9.031 33.469 1 82 662 ASP B N 1
ATOM 13062 C CA . ASP B 1 662 ? -21.375 8.547 34.719 1 82 662 ASP B CA 1
ATOM 13063 C C . ASP B 1 662 ? -21 7.09 34.969 1 82 662 ASP B C 1
ATOM 13065 O O . ASP B 1 662 ? -20.719 6.707 36.125 1 82 662 ASP B O 1
ATOM 13069 N N . PHE B 1 663 ? -21 6.398 33.938 1 87.06 663 PHE B N 1
ATOM 13070 C CA . PHE B 1 663 ? -20.641 4.988 34.031 1 87.06 663 PHE B CA 1
ATOM 13071 C C . PHE B 1 663 ? -19.203 4.832 34.5 1 87.06 663 PHE B C 1
ATOM 13073 O O . PHE B 1 663 ? -18.906 4.016 35.375 1 87.06 663 PHE B O 1
ATOM 13080 N N . VAL B 1 664 ? -18.266 5.477 33.875 1 82.69 664 VAL B N 1
ATOM 13081 C CA . VAL B 1 664 ? -16.844 5.395 34.219 1 82.69 664 VAL B CA 1
ATOM 13082 C C . VAL B 1 664 ? -16.641 5.812 35.688 1 82.69 664 VAL B C 1
ATOM 13084 O O . VAL B 1 664 ? -15.852 5.199 36.406 1 82.69 664 VAL B O 1
ATOM 13087 N N . ARG B 1 665 ? -17.422 6.73 35.969 1 70.81 665 ARG B N 1
ATOM 13088 C CA . ARG B 1 665 ? -17.328 7.25 37.344 1 70.81 665 ARG B CA 1
ATOM 13089 C C . ARG B 1 665 ? -17.844 6.234 38.344 1 70.81 665 ARG B C 1
ATOM 13091 O O . ARG B 1 665 ? -17.172 5.945 39.344 1 70.81 665 ARG B O 1
ATOM 13098 N N . ASP B 1 666 ? -18.922 5.648 38.031 1 71.62 666 ASP B N 1
ATOM 13099 C CA . ASP B 1 666 ? -19.625 4.781 38.969 1 71.62 666 ASP B CA 1
ATOM 13100 C C . ASP B 1 666 ? -18.984 3.398 39.031 1 71.62 666 ASP B C 1
ATOM 13102 O O . ASP B 1 666 ? -18.922 2.783 40.094 1 71.62 666 ASP B O 1
ATOM 13106 N N . HIS B 1 667 ? -18.422 2.953 37.969 1 74.31 667 HIS B N 1
ATOM 13107 C CA . HIS B 1 667 ? -18.078 1.535 37.938 1 74.31 667 HIS B CA 1
ATOM 13108 C C . HIS B 1 667 ? -16.578 1.332 37.75 1 74.31 667 HIS B C 1
ATOM 13110 O O . HIS B 1 667 ? -16.062 0.245 38.031 1 74.31 667 HIS B O 1
ATOM 13116 N N . ILE B 1 668 ? -15.836 2.27 37.344 1 78 668 ILE B N 1
ATOM 13117 C CA . ILE B 1 668 ? -14.438 1.999 37.031 1 78 668 ILE B CA 1
ATOM 13118 C C . ILE B 1 668 ? -13.531 2.84 37.938 1 78 668 ILE B C 1
ATOM 13120 O O . ILE B 1 668 ? -12.703 2.303 38.656 1 78 668 ILE B O 1
ATOM 13124 N N . THR B 1 669 ? -13.688 4.133 37.844 1 66.62 669 THR B N 1
ATOM 13125 C CA . THR B 1 669 ? -12.773 5.035 38.531 1 66.62 669 THR B CA 1
ATOM 13126 C C . THR B 1 669 ? -12.797 4.773 40.031 1 66.62 669 THR B C 1
ATOM 13128 O O . THR B 1 669 ? -11.742 4.754 40.688 1 66.62 669 THR B O 1
ATOM 13131 N N . ASP B 1 670 ? -14 4.453 40.469 1 59.03 670 ASP B N 1
ATOM 13132 C CA . ASP B 1 670 ? -14.141 4.301 41.906 1 59.03 670 ASP B CA 1
ATOM 13133 C C . ASP B 1 670 ? -13.664 2.918 42.344 1 59.03 670 ASP B C 1
ATOM 13135 O O . ASP B 1 670 ? -13.086 2.775 43.438 1 59.03 670 ASP B O 1
ATOM 13139 N N . SER B 1 671 ? -13.773 1.979 41.5 1 62.44 671 SER B N 1
ATOM 13140 C CA . SER B 1 671 ? -13.547 0.602 41.938 1 62.44 671 SER B CA 1
ATOM 13141 C C . SER B 1 671 ? -12.164 0.114 41.531 1 62.44 671 SER B C 1
ATOM 13143 O O . SER B 1 671 ? -11.562 -0.723 42.219 1 62.44 671 SER B O 1
ATOM 13145 N N . TYR B 1 672 ? -11.617 0.654 40.469 1 67.56 672 TYR B N 1
ATOM 13146 C CA . TYR B 1 672 ? -10.367 0.1 39.969 1 67.56 672 TYR B CA 1
ATOM 13147 C C . TYR B 1 672 ? -9.438 1.206 39.5 1 67.56 672 TYR B C 1
ATOM 13149 O O . TYR B 1 672 ? -9.078 1.254 38.312 1 67.56 672 TYR B O 1
ATOM 13157 N N . PRO B 1 673 ? -8.922 2.076 40.344 1 66.19 673 PRO B N 1
ATOM 13158 C CA . PRO B 1 673 ? -8.055 3.168 39.906 1 66.19 673 PRO B CA 1
ATOM 13159 C C . PRO B 1 673 ? -6.742 2.672 39.281 1 66.19 673 PRO B C 1
ATOM 13161 O O . PRO B 1 673 ? -6.16 3.346 38.438 1 66.19 673 PRO B O 1
ATOM 13164 N N . GLU B 1 674 ? -6.289 1.485 39.688 1 67.75 674 GLU B N 1
ATOM 13165 C CA . GLU B 1 674 ? -5.047 0.922 39.188 1 67.75 674 GLU B CA 1
ATOM 13166 C C . GLU B 1 674 ? -5.156 0.638 37.688 1 67.75 674 GLU B C 1
ATOM 13168 O O . GLU B 1 674 ? -4.184 0.803 36.938 1 67.75 674 GLU B O 1
ATOM 13173 N N . VAL B 1 675 ? -6.348 0.308 37.406 1 70.56 675 VAL B N 1
ATOM 13174 C CA . VAL B 1 675 ? -6.555 -0.041 36 1 70.56 675 VAL B CA 1
ATOM 13175 C C . VAL B 1 675 ? -6.516 1.221 35.125 1 70.56 675 VAL B C 1
ATOM 13177 O O . VAL B 1 675 ? -5.965 1.211 34.031 1 70.56 675 VAL B O 1
ATOM 13180 N N . ILE B 1 676 ? -7 2.287 35.719 1 75.06 676 ILE B N 1
ATOM 13181 C CA . ILE B 1 676 ? -7.004 3.545 34.969 1 75.06 676 ILE B CA 1
ATOM 13182 C C . ILE B 1 676 ? -5.57 4.035 34.781 1 75.06 676 ILE B C 1
ATOM 13184 O O . ILE B 1 676 ? -5.219 4.523 33.688 1 75.06 676 ILE B O 1
ATOM 13188 N N . ALA B 1 677 ? -4.82 3.885 35.812 1 74.06 677 ALA B N 1
ATOM 13189 C CA . ALA B 1 677 ? -3.426 4.32 35.719 1 74.06 677 ALA B CA 1
ATOM 13190 C C . ALA B 1 677 ? -2.662 3.537 34.656 1 74.06 677 ALA B C 1
ATOM 13192 O O . ALA B 1 677 ? -1.834 4.098 33.938 1 74.06 677 ALA B O 1
ATOM 13193 N N . GLU B 1 678 ? -3.008 2.346 34.594 1 75.38 678 GLU B N 1
ATOM 13194 C CA . GLU B 1 678 ? -2.312 1.497 33.625 1 75.38 678 GLU B CA 1
ATOM 13195 C C . GLU B 1 678 ? -2.717 1.845 32.188 1 75.38 678 GLU B C 1
ATOM 13197 O O . GLU B 1 678 ? -1.869 1.901 31.312 1 75.38 678 GLU B O 1
ATOM 13202 N N . VAL B 1 679 ? -3.992 2.018 32.062 1 76.12 679 VAL B N 1
ATOM 13203 C CA . VAL B 1 679 ? -4.484 2.318 30.719 1 76.12 679 VAL B CA 1
ATOM 13204 C C . VAL B 1 679 ? -3.953 3.676 30.266 1 76.12 679 VAL B C 1
ATOM 13206 O O . VAL B 1 679 ? -3.531 3.832 29.109 1 76.12 679 VAL B O 1
ATOM 13209 N N . GLN B 1 680 ? -3.984 4.586 31.172 1 78 680 GLN B N 1
ATOM 13210 C CA . GLN B 1 680 ? -3.482 5.918 30.844 1 78 680 GLN B CA 1
ATOM 13211 C C . GLN B 1 680 ? -1.987 5.883 30.547 1 78 680 GLN B C 1
ATOM 13213 O O . GLN B 1 680 ? -1.503 6.613 29.672 1 78 680 GLN B O 1
ATOM 13218 N N . SER B 1 681 ? -1.273 5.086 31.297 1 81.06 681 SER B N 1
ATOM 13219 C CA . SER B 1 681 ? 0.163 4.969 31.062 1 81.06 681 SER B CA 1
ATOM 13220 C C . SER B 1 681 ? 0.454 4.352 29.703 1 81.06 681 SER B C 1
ATOM 13222 O O . SER B 1 681 ? 1.374 4.785 29 1 81.06 681 SER B O 1
ATOM 13224 N N . LYS B 1 682 ? -0.322 3.375 29.375 1 78.69 682 LYS B N 1
ATOM 13225 C CA . LYS B 1 682 ? -0.144 2.744 28.078 1 78.69 682 LYS B CA 1
ATOM 13226 C C . LYS B 1 682 ? -0.499 3.707 26.938 1 78.69 682 LYS B C 1
ATOM 13228 O O . LYS B 1 682 ? 0.182 3.744 25.922 1 78.69 682 LYS B O 1
ATOM 13233 N N . MET B 1 683 ? -1.557 4.398 27.156 1 79.44 683 MET B N 1
ATOM 13234 C CA . MET B 1 683 ? -1.98 5.375 26.156 1 79.44 683 MET B CA 1
ATOM 13235 C C . MET B 1 683 ? -0.933 6.469 25.984 1 79.44 683 MET B C 1
ATOM 13237 O O . MET B 1 683 ? -0.651 6.895 24.859 1 79.44 683 MET B O 1
ATOM 13241 N N . ALA B 1 684 ? -0.442 6.883 27.062 1 83.69 684 ALA B N 1
ATOM 13242 C CA . ALA B 1 684 ? 0.585 7.922 27.016 1 83.69 684 ALA B CA 1
ATOM 13243 C C . ALA B 1 684 ? 1.835 7.422 26.297 1 83.69 684 ALA B C 1
ATOM 13245 O O . ALA B 1 684 ? 2.424 8.141 25.484 1 83.69 684 ALA B O 1
ATOM 13246 N N . SER B 1 685 ? 2.234 6.219 26.656 1 86.06 685 SER B N 1
ATOM 13247 C CA . SER B 1 685 ? 3.402 5.633 26.016 1 86.06 685 SER B CA 1
ATOM 13248 C C . SER B 1 685 ? 3.195 5.516 24.5 1 86.06 685 SER B C 1
ATOM 13250 O O . SER B 1 685 ? 4.094 5.832 23.719 1 86.06 685 SER B O 1
ATOM 13252 N N . HIS B 1 686 ? 2.092 5.055 24.156 1 81.81 686 HIS B N 1
ATOM 13253 C CA . HIS B 1 686 ? 1.778 4.902 22.734 1 81.81 686 HIS B CA 1
ATOM 13254 C C . HIS B 1 686 ? 1.792 6.25 22.016 1 81.81 686 HIS B C 1
ATOM 13256 O O . HIS B 1 686 ? 2.297 6.355 20.906 1 81.81 686 HIS B O 1
ATOM 13262 N N . THR B 1 687 ? 1.191 7.215 22.656 1 82.75 687 THR B N 1
ATOM 13263 C CA . THR B 1 687 ? 1.124 8.555 22.062 1 82.75 687 THR B CA 1
ATOM 13264 C C . THR B 1 687 ? 2.525 9.117 21.844 1 82.75 687 THR B C 1
ATOM 13266 O O . THR B 1 687 ? 2.791 9.758 20.828 1 82.75 687 THR B O 1
ATOM 13269 N N . LEU B 1 688 ? 3.326 8.898 22.797 1 87.38 688 LEU B N 1
ATOM 13270 C CA . LEU B 1 688 ? 4.695 9.398 22.688 1 87.38 688 LEU B CA 1
ATOM 13271 C C . LEU B 1 688 ? 5.43 8.695 21.547 1 87.38 688 LEU B C 1
ATOM 13273 O O . LEU B 1 688 ? 6.117 9.344 20.75 1 87.38 688 LEU B O 1
ATOM 13277 N N . LEU B 1 689 ? 5.32 7.434 21.484 1 87.19 689 LEU B N 1
ATOM 13278 C CA . LEU B 1 689 ? 6.012 6.652 20.469 1 87.19 689 LEU B CA 1
ATOM 13279 C C . LEU B 1 689 ? 5.496 7.008 19.062 1 87.19 689 LEU B C 1
ATOM 13281 O O . LEU B 1 689 ? 6.277 7.094 18.125 1 87.19 689 LEU B O 1
ATOM 13285 N N . ILE B 1 690 ? 4.246 7.203 18.938 1 82.06 690 ILE B N 1
ATOM 13286 C CA . ILE B 1 690 ? 3.666 7.59 17.656 1 82.06 690 ILE B CA 1
ATOM 13287 C C . ILE B 1 690 ? 4.156 8.984 17.266 1 82.06 690 ILE B C 1
ATOM 13289 O O . ILE B 1 690 ? 4.426 9.242 16.094 1 82.06 690 ILE B O 1
ATOM 13293 N N . ALA B 1 691 ? 4.184 9.852 18.25 1 82.62 691 ALA B N 1
ATOM 13294 C CA . ALA B 1 691 ? 4.688 11.195 17.984 1 82.62 691 ALA B CA 1
ATOM 13295 C C . ALA B 1 691 ? 6.125 11.156 17.469 1 82.62 691 ALA B C 1
ATOM 13297 O O . ALA B 1 691 ? 6.488 11.898 16.562 1 82.62 691 ALA B O 1
ATOM 13298 N N . GLN B 1 692 ? 6.887 10.352 18.125 1 87.75 692 GLN B N 1
ATOM 13299 C CA . GLN B 1 692 ? 8.266 10.18 17.688 1 87.75 692 GLN B CA 1
ATOM 13300 C C . GLN B 1 692 ? 8.328 9.633 16.266 1 87.75 692 GLN B C 1
ATOM 13302 O O . GLN B 1 692 ? 9.102 10.125 15.438 1 87.75 692 GLN B O 1
ATOM 13307 N N . ARG B 1 693 ? 7.578 8.656 15.961 1 85.44 693 ARG B N 1
ATOM 13308 C CA . ARG B 1 693 ? 7.547 8.031 14.641 1 85.44 693 ARG B CA 1
ATOM 13309 C C . ARG B 1 693 ? 7.133 9.031 13.57 1 85.44 693 ARG B C 1
ATOM 13311 O O . ARG B 1 693 ? 7.723 9.07 12.492 1 85.44 693 ARG B O 1
ATOM 13318 N N . LYS B 1 694 ? 6.121 9.797 13.844 1 82.44 694 LYS B N 1
ATOM 13319 C CA . LYS B 1 694 ? 5.633 10.797 12.906 1 82.44 694 LYS B CA 1
ATOM 13320 C C . LYS B 1 694 ? 6.711 11.828 12.594 1 82.44 694 LYS B C 1
ATOM 13322 O O . LYS B 1 694 ? 6.871 12.242 11.445 1 82.44 694 LYS B O 1
ATOM 13327 N N . LEU B 1 695 ? 7.363 12.273 13.633 1 83.12 695 LEU B N 1
ATOM 13328 C CA . LEU B 1 695 ? 8.43 13.25 13.438 1 83.12 695 LEU B CA 1
ATOM 13329 C C . LEU B 1 695 ? 9.562 12.656 12.609 1 83.12 695 LEU B C 1
ATOM 13331 O O . LEU B 1 695 ? 10.094 13.32 11.719 1 83.12 695 LEU B O 1
ATOM 13335 N N . ILE B 1 696 ? 9.922 11.484 12.914 1 86.19 696 ILE B N 1
ATOM 13336 C CA . ILE B 1 696 ? 10.992 10.812 12.188 1 86.19 696 ILE B CA 1
ATOM 13337 C C . ILE B 1 696 ? 10.594 10.656 10.719 1 86.19 696 ILE B C 1
ATOM 13339 O O . ILE B 1 696 ? 11.414 10.875 9.828 1 86.19 696 ILE B O 1
ATOM 13343 N N . ASN B 1 697 ? 9.367 10.25 10.438 1 81.81 697 ASN B N 1
ATOM 13344 C CA . ASN B 1 697 ? 8.883 10.133 9.062 1 81.81 697 ASN B CA 1
ATOM 13345 C C . ASN B 1 697 ? 8.914 11.469 8.336 1 81.81 697 ASN B C 1
ATOM 13347 O O . ASN B 1 697 ? 9.273 11.539 7.16 1 81.81 697 ASN B O 1
ATOM 13351 N N . LYS B 1 698 ? 8.539 12.469 9.062 1 75.44 698 LYS B N 1
ATOM 13352 C CA . LYS B 1 698 ? 8.562 13.805 8.484 1 75.44 698 LYS B CA 1
ATOM 13353 C C . LYS B 1 698 ? 9.977 14.227 8.117 1 75.44 698 LYS B C 1
ATOM 13355 O O . LYS B 1 698 ? 10.211 14.758 7.023 1 75.44 698 LYS B O 1
ATOM 13360 N N . ILE B 1 699 ? 10.93 14 9.016 1 75 699 ILE B N 1
ATOM 13361 C CA . ILE B 1 699 ? 12.32 14.367 8.805 1 75 699 ILE B CA 1
ATOM 13362 C C . ILE B 1 699 ? 12.898 13.555 7.641 1 75 699 ILE B C 1
ATOM 13364 O O . ILE B 1 699 ? 13.68 14.078 6.844 1 75 699 ILE B O 1
ATOM 13368 N N . PHE B 1 700 ? 12.438 12.367 7.465 1 78.38 700 PHE B N 1
ATOM 13369 C CA . PHE B 1 700 ? 12.906 11.5 6.383 1 78.38 700 PHE B CA 1
ATOM 13370 C C . PHE B 1 700 ? 12.359 11.977 5.039 1 78.38 700 PHE B C 1
ATOM 13372 O O . PHE B 1 700 ? 13.102 12.023 4.051 1 78.38 700 PHE B O 1
ATOM 13379 N N . HIS B 1 701 ? 11.109 12.219 5.047 1 69.75 701 HIS B N 1
ATOM 13380 C CA . HIS B 1 701 ? 10.484 12.664 3.807 1 69.75 701 HIS B CA 1
ATOM 13381 C C . HIS B 1 701 ? 11.07 13.992 3.34 1 69.75 701 HIS B C 1
ATOM 13383 O O . HIS B 1 701 ? 11.109 14.266 2.139 1 69.75 701 HIS B O 1
ATOM 13389 N N . GLN B 1 702 ? 11.586 14.695 4.43 1 63.81 702 GLN B N 1
ATOM 13390 C CA . GLN B 1 702 ? 12.219 15.969 4.117 1 63.81 702 GLN B CA 1
ATOM 13391 C C . GLN B 1 702 ? 13.664 15.781 3.688 1 63.81 702 GLN B C 1
ATOM 13393 O O . GLN B 1 702 ? 14.344 16.734 3.326 1 63.81 702 GLN B O 1
ATOM 13398 N N . GLY B 1 703 ? 14.125 14.516 3.688 1 63.5 703 GLY B N 1
ATOM 13399 C CA . GLY B 1 703 ? 15.445 14.164 3.191 1 63.5 703 GLY B CA 1
ATOM 13400 C C . GLY B 1 703 ? 16.562 14.508 4.16 1 63.5 703 GLY B C 1
ATOM 13401 O O . GLY B 1 703 ? 17.734 14.57 3.777 1 63.5 703 GLY B O 1
ATOM 13402 N N . VAL B 1 704 ? 16.188 14.844 5.445 1 64.81 704 VAL B N 1
ATOM 13403 C CA . VAL B 1 704 ? 17.172 15.25 6.438 1 64.81 704 VAL B CA 1
ATOM 13404 C C . VAL B 1 704 ? 18.016 14.039 6.844 1 64.81 704 VAL B C 1
ATOM 13406 O O . VAL B 1 704 ? 19.219 14.164 7.066 1 64.81 704 VAL B O 1
ATOM 13409 N N . ILE B 1 705 ? 17.375 12.953 6.934 1 72.56 705 ILE B N 1
ATOM 13410 C CA . ILE B 1 705 ? 18.109 11.75 7.32 1 72.56 705 ILE B CA 1
ATOM 13411 C C . ILE B 1 705 ? 18.094 10.75 6.168 1 72.56 705 ILE B C 1
ATOM 13413 O O . ILE B 1 705 ? 17.188 10.758 5.336 1 72.56 705 ILE B O 1
ATOM 13417 N N . LYS B 1 706 ? 19.172 9.992 6.145 1 70.81 706 LYS B N 1
ATOM 13418 C CA . LYS B 1 706 ? 19.297 8.961 5.121 1 70.81 706 LYS B CA 1
ATOM 13419 C C . LYS B 1 706 ? 18.469 7.734 5.473 1 70.81 706 LYS B C 1
ATOM 13421 O O . LYS B 1 706 ? 17.922 7.645 6.574 1 70.81 706 LYS B O 1
ATOM 13426 N N . GLU B 1 707 ? 18.234 6.898 4.527 1 70.25 707 GLU B N 1
ATOM 13427 C CA . GLU B 1 707 ? 17.391 5.715 4.656 1 70.25 707 GLU B CA 1
ATOM 13428 C C . GLU B 1 707 ? 17.859 4.812 5.793 1 70.25 707 GLU B C 1
ATOM 13430 O O . GLU B 1 707 ? 17.062 4.281 6.555 1 70.25 707 GLU B O 1
ATOM 13435 N N . LEU B 1 708 ? 19.141 4.699 5.969 1 68.56 708 LEU B N 1
ATOM 13436 C CA . LEU B 1 708 ? 19.672 3.811 7 1 68.56 708 LEU B CA 1
ATOM 13437 C C . LEU B 1 708 ? 19.375 4.355 8.391 1 68.56 708 LEU B C 1
ATOM 13439 O O . LEU B 1 708 ? 18.984 3.6 9.289 1 68.56 708 LEU B O 1
ATOM 13443 N N . GLU B 1 709 ? 19.688 5.695 8.523 1 75.31 709 GLU B N 1
ATOM 13444 C CA . GLU B 1 709 ? 19.391 6.324 9.805 1 75.31 709 GLU B CA 1
ATOM 13445 C C . GLU B 1 709 ? 17.891 6.215 10.133 1 75.31 709 GLU B C 1
ATOM 13447 O O . GLU B 1 709 ? 17.531 5.984 11.289 1 75.31 709 GLU B O 1
ATOM 13452 N N . TYR B 1 710 ? 17.125 6.371 9.055 1 80.31 710 TYR B N 1
ATOM 13453 C CA . TYR B 1 710 ? 15.68 6.25 9.219 1 80.31 710 TYR B CA 1
ATOM 13454 C C . TYR B 1 710 ? 15.305 4.859 9.711 1 80.31 710 TYR B C 1
ATOM 13456 O O . TYR B 1 710 ? 14.523 4.719 10.656 1 80.31 710 TYR B O 1
ATOM 13464 N N . GLU B 1 711 ? 15.922 3.797 9.141 1 74.56 711 GLU B N 1
ATOM 13465 C CA . GLU B 1 711 ? 15.602 2.42 9.508 1 74.56 711 GLU B CA 1
ATOM 13466 C C . GLU B 1 711 ? 16 2.123 10.945 1 74.56 711 GLU B C 1
ATOM 13468 O O . GLU B 1 711 ? 15.289 1.428 11.664 1 74.56 711 GLU B O 1
ATOM 13473 N N . HIS B 1 712 ? 17.109 2.672 11.359 1 76.31 712 HIS B N 1
ATOM 13474 C CA . HIS B 1 712 ? 17.562 2.441 12.727 1 76.31 712 HIS B CA 1
ATOM 13475 C C . HIS B 1 712 ? 16.641 3.113 13.742 1 76.31 712 HIS B C 1
ATOM 13477 O O . HIS B 1 712 ? 16.359 2.545 14.797 1 76.31 712 HIS B O 1
ATOM 13483 N N . LEU B 1 713 ? 16.281 4.273 13.352 1 83.19 713 LEU B N 1
ATOM 13484 C CA . LEU B 1 713 ? 15.414 5.012 14.258 1 83.19 713 LEU B CA 1
ATOM 13485 C C . LEU B 1 713 ? 14.047 4.34 14.367 1 83.19 713 LEU B C 1
ATOM 13487 O O . LEU B 1 713 ? 13.508 4.199 15.469 1 83.19 713 LEU B O 1
ATOM 13491 N N . ILE B 1 714 ? 13.523 3.857 13.25 1 83 714 ILE B N 1
ATOM 13492 C CA . ILE B 1 714 ? 12.203 3.234 13.234 1 83 714 ILE B CA 1
ATOM 13493 C C . ILE B 1 714 ? 12.266 1.88 13.938 1 83 714 ILE B C 1
ATOM 13495 O O . ILE B 1 714 ? 11.32 1.487 14.625 1 83 714 ILE B O 1
ATOM 13499 N N . GLU B 1 715 ? 13.359 1.224 13.797 1 80.38 715 GLU B N 1
ATOM 13500 C CA . GLU B 1 715 ? 13.523 -0.056 14.477 1 80.38 715 GLU B CA 1
ATOM 13501 C C . GLU B 1 715 ? 13.539 0.125 15.992 1 80.38 715 GLU B C 1
ATOM 13503 O O . GLU B 1 715 ? 13.023 -0.723 16.734 1 80.38 715 GLU B O 1
ATOM 13508 N N . ALA B 1 716 ? 14.172 1.167 16.422 1 81.88 716 ALA B N 1
ATOM 13509 C CA . ALA B 1 716 ? 14.195 1.45 17.859 1 81.88 716 ALA B CA 1
ATOM 13510 C C . ALA B 1 716 ? 12.789 1.696 18.391 1 81.88 716 ALA B C 1
ATOM 13512 O O . ALA B 1 716 ? 12.438 1.216 19.469 1 81.88 716 ALA B O 1
ATOM 13513 N N . ILE B 1 717 ? 12.047 2.373 17.625 1 85.25 717 ILE B N 1
ATOM 13514 C CA . ILE B 1 717 ? 10.68 2.676 18.047 1 85.25 717 ILE B CA 1
ATOM 13515 C C . ILE B 1 717 ? 9.836 1.405 18.016 1 85.25 717 ILE B C 1
ATOM 13517 O O . ILE B 1 717 ? 9.023 1.168 18.906 1 85.25 717 ILE B O 1
ATOM 13521 N N . ASP B 1 718 ? 10.055 0.602 17.031 1 77.81 718 ASP B N 1
ATOM 13522 C CA . ASP B 1 718 ? 9.289 -0.631 16.891 1 77.81 718 ASP B CA 1
ATOM 13523 C C . ASP B 1 718 ? 9.594 -1.594 18.031 1 77.81 718 ASP B C 1
ATOM 13525 O O . ASP B 1 718 ? 8.711 -2.322 18.5 1 77.81 718 ASP B O 1
ATOM 13529 N N . LYS B 1 719 ? 10.797 -1.624 18.375 1 79.44 719 LYS B N 1
ATOM 13530 C CA . LYS B 1 719 ? 11.172 -2.449 19.516 1 79.44 719 LYS B CA 1
ATOM 13531 C C . LYS B 1 719 ? 10.43 -2.008 20.781 1 79.44 719 LYS B C 1
ATOM 13533 O O . LYS B 1 719 ? 9.969 -2.842 21.562 1 79.44 719 LYS B O 1
ATOM 13538 N N . ASN B 1 720 ? 10.375 -0.705 20.938 1 82.75 720 ASN B N 1
ATOM 13539 C CA . ASN B 1 720 ? 9.664 -0.177 22.094 1 82.75 720 ASN B CA 1
ATOM 13540 C C . ASN B 1 720 ? 8.164 -0.438 22 1 82.75 720 ASN B C 1
ATOM 13542 O O . ASN B 1 720 ? 7.508 -0.702 23.016 1 82.75 720 ASN B O 1
ATOM 13546 N N . MET B 1 721 ? 7.652 -0.406 20.859 1 78.62 721 MET B N 1
ATOM 13547 C CA . MET B 1 721 ? 6.23 -0.672 20.656 1 78.62 721 MET B CA 1
ATOM 13548 C C . MET B 1 721 ? 5.906 -2.135 20.938 1 78.62 721 MET B C 1
ATOM 13550 O O . MET B 1 721 ? 4.848 -2.445 21.484 1 78.62 721 MET B O 1
ATOM 13554 N N . ARG B 1 722 ? 6.836 -2.961 20.578 1 75.81 722 ARG B N 1
ATOM 13555 C CA . ARG B 1 722 ? 6.66 -4.383 20.859 1 75.81 722 ARG B CA 1
ATOM 13556 C C . ARG B 1 722 ? 6.695 -4.652 22.359 1 75.81 722 ARG B C 1
ATOM 13558 O O . ARG B 1 722 ? 5.914 -5.461 22.859 1 75.81 722 ARG B O 1
ATOM 13565 N N . LYS B 1 723 ? 7.562 -4.004 22.953 1 77.88 723 LYS B N 1
ATOM 13566 C CA . LYS B 1 723 ? 7.656 -4.16 24.406 1 77.88 723 LYS B CA 1
ATOM 13567 C C . LYS B 1 723 ? 6.391 -3.652 25.094 1 77.88 723 LYS B C 1
ATOM 13569 O O . LYS B 1 723 ? 5.953 -4.223 26.094 1 77.88 723 LYS B O 1
ATOM 13574 N N . LEU B 1 724 ? 5.895 -2.584 24.547 1 77.5 724 LEU B N 1
ATOM 13575 C CA . LEU B 1 724 ? 4.66 -2.025 25.094 1 77.5 724 LEU B CA 1
ATOM 13576 C C . LEU B 1 724 ? 3.496 -2.99 24.906 1 77.5 724 LEU B C 1
ATOM 13578 O O . LEU B 1 724 ? 2.652 -3.137 25.797 1 77.5 724 LEU B O 1
ATOM 13582 N N . ALA B 1 725 ? 3.486 -3.611 23.812 1 69 725 ALA B N 1
ATOM 13583 C CA . ALA B 1 725 ? 2.4 -4.539 23.5 1 69 725 ALA B CA 1
ATOM 13584 C C . ALA B 1 725 ? 2.463 -5.77 24.406 1 69 725 ALA B C 1
ATOM 13586 O O . ALA B 1 725 ? 1.429 -6.348 24.75 1 69 725 ALA B O 1
ATOM 13587 N N . LEU B 1 726 ? 3.744 -6.074 24.859 1 64.25 726 LEU B N 1
ATOM 13588 C CA . LEU B 1 726 ? 3.936 -7.289 25.656 1 64.25 726 LEU B CA 1
ATOM 13589 C C . LEU B 1 726 ? 3.869 -6.984 27.141 1 64.25 726 LEU B C 1
ATOM 13591 O O . LEU B 1 726 ? 3.887 -7.898 27.969 1 64.25 726 LEU B O 1
ATOM 13595 N N . GLN B 1 727 ? 3.891 -5.688 27.5 1 62.28 727 GLN B N 1
ATOM 13596 C CA . GLN B 1 727 ? 3.963 -5.324 28.906 1 62.28 727 GLN B CA 1
ATOM 13597 C C . GLN B 1 727 ? 2.756 -5.852 29.672 1 62.28 727 GLN B C 1
ATOM 13599 O O . GLN B 1 727 ? 1.625 -5.777 29.188 1 62.28 727 GLN B O 1
ATOM 13604 N N . LYS B 1 728 ? 3.145 -6.695 30.75 1 56.19 728 LYS B N 1
ATOM 13605 C CA . LYS B 1 728 ? 2.285 -7.449 31.656 1 56.19 728 LYS B CA 1
ATOM 13606 C C . LYS B 1 728 ? 1.398 -6.512 32.469 1 56.19 728 LYS B C 1
ATOM 13608 O O . LYS B 1 728 ? 1.546 -5.289 32.406 1 56.19 728 LYS B O 1
ATOM 13613 N N . ALA B 1 729 ? 0.834 -7.066 33.688 1 51.81 729 ALA B N 1
ATOM 13614 C CA . ALA B 1 729 ? -0.252 -6.75 34.594 1 51.81 729 ALA B CA 1
ATOM 13615 C C . ALA B 1 729 ? 0.039 -5.465 35.375 1 51.81 729 ALA B C 1
ATOM 13617 O O . ALA B 1 729 ? 1.179 -5.223 35.781 1 51.81 729 ALA B O 1
ATOM 13618 N N . PRO B 1 730 ? -0.893 -4.465 35.406 1 53.34 730 PRO B N 1
ATOM 13619 C CA . PRO B 1 730 ? -0.875 -3.125 35.969 1 53.34 730 PRO B CA 1
ATOM 13620 C C . PRO B 1 730 ? -0.543 -3.135 37.469 1 53.34 730 PRO B C 1
ATOM 13622 O O . PRO B 1 730 ? -0.911 -4.074 38.188 1 53.34 730 PRO B O 1
ATOM 13625 N N . SER B 1 731 ? 0.639 -2.613 37.938 1 54.19 731 SER B N 1
ATOM 13626 C CA . SER B 1 731 ? 0.855 -2.355 39.375 1 54.19 731 SER B CA 1
ATOM 13627 C C . SER B 1 731 ? 0.199 -1.048 39.812 1 54.19 731 SER B C 1
ATOM 13629 O O . SER B 1 731 ? 0.035 -0.133 39 1 54.19 731 SER B O 1
ATOM 13631 N N . VAL B 1 732 ? -0.471 -0.981 40.938 1 52.28 732 VAL B N 1
ATOM 13632 C CA . VAL B 1 732 ? -1.054 0.2 41.562 1 52.28 732 VAL B CA 1
ATOM 13633 C C . VAL B 1 732 ? 0.005 1.294 41.688 1 52.28 732 VAL B C 1
ATOM 13635 O O . VAL B 1 732 ? 1.127 1.032 42.156 1 52.28 732 VAL B O 1
ATOM 13638 N N . PRO B 1 733 ? -0.289 2.432 41.062 1 58.06 733 PRO B N 1
ATOM 13639 C CA . PRO B 1 733 ? 0.707 3.486 41.25 1 58.06 733 PRO B CA 1
ATOM 13640 C C . PRO B 1 733 ? 0.953 3.797 42.719 1 58.06 733 PRO B C 1
ATOM 13642 O O . PRO B 1 733 ? 0.017 3.777 43.531 1 58.06 733 PRO B O 1
ATOM 13645 N N . SER B 1 734 ? 2.197 3.873 43.156 1 62.59 734 SER B N 1
ATOM 13646 C CA . SER B 1 734 ? 2.545 4.262 44.531 1 62.59 734 SER B CA 1
ATOM 13647 C C . SER B 1 734 ? 2.217 5.73 44.781 1 62.59 734 SER B C 1
ATOM 13649 O O . SER B 1 734 ? 2.084 6.516 43.844 1 62.59 734 SER B O 1
ATOM 13651 N N . ILE B 1 735 ? 1.9 6.102 46 1 63.75 735 ILE B N 1
ATOM 13652 C CA . ILE B 1 735 ? 1.64 7.473 46.438 1 63.75 735 ILE B CA 1
ATOM 13653 C C . ILE B 1 735 ? 2.748 8.391 45.938 1 63.75 735 ILE B C 1
ATOM 13655 O O . ILE B 1 735 ? 2.479 9.508 45.5 1 63.75 735 ILE B O 1
ATOM 13659 N N . LYS B 1 736 ? 3.865 7.875 45.875 1 68.94 736 LYS B N 1
ATOM 13660 C CA . LYS B 1 736 ? 5.02 8.656 45.438 1 68.94 736 LYS B CA 1
ATOM 13661 C C . LYS B 1 736 ? 4.895 9.055 43.969 1 68.94 736 LYS B C 1
ATOM 13663 O O . LYS B 1 736 ? 5.195 10.188 43.594 1 68.94 736 LYS B O 1
ATOM 13668 N N . GLU B 1 737 ? 4.348 8.211 43.281 1 69.94 737 GLU B N 1
ATOM 13669 C CA . GLU B 1 737 ? 4.238 8.453 41.844 1 69.94 737 GLU B CA 1
ATOM 13670 C C . GLU B 1 737 ? 3.164 9.492 41.531 1 69.94 737 GLU B C 1
ATOM 13672 O O . GLU B 1 737 ? 3.334 10.328 40.656 1 69.94 737 GLU B O 1
ATOM 13677 N N . ILE B 1 738 ? 2.189 9.43 42.344 1 68.19 738 ILE B N 1
ATOM 13678 C CA . ILE B 1 738 ? 1.09 10.375 42.156 1 68.19 738 ILE B CA 1
ATOM 13679 C C . ILE B 1 738 ? 1.566 11.789 42.5 1 68.19 738 ILE B C 1
ATOM 13681 O O . ILE B 1 738 ? 1.265 12.734 41.75 1 68.19 738 ILE B O 1
ATOM 13685 N N . LEU B 1 739 ? 2.303 11.859 43.531 1 70.44 739 LEU B N 1
ATOM 13686 C CA . LEU B 1 739 ? 2.811 13.156 43.969 1 70.44 739 LEU B CA 1
ATOM 13687 C C . LEU B 1 739 ? 3.793 13.727 42.969 1 70.44 739 LEU B C 1
ATOM 13689 O O . LEU B 1 739 ? 3.766 14.922 42.656 1 70.44 739 LEU B O 1
ATOM 13693 N N . LYS B 1 740 ? 4.492 12.875 42.438 1 68.69 740 LYS B N 1
ATOM 13694 C CA . LYS B 1 740 ? 5.48 13.312 41.438 1 68.69 740 LYS B CA 1
ATOM 13695 C C . LYS B 1 740 ? 4.801 13.852 40.188 1 68.69 740 LYS B C 1
ATOM 13697 O O . LYS B 1 740 ? 5.316 14.773 39.562 1 68.69 740 LYS B O 1
ATOM 13702 N N . ASN B 1 741 ? 3.686 13.344 40 1 67.94 741 ASN B N 1
ATOM 13703 C CA . ASN B 1 741 ? 2.943 13.758 38.812 1 67.94 741 ASN B CA 1
ATOM 13704 C C . ASN B 1 741 ? 2.305 15.125 39 1 67.94 741 ASN B C 1
ATOM 13706 O O . ASN B 1 741 ? 2.178 15.891 38.031 1 67.94 741 ASN B O 1
ATOM 13710 N N . ARG B 1 742 ? 1.926 15.352 40.219 1 66.94 742 ARG B N 1
ATOM 13711 C CA . ARG B 1 742 ? 1.21 16.594 40.5 1 66.94 742 ARG B CA 1
ATOM 13712 C C . ARG B 1 742 ? 2.182 17.734 40.75 1 66.94 742 ARG B C 1
ATOM 137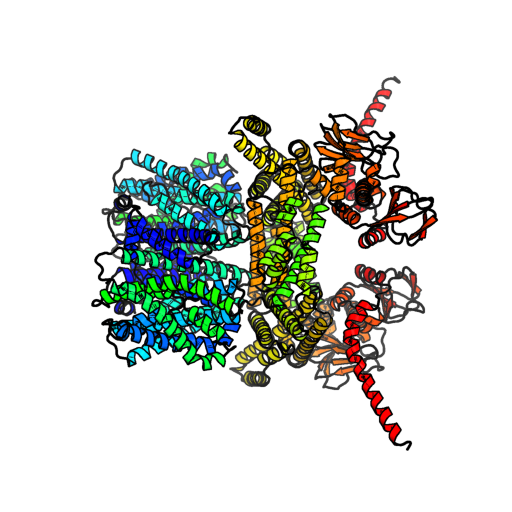14 O O . ARG B 1 742 ? 1.9 18.891 40.406 1 66.94 742 ARG B O 1
ATOM 13721 N N . PHE B 1 743 ? 3.299 17.344 41.375 1 68.69 743 PHE B N 1
ATOM 13722 C CA . PHE B 1 743 ? 4.297 18.375 41.656 1 68.69 743 PHE B CA 1
ATOM 13723 C C . PHE B 1 743 ? 5.5 18.234 40.75 1 68.69 743 PHE B C 1
ATOM 13725 O O . PHE B 1 743 ? 6.531 17.688 41.125 1 68.69 743 PHE B O 1
ATOM 13732 N N . ARG B 1 744 ? 5.43 18.719 39.625 1 64.62 744 ARG B N 1
ATOM 13733 C CA . ARG B 1 744 ? 6.379 18.5 38.531 1 64.62 744 ARG B CA 1
ATOM 13734 C C . ARG B 1 744 ? 7.707 19.188 38.812 1 64.62 744 ARG B C 1
ATOM 13736 O O . ARG B 1 744 ? 8.766 18.719 38.406 1 64.62 744 ARG B O 1
ATOM 13743 N N . SER B 1 745 ? 7.605 20.359 39.5 1 61.09 745 SER B N 1
ATOM 13744 C CA . SER B 1 745 ? 8.797 21.188 39.688 1 61.09 745 SER B CA 1
ATOM 13745 C C . SER B 1 745 ? 9.586 20.703 40.906 1 61.09 745 SER B C 1
ATOM 13747 O O . SER B 1 745 ? 10.711 21.156 41.156 1 61.09 745 SER B O 1
ATOM 13749 N N . ALA B 1 746 ? 8.969 19.797 41.656 1 67.62 746 ALA B N 1
ATOM 13750 C CA . ALA B 1 746 ? 9.609 19.359 42.906 1 67.62 746 ALA B CA 1
ATOM 13751 C C . ALA B 1 746 ? 10.625 18.25 42.625 1 67.62 746 ALA B C 1
ATOM 13753 O O . ALA B 1 746 ? 10.406 17.391 41.781 1 67.62 746 ALA B O 1
ATOM 13754 N N . LYS B 1 747 ? 11.805 18.422 43.156 1 71.75 747 LYS B N 1
ATOM 13755 C CA . LYS B 1 747 ? 12.844 17.391 43.062 1 71.75 747 LYS B CA 1
ATOM 13756 C C . LYS B 1 747 ? 12.453 16.156 43.875 1 71.75 747 LYS B C 1
ATOM 13758 O O . LYS B 1 747 ? 11.531 16.203 44.688 1 71.75 747 LYS B O 1
ATOM 13763 N N . GLU B 1 748 ? 13.047 15.094 43.562 1 74.69 748 GLU B N 1
ATOM 13764 C CA . GLU B 1 748 ? 12.758 13.828 44.219 1 74.69 748 GLU B CA 1
ATOM 13765 C C . GLU B 1 748 ? 12.945 13.953 45.75 1 74.69 748 GLU B C 1
ATOM 13767 O O . GLU B 1 748 ? 12.172 13.383 46.5 1 74.69 748 GLU B O 1
ATOM 13772 N N . SER B 1 749 ? 13.953 14.734 46.125 1 76.31 749 SER B N 1
ATOM 13773 C CA . SER B 1 749 ? 14.195 14.922 47.562 1 76.31 749 SER B CA 1
ATOM 13774 C C . SER B 1 749 ? 13.047 15.664 48.219 1 76.31 749 SER B C 1
ATOM 13776 O O . SER B 1 749 ? 12.656 15.344 49.344 1 76.31 749 SER B O 1
ATOM 13778 N N . ASP B 1 750 ? 12.477 16.516 47.469 1 77.75 750 ASP B N 1
ATOM 13779 C CA . ASP B 1 750 ? 11.359 17.297 48.031 1 77.75 750 ASP B CA 1
ATOM 13780 C C . ASP B 1 750 ? 10.117 16.422 48.156 1 77.75 750 ASP B C 1
ATOM 13782 O O . ASP B 1 750 ? 9.375 16.562 49.156 1 77.75 750 ASP B O 1
ATOM 13786 N N . ILE B 1 751 ? 10.016 15.508 47.281 1 78.56 751 ILE B N 1
ATOM 13787 C CA . ILE B 1 751 ? 8.852 14.633 47.312 1 78.56 751 ILE B CA 1
ATOM 13788 C C . ILE B 1 751 ? 8.961 13.672 48.5 1 78.56 751 ILE B C 1
ATOM 13790 O O . ILE B 1 751 ? 7.965 13.375 49.156 1 78.56 751 ILE B O 1
ATOM 13794 N N . GLU B 1 752 ? 10.172 13.312 48.719 1 78.56 752 GLU B N 1
ATOM 13795 C CA . GLU B 1 752 ? 10.383 12.438 49.875 1 78.56 752 GLU B CA 1
ATOM 13796 C C . GLU B 1 752 ? 10.094 13.164 51.188 1 78.56 752 GLU B C 1
ATOM 13798 O O . GLU B 1 752 ? 9.523 12.586 52.125 1 78.56 752 GLU B O 1
ATOM 13803 N N . SER B 1 753 ? 10.5 14.383 51.25 1 78 753 SER B N 1
ATOM 13804 C CA . SER B 1 753 ? 10.211 15.188 52.438 1 78 753 SER B CA 1
ATOM 13805 C C . SER B 1 753 ? 8.711 15.383 52.594 1 78 753 SER B C 1
ATOM 13807 O O . SER B 1 753 ? 8.203 15.352 53.719 1 78 753 SER B O 1
ATOM 13809 N N . LEU B 1 754 ? 8.094 15.508 51.531 1 78.69 754 LEU B N 1
ATOM 13810 C CA . LEU B 1 754 ? 6.648 15.672 51.562 1 78.69 754 LEU B CA 1
ATOM 13811 C C . LEU B 1 754 ? 5.973 14.375 52.031 1 78.69 754 LEU B C 1
ATOM 13813 O O . LEU B 1 754 ? 5.016 14.414 52.812 1 78.69 754 LEU B O 1
ATOM 13817 N N . MET B 1 755 ? 6.512 13.328 51.594 1 78.75 755 MET B N 1
ATOM 13818 C CA . MET B 1 755 ? 5.957 12.023 51.938 1 78.75 755 MET B CA 1
ATOM 13819 C C . MET B 1 755 ? 6.062 11.781 53.438 1 78.75 755 MET B C 1
ATOM 13821 O O . MET B 1 755 ? 5.176 11.172 54.031 1 78.75 755 MET B O 1
ATOM 13825 N N . ALA B 1 756 ? 7.113 12.32 53.969 1 76.62 756 ALA B N 1
ATOM 13826 C CA . ALA B 1 756 ? 7.324 12.172 55.406 1 76.62 756 ALA B CA 1
ATOM 13827 C C . ALA B 1 756 ? 6.348 13.031 56.188 1 76.62 756 ALA B C 1
ATOM 13829 O O . ALA B 1 756 ? 6.039 12.727 57.344 1 76.62 756 ALA B O 1
ATOM 13830 N N . MET B 1 757 ? 5.824 14.031 55.594 1 76.06 757 MET B N 1
ATOM 13831 C CA . MET B 1 757 ? 4.953 14.977 56.281 1 76.06 757 MET B CA 1
ATOM 13832 C C . MET B 1 757 ? 3.484 14.617 56.062 1 76.06 757 MET B C 1
ATOM 13834 O O . MET B 1 757 ? 2.613 15.102 56.781 1 76.06 757 MET B O 1
ATOM 13838 N N . ILE B 1 758 ? 3.281 13.773 55.125 1 76.12 758 ILE B N 1
ATOM 13839 C CA . ILE B 1 758 ? 1.894 13.516 54.75 1 76.12 758 ILE B CA 1
ATOM 13840 C C . ILE B 1 758 ? 1.282 12.5 55.719 1 76.12 758 ILE B C 1
ATOM 13842 O O . ILE B 1 758 ? 1.96 11.57 56.156 1 76.12 758 ILE B O 1
ATOM 13846 N N . GLU B 1 759 ? 0.23 12.805 56.25 1 78.06 759 GLU B N 1
ATOM 13847 C CA . GLU B 1 759 ? -0.55 11.898 57.094 1 78.06 759 GLU B CA 1
ATOM 13848 C C . GLU B 1 759 ? -1.73 11.312 56.312 1 78.06 759 GLU B C 1
ATOM 13850 O O . GLU B 1 759 ? -2.521 12.055 55.719 1 78.06 759 GLU B O 1
ATOM 13855 N N . GLU B 1 760 ? -1.775 10.055 56.281 1 80.19 760 GLU B N 1
ATOM 13856 C CA . GLU B 1 760 ? -2.867 9.383 55.562 1 80.19 760 GLU B CA 1
ATOM 13857 C C . GLU B 1 760 ? -4.152 9.414 56.406 1 80.19 760 GLU B C 1
ATOM 13859 O O . GLU B 1 760 ? -4.113 9.25 57.625 1 80.19 760 GLU B O 1
ATOM 13864 N N . ILE B 1 761 ? -5.137 9.75 55.781 1 81.56 761 ILE B N 1
ATOM 13865 C CA . ILE B 1 761 ? -6.43 9.812 56.469 1 81.56 761 ILE B CA 1
ATOM 13866 C C . ILE B 1 761 ? -7.441 8.938 55.719 1 81.56 761 ILE B C 1
ATOM 13868 O O . ILE B 1 761 ? -7.391 8.82 54.5 1 81.56 761 ILE B O 1
ATOM 13872 N N . GLN B 1 762 ? -8.188 8.234 56.375 1 81.56 762 GLN B N 1
ATOM 13873 C CA . GLN B 1 762 ? -9.297 7.461 55.812 1 81.56 762 GLN B CA 1
ATOM 13874 C C . GLN B 1 762 ? -10.641 8.078 56.219 1 81.56 762 GLN B C 1
ATOM 13876 O O . GLN B 1 762 ? -10.875 8.375 57.375 1 81.56 762 GLN B O 1
ATOM 13881 N N . LEU B 1 763 ? -11.359 8.398 55.281 1 81.19 763 LEU B N 1
ATOM 13882 C CA . LEU B 1 763 ? -12.664 9 55.531 1 81.19 763 LEU B CA 1
ATOM 13883 C C . LEU B 1 763 ? -13.781 8.078 55.062 1 81.19 763 LEU B C 1
ATOM 13885 O O . LEU B 1 763 ? -13.641 7.379 54.062 1 81.19 763 LEU B O 1
ATOM 13889 N N . GLN B 1 764 ? -14.781 7.957 55.812 1 75.44 764 GLN B N 1
ATOM 13890 C CA . GLN B 1 764 ? -15.992 7.242 55.406 1 75.44 764 GLN B CA 1
ATOM 13891 C C . GLN B 1 764 ? -16.922 8.141 54.625 1 75.44 764 GLN B C 1
ATOM 13893 O O . GLN B 1 764 ? -16.828 9.367 54.688 1 75.44 764 GLN B O 1
ATOM 13898 N N . PRO B 1 765 ? -17.828 7.52 53.906 1 80.5 765 PRO B N 1
ATOM 13899 C CA . PRO B 1 765 ? -18.766 8.32 53.125 1 80.5 765 PRO B CA 1
ATOM 13900 C C . PRO B 1 765 ? -19.547 9.32 54 1 80.5 765 PRO B C 1
ATOM 13902 O O . PRO B 1 765 ? -19.938 8.992 55.125 1 80.5 765 PRO B O 1
ATOM 13905 N N . ASP B 1 766 ? -19.719 10.523 53.594 1 78.88 766 ASP B N 1
ATOM 13906 C CA . ASP B 1 766 ? -20.5 11.609 54.188 1 78.88 766 ASP B CA 1
ATOM 13907 C C . ASP B 1 766 ? -19.703 12.312 55.281 1 78.88 766 ASP B C 1
ATOM 13909 O O . ASP B 1 766 ? -20.25 13.148 56 1 78.88 766 ASP B O 1
ATOM 13913 N N . GLU B 1 767 ? -18.531 11.914 55.469 1 84.69 767 GLU B N 1
ATOM 13914 C CA . GLU B 1 767 ? -17.672 12.625 56.406 1 84.69 767 GLU B CA 1
ATOM 13915 C C . GLU B 1 767 ? -17.047 13.852 55.75 1 84.69 767 GLU B C 1
ATOM 13917 O O . GLU B 1 767 ? -16.703 13.828 54.562 1 84.69 767 GLU B O 1
ATOM 13922 N N . THR B 1 768 ? -17.047 14.805 56.469 1 86 768 THR B N 1
ATOM 13923 C CA . THR B 1 768 ? -16.516 16.062 55.969 1 86 768 THR B CA 1
ATOM 13924 C C . THR B 1 768 ? -14.992 16.109 56.094 1 86 768 THR B C 1
ATOM 13926 O O . THR B 1 768 ? -14.453 15.781 57.156 1 86 768 THR B O 1
ATOM 13929 N N . LEU B 1 769 ? -14.266 16.359 55.125 1 86.12 769 LEU B N 1
ATOM 13930 C CA . LEU B 1 769 ? -12.82 16.562 55.156 1 86.12 769 LEU B CA 1
ATOM 13931 C C . LEU B 1 769 ? -12.477 17.891 55.781 1 86.12 769 LEU B C 1
ATOM 13933 O O . LEU B 1 769 ? -11.641 17.953 56.719 1 86.12 769 LEU B O 1
ATOM 13937 N N . PHE B 1 770 ? -13.07 18.953 55.188 1 85.62 770 PHE B N 1
ATOM 13938 C CA . PHE B 1 770 ? -12.977 20.281 55.781 1 85.62 770 PHE B CA 1
ATOM 13939 C C . PHE B 1 770 ? -14.234 21.094 55.5 1 85.62 770 PHE B C 1
ATOM 13941 O O . PHE B 1 770 ? -14.961 20.812 54.562 1 85.62 770 PHE B O 1
ATOM 13948 N N . GLU B 1 771 ? -14.633 21.953 56.344 1 84.5 771 GLU B N 1
ATOM 13949 C CA . GLU B 1 771 ? -15.836 22.781 56.25 1 84.5 771 GLU B CA 1
ATOM 13950 C C . GLU B 1 771 ? -15.477 24.25 56.062 1 84.5 771 GLU B C 1
ATOM 13952 O O . GLU B 1 771 ? -14.523 24.75 56.656 1 84.5 771 GLU B O 1
ATOM 13957 N N . GLU B 1 772 ? -16.234 24.797 55.281 1 84.12 772 GLU B N 1
ATOM 13958 C CA . GLU B 1 772 ? -16.031 26.203 55 1 84.12 772 GLU B CA 1
ATOM 13959 C C . GLU B 1 772 ? -16.094 27.047 56.281 1 84.12 772 GLU B C 1
ATOM 13961 O O . GLU B 1 772 ? -16.969 26.844 57.094 1 84.12 772 GLU B O 1
ATOM 13966 N N . GLY B 1 773 ? -15.195 28.016 56.469 1 77.06 773 GLY B N 1
ATOM 13967 C CA . GLY B 1 773 ? -15.195 28.906 57.625 1 77.06 773 GLY B CA 1
ATOM 13968 C C . GLY B 1 773 ? -14.32 28.438 58.75 1 77.06 773 GLY B C 1
ATOM 13969 O O . GLY B 1 773 ? -13.961 29.234 59.625 1 77.06 773 GLY B O 1
ATOM 13970 N N . LYS B 1 774 ? -14.031 27.188 58.844 1 81.94 774 LYS B N 1
ATOM 13971 C CA . LYS B 1 774 ? -13.18 26.641 59.906 1 81.94 774 LYS B CA 1
ATOM 13972 C C . LYS B 1 774 ? -11.703 26.844 59.562 1 81.94 774 LYS B C 1
ATOM 13974 O O . LYS B 1 774 ? -11.352 27.094 58.406 1 81.94 774 LYS B O 1
ATOM 13979 N N . PRO B 1 775 ? -10.953 26.812 60.562 1 78.56 775 PRO B N 1
ATOM 13980 C CA . PRO B 1 775 ? -9.523 27 60.312 1 78.56 775 PRO B CA 1
ATOM 13981 C C . PRO B 1 775 ? -8.953 25.938 59.375 1 78.56 775 PRO B C 1
ATOM 13983 O O . PRO B 1 775 ? -9.328 24.766 59.438 1 78.56 775 PRO B O 1
ATOM 13986 N N . SER B 1 776 ? -8.125 26.344 58.469 1 74.69 776 SER B N 1
ATOM 13987 C CA . SER B 1 776 ? -7.582 25.469 57.438 1 74.69 776 SER B CA 1
ATOM 13988 C C . SER B 1 776 ? -6.285 24.812 57.906 1 74.69 776 SER B C 1
ATOM 13990 O O . SER B 1 776 ? -5.426 25.469 58.5 1 74.69 776 SER B O 1
ATOM 13992 N N . ASP B 1 777 ? -6.16 23.516 57.844 1 73 777 ASP B N 1
ATOM 13993 C CA . ASP B 1 777 ? -4.938 22.797 58.219 1 73 777 ASP B CA 1
ATOM 13994 C C . ASP B 1 777 ? -4.195 22.312 56.969 1 73 777 ASP B C 1
ATOM 13996 O O . ASP B 1 777 ? -3.215 21.562 57.094 1 73 777 ASP B O 1
ATOM 14000 N N . GLY B 1 778 ? -4.668 22.703 55.781 1 78.69 778 GLY B N 1
ATOM 14001 C CA . GLY B 1 778 ? -3.959 22.281 54.594 1 78.69 778 GLY B CA 1
ATOM 14002 C C . GLY B 1 778 ? -4.871 21.688 53.531 1 78.69 778 GLY B C 1
ATOM 14003 O O . GLY B 1 778 ? -6.07 21.969 53.531 1 78.69 778 GLY B O 1
ATOM 14004 N N . ALA B 1 779 ? -4.246 20.953 52.5 1 82.62 779 ALA B N 1
ATOM 14005 C CA . ALA B 1 779 ? -4.965 20.344 51.375 1 82.62 779 ALA B CA 1
ATOM 14006 C C . ALA B 1 779 ? -4.902 18.812 51.469 1 82.62 779 ALA B C 1
ATOM 14008 O O . ALA B 1 779 ? -4.242 18.266 52.344 1 82.62 779 ALA B O 1
ATOM 14009 N N . TYR B 1 780 ? -5.699 18.156 50.719 1 84.06 780 TYR B N 1
ATOM 14010 C CA . TYR B 1 780 ? -5.77 16.703 50.75 1 84.06 780 TYR B CA 1
ATOM 14011 C C . TYR B 1 780 ? -5.57 16.109 49.344 1 84.06 780 TYR B C 1
ATOM 14013 O O . TYR B 1 780 ? -6.172 16.578 48.375 1 84.06 780 TYR B O 1
ATOM 14021 N N . LEU B 1 781 ? -4.738 15.211 49.25 1 81.56 781 LEU B N 1
ATOM 14022 C CA . LEU B 1 781 ? -4.543 14.445 48 1 81.56 781 LEU B CA 1
ATOM 14023 C C . LEU B 1 781 ? -5.34 13.148 48.062 1 81.56 781 LEU B C 1
ATOM 14025 O O . LEU B 1 781 ? -5.211 12.359 49 1 81.56 781 LEU B O 1
ATOM 14029 N N . ILE B 1 782 ? -6.09 12.953 47.062 1 76.69 782 ILE B N 1
ATOM 14030 C CA . ILE B 1 782 ? -6.969 11.789 47.062 1 76.69 782 ILE B CA 1
ATOM 14031 C C . ILE B 1 782 ? -6.242 10.602 46.438 1 76.69 782 ILE B C 1
ATOM 14033 O O . ILE B 1 782 ? -5.77 10.688 45.281 1 76.69 782 ILE B O 1
ATOM 14037 N N . PHE B 1 783 ? -6.074 9.594 47.219 1 69.94 783 PHE B N 1
ATOM 14038 C CA . PHE B 1 783 ? -5.508 8.359 46.688 1 69.94 783 PHE B CA 1
ATOM 14039 C C . PHE B 1 783 ? -6.602 7.445 46.125 1 69.94 783 PHE B C 1
ATOM 14041 O O . PHE B 1 783 ? -6.379 6.703 45.188 1 69.94 783 PHE B O 1
ATOM 14048 N N . ASN B 1 784 ? -7.672 7.488 46.938 1 68.69 784 ASN B N 1
ATOM 14049 C CA . ASN B 1 784 ? -8.812 6.66 46.562 1 68.69 784 ASN B CA 1
ATOM 14050 C C . ASN B 1 784 ? -10.133 7.297 47 1 68.69 784 ASN B C 1
ATOM 14052 O O . ASN B 1 784 ? -10.203 7.918 48.062 1 68.69 784 ASN B O 1
ATOM 14056 N N . GLY B 1 785 ? -11.039 7.273 46.125 1 65.75 785 GLY B N 1
ATOM 14057 C CA . GLY B 1 785 ? -12.359 7.77 46.469 1 65.75 785 GLY B CA 1
ATOM 14058 C C . GLY B 1 785 ? -12.742 9.039 45.719 1 65.75 785 GLY B C 1
ATOM 14059 O O . GLY B 1 785 ? -12.031 9.469 44.812 1 65.75 785 GLY B O 1
ATOM 14060 N N . ARG B 1 786 ? -13.992 9.484 46.062 1 76.75 786 ARG B N 1
ATOM 14061 C CA . ARG B 1 786 ? -14.539 10.703 45.469 1 76.75 786 ARG B CA 1
ATOM 14062 C C . ARG B 1 786 ? -14.875 11.719 46.562 1 76.75 786 ARG B C 1
ATOM 14064 O O . ARG B 1 786 ? -15.414 11.352 47.625 1 76.75 786 ARG B O 1
ATOM 14071 N N . VAL B 1 787 ? -14.414 12.898 46.281 1 82.31 787 VAL B N 1
ATOM 14072 C CA . VAL B 1 787 ? -14.688 13.984 47.219 1 82.31 787 VAL B CA 1
ATOM 14073 C C . VAL B 1 787 ? -15.406 15.125 46.531 1 82.31 787 VAL B C 1
ATOM 14075 O O . VAL B 1 787 ? -15.078 15.461 45.375 1 82.31 787 VAL B O 1
ATOM 14078 N N . LYS B 1 788 ? -16.453 15.477 46.969 1 84.5 788 LYS B N 1
ATOM 14079 C CA . LYS B 1 788 ? -17.172 16.641 46.438 1 84.5 788 LYS B CA 1
ATOM 14080 C C . LYS B 1 788 ? -16.75 17.922 47.188 1 84.5 788 LYS B C 1
ATOM 14082 O O . LYS B 1 788 ? -16.797 17.984 48.406 1 84.5 788 LYS B O 1
ATOM 14087 N N . GLU B 1 789 ? -16.25 18.875 46.562 1 81.88 789 GLU B N 1
ATOM 14088 C CA . GLU B 1 789 ? -15.898 20.188 47.094 1 81.88 789 GLU B CA 1
ATOM 14089 C C . GLU B 1 789 ? -16.875 21.266 46.625 1 81.88 789 GLU B C 1
ATOM 14091 O O . GLU B 1 789 ? -17.109 21.406 45.406 1 81.88 789 GLU B O 1
ATOM 14096 N N . TYR B 1 790 ? -17.531 21.859 47.438 1 80.62 790 TYR B N 1
ATOM 14097 C CA . TYR B 1 790 ? -18.516 22.844 47 1 80.62 790 TYR B CA 1
ATOM 14098 C C . TYR B 1 790 ? -18.438 24.109 47.844 1 80.62 790 TYR B C 1
ATOM 14100 O O . TYR B 1 790 ? -18.094 24.031 49.031 1 80.62 790 TYR B O 1
ATOM 14108 N N . SER B 1 791 ? -18.375 25.281 47.25 1 73.94 791 SER B N 1
ATOM 14109 C CA . SER B 1 791 ? -18.531 26.594 47.875 1 73.94 791 SER B CA 1
ATOM 14110 C C . SER B 1 791 ? -19.453 27.484 47.031 1 73.94 791 SER B C 1
ATOM 14112 O O . SER B 1 791 ? -20.078 27 46.062 1 73.94 791 SER B O 1
ATOM 14114 N N . ASN B 1 792 ? -19.609 28.828 47.375 1 62.5 792 ASN B N 1
ATOM 14115 C CA . ASN B 1 792 ? -20.391 29.781 46.594 1 62.5 792 ASN B CA 1
ATOM 14116 C C . ASN B 1 792 ? -19.812 29.938 45.188 1 62.5 792 ASN B C 1
ATOM 14118 O O . ASN B 1 792 ? -20.531 30.297 44.25 1 62.5 792 ASN B O 1
ATOM 14122 N N . TRP B 1 793 ? -18.469 29.484 45.156 1 54.22 793 TRP B N 1
ATOM 14123 C CA . TRP B 1 793 ? -17.797 29.75 43.875 1 54.22 793 TRP B CA 1
ATOM 14124 C C . TRP B 1 793 ? -17.344 28.453 43.219 1 54.22 793 TRP B C 1
ATOM 14126 O O . TRP B 1 793 ? -17 28.453 42.031 1 54.22 793 TRP B O 1
ATOM 14136 N N . ILE B 1 794 ? -17.266 27.312 44.062 1 62.66 794 ILE B N 1
ATOM 14137 C CA . ILE B 1 794 ? -16.703 26.078 43.531 1 62.66 794 ILE B CA 1
ATOM 14138 C C . ILE B 1 794 ? -17.672 24.922 43.75 1 62.66 794 ILE B C 1
ATOM 14140 O O . ILE B 1 794 ? -18.25 24.781 44.812 1 62.66 794 ILE B O 1
ATOM 14144 N N . ASP B 1 795 ? -18.078 24.234 42.719 1 66.81 795 ASP B N 1
ATOM 14145 C CA . ASP B 1 795 ? -18.812 22.984 42.781 1 66.81 795 ASP B CA 1
ATOM 14146 C C . ASP B 1 795 ? -18.203 21.922 41.875 1 66.81 795 ASP B C 1
ATOM 14148 O O . ASP B 1 795 ? -18.516 21.875 40.688 1 66.81 795 ASP B O 1
ATOM 14152 N N . GLN B 1 796 ? -17.25 21.141 42.531 1 70.88 796 GLN B N 1
ATOM 14153 C CA . GLN B 1 796 ? -16.578 20.156 41.688 1 70.88 796 GLN B CA 1
ATOM 14154 C C . GLN B 1 796 ? -16.438 18.812 42.406 1 70.88 796 GLN B C 1
ATOM 14156 O O . GLN B 1 796 ? -16.438 18.766 43.656 1 70.88 796 GLN B O 1
ATOM 14161 N N . GLU B 1 797 ? -16.484 17.844 41.75 1 71.62 797 GLU B N 1
ATOM 14162 C CA . GLU B 1 797 ? -16.172 16.516 42.219 1 71.62 797 GLU B CA 1
ATOM 14163 C C . GLU B 1 797 ? -14.773 16.078 41.812 1 71.62 797 GLU B C 1
ATOM 14165 O O . GLU B 1 797 ? -14.438 16.125 40.625 1 71.62 797 GLU B O 1
ATOM 14170 N N . LEU B 1 798 ? -13.984 15.836 42.781 1 73.31 798 LEU B N 1
ATOM 14171 C CA . LEU B 1 798 ? -12.594 15.469 42.562 1 73.31 798 LEU B CA 1
ATOM 14172 C C . LEU B 1 798 ? -12.367 13.984 42.812 1 73.31 798 LEU B C 1
ATOM 14174 O O . LEU B 1 798 ? -12.977 13.406 43.719 1 73.31 798 LEU B O 1
ATOM 14178 N N . ILE B 1 799 ? -11.641 13.438 41.969 1 66 799 ILE B N 1
ATOM 14179 C CA . ILE B 1 799 ? -11.367 12 42.031 1 66 799 ILE B CA 1
ATOM 14180 C C . ILE B 1 799 ? -9.898 11.766 42.375 1 66 799 ILE B C 1
ATOM 14182 O O . ILE B 1 799 ? -9.172 12.703 42.719 1 66 799 ILE B O 1
ATOM 14186 N N . ILE B 1 800 ? -9.469 10.516 42.281 1 64.56 800 ILE B N 1
ATOM 14187 C CA . ILE B 1 800 ? -8.109 10.086 42.625 1 64.56 800 ILE B CA 1
ATOM 14188 C C . ILE B 1 800 ? -7.098 10.953 41.875 1 64.56 800 ILE B C 1
ATOM 14190 O O . ILE B 1 800 ? -7.289 11.273 40.719 1 64.56 800 ILE B O 1
ATOM 14194 N N . GLY B 1 801 ? -6.141 11.297 42.625 1 68.19 801 GLY B N 1
ATOM 14195 C CA . GLY B 1 801 ? -5.02 12.008 42.031 1 68.19 801 GLY B CA 1
ATOM 14196 C C . GLY B 1 801 ? -5.16 13.516 42.125 1 68.19 801 GLY B C 1
ATOM 14197 O O . GLY B 1 801 ? -4.195 14.25 41.906 1 68.19 801 GLY B O 1
ATOM 14198 N N . ASN B 1 802 ? -6.305 13.938 42.438 1 72.81 802 ASN B N 1
ATOM 14199 C CA . ASN B 1 802 ? -6.527 15.375 42.562 1 72.81 802 ASN B CA 1
ATOM 14200 C C . ASN B 1 802 ? -6.316 15.859 44 1 72.81 802 ASN B C 1
ATOM 14202 O O . ASN B 1 802 ? -6.434 15.078 44.938 1 72.81 802 ASN B O 1
ATOM 14206 N N . ILE B 1 803 ? -5.961 17.094 44.094 1 76.19 803 ILE B N 1
ATOM 14207 C CA . ILE B 1 803 ? -5.797 17.734 45.406 1 76.19 803 ILE B CA 1
ATOM 14208 C C . ILE B 1 803 ? -7.035 18.578 45.719 1 76.19 803 ILE B C 1
ATOM 14210 O O . ILE B 1 803 ? -7.434 19.438 44.938 1 76.19 803 ILE B O 1
ATOM 14214 N N . VAL B 1 804 ? -7.586 18.141 46.781 1 80.88 804 VAL B N 1
ATOM 14215 C CA . VAL B 1 804 ? -8.758 18.891 47.25 1 80.88 804 VAL B CA 1
ATOM 14216 C C . VAL B 1 804 ? -8.312 20 48.188 1 80.88 804 VAL B C 1
ATOM 14218 O O . VAL B 1 804 ? -7.48 19.781 49.062 1 80.88 804 VAL B O 1
ATOM 14221 N N . GLY B 1 805 ? -8.805 21.219 48 1 76.25 805 GLY B N 1
ATOM 14222 C CA . GLY B 1 805 ? -8.492 22.344 48.875 1 76.25 805 GLY B CA 1
ATOM 14223 C C . GLY B 1 805 ? -7.133 22.953 48.594 1 76.25 805 GLY B C 1
ATOM 14224 O O . GLY B 1 805 ? -6.418 23.344 49.5 1 76.25 805 GLY B O 1
ATOM 14225 N N . VAL B 1 806 ? -6.707 22.828 47.469 1 74.5 806 VAL B N 1
ATOM 14226 C CA . VAL B 1 806 ? -5.391 23.344 47.094 1 74.5 806 VAL B CA 1
ATOM 14227 C C . VAL B 1 806 ? -5.289 24.812 47.469 1 74.5 806 VAL B C 1
ATOM 14229 O O . VAL B 1 806 ? -4.215 25.297 47.844 1 74.5 806 VAL B O 1
ATOM 14232 N N . GLN B 1 807 ? -6.355 25.547 47.531 1 70.5 807 GLN B N 1
ATOM 14233 C CA . GLN B 1 807 ? -6.387 26.969 47.875 1 70.5 807 GLN B CA 1
ATOM 14234 C C . GLN B 1 807 ? -5.98 27.172 49.344 1 70.5 807 GLN B C 1
ATOM 14236 O O . GLN B 1 807 ? -5.469 28.234 49.688 1 70.5 807 GLN B O 1
ATOM 14241 N N . HIS B 1 808 ? -6.188 26.156 50.094 1 73.56 808 HIS B N 1
ATOM 14242 C CA . HIS B 1 808 ? -5.918 26.281 51.531 1 73.56 808 HIS B CA 1
ATOM 14243 C C . HIS B 1 808 ? -4.422 26.188 51.812 1 73.56 808 HIS B C 1
ATOM 14245 O O . HIS B 1 808 ? -3.984 26.469 52.938 1 73.56 808 HIS B O 1
ATOM 14251 N N . LEU B 1 809 ? -3.783 25.641 50.844 1 71.19 809 LEU B N 1
ATOM 14252 C CA . LEU B 1 809 ? -2.336 25.578 51 1 71.19 809 LEU B CA 1
ATOM 14253 C C . LEU B 1 809 ? -1.703 26.953 50.844 1 71.19 809 LEU B C 1
ATOM 14255 O O . LEU B 1 809 ? -0.56 27.172 51.25 1 71.19 809 LEU B O 1
ATOM 14259 N N . LEU B 1 810 ? -2.418 27.719 50.312 1 62.91 810 LEU B N 1
ATOM 14260 C CA . LEU B 1 810 ? -1.868 29.047 50.062 1 62.91 810 LEU B CA 1
ATOM 14261 C C . LEU B 1 810 ? -1.869 29.891 51.344 1 62.91 810 LEU B C 1
ATOM 14263 O O . LEU B 1 810 ? -2.807 29.812 52.125 1 62.91 810 LEU B O 1
ATOM 14267 N N . GLN B 1 811 ? -0.647 30.297 51.812 1 56.03 811 GLN B N 1
ATOM 14268 C CA . GLN B 1 811 ? -0.358 30.938 53.094 1 56.03 811 GLN B CA 1
ATOM 14269 C C . GLN B 1 811 ? -1.468 31.906 53.5 1 56.03 811 GLN B C 1
ATOM 14271 O O . GLN B 1 811 ? -1.71 32.125 54.688 1 56.03 811 GLN B O 1
ATOM 14276 N N . GLU B 1 812 ? -2.104 32.469 52.531 1 54.75 812 GLU B N 1
ATOM 14277 C CA . GLU B 1 812 ? -2.936 33.625 52.812 1 54.75 812 GLU B CA 1
ATOM 14278 C C . GLU B 1 812 ? -4.305 33.219 53.344 1 54.75 812 GLU B C 1
ATOM 14280 O O . GLU B 1 812 ? -5.062 34.031 53.844 1 54.75 812 GLU B O 1
ATOM 14285 N N . TYR B 1 813 ? -4.574 31.938 53.312 1 56.41 813 TYR B N 1
ATOM 14286 C CA . TYR B 1 813 ? -5.883 31.484 53.781 1 56.41 813 TYR B CA 1
ATOM 14287 C C . TYR B 1 813 ? -5.773 30.781 55.125 1 56.41 813 TYR B C 1
ATOM 14289 O O . TYR B 1 813 ? -5.055 29.781 55.25 1 56.41 813 TYR B O 1
ATOM 14297 N N . THR B 1 814 ? -6.285 31.453 56.062 1 62.47 814 THR B N 1
ATOM 14298 C CA . THR B 1 814 ? -6.258 30.859 57.406 1 62.47 814 THR B CA 1
ATOM 14299 C C . THR B 1 814 ? -7.508 30.016 57.656 1 62.47 814 THR B C 1
ATOM 14301 O O . THR B 1 814 ? -7.539 29.203 58.562 1 62.47 814 THR B O 1
ATOM 14304 N N . THR B 1 815 ? -8.555 30.312 56.844 1 72.81 815 THR B N 1
ATOM 14305 C CA . THR B 1 815 ? -9.789 29.562 57 1 72.81 815 THR B CA 1
ATOM 14306 C C . THR B 1 815 ? -10.164 28.844 55.719 1 72.81 815 THR B C 1
ATOM 14308 O O . THR B 1 815 ? -9.766 29.266 54.625 1 72.81 815 THR B O 1
ATOM 14311 N N . ASN B 1 816 ? -10.758 27.672 55.781 1 79.19 816 ASN B N 1
ATOM 14312 C CA . ASN B 1 816 ? -11.234 26.938 54.625 1 79.19 816 ASN B CA 1
ATOM 14313 C C . ASN B 1 816 ? -12.242 27.75 53.812 1 79.19 816 ASN B C 1
ATOM 14315 O O . ASN B 1 816 ? -13.172 28.328 54.375 1 79.19 816 ASN B O 1
ATOM 14319 N N . THR B 1 817 ? -12.062 27.906 52.562 1 72.31 817 THR B N 1
ATOM 14320 C CA . THR B 1 817 ? -12.93 28.688 51.719 1 72.31 817 THR B CA 1
ATOM 14321 C C . THR B 1 817 ? -14.016 27.828 51.094 1 72.31 817 THR B C 1
ATOM 14323 O O . THR B 1 817 ? -14.891 28.328 50.375 1 72.31 817 THR B O 1
ATOM 14326 N N . SER B 1 818 ? -13.883 26.5 51.219 1 79.12 818 SER B N 1
ATOM 14327 C CA . SER B 1 818 ? -14.852 25.562 50.656 1 79.12 818 SER B CA 1
ATOM 14328 C C . SER B 1 818 ? -15.102 24.391 51.594 1 79.12 818 SER B C 1
ATOM 14330 O O . SER B 1 818 ? -14.414 24.25 52.625 1 79.12 818 SER B O 1
ATOM 14332 N N . THR B 1 819 ? -16.188 23.734 51.375 1 85.5 819 THR B N 1
ATOM 14333 C CA . THR B 1 819 ? -16.5 22.516 52.094 1 85.5 819 THR B CA 1
ATOM 14334 C C . THR B 1 819 ? -16.281 21.281 51.219 1 85.5 819 THR B C 1
ATOM 14336 O O . THR B 1 819 ? -16.625 21.297 50.031 1 85.5 819 THR B O 1
ATOM 14339 N N . ALA B 1 820 ? -15.547 20.312 51.719 1 88.44 820 ALA B N 1
ATOM 14340 C CA . ALA B 1 820 ? -15.32 19.062 51 1 88.44 820 ALA B CA 1
ATOM 14341 C C . ALA B 1 820 ? -15.914 17.875 51.75 1 88.44 820 ALA B C 1
ATOM 14343 O O . ALA B 1 820 ? -15.641 17.719 52.969 1 88.44 820 ALA B O 1
ATOM 14344 N N . ILE B 1 821 ? -16.734 17.156 51.125 1 87.94 821 ILE B N 1
ATOM 14345 C CA . ILE B 1 821 ? -17.391 16 51.719 1 87.94 821 ILE B CA 1
ATOM 14346 C C . ILE B 1 821 ? -17.031 14.742 50.938 1 87.94 821 ILE B C 1
ATOM 14348 O O . ILE B 1 821 ? -16.984 14.766 49.719 1 87.94 821 ILE B O 1
ATOM 14352 N N . ALA B 1 822 ? -16.719 13.695 51.656 1 85.62 822 ALA B N 1
ATOM 14353 C CA . ALA B 1 822 ? -16.438 12.406 51.031 1 85.62 822 ALA B CA 1
ATOM 14354 C C . ALA B 1 822 ? -17.734 11.75 50.531 1 85.62 822 ALA B C 1
ATOM 14356 O O . ALA B 1 822 ? -18.672 11.547 51.312 1 85.62 822 ALA B O 1
ATOM 14357 N N . LEU B 1 823 ? -17.75 11.594 49.25 1 79.25 823 LEU B N 1
ATOM 14358 C CA . LEU B 1 823 ? -18.906 10.922 48.688 1 79.25 823 LEU B CA 1
ATOM 14359 C C . LEU B 1 823 ? -18.797 9.414 48.844 1 79.25 823 LEU B C 1
ATOM 14361 O O . LEU B 1 823 ? -19.812 8.719 48.906 1 79.25 823 LEU B O 1
ATOM 14365 N N . THR B 1 824 ? -17.594 8.93 48.875 1 75.69 824 THR B N 1
ATOM 14366 C CA . THR B 1 824 ? -17.281 7.523 49.094 1 75.69 824 THR B CA 1
ATOM 14367 C C . THR B 1 824 ? -16.219 7.371 50.188 1 75.69 824 THR B C 1
ATOM 14369 O O . THR B 1 824 ? -15.859 8.344 50.844 1 75.69 824 THR B O 1
ATOM 14372 N N . SER B 1 825 ? -15.867 6.055 50.469 1 75.38 825 SER B N 1
ATOM 14373 C CA . SER B 1 825 ? -14.703 5.867 51.312 1 75.38 825 SER B CA 1
ATOM 14374 C C . SER B 1 825 ? -13.445 6.422 50.656 1 75.38 825 SER B C 1
ATOM 14376 O O . SER B 1 825 ? -13.094 6.035 49.562 1 75.38 825 SER B O 1
ATOM 14378 N N . VAL B 1 826 ? -12.945 7.418 51.25 1 78.56 826 VAL B N 1
ATOM 14379 C CA . VAL B 1 826 ? -11.836 8.141 50.625 1 78.56 826 VAL B CA 1
ATOM 14380 C C . VAL B 1 826 ? -10.555 7.875 51.406 1 78.56 826 VAL B C 1
ATOM 14382 O O . VAL B 1 826 ? -10.555 7.922 52.656 1 78.56 826 VAL B O 1
ATOM 14385 N N . HIS B 1 827 ? -9.578 7.367 50.812 1 79.56 827 HIS B N 1
ATOM 14386 C CA . HIS B 1 827 ? -8.211 7.363 51.344 1 79.56 827 HIS B CA 1
ATOM 14387 C C . HIS B 1 827 ? -7.422 8.547 50.812 1 79.56 827 HIS B C 1
ATOM 14389 O O . HIS B 1 827 ? -7.254 8.695 49.594 1 79.56 827 HIS B O 1
ATOM 14395 N N . ALA B 1 828 ? -7.191 9.477 51.594 1 81.56 828 ALA B N 1
ATOM 14396 C CA . ALA B 1 828 ? -6.5 10.688 51.156 1 81.56 828 ALA B CA 1
ATOM 14397 C C . ALA B 1 828 ? -5.289 10.969 52.062 1 81.56 828 ALA B C 1
ATOM 14399 O O . ALA B 1 828 ? -5.117 10.344 53.094 1 81.56 828 ALA B O 1
ATOM 14400 N N . ALA B 1 829 ? -4.422 11.68 51.594 1 82.12 829 ALA B N 1
ATOM 14401 C CA . ALA B 1 829 ? -3.273 12.156 52.344 1 82.12 829 ALA B CA 1
ATOM 14402 C C . ALA B 1 829 ? -3.398 13.641 52.656 1 82.12 829 ALA B C 1
ATOM 14404 O O . ALA B 1 829 ? -3.734 14.438 51.781 1 82.12 829 ALA B O 1
ATOM 14405 N N . HIS B 1 830 ? -3.27 14.023 53.875 1 84.44 830 HIS B N 1
ATOM 14406 C CA . HIS B 1 830 ? -3.295 15.414 54.281 1 84.44 830 HIS B CA 1
ATOM 14407 C C . HIS B 1 830 ? -1.964 16.109 54 1 84.44 830 HIS B C 1
ATOM 14409 O O . HIS B 1 830 ? -0.907 15.617 54.406 1 84.44 830 HIS B O 1
ATOM 14415 N N . ILE B 1 831 ? -2.047 17.078 53.25 1 80.69 831 ILE B N 1
ATOM 14416 C CA . ILE B 1 831 ? -0.882 17.922 53 1 80.69 831 ILE B CA 1
ATOM 14417 C C . ILE B 1 831 ? -0.936 19.172 53.844 1 80.69 831 ILE B C 1
ATOM 14419 O O . ILE B 1 831 ? -1.759 20.062 53.625 1 80.69 831 ILE B O 1
ATOM 14423 N N . PRO B 1 832 ? -0.102 19.25 54.812 1 77.31 832 PRO B N 1
ATOM 14424 C CA . PRO B 1 832 ? -0.154 20.406 55.688 1 77.31 832 PRO B CA 1
ATOM 14425 C C . PRO B 1 832 ? 0.273 21.703 55.031 1 77.31 832 PRO B C 1
ATOM 14427 O O . PRO B 1 832 ? 1.051 21.688 54.062 1 77.31 832 PRO B O 1
ATOM 14430 N N . SER B 1 833 ? -0.282 22.797 55.469 1 72.19 833 SER B N 1
ATOM 14431 C CA . SER B 1 833 ? 0.037 24.109 54.938 1 72.19 833 SER B CA 1
ATOM 14432 C C . SER B 1 833 ? 1.509 24.453 55.156 1 72.19 833 SER B C 1
ATOM 14434 O O . SER B 1 833 ? 2.053 25.328 54.469 1 72.19 833 SER B O 1
ATOM 14436 N N . SER B 1 834 ? 2.127 23.719 55.969 1 69.31 834 SER B N 1
ATOM 14437 C CA . SER B 1 834 ? 3.533 23.953 56.25 1 69.31 834 SER B CA 1
ATOM 14438 C C . SER B 1 834 ? 4.418 23.578 55.094 1 69.31 834 SER B C 1
ATOM 14440 O O . SER B 1 834 ? 5.602 23.938 55.062 1 69.31 834 SER B O 1
ATOM 14442 N N . ILE B 1 835 ? 3.803 22.922 54.094 1 68.81 835 ILE B N 1
ATOM 14443 C CA . ILE B 1 835 ? 4.57 22.5 52.906 1 68.81 835 ILE B CA 1
ATOM 14444 C C . ILE B 1 835 ? 5.02 23.719 52.125 1 68.81 835 ILE B C 1
ATOM 14446 O O . ILE B 1 835 ? 6.035 23.688 51.438 1 68.81 835 ILE B O 1
ATOM 14450 N N . LEU B 1 836 ? 4.293 24.719 52.188 1 61.25 836 LEU B N 1
ATOM 14451 C CA . LEU B 1 836 ? 4.605 25.938 51.469 1 61.25 836 LEU B CA 1
ATOM 14452 C C . LEU B 1 836 ? 5.875 26.594 52.031 1 61.25 836 LEU B C 1
ATOM 14454 O O . LEU B 1 836 ? 6.398 27.531 51.438 1 61.25 836 LEU B O 1
ATOM 14458 N N . LYS B 1 837 ? 6.297 26.094 53.062 1 60.81 837 LYS B N 1
ATOM 14459 C CA . LYS B 1 837 ? 7.602 26.562 53.531 1 60.81 837 LYS B CA 1
ATOM 14460 C C . LYS B 1 837 ? 8.711 26.125 52.594 1 60.81 837 LYS B C 1
ATOM 14462 O O . LYS B 1 837 ? 9.766 26.75 52.531 1 60.81 837 LYS B O 1
ATOM 14467 N N . ASN B 1 838 ? 8.398 25.156 51.844 1 63.53 838 ASN B N 1
ATOM 14468 C CA . ASN B 1 838 ? 9.328 24.719 50.812 1 63.53 838 ASN B CA 1
ATOM 14469 C C . ASN B 1 838 ? 9.016 25.344 49.469 1 63.53 838 ASN B C 1
ATOM 14471 O O . ASN B 1 838 ? 7.949 25.109 48.875 1 63.53 838 ASN B O 1
ATOM 14475 N N . GLU B 1 839 ? 9.797 26.109 49 1 62.91 839 GLU B N 1
ATOM 14476 C CA . GLU B 1 839 ? 9.641 26.938 47.781 1 62.91 839 GLU B CA 1
ATOM 14477 C C . GLU B 1 839 ? 9.391 26.062 46.562 1 62.91 839 GLU B C 1
ATOM 14479 O O . GLU B 1 839 ? 8.766 26.516 45.594 1 62.91 839 GLU B O 1
ATOM 14484 N N . ALA B 1 840 ? 9.789 24.812 46.719 1 69.25 840 ALA B N 1
ATOM 14485 C CA . ALA B 1 840 ? 9.711 23.953 45.531 1 69.25 840 ALA B CA 1
ATOM 14486 C C . ALA B 1 840 ? 8.258 23.641 45.188 1 69.25 840 ALA B C 1
ATOM 14488 O O . ALA B 1 840 ? 7.934 23.375 44.031 1 69.25 840 ALA B O 1
ATOM 14489 N N . PHE B 1 841 ? 7.395 23.766 46.188 1 72.88 841 PHE B N 1
ATOM 14490 C CA . PHE B 1 841 ? 6.02 23.312 45.969 1 72.88 841 PHE B CA 1
ATOM 14491 C C . PHE B 1 841 ? 5.098 24.516 45.781 1 72.88 841 PHE B C 1
ATOM 14493 O O . PHE B 1 841 ? 3.975 24.359 45.281 1 72.88 841 PHE B O 1
ATOM 14500 N N . ILE B 1 842 ? 5.543 25.609 46.062 1 69.06 842 ILE B N 1
ATOM 14501 C CA . ILE B 1 842 ? 4.703 26.797 46.094 1 69.06 842 ILE B CA 1
ATOM 14502 C C . ILE B 1 842 ? 4.199 27.109 44.688 1 69.06 842 ILE B C 1
ATOM 14504 O O . ILE B 1 842 ? 3.012 27.375 44.5 1 69.06 842 ILE B O 1
ATOM 14508 N N . GLU B 1 843 ? 5.07 27 43.812 1 72.25 843 GLU B N 1
ATOM 14509 C CA . GLU B 1 843 ? 4.703 27.359 42.438 1 72.25 843 GLU B CA 1
ATOM 14510 C C . GLU B 1 843 ? 3.646 26.406 41.906 1 72.25 843 GLU B C 1
ATOM 14512 O O . GLU B 1 843 ? 2.672 26.844 41.281 1 72.25 843 GLU B O 1
ATOM 14517 N N . ASP B 1 844 ? 3.805 25.141 42.188 1 74.19 844 ASP B N 1
ATOM 14518 C CA . ASP B 1 844 ? 2.871 24.156 41.625 1 74.19 844 ASP B CA 1
ATOM 14519 C C . ASP B 1 844 ? 1.505 24.281 42.312 1 74.19 844 ASP B C 1
ATOM 14521 O O . ASP B 1 844 ? 0.471 24.109 41.656 1 74.19 844 ASP B O 1
ATOM 14525 N N . CYS B 1 845 ? 1.516 24.531 43.531 1 71.56 845 CYS B N 1
ATOM 14526 C CA . CYS B 1 845 ? 0.263 24.688 44.25 1 71.56 845 CYS B CA 1
ATOM 14527 C C . CYS B 1 845 ? -0.52 25.891 43.75 1 71.56 845 CYS B C 1
ATOM 14529 O O . CYS B 1 845 ? -1.735 25.828 43.562 1 71.56 845 CYS B O 1
ATOM 14531 N N . TYR B 1 846 ? 0.242 26.953 43.562 1 72.38 846 TYR B N 1
ATOM 14532 C CA . TYR B 1 846 ? -0.417 28.156 43.031 1 72.38 846 TYR B CA 1
ATOM 14533 C C . TYR B 1 846 ? -0.982 27.906 41.656 1 72.38 846 TYR B C 1
ATOM 14535 O O . TYR B 1 846 ? -2.082 28.375 41.312 1 72.38 846 TYR B O 1
ATOM 14543 N N . LYS B 1 847 ? -0.269 27.234 40.906 1 77 847 LYS B N 1
ATOM 14544 C CA . LYS B 1 847 ? -0.736 26.953 39.531 1 77 847 LYS B CA 1
ATOM 14545 C C . LYS B 1 847 ? -1.972 26.047 39.562 1 77 847 LYS B C 1
ATOM 14547 O O . LYS B 1 847 ? -2.918 26.266 38.812 1 77 847 LYS B O 1
ATOM 14552 N N . GLU B 1 848 ? -1.878 25.109 40.406 1 72.38 848 GLU B N 1
ATOM 14553 C CA . GLU B 1 848 ? -3.041 24.234 40.531 1 72.38 848 GLU B CA 1
ATOM 14554 C C . GLU B 1 848 ? -4.266 25.016 41.031 1 72.38 848 GLU B C 1
ATOM 14556 O O . GLU B 1 848 ? -5.371 24.797 40.531 1 72.38 848 GLU B O 1
ATOM 14561 N N . ALA B 1 849 ? -4.047 25.797 41.938 1 70 849 ALA B N 1
ATOM 14562 C CA . ALA B 1 849 ? -5.137 26.609 42.469 1 70 849 ALA B CA 1
ATOM 14563 C C . ALA B 1 849 ? -5.668 27.562 41.406 1 70 849 ALA B C 1
ATOM 14565 O O . ALA B 1 849 ? -6.879 27.781 41.281 1 70 849 ALA B O 1
ATOM 14566 N N . SER B 1 850 ? -4.742 28.109 40.656 1 74.75 850 SER B N 1
ATOM 14567 C CA . SER B 1 850 ? -5.133 29.031 39.594 1 74.75 850 SER B CA 1
ATOM 14568 C C . SER B 1 850 ? -5.988 28.328 38.531 1 74.75 850 SER B C 1
ATOM 14570 O O . SER B 1 850 ? -6.957 28.906 38.031 1 74.75 850 SER B O 1
ATOM 14572 N N . GLU B 1 851 ? -5.586 27.188 38.25 1 73.12 851 GLU B N 1
ATOM 14573 C CA . GLU B 1 851 ? -6.34 26.422 37.25 1 73.12 851 GLU B CA 1
ATOM 14574 C C . GLU B 1 851 ? -7.785 26.219 37.719 1 73.12 851 GLU B C 1
ATOM 14576 O O . GLU B 1 851 ? -8.719 26.438 36.938 1 73.12 851 GLU B O 1
ATOM 14581 N N . GLU B 1 852 ? -7.879 25.859 38.844 1 67.25 852 GLU B N 1
ATOM 14582 C CA . GLU B 1 852 ? -9.203 25.625 39.406 1 67.25 852 GLU B CA 1
ATOM 14583 C C . GLU B 1 852 ? -10.023 26.906 39.469 1 67.25 852 GLU B C 1
ATOM 14585 O O . GLU B 1 852 ? -11.211 26.906 39.156 1 67.25 852 GLU B O 1
ATOM 14590 N N . LEU B 1 853 ? -9.367 27.922 39.844 1 68.75 853 LEU B N 1
ATOM 14591 C CA . LEU B 1 853 ? -10.031 29.219 39.938 1 68.75 853 LEU B CA 1
ATOM 14592 C C . LEU B 1 853 ? -10.523 29.688 38.594 1 68.75 853 LEU B C 1
ATOM 14594 O O . LEU B 1 853 ? -11.633 30.219 38.469 1 68.75 853 LEU B O 1
ATOM 14598 N N . LEU B 1 854 ? -9.68 29.516 37.656 1 73.12 854 LEU B N 1
ATOM 14599 C CA . LEU B 1 854 ? -10.047 29.953 36.312 1 73.12 854 LEU B CA 1
ATOM 14600 C C . LEU B 1 854 ? -11.195 29.109 35.75 1 73.12 854 LEU B C 1
ATOM 14602 O O . LEU B 1 854 ? -12.125 29.656 35.156 1 73.12 854 LEU B O 1
ATOM 14606 N N . LEU B 1 855 ? -11.086 27.859 35.938 1 67.62 855 LEU B N 1
ATOM 14607 C CA . LEU B 1 855 ? -12.086 26.938 35.406 1 67.62 855 LEU B CA 1
ATOM 14608 C C . LEU B 1 855 ? -13.445 27.172 36.062 1 67.62 855 LEU B C 1
ATOM 14610 O O . LEU B 1 855 ? -14.484 27.062 35.406 1 67.62 855 LEU B O 1
ATOM 14614 N N . LEU B 1 856 ? -13.414 27.531 37.25 1 60.41 856 LEU B N 1
ATOM 14615 C CA . LEU B 1 856 ? -14.648 27.703 38 1 60.41 856 LEU B CA 1
ATOM 14616 C C . LEU B 1 856 ? -15.273 29.062 37.719 1 60.41 856 LEU B C 1
ATOM 14618 O O . LEU B 1 856 ? -16.484 29.234 37.844 1 60.41 856 LEU B O 1
ATOM 14622 N N . ASN B 1 857 ? -14.406 30.016 37.312 1 62.25 857 ASN B N 1
ATOM 14623 C CA . ASN B 1 857 ? -14.898 31.391 37.125 1 62.25 857 ASN B CA 1
ATOM 14624 C C . ASN B 1 857 ? -14.703 31.844 35.688 1 62.25 857 ASN B C 1
ATOM 14626 O O . ASN B 1 857 ? -14.344 33 35.469 1 62.25 857 ASN B O 1
ATOM 14630 N N . LEU B 1 858 ? -14.758 30.938 34.906 1 66.31 858 LEU B N 1
ATOM 14631 C CA . LEU B 1 858 ? -14.523 31.25 33.5 1 66.31 858 LEU B CA 1
ATOM 14632 C C . LEU B 1 858 ? -15.406 32.406 33.062 1 66.31 858 LEU B C 1
ATOM 14634 O O . LEU B 1 858 ? -14.945 33.312 32.375 1 66.31 858 LEU B O 1
ATOM 14638 N N . THR B 1 859 ? -16.672 32.312 33.438 1 59.16 859 THR B N 1
ATOM 14639 C CA . THR B 1 859 ? -17.625 33.344 33 1 59.16 859 THR B CA 1
ATOM 14640 C C . THR B 1 859 ? -17.312 34.688 33.656 1 59.16 859 THR B C 1
ATOM 14642 O O . THR B 1 859 ? -17.406 35.719 33 1 59.16 859 THR B O 1
ATOM 14645 N N . LYS B 1 860 ? -16.938 34.625 34.875 1 64.69 860 LYS B N 1
ATOM 14646 C CA . LYS B 1 860 ? -16.609 35.844 35.625 1 64.69 860 LYS B CA 1
ATOM 14647 C C . LYS B 1 860 ? -15.391 36.531 35.031 1 64.69 860 LYS B C 1
ATOM 14649 O O . LYS B 1 860 ? -15.32 37.781 35.031 1 64.69 860 LYS B O 1
ATOM 14654 N N . PHE B 1 861 ? -14.57 35.781 34.531 1 68.69 861 PHE B N 1
ATOM 14655 C CA . PHE B 1 861 ? -13.305 36.344 34.031 1 68.69 861 PHE B CA 1
ATOM 14656 C C . PHE B 1 861 ? -13.375 36.594 32.531 1 68.69 861 PHE B C 1
ATOM 14658 O O . PHE B 1 861 ? -12.383 37 31.922 1 68.69 861 PHE B O 1
ATOM 14665 N N . GLY B 1 862 ? -14.414 36.406 31.984 1 61.56 862 GLY B N 1
ATOM 14666 C CA . GLY B 1 862 ? -14.609 36.625 30.562 1 61.56 862 GLY B CA 1
ATOM 14667 C C . GLY B 1 862 ? -13.898 35.625 29.688 1 61.56 862 GLY B C 1
ATOM 14668 O O . GLY B 1 862 ? -13.414 35.938 28.609 1 61.56 862 GLY B O 1
ATOM 14669 N N . LEU B 1 863 ? -13.57 34.531 30.172 1 64.62 863 LEU B N 1
ATOM 14670 C CA . LEU B 1 863 ? -12.875 33.469 29.438 1 64.62 863 LEU B CA 1
ATOM 14671 C C . LEU B 1 863 ? -13.852 32.375 28.984 1 64.62 863 LEU B C 1
ATOM 14673 O O . LEU B 1 863 ? -13.477 31.219 28.828 1 64.62 863 LEU B O 1
ATOM 14677 N N . ASP B 1 864 ? -14.898 32.875 28.688 1 52.72 864 ASP B N 1
ATOM 14678 C CA . ASP B 1 864 ? -15.961 31.969 28.281 1 52.72 864 ASP B CA 1
ATOM 14679 C C . ASP B 1 864 ? -15.648 31.344 26.922 1 52.72 864 ASP B C 1
ATOM 14681 O O . ASP B 1 864 ? -15.234 32.062 25.984 1 52.72 864 ASP B O 1
ATOM 14685 N N . GLY B 1 865 ? -15.555 29.922 26.781 1 53.97 865 GLY B N 1
ATOM 14686 C CA . GLY B 1 865 ? -15.32 29.234 25.516 1 53.97 865 GLY B CA 1
ATOM 14687 C C . GLY B 1 865 ? -13.938 28.625 25.422 1 53.97 865 GLY B C 1
ATOM 14688 O O . GLY B 1 865 ? -13.648 27.891 24.469 1 53.97 865 GLY B O 1
ATOM 14689 N N . VAL B 1 866 ? -13.156 29.172 26.328 1 62.06 866 VAL B N 1
ATOM 14690 C CA . VAL B 1 866 ? -11.812 28.625 26.266 1 62.06 866 VAL B CA 1
ATOM 14691 C C . VAL B 1 866 ? -11.82 27.172 26.766 1 62.06 866 VAL B C 1
ATOM 14693 O O . VAL B 1 866 ? -12.391 26.891 27.812 1 62.06 866 VAL B O 1
ATOM 14696 N N . LYS B 1 867 ? -11.359 26.344 25.938 1 60.75 867 LYS B N 1
ATOM 14697 C CA . LYS B 1 867 ? -11.289 24.938 26.297 1 60.75 867 LYS B CA 1
ATOM 14698 C C . LYS B 1 867 ? -10.445 24.734 27.547 1 60.75 867 LYS B C 1
ATOM 14700 O O . LYS B 1 867 ? -9.484 25.453 27.781 1 60.75 867 LYS B O 1
ATOM 14705 N N . GLU B 1 868 ? -10.938 23.859 28.297 1 62.56 868 GLU B N 1
ATOM 14706 C CA . GLU B 1 868 ? -10.242 23.547 29.547 1 62.56 868 GLU B CA 1
ATOM 14707 C C . GLU B 1 868 ? -8.766 23.234 29.281 1 62.56 868 GLU B C 1
ATOM 14709 O O . GLU B 1 868 ? -7.898 23.656 30.047 1 62.56 868 GLU B O 1
ATOM 14714 N N . ASP B 1 869 ? -8.656 22.594 28.266 1 60.75 869 ASP B N 1
ATOM 14715 C CA . ASP B 1 869 ? -7.281 22.219 27.953 1 60.75 869 ASP B CA 1
ATOM 14716 C C . ASP B 1 869 ? -6.418 23.453 27.688 1 60.75 869 ASP B C 1
ATOM 14718 O O . ASP B 1 869 ? -5.238 23.469 28.062 1 60.75 869 ASP B O 1
ATOM 14722 N N . HIS B 1 870 ? -7.062 24.375 27.156 1 65.88 870 HIS B N 1
ATOM 14723 C CA . HIS B 1 870 ? -6.328 25.594 26.891 1 65.88 870 HIS B CA 1
ATOM 14724 C C . HIS B 1 870 ? -5.992 26.344 28.172 1 65.88 870 HIS B C 1
ATOM 14726 O O . HIS B 1 870 ? -4.895 26.891 28.312 1 65.88 870 HIS B O 1
ATOM 14732 N N . ILE B 1 871 ? -6.926 26.312 29.062 1 70.38 871 ILE B N 1
ATOM 14733 C CA . ILE B 1 871 ? -6.699 26.969 30.344 1 70.38 871 ILE B CA 1
ATOM 14734 C C . ILE B 1 871 ? -5.57 26.266 31.094 1 70.38 871 ILE B C 1
ATOM 14736 O O . ILE B 1 871 ? -4.699 26.922 31.672 1 70.38 871 ILE B O 1
ATOM 14740 N N . PHE B 1 872 ? -5.707 25.078 30.953 1 66.62 872 PHE B N 1
ATOM 14741 C CA . PHE B 1 872 ? -4.668 24.281 31.609 1 66.62 872 PHE B CA 1
ATOM 14742 C C . PHE B 1 872 ? -3.295 24.625 31.031 1 66.62 872 PHE B C 1
ATOM 14744 O O . PHE B 1 872 ? -2.342 24.844 31.781 1 66.62 872 PHE B O 1
ATOM 14751 N N . ARG B 1 873 ? -3.262 24.672 29.781 1 69.12 873 ARG B N 1
ATOM 14752 C CA . ARG B 1 873 ? -2.004 24.984 29.109 1 69.12 873 ARG B CA 1
ATOM 14753 C C . ARG B 1 873 ? -1.522 26.391 29.453 1 69.12 873 ARG B C 1
ATOM 14755 O O . ARG B 1 873 ? -0.327 26.594 29.672 1 69.12 873 ARG B O 1
ATOM 14762 N N . VAL B 1 874 ? -2.438 27.266 29.531 1 75.31 874 VAL B N 1
ATOM 14763 C CA . VAL B 1 874 ? -2.105 28.656 29.797 1 75.31 874 VAL B CA 1
ATOM 14764 C C . VAL B 1 874 ? -1.572 28.797 31.219 1 75.31 874 VAL B C 1
ATOM 14766 O O . VAL B 1 874 ? -0.568 29.469 31.453 1 75.31 874 VAL B O 1
ATOM 14769 N N . VAL B 1 875 ? -2.186 28.094 32.094 1 77.31 875 VAL B N 1
ATOM 14770 C CA . VAL B 1 875 ? -1.797 28.203 33.5 1 77.31 875 VAL B CA 1
ATOM 14771 C C . VAL B 1 875 ? -0.431 27.562 33.688 1 77.31 875 VAL B C 1
ATOM 14773 O O . VAL B 1 875 ? 0.417 28.094 34.406 1 77.31 875 VAL B O 1
ATOM 14776 N N . LYS B 1 876 ? -0.334 26.531 33.062 1 71.81 876 LYS B N 1
ATOM 14777 C CA . LYS B 1 876 ? 0.925 25.812 33.219 1 71.81 876 LYS B CA 1
ATOM 14778 C C . LYS B 1 876 ? 2.098 26.625 32.656 1 71.81 876 LYS B C 1
ATOM 14780 O O . LYS B 1 876 ? 3.203 26.562 33.188 1 71.81 876 LYS B O 1
ATOM 14785 N N . ASN B 1 877 ? 1.836 27.328 31.688 1 72.56 877 ASN B N 1
ATOM 14786 C CA . ASN B 1 877 ? 2.891 28.125 31.094 1 72.56 877 ASN B CA 1
ATOM 14787 C C . ASN B 1 877 ? 2.949 29.531 31.703 1 72.56 877 ASN B C 1
ATOM 14789 O O . ASN B 1 877 ? 3.691 30.391 31.219 1 72.56 877 ASN B O 1
ATOM 14793 N N . SER B 1 878 ? 2.201 29.703 32.688 1 78.31 878 SER B N 1
ATOM 14794 C CA . SER B 1 878 ? 2.18 30.984 33.344 1 78.31 878 SER B CA 1
ATOM 14795 C C . SER B 1 878 ? 3.244 31.062 34.438 1 78.31 878 SER B C 1
ATOM 14797 O O . SER B 1 878 ? 3.799 30.031 34.844 1 78.31 878 SER B O 1
ATOM 14799 N N . THR B 1 879 ? 3.602 32.25 34.75 1 80.88 879 THR B N 1
ATOM 14800 C CA . THR B 1 879 ? 4.621 32.469 35.781 1 80.88 879 THR B CA 1
ATOM 14801 C C . THR B 1 879 ? 4.02 33.125 37 1 80.88 879 THR B C 1
ATOM 14803 O O . THR B 1 879 ? 3.223 34.062 36.875 1 80.88 879 THR B O 1
ATOM 14806 N N . ILE B 1 880 ? 4.422 32.625 38.188 1 80.19 880 ILE B N 1
ATOM 14807 C CA . ILE B 1 880 ? 3.973 33.219 39.469 1 80.19 880 ILE B CA 1
ATOM 14808 C C . ILE B 1 880 ? 4.973 34.281 39.938 1 80.19 880 ILE B C 1
ATOM 14810 O O . ILE B 1 880 ? 6.184 34.031 39.906 1 80.19 880 ILE B O 1
ATOM 14814 N N . LYS B 1 881 ? 4.57 35.406 40.156 1 81.81 881 LYS B N 1
ATOM 14815 C CA . LYS B 1 881 ? 5.43 36.469 40.688 1 81.81 881 LYS B CA 1
ATOM 14816 C C . LYS B 1 881 ? 4.91 37 42 1 81.81 881 LYS B C 1
ATOM 14818 O O . LYS B 1 881 ? 3.699 37.031 42.25 1 81.81 881 LYS B O 1
ATOM 14823 N N . TYR B 1 882 ? 5.832 37.344 42.875 1 80.5 882 TYR B N 1
ATOM 14824 C CA . TYR B 1 882 ? 5.543 37.906 44.188 1 80.5 882 TYR B CA 1
ATOM 14825 C C . TYR B 1 882 ? 5.871 39.406 44.25 1 80.5 882 TYR B C 1
ATOM 14827 O O . TYR B 1 882 ? 6.93 39.812 43.75 1 80.5 882 TYR B O 1
ATOM 14835 N N . PHE B 1 883 ? 4.918 40.188 44.625 1 82.19 883 PHE B N 1
ATOM 14836 C CA . PHE B 1 883 ? 5.145 41.625 44.75 1 82.19 883 PHE B CA 1
ATOM 14837 C C . PHE B 1 883 ? 4.977 42.094 46.188 1 82.19 883 PHE B C 1
ATOM 14839 O O . PHE B 1 883 ? 4.09 41.625 46.875 1 82.19 883 PHE B O 1
ATOM 14846 N N . GLN B 1 884 ? 5.887 42.938 46.594 1 80 884 GLN B N 1
ATOM 14847 C CA . GLN B 1 884 ? 5.832 43.5 47.938 1 80 884 GLN B CA 1
ATOM 14848 C C . GLN B 1 884 ? 4.898 44.719 48 1 80 884 GLN B C 1
ATOM 14850 O O . GLN B 1 884 ? 4.5 45.25 46.969 1 80 884 GLN B O 1
ATOM 14855 N N . ILE B 1 885 ? 4.688 45.094 49.281 1 80.19 885 ILE B N 1
ATOM 14856 C CA . ILE B 1 885 ? 3.822 46.219 49.531 1 80.19 885 ILE B CA 1
ATOM 14857 C C . ILE B 1 885 ? 4.422 47.469 48.906 1 80.19 885 ILE B C 1
ATOM 14859 O O . ILE B 1 885 ? 5.629 47.719 49 1 80.19 885 ILE B O 1
ATOM 14863 N N . ASN B 1 886 ? 3.629 48.25 48.188 1 75.31 886 ASN B N 1
ATOM 14864 C CA . ASN B 1 886 ? 3.973 49.531 47.562 1 75.31 886 ASN B CA 1
ATOM 14865 C C . ASN B 1 886 ? 4.832 49.312 46.312 1 75.31 886 ASN B C 1
ATOM 14867 O O . ASN B 1 886 ? 5.512 50.25 45.875 1 75.31 886 ASN B O 1
ATOM 14871 N N . SER B 1 887 ? 4.809 48.031 45.844 1 81.69 887 SER B N 1
ATOM 14872 C CA . SER B 1 887 ? 5.508 47.781 44.594 1 81.69 887 SER B CA 1
ATOM 14873 C C . SER B 1 887 ? 4.59 48.031 43.375 1 81.69 887 SER B C 1
ATOM 14875 O O . SER B 1 887 ? 3.365 47.969 43.531 1 81.69 887 SER B O 1
ATOM 14877 N N . SER B 1 888 ? 5.223 48.438 42.344 1 82.25 888 SER B N 1
ATOM 14878 C CA . SER B 1 888 ? 4.449 48.719 41.125 1 82.25 888 SER B CA 1
ATOM 14879 C C . SER B 1 888 ? 4.375 47.5 40.219 1 82.25 888 SER B C 1
ATOM 14881 O O . SER B 1 888 ? 5.359 46.781 40.062 1 82.25 888 SER B O 1
ATOM 14883 N N . ILE B 1 889 ? 3.197 47.094 39.781 1 81.12 889 ILE B N 1
ATOM 14884 C CA . ILE B 1 889 ? 2.982 46 38.844 1 81.12 889 ILE B CA 1
ATOM 14885 C C . ILE B 1 889 ? 2.586 46.531 37.469 1 81.12 889 ILE B C 1
ATOM 14887 O O . ILE B 1 889 ? 1.699 47.406 37.375 1 81.12 889 ILE B O 1
ATOM 14891 N N . ASP B 1 890 ? 3.314 46.188 36.562 1 77.81 890 ASP B N 1
ATOM 14892 C CA . ASP B 1 890 ? 3.006 46.531 35.156 1 77.81 890 ASP B CA 1
ATOM 14893 C C . ASP B 1 890 ? 1.914 45.625 34.625 1 77.81 890 ASP B C 1
ATOM 14895 O O . ASP B 1 890 ? 2.115 44.406 34.5 1 77.81 890 ASP B O 1
ATOM 14899 N N . LEU B 1 891 ? 0.746 46.125 34.438 1 76.31 891 LEU B N 1
ATOM 14900 C CA . LEU B 1 891 ? -0.392 45.312 33.969 1 76.31 891 LEU B CA 1
ATOM 14901 C C . LEU B 1 891 ? -0.402 45.219 32.469 1 76.31 891 LEU B C 1
ATOM 14903 O O . LEU B 1 891 ? -1.469 45.125 31.844 1 76.31 891 LEU B O 1
ATOM 14907 N N . LYS B 1 892 ? 0.7 45.25 31.891 1 74.19 892 LYS B N 1
ATOM 14908 C CA . LYS B 1 892 ? 0.788 45.031 30.453 1 74.19 892 LYS B CA 1
ATOM 14909 C C . LYS B 1 892 ? 0.36 43.594 30.094 1 74.19 892 LYS B C 1
ATOM 14911 O O . LYS B 1 892 ? -0.051 43.344 28.969 1 74.19 892 LYS B O 1
ATOM 14916 N N . ARG B 1 893 ? 0.346 42.656 31.062 1 77.5 893 ARG B N 1
ATOM 14917 C CA . ARG B 1 893 ? -0.042 41.281 30.906 1 77.5 893 ARG B CA 1
ATOM 14918 C C . ARG B 1 893 ? -1.238 40.938 31.781 1 77.5 893 ARG B C 1
ATOM 14920 O O . ARG B 1 893 ? -1.391 41.469 32.875 1 77.5 893 ARG B O 1
ATOM 14927 N N . GLY B 1 894 ? -2.006 40.281 31.203 1 79.19 894 GLY B N 1
ATOM 14928 C CA . GLY B 1 894 ? -3.09 39.781 32.031 1 79.19 894 GLY B CA 1
ATOM 14929 C C . GLY B 1 894 ? -2.609 38.938 33.219 1 79.19 894 GLY B C 1
ATOM 14930 O O . GLY B 1 894 ? -1.59 38.25 33.125 1 79.19 894 GLY B O 1
ATOM 14931 N N . LEU B 1 895 ? -3.215 39.188 34.281 1 82.81 895 LEU B N 1
ATOM 14932 C CA . LEU B 1 895 ? -2.791 38.438 35.469 1 82.81 895 LEU B CA 1
ATOM 14933 C C . LEU B 1 895 ? -3.988 38.031 36.312 1 82.81 895 LEU B C 1
ATOM 14935 O O . LEU B 1 895 ? -5.074 38.594 36.156 1 82.81 895 LEU B O 1
ATOM 14939 N N . LEU B 1 896 ? -3.764 37.094 37.031 1 82.69 896 LEU B N 1
ATOM 14940 C CA . LEU B 1 896 ? -4.703 36.656 38.062 1 82.69 896 LEU B CA 1
ATOM 14941 C C . LEU B 1 896 ? -4.145 36.906 39.469 1 82.69 896 LEU B C 1
ATOM 14943 O O . LEU B 1 896 ? -3.029 36.469 39.781 1 82.69 896 LEU B O 1
ATOM 14947 N N . VAL B 1 897 ? -4.91 37.75 40.156 1 77.88 897 VAL B N 1
ATOM 14948 C CA . VAL B 1 897 ? -4.488 38 41.531 1 77.88 897 VAL B CA 1
ATOM 14949 C C . VAL B 1 897 ? -4.84 36.812 42.406 1 77.88 897 VAL B C 1
ATOM 14951 O O . VAL B 1 897 ? -6.016 36.469 42.562 1 77.88 897 VAL B O 1
ATOM 14954 N N . LEU B 1 898 ? -3.932 36.188 42.844 1 75.5 898 LEU B N 1
ATOM 14955 C CA . LEU B 1 898 ? -4.172 35.031 43.688 1 75.5 898 LEU B CA 1
ATOM 14956 C C . LEU B 1 898 ? -4.293 35.406 45.156 1 75.5 898 LEU B C 1
ATOM 14958 O O . LEU B 1 898 ? -5.043 34.781 45.906 1 75.5 898 LEU B O 1
ATOM 14962 N N . TRP B 1 899 ? -3.379 36.406 45.438 1 74.69 899 TRP B N 1
ATOM 14963 C CA . TRP B 1 899 ? -3.428 36.875 46.844 1 74.69 899 TRP B CA 1
ATOM 14964 C C . TRP B 1 899 ? -3.053 38.344 46.906 1 74.69 899 TRP B C 1
ATOM 14966 O O . TRP B 1 899 ? -2.145 38.812 46.219 1 74.69 899 TRP B O 1
ATOM 14976 N N . GLY B 1 900 ? -3.836 38.906 47.719 1 73.56 900 GLY B N 1
ATOM 14977 C CA . GLY B 1 900 ? -3.539 40.312 47.969 1 73.56 900 GLY B CA 1
ATOM 14978 C C . GLY B 1 900 ? -4.441 41.25 47.188 1 73.56 900 GLY B C 1
ATOM 14979 O O . GLY B 1 900 ? -5.348 40.812 46.469 1 73.56 900 GLY B O 1
ATOM 14980 N N . ARG B 1 901 ? -4.254 42.469 47.406 1 79.56 901 ARG B N 1
ATOM 14981 C CA . ARG B 1 901 ? -5.039 43.5 46.719 1 79.56 901 ARG B CA 1
ATOM 14982 C C . ARG B 1 901 ? -4.141 44.438 45.938 1 79.56 901 ARG B C 1
ATOM 14984 O O . ARG B 1 901 ? -3.143 44.938 46.438 1 79.56 901 ARG B O 1
ATOM 14991 N N . ILE B 1 902 ? -4.531 44.344 44.562 1 78.06 902 ILE B N 1
ATOM 14992 C CA . ILE B 1 902 ? -3.902 45.344 43.688 1 78.06 902 ILE B CA 1
ATOM 14993 C C . ILE B 1 902 ? -4.77 46.594 43.594 1 78.06 902 ILE B C 1
ATOM 14995 O O . ILE B 1 902 ? -5.906 46.531 43.125 1 78.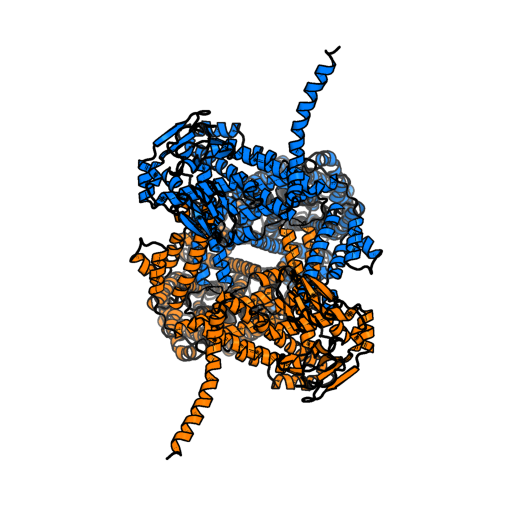06 902 ILE B O 1
ATOM 14999 N N . SER B 1 903 ? -4.379 47.625 44.094 1 73.81 903 SER B N 1
ATOM 15000 C CA . SER B 1 903 ? -5.145 48.875 44.188 1 73.81 903 SER B CA 1
ATOM 15001 C C . SER B 1 903 ? -6.508 48.625 44.844 1 73.81 903 SER B C 1
ATOM 15003 O O . SER B 1 903 ? -6.797 47.5 45.281 1 73.81 903 SER B O 1
ATOM 15005 N N . LYS B 1 904 ? -7.562 49.594 44.938 1 63.47 904 LYS B N 1
ATOM 15006 C CA . LYS B 1 904 ? -8.883 49.438 45.562 1 63.47 904 LYS B CA 1
ATOM 15007 C C . LYS B 1 904 ? -9.828 48.656 44.625 1 63.47 904 LYS B C 1
ATOM 15009 O O . LYS B 1 904 ? -10.906 48.25 45.062 1 63.47 904 LYS B O 1
ATOM 15014 N N . GLN B 1 905 ? -9.281 48.156 43.438 1 65.44 905 GLN B N 1
ATOM 15015 C CA . GLN B 1 905 ? -10.211 47.625 42.438 1 65.44 905 GLN B CA 1
ATOM 15016 C C . GLN B 1 905 ? -10.062 46.094 42.312 1 65.44 905 GLN B C 1
ATOM 15018 O O . GLN B 1 905 ? -11.047 45.406 42.094 1 65.44 905 GLN B O 1
ATOM 15023 N N . TYR B 1 906 ? -8.797 45.625 42.5 1 75.94 906 TYR B N 1
ATOM 15024 C CA . TYR B 1 906 ? -8.586 44.188 42.219 1 75.94 906 TYR B CA 1
ATOM 15025 C C . TYR B 1 906 ? -8.172 43.438 43.469 1 75.94 906 TYR B C 1
ATOM 15027 O O . TYR B 1 906 ? -7.059 43.625 43.969 1 75.94 906 TYR B O 1
ATOM 15035 N N . ASP B 1 907 ? -9.094 42.656 43.906 1 68.81 907 ASP B N 1
ATOM 15036 C CA . ASP B 1 907 ? -8.883 41.875 45.125 1 68.81 907 ASP B CA 1
ATOM 15037 C C . ASP B 1 907 ? -8.43 40.469 44.781 1 68.81 907 ASP B C 1
ATOM 15039 O O . ASP B 1 907 ? -8.219 40.125 43.625 1 68.81 907 ASP B O 1
ATOM 15043 N N . THR B 1 908 ? -8.25 39.719 45.844 1 66.31 908 THR B N 1
ATOM 15044 C CA . THR B 1 908 ? -7.871 38.312 45.688 1 66.31 908 THR B CA 1
ATOM 15045 C C . THR B 1 908 ? -8.836 37.594 44.75 1 66.31 908 THR B C 1
ATOM 15047 O O . THR B 1 908 ? -10.047 37.781 44.844 1 66.31 908 THR B O 1
ATOM 15050 N N . TYR B 1 909 ? -8.227 36.875 43.844 1 67.81 909 TYR B N 1
ATOM 15051 C CA . TYR B 1 909 ? -8.93 36.062 42.875 1 67.81 909 TYR B CA 1
ATOM 15052 C C . TYR B 1 909 ? -9.555 36.938 41.781 1 67.81 909 TYR B C 1
ATOM 15054 O O . TYR B 1 909 ? -10.555 36.531 41.188 1 67.81 909 TYR B O 1
ATOM 15062 N N . SER B 1 910 ? -8.984 38.031 41.688 1 73.38 910 SER B N 1
ATOM 15063 C CA . SER B 1 910 ? -9.453 38.875 40.625 1 73.38 910 SER B CA 1
ATOM 15064 C C . SER B 1 910 ? -8.664 38.656 39.344 1 73.38 910 SER B C 1
ATOM 15066 O O . SER B 1 910 ? -7.469 38.375 39.375 1 73.38 910 SER B O 1
ATOM 15068 N N . PHE B 1 911 ? -9.367 38.594 38.344 1 80.25 911 PHE B N 1
ATOM 15069 C CA . PHE B 1 911 ? -8.789 38.5 37.031 1 80.25 911 PHE B CA 1
ATOM 15070 C C . PHE B 1 911 ? -8.562 39.875 36.438 1 80.25 911 PHE B C 1
ATOM 15072 O O . PHE B 1 911 ? -9.477 40.719 36.406 1 80.25 911 PHE B O 1
ATOM 15079 N N . VAL B 1 912 ? -7.375 40.125 36.125 1 79.44 912 VAL B N 1
ATOM 15080 C CA . VAL B 1 912 ? -7.039 41.438 35.594 1 79.44 912 VAL B CA 1
ATOM 15081 C C . VAL B 1 912 ? -6.672 41.344 34.125 1 79.44 912 VAL B C 1
ATOM 15083 O O . VAL B 1 912 ? -5.742 40.625 33.75 1 79.44 912 VAL B O 1
ATOM 15086 N N . ARG B 1 913 ? -7.309 41.875 33.344 1 76.88 913 ARG B N 1
ATOM 15087 C CA . ARG B 1 913 ? -7.008 41.969 31.922 1 76.88 913 ARG B CA 1
ATOM 15088 C C . ARG B 1 913 ? -5.832 42.906 31.656 1 76.88 913 ARG B C 1
ATOM 15090 O O . ARG B 1 913 ? -5.57 43.812 32.438 1 76.88 913 ARG B O 1
ATOM 15097 N N . PRO B 1 914 ? -5.191 42.594 30.641 1 75.44 914 PRO B N 1
ATOM 15098 C CA . PRO B 1 914 ? -4.059 43.469 30.344 1 75.44 914 PRO B CA 1
ATOM 15099 C C . PRO B 1 914 ? -4.484 44.938 30.094 1 75.44 914 PRO B C 1
ATOM 15101 O O . PRO B 1 914 ? -5.348 45.188 29.25 1 75.44 914 PRO B O 1
ATOM 15104 N N . ILE B 1 915 ? -4.082 45.812 31 1 72.75 915 ILE B N 1
ATOM 15105 C CA . ILE B 1 915 ? -4.32 47.25 30.859 1 72.75 915 ILE B CA 1
ATOM 15106 C C . ILE B 1 915 ? -2.992 48 30.906 1 72.75 915 ILE B C 1
ATOM 15108 O O . ILE B 1 915 ? -2.061 47.594 31.594 1 72.75 915 ILE B O 1
ATOM 15112 N N . LYS B 1 916 ? -2.676 48.75 29.984 1 64.75 916 LYS B N 1
ATOM 15113 C CA . LYS B 1 916 ? -1.429 49.5 29.922 1 64.75 916 LYS B CA 1
ATOM 15114 C C . LYS B 1 916 ? -1.338 50.5 31.062 1 64.75 916 LYS B C 1
ATOM 15116 O O . LYS B 1 916 ? -1.28 51.719 30.828 1 64.75 916 LYS B O 1
ATOM 15121 N N . LYS B 1 917 ? -1.516 50.156 32.281 1 73 917 LYS B N 1
ATOM 15122 C CA . LYS B 1 917 ? -1.398 51 33.469 1 73 917 LYS B CA 1
ATOM 15123 C C . LYS B 1 917 ? -0.518 50.375 34.531 1 73 917 LYS B C 1
ATOM 15125 O O . LYS B 1 917 ? -0.429 49.125 34.594 1 73 917 LYS B O 1
ATOM 15130 N N . VAL B 1 918 ? 0.213 51.094 35.125 1 77.38 918 VAL B N 1
ATOM 15131 C CA . VAL B 1 918 ? 0.985 50.625 36.281 1 77.38 918 VAL B CA 1
ATOM 15132 C C . VAL B 1 918 ? 0.219 50.906 37.562 1 77.38 918 VAL B C 1
ATOM 15134 O O . VAL B 1 918 ? -0.239 52.031 37.781 1 77.38 918 VAL B O 1
ATOM 15137 N N . ILE B 1 919 ? -0.036 49.969 38.219 1 79.38 919 ILE B N 1
ATOM 15138 C CA . ILE B 1 919 ? -0.8 50.125 39.438 1 79.38 919 ILE B CA 1
ATOM 15139 C C . ILE B 1 919 ? 0.056 49.719 40.625 1 79.38 919 ILE B C 1
ATOM 15141 O O . ILE B 1 919 ? 0.898 48.844 40.531 1 79.38 919 ILE B O 1
ATOM 15145 N N . GLU B 1 920 ? -0.151 50.375 41.688 1 79.38 920 GLU B N 1
ATOM 15146 C CA . GLU B 1 920 ? 0.602 50.094 42.906 1 79.38 920 GLU B CA 1
ATOM 15147 C C . GLU B 1 920 ? -0.092 49.031 43.75 1 79.38 920 GLU B C 1
ATOM 15149 O O . GLU B 1 920 ? -1.322 49 43.812 1 79.38 920 GLU B O 1
ATOM 15154 N N . CYS B 1 921 ? 0.662 48.125 44.375 1 81.12 921 CYS B N 1
ATOM 15155 C CA . CYS B 1 921 ? 0.145 47.062 45.219 1 81.12 921 CYS B CA 1
ATOM 15156 C C . CYS B 1 921 ? -0.105 47.594 46.625 1 81.12 921 CYS B C 1
ATOM 15158 O O . CYS B 1 921 ? 0.745 48.281 47.219 1 81.12 921 CYS B O 1
ATOM 15160 N N . VAL B 1 922 ? -1.176 47.5 47.125 1 79.31 922 VAL B N 1
ATOM 15161 C CA . VAL B 1 922 ? -1.521 47.938 48.5 1 79.31 922 VAL B CA 1
ATOM 15162 C C . VAL B 1 922 ? -0.994 46.938 49.5 1 79.31 922 VAL B C 1
ATOM 15164 O O . VAL B 1 922 ? -0.571 47.312 50.594 1 79.31 922 VAL B O 1
ATOM 15167 N N . ASP B 1 923 ? -1.066 45.625 49.156 1 79.19 923 ASP B N 1
ATOM 15168 C CA . ASP B 1 923 ? -0.599 44.531 50 1 79.19 923 ASP B CA 1
ATOM 15169 C C . ASP B 1 923 ? 0.461 43.688 49.281 1 79.19 923 ASP B C 1
ATOM 15171 O O . ASP B 1 923 ? 0.83 43.969 48.156 1 79.19 923 ASP B O 1
ATOM 15175 N N . LYS B 1 924 ? 0.964 42.781 50.062 1 78.38 924 LYS B N 1
ATOM 15176 C CA . LYS B 1 924 ? 1.735 41.75 49.406 1 78.38 924 LYS B CA 1
ATOM 15177 C C . LYS B 1 924 ? 0.865 40.938 48.438 1 78.38 924 LYS B C 1
ATOM 15179 O O . LYS B 1 924 ? -0.21 40.469 48.812 1 78.38 924 LYS B O 1
ATOM 15184 N N . VAL B 1 925 ? 1.286 41 47.188 1 80.62 925 VAL B N 1
ATOM 15185 C CA . VAL B 1 925 ? 0.416 40.406 46.188 1 80.62 925 VAL B CA 1
ATOM 15186 C C . VAL B 1 925 ? 1.146 39.25 45.5 1 80.62 925 VAL B C 1
ATOM 15188 O O . VAL B 1 925 ? 2.354 39.344 45.25 1 80.62 925 VAL B O 1
ATOM 15191 N N . VAL B 1 926 ? 0.477 38.156 45.406 1 80.56 926 VAL B N 1
ATOM 15192 C CA . VAL B 1 926 ? 0.92 37.031 44.562 1 80.56 926 VAL B CA 1
ATOM 15193 C C . VAL B 1 926 ? 0.069 37 43.281 1 80.56 926 VAL B C 1
ATOM 15195 O O . VAL B 1 926 ? -1.16 36.906 43.375 1 80.56 926 VAL B O 1
ATOM 15198 N N . VAL B 1 927 ? 0.731 37.125 42.219 1 83.69 927 VAL B N 1
ATOM 15199 C CA . VAL B 1 927 ? -0.025 37.156 40.969 1 83.69 927 VAL B CA 1
ATOM 15200 C C . VAL B 1 927 ? 0.497 36.094 40.031 1 83.69 927 VAL B C 1
ATOM 15202 O O . VAL B 1 927 ? 1.67 35.719 40.094 1 83.69 927 VAL B O 1
ATOM 15205 N N . LEU B 1 928 ? -0.404 35.469 39.25 1 84.5 928 LEU B N 1
ATOM 15206 C CA . LEU B 1 928 ? -0.083 34.594 38.125 1 84.5 928 LEU B CA 1
ATOM 15207 C C . LEU B 1 928 ? -0.113 35.375 36.812 1 84.5 928 LEU B C 1
ATOM 15209 O O . LEU B 1 928 ? -1.175 35.844 36.375 1 84.5 928 LEU B O 1
ATOM 15213 N N . PHE B 1 929 ? 0.975 35.562 36.219 1 85.5 929 PHE B N 1
ATOM 15214 C CA . PHE B 1 929 ? 1.053 36.25 34.938 1 85.5 929 PHE B CA 1
ATOM 15215 C C . PHE B 1 929 ? 0.807 35.281 33.781 1 85.5 929 PHE B C 1
ATOM 15217 O O . PHE B 1 929 ? 1.446 34.219 33.688 1 85.5 929 PHE B O 1
ATOM 15224 N N . PHE B 1 930 ? -0.108 35.594 33 1 82 930 PHE B N 1
ATOM 15225 C CA . PHE B 1 930 ? -0.41 34.75 31.844 1 82 930 PHE B CA 1
ATOM 15226 C C . PHE B 1 930 ? 0.638 34.938 30.75 1 82 930 PHE B C 1
ATOM 15228 O O . PHE B 1 930 ? 1.277 36 30.656 1 82 930 PHE B O 1
ATOM 15235 N N . PRO B 1 931 ? 0.87 33.875 29.984 1 76.5 931 PRO B N 1
ATOM 15236 C CA . PRO B 1 931 ? 1.831 33.969 28.891 1 76.5 931 PRO B CA 1
ATOM 15237 C C . PRO B 1 931 ? 1.411 35.031 27.844 1 76.5 931 PRO B C 1
ATOM 15239 O O . PRO B 1 931 ? 0.236 35.375 27.766 1 76.5 931 PRO B O 1
ATOM 15242 N N . GLN B 1 932 ? 2.342 35.438 27.125 1 65.5 932 GLN B N 1
ATOM 15243 C CA . GLN B 1 932 ? 2.15 36.531 26.172 1 65.5 932 GLN B CA 1
ATOM 15244 C C . GLN B 1 932 ? 1.052 36.188 25.172 1 65.5 932 GLN B C 1
ATOM 15246 O O . GLN B 1 932 ? 0.228 37.062 24.844 1 65.5 932 GLN B O 1
ATOM 15251 N N . HIS B 1 933 ? 0.993 35 24.75 1 65 933 HIS B N 1
ATOM 15252 C CA . HIS B 1 933 ? 0.004 34.625 23.75 1 65 933 HIS B CA 1
ATOM 15253 C C . HIS B 1 933 ? -1.412 34.719 24.312 1 65 933 HIS B C 1
ATOM 15255 O O . HIS B 1 933 ? -2.338 35.125 23.594 1 65 933 HIS B O 1
ATOM 15261 N N . PHE B 1 934 ? -1.616 34.438 25.562 1 70.19 934 PHE B N 1
ATOM 15262 C CA . PHE B 1 934 ? -2.932 34.5 26.188 1 70.19 934 PHE B CA 1
ATOM 15263 C C . PHE B 1 934 ? -3.346 35.969 26.438 1 70.19 934 PHE B C 1
ATOM 15265 O O . PHE B 1 934 ? -4.52 36.312 26.297 1 70.19 934 PHE B O 1
ATOM 15272 N N . ASP B 1 935 ? -2.404 36.781 26.656 1 66.62 935 ASP B N 1
ATOM 15273 C CA . ASP B 1 935 ? -2.662 38.188 26.859 1 66.62 935 ASP B CA 1
ATOM 15274 C C . ASP B 1 935 ? -3.248 38.812 25.594 1 66.62 935 ASP B C 1
ATOM 15276 O O . ASP B 1 935 ? -4.137 39.688 25.656 1 66.62 935 ASP B O 1
ATOM 15280 N N . GLU B 1 936 ? -2.811 38.281 24.5 1 63.28 936 GLU B N 1
ATOM 15281 C CA . GLU B 1 936 ? -3.303 38.781 23.219 1 63.28 936 GLU B CA 1
ATOM 15282 C C . GLU B 1 936 ? -4.762 38.406 23 1 63.28 936 GLU B C 1
ATOM 15284 O O . GLU B 1 936 ? -5.555 39.188 22.484 1 63.28 936 GLU B O 1
ATOM 15289 N N . ILE B 1 937 ? -5.055 37.312 23.422 1 60.81 937 ILE B N 1
ATOM 15290 C CA . ILE B 1 937 ? -6.43 36.844 23.312 1 60.81 937 ILE B CA 1
ATOM 15291 C C . ILE B 1 937 ? -7.336 37.656 24.219 1 60.81 937 ILE B C 1
ATOM 15293 O O . ILE B 1 937 ? -8.438 38.062 23.828 1 60.81 937 ILE B O 1
ATOM 15297 N N . LEU B 1 938 ? -6.801 38 25.359 1 64.44 938 LEU B N 1
ATOM 15298 C CA . LEU B 1 938 ? -7.566 38.75 26.344 1 64.44 938 LEU B CA 1
ATOM 15299 C C . LEU B 1 938 ? -7.762 40.188 25.891 1 64.44 938 LEU B C 1
ATOM 15301 O O . LEU B 1 938 ? -8.781 40.812 26.203 1 64.44 938 LEU B O 1
ATOM 15305 N N . ARG B 1 939 ? -6.91 40.75 25.219 1 59.03 939 ARG B N 1
ATOM 15306 C CA . ARG B 1 939 ? -7.008 42.125 24.719 1 59.03 939 ARG B CA 1
ATOM 15307 C C . ARG B 1 939 ? -7.977 42.188 23.547 1 59.03 939 ARG B C 1
ATOM 15309 O O . ARG B 1 939 ? -8.695 43.188 23.406 1 59.03 939 ARG B O 1
ATOM 15316 N N . SER B 1 940 ? -8.008 41.406 22.547 1 50.72 940 SER B N 1
ATOM 15317 C CA . SER B 1 940 ? -8.898 41.438 21.391 1 50.72 940 SER B CA 1
ATOM 15318 C C . SER B 1 940 ? -10.344 41.188 21.797 1 50.72 940 SER B C 1
ATOM 15320 O O . SER B 1 940 ? -11.266 41.656 21.125 1 50.72 940 SER B O 1
ATOM 15322 N N . ASN B 1 941 ? -10.719 40.531 22.609 1 43.94 941 ASN B N 1
ATOM 15323 C CA . ASN B 1 941 ? -12.078 40.156 22.953 1 43.94 941 ASN B CA 1
ATOM 15324 C C . ASN B 1 941 ? -12.766 41.219 23.797 1 43.94 941 ASN B C 1
ATOM 15326 O O . ASN B 1 941 ? -12.758 41.156 25.031 1 43.94 941 ASN B O 1
ATOM 15330 N N . LYS B 1 942 ? -12.867 42.469 23.328 1 38.03 942 LYS B N 1
ATOM 15331 C CA . LYS B 1 942 ? -13.883 43.312 23.969 1 38.03 942 LYS B CA 1
ATOM 15332 C C . LYS B 1 942 ? -15.211 42.562 24.078 1 38.03 942 LYS B C 1
ATOM 15334 O O . LYS B 1 942 ? -15.805 42.5 25.156 1 38.03 942 LYS B O 1
ATOM 15339 N N . THR B 1 943 ? -16.406 43 22.875 1 29.77 943 THR B N 1
ATOM 15340 C CA . THR B 1 943 ? -17.766 42.5 22.75 1 29.77 943 THR B CA 1
ATOM 15341 C C . THR B 1 943 ? -17.781 41 22.5 1 29.77 943 THR B C 1
ATOM 15343 O O . THR B 1 943 ? -17.484 40.562 21.391 1 29.77 943 THR B O 1
ATOM 15346 N N . ILE B 1 944 ? -17.297 40.219 22.906 1 29.5 944 ILE B N 1
ATOM 15347 C CA . ILE B 1 944 ? -17.75 38.844 22.703 1 29.5 944 ILE B CA 1
ATOM 15348 C C . ILE B 1 944 ? -19.266 38.812 22.656 1 29.5 944 ILE B C 1
ATOM 15350 O O . ILE B 1 944 ? -19.938 39.031 23.688 1 29.5 944 ILE B O 1
ATOM 15354 N N . PRO B 1 945 ? -19.922 39.625 21.688 1 25.84 945 PRO B N 1
ATOM 15355 C CA . PRO B 1 945 ? -21.375 39.438 21.578 1 25.84 945 PRO B CA 1
ATOM 15356 C C . PRO B 1 945 ? -21.812 38.031 21.984 1 25.84 945 PRO B C 1
ATOM 15358 O O . PRO B 1 945 ? -21 37.125 22.031 1 25.84 945 PRO B O 1
ATOM 15361 N N . ASP B 1 946 ? -23.328 37.938 22.094 1 24.22 946 ASP B N 1
ATOM 15362 C CA . ASP B 1 946 ? -24.438 37.031 22.312 1 24.22 946 ASP B CA 1
ATOM 15363 C C . ASP B 1 946 ? -24.281 35.75 21.453 1 24.22 946 ASP B C 1
ATOM 15365 O O . ASP B 1 946 ? -24.719 34.688 21.844 1 24.22 946 ASP B O 1
ATOM 15369 N N . ALA B 1 947 ? -24.047 36 20.188 1 24.41 947 ALA B N 1
ATOM 15370 C CA . ALA B 1 947 ? -24.297 34.969 19.188 1 24.41 947 ALA B CA 1
ATOM 15371 C C . ALA B 1 947 ? -23.438 33.75 19.453 1 24.41 947 ALA B C 1
ATOM 15373 O O . ALA B 1 947 ? -23.781 32.625 19.016 1 24.41 947 ALA B O 1
ATOM 15374 N N . PHE B 1 948 ? -22.344 33.875 19.859 1 24.45 948 PHE B N 1
ATOM 15375 C CA . PHE B 1 948 ? -21.875 32.531 20.203 1 24.45 948 PHE B CA 1
ATOM 15376 C C . PHE B 1 948 ? -22.5 32.031 21.5 1 24.45 948 PHE B C 1
ATOM 15378 O O . PHE B 1 948 ? -22.531 30.828 21.766 1 24.45 948 PHE B O 1
ATOM 15385 N N . ALA B 1 949 ? -23.109 32.906 22.328 1 25.92 949 ALA B N 1
ATOM 15386 C CA . ALA B 1 949 ? -24.016 32.719 23.453 1 25.92 949 ALA B CA 1
ATOM 15387 C C . ALA B 1 949 ? -25.344 32.094 23 1 25.92 949 ALA B C 1
ATOM 15389 O O . ALA B 1 949 ? -25.891 31.219 23.656 1 25.92 949 ALA B O 1
ATOM 15390 N N . ASN B 1 950 ? -26.047 32.719 22.031 1 25.62 950 ASN B N 1
ATOM 15391 C CA . ASN B 1 950 ? -27.344 32.281 21.531 1 25.62 950 ASN B CA 1
ATOM 15392 C C . ASN B 1 950 ? -27.281 30.875 20.938 1 25.62 950 ASN B C 1
ATOM 15394 O O . ASN B 1 950 ? -28.234 30.109 21.047 1 25.62 950 ASN B O 1
ATOM 15398 N N . TYR B 1 951 ? -26.344 30.547 20.203 1 25.11 951 TYR B N 1
ATOM 15399 C CA . TYR B 1 951 ? -26.484 29.156 19.781 1 25.11 951 TYR B CA 1
ATOM 15400 C C . TYR B 1 951 ? -26.344 28.219 20.984 1 25.11 951 TYR B C 1
ATOM 15402 O O . TYR B 1 951 ? -27.125 27.281 21.141 1 25.11 951 TYR B O 1
ATOM 15410 N N . TYR B 1 952 ? -25.484 28.406 21.906 1 26.02 952 TYR B N 1
ATOM 15411 C CA . TYR B 1 952 ? -25.641 27.5 23.047 1 26.02 952 TYR B CA 1
ATOM 15412 C C . TYR B 1 952 ? -26.719 28 24 1 26.02 952 TYR B C 1
ATOM 15414 O O . TYR B 1 952 ? -27.469 27.203 24.578 1 26.02 952 TYR B O 1
ATOM 15422 N N . LEU B 1 953 ? -27.047 29.312 24.125 1 27 953 LEU B N 1
ATOM 15423 C CA . LEU B 1 953 ? -28.234 29.672 24.906 1 27 953 LEU B CA 1
ATOM 15424 C C . LEU B 1 953 ? -29.5 29.125 24.25 1 27 953 LEU B C 1
ATOM 15426 O O . LEU B 1 953 ? -30.453 28.766 24.938 1 27 953 LEU B O 1
ATOM 15430 N N . ARG B 1 954 ? -29.625 29.203 22.969 1 26.5 954 ARG B N 1
ATOM 15431 C CA . ARG B 1 954 ? -30.828 28.531 22.484 1 26.5 954 ARG B CA 1
ATOM 15432 C C . ARG B 1 954 ? -30.875 27.078 22.953 1 26.5 954 ARG B C 1
ATOM 15434 O O . ARG B 1 954 ? -31.938 26.578 23.344 1 26.5 954 ARG B O 1
ATOM 15441 N N . SER B 1 955 ? -29.812 26.406 22.953 1 26.09 955 SER B N 1
ATOM 15442 C CA . SER B 1 955 ? -30.094 25.062 23.469 1 26.09 955 SER B CA 1
ATOM 15443 C C . SER B 1 955 ? -30.172 25.078 25 1 26.09 955 SER B C 1
ATOM 15445 O O . SER B 1 955 ? -31.031 24.406 25.578 1 26.09 955 SER B O 1
ATOM 15447 N N . MET B 1 956 ? -29.5 25.891 25.75 1 25.17 956 MET B N 1
ATOM 15448 C CA . MET B 1 956 ? -29.797 25.812 27.172 1 25.17 956 MET B CA 1
ATOM 15449 C C . MET B 1 956 ? -31.016 26.672 27.516 1 25.17 956 MET B C 1
ATOM 15451 O O . MET B 1 956 ? -31.703 26.391 28.484 1 25.17 956 MET B O 1
ATOM 15455 N N . ALA B 1 957 ? -31.344 27.719 26.891 1 25.44 957 ALA B N 1
ATOM 15456 C CA . ALA B 1 957 ? -32.625 28.344 27.281 1 25.44 957 ALA B CA 1
ATOM 15457 C C . ALA B 1 957 ? -33.781 27.344 27.172 1 25.44 957 ALA B C 1
ATOM 15459 O O . ALA B 1 957 ? -34.719 27.406 27.953 1 25.44 957 ALA B O 1
ATOM 15460 N N . LYS B 1 958 ? -33.75 26.469 26.266 1 25.55 958 LYS B N 1
ATOM 15461 C CA . LYS B 1 958 ? -34.875 25.547 26.344 1 25.55 958 LYS B CA 1
ATOM 15462 C C . LYS B 1 958 ? -34.844 24.734 27.625 1 25.55 958 LYS B C 1
ATOM 15464 O O . LYS B 1 958 ? -35.906 24.453 28.219 1 25.55 958 LYS B O 1
ATOM 15469 N N . SER B 1 959 ? -33.75 24.391 28.203 1 24.23 959 SER B N 1
ATOM 15470 C CA . SER B 1 959 ? -34.062 23.672 29.453 1 24.23 959 SER B CA 1
ATOM 15471 C C . SER B 1 959 ? -34.312 24.641 30.594 1 24.23 959 SER B C 1
ATOM 15473 O O . SER B 1 959 ? -35.031 24.312 31.531 1 24.23 959 SER B O 1
ATOM 15475 N N . MET B 1 960 ? -33.75 25.797 30.672 1 23.83 960 MET B N 1
ATOM 15476 C CA . MET B 1 960 ? -34.156 26.484 31.906 1 23.83 960 MET B CA 1
ATOM 15477 C C . MET B 1 960 ? -35.594 27 31.812 1 23.83 960 MET B C 1
ATOM 15479 O O . MET B 1 960 ? -36.156 27.484 32.812 1 23.83 960 MET B O 1
ATOM 15483 N N . LYS B 1 961 ? -36.219 27.141 30.719 1 25.38 961 LYS B N 1
ATOM 15484 C CA . LYS B 1 961 ? -37.625 27.516 30.891 1 25.38 961 LYS B CA 1
ATOM 15485 C C . LYS B 1 961 ? -38.406 26.438 31.641 1 25.38 961 LYS B C 1
ATOM 15487 O O . LYS B 1 961 ? -39.594 26.594 31.922 1 25.38 961 LYS B O 1
ATOM 15492 N N . ILE B 1 962 ? -37.938 25.219 31.859 1 22.77 962 ILE B N 1
ATOM 15493 C CA . ILE B 1 962 ? -38.875 24.391 32.594 1 22.77 962 ILE B CA 1
ATOM 15494 C C . ILE B 1 962 ? -38.969 24.875 34.031 1 22.77 962 ILE B C 1
ATOM 15496 O O . ILE B 1 962 ? -40 24.703 34.688 1 22.77 962 ILE B O 1
ATOM 15500 N N . ASP B 1 963 ? -38.031 25.391 34.688 1 22.69 963 ASP B N 1
ATOM 15501 C CA . ASP B 1 963 ? -38.562 25.5 36.031 1 22.69 963 ASP B CA 1
ATOM 15502 C C . ASP B 1 963 ? -39.594 26.609 36.156 1 22.69 963 ASP B C 1
ATOM 15504 O O . ASP B 1 963 ? -40.281 26.719 37.156 1 22.69 963 ASP B O 1
ATOM 15508 N N . ASN B 1 964 ? -39.625 27.594 35.375 1 22.69 964 ASN B N 1
ATOM 15509 C CA . ASN B 1 964 ? -40.688 28.5 35.781 1 22.69 964 ASN B CA 1
ATOM 15510 C C . ASN B 1 964 ? -42.062 27.875 35.656 1 22.69 964 ASN B C 1
ATOM 15512 O O . ASN B 1 964 ? -43.062 28.531 35.875 1 22.69 964 ASN B O 1
ATOM 15516 N N . TYR B 1 965 ? -42.25 26.844 34.875 1 22.36 965 TYR B N 1
ATOM 15517 C CA . TYR B 1 965 ? -43.656 26.438 34.938 1 22.36 965 TYR B CA 1
ATOM 15518 C C . TYR B 1 965 ? -44 25.906 36.344 1 22.36 965 TYR B C 1
ATOM 15520 O O . TYR B 1 965 ? -45.156 25.578 36.594 1 22.36 965 TYR B O 1
ATOM 15528 N N . ALA B 1 966 ? -43 25.469 37.156 1 22.64 966 ALA B N 1
ATOM 15529 C CA . ALA B 1 966 ? -43.688 25.062 38.375 1 22.64 966 ALA B CA 1
ATOM 15530 C C . ALA B 1 966 ? -44.312 26.25 39.094 1 22.64 966 ALA B C 1
ATOM 15532 O O . ALA B 1 966 ? -45.25 26.094 39.875 1 22.64 966 ALA B O 1
ATOM 15533 N N . LYS B 1 967 ? -43.656 27.391 39.188 1 24.42 967 LYS B N 1
ATOM 15534 C CA . LYS B 1 967 ? -44.438 28.219 40.125 1 24.42 967 LYS B CA 1
ATOM 15535 C C . LYS B 1 967 ? -45.781 28.594 39.531 1 24.42 967 LYS B C 1
ATOM 15537 O O . LYS B 1 967 ? -46.625 29.156 40.219 1 24.42 967 LYS B O 1
ATOM 15542 N N . HIS B 1 968 ? -45.969 28.531 38.25 1 22.2 968 HIS B N 1
ATOM 15543 C CA . HIS B 1 968 ? -47.281 29.094 38.031 1 22.2 968 HIS B CA 1
ATOM 15544 C C . HIS B 1 968 ? -48.375 28.156 38.562 1 22.2 968 HIS B C 1
ATOM 15546 O O . HIS B 1 968 ? -49.562 28.484 38.5 1 22.2 968 HIS B O 1
ATOM 15552 N N . ASP B 1 969 ? -48.156 26.875 38.688 1 21.53 969 ASP B N 1
ATOM 15553 C CA . ASP B 1 969 ? -49.375 26.25 39.188 1 21.53 969 ASP B CA 1
ATOM 15554 C C . ASP B 1 969 ? -49.688 26.703 40.625 1 21.53 969 ASP B C 1
ATOM 15556 O O . ASP B 1 969 ? -50.781 26.531 41.125 1 21.53 969 ASP B O 1
ATOM 15560 N N . GLU B 1 970 ? -48.781 26.938 41.531 1 23.3 970 GLU B N 1
ATOM 15561 C CA . GLU B 1 970 ? -49.469 27.266 42.75 1 23.3 970 GLU B CA 1
ATOM 15562 C C . GLU B 1 970 ? -50.312 28.547 42.594 1 23.3 970 GLU B C 1
ATOM 15564 O O . GLU B 1 970 ? -51.25 28.766 43.344 1 23.3 970 GLU B O 1
ATOM 15569 N N . ASP B 1 971 ? -50 29.578 41.938 1 22.42 971 ASP B N 1
ATOM 15570 C CA . ASP B 1 971 ? -51.062 30.578 42.094 1 22.42 971 ASP B CA 1
ATOM 15571 C C . ASP B 1 971 ? -52.344 30.125 41.406 1 22.42 971 ASP B C 1
ATOM 15573 O O . ASP B 1 971 ? -53.312 30.891 41.312 1 22.42 971 ASP B O 1
ATOM 15577 N N . GLU B 1 972 ? -52.5 29.078 40.625 1 21.47 972 GLU B N 1
ATOM 15578 C CA . GLU B 1 972 ? -53.938 28.797 40.438 1 21.47 972 GLU B CA 1
ATOM 15579 C C . GLU B 1 972 ? -54.594 28.391 41.75 1 21.47 972 GLU B C 1
ATOM 15581 O O . GLU B 1 972 ? -55.781 28.594 41.969 1 21.47 972 GLU B O 1
ATOM 15586 N N . ASP B 1 973 ? -54.094 27.547 42.625 1 21.72 973 ASP B N 1
ATOM 15587 C CA . ASP B 1 973 ? -55.062 27.141 43.656 1 21.72 973 ASP B CA 1
ATOM 15588 C C . ASP B 1 973 ? -55.406 28.312 44.562 1 21.72 973 ASP B C 1
ATOM 15590 O O . ASP B 1 973 ? -56.25 28.172 45.469 1 21.72 973 ASP B O 1
ATOM 15594 N N . LYS B 1 974 ? -54.781 29.391 44.812 1 23.48 974 LYS B N 1
ATOM 15595 C CA . LYS B 1 974 ? -55.531 30.344 45.594 1 23.48 974 LYS B CA 1
ATOM 15596 C C . LYS B 1 974 ? -56.781 30.812 44.844 1 23.48 974 LYS B C 1
ATOM 15598 O O . LYS B 1 974 ? -57.75 31.281 45.438 1 23.48 974 LYS B O 1
ATOM 15603 N N . THR B 1 975 ? -56.938 31.047 43.562 1 20.3 975 THR B N 1
ATOM 15604 C CA . THR B 1 975 ? -58.25 31.609 43.219 1 20.3 975 THR B CA 1
ATOM 15605 C C . THR B 1 975 ? -59.344 30.578 43.438 1 20.3 975 THR B C 1
ATOM 15607 O O . THR B 1 975 ? -60.5 30.844 43.125 1 20.3 975 THR B O 1
ATOM 15610 N N . ALA B 1 976 ? -59.312 29.328 43.844 1 20.14 976 ALA B N 1
ATOM 15611 C CA . ALA B 1 976 ? -60.594 28.891 44.438 1 20.14 976 ALA B CA 1
ATOM 15612 C C . ALA B 1 976 ? -60.812 29.531 45.812 1 20.14 976 ALA B C 1
ATOM 15614 O O . ALA B 1 976 ? -61.938 29.922 46.156 1 20.14 976 ALA B O 1
ATOM 15615 N N . LYS B 1 977 ? -60.094 29.672 46.938 1 21.22 977 LYS B N 1
ATOM 15616 C CA . LYS B 1 977 ? -60.812 30.016 48.156 1 21.22 977 LYS B CA 1
ATOM 15617 C C . LYS B 1 977 ? -61.281 31.469 48.125 1 21.22 977 LYS B C 1
ATOM 15619 O O . LYS B 1 977 ? -62.281 31.828 48.719 1 21.22 977 LYS B O 1
ATOM 15624 N N . GLU B 1 978 ? -60.75 32.531 47.594 1 19.11 978 GLU B N 1
ATOM 15625 C CA . GLU B 1 978 ? -61.625 33.688 47.844 1 19.11 978 GLU B CA 1
ATOM 15626 C C . GLU B 1 978 ? -62.781 33.688 46.844 1 19.11 978 GLU B C 1
ATOM 15628 O O . GLU B 1 978 ? -63.625 34.594 46.875 1 19.11 978 GLU B O 1
ATOM 15633 N N . HIS B 1 979 ? -63.438 32.406 46.625 1 18.2 979 HIS B N 1
ATOM 15634 C CA . HIS B 1 979 ? -64.812 32.312 47.156 1 18.2 979 HIS B CA 1
ATOM 15635 C C . HIS B 1 979 ? -64.812 31.734 48.562 1 18.2 979 HIS B C 1
ATOM 15637 O O . HIS B 1 979 ? -64 30.828 48.875 1 18.2 979 HIS B O 1
#